Protein 1FO5 (pdb70)

Organism: Methanocaldococcus jannaschii (strain ATCC 43067 / DSM 2661 / JAL-1 / JCM 10045 / NBRC 100440) (NCBI:txid243232)

Structure (mmCIF, N/CA/C/O backbone):
data_1FO5
#
_entry.id   1FO5
#
_cell.length_a   1.000
_cell.length_b   1.000
_cell.length_c   1.000
_cell.angle_alpha   90.00
_cell.angle_beta   90.00
_cell.angle_gamma   90.00
#
_symmetry.space_group_name_H-M   'P 1'
#
loop_
_atom_site.group_PDB
_atom_site.id
_atom_site.type_symbol
_atom_site.label_atom_id
_atom_site.label_alt_id
_atom_site.label_comp_id
_atom_site.label_asym_id
_atom_site.label_entity_id
_atom_site.label_seq_id
_atom_site.pdbx_PDB_ins_code
_atom_site.Cartn_x
_atom_site.Cartn_y
_atom_site.Cartn_z
_atom_site.occupancy
_atom_site.B_iso_or_equiv
_atom_site.auth_seq_id
_atom_site.auth_comp_id
_atom_site.auth_asym_id
_atom_site.auth_atom_id
_atom_site.pdbx_PDB_model_num
ATOM 1 N N . MET A 1 1 ? 8.724 -8.170 13.552 1.00 0.00 0 MET A N 1
ATOM 2 C CA . MET A 1 1 ? 7.775 -8.618 14.587 1.00 0.00 0 MET A CA 1
ATOM 3 C C . MET A 1 1 ? 6.846 -7.457 14.918 1.00 0.00 0 MET A C 1
ATOM 4 O O . MET A 1 1 ? 6.877 -6.905 16.015 1.00 0.00 0 MET A O 1
ATOM 20 N N . SER A 1 2 ? 6.040 -7.078 13.929 1.00 0.00 1 SER A N 1
ATOM 21 C CA . SER A 1 2 ? 5.161 -5.918 13.929 1.00 0.00 1 SER A CA 1
ATOM 22 C C . SER A 1 2 ? 3.888 -6.186 13.107 1.00 0.00 1 SER A C 1
ATOM 23 O O . SER A 1 2 ? 3.061 -5.289 12.966 1.00 0.00 1 SER A O 1
ATOM 31 N N . LYS A 1 3 ? 3.720 -7.401 12.561 1.00 0.00 2 LYS A N 1
ATOM 32 C CA . LYS A 1 3 ? 2.763 -7.796 11.522 1.00 0.00 2 LYS A CA 1
ATOM 33 C C . LYS A 1 3 ? 3.063 -7.120 10.183 1.00 0.00 2 LYS A C 1
ATOM 34 O O . LYS A 1 3 ? 3.867 -6.187 10.117 1.00 0.00 2 LYS A O 1
ATOM 53 N N . VAL A 1 4 ? 2.511 -7.646 9.095 1.00 0.00 3 VAL A N 1
ATOM 54 C CA . VAL A 1 4 ? 2.774 -7.147 7.749 1.00 0.00 3 VAL A CA 1
ATOM 55 C C . VAL A 1 4 ? 2.032 -5.805 7.607 1.00 0.00 3 VAL A C 1
ATOM 56 O O . VAL A 1 4 ? 0.803 -5.776 7.502 1.00 0.00 3 VAL A O 1
ATOM 69 N N . LYS A 1 5 ? 2.763 -4.685 7.684 1.00 0.00 4 LYS A N 1
ATOM 70 C CA . LYS A 1 5 ? 2.206 -3.341 7.565 1.00 0.00 4 LYS A CA 1
ATOM 71 C C . LYS A 1 5 ? 2.110 -2.940 6.103 1.00 0.00 4 LYS A C 1
ATOM 72 O O . LYS A 1 5 ? 3.106 -2.941 5.377 1.00 0.00 4 LYS A O 1
ATOM 91 N N . ILE A 1 6 ? 0.905 -2.586 5.682 1.00 0.00 5 ILE A N 1
ATOM 92 C CA . ILE A 1 6 ? 0.595 -2.010 4.394 1.00 0.00 5 ILE A CA 1
ATOM 93 C C . ILE A 1 6 ? 0.094 -0.600 4.704 1.00 0.00 5 ILE A C 1
ATOM 94 O O . ILE A 1 6 ? -0.676 -0.389 5.646 1.00 0.00 5 ILE A O 1
ATOM 110 N N . GLU A 1 7 ? 0.466 0.368 3.873 1.00 0.00 6 GLU A N 1
ATOM 111 C CA . GLU A 1 7 ? -0.130 1.697 3.933 1.00 0.00 6 GLU A CA 1
ATOM 112 C C . GLU A 1 7 ? -0.450 2.124 2.508 1.00 0.00 6 GLU A C 1
ATOM 113 O O . GLU A 1 7 ? 0.261 1.760 1.566 1.00 0.00 6 GLU A O 1
ATOM 125 N N . LEU A 1 8 ? -1.526 2.888 2.357 1.00 0.00 7 LEU A N 1
ATOM 126 C CA . LEU A 1 8 ? -2.096 3.298 1.093 1.00 0.00 7 LEU A CA 1
ATOM 127 C C . LEU A 1 8 ? -2.269 4.809 1.153 1.00 0.00 7 LEU A C 1
ATOM 128 O O . LEU A 1 8 ? -3.313 5.300 1.582 1.00 0.00 7 LEU A O 1
ATOM 144 N N . PHE A 1 9 ? -1.228 5.533 0.760 1.00 0.00 8 PHE A N 1
ATOM 145 C CA . PHE A 1 9 ? -1.150 6.975 0.834 1.00 0.00 8 PHE A CA 1
ATOM 146 C C . PHE A 1 9 ? -1.309 7.526 -0.581 1.00 0.00 8 PHE A C 1
ATOM 147 O O . PHE A 1 9 ? -0.348 7.681 -1.335 1.00 0.00 8 PHE A O 1
ATOM 164 N N . THR A 1 10 ? -2.530 7.876 -0.966 1.00 0.00 9 THR A N 1
ATOM 165 C CA . THR A 1 10 ? -2.940 8.397 -2.272 1.00 0.00 9 THR A CA 1
ATOM 166 C C . THR A 1 10 ? -4.439 8.685 -2.148 1.00 0.00 9 THR A C 1
ATOM 167 O O . THR A 1 10 ? -5.119 8.126 -1.293 1.00 0.00 9 THR A O 1
ATOM 178 N N . SER A 1 11 ? -4.973 9.571 -2.977 1.00 0.00 10 SER A N 1
ATOM 179 C CA . SER A 1 11 ? -6.388 9.667 -3.271 1.00 0.00 10 SER A CA 1
ATOM 180 C C . SER A 1 11 ? -6.460 9.648 -4.803 1.00 0.00 10 SER A C 1
ATOM 181 O O . SER A 1 11 ? -6.374 10.709 -5.433 1.00 0.00 10 SER A O 1
ATOM 189 N N . PRO A 1 12 ? -6.487 8.451 -5.426 1.00 0.00 11 PRO A N 1
ATOM 190 C CA . PRO A 1 12 ? -6.598 8.335 -6.872 1.00 0.00 11 PRO A CA 1
ATOM 191 C C . PRO A 1 12 ? -8.000 8.806 -7.265 1.00 0.00 11 PRO A C 1
ATOM 192 O O . PRO A 1 12 ? -8.978 8.519 -6.568 1.00 0.00 11 PRO A O 1
ATOM 203 N N . MET A 1 13 ? -8.098 9.575 -8.344 1.00 0.00 12 MET A N 1
ATOM 204 C CA . MET A 1 13 ? -9.281 10.370 -8.648 1.00 0.00 12 MET A CA 1
ATOM 205 C C . MET A 1 13 ? -9.685 10.234 -10.113 1.00 0.00 12 MET A C 1
ATOM 206 O O . MET A 1 13 ? -10.884 10.268 -10.402 1.00 0.00 12 MET A O 1
ATOM 220 N N . CYS A 1 14 ? -8.741 10.025 -11.033 1.00 0.00 13 CYS A N 1
ATOM 221 C CA . CYS A 1 14 ? -9.056 9.620 -12.392 1.00 0.00 13 CYS A CA 1
ATOM 222 C C . CYS A 1 14 ? -9.399 8.120 -12.388 1.00 0.00 13 CYS A C 1
ATOM 223 O O . CYS A 1 14 ? -10.593 7.821 -12.406 1.00 0.00 13 CYS A O 1
ATOM 231 N N . PRO A 1 15 ? -8.466 7.147 -12.355 1.00 0.00 14 PRO A N 1
ATOM 232 C CA . PRO A 1 15 ? -8.838 5.746 -12.189 1.00 0.00 14 PRO A CA 1
ATOM 233 C C . PRO A 1 15 ? -9.246 5.500 -10.733 1.00 0.00 14 PRO A C 1
ATOM 234 O O . PRO A 1 15 ? -8.398 5.534 -9.838 1.00 0.00 14 PRO A O 1
ATOM 245 N N . HIS A 1 16 ? -10.529 5.235 -10.469 1.00 0.00 15 HIS A N 1
ATOM 246 C CA . HIS A 1 16 ? -11.002 4.834 -9.142 1.00 0.00 15 HIS A CA 1
ATOM 247 C C . HIS A 1 16 ? -10.564 3.400 -8.856 1.00 0.00 15 HIS A C 1
ATOM 248 O O . HIS A 1 16 ? -11.364 2.462 -8.894 1.00 0.00 15 HIS A O 1
ATOM 263 N N . CYS A 1 17 ? -9.269 3.226 -8.608 1.00 0.00 16 CYS A N 1
ATOM 264 C CA . CYS A 1 17 ? -8.652 1.950 -8.307 1.00 0.00 16 CYS A CA 1
ATOM 265 C C . CYS A 1 17 ? -9.239 1.403 -6.998 1.00 0.00 16 CYS A C 1
ATOM 266 O O . CYS A 1 17 ? -9.583 2.198 -6.120 1.00 0.00 16 CYS A O 1
ATOM 274 N N . PRO A 1 18 ? -9.260 0.075 -6.794 1.00 0.00 17 PRO A N 1
ATOM 275 C CA . PRO A 1 18 ? -9.589 -0.527 -5.506 1.00 0.00 17 PRO A CA 1
ATOM 276 C C . PRO A 1 18 ? -8.590 -0.141 -4.414 1.00 0.00 17 PRO A C 1
ATOM 277 O O . PRO A 1 18 ? -8.938 -0.191 -3.236 1.00 0.00 17 PRO A O 1
ATOM 288 N N . ALA A 1 19 ? -7.374 0.276 -4.788 1.00 0.00 18 ALA A N 1
ATOM 289 C CA . ALA A 1 19 ? -6.340 0.767 -3.892 1.00 0.00 18 ALA A CA 1
ATOM 290 C C . ALA A 1 19 ? -6.194 -0.173 -2.687 1.00 0.00 18 ALA A C 1
ATOM 291 O O . ALA A 1 19 ? -5.891 -1.355 -2.878 1.00 0.00 18 ALA A O 1
ATOM 298 N N . ALA A 1 20 ? -6.435 0.310 -1.461 1.00 0.00 19 ALA A N 1
ATOM 299 C CA . ALA A 1 20 ? -6.263 -0.493 -0.260 1.00 0.00 19 ALA A CA 1
ATOM 300 C C . ALA A 1 20 ? -7.123 -1.748 -0.286 1.00 0.00 19 ALA A C 1
ATOM 301 O O . ALA A 1 20 ? -6.703 -2.734 0.296 1.00 0.00 19 ALA A O 1
ATOM 308 N N . LYS A 1 21 ? -8.274 -1.754 -0.966 1.00 0.00 20 LYS A N 1
ATOM 309 C CA . LYS A 1 21 ? -9.108 -2.945 -1.067 1.00 0.00 20 LYS A CA 1
ATOM 310 C C . LYS A 1 21 ? -8.354 -4.065 -1.782 1.00 0.00 20 LYS A C 1
ATOM 311 O O . LYS A 1 21 ? -8.380 -5.197 -1.306 1.00 0.00 20 LYS A O 1
ATOM 330 N N . ARG A 1 22 ? -7.649 -3.781 -2.890 1.00 0.00 21 ARG A N 1
ATOM 331 C CA . ARG A 1 22 ? -6.805 -4.819 -3.483 1.00 0.00 21 ARG A CA 1
ATOM 332 C C . ARG A 1 22 ? -5.678 -5.152 -2.537 1.00 0.00 21 ARG A C 1
ATOM 333 O O . ARG A 1 22 ? -5.456 -6.333 -2.307 1.00 0.00 21 ARG A O 1
ATOM 354 N N . VAL A 1 23 ? -4.930 -4.148 -2.070 1.00 0.00 22 VAL A N 1
ATOM 355 C CA . VAL A 1 23 ? -3.700 -4.444 -1.348 1.00 0.00 22 VAL A CA 1
ATOM 356 C C . VAL A 1 23 ? -4.030 -5.275 -0.089 1.00 0.00 22 VAL A C 1
ATOM 357 O O . VAL A 1 23 ? -3.343 -6.269 0.139 1.00 0.00 22 VAL A O 1
ATOM 370 N N . VAL A 1 24 ? -5.105 -4.959 0.656 1.00 0.00 23 VAL A N 1
ATOM 371 C CA . VAL A 1 24 ? -5.563 -5.761 1.788 1.00 0.00 23 VAL A CA 1
ATOM 372 C C . VAL A 1 24 ? -5.972 -7.152 1.323 1.00 0.00 23 VAL A C 1
ATOM 373 O O . VAL A 1 24 ? -5.477 -8.106 1.908 1.00 0.00 23 VAL A O 1
ATOM 386 N N . GLU A 1 25 ? -6.824 -7.308 0.298 1.00 0.00 24 GLU A N 1
ATOM 387 C CA . GLU A 1 25 ? -7.291 -8.646 -0.065 1.00 0.00 24 GLU A CA 1
ATOM 388 C C . GLU A 1 25 ? -6.101 -9.531 -0.456 1.00 0.00 24 GLU A C 1
ATOM 389 O O . GLU A 1 25 ? -6.029 -10.711 -0.093 1.00 0.00 24 GLU A O 1
ATOM 401 N N . GLU A 1 26 ? -5.171 -8.948 -1.212 1.00 0.00 25 GLU A N 1
ATOM 402 C CA . GLU A 1 26 ? -4.003 -9.614 -1.742 1.00 0.00 25 GLU A CA 1
ATOM 403 C C . GLU A 1 26 ? -3.120 -10.116 -0.596 1.00 0.00 25 GLU A C 1
ATOM 404 O O . GLU A 1 26 ? -2.760 -11.296 -0.591 1.00 0.00 25 GLU A O 1
ATOM 416 N N . VAL A 1 27 ? -2.783 -9.264 0.380 1.00 0.00 26 VAL A N 1
ATOM 417 C CA . VAL A 1 27 ? -1.937 -9.696 1.493 1.00 0.00 26 VAL A CA 1
ATOM 418 C C . VAL A 1 27 ? -2.717 -10.522 2.512 1.00 0.00 26 VAL A C 1
ATOM 419 O O . VAL A 1 27 ? -2.126 -11.402 3.122 1.00 0.00 26 VAL A O 1
ATOM 432 N N . ALA A 1 28 ? -4.023 -10.309 2.694 1.00 0.00 27 ALA A N 1
ATOM 433 C CA . ALA A 1 28 ? -4.836 -11.131 3.581 1.00 0.00 27 ALA A CA 1
ATOM 434 C C . ALA A 1 28 ? -4.993 -12.539 3.015 1.00 0.00 27 ALA A C 1
ATOM 435 O O . ALA A 1 28 ? -5.282 -13.464 3.770 1.00 0.00 27 ALA A O 1
ATOM 442 N N . ASN A 1 29 ? -4.838 -12.727 1.700 1.00 0.00 28 ASN A N 1
ATOM 443 C CA . ASN A 1 29 ? -4.732 -14.073 1.135 1.00 0.00 28 ASN A CA 1
ATOM 444 C C . ASN A 1 29 ? -3.544 -14.818 1.745 1.00 0.00 28 ASN A C 1
ATOM 445 O O . ASN A 1 29 ? -3.639 -15.999 2.079 1.00 0.00 28 ASN A O 1
ATOM 456 N N . GLU A 1 30 ? -2.415 -14.124 1.852 1.00 0.00 29 GLU A N 1
ATOM 457 C CA . GLU A 1 30 ? -1.155 -14.593 2.406 1.00 0.00 29 GLU A CA 1
ATOM 458 C C . GLU A 1 30 ? -1.268 -14.753 3.926 1.00 0.00 29 GLU A C 1
ATOM 459 O O . GLU A 1 30 ? -0.997 -15.830 4.460 1.00 0.00 29 GLU A O 1
ATOM 471 N N . MET A 1 31 ? -1.671 -13.681 4.610 1.00 0.00 30 MET A N 1
ATOM 472 C CA . MET A 1 31 ? -1.616 -13.479 6.050 1.00 0.00 30 MET A CA 1
ATOM 473 C C . MET A 1 31 ? -2.954 -12.911 6.532 1.00 0.00 30 MET A C 1
ATOM 474 O O . MET A 1 31 ? -3.117 -11.693 6.637 1.00 0.00 30 MET A O 1
ATOM 488 N N . PRO A 1 32 ? -3.939 -13.777 6.807 1.00 0.00 31 PRO A N 1
ATOM 489 C CA . PRO A 1 32 ? -5.311 -13.399 7.119 1.00 0.00 31 PRO A CA 1
ATOM 490 C C . PRO A 1 32 ? -5.460 -12.950 8.585 1.00 0.00 31 PRO A C 1
ATOM 491 O O . PRO A 1 32 ? -6.462 -13.274 9.227 1.00 0.00 31 PRO A O 1
ATOM 502 N N . ASP A 1 33 ? -4.487 -12.215 9.135 1.00 0.00 32 ASP A N 1
ATOM 503 C CA . ASP A 1 33 ? -4.423 -11.873 10.557 1.00 0.00 32 ASP A CA 1
ATOM 504 C C . ASP A 1 33 ? -3.215 -10.990 10.845 1.00 0.00 32 ASP A C 1
ATOM 505 O O . ASP A 1 33 ? -3.378 -9.934 11.454 1.00 0.00 32 ASP A O 1
ATOM 514 N N . ALA A 1 34 ? -2.017 -11.369 10.386 1.00 0.00 33 ALA A N 1
ATOM 515 C CA . ALA A 1 34 ? -0.812 -10.556 10.520 1.00 0.00 33 ALA A CA 1
ATOM 516 C C . ALA A 1 34 ? -0.797 -9.423 9.487 1.00 0.00 33 ALA A C 1
ATOM 517 O O . ALA A 1 34 ? 0.211 -9.232 8.809 1.00 0.00 33 ALA A O 1
ATOM 524 N N . VAL A 1 35 ? -1.888 -8.680 9.341 1.00 0.00 34 VAL A N 1
ATOM 525 C CA . VAL A 1 35 ? -2.051 -7.653 8.327 1.00 0.00 34 VAL A CA 1
ATOM 526 C C . VAL A 1 35 ? -2.500 -6.376 9.036 1.00 0.00 34 VAL A C 1
ATOM 527 O O . VAL A 1 35 ? -3.371 -6.414 9.905 1.00 0.00 34 VAL A O 1
ATOM 540 N N . GLU A 1 36 ? -1.893 -5.245 8.693 1.00 0.00 35 GLU A N 1
ATOM 541 C CA . GLU A 1 36 ? -2.300 -3.910 9.117 1.00 0.00 35 GLU A CA 1
ATOM 542 C C . GLU A 1 36 ? -2.404 -3.092 7.838 1.00 0.00 35 GLU A C 1
ATOM 543 O O . GLU A 1 36 ? -1.493 -3.153 7.012 1.00 0.00 35 GLU A O 1
ATOM 555 N N . VAL A 1 37 ? -3.504 -2.362 7.656 1.00 0.00 36 VAL A N 1
ATOM 556 C CA . VAL A 1 37 ? -3.745 -1.543 6.476 1.00 0.00 36 VAL A CA 1
ATOM 557 C C . VAL A 1 37 ? -4.145 -0.142 6.912 1.00 0.00 36 VAL A C 1
ATOM 558 O O . VAL A 1 37 ? -5.230 0.066 7.470 1.00 0.00 36 VAL A O 1
ATOM 571 N N . GLU A 1 38 ? -3.269 0.831 6.675 1.00 0.00 37 GLU A N 1
ATOM 572 C CA . GLU A 1 38 ? -3.659 2.221 6.763 1.00 0.00 37 GLU A CA 1
ATOM 573 C C . GLU A 1 38 ? -4.135 2.629 5.379 1.00 0.00 37 GLU A C 1
ATOM 574 O O . GLU A 1 38 ? -3.326 2.801 4.472 1.00 0.00 37 GLU A O 1
ATOM 586 N N . TYR A 1 39 ? -5.452 2.708 5.183 1.00 0.00 38 TYR A N 1
ATOM 587 C CA . TYR A 1 39 ? -6.028 3.319 3.994 1.00 0.00 38 TYR A CA 1
ATOM 588 C C . TYR A 1 39 ? -6.133 4.807 4.306 1.00 0.00 38 TYR A C 1
ATOM 589 O O . TYR A 1 39 ? -7.074 5.217 4.989 1.00 0.00 38 TYR A O 1
ATOM 607 N N . ILE A 1 40 ? -5.157 5.607 3.879 1.00 0.00 39 ILE A N 1
ATOM 608 C CA . ILE A 1 40 ? -5.134 7.042 4.136 1.00 0.00 39 ILE A CA 1
ATOM 609 C C . ILE A 1 40 ? -5.325 7.762 2.802 1.00 0.00 39 ILE A C 1
ATOM 610 O O . ILE A 1 40 ? -4.377 8.113 2.100 1.00 0.00 39 ILE A O 1
ATOM 626 N N . ASN A 1 41 ? -6.602 7.923 2.433 1.00 0.00 40 ASN A N 1
ATOM 627 C CA . ASN A 1 41 ? -7.019 8.724 1.291 1.00 0.00 40 ASN A CA 1
ATOM 628 C C . ASN A 1 41 ? -6.436 10.124 1.473 1.00 0.00 40 ASN A C 1
ATOM 629 O O . ASN A 1 41 ? -6.709 10.786 2.473 1.00 0.00 40 ASN A O 1
ATOM 640 N N . VAL A 1 42 ? -5.554 10.525 0.558 1.00 0.00 41 VAL A N 1
ATOM 641 C CA . VAL A 1 42 ? -4.788 11.761 0.695 1.00 0.00 41 VAL A CA 1
ATOM 642 C C . VAL A 1 42 ? -5.698 12.980 0.579 1.00 0.00 41 VAL A C 1
ATOM 643 O O . VAL A 1 42 ? -6.035 13.438 -0.515 1.00 0.00 41 VAL A O 1
ATOM 656 N N . MET A 1 43 ? -6.013 13.488 1.764 1.00 0.00 42 MET A N 1
ATOM 657 C CA . MET A 1 43 ? -6.840 14.593 2.199 1.00 0.00 42 MET A CA 1
ATOM 658 C C . MET A 1 43 ? -6.685 14.587 3.723 1.00 0.00 42 MET A C 1
ATOM 659 O O . MET A 1 43 ? -6.372 13.540 4.302 1.00 0.00 42 MET A O 1
ATOM 673 N N . GLU A 1 44 ? -6.923 15.734 4.359 1.00 0.00 43 GLU A N 1
ATOM 674 C CA . GLU A 1 44 ? -7.176 15.910 5.792 1.00 0.00 43 GLU A CA 1
ATOM 675 C C . GLU A 1 44 ? -6.353 14.968 6.701 1.00 0.00 43 GLU A C 1
ATOM 676 O O . GLU A 1 44 ? -6.905 14.213 7.514 1.00 0.00 43 GLU A O 1
ATOM 688 N N . ASN A 1 45 ? -5.023 14.988 6.535 1.00 0.00 44 ASN A N 1
ATOM 689 C CA . ASN A 1 45 ? -4.033 14.101 7.155 1.00 0.00 44 ASN A CA 1
ATOM 690 C C . ASN A 1 45 ? -2.623 14.518 6.707 1.00 0.00 44 ASN A C 1
ATOM 691 O O . ASN A 1 45 ? -2.489 15.108 5.628 1.00 0.00 44 ASN A O 1
ATOM 702 N N . PRO A 1 46 ? -1.577 14.222 7.496 1.00 0.00 45 PRO A N 1
ATOM 703 C CA . PRO A 1 46 ? -0.240 14.742 7.257 1.00 0.00 45 PRO A CA 1
ATOM 704 C C . PRO A 1 46 ? 0.455 14.004 6.121 1.00 0.00 45 PRO A C 1
ATOM 705 O O . PRO A 1 46 ? 0.164 12.847 5.829 1.00 0.00 45 PRO A O 1
ATOM 716 N N . GLN A 1 47 ? 1.482 14.625 5.551 1.00 0.0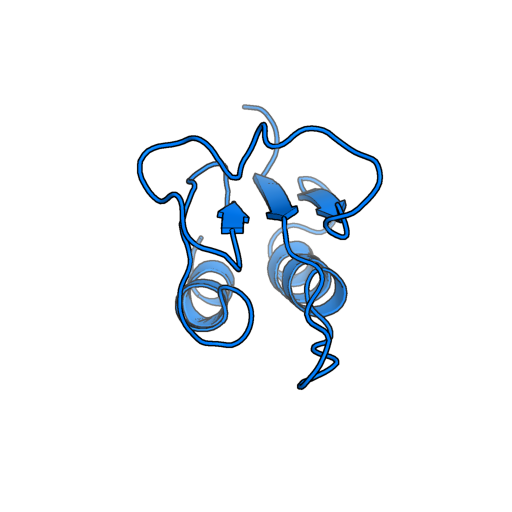0 46 GLN A N 1
ATOM 717 C CA . GLN A 1 47 ? 2.271 14.095 4.446 1.00 0.00 46 GLN A CA 1
ATOM 718 C C . GLN A 1 47 ? 3.294 13.059 4.936 1.00 0.00 46 GLN A C 1
ATOM 719 O O . GLN A 1 47 ? 4.318 12.855 4.286 1.00 0.00 46 GLN A O 1
ATOM 733 N N . LYS A 1 48 ? 3.043 12.388 6.065 1.00 0.00 47 LYS A N 1
ATOM 734 C CA . LYS A 1 48 ? 4.031 11.558 6.750 1.00 0.00 47 LYS A CA 1
ATOM 735 C C . LYS A 1 48 ? 4.585 10.420 5.886 1.00 0.00 47 LYS A C 1
ATOM 736 O O . LYS A 1 48 ? 5.677 9.938 6.178 1.00 0.00 47 LYS A O 1
ATOM 755 N N . ALA A 1 49 ? 3.837 9.957 4.878 1.00 0.00 48 ALA A N 1
ATOM 756 C CA . ALA A 1 49 ? 4.358 9.079 3.844 1.00 0.00 48 ALA A CA 1
ATOM 757 C C . ALA A 1 49 ? 4.887 9.840 2.621 1.00 0.00 48 ALA A C 1
ATOM 758 O O . ALA A 1 49 ? 5.818 9.387 1.970 1.00 0.00 48 ALA A O 1
ATOM 765 N N . MET A 1 50 ? 4.242 10.944 2.230 1.00 0.00 49 MET A N 1
ATOM 766 C CA . MET A 1 50 ? 4.588 11.723 1.033 1.00 0.00 49 MET A CA 1
ATOM 767 C C . MET A 1 50 ? 5.877 12.536 1.195 1.00 0.00 49 MET A C 1
ATOM 768 O O . MET A 1 50 ? 6.329 13.153 0.232 1.00 0.00 49 MET A O 1
ATOM 782 N N . GLU A 1 51 ? 6.464 12.570 2.388 1.00 0.00 50 GLU A N 1
ATOM 783 C CA . GLU A 1 51 ? 7.869 12.907 2.586 1.00 0.00 50 GLU A CA 1
ATOM 784 C C . GLU A 1 51 ? 8.745 11.768 2.018 1.00 0.00 50 GLU A C 1
ATOM 785 O O . GLU A 1 51 ? 8.614 11.456 0.834 1.00 0.00 50 GLU A O 1
ATOM 797 N N . TYR A 1 52 ? 9.576 11.096 2.832 1.00 0.00 51 TYR A N 1
ATOM 798 C CA . TYR A 1 52 ? 10.375 9.933 2.462 1.00 0.00 51 TYR A CA 1
ATOM 799 C C . TYR A 1 52 ? 11.353 10.295 1.327 1.00 0.00 51 TYR A C 1
ATOM 800 O O . TYR A 1 52 ? 11.519 11.464 0.967 1.00 0.00 51 TYR A O 1
ATOM 818 N N . GLY A 1 53 ? 12.030 9.293 0.766 1.00 0.00 52 GLY A N 1
ATOM 819 C CA . GLY A 1 53 ? 12.854 9.455 -0.424 1.00 0.00 52 GLY A CA 1
ATOM 820 C C . GLY A 1 53 ? 12.044 9.449 -1.723 1.00 0.00 52 GLY A C 1
ATOM 821 O O . GLY A 1 53 ? 12.583 9.827 -2.763 1.00 0.00 52 GLY A O 1
ATOM 825 N N . ILE A 1 54 ? 10.776 9.022 -1.704 1.00 0.00 53 ILE A N 1
ATOM 826 C CA . ILE A 1 54 ? 9.994 8.794 -2.924 1.00 0.00 53 ILE A CA 1
ATOM 827 C C . ILE A 1 54 ? 9.417 10.128 -3.408 1.00 0.00 53 ILE A C 1
ATOM 828 O O . ILE A 1 54 ? 9.590 10.476 -4.578 1.00 0.00 53 ILE A O 1
ATOM 844 N N . MET A 1 55 ? 8.773 10.874 -2.501 1.00 0.00 54 MET A N 1
ATOM 845 C CA . MET A 1 55 ? 8.077 12.144 -2.718 1.00 0.00 54 MET A CA 1
ATOM 846 C C . MET A 1 55 ? 7.272 12.124 -4.023 1.00 0.00 54 MET A C 1
ATOM 847 O O . MET A 1 55 ? 7.406 13.019 -4.865 1.00 0.00 54 MET A O 1
ATOM 861 N N . ALA A 1 56 ? 6.514 11.049 -4.243 1.00 0.00 55 ALA A N 1
ATOM 862 C CA . ALA A 1 56 ? 5.800 10.785 -5.479 1.00 0.00 55 ALA A CA 1
ATOM 863 C C . ALA A 1 56 ? 4.682 9.780 -5.205 1.00 0.00 55 ALA A C 1
ATOM 864 O O . ALA A 1 56 ? 4.913 8.597 -4.973 1.00 0.00 55 ALA A O 1
ATOM 871 N N . VAL A 1 57 ? 3.452 10.265 -5.204 1.00 0.00 56 VAL A N 1
ATOM 872 C CA . VAL A 1 57 ? 2.255 9.429 -5.214 1.00 0.00 56 VAL A CA 1
ATOM 873 C C . VAL A 1 57 ? 2.202 8.517 -6.461 1.00 0.00 56 VAL A C 1
ATOM 874 O O . VAL A 1 57 ? 2.754 8.868 -7.512 1.00 0.00 56 VAL A O 1
ATOM 887 N N . PRO A 1 58 ? 1.445 7.403 -6.430 1.00 0.00 57 PRO A N 1
ATOM 888 C CA . PRO A 1 58 ? 0.736 6.866 -5.275 1.00 0.00 57 PRO A CA 1
ATOM 889 C C . PRO A 1 58 ? 1.713 6.217 -4.300 1.00 0.00 57 PRO A C 1
ATOM 890 O O . PRO A 1 58 ? 2.411 5.277 -4.659 1.00 0.00 57 PRO A O 1
ATOM 901 N N . THR A 1 59 ? 1.783 6.737 -3.082 1.00 0.00 58 THR A N 1
ATOM 902 C CA . THR A 1 59 ? 2.766 6.398 -2.073 1.00 0.00 58 THR A CA 1
ATOM 903 C C . THR A 1 59 ? 2.237 5.183 -1.309 1.00 0.00 58 THR A C 1
ATOM 904 O O . THR A 1 59 ? 1.168 5.240 -0.705 1.00 0.00 58 THR A O 1
ATOM 915 N N . ILE A 1 60 ? 2.929 4.046 -1.375 1.00 0.00 59 ILE A N 1
ATOM 916 C CA . ILE A 1 60 ? 2.410 2.773 -0.897 1.00 0.00 59 ILE A CA 1
ATOM 917 C C . ILE A 1 60 ? 3.490 2.087 -0.075 1.00 0.00 59 ILE A C 1
ATOM 918 O O . ILE A 1 60 ? 4.660 2.042 -0.463 1.00 0.00 59 ILE A O 1
ATOM 934 N N . VAL A 1 61 ? 3.086 1.449 1.012 1.00 0.00 60 VAL A N 1
ATOM 935 C CA . VAL A 1 61 ? 3.953 0.660 1.863 1.00 0.00 60 VAL A CA 1
ATOM 936 C C . VAL A 1 61 ? 3.455 -0.775 1.726 1.00 0.00 60 VAL A C 1
ATOM 937 O O . VAL A 1 61 ? 2.244 -0.994 1.802 1.00 0.00 60 VAL A O 1
ATOM 950 N N . ILE A 1 62 ? 4.359 -1.724 1.451 1.00 0.00 61 ILE A N 1
ATOM 951 C CA . ILE A 1 62 ? 4.081 -3.166 1.559 1.00 0.00 61 ILE A CA 1
ATOM 952 C C . ILE A 1 62 ? 5.124 -3.763 2.485 1.00 0.00 61 ILE A C 1
ATOM 953 O O . ILE A 1 62 ? 6.256 -3.285 2.475 1.00 0.00 61 ILE A O 1
ATOM 969 N N . ASN A 1 63 ? 4.754 -4.785 3.258 1.00 0.00 62 ASN A N 1
ATOM 970 C CA . ASN A 1 63 ? 5.365 -5.303 4.498 1.00 0.00 62 ASN A CA 1
ATOM 971 C C . ASN A 1 63 ? 5.766 -4.265 5.563 1.00 0.00 62 ASN A C 1
ATOM 972 O O . ASN A 1 63 ? 5.556 -4.505 6.755 1.00 0.00 62 ASN A O 1
ATOM 983 N N . GLY A 1 64 ? 6.368 -3.155 5.147 1.00 0.00 63 GLY A N 1
ATOM 984 C CA . GLY A 1 64 ? 6.912 -2.031 5.881 1.00 0.00 63 GLY A CA 1
ATOM 985 C C . GLY A 1 64 ? 7.732 -1.113 4.953 1.00 0.00 63 GLY A C 1
ATOM 986 O O . GLY A 1 64 ? 8.089 -0.015 5.369 1.00 0.00 63 GLY A O 1
ATOM 990 N N . ASP A 1 65 ? 8.035 -1.509 3.707 1.00 0.00 64 ASP A N 1
ATOM 991 C CA . ASP A 1 65 ? 8.908 -0.783 2.781 1.00 0.00 64 ASP A CA 1
ATOM 992 C C . ASP A 1 65 ? 8.108 0.188 1.911 1.00 0.00 64 ASP A C 1
ATOM 993 O O . ASP A 1 65 ? 7.072 -0.174 1.330 1.00 0.00 64 ASP A O 1
ATOM 1002 N N . VAL A 1 66 ? 8.604 1.422 1.813 1.00 0.00 65 VAL A N 1
ATOM 1003 C CA . VAL A 1 66 ? 7.936 2.585 1.240 1.00 0.00 65 VAL A CA 1
ATOM 1004 C C . VAL A 1 66 ? 8.324 2.696 -0.243 1.00 0.00 65 VAL A C 1
ATOM 1005 O O . VAL A 1 66 ? 9.502 2.592 -0.585 1.00 0.00 65 VAL A O 1
ATOM 1018 N N . GLU A 1 67 ? 7.349 2.786 -1.151 1.00 0.00 66 GLU A N 1
ATOM 1019 C CA . GLU A 1 67 ? 7.585 2.711 -2.592 1.00 0.00 66 GLU A CA 1
ATOM 1020 C C . GLU A 1 67 ? 6.386 3.302 -3.348 1.00 0.00 66 GLU A C 1
ATOM 1021 O O . GLU A 1 67 ? 5.383 3.659 -2.728 1.00 0.00 66 GLU A O 1
ATOM 1033 N N . PHE A 1 68 ? 6.425 3.311 -4.681 1.00 0.00 67 PHE A N 1
ATOM 1034 C CA . PHE A 1 68 ? 5.318 3.678 -5.555 1.00 0.00 67 PHE A CA 1
ATOM 1035 C C . PHE A 1 68 ? 5.613 3.051 -6.908 1.00 0.00 67 PHE A C 1
ATOM 1036 O O . PHE A 1 68 ? 6.742 3.160 -7.383 1.00 0.00 67 PHE A O 1
ATOM 1053 N N . ILE A 1 69 ? 4.659 2.323 -7.496 1.00 0.00 68 ILE A N 1
ATOM 1054 C CA . ILE A 1 69 ? 4.909 1.608 -8.740 1.00 0.00 68 ILE A CA 1
ATOM 1055 C C . ILE A 1 69 ? 3.692 1.721 -9.649 1.00 0.00 68 ILE A C 1
ATOM 1056 O O . ILE A 1 69 ? 2.782 0.894 -9.575 1.00 0.00 68 ILE A O 1
ATOM 1072 N N . GLY A 1 70 ? 3.708 2.728 -10.518 1.00 0.00 69 GLY A N 1
ATOM 1073 C CA . GLY A 1 70 ? 2.748 2.904 -11.590 1.00 0.00 69 GLY A CA 1
ATOM 1074 C C . GLY A 1 70 ? 1.902 4.165 -11.406 1.00 0.00 69 GLY A C 1
ATOM 1075 O O . GLY A 1 70 ? 2.111 4.952 -10.476 1.00 0.00 69 GLY A O 1
ATOM 1079 N N . ALA A 1 71 ? 0.958 4.365 -12.327 1.00 0.00 70 ALA A N 1
ATOM 1080 C CA . ALA A 1 71 ? -0.184 5.252 -12.150 1.00 0.00 70 ALA A CA 1
ATOM 1081 C C . ALA A 1 71 ? -1.149 4.706 -11.086 1.00 0.00 70 ALA A C 1
ATOM 1082 O O . ALA A 1 71 ? -1.533 5.478 -10.201 1.00 0.00 70 ALA A O 1
ATOM 1089 N N . PRO A 1 72 ? -1.586 3.428 -11.128 1.00 0.00 71 PRO A N 1
ATOM 1090 C CA . PRO A 1 72 ? -2.249 2.830 -9.980 1.00 0.00 71 PRO A CA 1
ATOM 1091 C C . PRO A 1 72 ? -1.264 2.642 -8.825 1.00 0.00 71 PRO A C 1
ATOM 1092 O O . PRO A 1 72 ? -0.076 2.942 -8.921 1.00 0.00 71 PRO A O 1
ATOM 1103 N N . THR A 1 73 ? -1.797 2.128 -7.723 1.00 0.00 72 THR A N 1
ATOM 1104 C CA . THR A 1 73 ? -1.110 1.683 -6.525 1.00 0.00 72 THR A CA 1
ATOM 1105 C C . THR A 1 73 ? -0.076 0.579 -6.847 1.00 0.00 72 THR A C 1
ATOM 1106 O O . THR A 1 73 ? 0.200 0.300 -8.007 1.00 0.00 72 THR A O 1
ATOM 1117 N N . LYS A 1 74 ? 0.553 -0.029 -5.830 1.00 0.00 73 LYS A N 1
ATOM 1118 C CA . LYS A 1 74 ? 1.788 -0.833 -5.922 1.00 0.00 73 LYS A CA 1
ATOM 1119 C C . LYS A 1 74 ? 1.600 -2.194 -6.633 1.00 0.00 73 LYS A C 1
ATOM 1120 O O . LYS A 1 74 ? 2.148 -3.194 -6.180 1.00 0.00 73 LYS A O 1
ATOM 1139 N N . GLU A 1 75 ? 0.817 -2.282 -7.704 1.00 0.00 74 GLU A N 1
ATOM 1140 C CA . GLU A 1 75 ? 0.358 -3.518 -8.330 1.00 0.00 74 GLU A CA 1
ATOM 1141 C C . GLU A 1 75 ? 1.530 -4.390 -8.787 1.00 0.00 74 GLU A C 1
ATOM 1142 O O . GLU A 1 75 ? 1.503 -5.598 -8.568 1.00 0.00 74 GLU A O 1
ATOM 1154 N N . ALA A 1 76 ? 2.595 -3.777 -9.311 1.00 0.00 75 ALA A N 1
ATOM 1155 C CA . ALA A 1 76 ? 3.835 -4.455 -9.683 1.00 0.00 75 ALA A CA 1
ATOM 1156 C C . ALA A 1 76 ? 4.442 -5.273 -8.534 1.00 0.00 75 ALA A C 1
ATOM 1157 O O . ALA A 1 76 ? 4.935 -6.379 -8.759 1.00 0.00 75 ALA A O 1
ATOM 1164 N N . LEU A 1 77 ? 4.425 -4.730 -7.311 1.00 0.00 76 LEU A N 1
ATOM 1165 C CA . LEU A 1 77 ? 4.885 -5.458 -6.126 1.00 0.00 76 LEU A CA 1
ATOM 1166 C C . LEU A 1 77 ? 3.755 -6.319 -5.552 1.00 0.00 76 LEU A C 1
ATOM 1167 O O . LEU A 1 77 ? 4.031 -7.332 -4.921 1.00 0.00 76 LEU A O 1
ATOM 1183 N N . VAL A 1 78 ? 2.483 -5.968 -5.750 1.00 0.00 77 VAL A N 1
ATOM 1184 C CA . VAL A 1 78 ? 1.340 -6.749 -5.276 1.00 0.00 77 VAL A CA 1
ATOM 1185 C C . VAL A 1 78 ? 1.347 -8.139 -5.940 1.00 0.00 77 VAL A C 1
ATOM 1186 O O . VAL A 1 78 ? 1.085 -9.154 -5.288 1.00 0.00 77 VAL A O 1
ATOM 1199 N N . GLU A 1 79 ? 1.757 -8.203 -7.209 1.00 0.00 78 GLU A N 1
ATOM 1200 C CA . GLU A 1 79 ? 2.057 -9.394 -8.005 1.00 0.00 78 GLU A CA 1
ATOM 1201 C C . GLU A 1 79 ? 3.196 -10.252 -7.426 1.00 0.00 78 GLU A C 1
ATOM 1202 O O . GLU A 1 79 ? 3.433 -11.352 -7.938 1.00 0.00 78 GLU A O 1
ATOM 1214 N N . ALA A 1 80 ? 3.878 -9.791 -6.373 1.00 0.00 79 ALA A N 1
ATOM 1215 C CA . ALA A 1 80 ? 5.029 -10.436 -5.764 1.00 0.00 79 ALA A CA 1
ATOM 1216 C C . ALA A 1 80 ? 4.852 -10.648 -4.255 1.00 0.00 79 ALA A C 1
ATOM 1217 O O . ALA A 1 80 ? 5.201 -11.720 -3.764 1.00 0.00 79 ALA A O 1
ATOM 1224 N N . ILE A 1 81 ? 4.210 -9.740 -3.511 1.00 0.00 80 ILE A N 1
ATOM 1225 C CA . ILE A 1 81 ? 3.753 -10.060 -2.167 1.00 0.00 80 ILE A CA 1
ATOM 1226 C C . ILE A 1 81 ? 2.738 -11.212 -2.241 1.00 0.00 80 ILE A C 1
ATOM 1227 O O . ILE A 1 81 ? 2.744 -12.057 -1.356 1.00 0.00 80 ILE A O 1
ATOM 1243 N N . LYS A 1 82 ? 1.952 -11.341 -3.329 1.00 0.00 81 LYS A N 1
ATOM 1244 C CA . LYS A 1 82 ? 1.159 -12.561 -3.526 1.00 0.00 81 LYS A CA 1
ATOM 1245 C C . LYS A 1 82 ? 2.005 -13.826 -3.736 1.00 0.00 81 LYS A C 1
ATOM 1246 O O . LYS A 1 82 ? 1.470 -14.932 -3.631 1.00 0.00 81 LYS A O 1
ATOM 1265 N N . LYS A 1 83 ? 3.266 -13.698 -4.167 1.00 0.00 82 LYS A N 1
ATOM 1266 C CA . LYS A 1 83 ? 4.085 -14.815 -4.640 1.00 0.00 82 LYS A CA 1
ATOM 1267 C C . LYS A 1 83 ? 4.874 -15.413 -3.488 1.00 0.00 82 LYS A C 1
ATOM 1268 O O . LYS A 1 83 ? 4.873 -16.636 -3.351 1.00 0.00 82 LYS A O 1
ATOM 1287 N N . ARG A 1 84 ? 5.517 -14.563 -2.681 1.00 0.00 83 ARG A N 1
ATOM 1288 C CA . ARG A 1 84 ? 6.343 -14.898 -1.524 1.00 0.00 83 ARG A CA 1
ATOM 1289 C C . ARG A 1 84 ? 6.803 -13.567 -0.944 1.00 0.00 83 ARG A C 1
ATOM 1290 O O . ARG A 1 84 ? 7.906 -13.108 -1.256 1.00 0.00 83 ARG A O 1
ATOM 1311 N N . LEU A 1 85 ? 5.935 -12.927 -0.150 1.00 0.00 84 LEU A N 1
ATOM 1312 C CA . LEU A 1 85 ? 6.270 -11.656 0.493 1.00 0.00 84 LEU A CA 1
ATOM 1313 C C . LEU A 1 85 ? 7.515 -11.804 1.345 1.00 0.00 84 LEU A C 1
ATOM 1314 O O . LEU A 1 85 ? 8.202 -10.782 1.562 1.00 0.00 84 LEU A O 1
ATOM 1331 N N . MET A 1 1 ? 6.572 -3.355 10.438 1.00 0.00 0 MET A N 2
ATOM 1332 C CA . MET A 1 1 ? 6.513 -4.682 11.073 1.00 0.00 0 MET A CA 2
ATOM 1333 C C . MET A 1 1 ? 6.232 -5.762 10.030 1.00 0.00 0 MET A C 2
ATOM 1334 O O . MET A 1 1 ? 5.996 -5.451 8.859 1.00 0.00 0 MET A O 2
ATOM 1350 N N . SER A 1 2 ? 6.324 -7.037 10.416 1.00 0.00 1 SER A N 2
ATOM 1351 C CA . SER A 1 2 ? 6.120 -8.188 9.543 1.00 0.00 1 SER A CA 2
ATOM 1352 C C . SER A 1 2 ? 4.650 -8.354 9.130 1.00 0.00 1 SER A C 2
ATOM 1353 O O . SER A 1 2 ? 3.904 -9.149 9.711 1.00 0.00 1 SER A O 2
ATOM 1361 N N . LYS A 1 3 ? 4.229 -7.591 8.123 1.00 0.00 2 LYS A N 2
ATOM 1362 C CA . LYS A 1 3 ? 3.067 -7.851 7.279 1.00 0.00 2 LYS A CA 2
ATOM 1363 C C . LYS A 1 3 ? 3.373 -7.220 5.912 1.00 0.00 2 LYS A C 2
ATOM 1364 O O . LYS A 1 3 ? 4.336 -6.451 5.802 1.00 0.00 2 LYS A O 2
ATOM 1383 N N . VAL A 1 4 ? 2.639 -7.562 4.858 1.00 0.00 3 VAL A N 2
ATOM 1384 C CA . VAL A 1 4 ? 2.905 -7.058 3.510 1.00 0.00 3 VAL A CA 2
ATOM 1385 C C . VAL A 1 4 ? 2.393 -5.620 3.416 1.00 0.00 3 VAL A C 2
ATOM 1386 O O . VAL A 1 4 ? 1.182 -5.398 3.372 1.00 0.00 3 VAL A O 2
ATOM 1399 N N . LYS A 1 5 ? 3.294 -4.633 3.431 1.00 0.00 4 LYS A N 2
ATOM 1400 C CA . LYS A 1 5 ? 2.925 -3.220 3.413 1.00 0.00 4 LYS A CA 2
ATOM 1401 C C . LYS A 1 5 ? 2.831 -2.743 1.972 1.00 0.00 4 LYS A C 2
ATOM 1402 O O . LYS A 1 5 ? 3.833 -2.710 1.260 1.00 0.00 4 LYS A O 2
ATOM 1421 N N . ILE A 1 6 ? 1.635 -2.388 1.529 1.00 0.00 5 ILE A N 2
ATOM 1422 C CA . ILE A 1 6 ? 1.352 -1.881 0.202 1.00 0.00 5 ILE A CA 2
ATOM 1423 C C . ILE A 1 6 ? 0.615 -0.558 0.430 1.00 0.00 5 ILE A C 2
ATOM 1424 O O . ILE A 1 6 ? -0.220 -0.440 1.328 1.00 0.00 5 ILE A O 2
ATOM 1440 N N . GLU A 1 7 ? 0.904 0.459 -0.374 1.00 0.00 6 GLU A N 2
ATOM 1441 C CA . GLU A 1 7 ? 0.275 1.769 -0.247 1.00 0.00 6 GLU A CA 2
ATOM 1442 C C . GLU A 1 7 ? -0.066 2.241 -1.651 1.00 0.00 6 GLU A C 2
ATOM 1443 O O . GLU A 1 7 ? 0.751 2.086 -2.563 1.00 0.00 6 GLU A O 2
ATOM 1455 N N . LEU A 1 8 ? -1.240 2.839 -1.828 1.00 0.00 7 LEU A N 2
ATOM 1456 C CA . LEU A 1 8 ? -1.783 3.250 -3.113 1.00 0.00 7 LEU A CA 2
ATOM 1457 C C . LEU A 1 8 ? -1.984 4.765 -3.071 1.00 0.00 7 LEU A C 2
ATOM 1458 O O . LEU A 1 8 ? -3.047 5.229 -2.652 1.00 0.00 7 LEU A O 2
ATOM 1474 N N . PHE A 1 9 ? -0.969 5.528 -3.482 1.00 0.00 8 PHE A N 2
ATOM 1475 C CA . PHE A 1 9 ? -0.974 6.983 -3.480 1.00 0.00 8 PHE A CA 2
ATOM 1476 C C . PHE A 1 9 ? -1.134 7.431 -4.931 1.00 0.00 8 PHE A C 2
ATOM 1477 O O . PHE A 1 9 ? -0.190 7.779 -5.645 1.00 0.00 8 PHE A O 2
ATOM 1494 N N . THR A 1 10 ? -2.360 7.326 -5.432 1.00 0.00 9 THR A N 2
ATOM 1495 C CA . THR A 1 10 ? -2.787 7.826 -6.739 1.00 0.00 9 THR A CA 2
ATOM 1496 C C . THR A 1 10 ? -4.252 8.248 -6.586 1.00 0.00 9 THR A C 2
ATOM 1497 O O . THR A 1 10 ? -4.889 7.877 -5.606 1.00 0.00 9 THR A O 2
ATOM 1508 N N . SER A 1 11 ? -4.814 9.014 -7.514 1.00 0.00 10 SER A N 2
ATOM 1509 C CA . SER A 1 11 ? -6.239 9.302 -7.566 1.00 0.00 10 SER A CA 2
ATOM 1510 C C . SER A 1 11 ? -6.705 9.003 -8.991 1.00 0.00 10 SER A C 2
ATOM 1511 O O . SER A 1 11 ? -6.707 9.909 -9.831 1.00 0.00 10 SER A O 2
ATOM 1519 N N . PRO A 1 12 ? -7.042 7.738 -9.302 1.00 0.00 11 PRO A N 2
ATOM 1520 C CA . PRO A 1 12 ? -7.489 7.358 -10.630 1.00 0.00 11 PRO A CA 2
ATOM 1521 C C . PRO A 1 12 ? -8.819 8.058 -10.903 1.00 0.00 11 PRO A C 2
ATOM 1522 O O . PRO A 1 12 ? -9.822 7.787 -10.236 1.00 0.00 11 PRO A O 2
ATOM 1533 N N . MET A 1 13 ? -8.820 8.972 -11.868 1.00 0.00 12 MET A N 2
ATOM 1534 C CA . MET A 1 13 ? -9.991 9.745 -12.245 1.00 0.00 12 MET A CA 2
ATOM 1535 C C . MET A 1 13 ? -10.253 9.503 -13.722 1.00 0.00 12 MET A C 2
ATOM 1536 O O . MET A 1 13 ? -11.307 8.968 -14.059 1.00 0.00 12 MET A O 2
ATOM 1550 N N . CYS A 1 14 ? -9.279 9.792 -14.591 1.00 0.00 13 CYS A N 2
ATOM 1551 C CA . CYS A 1 14 ? -9.403 9.550 -16.019 1.00 0.00 13 CYS A CA 2
ATOM 1552 C C . CYS A 1 14 ? -9.732 8.074 -16.296 1.00 0.00 13 CYS A C 2
ATOM 1553 O O . CYS A 1 14 ? -10.795 7.837 -16.873 1.00 0.00 13 CYS A O 2
ATOM 1561 N N . PRO A 1 15 ? -8.925 7.076 -15.871 1.00 0.00 14 PRO A N 2
ATOM 1562 C CA . PRO A 1 15 ? -9.278 5.670 -16.043 1.00 0.00 14 PRO A CA 2
ATOM 1563 C C . PRO A 1 15 ? -10.260 5.172 -14.972 1.00 0.00 14 PRO A C 2
ATOM 1564 O O . PRO A 1 15 ? -10.790 4.071 -15.116 1.00 0.00 14 PRO A O 2
ATOM 1575 N N . HIS A 1 16 ? -10.458 5.939 -13.888 1.00 0.00 15 HIS A N 2
ATOM 1576 C CA . HIS A 1 16 ? -11.319 5.697 -12.723 1.00 0.00 15 HIS A CA 2
ATOM 1577 C C . HIS A 1 16 ? -11.237 4.299 -12.073 1.00 0.00 15 HIS A C 2
ATOM 1578 O O . HIS A 1 16 ? -12.122 3.941 -11.292 1.00 0.00 15 HIS A O 2
ATOM 1593 N N . CYS A 1 17 ? -10.202 3.514 -12.379 1.00 0.00 16 CYS A N 2
ATOM 1594 C CA . CYS A 1 17 ? -10.137 2.096 -12.054 1.00 0.00 16 CYS A CA 2
ATOM 1595 C C . CYS A 1 17 ? -10.098 1.806 -10.544 1.00 0.00 16 CYS A C 2
ATOM 1596 O O . CYS A 1 17 ? -9.617 2.638 -9.770 1.00 0.00 16 CYS A O 2
ATOM 1604 N N . PRO A 1 18 ? -10.513 0.589 -10.135 1.00 0.00 17 PRO A N 2
ATOM 1605 C CA . PRO A 1 18 ? -10.504 0.098 -8.756 1.00 0.00 17 PRO A CA 2
ATOM 1606 C C . PRO A 1 18 ? -9.082 -0.242 -8.279 1.00 0.00 17 PRO A C 2
ATOM 1607 O O . PRO A 1 18 ? -8.788 -1.386 -7.940 1.00 0.00 17 PRO A O 2
ATOM 1618 N N . ALA A 1 19 ? -8.197 0.758 -8.227 1.00 0.00 18 ALA A N 2
ATOM 1619 C CA . ALA A 1 19 ? -6.759 0.619 -8.012 1.00 0.00 18 ALA A CA 2
ATOM 1620 C C . ALA A 1 19 ? -6.424 -0.253 -6.798 1.00 0.00 18 ALA A C 2
ATOM 1621 O O . ALA A 1 19 ? -6.020 -1.404 -6.951 1.00 0.00 18 ALA A O 2
ATOM 1628 N N . ALA A 1 20 ? -6.598 0.271 -5.579 1.00 0.00 19 ALA A N 2
ATOM 1629 C CA . ALA A 1 20 ? -6.251 -0.476 -4.374 1.00 0.00 19 ALA A CA 2
ATOM 1630 C C . ALA A 1 20 ? -7.087 -1.745 -4.215 1.00 0.00 19 ALA A C 2
ATOM 1631 O O . ALA A 1 20 ? -6.688 -2.641 -3.482 1.00 0.00 19 ALA A O 2
ATOM 1638 N N . LYS A 1 21 ? -8.269 -1.803 -4.830 1.00 0.00 20 LYS A N 2
ATOM 1639 C CA . LYS A 1 21 ? -9.183 -2.928 -4.706 1.00 0.00 20 LYS A CA 2
ATOM 1640 C C . LYS A 1 21 ? -8.596 -4.109 -5.469 1.00 0.00 20 LYS A C 2
ATOM 1641 O O . LYS A 1 21 ? -8.365 -5.153 -4.859 1.00 0.00 20 LYS A O 2
ATOM 1660 N N . ARG A 1 22 ? -8.260 -3.946 -6.751 1.00 0.00 21 ARG A N 2
ATOM 1661 C CA . ARG A 1 22 ? -7.606 -5.034 -7.466 1.00 0.00 21 ARG A CA 2
ATOM 1662 C C . ARG A 1 22 ? -6.229 -5.310 -6.896 1.00 0.00 21 ARG A C 2
ATOM 1663 O O . ARG A 1 22 ? -5.859 -6.474 -6.847 1.00 0.00 21 ARG A O 2
ATOM 1684 N N . VAL A 1 23 ? -5.484 -4.301 -6.433 1.00 0.00 22 VAL A N 2
ATOM 1685 C CA . VAL A 1 23 ? -4.213 -4.557 -5.765 1.00 0.00 22 VAL A CA 2
ATOM 1686 C C . VAL A 1 23 ? -4.450 -5.466 -4.532 1.00 0.00 22 VAL A C 2
ATOM 1687 O O . VAL A 1 23 ? -3.789 -6.498 -4.434 1.00 0.00 22 VAL A O 2
ATOM 1700 N N . VAL A 1 24 ? -5.398 -5.168 -3.628 1.00 0.00 23 VAL A N 2
ATOM 1701 C CA . VAL A 1 24 ? -5.624 -5.996 -2.435 1.00 0.00 23 VAL A CA 2
ATOM 1702 C C . VAL A 1 24 ? -6.172 -7.378 -2.783 1.00 0.00 23 VAL A C 2
ATOM 1703 O O . VAL A 1 24 ? -5.825 -8.336 -2.107 1.00 0.00 23 VAL A O 2
ATOM 1716 N N . GLU A 1 25 ? -6.981 -7.509 -3.830 1.00 0.00 24 GLU A N 2
ATOM 1717 C CA . GLU A 1 25 ? -7.504 -8.784 -4.308 1.00 0.00 24 GLU A CA 2
ATOM 1718 C C . GLU A 1 25 ? -6.341 -9.658 -4.807 1.00 0.00 24 GLU A C 2
ATOM 1719 O O . GLU A 1 25 ? -6.208 -10.840 -4.451 1.00 0.00 24 GLU A O 2
ATOM 1731 N N . GLU A 1 26 ? -5.471 -9.044 -5.609 1.00 0.00 25 GLU A N 2
ATOM 1732 C CA . GLU A 1 26 ? -4.308 -9.650 -6.221 1.00 0.00 25 GLU A CA 2
ATOM 1733 C C . GLU A 1 26 ? -3.382 -10.223 -5.144 1.00 0.00 25 GLU A C 2
ATOM 1734 O O . GLU A 1 26 ? -3.015 -11.395 -5.248 1.00 0.00 25 GLU A O 2
ATOM 1746 N N . VAL A 1 27 ? -3.038 -9.451 -4.102 1.00 0.00 26 VAL A N 2
ATOM 1747 C CA . VAL A 1 27 ? -2.206 -9.987 -3.017 1.00 0.00 26 VAL A CA 2
ATOM 1748 C C . VAL A 1 27 ? -2.988 -10.829 -2.009 1.00 0.00 26 VAL A C 2
ATOM 1749 O O . VAL A 1 27 ? -2.390 -11.707 -1.390 1.00 0.00 26 VAL A O 2
ATOM 1762 N N . ALA A 1 28 ? -4.301 -10.637 -1.833 1.00 0.00 27 ALA A N 2
ATOM 1763 C CA . ALA A 1 28 ? -5.081 -11.508 -0.958 1.00 0.00 27 ALA A CA 2
ATOM 1764 C C . ALA A 1 28 ? -5.117 -12.925 -1.524 1.00 0.00 27 ALA A C 2
ATOM 1765 O O . ALA A 1 28 ? -5.272 -13.873 -0.755 1.00 0.00 27 ALA A O 2
ATOM 1772 N N . ASN A 1 29 ? -4.954 -13.083 -2.843 1.00 0.00 28 ASN A N 2
ATOM 1773 C CA . ASN A 1 29 ? -4.737 -14.396 -3.456 1.00 0.00 28 ASN A CA 2
ATOM 1774 C C . ASN A 1 29 ? -3.488 -15.139 -2.946 1.00 0.00 28 ASN A C 2
ATOM 1775 O O . ASN A 1 29 ? -3.333 -16.329 -3.233 1.00 0.00 28 ASN A O 2
ATOM 1786 N N . GLU A 1 30 ? -2.585 -14.455 -2.243 1.00 0.00 29 GLU A N 2
ATOM 1787 C CA . GLU A 1 30 ? -1.267 -14.930 -1.834 1.00 0.00 29 GLU A CA 2
ATOM 1788 C C . GLU A 1 30 ? -1.140 -14.878 -0.308 1.00 0.00 29 GLU A C 2
ATOM 1789 O O . GLU A 1 30 ? -0.911 -15.905 0.328 1.00 0.00 29 GLU A O 2
ATOM 1801 N N . MET A 1 31 ? -1.324 -13.702 0.297 1.00 0.00 30 MET A N 2
ATOM 1802 C CA . MET A 1 31 ? -1.325 -13.493 1.740 1.00 0.00 30 MET A CA 2
ATOM 1803 C C . MET A 1 31 ? -2.700 -12.951 2.141 1.00 0.00 30 MET A C 2
ATOM 1804 O O . MET A 1 31 ? -2.901 -11.736 2.145 1.00 0.00 30 MET A O 2
ATOM 1818 N N . PRO A 1 32 ? -3.674 -13.809 2.478 1.00 0.00 31 PRO A N 2
ATOM 1819 C CA . PRO A 1 32 ? -5.078 -13.427 2.603 1.00 0.00 31 PRO A CA 2
ATOM 1820 C C . PRO A 1 32 ? -5.414 -12.544 3.817 1.00 0.00 31 PRO A C 2
ATOM 1821 O O . PRO A 1 32 ? -6.600 -12.306 4.064 1.00 0.00 31 PRO A O 2
ATOM 1832 N N . ASP A 1 33 ? -4.444 -11.953 4.527 1.00 0.00 32 ASP A N 2
ATOM 1833 C CA . ASP A 1 33 ? -4.673 -11.227 5.786 1.00 0.00 32 ASP A CA 2
ATOM 1834 C C . ASP A 1 33 ? -3.393 -10.607 6.353 1.00 0.00 32 ASP A C 2
ATOM 1835 O O . ASP A 1 33 ? -3.487 -9.535 6.935 1.00 0.00 32 ASP A O 2
ATOM 1844 N N . ALA A 1 34 ? -2.183 -11.135 6.087 1.00 0.00 33 ALA A N 2
ATOM 1845 C CA . ALA A 1 34 ? -0.957 -10.336 6.287 1.00 0.00 33 ALA A CA 2
ATOM 1846 C C . ALA A 1 34 ? -0.901 -9.131 5.339 1.00 0.00 33 ALA A C 2
ATOM 1847 O O . ALA A 1 34 ? -0.012 -8.290 5.458 1.00 0.00 33 ALA A O 2
ATOM 1854 N N . VAL A 1 35 ? -1.809 -9.058 4.374 1.00 0.00 34 VAL A N 2
ATOM 1855 C CA . VAL A 1 35 ? -1.951 -7.956 3.462 1.00 0.00 34 VAL A CA 2
ATOM 1856 C C . VAL A 1 35 ? -2.317 -6.668 4.211 1.00 0.00 34 VAL A C 2
ATOM 1857 O O . VAL A 1 35 ? -3.204 -6.655 5.069 1.00 0.00 34 VAL A O 2
ATOM 1870 N N . GLU A 1 36 ? -1.695 -5.556 3.826 1.00 0.00 35 GLU A N 2
ATOM 1871 C CA . GLU A 1 36 ? -2.131 -4.216 4.166 1.00 0.00 35 GLU A CA 2
ATOM 1872 C C . GLU A 1 36 ? -2.005 -3.381 2.897 1.00 0.00 35 GLU A C 2
ATOM 1873 O O . GLU A 1 36 ? -0.900 -2.967 2.568 1.00 0.00 35 GLU A O 2
ATOM 1885 N N . VAL A 1 37 ? -3.097 -3.168 2.158 1.00 0.00 36 VAL A N 2
ATOM 1886 C CA . VAL A 1 37 ? -3.128 -2.226 1.039 1.00 0.00 36 VAL A CA 2
ATOM 1887 C C . VAL A 1 37 ? -3.834 -0.977 1.539 1.00 0.00 36 VAL A C 2
ATOM 1888 O O . VAL A 1 37 ? -5.065 -0.952 1.620 1.00 0.00 36 VAL A O 2
ATOM 1901 N N . GLU A 1 38 ? -3.085 0.052 1.911 1.00 0.00 37 GLU A N 2
ATOM 1902 C CA . GLU A 1 38 ? -3.670 1.325 2.283 1.00 0.00 37 GLU A CA 2
ATOM 1903 C C . GLU A 1 38 ? -4.035 2.049 0.989 1.00 0.00 37 GLU A C 2
ATOM 1904 O O . GLU A 1 38 ? -3.164 2.297 0.154 1.00 0.00 37 GLU A O 2
ATOM 1916 N N . TYR A 1 39 ? -5.321 2.329 0.777 1.00 0.00 38 TYR A N 2
ATOM 1917 C CA . TYR A 1 39 ? -5.792 3.164 -0.318 1.00 0.00 38 TYR A CA 2
ATOM 1918 C C . TYR A 1 39 ? -5.820 4.583 0.216 1.00 0.00 38 TYR A C 2
ATOM 1919 O O . TYR A 1 39 ? -6.537 4.853 1.183 1.00 0.00 38 TYR A O 2
ATOM 1937 N N . ILE A 1 40 ? -5.046 5.483 -0.382 1.00 0.00 39 ILE A N 2
ATOM 1938 C CA . ILE A 1 40 ? -5.095 6.897 -0.040 1.00 0.00 39 ILE A CA 2
ATOM 1939 C C . ILE A 1 40 ? -5.206 7.667 -1.343 1.00 0.00 39 ILE A C 2
ATOM 1940 O O . ILE A 1 40 ? -4.207 8.077 -1.935 1.00 0.00 39 ILE A O 2
ATOM 1956 N N . ASN A 1 41 ? -6.449 7.799 -1.820 1.00 0.00 40 ASN A N 2
ATOM 1957 C CA . ASN A 1 41 ? -6.714 8.496 -3.064 1.00 0.00 40 ASN A CA 2
ATOM 1958 C C . ASN A 1 41 ? -6.238 9.939 -2.942 1.00 0.00 40 ASN A C 2
ATOM 1959 O O . ASN A 1 41 ? -6.653 10.669 -2.040 1.00 0.00 40 ASN A O 2
ATOM 1970 N N . VAL A 1 42 ? -5.298 10.317 -3.802 1.00 0.00 41 VAL A N 2
ATOM 1971 C CA . VAL A 1 42 ? -4.594 11.592 -3.708 1.00 0.00 41 VAL A CA 2
ATOM 1972 C C . VAL A 1 42 ? -5.591 12.740 -3.921 1.00 0.00 41 VAL A C 2
ATOM 1973 O O . VAL A 1 42 ? -6.134 12.913 -5.010 1.00 0.00 41 VAL A O 2
ATOM 1986 N N . MET A 1 43 ? -5.873 13.494 -2.864 1.00 0.00 42 MET A N 2
ATOM 1987 C CA . MET A 1 43 ? -6.725 14.677 -2.868 1.00 0.00 42 MET A CA 2
ATOM 1988 C C . MET A 1 43 ? -6.069 15.691 -1.941 1.00 0.00 42 MET A C 2
ATOM 1989 O O . MET A 1 43 ? -5.727 16.803 -2.338 1.00 0.00 42 MET A O 2
ATOM 2003 N N . GLU A 1 44 ? -5.842 15.275 -0.697 1.00 0.00 43 GLU A N 2
ATOM 2004 C CA . GLU A 1 44 ? -5.152 16.036 0.330 1.00 0.00 43 GLU A CA 2
ATOM 2005 C C . GLU A 1 44 ? -3.639 16.056 0.079 1.00 0.00 43 GLU A C 2
ATOM 2006 O O . GLU A 1 44 ? -2.941 16.907 0.624 1.00 0.00 43 GLU A O 2
ATOM 2018 N N . ASN A 1 45 ? -3.154 15.151 -0.782 1.00 0.00 44 ASN A N 2
ATOM 2019 C CA . ASN A 1 45 ? -1.769 14.986 -1.228 1.00 0.00 44 ASN A CA 2
ATOM 2020 C C . ASN A 1 45 ? -0.736 15.275 -0.115 1.00 0.00 44 ASN A C 2
ATOM 2021 O O . ASN A 1 45 ? 0.084 16.186 -0.261 1.00 0.00 44 ASN A O 2
ATOM 2032 N N . PRO A 1 46 ? -0.788 14.547 1.020 1.00 0.00 45 PRO A N 2
ATOM 2033 C CA . PRO A 1 46 ? 0.065 14.795 2.181 1.00 0.00 45 PRO A CA 2
ATOM 2034 C C . PRO A 1 46 ? 1.536 14.447 1.921 1.00 0.00 45 PRO A C 2
ATOM 2035 O O . PRO A 1 46 ? 1.844 13.416 1.310 1.00 0.00 45 PRO A O 2
ATOM 2046 N N . GLN A 1 47 ? 2.447 15.223 2.525 1.00 0.00 46 GLN A N 2
ATOM 2047 C CA . GLN A 1 47 ? 3.883 14.934 2.535 1.00 0.00 46 GLN A CA 2
ATOM 2048 C C . GLN A 1 47 ? 4.207 13.565 3.134 1.00 0.00 46 GLN A C 2
ATOM 2049 O O . GLN A 1 47 ? 5.290 13.053 2.887 1.00 0.00 46 GLN A O 2
ATOM 2063 N N . LYS A 1 48 ? 3.308 12.941 3.899 1.00 0.00 47 LYS A N 2
ATOM 2064 C CA . LYS A 1 48 ? 3.542 11.617 4.475 1.00 0.00 47 LYS A CA 2
ATOM 2065 C C . LYS A 1 48 ? 3.957 10.576 3.427 1.00 0.00 47 LYS A C 2
ATOM 2066 O O . LYS A 1 48 ? 4.787 9.727 3.741 1.00 0.00 47 LYS A O 2
ATOM 2085 N N . ALA A 1 49 ? 3.367 10.588 2.225 1.00 0.00 48 ALA A N 2
ATOM 2086 C CA . ALA A 1 49 ? 3.922 9.900 1.060 1.00 0.00 48 ALA A CA 2
ATOM 2087 C C . ALA A 1 49 ? 4.838 10.804 0.229 1.00 0.00 48 ALA A C 2
ATOM 2088 O O . ALA A 1 49 ? 5.852 10.335 -0.265 1.00 0.00 48 ALA A O 2
ATOM 2095 N N . MET A 1 50 ? 4.486 12.082 0.024 1.00 0.00 49 MET A N 2
ATOM 2096 C CA . MET A 1 50 ? 5.234 12.982 -0.870 1.00 0.00 49 MET A CA 2
ATOM 2097 C C . MET A 1 50 ? 6.677 13.268 -0.396 1.00 0.00 49 MET A C 2
ATOM 2098 O O . MET A 1 50 ? 7.446 13.904 -1.112 1.00 0.00 49 MET A O 2
ATOM 2112 N N . GLU A 1 51 ? 7.076 12.803 0.789 1.00 0.00 50 GLU A N 2
ATOM 2113 C CA . GLU A 1 51 ? 8.458 12.749 1.257 1.00 0.00 50 GLU A CA 2
ATOM 2114 C C . GLU A 1 51 ? 9.319 11.798 0.411 1.00 0.00 50 GLU A C 2
ATOM 2115 O O . GLU A 1 51 ? 10.545 11.932 0.391 1.00 0.00 50 GLU A O 2
ATOM 2127 N N . TYR A 1 52 ? 8.697 10.819 -0.254 1.00 0.00 51 TYR A N 2
ATOM 2128 C CA . TYR A 1 52 ? 9.368 9.779 -1.017 1.00 0.00 51 TYR A CA 2
ATOM 2129 C C . TYR A 1 52 ? 10.169 10.364 -2.181 1.00 0.00 51 TYR A C 2
ATOM 2130 O O . TYR A 1 52 ? 9.916 11.478 -2.639 1.00 0.00 51 TYR A O 2
ATOM 2148 N N . GLY A 1 53 ? 11.114 9.576 -2.691 1.00 0.00 52 GLY A N 2
ATOM 2149 C CA . GLY A 1 53 ? 11.968 9.952 -3.804 1.00 0.00 52 GLY A CA 2
ATOM 2150 C C . GLY A 1 53 ? 11.166 10.093 -5.093 1.00 0.00 52 GLY A C 2
ATOM 2151 O O . GLY A 1 53 ? 11.429 11.019 -5.862 1.00 0.00 52 GLY A O 2
ATOM 2155 N N . ILE A 1 54 ? 10.196 9.201 -5.333 1.00 0.00 53 ILE A N 2
ATOM 2156 C CA . ILE A 1 54 ? 9.370 9.209 -6.536 1.00 0.00 53 ILE A CA 2
ATOM 2157 C C . ILE A 1 54 ? 8.740 10.586 -6.766 1.00 0.00 53 ILE A C 2
ATOM 2158 O O . ILE A 1 54 ? 8.939 11.168 -7.831 1.00 0.00 53 ILE A O 2
ATOM 2174 N N . MET A 1 55 ? 7.965 11.089 -5.800 1.00 0.00 54 MET A N 2
ATOM 2175 C CA . MET A 1 55 ? 7.089 12.267 -5.859 1.00 0.00 54 MET A CA 2
ATOM 2176 C C . MET A 1 55 ? 6.036 12.284 -6.981 1.00 0.00 54 MET A C 2
ATOM 2177 O O . MET A 1 55 ? 5.061 13.029 -6.868 1.00 0.00 54 MET A O 2
ATOM 2191 N N . ALA A 1 56 ? 6.204 11.499 -8.043 1.00 0.00 55 ALA A N 2
ATOM 2192 C CA . ALA A 1 56 ? 5.372 11.456 -9.230 1.00 0.00 55 ALA A CA 2
ATOM 2193 C C . ALA A 1 56 ? 4.022 10.781 -8.960 1.00 0.00 55 ALA A C 2
ATOM 2194 O O . ALA A 1 56 ? 3.640 10.479 -7.825 1.00 0.00 55 ALA A O 2
ATOM 2201 N N . VAL A 1 57 ? 3.285 10.539 -10.036 1.00 0.00 56 VAL A N 2
ATOM 2202 C CA . VAL A 1 57 ? 1.975 9.916 -10.031 1.00 0.00 56 VAL A CA 2
ATOM 2203 C C . VAL A 1 57 ? 1.937 8.941 -11.216 1.00 0.00 56 VAL A C 2
ATOM 2204 O O . VAL A 1 57 ? 2.352 9.322 -12.315 1.00 0.00 56 VAL A O 2
ATOM 2217 N N . PRO A 1 58 ? 1.396 7.721 -11.045 1.00 0.00 57 PRO A N 2
ATOM 2218 C CA . PRO A 1 58 ? 0.979 7.159 -9.763 1.00 0.00 57 PRO A CA 2
ATOM 2219 C C . PRO A 1 58 ? 2.185 6.953 -8.830 1.00 0.00 57 PRO A C 2
ATOM 2220 O O . PRO A 1 58 ? 3.314 6.905 -9.302 1.00 0.00 57 PRO A O 2
ATOM 2231 N N . THR A 1 59 ? 1.966 6.854 -7.518 1.00 0.00 58 THR A N 2
ATOM 2232 C CA . THR A 1 59 ? 2.965 6.439 -6.541 1.00 0.00 58 THR A CA 2
ATOM 2233 C C . THR A 1 59 ? 2.358 5.220 -5.852 1.00 0.00 58 THR A C 2
ATOM 2234 O O . THR A 1 59 ? 1.186 5.236 -5.455 1.00 0.00 58 THR A O 2
ATOM 2245 N N . ILE A 1 60 ? 3.114 4.122 -5.782 1.00 0.00 59 ILE A N 2
ATOM 2246 C CA . ILE A 1 60 ? 2.666 2.902 -5.142 1.00 0.00 59 ILE A CA 2
ATOM 2247 C C . ILE A 1 60 ? 3.798 2.467 -4.202 1.00 0.00 59 ILE A C 2
ATOM 2248 O O . ILE A 1 60 ? 4.950 2.872 -4.340 1.00 0.00 59 ILE A O 2
ATOM 2264 N N . VAL A 1 61 ? 3.498 1.589 -3.259 1.00 0.00 60 VAL A N 2
ATOM 2265 C CA . VAL A 1 61 ? 4.468 0.831 -2.481 1.00 0.00 60 VAL A CA 2
ATOM 2266 C C . VAL A 1 61 ? 3.933 -0.593 -2.535 1.00 0.00 60 VAL A C 2
ATOM 2267 O O . VAL A 1 61 ? 2.718 -0.750 -2.444 1.00 0.00 60 VAL A O 2
ATOM 2280 N N . ILE A 1 62 ? 4.773 -1.611 -2.744 1.00 0.00 61 ILE A N 2
ATOM 2281 C CA . ILE A 1 62 ? 4.351 -3.012 -2.575 1.00 0.00 61 ILE A CA 2
ATOM 2282 C C . ILE A 1 62 ? 5.334 -3.700 -1.637 1.00 0.00 61 ILE A C 2
ATOM 2283 O O . ILE A 1 62 ? 6.519 -3.374 -1.699 1.00 0.00 61 ILE A O 2
ATOM 2299 N N . ASN A 1 63 ? 4.862 -4.655 -0.828 1.00 0.00 62 ASN A N 2
ATOM 2300 C CA . ASN A 1 63 ? 5.522 -5.377 0.275 1.00 0.00 62 ASN A CA 2
ATOM 2301 C C . ASN A 1 63 ? 6.218 -4.528 1.359 1.00 0.00 62 ASN A C 2
ATOM 2302 O O . ASN A 1 63 ? 6.128 -4.862 2.546 1.00 0.00 62 ASN A O 2
ATOM 2313 N N . GLY A 1 64 ? 6.840 -3.423 0.963 1.00 0.00 63 GLY A N 2
ATOM 2314 C CA . GLY A 1 64 ? 7.371 -2.305 1.717 1.00 0.00 63 GLY A CA 2
ATOM 2315 C C . GLY A 1 64 ? 8.172 -1.356 0.804 1.00 0.00 63 GLY A C 2
ATOM 2316 O O . GLY A 1 64 ? 8.590 -0.295 1.266 1.00 0.00 63 GLY A O 2
ATOM 2320 N N . ASP A 1 65 ? 8.436 -1.724 -0.460 1.00 0.00 64 ASP A N 2
ATOM 2321 C CA . ASP A 1 65 ? 9.244 -0.982 -1.429 1.00 0.00 64 ASP A CA 2
ATOM 2322 C C . ASP A 1 65 ? 8.401 -0.030 -2.289 1.00 0.00 64 ASP A C 2
ATOM 2323 O O . ASP A 1 65 ? 7.457 -0.457 -2.971 1.00 0.00 64 ASP A O 2
ATOM 2332 N N . VAL A 1 66 ? 8.710 1.270 -2.226 1.00 0.00 65 VAL A N 2
ATOM 2333 C CA . VAL A 1 66 ? 8.041 2.326 -2.980 1.00 0.00 65 VAL A CA 2
ATOM 2334 C C . VAL A 1 66 ? 8.462 2.195 -4.449 1.00 0.00 65 VAL A C 2
ATOM 2335 O O . VAL A 1 66 ? 9.633 1.922 -4.715 1.00 0.00 65 VAL A O 2
ATOM 2348 N N . GLU A 1 67 ? 7.561 2.454 -5.405 1.00 0.00 66 GLU A N 2
ATOM 2349 C CA . GLU A 1 67 ? 7.815 2.411 -6.847 1.00 0.00 66 GLU A CA 2
ATOM 2350 C C . GLU A 1 67 ? 6.540 2.812 -7.612 1.00 0.00 66 GLU A C 2
ATOM 2351 O O . GLU A 1 67 ? 5.435 2.803 -7.063 1.00 0.00 66 GLU A O 2
ATOM 2363 N N . PHE A 1 68 ? 6.665 3.090 -8.905 1.00 0.00 67 PHE A N 2
ATOM 2364 C CA . PHE A 1 68 ? 5.558 3.181 -9.842 1.00 0.00 67 PHE A CA 2
ATOM 2365 C C . PHE A 1 68 ? 5.959 2.520 -11.150 1.00 0.00 67 PHE A C 2
ATOM 2366 O O . PHE A 1 68 ? 7.134 2.524 -11.515 1.00 0.00 67 PHE A O 2
ATOM 2383 N N . ILE A 1 69 ? 4.997 1.940 -11.863 1.00 0.00 68 ILE A N 2
ATOM 2384 C CA . ILE A 1 69 ? 5.220 1.338 -13.165 1.00 0.00 68 ILE A CA 2
ATOM 2385 C C . ILE A 1 69 ? 3.924 1.563 -13.948 1.00 0.00 68 ILE A C 2
ATOM 2386 O O . ILE A 1 69 ? 2.851 1.325 -13.392 1.00 0.00 68 ILE A O 2
ATOM 2402 N N . GLY A 1 70 ? 4.012 1.938 -15.225 1.00 0.00 69 GLY A N 2
ATOM 2403 C CA . GLY A 1 70 ? 2.871 1.946 -16.132 1.00 0.00 69 GLY A CA 2
ATOM 2404 C C . GLY A 1 70 ? 2.025 3.215 -16.045 1.00 0.00 69 GLY A C 2
ATOM 2405 O O . GLY A 1 70 ? 2.372 4.174 -15.352 1.00 0.00 69 GLY A O 2
ATOM 2409 N N . ALA A 1 71 ? 0.946 3.234 -16.834 1.00 0.00 70 ALA A N 2
ATOM 2410 C CA . ALA A 1 71 ? -0.171 4.164 -16.707 1.00 0.00 70 ALA A CA 2
ATOM 2411 C C . ALA A 1 71 ? -1.107 3.809 -15.537 1.00 0.00 70 ALA A C 2
ATOM 2412 O O . ALA A 1 71 ? -1.516 4.730 -14.826 1.00 0.00 70 ALA A O 2
ATOM 2419 N N . PRO A 1 72 ? -1.516 2.536 -15.324 1.00 0.00 71 PRO A N 2
ATOM 2420 C CA . PRO A 1 72 ? -2.246 2.171 -14.117 1.00 0.00 71 PRO A CA 2
ATOM 2421 C C . PRO A 1 72 ? -1.299 2.212 -12.911 1.00 0.00 71 PRO A C 2
ATOM 2422 O O . PRO A 1 72 ? -0.155 2.649 -13.009 1.00 0.00 71 PRO A O 2
ATOM 2433 N N . THR A 1 73 ? -1.773 1.755 -11.753 1.00 0.00 72 THR A N 2
ATOM 2434 C CA . THR A 1 73 ? -0.910 1.452 -10.618 1.00 0.00 72 THR A CA 2
ATOM 2435 C C . THR A 1 73 ? 0.032 0.272 -10.941 1.00 0.00 72 THR A C 2
ATOM 2436 O O . THR A 1 73 ? 0.270 -0.024 -12.107 1.00 0.00 72 THR A O 2
ATOM 2447 N N . LYS A 1 74 ? 0.645 -0.363 -9.935 1.00 0.00 73 LYS A N 2
ATOM 2448 C CA . LYS A 1 74 ? 1.870 -1.165 -10.089 1.00 0.00 73 LYS A CA 2
ATOM 2449 C C . LYS A 1 74 ? 1.705 -2.510 -10.840 1.00 0.00 73 LYS A C 2
ATOM 2450 O O . LYS A 1 74 ? 2.483 -3.414 -10.569 1.00 0.00 73 LYS A O 2
ATOM 2469 N N . GLU A 1 75 ? 0.744 -2.657 -11.751 1.00 0.00 74 GLU A N 2
ATOM 2470 C CA . GLU A 1 75 ? 0.403 -3.789 -12.622 1.00 0.00 74 GLU A CA 2
ATOM 2471 C C . GLU A 1 75 ? 1.610 -4.666 -12.995 1.00 0.00 74 GLU A C 2
ATOM 2472 O O . GLU A 1 75 ? 1.589 -5.872 -12.758 1.00 0.00 74 GLU A O 2
ATOM 2484 N N . ALA A 1 76 ? 2.677 -4.067 -13.526 1.00 0.00 75 ALA A N 2
ATOM 2485 C CA . ALA A 1 76 ? 3.886 -4.764 -13.946 1.00 0.00 75 ALA A CA 2
ATOM 2486 C C . ALA A 1 76 ? 4.469 -5.604 -12.814 1.00 0.00 75 ALA A C 2
ATOM 2487 O O . ALA A 1 76 ? 4.728 -6.800 -12.978 1.00 0.00 75 ALA A O 2
ATOM 2494 N N . LEU A 1 77 ? 4.718 -4.959 -11.673 1.00 0.00 76 LEU A N 2
ATOM 2495 C CA . LEU A 1 77 ? 5.179 -5.629 -10.468 1.00 0.00 76 LEU A CA 2
ATOM 2496 C C . LEU A 1 77 ? 4.053 -6.446 -9.844 1.00 0.00 76 LEU A C 2
ATOM 2497 O O . LEU A 1 77 ? 4.346 -7.429 -9.182 1.00 0.00 76 LEU A O 2
ATOM 2513 N N . VAL A 1 78 ? 2.782 -6.087 -10.031 1.00 0.00 77 VAL A N 2
ATOM 2514 C CA . VAL A 1 78 ? 1.645 -6.772 -9.432 1.00 0.00 77 VAL A CA 2
ATOM 2515 C C . VAL A 1 78 ? 1.629 -8.230 -9.898 1.00 0.00 77 VAL A C 2
ATOM 2516 O O . VAL A 1 78 ? 1.504 -9.145 -9.088 1.00 0.00 77 VAL A O 2
ATOM 2529 N N . GLU A 1 79 ? 1.881 -8.464 -11.184 1.00 0.00 78 GLU A N 2
ATOM 2530 C CA . GLU A 1 79 ? 1.959 -9.806 -11.753 1.00 0.00 78 GLU A CA 2
ATOM 2531 C C . GLU A 1 79 ? 3.125 -10.615 -11.161 1.00 0.00 78 GLU A C 2
ATOM 2532 O O . GLU A 1 79 ? 3.159 -11.834 -11.332 1.00 0.00 78 GLU A O 2
ATOM 2544 N N . ALA A 1 80 ? 4.058 -9.979 -10.443 1.00 0.00 79 ALA A N 2
ATOM 2545 C CA . ALA A 1 80 ? 5.128 -10.624 -9.701 1.00 0.00 79 ALA A CA 2
ATOM 2546 C C . ALA A 1 80 ? 4.806 -10.712 -8.201 1.00 0.00 79 ALA A C 2
ATOM 2547 O O . ALA A 1 80 ? 5.039 -11.769 -7.618 1.00 0.00 79 ALA A O 2
ATOM 2554 N N . ILE A 1 81 ? 4.195 -9.709 -7.559 1.00 0.00 80 ILE A N 2
ATOM 2555 C CA . ILE A 1 81 ? 3.775 -9.846 -6.167 1.00 0.00 80 ILE A CA 2
ATOM 2556 C C . ILE A 1 81 ? 2.843 -11.057 -6.016 1.00 0.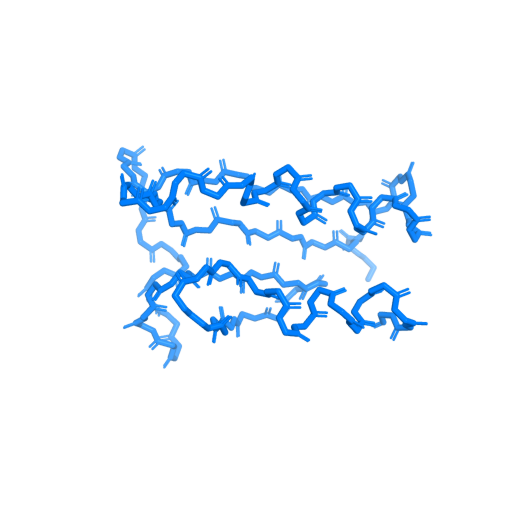00 80 ILE A C 2
ATOM 2557 O O . ILE A 1 81 ? 3.035 -11.860 -5.104 1.00 0.00 80 ILE A O 2
ATOM 2573 N N . LYS A 1 82 ? 1.913 -11.280 -6.955 1.00 0.00 81 LYS A N 2
ATOM 2574 C CA . LYS A 1 82 ? 1.067 -12.479 -6.951 1.00 0.00 81 LYS A CA 2
ATOM 2575 C C . LYS A 1 82 ? 1.776 -13.771 -7.354 1.00 0.00 81 LYS A C 2
ATOM 2576 O O . LYS A 1 82 ? 1.232 -14.837 -7.082 1.00 0.00 81 LYS A O 2
ATOM 2595 N N . LYS A 1 83 ? 2.924 -13.736 -8.048 1.00 0.00 82 LYS A N 2
ATOM 2596 C CA . LYS A 1 83 ? 3.663 -14.979 -8.299 1.00 0.00 82 LYS A CA 2
ATOM 2597 C C . LYS A 1 83 ? 4.509 -15.320 -7.079 1.00 0.00 82 LYS A C 2
ATOM 2598 O O . LYS A 1 83 ? 4.695 -16.510 -6.809 1.00 0.00 82 LYS A O 2
ATOM 2617 N N . ARG A 1 84 ? 4.970 -14.319 -6.319 1.00 0.00 83 ARG A N 2
ATOM 2618 C CA . ARG A 1 84 ? 5.710 -14.477 -5.071 1.00 0.00 83 ARG A CA 2
ATOM 2619 C C . ARG A 1 84 ? 6.036 -13.126 -4.428 1.00 0.00 83 ARG A C 2
ATOM 2620 O O . ARG A 1 84 ? 5.761 -12.956 -3.239 1.00 0.00 83 ARG A O 2
ATOM 2641 N N . LEU A 1 85 ? 6.705 -12.202 -5.136 1.00 0.00 84 LEU A N 2
ATOM 2642 C CA . LEU A 1 85 ? 7.354 -11.046 -4.527 1.00 0.00 84 LEU A CA 2
ATOM 2643 C C . LEU A 1 85 ? 7.513 -9.941 -5.546 1.00 0.00 84 LEU A C 2
ATOM 2644 O O . LEU A 1 85 ? 7.858 -10.273 -6.702 1.00 0.00 84 LEU A O 2
ATOM 2661 N N . MET A 1 1 ? 6.343 -13.396 14.807 1.00 0.00 0 MET A N 3
ATOM 2662 C CA . MET A 1 1 ? 5.736 -12.235 14.133 1.00 0.00 0 MET A CA 3
ATOM 2663 C C . MET A 1 1 ? 6.159 -12.205 12.671 1.00 0.00 0 MET A C 3
ATOM 2664 O O . MET A 1 1 ? 7.237 -12.679 12.310 1.00 0.00 0 MET A O 3
ATOM 2680 N N . SER A 1 2 ? 5.326 -11.628 11.809 1.00 0.00 1 SER A N 3
ATOM 2681 C CA . SER A 1 2 ? 5.658 -11.178 10.464 1.00 0.00 1 SER A CA 3
ATOM 2682 C C . SER A 1 2 ? 4.633 -10.108 10.095 1.00 0.00 1 SER A C 3
ATOM 2683 O O . SER A 1 2 ? 3.821 -10.291 9.194 1.00 0.00 1 SER A O 3
ATOM 2691 N N . LYS A 1 3 ? 4.626 -9.007 10.851 1.00 0.00 2 LYS A N 3
ATOM 2692 C CA . LYS A 1 3 ? 3.680 -7.915 10.681 1.00 0.00 2 LYS A CA 3
ATOM 2693 C C . LYS A 1 3 ? 4.014 -7.164 9.396 1.00 0.00 2 LYS A C 3
ATOM 2694 O O . LYS A 1 3 ? 4.938 -6.344 9.403 1.00 0.00 2 LYS A O 3
ATOM 2713 N N . VAL A 1 4 ? 3.302 -7.433 8.314 1.00 0.00 3 VAL A N 3
ATOM 2714 C CA . VAL A 1 4 ? 3.493 -6.754 7.038 1.00 0.00 3 VAL A CA 3
ATOM 2715 C C . VAL A 1 4 ? 2.627 -5.483 7.049 1.00 0.00 3 VAL A C 3
ATOM 2716 O O . VAL A 1 4 ? 1.578 -5.442 7.698 1.00 0.00 3 VAL A O 3
ATOM 2729 N N . LYS A 1 5 ? 3.051 -4.428 6.347 1.00 0.00 4 LYS A N 3
ATOM 2730 C CA . LYS A 1 5 ? 2.313 -3.174 6.235 1.00 0.00 4 LYS A CA 3
ATOM 2731 C C . LYS A 1 5 ? 2.196 -2.821 4.766 1.00 0.00 4 LYS A C 3
ATOM 2732 O O . LYS A 1 5 ? 3.213 -2.593 4.106 1.00 0.00 4 LYS A O 3
ATOM 2751 N N . ILE A 1 6 ? 0.970 -2.802 4.259 1.00 0.00 5 ILE A N 3
ATOM 2752 C CA . ILE A 1 6 ? 0.622 -2.167 3.006 1.00 0.00 5 ILE A CA 3
ATOM 2753 C C . ILE A 1 6 ? -0.036 -0.844 3.366 1.00 0.00 5 ILE A C 3
ATOM 2754 O O . ILE A 1 6 ? -0.799 -0.757 4.334 1.00 0.00 5 ILE A O 3
ATOM 2770 N N . GLU A 1 7 ? 0.217 0.177 2.552 1.00 0.00 6 GLU A N 3
ATOM 2771 C CA . GLU A 1 7 ? -0.504 1.437 2.652 1.00 0.00 6 GLU A CA 3
ATOM 2772 C C . GLU A 1 7 ? -0.757 1.988 1.243 1.00 0.00 6 GLU A C 3
ATOM 2773 O O . GLU A 1 7 ? -0.051 1.641 0.291 1.00 0.00 6 GLU A O 3
ATOM 2785 N N . LEU A 1 8 ? -1.768 2.846 1.101 1.00 0.00 7 LEU A N 3
ATOM 2786 C CA . LEU A 1 8 ? -2.330 3.286 -0.170 1.00 0.00 7 LEU A CA 3
ATOM 2787 C C . LEU A 1 8 ? -2.491 4.810 -0.144 1.00 0.00 7 LEU A C 3
ATOM 2788 O O . LEU A 1 8 ? -3.555 5.304 0.239 1.00 0.00 7 LEU A O 3
ATOM 2804 N N . PHE A 1 9 ? -1.460 5.561 -0.538 1.00 0.00 8 PHE A N 3
ATOM 2805 C CA . PHE A 1 9 ? -1.457 7.019 -0.482 1.00 0.00 8 PHE A CA 3
ATOM 2806 C C . PHE A 1 9 ? -1.527 7.573 -1.912 1.00 0.00 8 PHE A C 3
ATOM 2807 O O . PHE A 1 9 ? -0.568 7.477 -2.672 1.00 0.00 8 PHE A O 3
ATOM 2824 N N . THR A 1 10 ? -2.684 8.099 -2.329 1.00 0.00 9 THR A N 3
ATOM 2825 C CA . THR A 1 10 ? -2.911 8.706 -3.653 1.00 0.00 9 THR A CA 3
ATOM 2826 C C . THR A 1 10 ? -4.358 9.222 -3.750 1.00 0.00 9 THR A C 3
ATOM 2827 O O . THR A 1 10 ? -5.200 8.907 -2.908 1.00 0.00 9 THR A O 3
ATOM 2838 N N . SER A 1 11 ? -4.661 9.995 -4.792 1.00 0.00 10 SER A N 3
ATOM 2839 C CA . SER A 1 11 ? -5.984 10.447 -5.199 1.00 0.00 10 SER A CA 3
ATOM 2840 C C . SER A 1 11 ? -6.136 10.133 -6.699 1.00 0.00 10 SER A C 3
ATOM 2841 O O . SER A 1 11 ? -5.966 11.013 -7.544 1.00 0.00 10 SER A O 3
ATOM 2849 N N . PRO A 1 12 ? -6.393 8.870 -7.084 1.00 0.00 11 PRO A N 3
ATOM 2850 C CA . PRO A 1 12 ? -6.363 8.445 -8.482 1.00 0.00 11 PRO A CA 3
ATOM 2851 C C . PRO A 1 12 ? -7.629 8.892 -9.240 1.00 0.00 11 PRO A C 3
ATOM 2852 O O . PRO A 1 12 ? -8.458 8.063 -9.620 1.00 0.00 11 PRO A O 3
ATOM 2863 N N . MET A 1 13 ? -7.790 10.198 -9.485 1.00 0.00 12 MET A N 3
ATOM 2864 C CA . MET A 1 13 ? -8.977 10.792 -10.103 1.00 0.00 12 MET A CA 3
ATOM 2865 C C . MET A 1 13 ? -9.298 10.159 -11.457 1.00 0.00 12 MET A C 3
ATOM 2866 O O . MET A 1 13 ? -10.472 9.916 -11.742 1.00 0.00 12 MET A O 3
ATOM 2880 N N . CYS A 1 14 ? -8.283 9.905 -12.289 1.00 0.00 13 CYS A N 3
ATOM 2881 C CA . CYS A 1 14 ? -8.482 9.316 -13.605 1.00 0.00 13 CYS A CA 3
ATOM 2882 C C . CYS A 1 14 ? -8.664 7.790 -13.506 1.00 0.00 13 CYS A C 3
ATOM 2883 O O . CYS A 1 14 ? -9.792 7.343 -13.703 1.00 0.00 13 CYS A O 3
ATOM 2891 N N . PRO A 1 15 ? -7.641 6.960 -13.205 1.00 0.00 14 PRO A N 3
ATOM 2892 C CA . PRO A 1 15 ? -7.791 5.510 -13.322 1.00 0.00 14 PRO A CA 3
ATOM 2893 C C . PRO A 1 15 ? -8.667 4.899 -12.223 1.00 0.00 14 PRO A C 3
ATOM 2894 O O . PRO A 1 15 ? -9.270 3.853 -12.451 1.00 0.00 14 PRO A O 3
ATOM 2905 N N . HIS A 1 16 ? -8.752 5.525 -11.041 1.00 0.00 15 HIS A N 3
ATOM 2906 C CA . HIS A 1 16 ? -9.237 4.967 -9.775 1.00 0.00 15 HIS A CA 3
ATOM 2907 C C . HIS A 1 16 ? -8.465 3.732 -9.325 1.00 0.00 15 HIS A C 3
ATOM 2908 O O . HIS A 1 16 ? -7.861 3.779 -8.256 1.00 0.00 15 HIS A O 3
ATOM 2923 N N . CYS A 1 17 ? -8.484 2.661 -10.119 1.00 0.00 16 CYS A N 3
ATOM 2924 C CA . CYS A 1 17 ? -8.196 1.292 -9.721 1.00 0.00 16 CYS A CA 3
ATOM 2925 C C . CYS A 1 17 ? -9.163 0.843 -8.606 1.00 0.00 16 CYS A C 3
ATOM 2926 O O . CYS A 1 17 ? -9.872 1.656 -8.013 1.00 0.00 16 CYS A O 3
ATOM 2934 N N . PRO A 1 18 ? -9.196 -0.458 -8.279 1.00 0.00 17 PRO A N 3
ATOM 2935 C CA . PRO A 1 18 ? -9.759 -0.931 -7.016 1.00 0.00 17 PRO A CA 3
ATOM 2936 C C . PRO A 1 18 ? -8.925 -0.486 -5.800 1.00 0.00 17 PRO A C 3
ATOM 2937 O O . PRO A 1 18 ? -9.418 -0.560 -4.675 1.00 0.00 17 PRO A O 3
ATOM 2948 N N . ALA A 1 19 ? -7.691 -0.010 -6.021 1.00 0.00 18 ALA A N 3
ATOM 2949 C CA . ALA A 1 19 ? -6.746 0.473 -5.021 1.00 0.00 18 ALA A CA 3
ATOM 2950 C C . ALA A 1 19 ? -6.753 -0.429 -3.783 1.00 0.00 18 ALA A C 3
ATOM 2951 O O . ALA A 1 19 ? -6.569 -1.639 -3.953 1.00 0.00 18 ALA A O 3
ATOM 2958 N N . ALA A 1 20 ? -6.970 0.112 -2.572 1.00 0.00 19 ALA A N 3
ATOM 2959 C CA . ALA A 1 20 ? -6.937 -0.665 -1.344 1.00 0.00 19 ALA A CA 3
ATOM 2960 C C . ALA A 1 20 ? -7.751 -1.955 -1.419 1.00 0.00 19 ALA A C 3
ATOM 2961 O O . ALA A 1 20 ? -7.315 -2.926 -0.827 1.00 0.00 19 ALA A O 3
ATOM 2968 N N . LYS A 1 21 ? -8.867 -2.053 -2.162 1.00 0.00 20 LYS A N 3
ATOM 2969 C CA . LYS A 1 21 ? -9.556 -3.346 -2.258 1.00 0.00 20 LYS A CA 3
ATOM 2970 C C . LYS A 1 21 ? -8.621 -4.436 -2.770 1.00 0.00 20 LYS A C 3
ATOM 2971 O O . LYS A 1 21 ? -8.615 -5.522 -2.186 1.00 0.00 20 LYS A O 3
ATOM 2990 N N . ARG A 1 22 ? -7.873 -4.174 -3.842 1.00 0.00 21 ARG A N 3
ATOM 2991 C CA . ARG A 1 22 ? -6.984 -5.186 -4.385 1.00 0.00 21 ARG A CA 3
ATOM 2992 C C . ARG A 1 22 ? -5.696 -5.293 -3.613 1.00 0.00 21 ARG A C 3
ATOM 2993 O O . ARG A 1 22 ? -5.229 -6.417 -3.496 1.00 0.00 21 ARG A O 3
ATOM 3014 N N . VAL A 1 23 ? -5.130 -4.199 -3.102 1.00 0.00 22 VAL A N 3
ATOM 3015 C CA . VAL A 1 23 ? -3.902 -4.337 -2.322 1.00 0.00 22 VAL A CA 3
ATOM 3016 C C . VAL A 1 23 ? -4.233 -5.118 -1.015 1.00 0.00 22 VAL A C 3
ATOM 3017 O O . VAL A 1 23 ? -3.465 -5.974 -0.585 1.00 0.00 22 VAL A O 3
ATOM 3030 N N . VAL A 1 24 ? -5.451 -4.979 -0.463 1.00 0.00 23 VAL A N 3
ATOM 3031 C CA . VAL A 1 24 ? -5.980 -5.861 0.580 1.00 0.00 23 VAL A CA 3
ATOM 3032 C C . VAL A 1 24 ? -6.040 -7.304 0.082 1.00 0.00 23 VAL A C 3
ATOM 3033 O O . VAL A 1 24 ? -5.499 -8.167 0.756 1.00 0.00 23 VAL A O 3
ATOM 3046 N N . GLU A 1 25 ? -6.715 -7.606 -1.036 1.00 0.00 24 GLU A N 3
ATOM 3047 C CA . GLU A 1 25 ? -6.823 -8.991 -1.524 1.00 0.00 24 GLU A CA 3
ATOM 3048 C C . GLU A 1 25 ? -5.433 -9.623 -1.697 1.00 0.00 24 GLU A C 3
ATOM 3049 O O . GLU A 1 25 ? -5.216 -10.795 -1.372 1.00 0.00 24 GLU A O 3
ATOM 3061 N N . GLU A 1 26 ? -4.514 -8.833 -2.249 1.00 0.00 25 GLU A N 3
ATOM 3062 C CA . GLU A 1 26 ? -3.117 -9.129 -2.481 1.00 0.00 25 GLU A CA 3
ATOM 3063 C C . GLU A 1 26 ? -2.475 -9.620 -1.189 1.00 0.00 25 GLU A C 3
ATOM 3064 O O . GLU A 1 26 ? -2.202 -10.820 -1.100 1.00 0.00 25 GLU A O 3
ATOM 3076 N N . VAL A 1 27 ? -2.246 -8.759 -0.194 1.00 0.00 26 VAL A N 3
ATOM 3077 C CA . VAL A 1 27 ? -1.540 -9.240 0.993 1.00 0.00 26 VAL A CA 3
ATOM 3078 C C . VAL A 1 27 ? -2.414 -10.086 1.915 1.00 0.00 26 VAL A C 3
ATOM 3079 O O . VAL A 1 27 ? -1.866 -10.884 2.670 1.00 0.00 26 VAL A O 3
ATOM 3092 N N . ALA A 1 28 ? -3.743 -9.994 1.871 1.00 0.00 27 ALA A N 3
ATOM 3093 C CA . ALA A 1 28 ? -4.570 -10.885 2.673 1.00 0.00 27 ALA A CA 3
ATOM 3094 C C . ALA A 1 28 ? -4.440 -12.328 2.157 1.00 0.00 27 ALA A C 3
ATOM 3095 O O . ALA A 1 28 ? -4.552 -13.252 2.959 1.00 0.00 27 ALA A O 3
ATOM 3102 N N . ASN A 1 29 ? -4.175 -12.544 0.854 1.00 0.00 28 ASN A N 3
ATOM 3103 C CA . ASN A 1 29 ? -3.820 -13.881 0.348 1.00 0.00 28 ASN A CA 3
ATOM 3104 C C . ASN A 1 29 ? -2.574 -14.456 1.031 1.00 0.00 28 ASN A C 3
ATOM 3105 O O . ASN A 1 29 ? -2.414 -15.675 1.114 1.00 0.00 28 ASN A O 3
ATOM 3116 N N . GLU A 1 30 ? -1.661 -13.607 1.495 1.00 0.00 29 GLU A N 3
ATOM 3117 C CA . GLU A 1 30 ? -0.499 -14.011 2.271 1.00 0.00 29 GLU A CA 3
ATOM 3118 C C . GLU A 1 30 ? -0.908 -14.163 3.735 1.00 0.00 29 GLU A C 3
ATOM 3119 O O . GLU A 1 30 ? -0.879 -15.268 4.281 1.00 0.00 29 GLU A O 3
ATOM 3131 N N . MET A 1 31 ? -1.308 -13.062 4.368 1.00 0.00 30 MET A N 3
ATOM 3132 C CA . MET A 1 31 ? -1.463 -12.945 5.806 1.00 0.00 30 MET A CA 3
ATOM 3133 C C . MET A 1 31 ? -2.820 -12.333 6.147 1.00 0.00 30 MET A C 3
ATOM 3134 O O . MET A 1 31 ? -2.923 -11.127 6.376 1.00 0.00 30 MET A O 3
ATOM 3148 N N . PRO A 1 32 ? -3.873 -13.157 6.237 1.00 0.00 31 PRO A N 3
ATOM 3149 C CA . PRO A 1 32 ? -5.122 -12.786 6.873 1.00 0.00 31 PRO A CA 3
ATOM 3150 C C . PRO A 1 32 ? -4.907 -12.831 8.396 1.00 0.00 31 PRO A C 3
ATOM 3151 O O . PRO A 1 32 ? -5.385 -13.743 9.071 1.00 0.00 31 PRO A O 3
ATOM 3162 N N . ASP A 1 33 ? -4.113 -11.893 8.919 1.00 0.00 32 ASP A N 3
ATOM 3163 C CA . ASP A 1 33 ? -3.844 -11.625 10.332 1.00 0.00 32 ASP A CA 3
ATOM 3164 C C . ASP A 1 33 ? -2.888 -10.438 10.385 1.00 0.00 32 ASP A C 3
ATOM 3165 O O . ASP A 1 33 ? -3.210 -9.381 10.926 1.00 0.00 32 ASP A O 3
ATOM 3174 N N . ALA A 1 34 ? -1.690 -10.627 9.830 1.00 0.00 33 ALA A N 3
ATOM 3175 C CA . ALA A 1 34 ? -0.525 -9.805 10.114 1.00 0.00 33 ALA A CA 3
ATOM 3176 C C . ALA A 1 34 ? -0.395 -8.569 9.220 1.00 0.00 33 ALA A C 3
ATOM 3177 O O . ALA A 1 34 ? 0.621 -7.880 9.304 1.00 0.00 33 ALA A O 3
ATOM 3184 N N . VAL A 1 35 ? -1.365 -8.303 8.347 1.00 0.00 34 VAL A N 3
ATOM 3185 C CA . VAL A 1 35 ? -1.265 -7.318 7.279 1.00 0.00 34 VAL A CA 3
ATOM 3186 C C . VAL A 1 35 ? -2.058 -6.062 7.662 1.00 0.00 34 VAL A C 3
ATOM 3187 O O . VAL A 1 35 ? -3.280 -6.132 7.827 1.00 0.00 34 VAL A O 3
ATOM 3200 N N . GLU A 1 36 ? -1.368 -4.928 7.845 1.00 0.00 35 GLU A N 3
ATOM 3201 C CA . GLU A 1 36 ? -1.996 -3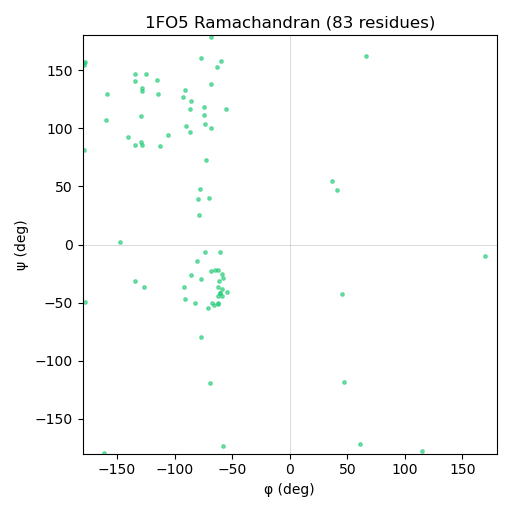.604 7.759 1.00 0.00 35 GLU A CA 3
ATOM 3202 C C . GLU A 1 36 ? -2.185 -3.270 6.281 1.00 0.00 35 GLU A C 3
ATOM 3203 O O . GLU A 1 36 ? -1.418 -3.750 5.445 1.00 0.00 35 GLU A O 3
ATOM 3215 N N . VAL A 1 37 ? -3.187 -2.450 5.974 1.00 0.00 36 VAL A N 3
ATOM 3216 C CA . VAL A 1 37 ? -3.696 -2.165 4.637 1.00 0.00 36 VAL A CA 3
ATOM 3217 C C . VAL A 1 37 ? -4.305 -0.756 4.651 1.00 0.00 36 VAL A C 3
ATOM 3218 O O . VAL A 1 37 ? -5.483 -0.561 4.335 1.00 0.00 36 VAL A O 3
ATOM 3231 N N . GLU A 1 38 ? -3.513 0.250 5.018 1.00 0.00 37 GLU A N 3
ATOM 3232 C CA . GLU A 1 38 ? -4.024 1.604 5.215 1.00 0.00 37 GLU A CA 3
ATOM 3233 C C . GLU A 1 38 ? -4.529 2.158 3.876 1.00 0.00 37 GLU A C 3
ATOM 3234 O O . GLU A 1 38 ? -3.846 2.001 2.858 1.00 0.00 37 GLU A O 3
ATOM 3246 N N . TYR A 1 39 ? -5.690 2.821 3.848 1.00 0.00 38 TYR A N 3
ATOM 3247 C CA . TYR A 1 39 ? -6.187 3.534 2.670 1.00 0.00 38 TYR A CA 3
ATOM 3248 C C . TYR A 1 39 ? -6.238 5.010 3.041 1.00 0.00 38 TYR A C 3
ATOM 3249 O O . TYR A 1 39 ? -7.121 5.426 3.786 1.00 0.00 38 TYR A O 3
ATOM 3267 N N . ILE A 1 40 ? -5.263 5.786 2.571 1.00 0.00 39 ILE A N 3
ATOM 3268 C CA . ILE A 1 40 ? -5.019 7.145 3.046 1.00 0.00 39 ILE A CA 3
ATOM 3269 C C . ILE A 1 40 ? -5.010 8.095 1.848 1.00 0.00 39 ILE A C 3
ATOM 3270 O O . ILE A 1 40 ? -3.969 8.468 1.309 1.00 0.00 39 ILE A O 3
ATOM 3286 N N . ASN A 1 41 ? -6.205 8.427 1.359 1.00 0.00 40 ASN A N 3
ATOM 3287 C CA . ASN A 1 41 ? -6.338 9.204 0.133 1.00 0.00 40 ASN A CA 3
ATOM 3288 C C . ASN A 1 41 ? -5.714 10.596 0.252 1.00 0.00 40 ASN A C 3
ATOM 3289 O O . ASN A 1 41 ? -5.751 11.222 1.307 1.00 0.00 40 ASN A O 3
ATOM 3300 N N . VAL A 1 42 ? -5.176 11.106 -0.854 1.00 0.00 41 VAL A N 3
ATOM 3301 C CA . VAL A 1 42 ? -4.672 12.471 -0.935 1.00 0.00 41 VAL A CA 3
ATOM 3302 C C . VAL A 1 42 ? -5.890 13.402 -0.915 1.00 0.00 41 VAL A C 3
ATOM 3303 O O . VAL A 1 42 ? -6.528 13.648 -1.943 1.00 0.00 41 VAL A O 3
ATOM 3316 N N . MET A 1 43 ? -6.255 13.859 0.280 1.00 0.00 42 MET A N 3
ATOM 3317 C CA . MET A 1 43 ? -7.394 14.720 0.559 1.00 0.00 42 MET A CA 3
ATOM 3318 C C . MET A 1 43 ? -7.067 15.511 1.819 1.00 0.00 42 MET A C 3
ATOM 3319 O O . MET A 1 43 ? -6.956 16.732 1.756 1.00 0.00 42 MET A O 3
ATOM 3333 N N . GLU A 1 44 ? -6.889 14.820 2.948 1.00 0.00 43 GLU A N 3
ATOM 3334 C CA . GLU A 1 44 ? -6.554 15.436 4.231 1.00 0.00 43 GLU A CA 3
ATOM 3335 C C . GLU A 1 44 ? -5.620 14.535 5.059 1.00 0.00 43 GLU A C 3
ATOM 3336 O O . GLU A 1 44 ? -5.422 14.748 6.258 1.00 0.00 43 GLU A O 3
ATOM 3348 N N . ASN A 1 45 ? -5.074 13.485 4.446 1.00 0.00 44 ASN A N 3
ATOM 3349 C CA . ASN A 1 45 ? -4.199 12.529 5.119 1.00 0.00 44 ASN A CA 3
ATOM 3350 C C . ASN A 1 45 ? -2.806 13.145 5.304 1.00 0.00 44 ASN A C 3
ATOM 3351 O O . ASN A 1 45 ? -2.390 13.950 4.460 1.00 0.00 44 ASN A O 3
ATOM 3362 N N . PRO A 1 46 ? -2.065 12.791 6.371 1.00 0.00 45 PRO A N 3
ATOM 3363 C CA . PRO A 1 46 ? -0.730 13.324 6.628 1.00 0.00 45 PRO A CA 3
ATOM 3364 C C . PRO A 1 46 ? 0.237 12.882 5.534 1.00 0.00 45 PRO A C 3
ATOM 3365 O O . PRO A 1 46 ? 0.235 11.718 5.137 1.00 0.00 45 PRO A O 3
ATOM 3376 N N . GLN A 1 47 ? 1.124 13.776 5.099 1.00 0.00 46 GLN A N 3
ATOM 3377 C CA . GLN A 1 47 ? 2.098 13.569 4.027 1.00 0.00 46 GLN A CA 3
ATOM 3378 C C . GLN A 1 47 ? 3.218 12.571 4.398 1.00 0.00 46 GLN A C 3
ATOM 3379 O O . GLN A 1 47 ? 4.260 12.546 3.745 1.00 0.00 46 GLN A O 3
ATOM 3393 N N . LYS A 1 48 ? 3.030 11.719 5.411 1.00 0.00 47 LYS A N 3
ATOM 3394 C CA . LYS A 1 48 ? 4.068 10.883 6.011 1.00 0.00 47 LYS A CA 3
ATOM 3395 C C . LYS A 1 48 ? 4.859 10.040 5.015 1.00 0.00 47 LYS A C 3
ATOM 3396 O O . LYS A 1 48 ? 6.025 9.753 5.269 1.00 0.00 47 LYS A O 3
ATOM 3415 N N . ALA A 1 49 ? 4.218 9.564 3.939 1.00 0.00 48 ALA A N 3
ATOM 3416 C CA . ALA A 1 49 ? 4.889 8.834 2.875 1.00 0.00 48 ALA A CA 3
ATOM 3417 C C . ALA A 1 49 ? 5.363 9.746 1.741 1.00 0.00 48 ALA A C 3
ATOM 3418 O O . ALA A 1 49 ? 6.298 9.425 1.013 1.00 0.00 48 ALA A O 3
ATOM 3425 N N . MET A 1 50 ? 4.679 10.869 1.564 1.00 0.00 49 MET A N 3
ATOM 3426 C CA . MET A 1 50 ? 4.980 11.896 0.576 1.00 0.00 49 MET A CA 3
ATOM 3427 C C . MET A 1 50 ? 6.285 12.632 0.874 1.00 0.00 49 MET A C 3
ATOM 3428 O O . MET A 1 50 ? 6.890 13.153 -0.053 1.00 0.00 49 MET A O 3
ATOM 3442 N N . GLU A 1 51 ? 6.729 12.705 2.130 1.00 0.00 50 GLU A N 3
ATOM 3443 C CA . GLU A 1 51 ? 7.958 13.413 2.506 1.00 0.00 50 GLU A CA 3
ATOM 3444 C C . GLU A 1 51 ? 9.236 12.754 1.966 1.00 0.00 50 GLU A C 3
ATOM 3445 O O . GLU A 1 51 ? 10.303 13.373 1.955 1.00 0.00 50 GLU A O 3
ATOM 3457 N N . TYR A 1 52 ? 9.144 11.490 1.559 1.00 0.00 51 TYR A N 3
ATOM 3458 C CA . TYR A 1 52 ? 10.233 10.688 1.028 1.00 0.00 51 TYR A CA 3
ATOM 3459 C C . TYR A 1 52 ? 10.679 11.259 -0.320 1.00 0.00 51 TYR A C 3
ATOM 3460 O O . TYR A 1 52 ? 9.825 11.655 -1.106 1.00 0.00 51 TYR A O 3
ATOM 3478 N N . GLY A 1 53 ? 11.973 11.194 -0.639 1.00 0.00 52 GLY A N 3
ATOM 3479 C CA . GLY A 1 53 ? 12.586 11.899 -1.763 1.00 0.00 52 GLY A CA 3
ATOM 3480 C C . GLY A 1 53 ? 11.940 11.716 -3.136 1.00 0.00 52 GLY A C 3
ATOM 3481 O O . GLY A 1 53 ? 12.023 12.641 -3.943 1.00 0.00 52 GLY A O 3
ATOM 3485 N N . ILE A 1 54 ? 11.310 10.570 -3.412 1.00 0.00 53 ILE A N 3
ATOM 3486 C CA . ILE A 1 54 ? 10.535 10.332 -4.630 1.00 0.00 53 ILE A CA 3
ATOM 3487 C C . ILE A 1 54 ? 9.464 11.415 -4.828 1.00 0.00 53 ILE A C 3
ATOM 3488 O O . ILE A 1 54 ? 9.277 11.892 -5.945 1.00 0.00 53 ILE A O 3
ATOM 3504 N N . MET A 1 55 ? 8.746 11.766 -3.756 1.00 0.00 54 MET A N 3
ATOM 3505 C CA . MET A 1 55 ? 7.618 12.694 -3.701 1.00 0.00 54 MET A CA 3
ATOM 3506 C C . MET A 1 55 ? 6.628 12.556 -4.875 1.00 0.00 54 MET A C 3
ATOM 3507 O O . MET A 1 55 ? 6.010 13.541 -5.291 1.00 0.00 54 MET A O 3
ATOM 3521 N N . ALA A 1 56 ? 6.446 11.337 -5.397 1.00 0.00 55 ALA A N 3
ATOM 3522 C CA . ALA A 1 56 ? 5.611 11.020 -6.551 1.00 0.00 55 ALA A CA 3
ATOM 3523 C C . ALA A 1 56 ? 4.525 10.014 -6.162 1.00 0.00 55 ALA A C 3
ATOM 3524 O O . ALA A 1 56 ? 4.384 9.637 -4.997 1.00 0.00 55 ALA A O 3
ATOM 3531 N N . VAL A 1 57 ? 3.719 9.618 -7.143 1.00 0.00 56 VAL A N 3
ATOM 3532 C CA . VAL A 1 57 ? 2.417 8.985 -6.963 1.00 0.00 56 VAL A CA 3
ATOM 3533 C C . VAL A 1 57 ? 2.231 7.864 -7.998 1.00 0.00 56 VAL A C 3
ATOM 3534 O O . VAL A 1 57 ? 2.856 7.939 -9.055 1.00 0.00 56 VAL A O 3
ATOM 3547 N N . PRO A 1 58 ? 1.314 6.902 -7.774 1.00 0.00 57 PRO A N 3
ATOM 3548 C CA . PRO A 1 58 ? 0.614 6.650 -6.519 1.00 0.00 57 PRO A CA 3
ATOM 3549 C C . PRO A 1 58 ? 1.582 6.094 -5.473 1.00 0.00 57 PRO A C 3
ATOM 3550 O O . PRO A 1 58 ? 2.276 5.116 -5.724 1.00 0.00 57 PRO A O 3
ATOM 3561 N N . THR A 1 59 ? 1.631 6.736 -4.314 1.00 0.00 58 THR A N 3
ATOM 3562 C CA . THR A 1 59 ? 2.571 6.503 -3.235 1.00 0.00 58 THR A CA 3
ATOM 3563 C C . THR A 1 59 ? 2.092 5.243 -2.496 1.00 0.00 58 THR A C 3
ATOM 3564 O O . THR A 1 59 ? 1.349 5.320 -1.515 1.00 0.00 58 THR A O 3
ATOM 3575 N N . ILE A 1 60 ? 2.398 4.052 -3.012 1.00 0.00 59 ILE A N 3
ATOM 3576 C CA . ILE A 1 60 ? 1.911 2.821 -2.401 1.00 0.00 59 ILE A CA 3
ATOM 3577 C C . ILE A 1 60 ? 3.008 2.370 -1.441 1.00 0.00 59 ILE A C 3
ATOM 3578 O O . ILE A 1 60 ? 4.181 2.637 -1.678 1.00 0.00 59 ILE A O 3
ATOM 3594 N N . VAL A 1 61 ? 2.690 1.609 -0.406 1.00 0.00 60 VAL A N 3
ATOM 3595 C CA . VAL A 1 61 ? 3.666 1.064 0.530 1.00 0.00 60 VAL A CA 3
ATOM 3596 C C . VAL A 1 61 ? 3.455 -0.441 0.517 1.00 0.00 60 VAL A C 3
ATOM 3597 O O . VAL A 1 61 ? 2.301 -0.864 0.591 1.00 0.00 60 VAL A O 3
ATOM 3610 N N . ILE A 1 62 ? 4.523 -1.224 0.315 1.00 0.00 61 ILE A N 3
ATOM 3611 C CA . ILE A 1 62 ? 4.484 -2.688 0.321 1.00 0.00 61 ILE A CA 3
ATOM 3612 C C . ILE A 1 62 ? 5.543 -3.253 1.263 1.00 0.00 61 ILE A C 3
ATOM 3613 O O . ILE A 1 62 ? 6.659 -2.736 1.313 1.00 0.00 61 ILE A O 3
ATOM 3629 N N . ASN A 1 63 ? 5.205 -4.348 1.955 1.00 0.00 62 ASN A N 3
ATOM 3630 C CA . ASN A 1 63 ? 5.840 -4.920 3.152 1.00 0.00 62 ASN A CA 3
ATOM 3631 C C . ASN A 1 63 ? 6.157 -3.931 4.283 1.00 0.00 62 ASN A C 3
ATOM 3632 O O . ASN A 1 63 ? 5.763 -4.183 5.421 1.00 0.00 62 ASN A O 3
ATOM 3643 N N . GLY A 1 64 ? 6.813 -2.818 3.981 1.00 0.00 63 GLY A N 3
ATOM 3644 C CA . GLY A 1 64 ? 6.831 -1.609 4.777 1.00 0.00 63 GLY A CA 3
ATOM 3645 C C . GLY A 1 64 ? 7.381 -0.409 3.997 1.00 0.00 63 GLY A C 3
ATOM 3646 O O . GLY A 1 64 ? 7.223 0.712 4.472 1.00 0.00 63 GLY A O 3
ATOM 3650 N N . ASP A 1 65 ? 8.039 -0.591 2.841 1.00 0.00 64 ASP A N 3
ATOM 3651 C CA . ASP A 1 65 ? 8.630 0.524 2.101 1.00 0.00 64 ASP A CA 3
ATOM 3652 C C . ASP A 1 65 ? 7.676 1.106 1.063 1.00 0.00 64 ASP A C 3
ATOM 3653 O O . ASP A 1 65 ? 6.818 0.401 0.525 1.00 0.00 64 ASP A O 3
ATOM 3662 N N . VAL A 1 66 ? 7.845 2.388 0.746 1.00 0.00 65 VAL A N 3
ATOM 3663 C CA . VAL A 1 66 ? 7.109 3.045 -0.325 1.00 0.00 65 VAL A CA 3
ATOM 3664 C C . VAL A 1 66 ? 7.556 2.481 -1.681 1.00 0.00 65 VAL A C 3
ATOM 3665 O O . VAL A 1 66 ? 8.653 1.937 -1.790 1.00 0.00 65 VAL A O 3
ATOM 3678 N N . GLU A 1 67 ? 6.740 2.679 -2.721 1.00 0.00 66 GLU A N 3
ATOM 3679 C CA . GLU A 1 67 ? 7.078 2.605 -4.140 1.00 0.00 66 GLU A CA 3
ATOM 3680 C C . GLU A 1 67 ? 5.816 2.944 -4.951 1.00 0.00 66 GLU A C 3
ATOM 3681 O O . GLU A 1 67 ? 4.692 2.829 -4.442 1.00 0.00 66 GLU A O 3
ATOM 3693 N N . PHE A 1 68 ? 5.971 3.221 -6.239 1.00 0.00 67 PHE A N 3
ATOM 3694 C CA . PHE A 1 68 ? 4.888 3.294 -7.214 1.00 0.00 67 PHE A CA 3
ATOM 3695 C C . PHE A 1 68 ? 5.307 2.454 -8.417 1.00 0.00 67 PHE A C 3
ATOM 3696 O O . PHE A 1 68 ? 6.498 2.264 -8.643 1.00 0.00 67 PHE A O 3
ATOM 3713 N N . ILE A 1 69 ? 4.358 1.930 -9.196 1.00 0.00 68 ILE A N 3
ATOM 3714 C CA . ILE A 1 69 ? 4.683 1.218 -10.423 1.00 0.00 68 ILE A CA 3
ATOM 3715 C C . ILE A 1 69 ? 3.812 1.798 -11.535 1.00 0.00 68 ILE A C 3
ATOM 3716 O O . ILE A 1 69 ? 2.823 1.206 -11.961 1.00 0.00 68 ILE A O 3
ATOM 3732 N N . GLY A 1 70 ? 4.230 2.960 -12.037 1.00 0.00 69 GLY A N 3
ATOM 3733 C CA . GLY A 1 70 ? 3.627 3.564 -13.210 1.00 0.00 69 GLY A CA 3
ATOM 3734 C C . GLY A 1 70 ? 2.421 4.427 -12.845 1.00 0.00 69 GLY A C 3
ATOM 3735 O O . GLY A 1 70 ? 2.250 4.835 -11.702 1.00 0.00 69 GLY A O 3
ATOM 3739 N N . ALA A 1 71 ? 1.609 4.743 -13.857 1.00 0.00 70 ALA A N 3
ATOM 3740 C CA . ALA A 1 71 ? 0.325 5.410 -13.680 1.00 0.00 70 ALA A CA 3
ATOM 3741 C C . ALA A 1 71 ? -0.735 4.601 -12.897 1.00 0.00 70 ALA A C 3
ATOM 3742 O O . ALA A 1 71 ? -1.568 5.251 -12.261 1.00 0.00 70 ALA A O 3
ATOM 3749 N N . PRO A 1 72 ? -0.815 3.250 -12.953 1.00 0.00 71 PRO A N 3
ATOM 3750 C CA . PRO A 1 72 ? -1.724 2.523 -12.073 1.00 0.00 71 PRO A CA 3
ATOM 3751 C C . PRO A 1 72 ? -1.166 2.504 -10.645 1.00 0.00 71 PRO A C 3
ATOM 3752 O O . PRO A 1 72 ? -0.068 2.984 -10.371 1.00 0.00 71 PRO A O 3
ATOM 3763 N N . THR A 1 73 ? -1.927 1.910 -9.728 1.00 0.00 72 THR A N 3
ATOM 3764 C CA . THR A 1 73 ? -1.441 1.426 -8.443 1.00 0.00 72 THR A CA 3
ATOM 3765 C C . THR A 1 73 ? -0.361 0.342 -8.670 1.00 0.00 72 THR A C 3
ATOM 3766 O O . THR A 1 73 ? 0.120 0.148 -9.786 1.00 0.00 72 THR A O 3
ATOM 3777 N N . LYS A 1 74 ? 0.118 -0.332 -7.615 1.00 0.00 73 LYS A N 3
ATOM 3778 C CA . LYS A 1 74 ? 1.407 -1.033 -7.670 1.00 0.00 73 LYS A CA 3
ATOM 3779 C C . LYS A 1 74 ? 1.372 -2.353 -8.479 1.00 0.00 73 LYS A C 3
ATOM 3780 O O . LYS A 1 74 ? 2.250 -3.186 -8.293 1.00 0.00 73 LYS A O 3
ATOM 3799 N N . GLU A 1 75 ? 0.394 -2.563 -9.359 1.00 0.00 74 GLU A N 3
ATOM 3800 C CA . GLU A 1 75 ? 0.008 -3.777 -10.082 1.00 0.00 74 GLU A CA 3
ATOM 3801 C C . GLU A 1 75 ? 1.131 -4.780 -10.388 1.00 0.00 74 GLU A C 3
ATOM 3802 O O . GLU A 1 75 ? 0.954 -5.965 -10.101 1.00 0.00 74 GLU A O 3
ATOM 3814 N N . ALA A 1 76 ? 2.269 -4.350 -10.949 1.00 0.00 75 ALA A N 3
ATOM 3815 C CA . ALA A 1 76 ? 3.372 -5.271 -11.231 1.00 0.00 75 ALA A CA 3
ATOM 3816 C C . ALA A 1 76 ? 3.877 -5.929 -9.944 1.00 0.00 75 ALA A C 3
ATOM 3817 O O . ALA A 1 76 ? 4.027 -7.148 -9.884 1.00 0.00 75 ALA A O 3
ATOM 3824 N N . LEU A 1 77 ? 4.167 -5.112 -8.926 1.00 0.00 76 LEU A N 3
ATOM 3825 C CA . LEU A 1 77 ? 4.620 -5.634 -7.641 1.00 0.00 76 LEU A CA 3
ATOM 3826 C C . LEU A 1 77 ? 3.470 -6.269 -6.865 1.00 0.00 76 LEU A C 3
ATOM 3827 O O . LEU A 1 77 ? 3.744 -7.196 -6.117 1.00 0.00 76 LEU A O 3
ATOM 3843 N N . VAL A 1 78 ? 2.219 -5.836 -7.054 1.00 0.00 77 VAL A N 3
ATOM 3844 C CA . VAL A 1 78 ? 1.041 -6.457 -6.439 1.00 0.00 77 VAL A CA 3
ATOM 3845 C C . VAL A 1 78 ? 1.039 -7.945 -6.799 1.00 0.00 77 VAL A C 3
ATOM 3846 O O . VAL A 1 78 ? 0.981 -8.803 -5.916 1.00 0.00 77 VAL A O 3
ATOM 3859 N N . GLU A 1 79 ? 1.127 -8.269 -8.096 1.00 0.00 78 GLU A N 3
ATOM 3860 C CA . GLU A 1 79 ? 1.061 -9.659 -8.540 1.00 0.00 78 GLU A CA 3
ATOM 3861 C C . GLU A 1 79 ? 2.234 -10.486 -7.996 1.00 0.00 78 GLU A C 3
ATOM 3862 O O . GLU A 1 79 ? 2.077 -11.682 -7.752 1.00 0.00 78 GLU A O 3
ATOM 3874 N N . ALA A 1 80 ? 3.388 -9.861 -7.742 1.00 0.00 79 ALA A N 3
ATOM 3875 C CA . ALA A 1 80 ? 4.487 -10.519 -7.058 1.00 0.00 79 ALA A CA 3
ATOM 3876 C C . ALA A 1 80 ? 4.140 -10.722 -5.584 1.00 0.00 79 ALA A C 3
ATOM 3877 O O . ALA A 1 80 ? 4.000 -11.864 -5.155 1.00 0.00 79 ALA A O 3
ATOM 3884 N N . ILE A 1 81 ? 4.015 -9.663 -4.786 1.00 0.00 80 ILE A N 3
ATOM 3885 C CA . ILE A 1 81 ? 3.945 -9.809 -3.340 1.00 0.00 80 ILE A CA 3
ATOM 3886 C C . ILE A 1 81 ? 2.747 -10.658 -2.885 1.00 0.00 80 ILE A C 3
ATOM 3887 O O . ILE A 1 81 ? 2.867 -11.334 -1.863 1.00 0.00 80 ILE A O 3
ATOM 3903 N N . LYS A 1 82 ? 1.646 -10.738 -3.656 1.00 0.00 81 LYS A N 3
ATOM 3904 C CA . LYS A 1 82 ? 0.556 -11.664 -3.324 1.00 0.00 81 LYS A CA 3
ATOM 3905 C C . LYS A 1 82 ? 0.929 -13.135 -3.466 1.00 0.00 81 LYS A C 3
ATOM 3906 O O . LYS A 1 82 ? 0.340 -13.947 -2.751 1.00 0.00 81 LYS A O 3
ATOM 3925 N N . LYS A 1 83 ? 1.821 -13.522 -4.391 1.00 0.00 82 LYS A N 3
ATOM 3926 C CA . LYS A 1 83 ? 2.314 -14.904 -4.414 1.00 0.00 82 LYS A CA 3
ATOM 3927 C C . LYS A 1 83 ? 3.340 -15.094 -3.304 1.00 0.00 82 LYS A C 3
ATOM 3928 O O . LYS A 1 83 ? 3.326 -16.136 -2.643 1.00 0.00 82 LYS A O 3
ATOM 3947 N N . ARG A 1 84 ? 4.203 -14.102 -3.104 1.00 0.00 83 ARG A N 3
ATOM 3948 C CA . ARG A 1 84 ? 5.332 -14.026 -2.201 1.00 0.00 83 ARG A CA 3
ATOM 3949 C C . ARG A 1 84 ? 6.025 -12.741 -2.612 1.00 0.00 83 ARG A C 3
ATOM 3950 O O . ARG A 1 84 ? 6.266 -12.550 -3.801 1.00 0.00 83 ARG A O 3
ATOM 3971 N N . LEU A 1 85 ? 6.374 -11.930 -1.626 1.00 0.00 84 LEU A N 3
ATOM 3972 C CA . LEU A 1 85 ? 7.328 -10.817 -1.688 1.00 0.00 84 LEU A CA 3
ATOM 3973 C C . LEU A 1 85 ? 8.302 -10.983 -2.854 1.00 0.00 84 LEU A C 3
ATOM 3974 O O . LEU A 1 85 ? 8.343 -10.104 -3.736 1.00 0.00 84 LEU A O 3
ATOM 3991 N N . MET A 1 1 ? 5.774 -15.689 13.002 1.00 0.00 0 MET A N 4
ATOM 3992 C CA . MET A 1 1 ? 4.733 -15.214 12.071 1.00 0.00 0 MET A CA 4
ATOM 3993 C C . MET A 1 1 ? 5.248 -13.959 11.356 1.00 0.00 0 MET A C 4
ATOM 3994 O O . MET A 1 1 ? 6.391 -14.004 10.889 1.00 0.00 0 MET A O 4
ATOM 4010 N N . SER A 1 2 ? 4.472 -12.878 11.187 1.00 0.00 1 SER A N 4
ATOM 4011 C CA . SER A 1 2 ? 4.814 -11.878 10.170 1.00 0.00 1 SER A CA 4
ATOM 4012 C C . SER A 1 2 ? 4.540 -10.419 10.526 1.00 0.00 1 SER A C 4
ATOM 4013 O O . SER A 1 2 ? 5.277 -9.565 10.025 1.00 0.00 1 SER A O 4
ATOM 4021 N N . LYS A 1 3 ? 3.538 -10.117 11.359 1.00 0.00 2 LYS A N 4
ATOM 4022 C CA . LYS A 1 3 ? 3.081 -8.769 11.711 1.00 0.00 2 LYS A CA 4
ATOM 4023 C C . LYS A 1 3 ? 3.151 -7.789 10.528 1.00 0.00 2 LYS A C 4
ATOM 4024 O O . LYS A 1 3 ? 3.792 -6.738 10.646 1.00 0.00 2 LYS A O 4
ATOM 4043 N N . VAL A 1 4 ? 2.609 -8.142 9.358 1.00 0.00 3 VAL A N 4
ATOM 4044 C CA . VAL A 1 4 ? 2.743 -7.221 8.230 1.00 0.00 3 VAL A CA 4
ATOM 4045 C C . VAL A 1 4 ? 1.791 -6.050 8.437 1.00 0.00 3 VAL A C 4
ATOM 4046 O O . VAL A 1 4 ? 0.700 -6.220 8.985 1.00 0.00 3 VAL A O 4
ATOM 4059 N N . LYS A 1 5 ? 2.187 -4.869 7.965 1.00 0.00 4 LYS A N 4
ATOM 4060 C CA . LYS A 1 5 ? 1.286 -3.741 7.797 1.00 0.00 4 LYS A CA 4
ATOM 4061 C C . LYS A 1 5 ? 1.192 -3.429 6.313 1.00 0.00 4 LYS A C 4
ATOM 4062 O O . LYS A 1 5 ? 2.108 -3.784 5.561 1.00 0.00 4 LYS A O 4
ATOM 4081 N N . ILE A 1 6 ? 0.165 -2.703 5.887 1.00 0.00 5 ILE A N 4
ATOM 4082 C CA . ILE A 1 6 ? 0.113 -2.129 4.553 1.00 0.00 5 ILE A CA 4
ATOM 4083 C C . ILE A 1 6 ? -0.469 -0.724 4.660 1.00 0.00 5 ILE A C 4
ATOM 4084 O O . ILE A 1 6 ? -1.418 -0.515 5.417 1.00 0.00 5 ILE A O 4
ATOM 4100 N N . GLU A 1 7 ? 0.077 0.237 3.919 1.00 0.00 6 GLU A N 4
ATOM 4101 C CA . GLU A 1 7 ? -0.402 1.614 3.937 1.00 0.00 6 GLU A CA 4
ATOM 4102 C C . GLU A 1 7 ? -0.656 2.061 2.509 1.00 0.00 6 GLU A C 4
ATOM 4103 O O . GLU A 1 7 ? 0.120 1.744 1.601 1.00 0.00 6 GLU A O 4
ATOM 4115 N N . LEU A 1 8 ? -1.740 2.810 2.330 1.00 0.00 7 LEU A N 4
ATOM 4116 C CA . LEU A 1 8 ? -2.223 3.323 1.065 1.00 0.00 7 LEU A CA 4
ATOM 4117 C C . LEU A 1 8 ? -2.425 4.823 1.229 1.00 0.00 7 LEU A C 4
ATOM 4118 O O . LEU A 1 8 ? -3.520 5.266 1.592 1.00 0.00 7 LEU A O 4
ATOM 4134 N N . PHE A 1 9 ? -1.379 5.596 0.958 1.00 0.00 8 PHE A N 4
ATOM 4135 C CA . PHE A 1 9 ? -1.405 7.049 0.944 1.00 0.00 8 PHE A CA 4
ATOM 4136 C C . PHE A 1 9 ? -1.498 7.452 -0.532 1.00 0.00 8 PHE A C 4
ATOM 4137 O O . PHE A 1 9 ? -0.503 7.688 -1.228 1.00 0.00 8 PHE A O 4
ATOM 4154 N N . THR A 1 10 ? -2.728 7.405 -1.049 1.00 0.00 9 THR A N 4
ATOM 4155 C CA . THR A 1 10 ? -3.062 7.530 -2.468 1.00 0.00 9 THR A CA 4
ATOM 4156 C C . THR A 1 10 ? -4.296 8.430 -2.611 1.00 0.00 9 THR A C 4
ATOM 4157 O O . THR A 1 10 ? -4.878 8.834 -1.602 1.00 0.00 9 THR A O 4
ATOM 4168 N N . SER A 1 11 ? -4.778 8.719 -3.820 1.00 0.00 10 SER A N 4
ATOM 4169 C CA . SER A 1 11 ? -6.118 9.276 -3.978 1.00 0.00 10 SER A CA 4
ATOM 4170 C C . SER A 1 11 ? -6.870 8.514 -5.071 1.00 0.00 10 SER A C 4
ATOM 4171 O O . SER A 1 11 ? -6.234 7.922 -5.955 1.00 0.00 10 SER A O 4
ATOM 4179 N N . PRO A 1 12 ? -8.211 8.475 -5.031 1.00 0.00 11 PRO A N 4
ATOM 4180 C CA . PRO A 1 12 ? -9.010 7.921 -6.107 1.00 0.00 11 PRO A CA 4
ATOM 4181 C C . PRO A 1 12 ? -9.019 8.944 -7.236 1.00 0.00 11 PRO A C 4
ATOM 4182 O O . PRO A 1 12 ? -9.812 9.892 -7.216 1.00 0.00 11 PRO A O 4
ATOM 4193 N N . MET A 1 13 ? -8.098 8.794 -8.194 1.00 0.00 12 MET A N 4
ATOM 4194 C CA . MET A 1 13 ? -7.950 9.788 -9.248 1.00 0.00 12 MET A CA 4
ATOM 4195 C C . MET A 1 13 ? -9.235 9.919 -10.071 1.00 0.00 12 MET A C 4
ATOM 4196 O O . MET A 1 13 ? -9.519 11.010 -10.557 1.00 0.00 12 MET A O 4
ATOM 4210 N N . CYS A 1 14 ? -9.973 8.806 -10.196 1.00 0.00 13 CYS A N 4
ATOM 4211 C CA . CYS A 1 14 ? -11.168 8.499 -10.984 1.00 0.00 13 CYS A CA 4
ATOM 4212 C C . CYS A 1 14 ? -10.966 7.163 -11.700 1.00 0.00 13 CYS A C 4
ATOM 4213 O O . CYS A 1 14 ? -11.733 6.244 -11.424 1.00 0.00 13 CYS A O 4
ATOM 4221 N N . PRO A 1 15 ? -9.956 6.995 -12.572 1.00 0.00 14 PRO A N 4
ATOM 4222 C CA . PRO A 1 15 ? -9.637 5.691 -13.135 1.00 0.00 14 PRO A CA 4
ATOM 4223 C C . PRO A 1 15 ? -9.165 4.744 -12.027 1.00 0.00 14 PRO A C 4
ATOM 4224 O O . PRO A 1 15 ? -9.916 3.859 -11.609 1.00 0.00 14 PRO A O 4
ATOM 4235 N N . HIS A 1 16 ? -7.948 4.927 -11.498 1.00 0.00 15 HIS A N 4
ATOM 4236 C CA . HIS A 1 16 ? -7.546 4.208 -10.295 1.00 0.00 15 HIS A CA 4
ATOM 4237 C C . HIS A 1 16 ? -8.394 4.719 -9.126 1.00 0.00 15 HIS A C 4
ATOM 4238 O O . HIS A 1 16 ? -8.490 5.938 -8.939 1.00 0.00 15 HIS A O 4
ATOM 4253 N N . CYS A 1 17 ? -9.007 3.813 -8.362 1.00 0.00 16 CYS A N 4
ATOM 4254 C CA . CYS A 1 17 ? -9.791 4.105 -7.160 1.00 0.00 16 CYS A CA 4
ATOM 4255 C C . CYS A 1 17 ? -9.696 3.013 -6.083 1.00 0.00 16 CYS A C 4
ATOM 4256 O O . CYS A 1 17 ? -9.517 3.384 -4.920 1.00 0.00 16 CYS A O 4
ATOM 4264 N N . PRO A 1 18 ? -9.887 1.705 -6.369 1.00 0.00 17 PRO A N 4
ATOM 4265 C CA . PRO A 1 18 ? -10.091 0.721 -5.305 1.00 0.00 17 PRO A CA 4
ATOM 4266 C C . PRO A 1 18 ? -8.940 0.545 -4.305 1.00 0.00 17 PRO A C 4
ATOM 4267 O O . PRO A 1 18 ? -9.219 0.031 -3.227 1.00 0.00 17 PRO A O 4
ATOM 4278 N N . ALA A 1 19 ? -7.705 0.961 -4.613 1.00 0.00 18 ALA A N 4
ATOM 4279 C CA . ALA A 1 19 ? -6.498 0.889 -3.782 1.00 0.00 18 ALA A CA 4
ATOM 4280 C C . ALA A 1 19 ? -6.568 -0.113 -2.625 1.00 0.00 18 ALA A C 4
ATOM 4281 O O . ALA A 1 19 ? -6.366 -1.308 -2.860 1.00 0.00 18 ALA A O 4
ATOM 4288 N N . ALA A 1 20 ? -6.838 0.351 -1.391 1.00 0.00 19 ALA A N 4
ATOM 4289 C CA . ALA A 1 20 ? -6.788 -0.516 -0.229 1.00 0.00 19 ALA A CA 4
ATOM 4290 C C . ALA A 1 20 ? -7.698 -1.720 -0.372 1.00 0.00 19 ALA A C 4
ATOM 4291 O O . ALA A 1 20 ? -7.292 -2.763 0.088 1.00 0.00 19 ALA A O 4
ATOM 4298 N N . LYS A 1 21 ? -8.861 -1.653 -1.022 1.00 0.00 20 LYS A N 4
ATOM 4299 C CA . LYS A 1 21 ? -9.773 -2.795 -1.087 1.00 0.00 20 LYS A CA 4
ATOM 4300 C C . LYS A 1 21 ? -9.021 -4.017 -1.635 1.00 0.00 20 LYS A C 4
ATOM 4301 O O . LYS A 1 21 ? -9.000 -5.054 -0.976 1.00 0.00 20 LYS A O 4
ATOM 4320 N N . ARG A 1 22 ? -8.326 -3.877 -2.771 1.00 0.00 21 ARG A N 4
ATOM 4321 C CA . ARG A 1 22 ? -7.470 -4.951 -3.277 1.00 0.00 21 ARG A CA 4
ATOM 4322 C C . ARG A 1 22 ? -6.265 -5.187 -2.395 1.00 0.00 21 ARG A C 4
ATOM 4323 O O . ARG A 1 22 ? -5.904 -6.326 -2.143 1.00 0.00 21 ARG A O 4
ATOM 4344 N N . VAL A 1 23 ? -5.554 -4.127 -2.025 1.00 0.00 22 VAL A N 4
ATOM 4345 C CA . VAL A 1 23 ? -4.260 -4.309 -1.391 1.00 0.00 22 VAL A CA 4
ATOM 4346 C C . VAL A 1 23 ? -4.448 -5.012 -0.027 1.00 0.00 22 VAL A C 4
ATOM 4347 O O . VAL A 1 23 ? -3.649 -5.886 0.304 1.00 0.00 22 VAL A O 4
ATOM 4360 N N . VAL A 1 24 ? -5.530 -4.740 0.716 1.00 0.00 23 VAL A N 4
ATOM 4361 C CA . VAL A 1 24 ? -5.906 -5.445 1.929 1.00 0.00 23 VAL A CA 4
ATOM 4362 C C . VAL A 1 24 ? -6.458 -6.833 1.628 1.00 0.00 23 VAL A C 4
ATOM 4363 O O . VAL A 1 24 ? -6.128 -7.754 2.370 1.00 0.00 23 VAL A O 4
ATOM 4376 N N . GLU A 1 25 ? -7.246 -7.008 0.558 1.00 0.00 24 GLU A N 4
ATOM 4377 C CA . GLU A 1 25 ? -7.618 -8.336 0.070 1.00 0.00 24 GLU A CA 4
ATOM 4378 C C . GLU A 1 25 ? -6.363 -9.199 -0.104 1.00 0.00 24 GLU A C 4
ATOM 4379 O O . GLU A 1 25 ? -6.353 -10.349 0.330 1.00 0.00 24 GLU A O 4
ATOM 4391 N N . GLU A 1 26 ? -5.288 -8.641 -0.656 1.00 0.00 25 GLU A N 4
ATOM 4392 C CA . GLU A 1 26 ? -4.089 -9.388 -0.981 1.00 0.00 25 GLU A CA 4
ATOM 4393 C C . GLU A 1 26 ? -3.191 -9.623 0.258 1.00 0.00 25 GLU A C 4
ATOM 4394 O O . GLU A 1 26 ? -2.606 -10.703 0.370 1.00 0.00 25 GLU A O 4
ATOM 4406 N N . VAL A 1 27 ? -3.091 -8.705 1.238 1.00 0.00 26 VAL A N 4
ATOM 4407 C CA . VAL A 1 27 ? -2.408 -9.075 2.496 1.00 0.00 26 VAL A CA 4
ATOM 4408 C C . VAL A 1 27 ? -3.225 -10.071 3.321 1.00 0.00 26 VAL A C 4
ATOM 4409 O O . VAL A 1 27 ? -2.640 -10.988 3.907 1.00 0.00 26 VAL A O 4
ATOM 4422 N N . ALA A 1 28 ? -4.549 -9.902 3.389 1.00 0.00 27 ALA A N 4
ATOM 4423 C CA . ALA A 1 28 ? -5.417 -10.773 4.167 1.00 0.00 27 ALA A CA 4
ATOM 4424 C C . ALA A 1 28 ? -5.571 -12.145 3.505 1.00 0.00 27 ALA A C 4
ATOM 4425 O O . ALA A 1 28 ? -5.851 -13.113 4.206 1.00 0.00 27 ALA A O 4
ATOM 4432 N N . ASN A 1 29 ? -5.368 -12.237 2.186 1.00 0.00 28 ASN A N 4
ATOM 4433 C CA . ASN A 1 29 ? -5.256 -13.495 1.453 1.00 0.00 28 ASN A CA 4
ATOM 4434 C C . ASN A 1 29 ? -4.198 -14.346 2.132 1.00 0.00 28 ASN A C 4
ATOM 4435 O O . ASN A 1 29 ? -4.495 -15.443 2.596 1.00 0.00 28 ASN A O 4
ATOM 4446 N N . GLU A 1 30 ? -2.965 -13.845 2.193 1.00 0.00 29 GLU A N 4
ATOM 4447 C CA . GLU A 1 30 ? -1.875 -14.627 2.738 1.00 0.00 29 GLU A CA 4
ATOM 4448 C C . GLU A 1 30 ? -2.020 -14.801 4.244 1.00 0.00 29 GLU A C 4
ATOM 4449 O O . GLU A 1 30 ? -1.916 -15.926 4.726 1.00 0.00 29 GLU A O 4
ATOM 4461 N N . MET A 1 31 ? -2.252 -13.722 4.996 1.00 0.00 30 MET A N 4
ATOM 4462 C CA . MET A 1 31 ? -2.277 -13.761 6.453 1.00 0.00 30 MET A CA 4
ATOM 4463 C C . MET A 1 31 ? -3.515 -13.041 6.974 1.00 0.00 30 MET A C 4
ATOM 4464 O O . MET A 1 31 ? -3.424 -11.869 7.340 1.00 0.00 30 MET A O 4
ATOM 4478 N N . PRO A 1 32 ? -4.664 -13.726 7.085 1.00 0.00 31 PRO A N 4
ATOM 4479 C CA . PRO A 1 32 ? -5.824 -13.222 7.802 1.00 0.00 31 PRO A CA 4
ATOM 4480 C C . PRO A 1 32 ? -5.561 -13.312 9.317 1.00 0.00 31 PRO A C 4
ATOM 4481 O O . PRO A 1 32 ? -6.214 -14.077 10.026 1.00 0.00 31 PRO A O 4
ATOM 4492 N N . ASP A 1 33 ? -4.571 -12.557 9.810 1.00 0.00 32 ASP A N 4
ATOM 4493 C CA . ASP A 1 33 ? -4.183 -12.394 11.213 1.00 0.00 32 ASP A CA 4
ATOM 4494 C C . ASP A 1 33 ? -3.018 -11.409 11.265 1.00 0.00 32 ASP A C 4
ATOM 4495 O O . ASP A 1 33 ? -3.170 -10.307 11.791 1.00 0.00 32 ASP A O 4
ATOM 4504 N N . ALA A 1 34 ? -1.866 -11.784 10.700 1.00 0.00 33 ALA A N 4
ATOM 4505 C CA . ALA A 1 34 ? -0.629 -11.006 10.724 1.00 0.00 33 ALA A CA 4
ATOM 4506 C C . ALA A 1 34 ? -0.659 -9.865 9.703 1.00 0.00 33 ALA A C 4
ATOM 4507 O O . ALA A 1 34 ? 0.228 -9.769 8.848 1.00 0.00 33 ALA A O 4
ATOM 4514 N N . VAL A 1 35 ? -1.687 -9.031 9.790 1.00 0.00 34 VAL A N 4
ATOM 4515 C CA . VAL A 1 35 ? -2.026 -7.985 8.854 1.00 0.00 34 VAL A CA 4
ATOM 4516 C C . VAL A 1 35 ? -2.535 -6.782 9.661 1.00 0.00 34 VAL A C 4
ATOM 4517 O O . VAL A 1 35 ? -3.385 -6.930 10.544 1.00 0.00 34 VAL A O 4
ATOM 4530 N N . GLU A 1 36 ? -2.017 -5.593 9.378 1.00 0.00 35 GLU A N 4
ATOM 4531 C CA . GLU A 1 36 ? -2.586 -4.292 9.719 1.00 0.00 35 GLU A CA 4
ATOM 4532 C C . GLU A 1 36 ? -2.727 -3.537 8.404 1.00 0.00 35 GLU A C 4
ATOM 4533 O O . GLU A 1 36 ? -1.936 -3.762 7.481 1.00 0.00 35 GLU A O 4
ATOM 4545 N N . VAL A 1 37 ? -3.698 -2.635 8.302 1.00 0.00 36 VAL A N 4
ATOM 4546 C CA . VAL A 1 37 ? -3.948 -1.902 7.072 1.00 0.00 36 VAL A CA 4
ATOM 4547 C C . VAL A 1 37 ? -4.274 -0.449 7.398 1.00 0.00 36 VAL A C 4
ATOM 4548 O O . VAL A 1 37 ? -4.945 -0.170 8.393 1.00 0.00 36 VAL A O 4
ATOM 4561 N N . GLU A 1 38 ? -3.857 0.479 6.542 1.00 0.00 37 GLU A N 4
ATOM 4562 C CA . GLU A 1 38 ? -4.151 1.896 6.667 1.00 0.00 37 GLU A CA 4
ATOM 4563 C C . GLU A 1 38 ? -4.502 2.400 5.264 1.00 0.00 37 GLU A C 4
ATOM 4564 O O . GLU A 1 38 ? -3.733 2.218 4.318 1.00 0.00 37 GLU A O 4
ATOM 4576 N N . TYR A 1 39 ? -5.683 2.995 5.105 1.00 0.00 38 TYR A N 4
ATOM 4577 C CA . TYR A 1 39 ? -6.147 3.613 3.870 1.00 0.00 38 TYR A CA 4
ATOM 4578 C C . TYR A 1 39 ? -6.362 5.086 4.174 1.00 0.00 38 TYR A C 4
ATOM 4579 O O . TYR A 1 39 ? -7.308 5.441 4.878 1.00 0.00 38 TYR A O 4
ATOM 4597 N N . ILE A 1 40 ? -5.467 5.936 3.689 1.00 0.00 39 ILE A N 4
ATOM 4598 C CA . ILE A 1 40 ? -5.368 7.328 4.093 1.00 0.00 39 ILE A CA 4
ATOM 4599 C C . ILE A 1 40 ? -5.329 8.162 2.816 1.00 0.00 39 ILE A C 4
ATOM 4600 O O . ILE A 1 40 ? -4.265 8.447 2.266 1.00 0.00 39 ILE A O 4
ATOM 4616 N N . ASN A 1 41 ? -6.512 8.511 2.296 1.00 0.00 40 ASN A N 4
ATOM 4617 C CA . ASN A 1 41 ? -6.601 9.280 1.055 1.00 0.00 40 ASN A CA 4
ATOM 4618 C C . ASN A 1 41 ? -5.848 10.606 1.215 1.00 0.00 40 ASN A C 4
ATOM 4619 O O . ASN A 1 41 ? -5.878 11.181 2.300 1.00 0.00 40 ASN A O 4
ATOM 4630 N N . VAL A 1 42 ? -5.151 11.063 0.171 1.00 0.00 41 VAL A N 4
ATOM 4631 C CA . VAL A 1 42 ? -4.239 12.211 0.194 1.00 0.00 41 VAL A CA 4
ATOM 4632 C C . VAL A 1 42 ? -5.024 13.507 0.445 1.00 0.00 41 VAL A C 4
ATOM 4633 O O . VAL A 1 42 ? -5.405 14.223 -0.481 1.00 0.00 41 VAL A O 4
ATOM 4646 N N . MET A 1 43 ? -5.256 13.798 1.719 1.00 0.00 42 MET A N 4
ATOM 4647 C CA . MET A 1 43 ? -5.923 14.941 2.317 1.00 0.00 42 MET A CA 4
ATOM 4648 C C . MET A 1 43 ? -5.838 14.696 3.825 1.00 0.00 42 MET A C 4
ATOM 4649 O O . MET A 1 43 ? -5.624 13.564 4.253 1.00 0.00 42 MET A O 4
ATOM 4663 N N . GLU A 1 44 ? -6.092 15.732 4.620 1.00 0.00 43 GLU A N 4
ATOM 4664 C CA . GLU A 1 44 ? -6.485 15.648 6.026 1.00 0.00 43 GLU A CA 4
ATOM 4665 C C . GLU A 1 44 ? -5.549 14.824 6.935 1.00 0.00 43 GLU A C 4
ATOM 4666 O O . GLU A 1 44 ? -5.921 14.442 8.046 1.00 0.00 43 GLU A O 4
ATOM 4678 N N . ASN A 1 45 ? -4.314 14.573 6.509 1.00 0.00 44 ASN A N 4
ATOM 4679 C CA . ASN A 1 45 ? -3.316 13.742 7.177 1.00 0.00 44 ASN A CA 4
ATOM 4680 C C . ASN A 1 45 ? -1.959 14.432 7.007 1.00 0.00 44 ASN A C 4
ATOM 4681 O O . ASN A 1 45 ? -1.740 15.024 5.943 1.00 0.00 44 ASN A O 4
ATOM 4692 N N . PRO A 1 46 ? -1.065 14.410 8.014 1.00 0.00 45 PRO A N 4
ATOM 4693 C CA . PRO A 1 46 ? 0.179 15.166 7.973 1.00 0.00 45 PRO A CA 4
ATOM 4694 C C . PRO A 1 46 ? 1.119 14.766 6.836 1.00 0.00 45 PRO A C 4
ATOM 4695 O O . PRO A 1 46 ? 1.000 13.721 6.195 1.00 0.00 45 PRO A O 4
ATOM 4706 N N . GLN A 1 47 ? 2.139 15.595 6.633 1.00 0.00 46 GLN A N 4
ATOM 4707 C CA . GLN A 1 47 ? 3.124 15.443 5.577 1.00 0.00 46 GLN A CA 4
ATOM 4708 C C . GLN A 1 47 ? 4.210 14.419 5.934 1.00 0.00 46 GLN A C 4
ATOM 4709 O O . GLN A 1 47 ? 5.246 14.385 5.272 1.00 0.00 46 GLN A O 4
ATOM 4723 N N . LYS A 1 48 ? 3.981 13.540 6.920 1.00 0.00 47 LYS A N 4
ATOM 4724 C CA . LYS A 1 48 ? 4.903 12.453 7.257 1.00 0.00 47 LYS A CA 4
ATOM 4725 C C . LYS A 1 48 ? 5.224 11.564 6.048 1.00 0.00 47 LYS A C 4
ATOM 4726 O O . LYS A 1 48 ? 6.277 10.942 6.010 1.00 0.00 47 LYS A O 4
ATOM 4745 N N . ALA A 1 49 ? 4.277 11.446 5.107 1.00 0.00 48 ALA A N 4
ATOM 4746 C CA . ALA A 1 49 ? 4.513 10.863 3.799 1.00 0.00 48 ALA A CA 4
ATOM 4747 C C . ALA A 1 49 ? 4.918 11.914 2.763 1.00 0.00 48 ALA A C 4
ATOM 4748 O O . ALA A 1 49 ? 5.719 11.635 1.878 1.00 0.00 48 ALA A O 4
ATOM 4755 N N . MET A 1 50 ? 4.340 13.118 2.803 1.00 0.00 49 MET A N 4
ATOM 4756 C CA . MET A 1 50 ? 4.615 14.105 1.756 1.00 0.00 49 MET A CA 4
ATOM 4757 C C . MET A 1 50 ? 6.062 14.603 1.769 1.00 0.00 49 MET A C 4
ATOM 4758 O O . MET A 1 50 ? 6.504 15.220 0.808 1.00 0.00 49 MET A O 4
ATOM 4772 N N . GLU A 1 51 ? 6.815 14.305 2.823 1.00 0.00 50 GLU A N 4
ATOM 4773 C CA . GLU A 1 51 ? 8.244 14.541 2.876 1.00 0.00 50 GLU A CA 4
ATOM 4774 C C . GLU A 1 51 ? 9.032 13.743 1.818 1.00 0.00 50 GLU A C 4
ATOM 4775 O O . GLU A 1 51 ? 10.190 14.087 1.567 1.00 0.00 50 GLU A O 4
ATOM 4787 N N . TYR A 1 52 ? 8.467 12.664 1.254 1.00 0.00 51 TYR A N 4
ATOM 4788 C CA . TYR A 1 52 ? 9.170 11.760 0.342 1.00 0.00 51 TYR A CA 4
ATOM 4789 C C . TYR A 1 52 ? 9.619 12.500 -0.929 1.00 0.00 51 TYR A C 4
ATOM 4790 O O . TYR A 1 52 ? 9.014 13.491 -1.346 1.00 0.00 51 TYR A O 4
ATOM 4808 N N . GLY A 1 53 ? 10.682 12.007 -1.568 1.00 0.00 52 GLY A N 4
ATOM 4809 C CA . GLY A 1 53 ? 11.254 12.593 -2.773 1.00 0.00 52 GLY A CA 4
ATOM 4810 C C . GLY A 1 53 ? 10.246 12.572 -3.913 1.00 0.00 52 GLY A C 4
ATOM 4811 O O . GLY A 1 53 ? 9.413 11.668 -3.980 1.00 0.00 52 GLY A O 4
ATOM 4815 N N . ILE A 1 54 ? 10.313 13.589 -4.782 1.00 0.00 53 ILE A N 4
ATOM 4816 C CA . ILE A 1 54 ? 9.318 13.990 -5.793 1.00 0.00 53 ILE A CA 4
ATOM 4817 C C . ILE A 1 54 ? 7.863 13.992 -5.277 1.00 0.00 53 ILE A C 4
ATOM 4818 O O . ILE A 1 54 ? 6.932 14.082 -6.080 1.00 0.00 53 ILE A O 4
ATOM 4834 N N . MET A 1 55 ? 7.658 13.914 -3.958 1.00 0.00 54 MET A N 4
ATOM 4835 C CA . MET A 1 55 ? 6.439 13.468 -3.303 1.00 0.00 54 MET A CA 4
ATOM 4836 C C . MET A 1 55 ? 5.802 12.340 -4.110 1.00 0.00 54 MET A C 4
ATOM 4837 O O . MET A 1 55 ? 4.680 12.453 -4.609 1.00 0.00 54 MET A O 4
ATOM 4851 N N . ALA A 1 56 ? 6.582 11.270 -4.275 1.00 0.00 55 ALA A N 4
ATOM 4852 C CA . ALA A 1 56 ? 6.257 10.130 -5.105 1.00 0.00 55 ALA A CA 4
ATOM 4853 C C . ALA A 1 56 ? 4.916 9.561 -4.678 1.00 0.00 55 ALA A C 4
ATOM 4854 O O . ALA A 1 56 ? 4.767 9.107 -3.544 1.00 0.00 55 ALA A O 4
ATOM 4861 N N . VAL A 1 57 ? 3.951 9.598 -5.579 1.00 0.00 56 VAL A N 4
ATOM 4862 C CA . VAL A 1 57 ? 2.607 9.089 -5.389 1.00 0.00 56 VAL A CA 4
ATOM 4863 C C . VAL A 1 57 ? 2.413 7.960 -6.405 1.00 0.00 56 VAL A C 4
ATOM 4864 O O . VAL A 1 57 ? 2.975 8.037 -7.503 1.00 0.00 56 VAL A O 4
ATOM 4877 N N . PRO A 1 58 ? 1.608 6.931 -6.090 1.00 0.00 57 PRO A N 4
ATOM 4878 C CA . PRO A 1 58 ? 0.975 6.680 -4.798 1.00 0.00 57 PRO A CA 4
ATOM 4879 C C . PRO A 1 58 ? 2.010 6.222 -3.772 1.00 0.00 57 PRO A C 4
ATOM 4880 O O . PRO A 1 58 ? 2.786 5.314 -4.054 1.00 0.00 57 PRO A O 4
ATOM 4891 N N . THR A 1 59 ? 1.997 6.805 -2.576 1.00 0.00 58 THR A 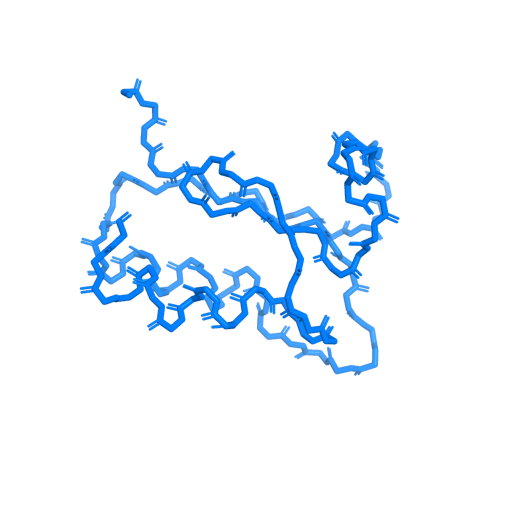N 4
ATOM 4892 C CA . THR A 1 59 ? 2.809 6.318 -1.476 1.00 0.00 58 THR A CA 4
ATOM 4893 C C . THR A 1 59 ? 2.175 5.005 -1.025 1.00 0.00 58 THR A C 4
ATOM 4894 O O . THR A 1 59 ? 1.005 4.974 -0.627 1.00 0.00 58 THR A O 4
ATOM 4905 N N . ILE A 1 60 ? 2.934 3.918 -1.099 1.00 0.00 59 ILE A N 4
ATOM 4906 C CA . ILE A 1 60 ? 2.522 2.615 -0.620 1.00 0.00 59 ILE A CA 4
ATOM 4907 C C . ILE A 1 60 ? 3.584 2.184 0.376 1.00 0.00 59 ILE A C 4
ATOM 4908 O O . ILE A 1 60 ? 4.775 2.318 0.096 1.00 0.00 59 ILE A O 4
ATOM 4924 N N . VAL A 1 61 ? 3.167 1.616 1.498 1.00 0.00 60 VAL A N 4
ATOM 4925 C CA . VAL A 1 61 ? 4.072 0.916 2.399 1.00 0.00 60 VAL A CA 4
ATOM 4926 C C . VAL A 1 61 ? 3.605 -0.539 2.374 1.00 0.00 60 VAL A C 4
ATOM 4927 O O . VAL A 1 61 ? 2.394 -0.783 2.394 1.00 0.00 60 VAL A O 4
ATOM 4940 N N . ILE A 1 62 ? 4.534 -1.492 2.251 1.00 0.00 61 ILE A N 4
ATOM 4941 C CA . ILE A 1 62 ? 4.252 -2.924 2.350 1.00 0.00 61 ILE A CA 4
ATOM 4942 C C . ILE A 1 62 ? 5.263 -3.546 3.310 1.00 0.00 61 ILE A C 4
ATOM 4943 O O . ILE A 1 62 ? 6.413 -3.100 3.361 1.00 0.00 61 ILE A O 4
ATOM 4959 N N . ASN A 1 63 ? 4.865 -4.613 4.017 1.00 0.00 62 ASN A N 4
ATOM 4960 C CA . ASN A 1 63 ? 5.552 -5.148 5.202 1.00 0.00 62 ASN A CA 4
ATOM 4961 C C . ASN A 1 63 ? 5.745 -4.040 6.250 1.00 0.00 62 ASN A C 4
ATOM 4962 O O . ASN A 1 63 ? 4.966 -3.999 7.203 1.00 0.00 62 ASN A O 4
ATOM 4973 N N . GLY A 1 64 ? 6.698 -3.126 6.031 1.00 0.00 63 GLY A N 4
ATOM 4974 C CA . GLY A 1 64 ? 6.781 -1.801 6.638 1.00 0.00 63 GLY A CA 4
ATOM 4975 C C . GLY A 1 64 ? 7.654 -0.806 5.852 1.00 0.00 63 GLY A C 4
ATOM 4976 O O . GLY A 1 64 ? 7.927 0.273 6.371 1.00 0.00 63 GLY A O 4
ATOM 4980 N N . ASP A 1 65 ? 8.169 -1.150 4.662 1.00 0.00 64 ASP A N 4
ATOM 4981 C CA . ASP A 1 65 ? 9.029 -0.279 3.835 1.00 0.00 64 ASP A CA 4
ATOM 4982 C C . ASP A 1 65 ? 8.202 0.548 2.826 1.00 0.00 64 ASP A C 4
ATOM 4983 O O . ASP A 1 65 ? 7.276 -0.015 2.235 1.00 0.00 64 ASP A O 4
ATOM 4992 N N . VAL A 1 66 ? 8.521 1.832 2.587 1.00 0.00 65 VAL A N 4
ATOM 4993 C CA . VAL A 1 66 ? 7.757 2.756 1.723 1.00 0.00 65 VAL A CA 4
ATOM 4994 C C . VAL A 1 66 ? 8.286 2.769 0.280 1.00 0.00 65 VAL A C 4
ATOM 4995 O O . VAL A 1 66 ? 9.486 2.626 0.053 1.00 0.00 65 VAL A O 4
ATOM 5008 N N . GLU A 1 67 ? 7.423 2.982 -0.719 1.00 0.00 66 GLU A N 4
ATOM 5009 C CA . GLU A 1 67 ? 7.675 2.641 -2.125 1.00 0.00 66 GLU A CA 4
ATOM 5010 C C . GLU A 1 67 ? 6.475 3.071 -2.995 1.00 0.00 66 GLU A C 4
ATOM 5011 O O . GLU A 1 67 ? 5.524 3.648 -2.458 1.00 0.00 66 GLU A O 4
ATOM 5023 N N . PHE A 1 68 ? 6.512 2.846 -4.320 1.00 0.00 67 PHE A N 4
ATOM 5024 C CA . PHE A 1 68 ? 5.479 3.287 -5.268 1.00 0.00 67 PHE A CA 4
ATOM 5025 C C . PHE A 1 68 ? 5.822 2.677 -6.626 1.00 0.00 67 PHE A C 4
ATOM 5026 O O . PHE A 1 68 ? 6.971 2.768 -7.060 1.00 0.00 67 PHE A O 4
ATOM 5043 N N . ILE A 1 69 ? 4.866 2.036 -7.309 1.00 0.00 68 ILE A N 4
ATOM 5044 C CA . ILE A 1 69 ? 5.116 1.428 -8.611 1.00 0.00 68 ILE A CA 4
ATOM 5045 C C . ILE A 1 69 ? 3.970 1.789 -9.547 1.00 0.00 68 ILE A C 4
ATOM 5046 O O . ILE A 1 69 ? 2.927 1.134 -9.529 1.00 0.00 68 ILE A O 4
ATOM 5062 N N . GLY A 1 70 ? 4.192 2.820 -10.363 1.00 0.00 69 GLY A N 4
ATOM 5063 C CA . GLY A 1 70 ? 3.242 3.295 -11.353 1.00 0.00 69 GLY A CA 4
ATOM 5064 C C . GLY A 1 70 ? 2.301 4.341 -10.772 1.00 0.00 69 GLY A C 4
ATOM 5065 O O . GLY A 1 70 ? 2.513 4.865 -9.680 1.00 0.00 69 GLY A O 4
ATOM 5069 N N . ALA A 1 71 ? 1.286 4.697 -11.553 1.00 0.00 70 ALA A N 4
ATOM 5070 C CA . ALA A 1 71 ? 0.118 5.440 -11.116 1.00 0.00 70 ALA A CA 4
ATOM 5071 C C . ALA A 1 71 ? -0.849 4.613 -10.247 1.00 0.00 70 ALA A C 4
ATOM 5072 O O . ALA A 1 71 ? -1.403 5.191 -9.303 1.00 0.00 70 ALA A O 4
ATOM 5079 N N . PRO A 1 72 ? -1.133 3.317 -10.507 1.00 0.00 71 PRO A N 4
ATOM 5080 C CA . PRO A 1 72 ? -1.894 2.522 -9.552 1.00 0.00 71 PRO A CA 4
ATOM 5081 C C . PRO A 1 72 ? -1.039 2.277 -8.307 1.00 0.00 71 PRO A C 4
ATOM 5082 O O . PRO A 1 72 ? 0.149 2.594 -8.268 1.00 0.00 71 PRO A O 4
ATOM 5093 N N . THR A 1 73 ? -1.647 1.674 -7.288 1.00 0.00 72 THR A N 4
ATOM 5094 C CA . THR A 1 73 ? -0.947 1.132 -6.132 1.00 0.00 72 THR A CA 4
ATOM 5095 C C . THR A 1 73 ? 0.155 0.152 -6.568 1.00 0.00 72 THR A C 4
ATOM 5096 O O . THR A 1 73 ? 0.281 -0.187 -7.742 1.00 0.00 72 THR A O 4
ATOM 5107 N N . LYS A 1 74 ? 0.913 -0.374 -5.601 1.00 0.00 73 LYS A N 4
ATOM 5108 C CA . LYS A 1 74 ? 2.092 -1.221 -5.796 1.00 0.00 73 LYS A CA 4
ATOM 5109 C C . LYS A 1 74 ? 1.718 -2.628 -6.306 1.00 0.00 73 LYS A C 4
ATOM 5110 O O . LYS A 1 74 ? 2.241 -3.603 -5.790 1.00 0.00 73 LYS A O 4
ATOM 5129 N N . GLU A 1 75 ? 0.810 -2.780 -7.269 1.00 0.00 74 GLU A N 4
ATOM 5130 C CA . GLU A 1 75 ? 0.335 -4.064 -7.784 1.00 0.00 74 GLU A CA 4
ATOM 5131 C C . GLU A 1 75 ? 1.511 -4.974 -8.159 1.00 0.00 74 GLU A C 4
ATOM 5132 O O . GLU A 1 75 ? 1.484 -6.168 -7.853 1.00 0.00 74 GLU A O 4
ATOM 5144 N N . ALA A 1 76 ? 2.559 -4.392 -8.750 1.00 0.00 75 ALA A N 4
ATOM 5145 C CA . ALA A 1 76 ? 3.817 -5.055 -9.050 1.00 0.00 75 ALA A CA 4
ATOM 5146 C C . ALA A 1 76 ? 4.399 -5.733 -7.803 1.00 0.00 75 ALA A C 4
ATOM 5147 O O . ALA A 1 76 ? 4.429 -6.961 -7.744 1.00 0.00 75 ALA A O 4
ATOM 5154 N N . LEU A 1 77 ? 4.870 -4.972 -6.805 1.00 0.00 76 LEU A N 4
ATOM 5155 C CA . LEU A 1 77 ? 5.511 -5.588 -5.630 1.00 0.00 76 LEU A CA 4
ATOM 5156 C C . LEU A 1 77 ? 4.500 -6.347 -4.760 1.00 0.00 76 LEU A C 4
ATOM 5157 O O . LEU A 1 77 ? 4.886 -7.244 -4.021 1.00 0.00 76 LEU A O 4
ATOM 5173 N N . VAL A 1 78 ? 3.208 -6.025 -4.826 1.00 0.00 77 VAL A N 4
ATOM 5174 C CA . VAL A 1 78 ? 2.148 -6.765 -4.148 1.00 0.00 77 VAL A CA 4
ATOM 5175 C C . VAL A 1 78 ? 2.069 -8.191 -4.724 1.00 0.00 77 VAL A C 4
ATOM 5176 O O . VAL A 1 78 ? 1.902 -9.145 -3.971 1.00 0.00 77 VAL A O 4
ATOM 5189 N N . GLU A 1 79 ? 2.317 -8.383 -6.021 1.00 0.00 78 GLU A N 4
ATOM 5190 C CA . GLU A 1 79 ? 2.501 -9.711 -6.616 1.00 0.00 78 GLU A CA 4
ATOM 5191 C C . GLU A 1 79 ? 3.694 -10.466 -5.999 1.00 0.00 78 GLU A C 4
ATOM 5192 O O . GLU A 1 79 ? 3.770 -11.686 -6.143 1.00 0.00 78 GLU A O 4
ATOM 5204 N N . ALA A 1 80 ? 4.619 -9.786 -5.306 1.00 0.00 79 ALA A N 4
ATOM 5205 C CA . ALA A 1 80 ? 5.699 -10.408 -4.548 1.00 0.00 79 ALA A CA 4
ATOM 5206 C C . ALA A 1 80 ? 5.270 -10.659 -3.102 1.00 0.00 79 ALA A C 4
ATOM 5207 O O . ALA A 1 80 ? 5.443 -11.783 -2.637 1.00 0.00 79 ALA A O 4
ATOM 5214 N N . ILE A 1 81 ? 4.642 -9.702 -2.397 1.00 0.00 80 ILE A N 4
ATOM 5215 C CA . ILE A 1 81 ? 4.118 -9.971 -1.050 1.00 0.00 80 ILE A CA 4
ATOM 5216 C C . ILE A 1 81 ? 3.249 -11.234 -1.027 1.00 0.00 80 ILE A C 4
ATOM 5217 O O . ILE A 1 81 ? 3.377 -12.046 -0.111 1.00 0.00 80 ILE A O 4
ATOM 5233 N N . LYS A 1 82 ? 2.430 -11.461 -2.061 1.00 0.00 81 LYS A N 4
ATOM 5234 C CA . LYS A 1 82 ? 1.635 -12.685 -2.169 1.00 0.00 81 LYS A CA 4
ATOM 5235 C C . LYS A 1 82 ? 2.379 -13.868 -2.787 1.00 0.00 81 LYS A C 4
ATOM 5236 O O . LYS A 1 82 ? 1.882 -14.990 -2.710 1.00 0.00 81 LYS A O 4
ATOM 5255 N N . LYS A 1 83 ? 3.561 -13.668 -3.378 1.00 0.00 82 LYS A N 4
ATOM 5256 C CA . LYS A 1 83 ? 4.502 -14.763 -3.608 1.00 0.00 82 LYS A CA 4
ATOM 5257 C C . LYS A 1 83 ? 4.957 -15.258 -2.239 1.00 0.00 82 LYS A C 4
ATOM 5258 O O . LYS A 1 83 ? 4.824 -16.444 -1.945 1.00 0.00 82 LYS A O 4
ATOM 5277 N N . ARG A 1 84 ? 5.455 -14.356 -1.387 1.00 0.00 83 ARG A N 4
ATOM 5278 C CA . ARG A 1 84 ? 5.931 -14.631 -0.032 1.00 0.00 83 ARG A CA 4
ATOM 5279 C C . ARG A 1 84 ? 6.388 -13.348 0.657 1.00 0.00 83 ARG A C 4
ATOM 5280 O O . ARG A 1 84 ? 6.137 -13.196 1.856 1.00 0.00 83 ARG A O 4
ATOM 5301 N N . LEU A 1 85 ? 7.057 -12.436 -0.047 1.00 0.00 84 LEU A N 4
ATOM 5302 C CA . LEU A 1 85 ? 7.587 -11.203 0.504 1.00 0.00 84 LEU A CA 4
ATOM 5303 C C . LEU A 1 85 ? 7.732 -10.216 -0.625 1.00 0.00 84 LEU A C 4
ATOM 5304 O O . LEU A 1 85 ? 8.108 -10.632 -1.738 1.00 0.00 84 LEU A O 4
ATOM 5321 N N . MET A 1 1 ? 5.774 -15.689 13.002 1.00 0.00 0 MET A N 5
ATOM 5322 C CA . MET A 1 1 ? 4.733 -15.214 12.071 1.00 0.00 0 MET A CA 5
ATOM 5323 C C . MET A 1 1 ? 5.248 -13.959 11.356 1.00 0.00 0 MET A C 5
ATOM 5324 O O . MET A 1 1 ? 6.391 -14.004 10.889 1.00 0.00 0 MET A O 5
ATOM 5340 N N . SER A 1 2 ? 4.472 -12.878 11.187 1.00 0.00 1 SER A N 5
ATOM 5341 C CA . SER A 1 2 ? 4.814 -11.878 10.170 1.00 0.00 1 SER A CA 5
ATOM 5342 C C . SER A 1 2 ? 4.540 -10.419 10.526 1.00 0.00 1 SER A C 5
ATOM 5343 O O . SER A 1 2 ? 5.277 -9.565 10.025 1.00 0.00 1 SER A O 5
ATOM 5351 N N . LYS A 1 3 ? 3.538 -10.117 11.359 1.00 0.00 2 LYS A N 5
ATOM 5352 C CA . LYS A 1 3 ? 3.081 -8.769 11.711 1.00 0.00 2 LYS A CA 5
ATOM 5353 C C . LYS A 1 3 ? 3.151 -7.789 10.528 1.00 0.00 2 LYS A C 5
ATOM 5354 O O . LYS A 1 3 ? 3.792 -6.738 10.646 1.00 0.00 2 LYS A O 5
ATOM 5373 N N . VAL A 1 4 ? 2.609 -8.142 9.358 1.00 0.00 3 VAL A N 5
ATOM 5374 C CA . VAL A 1 4 ? 2.743 -7.221 8.230 1.00 0.00 3 VAL A CA 5
ATOM 5375 C C . VAL A 1 4 ? 1.791 -6.050 8.437 1.00 0.00 3 VAL A C 5
ATOM 5376 O O . VAL A 1 4 ? 0.700 -6.220 8.985 1.00 0.00 3 VAL A O 5
ATOM 5389 N N . LYS A 1 5 ? 2.187 -4.869 7.965 1.00 0.00 4 LYS A N 5
ATOM 5390 C CA . LYS A 1 5 ? 1.286 -3.741 7.797 1.00 0.00 4 LYS A CA 5
ATOM 5391 C C . LYS A 1 5 ? 1.192 -3.429 6.313 1.00 0.00 4 LYS A C 5
ATOM 5392 O O . LYS A 1 5 ? 2.108 -3.784 5.561 1.00 0.00 4 LYS A O 5
ATOM 5411 N N . ILE A 1 6 ? 0.165 -2.703 5.887 1.00 0.00 5 ILE A N 5
ATOM 5412 C CA . ILE A 1 6 ? 0.113 -2.129 4.553 1.00 0.00 5 ILE A CA 5
ATOM 5413 C C . ILE A 1 6 ? -0.469 -0.724 4.660 1.00 0.00 5 ILE A C 5
ATOM 5414 O O . ILE A 1 6 ? -1.418 -0.515 5.417 1.00 0.00 5 ILE A O 5
ATOM 5430 N N . GLU A 1 7 ? 0.077 0.237 3.919 1.00 0.00 6 GLU A N 5
ATOM 5431 C CA . GLU A 1 7 ? -0.402 1.614 3.937 1.00 0.00 6 GLU A CA 5
ATOM 5432 C C . GLU A 1 7 ? -0.656 2.061 2.509 1.00 0.00 6 GLU A C 5
ATOM 5433 O O . GLU A 1 7 ? 0.120 1.744 1.601 1.00 0.00 6 GLU A O 5
ATOM 5445 N N . LEU A 1 8 ? -1.740 2.810 2.330 1.00 0.00 7 LEU A N 5
ATOM 5446 C CA . LEU A 1 8 ? -2.223 3.323 1.065 1.00 0.00 7 LEU A CA 5
ATOM 5447 C C . LEU A 1 8 ? -2.425 4.823 1.229 1.00 0.00 7 LEU A C 5
ATOM 5448 O O . LEU A 1 8 ? -3.520 5.266 1.592 1.00 0.00 7 LEU A O 5
ATOM 5464 N N . PHE A 1 9 ? -1.379 5.596 0.958 1.00 0.00 8 PHE A N 5
ATOM 5465 C CA . PHE A 1 9 ? -1.405 7.049 0.944 1.00 0.00 8 PHE A CA 5
ATOM 5466 C C . PHE A 1 9 ? -1.498 7.452 -0.532 1.00 0.00 8 PHE A C 5
ATOM 5467 O O . PHE A 1 9 ? -0.503 7.688 -1.228 1.00 0.00 8 PHE A O 5
ATOM 5484 N N . THR A 1 10 ? -2.728 7.405 -1.049 1.00 0.00 9 THR A N 5
ATOM 5485 C CA . THR A 1 10 ? -3.062 7.530 -2.468 1.00 0.00 9 THR A CA 5
ATOM 5486 C C . THR A 1 10 ? -4.296 8.430 -2.611 1.00 0.00 9 THR A C 5
ATOM 5487 O O . THR A 1 10 ? -4.878 8.834 -1.602 1.00 0.00 9 THR A O 5
ATOM 5498 N N . SER A 1 11 ? -4.778 8.719 -3.820 1.00 0.00 10 SER A N 5
ATOM 5499 C CA . SER A 1 11 ? -6.118 9.276 -3.978 1.00 0.00 10 SER A CA 5
ATOM 5500 C C . SER A 1 11 ? -6.870 8.514 -5.071 1.00 0.00 10 SER A C 5
ATOM 5501 O O . SER A 1 11 ? -6.234 7.922 -5.955 1.00 0.00 10 SER A O 5
ATOM 5509 N N . PRO A 1 12 ? -8.211 8.475 -5.031 1.00 0.00 11 PRO A N 5
ATOM 5510 C CA . PRO A 1 12 ? -9.010 7.921 -6.107 1.00 0.00 11 PRO A CA 5
ATOM 5511 C C . PRO A 1 12 ? -9.019 8.944 -7.236 1.00 0.00 11 PRO A C 5
ATOM 5512 O O . PRO A 1 12 ? -9.812 9.892 -7.216 1.00 0.00 11 PRO A O 5
ATOM 5523 N N . MET A 1 13 ? -8.098 8.794 -8.194 1.00 0.00 12 MET A N 5
ATOM 5524 C CA . MET A 1 13 ? -7.950 9.788 -9.248 1.00 0.00 12 MET A CA 5
ATOM 5525 C C . MET A 1 13 ? -9.235 9.919 -10.071 1.00 0.00 12 MET A C 5
ATOM 5526 O O . MET A 1 13 ? -9.519 11.010 -10.557 1.00 0.00 12 MET A O 5
ATOM 5540 N N . CYS A 1 14 ? -9.973 8.806 -10.196 1.00 0.00 13 CYS A N 5
ATOM 5541 C CA . CYS A 1 14 ? -11.168 8.499 -10.984 1.00 0.00 13 CYS A CA 5
ATOM 5542 C C . CYS A 1 14 ? -10.966 7.163 -11.700 1.00 0.00 13 CYS A C 5
ATOM 5543 O O . CYS A 1 14 ? -11.733 6.244 -11.424 1.00 0.00 13 CYS A O 5
ATOM 5551 N N . PRO A 1 15 ? -9.956 6.995 -12.572 1.00 0.00 14 PRO A N 5
ATOM 5552 C CA . PRO A 1 15 ? -9.637 5.691 -13.135 1.00 0.00 14 PRO A CA 5
ATOM 5553 C C . PRO A 1 15 ? -9.165 4.744 -12.027 1.00 0.00 14 PRO A C 5
ATOM 5554 O O . PRO A 1 15 ? -9.916 3.859 -11.609 1.00 0.00 14 PRO A O 5
ATOM 5565 N N . HIS A 1 16 ? -7.948 4.927 -11.498 1.00 0.00 15 HIS A N 5
ATOM 5566 C CA . HIS A 1 16 ? -7.546 4.208 -10.295 1.00 0.00 15 HIS A CA 5
ATOM 5567 C C . HIS A 1 16 ? -8.394 4.719 -9.126 1.00 0.00 15 HIS A C 5
ATOM 5568 O O . HIS A 1 16 ? -8.490 5.938 -8.939 1.00 0.00 15 HIS A O 5
ATOM 5583 N N . CYS A 1 17 ? -9.007 3.813 -8.362 1.00 0.00 16 CYS A N 5
ATOM 5584 C CA . CYS A 1 17 ? -9.791 4.105 -7.160 1.00 0.00 16 CYS A CA 5
ATOM 5585 C C . CYS A 1 17 ? -9.696 3.013 -6.083 1.00 0.00 16 CYS A C 5
ATOM 5586 O O . CYS A 1 17 ? -9.517 3.384 -4.920 1.00 0.00 16 CYS A O 5
ATOM 5594 N N . PRO A 1 18 ? -9.887 1.705 -6.369 1.00 0.00 17 PRO A N 5
ATOM 5595 C CA . PRO A 1 18 ? -10.091 0.721 -5.305 1.00 0.00 17 PRO A CA 5
ATOM 5596 C C . PRO A 1 18 ? -8.940 0.545 -4.305 1.00 0.00 17 PRO A C 5
ATOM 5597 O O . PRO A 1 18 ? -9.219 0.031 -3.227 1.00 0.00 17 PRO A O 5
ATOM 5608 N N . ALA A 1 19 ? -7.705 0.961 -4.613 1.00 0.00 18 ALA A N 5
ATOM 5609 C CA . ALA A 1 19 ? -6.498 0.889 -3.782 1.00 0.00 18 ALA A CA 5
ATOM 5610 C C . ALA A 1 19 ? -6.568 -0.113 -2.625 1.00 0.00 18 ALA A C 5
ATOM 5611 O O . ALA A 1 19 ? -6.366 -1.308 -2.860 1.00 0.00 18 ALA A O 5
ATOM 5618 N N . ALA A 1 20 ? -6.838 0.351 -1.391 1.00 0.00 19 ALA A N 5
ATOM 5619 C CA . ALA A 1 20 ? -6.788 -0.516 -0.229 1.00 0.00 19 ALA A CA 5
ATOM 5620 C C . ALA A 1 20 ? -7.698 -1.720 -0.372 1.00 0.00 19 ALA A C 5
ATOM 5621 O O . ALA A 1 20 ? -7.292 -2.763 0.088 1.00 0.00 19 ALA A O 5
ATOM 5628 N N . LYS A 1 21 ? -8.861 -1.653 -1.022 1.00 0.00 20 LYS A N 5
ATOM 5629 C CA . LYS A 1 21 ? -9.773 -2.795 -1.087 1.00 0.00 20 LYS A CA 5
ATOM 5630 C C . LYS A 1 21 ? -9.021 -4.017 -1.635 1.00 0.00 20 LYS A C 5
ATOM 5631 O O . LYS A 1 21 ? -9.000 -5.054 -0.976 1.00 0.00 20 LYS A O 5
ATOM 5650 N N . ARG A 1 22 ? -8.326 -3.877 -2.771 1.00 0.00 21 ARG A N 5
ATOM 5651 C CA . ARG A 1 22 ? -7.470 -4.951 -3.277 1.00 0.00 21 ARG A CA 5
ATOM 5652 C C . ARG A 1 22 ? -6.265 -5.187 -2.395 1.00 0.00 21 ARG A C 5
ATOM 5653 O O . ARG A 1 22 ? -5.904 -6.326 -2.143 1.00 0.00 21 ARG A O 5
ATOM 5674 N N . VAL A 1 23 ? -5.554 -4.127 -2.025 1.00 0.00 22 VAL A N 5
ATOM 5675 C CA . VAL A 1 23 ? -4.260 -4.309 -1.391 1.00 0.00 22 VAL A CA 5
ATOM 5676 C C . VAL A 1 23 ? -4.448 -5.012 -0.027 1.00 0.00 22 VAL A C 5
ATOM 5677 O O . VAL A 1 23 ? -3.649 -5.886 0.304 1.00 0.00 22 VAL A O 5
ATOM 5690 N N . VAL A 1 24 ? -5.530 -4.740 0.716 1.00 0.00 23 VAL A N 5
ATOM 5691 C CA . VAL A 1 24 ? -5.906 -5.445 1.929 1.00 0.00 23 VAL A CA 5
ATOM 5692 C C . VAL A 1 24 ? -6.458 -6.833 1.628 1.00 0.00 23 VAL A C 5
ATOM 5693 O O . VAL A 1 24 ? -6.128 -7.754 2.370 1.00 0.00 23 VAL A O 5
ATOM 5706 N N . GLU A 1 25 ? -7.246 -7.008 0.558 1.00 0.00 24 GLU A N 5
ATOM 5707 C CA . GLU A 1 25 ? -7.618 -8.336 0.070 1.00 0.00 24 GLU A CA 5
ATOM 5708 C C . GLU A 1 25 ? -6.363 -9.199 -0.104 1.00 0.00 24 GLU A C 5
ATOM 5709 O O . GLU A 1 25 ? -6.353 -10.349 0.330 1.00 0.00 24 GLU A O 5
ATOM 5721 N N . GLU A 1 26 ? -5.288 -8.641 -0.656 1.00 0.00 25 GLU A N 5
ATOM 5722 C CA . GLU A 1 26 ? -4.089 -9.388 -0.981 1.00 0.00 25 GLU A CA 5
ATOM 5723 C C . GLU A 1 26 ? -3.191 -9.623 0.258 1.00 0.00 25 GLU A C 5
ATOM 5724 O O . GLU A 1 26 ? -2.606 -10.703 0.370 1.00 0.00 25 GLU A O 5
ATOM 5736 N N . VAL A 1 27 ? -3.091 -8.705 1.238 1.00 0.00 26 VAL A N 5
ATOM 5737 C CA . VAL A 1 27 ? -2.408 -9.075 2.496 1.00 0.00 26 VAL A CA 5
ATOM 5738 C C . VAL A 1 27 ? -3.225 -10.071 3.321 1.00 0.00 26 VAL A C 5
ATOM 5739 O O . VAL A 1 27 ? -2.640 -10.988 3.907 1.00 0.00 26 VAL A O 5
ATOM 5752 N N . ALA A 1 28 ? -4.549 -9.902 3.389 1.00 0.00 27 ALA A N 5
ATOM 5753 C CA . ALA A 1 28 ? -5.417 -10.773 4.167 1.00 0.00 27 ALA A CA 5
ATOM 5754 C C . ALA A 1 28 ? -5.571 -12.145 3.505 1.00 0.00 27 ALA A C 5
ATOM 5755 O O . ALA A 1 28 ? -5.851 -13.113 4.206 1.00 0.00 27 ALA A O 5
ATOM 5762 N N . ASN A 1 29 ? -5.368 -12.237 2.186 1.00 0.00 28 ASN A N 5
ATOM 5763 C CA . ASN A 1 29 ? -5.256 -13.495 1.453 1.00 0.00 28 ASN A CA 5
ATOM 5764 C C . ASN A 1 29 ? -4.198 -14.346 2.132 1.00 0.00 28 ASN A C 5
ATOM 5765 O O . ASN A 1 29 ? -4.495 -15.443 2.596 1.00 0.00 28 ASN A O 5
ATOM 5776 N N . GLU A 1 30 ? -2.965 -13.845 2.193 1.00 0.00 29 GLU A N 5
ATOM 5777 C CA . GLU A 1 30 ? -1.875 -14.627 2.738 1.00 0.00 29 GLU A CA 5
ATOM 5778 C C . GLU A 1 30 ? -2.020 -14.801 4.244 1.00 0.00 29 GLU A C 5
ATOM 5779 O O . GLU A 1 30 ? -1.916 -15.926 4.726 1.00 0.00 29 GLU A O 5
ATOM 5791 N N . MET A 1 31 ? -2.252 -13.722 4.996 1.00 0.00 30 MET A N 5
ATOM 5792 C CA . MET A 1 31 ? -2.277 -13.761 6.453 1.00 0.00 30 MET A CA 5
ATOM 5793 C C . MET A 1 31 ? -3.515 -13.041 6.974 1.00 0.00 30 MET A C 5
ATOM 5794 O O . MET A 1 31 ? -3.424 -11.869 7.340 1.00 0.00 30 MET A O 5
ATOM 5808 N N . PRO A 1 32 ? -4.664 -13.726 7.085 1.00 0.00 31 PRO A N 5
ATOM 5809 C CA . PRO A 1 32 ? -5.824 -13.222 7.802 1.00 0.00 31 PRO A CA 5
ATOM 5810 C C . PRO A 1 32 ? -5.561 -13.312 9.317 1.00 0.00 31 PRO A C 5
ATOM 5811 O O . PRO A 1 32 ? -6.214 -14.077 10.026 1.00 0.00 31 PRO A O 5
ATOM 5822 N N . ASP A 1 33 ? -4.571 -12.557 9.810 1.00 0.00 32 ASP A N 5
ATOM 5823 C CA . ASP A 1 33 ? -4.183 -12.394 11.213 1.00 0.00 32 ASP A CA 5
ATOM 5824 C C . ASP A 1 33 ? -3.018 -11.409 11.265 1.00 0.00 32 ASP A C 5
ATOM 5825 O O . ASP A 1 33 ? -3.170 -10.307 11.791 1.00 0.00 32 ASP A O 5
ATOM 5834 N N . ALA A 1 34 ? -1.866 -11.784 10.700 1.00 0.00 33 ALA A N 5
ATOM 5835 C CA . ALA A 1 34 ? -0.629 -11.006 10.724 1.00 0.00 33 ALA A CA 5
ATOM 5836 C C . ALA A 1 34 ? -0.659 -9.865 9.703 1.00 0.00 33 ALA A C 5
ATOM 5837 O O . ALA A 1 34 ? 0.228 -9.769 8.848 1.00 0.00 33 ALA A O 5
ATOM 5844 N N . VAL A 1 35 ? -1.687 -9.031 9.790 1.00 0.00 34 VAL A N 5
ATOM 5845 C CA . VAL A 1 35 ? -2.026 -7.985 8.854 1.00 0.00 34 VAL A CA 5
ATOM 5846 C C . VAL A 1 35 ? -2.535 -6.782 9.661 1.00 0.00 34 VAL A C 5
ATOM 5847 O O . VAL A 1 35 ? -3.385 -6.930 10.544 1.00 0.00 34 VAL A O 5
ATOM 5860 N N . GLU A 1 36 ? -2.017 -5.593 9.378 1.00 0.00 35 GLU A N 5
ATOM 5861 C CA . GLU A 1 36 ? -2.586 -4.292 9.719 1.00 0.00 35 GLU A CA 5
ATOM 5862 C C . GLU A 1 36 ? -2.727 -3.537 8.404 1.00 0.00 35 GLU A C 5
ATOM 5863 O O . GLU A 1 36 ? -1.936 -3.762 7.481 1.00 0.00 35 GLU A O 5
ATOM 5875 N N . VAL A 1 37 ? -3.698 -2.635 8.302 1.00 0.00 36 VAL A N 5
ATOM 5876 C CA . VAL A 1 37 ? -3.948 -1.902 7.072 1.00 0.00 36 VAL A CA 5
ATOM 5877 C C . VAL A 1 37 ? -4.274 -0.449 7.398 1.00 0.00 36 VAL A C 5
ATOM 5878 O O . VAL A 1 37 ? -4.945 -0.170 8.393 1.00 0.00 36 VAL A O 5
ATOM 5891 N N . GLU A 1 38 ? -3.857 0.479 6.542 1.00 0.00 37 GLU A N 5
ATOM 5892 C CA . GLU A 1 38 ? -4.151 1.896 6.667 1.00 0.00 37 GLU A CA 5
ATOM 5893 C C . GLU A 1 38 ? -4.502 2.400 5.264 1.00 0.00 37 GLU A C 5
ATOM 5894 O O . GLU A 1 38 ? -3.733 2.218 4.318 1.00 0.00 37 GLU A O 5
ATOM 5906 N N . TYR A 1 39 ? -5.683 2.995 5.105 1.00 0.00 38 TYR A N 5
ATOM 5907 C CA . TYR A 1 39 ? -6.147 3.613 3.870 1.00 0.00 38 TYR A CA 5
ATOM 5908 C C . TYR A 1 39 ? -6.362 5.086 4.174 1.00 0.00 38 TYR A C 5
ATOM 5909 O O . TYR A 1 39 ? -7.308 5.441 4.878 1.00 0.00 38 TYR A O 5
ATOM 5927 N N . ILE A 1 40 ? -5.467 5.936 3.689 1.00 0.00 39 ILE A N 5
ATOM 5928 C CA . ILE A 1 40 ? -5.368 7.328 4.093 1.00 0.00 39 ILE A CA 5
ATOM 5929 C C . ILE A 1 40 ? -5.329 8.162 2.816 1.00 0.00 39 ILE A C 5
ATOM 5930 O O . ILE A 1 40 ? -4.265 8.447 2.266 1.00 0.00 39 ILE A O 5
ATOM 5946 N N . ASN A 1 41 ? -6.512 8.511 2.296 1.00 0.00 40 ASN A N 5
ATOM 5947 C CA . ASN A 1 41 ? -6.601 9.280 1.055 1.00 0.00 40 ASN A CA 5
ATOM 5948 C C . ASN A 1 41 ? -5.848 10.606 1.215 1.00 0.00 40 ASN A C 5
ATOM 5949 O O . ASN A 1 41 ? -5.878 11.181 2.300 1.00 0.00 40 ASN A O 5
ATOM 5960 N N . VAL A 1 42 ? -5.151 11.063 0.171 1.00 0.00 41 VAL A N 5
ATOM 5961 C CA . VAL A 1 42 ? -4.239 12.211 0.194 1.00 0.00 41 VAL A CA 5
ATOM 5962 C C . VAL A 1 42 ? -5.024 13.507 0.445 1.00 0.00 41 VAL A C 5
ATOM 5963 O O . VAL A 1 42 ? -5.405 14.223 -0.481 1.00 0.00 41 VAL A O 5
ATOM 5976 N N . MET A 1 43 ? -5.256 13.798 1.719 1.00 0.00 42 MET A N 5
ATOM 5977 C CA . MET A 1 43 ? -5.923 14.941 2.317 1.00 0.00 42 MET A CA 5
ATOM 5978 C C . MET A 1 43 ? -5.838 14.696 3.825 1.00 0.00 42 MET A C 5
ATOM 5979 O O . MET A 1 43 ? -5.624 13.564 4.253 1.00 0.00 42 MET A O 5
ATOM 5993 N N . GLU A 1 44 ? -6.092 15.732 4.620 1.00 0.00 43 GLU A N 5
ATOM 5994 C CA . GLU A 1 44 ? -6.485 15.648 6.026 1.00 0.00 43 GLU A CA 5
ATOM 5995 C C . GLU A 1 44 ? -5.549 14.824 6.935 1.00 0.00 43 GLU A C 5
ATOM 5996 O O . GLU A 1 44 ? -5.921 14.442 8.046 1.00 0.00 43 GLU A O 5
ATOM 6008 N N . ASN A 1 45 ? -4.314 14.573 6.509 1.00 0.00 44 ASN A N 5
ATOM 6009 C CA . ASN A 1 45 ? -3.316 13.742 7.177 1.00 0.00 44 ASN A CA 5
ATOM 6010 C C . ASN A 1 45 ? -1.959 14.432 7.007 1.00 0.00 44 ASN A C 5
ATOM 6011 O O . ASN A 1 45 ? -1.740 15.024 5.943 1.00 0.00 44 ASN A O 5
ATOM 6022 N N . PRO A 1 46 ? -1.065 14.410 8.014 1.00 0.00 45 PRO A N 5
ATOM 6023 C CA . PRO A 1 46 ? 0.179 15.166 7.973 1.00 0.00 45 PRO A CA 5
ATOM 6024 C C . PRO A 1 46 ? 1.119 14.766 6.836 1.00 0.00 45 PRO A C 5
ATOM 6025 O O . PRO A 1 46 ? 1.000 13.721 6.195 1.00 0.00 45 PRO A O 5
ATOM 6036 N N . GLN A 1 47 ? 2.139 15.595 6.633 1.00 0.00 46 GLN A N 5
ATOM 6037 C CA . GLN A 1 47 ? 3.124 15.443 5.577 1.00 0.00 46 GLN A CA 5
ATOM 6038 C C . GLN A 1 47 ? 4.210 14.419 5.934 1.00 0.00 46 GLN A C 5
ATOM 6039 O O . GLN A 1 47 ? 5.246 14.385 5.272 1.00 0.00 46 GLN A O 5
ATOM 6053 N N . LYS A 1 48 ? 3.981 13.540 6.920 1.00 0.00 47 LYS A N 5
ATOM 6054 C CA . LYS A 1 48 ? 4.903 12.453 7.257 1.00 0.00 47 LYS A CA 5
ATOM 6055 C C . LYS A 1 48 ? 5.224 11.564 6.048 1.00 0.00 47 LYS A C 5
ATOM 6056 O O . LYS A 1 48 ? 6.277 10.942 6.010 1.00 0.00 47 LYS A O 5
ATOM 6075 N N . ALA A 1 49 ? 4.277 11.446 5.107 1.00 0.00 48 ALA A N 5
ATOM 6076 C CA . ALA A 1 49 ? 4.513 10.863 3.799 1.00 0.00 48 ALA A CA 5
ATOM 6077 C C . ALA A 1 49 ? 4.918 11.914 2.763 1.00 0.00 48 ALA A C 5
ATOM 6078 O O . ALA A 1 49 ? 5.719 11.635 1.878 1.00 0.00 48 ALA A O 5
ATOM 6085 N N . MET A 1 50 ? 4.340 13.118 2.803 1.00 0.00 49 MET A N 5
ATOM 6086 C CA . MET A 1 50 ? 4.615 14.105 1.756 1.00 0.00 49 MET A CA 5
ATOM 6087 C C . MET A 1 50 ? 6.062 14.603 1.769 1.00 0.00 49 MET A C 5
ATOM 6088 O O . MET A 1 50 ? 6.504 15.220 0.808 1.00 0.00 49 MET A O 5
ATOM 6102 N N . GLU A 1 51 ? 6.815 14.305 2.823 1.00 0.00 50 GLU A N 5
ATOM 6103 C CA . GLU A 1 51 ? 8.244 14.541 2.876 1.00 0.00 50 GLU A CA 5
ATOM 6104 C C . GLU A 1 51 ? 9.032 13.743 1.818 1.00 0.00 50 GLU A C 5
ATOM 6105 O O . GLU A 1 51 ? 10.190 14.087 1.567 1.00 0.00 50 GLU A O 5
ATOM 6117 N N . TYR A 1 52 ? 8.467 12.664 1.254 1.00 0.00 51 TYR A N 5
ATOM 6118 C CA . TYR A 1 52 ? 9.170 11.760 0.342 1.00 0.00 51 TYR A CA 5
ATOM 6119 C C . TYR A 1 52 ? 9.619 12.500 -0.929 1.00 0.00 51 TYR A C 5
ATOM 6120 O O . TYR A 1 52 ? 9.014 13.491 -1.346 1.00 0.00 51 TYR A O 5
ATOM 6138 N N . GLY A 1 53 ? 10.682 12.007 -1.568 1.00 0.00 52 GLY A N 5
ATOM 6139 C CA . GLY A 1 53 ? 11.254 12.593 -2.773 1.00 0.00 52 GLY A CA 5
ATOM 6140 C C . GLY A 1 53 ? 10.246 12.572 -3.913 1.00 0.00 52 GLY A C 5
ATOM 6141 O O . GLY A 1 53 ? 9.413 11.668 -3.980 1.00 0.00 52 GLY A O 5
ATOM 6145 N N . ILE A 1 54 ? 10.313 13.589 -4.782 1.00 0.00 53 ILE A N 5
ATOM 6146 C CA . ILE A 1 54 ? 9.318 13.990 -5.793 1.00 0.00 53 ILE A CA 5
ATOM 6147 C C . ILE A 1 54 ? 7.863 13.992 -5.277 1.00 0.00 53 ILE A C 5
ATOM 6148 O O . ILE A 1 54 ? 6.932 14.082 -6.080 1.00 0.00 53 ILE A O 5
ATOM 6164 N N . MET A 1 55 ? 7.658 13.914 -3.958 1.00 0.00 54 MET A N 5
ATOM 6165 C CA . MET A 1 55 ? 6.439 13.468 -3.303 1.00 0.00 54 MET A CA 5
ATOM 6166 C C . MET A 1 55 ? 5.802 12.340 -4.110 1.00 0.00 54 MET A C 5
ATOM 6167 O O . MET A 1 55 ? 4.680 12.453 -4.609 1.00 0.00 54 MET A O 5
ATOM 6181 N N . ALA A 1 56 ? 6.582 11.270 -4.275 1.00 0.00 55 ALA A N 5
ATOM 6182 C CA . ALA A 1 56 ? 6.257 10.130 -5.105 1.00 0.00 55 ALA A CA 5
ATOM 6183 C C . ALA A 1 56 ? 4.916 9.561 -4.678 1.00 0.00 55 ALA A C 5
ATOM 6184 O O . ALA A 1 56 ? 4.767 9.107 -3.544 1.00 0.00 55 ALA A O 5
ATOM 6191 N N . VAL A 1 57 ? 3.951 9.598 -5.579 1.00 0.00 56 VAL A N 5
ATOM 6192 C CA . VAL A 1 57 ? 2.607 9.089 -5.389 1.00 0.00 56 VAL A CA 5
ATOM 6193 C C . VAL A 1 57 ? 2.413 7.960 -6.405 1.00 0.00 56 VAL A C 5
ATOM 6194 O O . VAL A 1 57 ? 2.975 8.037 -7.503 1.00 0.00 56 VAL A O 5
ATOM 6207 N N . PRO A 1 58 ? 1.608 6.931 -6.090 1.00 0.00 57 PRO A N 5
ATOM 6208 C CA . PRO A 1 58 ? 0.975 6.680 -4.798 1.00 0.00 57 PRO A CA 5
ATOM 6209 C C . PRO A 1 58 ? 2.010 6.222 -3.772 1.00 0.00 57 PRO A C 5
ATOM 6210 O O . PRO A 1 58 ? 2.786 5.314 -4.054 1.00 0.00 57 PRO A O 5
ATOM 6221 N N . THR A 1 59 ? 1.997 6.805 -2.576 1.00 0.00 58 THR A N 5
ATOM 6222 C CA . THR A 1 59 ? 2.809 6.318 -1.476 1.00 0.00 58 THR A CA 5
ATOM 6223 C C . THR A 1 59 ? 2.175 5.005 -1.025 1.00 0.00 58 THR A C 5
ATOM 6224 O O . THR A 1 59 ? 1.005 4.974 -0.627 1.00 0.00 58 THR A O 5
ATOM 6235 N N . ILE A 1 60 ? 2.934 3.918 -1.099 1.00 0.00 59 ILE A N 5
ATOM 6236 C CA . ILE A 1 60 ? 2.522 2.615 -0.620 1.00 0.00 59 ILE A CA 5
ATOM 6237 C C . ILE A 1 60 ? 3.584 2.184 0.376 1.00 0.00 59 ILE A C 5
ATOM 6238 O O . ILE A 1 60 ? 4.775 2.318 0.096 1.00 0.00 59 ILE A O 5
ATOM 6254 N N . VAL A 1 61 ? 3.167 1.616 1.498 1.00 0.00 60 VAL A N 5
ATOM 6255 C CA . VAL A 1 61 ? 4.072 0.916 2.399 1.00 0.00 60 VAL A CA 5
ATOM 6256 C C . VAL A 1 61 ? 3.605 -0.539 2.374 1.00 0.00 60 VAL A C 5
ATOM 6257 O O . VAL A 1 61 ? 2.394 -0.783 2.394 1.00 0.00 60 VAL A O 5
ATOM 6270 N N . ILE A 1 62 ? 4.534 -1.492 2.251 1.00 0.00 61 ILE A N 5
ATOM 6271 C CA . ILE A 1 62 ? 4.252 -2.924 2.350 1.00 0.00 61 ILE A CA 5
ATOM 6272 C C . ILE A 1 62 ? 5.263 -3.546 3.310 1.00 0.00 61 ILE A C 5
ATOM 6273 O O . ILE A 1 62 ? 6.413 -3.100 3.361 1.00 0.00 61 ILE A O 5
ATOM 6289 N N . ASN A 1 63 ? 4.865 -4.613 4.017 1.00 0.00 62 ASN A N 5
ATOM 6290 C CA . ASN A 1 63 ? 5.552 -5.148 5.202 1.00 0.00 62 ASN A CA 5
ATOM 6291 C C . ASN A 1 63 ? 5.745 -4.040 6.250 1.00 0.00 62 ASN A C 5
ATOM 6292 O O . ASN A 1 63 ? 4.966 -3.999 7.203 1.00 0.00 62 ASN A O 5
ATOM 6303 N N . GLY A 1 64 ? 6.698 -3.126 6.031 1.00 0.00 63 GLY A N 5
ATOM 6304 C CA . GLY A 1 64 ? 6.781 -1.801 6.638 1.00 0.00 63 GLY A CA 5
ATOM 6305 C C . GLY A 1 64 ? 7.654 -0.806 5.852 1.00 0.00 63 GLY A C 5
ATOM 6306 O O . GLY A 1 64 ? 7.927 0.273 6.371 1.00 0.00 63 GLY A O 5
ATOM 6310 N N . ASP A 1 65 ? 8.169 -1.150 4.662 1.00 0.00 64 ASP A N 5
ATOM 6311 C CA . ASP A 1 65 ? 9.029 -0.279 3.835 1.00 0.00 64 ASP A CA 5
ATOM 6312 C C . ASP A 1 65 ? 8.202 0.548 2.826 1.00 0.00 64 ASP A C 5
ATOM 6313 O O . ASP A 1 65 ? 7.276 -0.015 2.235 1.00 0.00 64 ASP A O 5
ATOM 6322 N N . VAL A 1 66 ? 8.521 1.832 2.587 1.00 0.00 65 VAL A N 5
ATOM 6323 C CA . VAL A 1 66 ? 7.757 2.756 1.723 1.00 0.00 65 VAL A CA 5
ATOM 6324 C C . VAL A 1 66 ? 8.286 2.769 0.280 1.00 0.00 65 VAL A C 5
ATOM 6325 O O . VAL A 1 66 ? 9.486 2.626 0.053 1.00 0.00 65 VAL A O 5
ATOM 6338 N N . GLU A 1 67 ? 7.423 2.982 -0.719 1.00 0.00 66 GLU A N 5
ATOM 6339 C CA . GLU A 1 67 ? 7.675 2.641 -2.125 1.00 0.00 66 GLU A CA 5
ATOM 6340 C C . GLU A 1 67 ? 6.475 3.071 -2.995 1.00 0.00 66 GLU A C 5
ATOM 6341 O O . GLU A 1 67 ? 5.524 3.648 -2.458 1.00 0.00 66 GLU A O 5
ATOM 6353 N N . PHE A 1 68 ? 6.512 2.846 -4.320 1.00 0.00 67 PHE A N 5
ATOM 6354 C CA . PHE A 1 68 ? 5.479 3.287 -5.268 1.00 0.00 67 PHE A CA 5
ATOM 6355 C C . PHE A 1 68 ? 5.822 2.677 -6.626 1.00 0.00 67 PHE A C 5
ATOM 6356 O O . PHE A 1 68 ? 6.971 2.768 -7.060 1.00 0.00 67 PHE A O 5
ATOM 6373 N N . ILE A 1 69 ? 4.866 2.036 -7.309 1.00 0.00 68 ILE A N 5
ATOM 6374 C CA . ILE A 1 69 ? 5.116 1.428 -8.611 1.00 0.00 68 ILE A CA 5
ATOM 6375 C C . ILE A 1 69 ? 3.970 1.789 -9.547 1.00 0.00 68 ILE A C 5
ATOM 6376 O O . ILE A 1 69 ? 2.927 1.134 -9.529 1.00 0.00 68 ILE A O 5
ATOM 6392 N N . GLY A 1 70 ? 4.192 2.820 -10.363 1.00 0.00 69 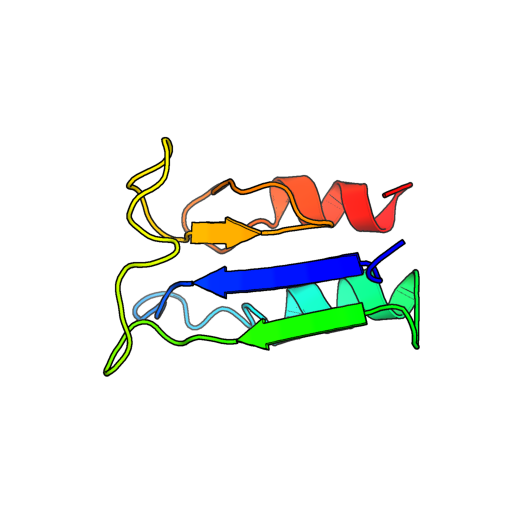GLY A N 5
ATOM 6393 C CA . GLY A 1 70 ? 3.242 3.295 -11.353 1.00 0.00 69 GLY A CA 5
ATOM 6394 C C . GLY A 1 70 ? 2.301 4.341 -10.772 1.00 0.00 69 GLY A C 5
ATOM 6395 O O . GLY A 1 70 ? 2.513 4.865 -9.680 1.00 0.00 69 GLY A O 5
ATOM 6399 N N . ALA A 1 71 ? 1.286 4.697 -11.553 1.00 0.00 70 ALA A N 5
ATOM 6400 C CA . ALA A 1 71 ? 0.118 5.440 -11.116 1.00 0.00 70 ALA A CA 5
ATOM 6401 C C . ALA A 1 71 ? -0.849 4.613 -10.247 1.00 0.00 70 ALA A C 5
ATOM 6402 O O . ALA A 1 71 ? -1.403 5.191 -9.303 1.00 0.00 70 ALA A O 5
ATOM 6409 N N . PRO A 1 72 ? -1.133 3.317 -10.507 1.00 0.00 71 PRO A N 5
ATOM 6410 C CA . PRO A 1 72 ? -1.894 2.522 -9.552 1.00 0.00 71 PRO A CA 5
ATOM 6411 C C . PRO A 1 72 ? -1.039 2.277 -8.307 1.00 0.00 71 PRO A C 5
ATOM 6412 O O . PRO A 1 72 ? 0.149 2.594 -8.268 1.00 0.00 71 PRO A O 5
ATOM 6423 N N . THR A 1 73 ? -1.647 1.674 -7.288 1.00 0.00 72 THR A N 5
ATOM 6424 C CA . THR A 1 73 ? -0.947 1.132 -6.132 1.00 0.00 72 THR A CA 5
ATOM 6425 C C . THR A 1 73 ? 0.155 0.152 -6.568 1.00 0.00 72 THR A C 5
ATOM 6426 O O . THR A 1 73 ? 0.281 -0.187 -7.742 1.00 0.00 72 THR A O 5
ATOM 6437 N N . LYS A 1 74 ? 0.913 -0.374 -5.601 1.00 0.00 73 LYS A N 5
ATOM 6438 C CA . LYS A 1 74 ? 2.092 -1.221 -5.796 1.00 0.00 73 LYS A CA 5
ATOM 6439 C C . LYS A 1 74 ? 1.718 -2.628 -6.306 1.00 0.00 73 LYS A C 5
ATOM 6440 O O . LYS A 1 74 ? 2.241 -3.603 -5.790 1.00 0.00 73 LYS A O 5
ATOM 6459 N N . GLU A 1 75 ? 0.810 -2.780 -7.269 1.00 0.00 74 GLU A N 5
ATOM 6460 C CA . GLU A 1 75 ? 0.335 -4.064 -7.784 1.00 0.00 74 GLU A CA 5
ATOM 6461 C C . GLU A 1 75 ? 1.511 -4.974 -8.159 1.00 0.00 74 GLU A C 5
ATOM 6462 O O . GLU A 1 75 ? 1.484 -6.168 -7.853 1.00 0.00 74 GLU A O 5
ATOM 6474 N N . ALA A 1 76 ? 2.559 -4.392 -8.750 1.00 0.00 75 ALA A N 5
ATOM 6475 C CA . ALA A 1 76 ? 3.817 -5.055 -9.050 1.00 0.00 75 ALA A CA 5
ATOM 6476 C C . ALA A 1 76 ? 4.399 -5.733 -7.803 1.00 0.00 75 ALA A C 5
ATOM 6477 O O . ALA A 1 76 ? 4.429 -6.961 -7.744 1.00 0.00 75 ALA A O 5
ATOM 6484 N N . LEU A 1 77 ? 4.870 -4.972 -6.805 1.00 0.00 76 LEU A N 5
ATOM 6485 C CA . LEU A 1 77 ? 5.511 -5.588 -5.630 1.00 0.00 76 LEU A CA 5
ATOM 6486 C C . LEU A 1 77 ? 4.500 -6.347 -4.760 1.00 0.00 76 LEU A C 5
ATOM 6487 O O . LEU A 1 77 ? 4.886 -7.244 -4.021 1.00 0.00 76 LEU A O 5
ATOM 6503 N N . VAL A 1 78 ? 3.208 -6.025 -4.826 1.00 0.00 77 VAL A N 5
ATOM 6504 C CA . VAL A 1 78 ? 2.148 -6.765 -4.148 1.00 0.00 77 VAL A CA 5
ATOM 6505 C C . VAL A 1 78 ? 2.069 -8.191 -4.724 1.00 0.00 77 VAL A C 5
ATOM 6506 O O . VAL A 1 78 ? 1.902 -9.145 -3.971 1.00 0.00 77 VAL A O 5
ATOM 6519 N N . GLU A 1 79 ? 2.317 -8.383 -6.021 1.00 0.00 78 GLU A N 5
ATOM 6520 C CA . GLU A 1 79 ? 2.501 -9.711 -6.616 1.00 0.00 78 GLU A CA 5
ATOM 6521 C C . GLU A 1 79 ? 3.694 -10.466 -5.999 1.00 0.00 78 GLU A C 5
ATOM 6522 O O . GLU A 1 79 ? 3.770 -11.686 -6.143 1.00 0.00 78 GLU A O 5
ATOM 6534 N N . ALA A 1 80 ? 4.619 -9.786 -5.306 1.00 0.00 79 ALA A N 5
ATOM 6535 C CA . ALA A 1 80 ? 5.699 -10.408 -4.548 1.00 0.00 79 ALA A CA 5
ATOM 6536 C C . ALA A 1 80 ? 5.270 -10.659 -3.102 1.00 0.00 79 ALA A C 5
ATOM 6537 O O . ALA A 1 80 ? 5.443 -11.783 -2.637 1.00 0.00 79 ALA A O 5
ATOM 6544 N N . ILE A 1 81 ? 4.642 -9.702 -2.397 1.00 0.00 80 ILE A N 5
ATOM 6545 C CA . ILE A 1 81 ? 4.118 -9.971 -1.050 1.00 0.00 80 ILE A CA 5
ATOM 6546 C C . ILE A 1 81 ? 3.249 -11.234 -1.027 1.00 0.00 80 ILE A C 5
ATOM 6547 O O . ILE A 1 81 ? 3.377 -12.046 -0.111 1.00 0.00 80 ILE A O 5
ATOM 6563 N N . LYS A 1 82 ? 2.430 -11.461 -2.061 1.00 0.00 81 LYS A N 5
ATOM 6564 C CA . LYS A 1 82 ? 1.635 -12.685 -2.169 1.00 0.00 81 LYS A CA 5
ATOM 6565 C C . LYS A 1 82 ? 2.379 -13.868 -2.787 1.00 0.00 81 LYS A C 5
ATOM 6566 O O . LYS A 1 82 ? 1.882 -14.990 -2.710 1.00 0.00 81 LYS A O 5
ATOM 6585 N N . LYS A 1 83 ? 3.561 -13.668 -3.378 1.00 0.00 82 LYS A N 5
ATOM 6586 C CA . LYS A 1 83 ? 4.502 -14.763 -3.608 1.00 0.00 82 LYS A CA 5
ATOM 6587 C C . LYS A 1 83 ? 4.957 -15.258 -2.239 1.00 0.00 82 LYS A C 5
ATOM 6588 O O . LYS A 1 83 ? 4.824 -16.444 -1.945 1.00 0.00 82 LYS A O 5
ATOM 6607 N N . ARG A 1 84 ? 5.455 -14.356 -1.387 1.00 0.00 83 ARG A N 5
ATOM 6608 C CA . ARG A 1 84 ? 5.931 -14.631 -0.032 1.00 0.00 83 ARG A CA 5
ATOM 6609 C C . ARG A 1 84 ? 6.388 -13.348 0.657 1.00 0.00 83 ARG A C 5
ATOM 6610 O O . ARG A 1 84 ? 6.137 -13.196 1.856 1.00 0.00 83 ARG A O 5
ATOM 6631 N N . LEU A 1 85 ? 7.057 -12.436 -0.047 1.00 0.00 84 LEU A N 5
ATOM 6632 C CA . LEU A 1 85 ? 7.587 -11.203 0.504 1.00 0.00 84 LEU A CA 5
ATOM 6633 C C . LEU A 1 85 ? 7.732 -10.216 -0.625 1.00 0.00 84 LEU A C 5
ATOM 6634 O O . LEU A 1 85 ? 8.108 -10.632 -1.738 1.00 0.00 84 LEU A O 5
ATOM 6651 N N . MET A 1 1 ? 4.318 -11.686 15.577 1.00 0.00 0 MET A N 6
ATOM 6652 C CA . MET A 1 1 ? 5.222 -10.657 15.040 1.00 0.00 0 MET A CA 6
ATOM 6653 C C . MET A 1 1 ? 5.306 -10.827 13.529 1.00 0.00 0 MET A C 6
ATOM 6654 O O . MET A 1 1 ? 4.853 -11.850 13.008 1.00 0.00 0 MET A O 6
ATOM 6670 N N . SER A 1 2 ? 5.884 -9.842 12.835 1.00 0.00 1 SER A N 6
ATOM 6671 C CA . SER A 1 2 ? 5.876 -9.692 11.389 1.00 0.00 1 SER A CA 6
ATOM 6672 C C . SER A 1 2 ? 4.485 -9.219 10.979 1.00 0.00 1 SER A C 6
ATOM 6673 O O . SER A 1 2 ? 3.550 -10.010 10.858 1.00 0.00 1 SER A O 6
ATOM 6681 N N . LYS A 1 3 ? 4.332 -7.899 10.879 1.00 0.00 2 LYS A N 6
ATOM 6682 C CA . LYS A 1 3 ? 3.117 -7.194 10.497 1.00 0.00 2 LYS A CA 6
ATOM 6683 C C . LYS A 1 3 ? 3.462 -6.434 9.229 1.00 0.00 2 LYS A C 6
ATOM 6684 O O . LYS A 1 3 ? 4.288 -5.518 9.273 1.00 0.00 2 LYS A O 6
ATOM 6703 N N . VAL A 1 4 ? 2.890 -6.853 8.106 1.00 0.00 3 VAL A N 6
ATOM 6704 C CA . VAL A 1 4 ? 2.957 -6.099 6.867 1.00 0.00 3 VAL A CA 6
ATOM 6705 C C . VAL A 1 4 ? 2.150 -4.813 7.053 1.00 0.00 3 VAL A C 6
ATOM 6706 O O . VAL A 1 4 ? 0.920 -4.843 7.181 1.00 0.00 3 VAL A O 6
ATOM 6719 N N . LYS A 1 5 ? 2.856 -3.679 7.052 1.00 0.00 4 LYS A N 6
ATOM 6720 C CA . LYS A 1 5 ? 2.226 -2.400 6.778 1.00 0.00 4 LYS A CA 6
ATOM 6721 C C . LYS A 1 5 ? 2.058 -2.329 5.271 1.00 0.00 4 LYS A C 6
ATOM 6722 O O . LYS A 1 5 ? 3.020 -2.552 4.531 1.00 0.00 4 LYS A O 6
ATOM 6741 N N . ILE A 1 6 ? 0.863 -1.990 4.818 1.00 0.00 5 ILE A N 6
ATOM 6742 C CA . ILE A 1 6 ? 0.648 -1.451 3.493 1.00 0.00 5 ILE A CA 6
ATOM 6743 C C . ILE A 1 6 ? -0.052 -0.124 3.733 1.00 0.00 5 ILE A C 6
ATOM 6744 O O . ILE A 1 6 ? -0.888 0.000 4.629 1.00 0.00 5 ILE A O 6
ATOM 6760 N N . GLU A 1 7 ? 0.239 0.859 2.895 1.00 0.00 6 GLU A N 6
ATOM 6761 C CA . GLU A 1 7 ? -0.470 2.123 2.902 1.00 0.00 6 GLU A CA 6
ATOM 6762 C C . GLU A 1 7 ? -0.748 2.506 1.462 1.00 0.00 6 GLU A C 6
ATOM 6763 O O . GLU A 1 7 ? 0.014 2.152 0.563 1.00 0.00 6 GLU A O 6
ATOM 6775 N N . LEU A 1 8 ? -1.819 3.262 1.251 1.00 0.00 7 LEU A N 6
ATOM 6776 C CA . LEU A 1 8 ? -2.176 3.879 -0.010 1.00 0.00 7 LEU A CA 6
ATOM 6777 C C . LEU A 1 8 ? -2.385 5.358 0.273 1.00 0.00 7 LEU A C 6
ATOM 6778 O O . LEU A 1 8 ? -3.521 5.829 0.402 1.00 0.00 7 LEU A O 6
ATOM 6794 N N . PHE A 1 9 ? -1.272 6.081 0.359 1.00 0.00 8 PHE A N 6
ATOM 6795 C CA . PHE A 1 9 ? -1.236 7.530 0.378 1.00 0.00 8 PHE A CA 6
ATOM 6796 C C . PHE A 1 9 ? -1.461 7.971 -1.073 1.00 0.00 8 PHE A C 6
ATOM 6797 O O . PHE A 1 9 ? -0.540 8.092 -1.879 1.00 0.00 8 PHE A O 6
ATOM 6814 N N . THR A 1 10 ? -2.725 8.070 -1.472 1.00 0.00 9 THR A N 6
ATOM 6815 C CA . THR A 1 10 ? -3.110 8.148 -2.880 1.00 0.00 9 THR A CA 6
ATOM 6816 C C . THR A 1 10 ? -4.185 9.220 -3.063 1.00 0.00 9 THR A C 6
ATOM 6817 O O . THR A 1 10 ? -4.716 9.706 -2.080 1.00 0.00 9 THR A O 6
ATOM 6828 N N . SER A 1 11 ? -4.497 9.665 -4.278 1.00 0.00 10 SER A N 6
ATOM 6829 C CA . SER A 1 11 ? -5.498 10.714 -4.492 1.00 0.00 10 SER A CA 6
ATOM 6830 C C . SER A 1 11 ? -5.914 10.761 -5.968 1.00 0.00 10 SER A C 6
ATOM 6831 O O . SER A 1 11 ? -7.116 10.787 -6.225 1.00 0.00 10 SER A O 6
ATOM 6839 N N . PRO A 1 12 ? -4.998 10.655 -6.961 1.00 0.00 11 PRO A N 6
ATOM 6840 C CA . PRO A 1 12 ? -5.393 10.348 -8.334 1.00 0.00 11 PRO A CA 6
ATOM 6841 C C . PRO A 1 12 ? -6.023 8.948 -8.394 1.00 0.00 11 PRO A C 6
ATOM 6842 O O . PRO A 1 12 ? -5.331 7.943 -8.558 1.00 0.00 11 PRO A O 6
ATOM 6853 N N . MET A 1 13 ? -7.342 8.888 -8.231 1.00 0.00 12 MET A N 6
ATOM 6854 C CA . MET A 1 13 ? -8.203 7.715 -8.219 1.00 0.00 12 MET A CA 6
ATOM 6855 C C . MET A 1 13 ? -9.405 8.001 -9.131 1.00 0.00 12 MET A C 6
ATOM 6856 O O . MET A 1 13 ? -9.473 9.072 -9.729 1.00 0.00 12 MET A O 6
ATOM 6870 N N . CYS A 1 14 ? -10.280 6.998 -9.298 1.00 0.00 13 CYS A N 6
ATOM 6871 C CA . CYS A 1 14 ? -11.443 6.866 -10.189 1.00 0.00 13 CYS A CA 6
ATOM 6872 C C . CYS A 1 14 ? -11.135 5.823 -11.273 1.00 0.00 13 CYS A C 6
ATOM 6873 O O . CYS A 1 14 ? -11.743 4.757 -11.207 1.00 0.00 13 CYS A O 6
ATOM 6881 N N . PRO A 1 15 ? -10.153 5.989 -12.187 1.00 0.00 14 PRO A N 6
ATOM 6882 C CA . PRO A 1 15 ? -9.665 4.896 -13.041 1.00 0.00 14 PRO A CA 6
ATOM 6883 C C . PRO A 1 15 ? -8.806 3.890 -12.238 1.00 0.00 14 PRO A C 6
ATOM 6884 O O . PRO A 1 15 ? -7.770 3.416 -12.695 1.00 0.00 14 PRO A O 6
ATOM 6895 N N . HIS A 1 16 ? -9.220 3.580 -11.010 1.00 0.00 15 HIS A N 6
ATOM 6896 C CA . HIS A 1 16 ? -8.616 2.663 -10.060 1.00 0.00 15 HIS A CA 6
ATOM 6897 C C . HIS A 1 16 ? -9.793 1.933 -9.424 1.00 0.00 15 HIS A C 6
ATOM 6898 O O . HIS A 1 16 ? -10.295 2.367 -8.390 1.00 0.00 15 HIS A O 6
ATOM 6913 N N . CYS A 1 17 ? -10.302 0.903 -10.100 1.00 0.00 16 CYS A N 6
ATOM 6914 C CA . CYS A 1 17 ? -11.264 -0.015 -9.504 1.00 0.00 16 CYS A CA 6
ATOM 6915 C C . CYS A 1 17 ? -10.581 -0.815 -8.381 1.00 0.00 16 CYS A C 6
ATOM 6916 O O . CYS A 1 17 ? -11.091 -0.803 -7.263 1.00 0.00 16 CYS A O 6
ATOM 6924 N N . PRO A 1 18 ? -9.427 -1.478 -8.609 1.00 0.00 17 PRO A N 6
ATOM 6925 C CA . PRO A 1 18 ? -8.572 -1.871 -7.497 1.00 0.00 17 PRO A CA 6
ATOM 6926 C C . PRO A 1 18 ? -7.956 -0.611 -6.870 1.00 0.00 17 PRO A C 6
ATOM 6927 O O . PRO A 1 18 ? -7.801 0.421 -7.523 1.00 0.00 17 PRO A O 6
ATOM 6938 N N . ALA A 1 19 ? -7.548 -0.743 -5.613 1.00 0.00 18 ALA A N 6
ATOM 6939 C CA . ALA A 1 19 ? -6.857 0.198 -4.741 1.00 0.00 18 ALA A CA 6
ATOM 6940 C C . ALA A 1 19 ? -6.664 -0.600 -3.447 1.00 0.00 18 ALA A C 6
ATOM 6941 O O . ALA A 1 19 ? -6.482 -1.817 -3.524 1.00 0.00 18 ALA A O 6
ATOM 6948 N N . ALA A 1 20 ? -6.773 0.035 -2.275 1.00 0.00 19 ALA A N 6
ATOM 6949 C CA . ALA A 1 20 ? -6.682 -0.601 -0.971 1.00 0.00 19 ALA A CA 6
ATOM 6950 C C . ALA A 1 20 ? -7.450 -1.920 -0.898 1.00 0.00 19 ALA A C 6
ATOM 6951 O O . ALA A 1 20 ? -6.900 -2.892 -0.402 1.00 0.00 19 ALA A O 6
ATOM 6958 N N . LYS A 1 21 ? -8.668 -1.992 -1.449 1.00 0.00 20 LYS A N 6
ATOM 6959 C CA . LYS A 1 21 ? -9.439 -3.233 -1.500 1.00 0.00 20 LYS A CA 6
ATOM 6960 C C . LYS A 1 21 ? -8.668 -4.370 -2.188 1.00 0.00 20 LYS A C 6
ATOM 6961 O O . LYS A 1 21 ? -8.611 -5.472 -1.645 1.00 0.00 20 LYS A O 6
ATOM 6980 N N . ARG A 1 22 ? -8.102 -4.133 -3.378 1.00 0.00 21 ARG A N 6
ATOM 6981 C CA . ARG A 1 22 ? -7.294 -5.157 -4.036 1.00 0.00 21 ARG A CA 6
ATOM 6982 C C . ARG A 1 22 ? -6.163 -5.503 -3.103 1.00 0.00 21 ARG A C 6
ATOM 6983 O O . ARG A 1 22 ? -6.089 -6.657 -2.721 1.00 0.00 21 ARG A O 6
ATOM 7004 N N . VAL A 1 23 ? -5.320 -4.524 -2.766 1.00 0.00 22 VAL A N 6
ATOM 7005 C CA . VAL A 1 23 ? -4.059 -4.800 -2.102 1.00 0.00 22 VAL A CA 6
ATOM 7006 C C . VAL A 1 23 ? -4.341 -5.569 -0.787 1.00 0.00 22 VAL A C 6
ATOM 7007 O O . VAL A 1 23 ? -3.673 -6.570 -0.542 1.00 0.00 22 VAL A O 6
ATOM 7020 N N . VAL A 1 24 ? -5.378 -5.217 -0.004 1.00 0.00 23 VAL A N 6
ATOM 7021 C CA . VAL A 1 24 ? -5.746 -5.973 1.196 1.00 0.00 23 VAL A CA 6
ATOM 7022 C C . VAL A 1 24 ? -6.168 -7.399 0.850 1.00 0.00 23 VAL A C 6
ATOM 7023 O O . VAL A 1 24 ? -5.627 -8.302 1.469 1.00 0.00 23 VAL A O 6
ATOM 7036 N N . GLU A 1 25 ? -7.067 -7.644 -0.115 1.00 0.00 24 GLU A N 6
ATOM 7037 C CA . GLU A 1 25 ? -7.471 -9.022 -0.440 1.00 0.00 24 GLU A CA 6
ATOM 7038 C C . GLU A 1 25 ? -6.243 -9.848 -0.868 1.00 0.00 24 GLU A C 6
ATOM 7039 O O . GLU A 1 25 ? -6.027 -10.998 -0.461 1.00 0.00 24 GLU A O 6
ATOM 7051 N N . GLU A 1 26 ? -5.443 -9.202 -1.709 1.00 0.00 25 GLU A N 6
ATOM 7052 C CA . GLU A 1 26 ? -4.292 -9.689 -2.433 1.00 0.00 25 GLU A CA 6
ATOM 7053 C C . GLU A 1 26 ? -3.184 -10.157 -1.491 1.00 0.00 25 GLU A C 6
ATOM 7054 O O . GLU A 1 26 ? -2.543 -11.167 -1.784 1.00 0.00 25 GLU A O 6
ATOM 7066 N N . VAL A 1 27 ? -2.989 -9.499 -0.344 1.00 0.00 26 VAL A N 6
ATOM 7067 C CA . VAL A 1 27 ? -2.026 -9.968 0.656 1.00 0.00 26 VAL A CA 6
ATOM 7068 C C . VAL A 1 27 ? -2.673 -10.606 1.885 1.00 0.00 26 VAL A C 6
ATOM 7069 O O . VAL A 1 27 ? -2.016 -11.413 2.538 1.00 0.00 26 VAL A O 6
ATOM 7082 N N . ALA A 1 28 ? -3.948 -10.350 2.191 1.00 0.00 27 ALA A N 6
ATOM 7083 C CA . ALA A 1 28 ? -4.670 -11.100 3.215 1.00 0.00 27 ALA A CA 6
ATOM 7084 C C . ALA A 1 28 ? -4.796 -12.565 2.804 1.00 0.00 27 ALA A C 6
ATOM 7085 O O . ALA A 1 28 ? -4.904 -13.432 3.668 1.00 0.00 27 ALA A O 6
ATOM 7092 N N . ASN A 1 29 ? -4.722 -12.860 1.502 1.00 0.00 28 ASN A N 6
ATOM 7093 C CA . ASN A 1 29 ? -4.493 -14.215 1.005 1.00 0.00 28 ASN A CA 6
ATOM 7094 C C . ASN A 1 29 ? -3.328 -14.902 1.725 1.00 0.00 28 ASN A C 6
ATOM 7095 O O . ASN A 1 29 ? -3.454 -16.066 2.103 1.00 0.00 28 ASN A O 6
ATOM 7106 N N . GLU A 1 30 ? -2.205 -14.214 1.930 1.00 0.00 29 GLU A N 6
ATOM 7107 C CA . GLU A 1 30 ? -1.038 -14.737 2.640 1.00 0.00 29 GLU A CA 6
ATOM 7108 C C . GLU A 1 30 ? -1.167 -14.528 4.154 1.00 0.00 29 GLU A C 6
ATOM 7109 O O . GLU A 1 30 ? -0.795 -15.409 4.934 1.00 0.00 29 GLU A O 6
ATOM 7121 N N . MET A 1 31 ? -1.655 -13.365 4.585 1.00 0.00 30 MET A N 6
ATOM 7122 C CA . MET A 1 31 ? -1.549 -12.881 5.958 1.00 0.00 30 MET A CA 6
ATOM 7123 C C . MET A 1 31 ? -2.865 -12.217 6.397 1.00 0.00 30 MET A C 6
ATOM 7124 O O . MET A 1 31 ? -2.946 -10.988 6.466 1.00 0.00 30 MET A O 6
ATOM 7138 N N . PRO A 1 32 ? -3.920 -12.993 6.700 1.00 0.00 31 PRO A N 6
ATOM 7139 C CA . PRO A 1 32 ? -5.242 -12.484 7.075 1.00 0.00 31 PRO A CA 6
ATOM 7140 C C . PRO A 1 32 ? -5.291 -11.892 8.503 1.00 0.00 31 PRO A C 6
ATOM 7141 O O . PRO A 1 32 ? -6.262 -12.107 9.230 1.00 0.00 31 PRO A O 6
ATOM 7152 N N . ASP A 1 33 ? -4.300 -11.095 8.912 1.00 0.00 32 ASP A N 6
ATOM 7153 C CA . ASP A 1 33 ? -4.149 -10.470 10.234 1.00 0.00 32 ASP A CA 6
ATOM 7154 C C . ASP A 1 33 ? -2.890 -9.611 10.233 1.00 0.00 32 ASP A C 6
ATOM 7155 O O . ASP A 1 33 ? -2.966 -8.417 10.529 1.00 0.00 32 ASP A O 6
ATOM 7164 N N . ALA A 1 34 ? -1.745 -10.197 9.862 1.00 0.00 33 ALA A N 6
ATOM 7165 C CA . ALA A 1 34 ? -0.484 -9.471 9.827 1.00 0.00 33 ALA A CA 6
ATOM 7166 C C . ALA A 1 34 ? -0.470 -8.399 8.743 1.00 0.00 33 ALA A C 6
ATOM 7167 O O . ALA A 1 34 ? 0.271 -7.432 8.890 1.00 0.00 33 ALA A O 6
ATOM 7174 N N . VAL A 1 35 ? -1.219 -8.560 7.652 1.00 0.00 34 VAL A N 6
ATOM 7175 C CA . VAL A 1 35 ? -1.416 -7.478 6.702 1.00 0.00 34 VAL A CA 6
ATOM 7176 C C . VAL A 1 35 ? -2.417 -6.511 7.294 1.00 0.00 34 VAL A C 6
ATOM 7177 O O . VAL A 1 35 ? -3.512 -6.931 7.679 1.00 0.00 34 VAL A O 6
ATOM 7190 N N . GLU A 1 36 ? -2.090 -5.224 7.249 1.00 0.00 35 GLU A N 6
ATOM 7191 C CA . GLU A 1 36 ? -3.093 -4.177 7.342 1.00 0.00 35 GLU A CA 6
ATOM 7192 C C . GLU A 1 36 ? -2.796 -3.142 6.257 1.00 0.00 35 GLU A C 6
ATOM 7193 O O . GLU A 1 36 ? -1.667 -3.048 5.768 1.00 0.00 35 GLU A O 6
ATOM 7205 N N . VAL A 1 37 ? -3.837 -2.422 5.842 1.00 0.00 36 VAL A N 6
ATOM 7206 C CA . VAL A 1 37 ? -3.836 -1.547 4.682 1.00 0.00 36 VAL A CA 6
ATOM 7207 C C . VAL A 1 37 ? -4.471 -0.239 5.127 1.00 0.00 36 VAL A C 6
ATOM 7208 O O . VAL A 1 37 ? -5.671 -0.206 5.420 1.00 0.00 36 VAL A O 6
ATOM 7221 N N . GLU A 1 38 ? -3.691 0.832 5.212 1.00 0.00 37 GLU A N 6
ATOM 7222 C CA . GLU A 1 38 ? -4.203 2.154 5.501 1.00 0.00 37 GLU A CA 6
ATOM 7223 C C . GLU A 1 38 ? -4.523 2.800 4.155 1.00 0.00 37 GLU A C 6
ATOM 7224 O O . GLU A 1 38 ? -3.622 3.159 3.399 1.00 0.00 37 GLU A O 6
ATOM 7236 N N . TYR A 1 39 ? -5.804 2.890 3.799 1.00 0.00 38 TYR A N 6
ATOM 7237 C CA . TYR A 1 39 ? -6.236 3.714 2.678 1.00 0.00 38 TYR A CA 6
ATOM 7238 C C . TYR A 1 39 ? -6.316 5.151 3.190 1.00 0.00 38 TYR A C 6
ATOM 7239 O O . TYR A 1 39 ? -7.220 5.449 3.971 1.00 0.00 38 TYR A O 6
ATOM 7257 N N . ILE A 1 40 ? -5.382 6.027 2.808 1.00 0.00 39 ILE A N 6
ATOM 7258 C CA . ILE A 1 40 ? -5.358 7.399 3.315 1.00 0.00 39 ILE A CA 6
ATOM 7259 C C . ILE A 1 40 ? -5.269 8.350 2.129 1.00 0.00 39 ILE A C 6
ATOM 7260 O O . ILE A 1 40 ? -4.182 8.687 1.660 1.00 0.00 39 ILE A O 6
ATOM 7276 N N . ASN A 1 41 ? -6.426 8.736 1.578 1.00 0.00 40 ASN A N 6
ATOM 7277 C CA . ASN A 1 41 ? -6.402 9.613 0.418 1.00 0.00 40 ASN A CA 6
ATOM 7278 C C . ASN A 1 41 ? -5.845 10.988 0.791 1.00 0.00 40 ASN A C 6
ATOM 7279 O O . ASN A 1 41 ? -6.364 11.625 1.709 1.00 0.00 40 ASN A O 6
ATOM 7290 N N . VAL A 1 42 ? -4.784 11.424 0.108 1.00 0.00 41 VAL A N 6
ATOM 7291 C CA . VAL A 1 42 ? -4.075 12.677 0.345 1.00 0.00 41 VAL A CA 6
ATOM 7292 C C . VAL A 1 42 ? -5.089 13.813 0.246 1.00 0.00 41 VAL A C 6
ATOM 7293 O O . VAL A 1 42 ? -5.675 14.027 -0.821 1.00 0.00 41 VAL A O 6
ATOM 7306 N N . MET A 1 43 ? -5.324 14.461 1.384 1.00 0.00 42 MET A N 6
ATOM 7307 C CA . MET A 1 43 ? -6.237 15.565 1.602 1.00 0.00 42 MET A CA 6
ATOM 7308 C C . MET A 1 43 ? -5.719 16.193 2.904 1.00 0.00 42 MET A C 6
ATOM 7309 O O . MET A 1 43 ? -4.560 16.601 2.917 1.00 0.00 42 MET A O 6
ATOM 7323 N N . GLU A 1 44 ? -6.450 16.148 4.022 1.00 0.00 43 GLU A N 6
ATOM 7324 C CA . GLU A 1 44 ? -5.893 16.477 5.343 1.00 0.00 43 GLU A CA 6
ATOM 7325 C C . GLU A 1 44 ? -4.879 15.418 5.795 1.00 0.00 43 GLU A C 6
ATOM 7326 O O . GLU A 1 44 ? -4.042 15.679 6.659 1.00 0.00 43 GLU A O 6
ATOM 7338 N N . ASN A 1 45 ? -4.978 14.214 5.223 1.00 0.00 44 ASN A N 6
ATOM 7339 C CA . ASN A 1 45 ? -4.115 13.067 5.508 1.00 0.00 44 ASN A CA 6
ATOM 7340 C C . ASN A 1 45 ? -2.641 13.471 5.366 1.00 0.00 44 ASN A C 6
ATOM 7341 O O . ASN A 1 45 ? -2.211 13.744 4.243 1.00 0.00 44 ASN A O 6
ATOM 7352 N N . PRO A 1 46 ? -1.863 13.526 6.466 1.00 0.00 45 PRO A N 6
ATOM 7353 C CA . PRO A 1 46 ? -0.579 14.214 6.487 1.00 0.00 45 PRO A CA 6
ATOM 7354 C C . PRO A 1 46 ? 0.479 13.486 5.662 1.00 0.00 45 PRO A C 6
ATOM 7355 O O . PRO A 1 46 ? 0.430 12.268 5.491 1.00 0.00 45 PRO A O 6
ATOM 7366 N N . GLN A 1 47 ? 1.517 14.224 5.260 1.00 0.00 46 GLN A N 6
ATOM 7367 C CA . GLN A 1 47 ? 2.663 13.781 4.462 1.00 0.00 46 GLN A CA 6
ATOM 7368 C C . GLN A 1 47 ? 3.563 12.733 5.147 1.00 0.00 46 GLN A C 6
ATOM 7369 O O . GLN A 1 47 ? 4.684 12.531 4.702 1.00 0.00 46 GLN A O 6
ATOM 7383 N N . LYS A 1 48 ? 3.112 12.011 6.175 1.00 0.00 47 LYS A N 6
ATOM 7384 C CA . LYS A 1 48 ? 3.896 10.959 6.831 1.00 0.00 47 LYS A CA 6
ATOM 7385 C C . LYS A 1 48 ? 4.356 9.840 5.882 1.00 0.00 47 LYS A C 6
ATOM 7386 O O . LYS A 1 48 ? 5.205 9.041 6.258 1.00 0.00 47 LYS A O 6
ATOM 7405 N N . ALA A 1 49 ? 3.712 9.670 4.721 1.00 0.00 48 ALA A N 6
ATOM 7406 C CA . ALA A 1 49 ? 4.235 8.854 3.634 1.00 0.00 48 ALA A CA 6
ATOM 7407 C C . ALA A 1 49 ? 5.070 9.675 2.645 1.00 0.00 48 ALA A C 6
ATOM 7408 O O . ALA A 1 49 ? 6.021 9.184 2.057 1.00 0.00 48 ALA A O 6
ATOM 7415 N N . MET A 1 50 ? 4.687 10.929 2.399 1.00 0.00 49 MET A N 6
ATOM 7416 C CA . MET A 1 50 ? 5.392 11.806 1.468 1.00 0.00 49 MET A CA 6
ATOM 7417 C C . MET A 1 50 ? 6.755 12.259 2.008 1.00 0.00 49 MET A C 6
ATOM 7418 O O . MET A 1 50 ? 7.519 12.861 1.264 1.00 0.00 49 MET A O 6
ATOM 7432 N N . GLU A 1 51 ? 7.074 11.981 3.274 1.00 0.00 50 GLU A N 6
ATOM 7433 C CA . GLU A 1 51 ? 8.414 12.127 3.827 1.00 0.00 50 GLU A CA 6
ATOM 7434 C C . GLU A 1 51 ? 9.419 11.214 3.101 1.00 0.00 50 GLU A C 6
ATOM 7435 O O . GLU A 1 51 ? 10.616 11.507 3.066 1.00 0.00 50 GLU A O 6
ATOM 7447 N N . TYR A 1 52 ? 8.949 10.096 2.534 1.00 0.00 51 TYR A N 6
ATOM 7448 C CA . TYR A 1 52 ? 9.795 9.119 1.876 1.00 0.00 51 TYR A CA 6
ATOM 7449 C C . TYR A 1 52 ? 10.329 9.688 0.579 1.00 0.00 51 TYR A C 6
ATOM 7450 O O . TYR A 1 52 ? 9.550 10.131 -0.260 1.00 0.00 51 TYR A O 6
ATOM 7468 N N . GLY A 1 53 ? 11.635 9.550 0.358 1.00 0.00 52 GLY A N 6
ATOM 7469 C CA . GLY A 1 53 ? 12.365 10.127 -0.761 1.00 0.00 52 GLY A CA 6
ATOM 7470 C C . GLY A 1 53 ? 11.938 9.694 -2.168 1.00 0.00 52 GLY A C 6
ATOM 7471 O O . GLY A 1 53 ? 12.544 10.163 -3.125 1.00 0.00 52 GLY A O 6
ATOM 7475 N N . ILE A 1 54 ? 10.931 8.827 -2.325 1.00 0.00 53 ILE A N 6
ATOM 7476 C CA . ILE A 1 54 ? 10.234 8.679 -3.598 1.00 0.00 53 ILE A CA 6
ATOM 7477 C C . ILE A 1 54 ? 9.507 9.988 -3.932 1.00 0.00 53 ILE A C 6
ATOM 7478 O O . ILE A 1 54 ? 9.622 10.490 -5.047 1.00 0.00 53 ILE A O 6
ATOM 7494 N N . MET A 1 55 ? 8.738 10.508 -2.971 1.00 0.00 54 MET A N 6
ATOM 7495 C CA . MET A 1 55 ? 7.876 11.693 -2.967 1.00 0.00 54 MET A CA 6
ATOM 7496 C C . MET A 1 55 ? 6.857 11.825 -4.114 1.00 0.00 54 MET A C 6
ATOM 7497 O O . MET A 1 55 ? 5.967 12.672 -4.042 1.00 0.00 54 MET A O 6
ATOM 7511 N N . ALA A 1 56 ? 6.923 10.974 -5.137 1.00 0.00 55 ALA A N 6
ATOM 7512 C CA . ALA A 1 56 ? 5.868 10.737 -6.103 1.00 0.00 55 ALA A CA 6
ATOM 7513 C C . ALA A 1 56 ? 4.691 9.998 -5.443 1.00 0.00 55 ALA A C 6
ATOM 7514 O O . ALA A 1 56 ? 4.667 9.764 -4.232 1.00 0.00 55 ALA A O 6
ATOM 7521 N N . VAL A 1 57 ? 3.721 9.573 -6.251 1.00 0.00 56 VAL A N 6
ATOM 7522 C CA . VAL A 1 57 ? 2.350 9.259 -5.852 1.00 0.00 56 VAL A CA 6
ATOM 7523 C C . VAL A 1 57 ? 1.619 8.765 -7.111 1.00 0.00 56 VAL A C 6
ATOM 7524 O O . VAL A 1 57 ? 1.929 9.284 -8.189 1.00 0.00 56 VAL A O 6
ATOM 7537 N N . PRO A 1 58 ? 0.677 7.792 -7.063 1.00 0.00 57 PRO A N 6
ATOM 7538 C CA . PRO A 1 58 ? 0.051 7.113 -5.913 1.00 0.00 57 PRO A CA 6
ATOM 7539 C C . PRO A 1 58 ? 1.027 6.357 -5.001 1.00 0.00 57 PRO A C 6
ATOM 7540 O O . PRO A 1 58 ? 1.523 5.313 -5.386 1.00 0.00 57 PRO A O 6
ATOM 7551 N N . THR A 1 59 ? 1.288 6.856 -3.796 1.00 0.00 58 THR A N 6
ATOM 7552 C CA . THR A 1 59 ? 2.345 6.406 -2.899 1.00 0.00 58 THR A CA 6
ATOM 7553 C C . THR A 1 59 ? 1.845 5.133 -2.203 1.00 0.00 58 THR A C 6
ATOM 7554 O O . THR A 1 59 ? 0.862 5.186 -1.453 1.00 0.00 58 THR A O 6
ATOM 7565 N N . ILE A 1 60 ? 2.470 3.986 -2.484 1.00 0.00 59 ILE A N 6
ATOM 7566 C CA . ILE A 1 60 ? 2.067 2.687 -1.961 1.00 0.00 59 ILE A CA 6
ATOM 7567 C C . ILE A 1 60 ? 3.214 2.148 -1.115 1.00 0.00 59 ILE A C 6
ATOM 7568 O O . ILE A 1 60 ? 4.290 1.841 -1.633 1.00 0.00 59 ILE A O 6
ATOM 7584 N N . VAL A 1 61 ? 2.978 2.016 0.183 1.00 0.00 60 VAL A N 6
ATOM 7585 C CA . VAL A 1 61 ? 3.840 1.229 1.051 1.00 0.00 60 VAL A CA 6
ATOM 7586 C C . VAL A 1 61 ? 3.366 -0.211 0.896 1.00 0.00 60 VAL A C 6
ATOM 7587 O O . VAL A 1 61 ? 2.154 -0.435 0.937 1.00 0.00 60 VAL A O 6
ATOM 7600 N N . ILE A 1 62 ? 4.274 -1.176 0.729 1.00 0.00 61 ILE A N 6
ATOM 7601 C CA . ILE A 1 62 ? 3.977 -2.599 0.954 1.00 0.00 61 ILE A CA 6
ATOM 7602 C C . ILE A 1 62 ? 5.078 -3.207 1.816 1.00 0.00 61 ILE A C 6
ATOM 7603 O O . ILE A 1 62 ? 6.188 -2.698 1.774 1.00 0.00 61 ILE A O 6
ATOM 7619 N N . ASN A 1 63 ? 4.837 -4.329 2.513 1.00 0.00 62 ASN A N 6
ATOM 7620 C CA . ASN A 1 63 ? 5.717 -4.895 3.558 1.00 0.00 62 ASN A CA 6
ATOM 7621 C C . ASN A 1 63 ? 6.111 -3.849 4.623 1.00 0.00 62 ASN A C 6
ATOM 7622 O O . ASN A 1 63 ? 5.589 -3.874 5.741 1.00 0.00 62 ASN A O 6
ATOM 7633 N N . GLY A 1 64 ? 7.056 -2.986 4.271 1.00 0.00 63 GLY A N 6
ATOM 7634 C CA . GLY A 1 64 ? 7.540 -1.781 4.918 1.00 0.00 63 GLY A CA 6
ATOM 7635 C C . GLY A 1 64 ? 8.522 -1.051 3.979 1.00 0.00 63 GLY A C 6
ATOM 7636 O O . GLY A 1 64 ? 9.383 -0.312 4.452 1.00 0.00 63 GLY A O 6
ATOM 7640 N N . ASP A 1 65 ? 8.442 -1.345 2.677 1.00 0.00 64 ASP A N 6
ATOM 7641 C CA . ASP A 1 65 ? 9.047 -0.722 1.500 1.00 0.00 64 ASP A CA 6
ATOM 7642 C C . ASP A 1 65 ? 8.066 0.342 0.989 1.00 0.00 64 ASP A C 6
ATOM 7643 O O . ASP A 1 65 ? 6.862 0.213 1.222 1.00 0.00 64 ASP A O 6
ATOM 7652 N N . VAL A 1 66 ? 8.548 1.402 0.334 1.00 0.00 65 VAL A N 6
ATOM 7653 C CA . VAL A 1 66 ? 7.791 2.628 0.085 1.00 0.00 65 VAL A CA 6
ATOM 7654 C C . VAL A 1 66 ? 8.006 3.049 -1.380 1.00 0.00 65 VAL A C 6
ATOM 7655 O O . VAL A 1 66 ? 9.119 3.399 -1.771 1.00 0.00 65 VAL A O 6
ATOM 7668 N N . GLU A 1 67 ? 6.972 2.948 -2.225 1.00 0.00 66 GLU A N 6
ATOM 7669 C CA . GLU A 1 67 ? 7.146 2.883 -3.678 1.00 0.00 66 GLU A CA 6
ATOM 7670 C C . GLU A 1 67 ? 5.948 3.496 -4.429 1.00 0.00 66 GLU A C 6
ATOM 7671 O O . GLU A 1 67 ? 4.995 3.964 -3.799 1.00 0.00 66 GLU A O 6
ATOM 7683 N N . PHE A 1 68 ? 5.957 3.459 -5.770 1.00 0.00 67 PHE A N 6
ATOM 7684 C CA . PHE A 1 68 ? 4.760 3.576 -6.597 1.00 0.00 67 PHE A CA 6
ATOM 7685 C C . PHE A 1 68 ? 5.060 2.990 -7.973 1.00 0.00 67 PHE A C 6
ATOM 7686 O O . PHE A 1 68 ? 5.872 3.526 -8.730 1.00 0.00 67 PHE A O 6
ATOM 7703 N N . ILE A 1 69 ? 4.383 1.905 -8.341 1.00 0.00 68 ILE A N 6
ATOM 7704 C CA . ILE A 1 69 ? 4.520 1.393 -9.692 1.00 0.00 68 ILE A CA 6
ATOM 7705 C C . ILE A 1 69 ? 3.540 2.157 -10.584 1.00 0.00 68 ILE A C 6
ATOM 7706 O O . ILE A 1 69 ? 2.545 1.620 -11.066 1.00 0.00 68 ILE A O 6
ATOM 7722 N N . GLY A 1 70 ? 3.868 3.409 -10.893 1.00 0.00 69 GLY A N 6
ATOM 7723 C CA . GLY A 1 70 ? 3.274 4.065 -12.040 1.00 0.00 69 GLY A CA 6
ATOM 7724 C C . GLY A 1 70 ? 1.882 4.634 -11.771 1.00 0.00 69 GLY A C 6
ATOM 7725 O O . GLY A 1 70 ? 1.472 4.889 -10.641 1.00 0.00 69 GLY A O 6
ATOM 7729 N N . ALA A 1 71 ? 1.158 4.862 -12.870 1.00 0.00 70 ALA A N 6
ATOM 7730 C CA . ALA A 1 71 ? -0.233 5.291 -12.873 1.00 0.00 70 ALA A CA 6
ATOM 7731 C C . ALA A 1 71 ? -1.258 4.320 -12.242 1.00 0.00 70 ALA A C 6
ATOM 7732 O O . ALA A 1 71 ? -2.325 4.827 -11.890 1.00 0.00 70 ALA A O 6
ATOM 7739 N N . PRO A 1 72 ? -1.070 2.983 -12.132 1.00 0.00 71 PRO A N 6
ATOM 7740 C CA . PRO A 1 72 ? -1.972 2.120 -11.357 1.00 0.00 71 PRO A CA 6
ATOM 7741 C C . PRO A 1 72 ? -1.737 2.344 -9.846 1.00 0.00 71 PRO A C 6
ATOM 7742 O O . PRO A 1 72 ? -1.835 3.484 -9.400 1.00 0.00 71 PRO A O 6
ATOM 7753 N N . THR A 1 73 ? -1.505 1.318 -9.024 1.00 0.00 72 THR A N 6
ATOM 7754 C CA . THR A 1 73 ? -1.020 1.470 -7.664 1.00 0.00 72 THR A CA 6
ATOM 7755 C C . THR A 1 73 ? 0.373 0.815 -7.589 1.00 0.00 72 THR A C 6
ATOM 7756 O O . THR A 1 73 ? 1.289 1.286 -8.253 1.00 0.00 72 THR A O 6
ATOM 7767 N N . LYS A 1 74 ? 0.581 -0.275 -6.831 1.00 0.00 73 LYS A N 6
ATOM 7768 C CA . LYS A 1 74 ? 1.890 -0.958 -6.801 1.00 0.00 73 LYS A CA 6
ATOM 7769 C C . LYS A 1 74 ? 1.967 -2.069 -7.859 1.00 0.00 73 LYS A C 6
ATOM 7770 O O . LYS A 1 74 ? 2.932 -2.816 -7.933 1.00 0.00 73 LYS A O 6
ATOM 7789 N N . GLU A 1 75 ? 0.937 -2.177 -8.684 1.00 0.00 74 GLU A N 6
ATOM 7790 C CA . GLU A 1 75 ? 0.544 -3.346 -9.455 1.00 0.00 74 GLU A CA 6
ATOM 7791 C C . GLU A 1 75 ? 1.641 -4.234 -10.072 1.00 0.00 74 GLU A C 6
ATOM 7792 O O . GLU A 1 75 ? 1.601 -5.430 -9.793 1.00 0.00 74 GLU A O 6
ATOM 7804 N N . ALA A 1 76 ? 2.665 -3.749 -10.789 1.00 0.00 75 ALA A N 6
ATOM 7805 C CA . ALA A 1 76 ? 3.678 -4.689 -11.315 1.00 0.00 75 ALA A CA 6
ATOM 7806 C C . ALA A 1 76 ? 4.456 -5.420 -10.204 1.00 0.00 75 ALA A C 6
ATOM 7807 O O . ALA A 1 76 ? 4.820 -6.579 -10.369 1.00 0.00 75 ALA A O 6
ATOM 7814 N N . LEU A 1 77 ? 4.719 -4.747 -9.082 1.00 0.00 76 LEU A N 6
ATOM 7815 C CA . LEU A 1 77 ? 5.357 -5.326 -7.900 1.00 0.00 76 LEU A CA 6
ATOM 7816 C C . LEU A 1 77 ? 4.287 -5.967 -7.009 1.00 0.00 76 LEU A C 6
ATOM 7817 O O . LEU A 1 77 ? 4.587 -6.899 -6.272 1.00 0.00 76 LEU A O 6
ATOM 7833 N N . VAL A 1 78 ? 3.018 -5.563 -7.101 1.00 0.00 77 VAL A N 6
ATOM 7834 C CA . VAL A 1 78 ? 1.926 -6.235 -6.400 1.00 0.00 77 VAL A CA 6
ATOM 7835 C C . VAL A 1 78 ? 1.786 -7.686 -6.897 1.00 0.00 77 VAL A C 6
ATOM 7836 O O . VAL A 1 78 ? 1.533 -8.587 -6.095 1.00 0.00 77 VAL A O 6
ATOM 7849 N N . GLU A 1 79 ? 2.051 -7.945 -8.186 1.00 0.00 78 GLU A N 6
ATOM 7850 C CA . GLU A 1 79 ? 2.124 -9.305 -8.715 1.00 0.00 78 GLU A CA 6
ATOM 7851 C C . GLU A 1 79 ? 3.173 -10.150 -7.963 1.00 0.00 78 GLU A C 6
ATOM 7852 O O . GLU A 1 79 ? 3.067 -11.376 -7.945 1.00 0.00 78 GLU A O 6
ATOM 7864 N N . ALA A 1 80 ? 4.159 -9.513 -7.317 1.00 0.00 79 ALA A N 6
ATOM 7865 C CA . ALA A 1 80 ? 5.151 -10.156 -6.470 1.00 0.00 79 ALA A CA 6
ATOM 7866 C C . ALA A 1 80 ? 4.629 -10.283 -5.035 1.00 0.00 79 ALA A C 6
ATOM 7867 O O . ALA A 1 80 ? 4.718 -11.377 -4.474 1.00 0.00 79 ALA A O 6
ATOM 7874 N N . ILE A 1 81 ? 4.078 -9.218 -4.426 1.00 0.00 80 ILE A N 6
ATOM 7875 C CA . ILE A 1 81 ? 3.614 -9.268 -3.037 1.00 0.00 80 ILE A CA 6
ATOM 7876 C C . ILE A 1 81 ? 2.581 -10.373 -2.831 1.00 0.00 80 ILE A C 6
ATOM 7877 O O . ILE A 1 81 ? 2.558 -11.011 -1.779 1.00 0.00 80 ILE A O 6
ATOM 7893 N N . LYS A 1 82 ? 1.732 -10.621 -3.830 1.00 0.00 81 LYS A N 6
ATOM 7894 C CA . LYS A 1 82 ? 0.668 -11.602 -3.689 1.00 0.00 81 LYS A CA 6
ATOM 7895 C C . LYS A 1 82 ? 1.204 -13.023 -3.565 1.00 0.00 81 LYS A C 6
ATOM 7896 O O . LYS A 1 82 ? 0.608 -13.818 -2.847 1.00 0.00 81 LYS A O 6
ATOM 7915 N N . LYS A 1 83 ? 2.332 -13.352 -4.216 1.00 0.00 82 LYS A N 6
ATOM 7916 C CA . LYS A 1 83 ? 2.987 -14.635 -3.965 1.00 0.00 82 LYS A CA 6
ATOM 7917 C C . LYS A 1 83 ? 3.803 -14.529 -2.679 1.00 0.00 82 LYS A C 6
ATOM 7918 O O . LYS A 1 83 ? 3.707 -15.418 -1.838 1.00 0.00 82 LYS A O 6
ATOM 7937 N N . ARG A 1 84 ? 4.642 -13.500 -2.528 1.00 0.00 83 ARG A N 6
ATOM 7938 C CA . ARG A 1 84 ? 5.376 -13.218 -1.297 1.00 0.00 83 ARG A CA 6
ATOM 7939 C C . ARG A 1 84 ? 5.861 -11.768 -1.276 1.00 0.00 83 ARG A C 6
ATOM 7940 O O . ARG A 1 84 ? 5.323 -10.969 -0.515 1.00 0.00 83 ARG A O 6
ATOM 7961 N N . LEU A 1 85 ? 6.860 -11.459 -2.116 1.00 0.00 84 LEU A N 6
ATOM 7962 C CA . LEU A 1 85 ? 7.787 -10.332 -1.997 1.00 0.00 84 LEU A CA 6
ATOM 7963 C C . LEU A 1 85 ? 8.524 -10.512 -0.685 1.00 0.00 84 LEU A C 6
ATOM 7964 O O . LEU A 1 85 ? 9.659 -11.031 -0.727 1.00 0.00 84 LEU A O 6
ATOM 7981 N N . MET A 1 1 ? 7.868 -11.158 15.949 1.00 0.00 0 MET A N 7
ATOM 7982 C CA . MET A 1 1 ? 7.322 -10.186 14.987 1.00 0.00 0 MET A CA 7
ATOM 7983 C C . MET A 1 1 ? 6.912 -10.914 13.721 1.00 0.00 0 MET A C 7
ATOM 7984 O O . MET A 1 1 ? 7.668 -11.757 13.239 1.00 0.00 0 MET A O 7
ATOM 8000 N N . SER A 1 2 ? 5.749 -10.578 13.166 1.00 0.00 1 SER A N 7
ATOM 8001 C CA . SER A 1 2 ? 5.315 -10.927 11.822 1.00 0.00 1 SER A CA 7
ATOM 8002 C C . SER A 1 2 ? 4.090 -10.050 11.553 1.00 0.00 1 SER A C 7
ATOM 8003 O O . SER A 1 2 ? 2.968 -10.432 11.893 1.00 0.00 1 SER A O 7
ATOM 8011 N N . LYS A 1 3 ? 4.289 -8.829 11.050 1.00 0.00 2 LYS A N 7
ATOM 8012 C CA . LYS A 1 3 ? 3.207 -7.890 10.758 1.00 0.00 2 LYS A CA 7
ATOM 8013 C C . LYS A 1 3 ? 3.594 -7.119 9.510 1.00 0.00 2 LYS A C 7
ATOM 8014 O O . LYS A 1 3 ? 4.682 -6.544 9.456 1.00 0.00 2 LYS A O 7
ATOM 8033 N N . VAL A 1 4 ? 2.761 -7.179 8.482 1.00 0.00 3 VAL A N 7
ATOM 8034 C CA . VAL A 1 4 ? 3.064 -6.661 7.161 1.00 0.00 3 VAL A CA 7
ATOM 8035 C C . VAL A 1 4 ? 2.397 -5.289 7.081 1.00 0.00 3 VAL A C 7
ATOM 8036 O O . VAL A 1 4 ? 1.170 -5.191 7.171 1.00 0.00 3 VAL A O 7
ATOM 8049 N N . LYS A 1 5 ? 3.186 -4.212 7.000 1.00 0.00 4 LYS A N 7
ATOM 8050 C CA . LYS A 1 5 ? 2.653 -2.874 6.755 1.00 0.00 4 LYS A CA 7
ATOM 8051 C C . LYS A 1 5 ? 2.367 -2.715 5.273 1.00 0.00 4 LYS A C 7
ATOM 8052 O O . LYS A 1 5 ? 3.182 -3.112 4.444 1.00 0.00 4 LYS A O 7
ATOM 8071 N N . ILE A 1 6 ? 1.246 -2.099 4.933 1.00 0.00 5 ILE A N 7
ATOM 8072 C CA . ILE A 1 6 ? 0.931 -1.672 3.585 1.00 0.00 5 ILE A CA 7
ATOM 8073 C C . ILE A 1 6 ? 0.389 -0.259 3.756 1.00 0.00 5 ILE A C 7
ATOM 8074 O O . ILE A 1 6 ? -0.409 -0.019 4.662 1.00 0.00 5 ILE A O 7
ATOM 8090 N N . GLU A 1 7 ? 0.784 0.671 2.895 1.00 0.00 6 GLU A N 7
ATOM 8091 C CA . GLU A 1 7 ? 0.264 2.038 2.916 1.00 0.00 6 GLU A CA 7
ATOM 8092 C C . GLU A 1 7 ? 0.001 2.429 1.474 1.00 0.00 6 GLU A C 7
ATOM 8093 O O . GLU A 1 7 ? 0.724 1.988 0.576 1.00 0.00 6 GLU A O 7
ATOM 8105 N N . LEU A 1 8 ? -1.019 3.250 1.241 1.00 0.00 7 LEU A N 7
ATOM 8106 C CA . LEU A 1 8 ? -1.458 3.592 -0.097 1.00 0.00 7 LEU A CA 7
ATOM 8107 C C . LEU A 1 8 ? -1.764 5.075 -0.167 1.00 0.00 7 LEU A C 7
ATOM 8108 O O . LEU A 1 8 ? -2.919 5.489 -0.061 1.00 0.00 7 LEU A O 7
ATOM 8124 N N . PHE A 1 9 ? -0.707 5.867 -0.314 1.00 0.00 8 PHE A N 7
ATOM 8125 C CA . PHE A 1 9 ? -0.773 7.307 -0.430 1.00 0.00 8 PHE A CA 7
ATOM 8126 C C . PHE A 1 9 ? -0.868 7.658 -1.908 1.00 0.00 8 PHE A C 7
ATOM 8127 O O . PHE A 1 9 ? 0.120 7.677 -2.640 1.00 0.00 8 PHE A O 7
ATOM 8144 N N . THR A 1 10 ? -2.096 7.880 -2.363 1.00 0.00 9 THR A N 7
ATOM 8145 C CA . THR A 1 10 ? -2.469 8.316 -3.701 1.00 0.00 9 THR A CA 7
ATOM 8146 C C . THR A 1 10 ? -3.994 8.459 -3.714 1.00 0.00 9 THR A C 7
ATOM 8147 O O . THR A 1 10 ? -4.669 8.157 -2.731 1.00 0.00 9 THR A O 7
ATOM 8158 N N . SER A 1 11 ? -4.538 8.962 -4.816 1.00 0.00 10 SER A N 7
ATOM 8159 C CA . SER A 1 11 ? -5.958 8.984 -5.106 1.00 0.00 10 SER A CA 7
ATOM 8160 C C . SER A 1 11 ? -6.135 8.630 -6.592 1.00 0.00 10 SER A C 7
ATOM 8161 O O . SER A 1 11 ? -6.584 9.463 -7.384 1.00 0.00 10 SER A O 7
ATOM 8169 N N . PRO A 1 12 ? -5.743 7.412 -7.017 1.00 0.00 11 PRO A N 7
ATOM 8170 C CA . PRO A 1 12 ? -5.650 7.056 -8.420 1.00 0.00 11 PRO A CA 7
ATOM 8171 C C . PRO A 1 12 ? -7.051 6.720 -8.933 1.00 0.00 11 PRO A C 7
ATOM 8172 O O . PRO A 1 12 ? -7.455 5.560 -8.947 1.00 0.00 11 PRO A O 7
ATOM 8183 N N . MET A 1 13 ? -7.807 7.740 -9.353 1.00 0.00 12 MET A N 7
ATOM 8184 C CA . MET A 1 13 ? -9.121 7.571 -9.970 1.00 0.00 12 MET A CA 7
ATOM 8185 C C . MET A 1 13 ? -10.049 6.764 -9.040 1.00 0.00 12 MET A C 7
ATOM 8186 O O . MET A 1 13 ? -10.800 5.923 -9.521 1.00 0.00 12 MET A O 7
ATOM 8200 N N . CYS A 1 14 ? -10.033 7.017 -7.724 1.00 0.00 13 CYS A N 7
ATOM 8201 C CA . CYS A 1 14 ? -10.701 6.195 -6.704 1.00 0.00 13 CYS A CA 7
ATOM 8202 C C . CYS A 1 14 ? -12.137 5.751 -7.062 1.00 0.00 13 CYS A C 7
ATOM 8203 O O . CYS A 1 14 ? -12.381 4.547 -7.062 1.00 0.00 13 CYS A O 7
ATOM 8211 N N . PRO A 1 15 ? -13.095 6.635 -7.428 1.00 0.00 14 PRO A N 7
ATOM 8212 C CA . PRO A 1 15 ? -14.440 6.223 -7.862 1.00 0.00 14 PRO A CA 7
ATOM 8213 C C . PRO A 1 15 ? -14.448 5.633 -9.293 1.00 0.00 14 PRO A C 7
ATOM 8214 O O . PRO A 1 15 ? -15.307 5.952 -10.111 1.00 0.00 14 PRO A O 7
ATOM 8225 N N . HIS A 1 16 ? -13.426 4.852 -9.643 1.00 0.00 15 HIS A N 7
ATOM 8226 C CA . HIS A 1 16 ? -13.225 4.124 -10.892 1.00 0.00 15 HIS A CA 7
ATOM 8227 C C . HIS A 1 16 ? -12.401 2.881 -10.543 1.00 0.00 15 HIS A C 7
ATOM 8228 O O . HIS A 1 16 ? -12.737 1.780 -10.963 1.00 0.00 15 HIS A O 7
ATOM 8243 N N . CYS A 1 17 ? -11.308 3.074 -9.798 1.00 0.00 16 CYS A N 7
ATOM 8244 C CA . CYS A 1 17 ? -10.288 2.084 -9.504 1.00 0.00 16 CYS A CA 7
ATOM 8245 C C . CYS A 1 17 ? -10.235 1.903 -7.984 1.00 0.00 16 CYS A C 7
ATOM 8246 O O . CYS A 1 17 ? -9.742 2.801 -7.298 1.00 0.00 16 CYS A O 7
ATOM 8254 N N . PRO A 1 18 ? -10.760 0.798 -7.430 1.00 0.00 17 PRO A N 7
ATOM 8255 C CA . PRO A 1 18 ? -10.825 0.591 -5.991 1.00 0.00 17 PRO A CA 7
ATOM 8256 C C . PRO A 1 18 ? -9.458 0.166 -5.433 1.00 0.00 17 PRO A C 7
ATOM 8257 O O . PRO A 1 18 ? -9.233 -1.000 -5.112 1.00 0.00 17 PRO A O 7
ATOM 8268 N N . ALA A 1 19 ? -8.557 1.148 -5.327 1.00 0.00 18 ALA A N 7
ATOM 8269 C CA . ALA A 1 19 ? -7.130 1.011 -5.069 1.00 0.00 18 ALA A CA 7
ATOM 8270 C C . ALA A 1 19 ? -6.833 0.130 -3.854 1.00 0.00 18 ALA A C 7
ATOM 8271 O O . ALA A 1 19 ? -6.432 -1.024 -4.027 1.00 0.00 18 ALA A O 7
ATOM 8278 N N . ALA A 1 20 ? -7.021 0.644 -2.625 1.00 0.00 19 ALA A N 7
ATOM 8279 C CA . ALA A 1 20 ? -6.710 -0.173 -1.465 1.00 0.00 19 ALA A CA 7
ATOM 8280 C C . ALA A 1 20 ? -7.564 -1.423 -1.443 1.00 0.00 19 ALA A C 7
ATOM 8281 O O . ALA A 1 20 ? -7.024 -2.436 -1.050 1.00 0.00 19 ALA A O 7
ATOM 8288 N N . LYS A 1 21 ? -8.819 -1.416 -1.911 1.00 0.00 20 LYS A N 7
ATOM 8289 C CA . LYS A 1 21 ? -9.629 -2.640 -1.906 1.00 0.00 20 LYS A CA 7
ATOM 8290 C C . LYS A 1 21 ? -8.864 -3.774 -2.589 1.00 0.00 20 LYS A C 7
ATOM 8291 O O . LYS A 1 21 ? -8.697 -4.823 -1.971 1.00 0.00 20 LYS A O 7
ATOM 8310 N N . ARG A 1 22 ? -8.330 -3.555 -3.803 1.00 0.00 21 ARG A N 7
ATOM 8311 C CA . ARG A 1 22 ? -7.434 -4.571 -4.365 1.00 0.00 21 ARG A CA 7
ATOM 8312 C C . ARG A 1 22 ? -6.238 -4.811 -3.471 1.00 0.00 21 ARG A C 7
ATOM 8313 O O . ARG A 1 22 ? -6.020 -5.961 -3.124 1.00 0.00 21 ARG A O 7
ATOM 8334 N N . VAL A 1 23 ? -5.436 -3.792 -3.157 1.00 0.00 22 VAL A N 7
ATOM 8335 C CA . VAL A 1 23 ? -4.154 -4.041 -2.500 1.00 0.00 22 VAL A CA 7
ATOM 8336 C C . VAL A 1 23 ? -4.356 -4.808 -1.170 1.00 0.00 22 VAL A C 7
ATOM 8337 O O . VAL A 1 23 ? -3.561 -5.690 -0.858 1.00 0.00 22 VAL A O 7
ATOM 8350 N N . VAL A 1 24 ? -5.419 -4.555 -0.400 1.00 0.00 23 VAL A N 7
ATOM 8351 C CA . VAL A 1 24 ? -5.689 -5.260 0.840 1.00 0.00 23 VAL A CA 7
ATOM 8352 C C . VAL A 1 24 ? -6.289 -6.650 0.591 1.00 0.00 23 VAL A C 7
ATOM 8353 O O . VAL A 1 24 ? -6.059 -7.538 1.412 1.00 0.00 23 VAL A O 7
ATOM 8366 N N . GLU A 1 25 ? -7.050 -6.867 -0.490 1.00 0.00 24 GLU A N 7
ATOM 8367 C CA . GLU A 1 25 ? -7.461 -8.207 -0.920 1.00 0.00 24 GLU A CA 7
ATOM 8368 C C . GLU A 1 25 ? -6.201 -9.035 -1.227 1.00 0.00 24 GLU A C 7
ATOM 8369 O O . GLU A 1 25 ? -6.058 -10.188 -0.804 1.00 0.00 24 GLU A O 7
ATOM 8381 N N . GLU A 1 26 ? -5.269 -8.399 -1.937 1.00 0.00 25 GLU A N 7
ATOM 8382 C CA . GLU A 1 26 ? -4.015 -8.937 -2.419 1.00 0.00 25 GLU A CA 7
ATOM 8383 C C . GLU A 1 26 ? -3.188 -9.457 -1.244 1.00 0.00 25 GLU A C 7
ATOM 8384 O O . GLU A 1 26 ? -2.839 -10.635 -1.226 1.00 0.00 25 GLU A O 7
ATOM 8396 N N . VAL A 1 27 ? -2.901 -8.621 -0.237 1.00 0.00 26 VAL A N 7
ATOM 8397 C CA . VAL A 1 27 ? -2.156 -9.124 0.921 1.00 0.00 26 VAL A CA 7
ATOM 8398 C C . VAL A 1 27 ? -2.989 -10.039 1.813 1.00 0.00 26 VAL A C 7
ATOM 8399 O O . VAL A 1 27 ? -2.406 -10.943 2.406 1.00 0.00 26 VAL A O 7
ATOM 8412 N N . ALA A 1 28 ? -4.319 -9.895 1.899 1.00 0.00 27 ALA A N 7
ATOM 8413 C CA . ALA A 1 28 ? -5.117 -10.869 2.646 1.00 0.00 27 ALA A CA 7
ATOM 8414 C C . ALA A 1 28 ? -5.015 -12.266 2.021 1.00 0.00 27 ALA A C 7
ATOM 8415 O O . ALA A 1 28 ? -5.173 -13.264 2.726 1.00 0.00 27 ALA A O 7
ATOM 8422 N N . ASN A 1 29 ? -4.705 -12.345 0.722 1.00 0.00 28 ASN A N 7
ATOM 8423 C CA . ASN A 1 29 ? -4.452 -13.608 0.031 1.00 0.00 28 ASN A CA 7
ATOM 8424 C C . ASN A 1 29 ? -3.285 -14.422 0.608 1.00 0.00 28 ASN A C 7
ATOM 8425 O O . ASN A 1 29 ? -3.171 -15.604 0.291 1.00 0.00 28 ASN A O 7
ATOM 8436 N N . GLU A 1 30 ? -2.409 -13.813 1.413 1.00 0.00 29 GLU A N 7
ATOM 8437 C CA . GLU A 1 30 ? -1.199 -14.444 1.948 1.00 0.00 29 GLU A CA 7
ATOM 8438 C C . GLU A 1 30 ? -1.047 -14.208 3.455 1.00 0.00 29 GLU A C 7
ATOM 8439 O O . GLU A 1 30 ? -0.521 -15.055 4.183 1.00 0.00 29 GLU A O 7
ATOM 8451 N N . MET A 1 31 ? -1.523 -13.062 3.941 1.00 0.00 30 MET A N 7
ATOM 8452 C CA . MET A 1 31 ? -1.446 -12.590 5.317 1.00 0.00 30 MET A CA 7
ATOM 8453 C C . MET A 1 31 ? -2.852 -12.180 5.766 1.00 0.00 30 MET A C 7
ATOM 8454 O O . MET A 1 31 ? -3.106 -11.002 5.996 1.00 0.00 30 MET A O 7
ATOM 8468 N N . PRO A 1 32 ? -3.778 -13.138 5.913 1.00 0.00 31 PRO A N 7
ATOM 8469 C CA . PRO A 1 32 ? -5.198 -12.928 6.216 1.00 0.00 31 PRO A CA 7
ATOM 8470 C C . PRO A 1 32 ? -5.473 -12.434 7.650 1.00 0.00 31 PRO A C 7
ATOM 8471 O O . PRO A 1 32 ? -6.520 -12.741 8.219 1.00 0.00 31 PRO A O 7
ATOM 8482 N N . ASP A 1 33 ? -4.590 -11.642 8.259 1.00 0.00 32 ASP A N 7
ATOM 8483 C CA . ASP A 1 33 ? -4.508 -11.466 9.709 1.00 0.00 32 ASP A CA 7
ATOM 8484 C C . ASP A 1 33 ? -3.409 -10.451 10.031 1.00 0.00 32 ASP A C 7
ATOM 8485 O O . ASP A 1 33 ? -3.694 -9.393 10.585 1.00 0.00 32 ASP A O 7
ATOM 8494 N N . ALA A 1 34 ? -2.171 -10.697 9.593 1.00 0.00 33 ALA A N 7
ATOM 8495 C CA . ALA A 1 34 ? -1.016 -9.812 9.783 1.00 0.00 33 ALA A CA 7
ATOM 8496 C C . ALA A 1 34 ? -1.050 -8.539 8.905 1.00 0.00 33 ALA A C 7
ATOM 8497 O O . ALA A 1 34 ? -0.013 -7.897 8.726 1.00 0.00 33 ALA A O 7
ATOM 8504 N N . VAL A 1 35 ? -2.192 -8.207 8.301 1.00 0.00 34 VAL A N 7
ATOM 8505 C CA . VAL A 1 35 ? -2.361 -7.226 7.235 1.00 0.00 34 VAL A CA 7
ATOM 8506 C C . VAL A 1 35 ? -2.659 -5.841 7.836 1.00 0.00 34 VAL A C 7
ATOM 8507 O O . VAL A 1 35 ? -3.817 -5.496 8.092 1.00 0.00 34 VAL A O 7
ATOM 8520 N N . GLU A 1 36 ? -1.623 -5.032 8.087 1.00 0.00 35 GLU A N 7
ATOM 8521 C CA . GLU A 1 36 ? -1.749 -3.683 8.640 1.00 0.00 35 GLU A CA 7
ATOM 8522 C C . GLU A 1 36 ? -1.729 -2.673 7.484 1.00 0.00 35 GLU A C 7
ATOM 8523 O O . GLU A 1 36 ? -0.682 -2.113 7.139 1.00 0.00 35 GLU A O 7
ATOM 8535 N N . VAL A 1 37 ? -2.894 -2.502 6.861 1.00 0.00 36 VAL A N 7
ATOM 8536 C CA . VAL A 1 37 ? -3.137 -1.730 5.647 1.00 0.00 36 VAL A CA 7
ATOM 8537 C C . VAL A 1 37 ? -3.610 -0.322 5.986 1.00 0.00 36 VAL A C 7
ATOM 8538 O O . VAL A 1 37 ? -4.484 -0.153 6.837 1.00 0.00 36 VAL A O 7
ATOM 8551 N N . GLU A 1 38 ? -3.121 0.680 5.262 1.00 0.00 37 GLU A N 7
ATOM 8552 C CA . GLU A 1 38 ? -3.531 2.058 5.400 1.00 0.00 37 GLU A CA 7
ATOM 8553 C C . GLU A 1 38 ? -3.883 2.570 4.002 1.00 0.00 37 GLU A C 7
ATOM 8554 O O . GLU A 1 38 ? -2.996 2.738 3.167 1.00 0.00 37 GLU A O 7
ATOM 8566 N N . TYR A 1 39 ? -5.169 2.749 3.694 1.00 0.00 38 TYR A N 7
ATOM 8567 C CA . TYR A 1 39 ? -5.588 3.530 2.532 1.00 0.00 38 TYR A CA 7
ATOM 8568 C C . TYR A 1 39 ? -5.513 4.998 2.945 1.00 0.00 38 TYR A C 7
ATOM 8569 O O . TYR A 1 39 ? -6.196 5.369 3.900 1.00 0.00 38 TYR A O 7
ATOM 8587 N N . ILE A 1 40 ? -4.723 5.835 2.269 1.00 0.00 39 ILE A N 7
ATOM 8588 C CA . ILE A 1 40 ? -4.720 7.274 2.527 1.00 0.00 39 ILE A CA 7
ATOM 8589 C C . ILE A 1 40 ? -4.862 8.038 1.213 1.00 0.00 39 ILE A C 7
ATOM 8590 O O . ILE A 1 40 ? -3.897 8.346 0.513 1.00 0.00 39 ILE A O 7
ATOM 8606 N N . ASN A 1 41 ? -6.123 8.321 0.894 1.00 0.00 40 ASN A N 7
ATOM 8607 C CA . ASN A 1 41 ? -6.575 9.169 -0.194 1.00 0.00 40 ASN A CA 7
ATOM 8608 C C . ASN A 1 41 ? -5.853 10.515 -0.167 1.00 0.00 40 ASN A C 7
ATOM 8609 O O . ASN A 1 41 ? -6.064 11.333 0.727 1.00 0.00 40 ASN A O 7
ATOM 8620 N N . VAL A 1 42 ? -5.027 10.764 -1.184 1.00 0.00 41 VAL A N 7
ATOM 8621 C CA . VAL A 1 42 ? -4.534 12.100 -1.508 1.00 0.00 41 VAL A CA 7
ATOM 8622 C C . VAL A 1 42 ? -5.748 13.010 -1.707 1.00 0.00 41 VAL A C 7
ATOM 8623 O O . VAL A 1 42 ? -6.506 12.843 -2.663 1.00 0.00 41 VAL A O 7
ATOM 8636 N N . MET A 1 43 ? -5.938 13.928 -0.767 1.00 0.00 42 MET A N 7
ATOM 8637 C CA . MET A 1 43 ? -7.042 14.864 -0.608 1.00 0.00 42 MET A CA 7
ATOM 8638 C C . MET A 1 43 ? -6.672 15.665 0.635 1.00 0.00 42 MET A C 7
ATOM 8639 O O . MET A 1 43 ? -6.469 16.873 0.571 1.00 0.00 42 MET A O 7
ATOM 8653 N N . GLU A 1 44 ? -6.552 14.960 1.757 1.00 0.00 43 GLU A N 7
ATOM 8654 C CA . GLU A 1 44 ? -6.546 15.467 3.106 1.00 0.00 43 GLU A CA 7
ATOM 8655 C C . GLU A 1 44 ? -5.778 14.388 3.855 1.00 0.00 43 GLU A C 7
ATOM 8656 O O . GLU A 1 44 ? -6.310 13.303 4.097 1.00 0.00 43 GLU A O 7
ATOM 8668 N N . ASN A 1 45 ? -4.488 14.597 4.099 1.00 0.00 44 ASN A N 7
ATOM 8669 C CA . ASN A 1 45 ? -3.731 13.693 4.960 1.00 0.00 44 ASN A CA 7
ATOM 8670 C C . ASN A 1 45 ? -2.542 14.399 5.609 1.00 0.00 44 ASN A C 7
ATOM 8671 O O . ASN A 1 45 ? -2.033 15.363 5.030 1.00 0.00 44 ASN A O 7
ATOM 8682 N N . PRO A 1 46 ? -2.051 13.902 6.758 1.00 0.00 45 PRO A N 7
ATOM 8683 C CA . PRO A 1 46 ? -0.779 14.331 7.325 1.00 0.00 45 PRO A CA 7
ATOM 8684 C C . PRO A 1 46 ? 0.415 14.036 6.408 1.00 0.00 45 PRO A C 7
ATOM 8685 O O . PRO A 1 46 ? 0.344 13.225 5.482 1.00 0.00 45 PRO A O 7
ATOM 8696 N N . GLN A 1 47 ? 1.545 14.683 6.702 1.00 0.00 46 GLN A N 7
ATOM 8697 C CA . GLN A 1 47 ? 2.743 14.695 5.869 1.00 0.00 46 GLN A CA 7
ATOM 8698 C C . GLN A 1 47 ? 3.503 13.368 5.905 1.00 0.00 46 GLN A C 7
ATOM 8699 O O . GLN A 1 47 ? 4.435 13.210 5.127 1.00 0.00 46 GLN A O 7
ATOM 8713 N N . LYS A 1 48 ? 3.130 12.410 6.757 1.00 0.00 47 LYS A N 7
ATOM 8714 C CA . LYS A 1 48 ? 3.869 11.168 6.992 1.00 0.00 47 LYS A CA 7
ATOM 8715 C C . LYS A 1 48 ? 4.376 10.461 5.729 1.00 0.00 47 LYS A C 7
ATOM 8716 O O . LYS A 1 48 ? 5.455 9.896 5.764 1.00 0.00 47 LYS A O 7
ATOM 8735 N N . ALA A 1 49 ? 3.616 10.468 4.630 1.00 0.00 48 ALA A N 7
ATOM 8736 C CA . ALA A 1 49 ? 4.021 9.880 3.358 1.00 0.00 48 ALA A CA 7
ATOM 8737 C C . ALA A 1 49 ? 4.725 10.878 2.432 1.00 0.00 48 ALA A C 7
ATOM 8738 O O . ALA A 1 49 ? 5.560 10.497 1.619 1.00 0.00 48 ALA A O 7
ATOM 8745 N N . MET A 1 50 ? 4.402 12.166 2.547 1.00 0.00 49 MET A N 7
ATOM 8746 C CA . MET A 1 50 ? 5.189 13.239 1.941 1.00 0.00 49 MET A CA 7
ATOM 8747 C C . MET A 1 50 ? 6.563 13.372 2.610 1.00 0.00 49 MET A C 7
ATOM 8748 O O . MET A 1 50 ? 7.399 14.109 2.101 1.00 0.00 49 MET A O 7
ATOM 8762 N N . GLU A 1 51 ? 6.821 12.691 3.732 1.00 0.00 50 GLU A N 7
ATOM 8763 C CA . GLU A 1 51 ? 8.156 12.627 4.315 1.00 0.00 50 GLU A CA 7
ATOM 8764 C C . GLU A 1 51 ? 9.128 11.864 3.391 1.00 0.00 50 GLU A C 7
ATOM 8765 O O . GLU A 1 51 ? 10.342 12.036 3.498 1.00 0.00 50 GLU A O 7
ATOM 8777 N N . TYR A 1 52 ? 8.602 10.959 2.552 1.00 0.00 51 TYR A N 7
ATOM 8778 C CA . TYR A 1 52 ? 9.389 9.932 1.887 1.00 0.00 51 TYR A CA 7
ATOM 8779 C C . TYR A 1 52 ? 10.270 10.515 0.780 1.00 0.00 51 TYR A C 7
ATOM 8780 O O . TYR A 1 52 ? 9.997 11.574 0.217 1.00 0.00 51 TYR A O 7
ATOM 8798 N N . GLY A 1 53 ? 11.315 9.765 0.415 1.00 0.00 52 GLY A N 7
ATOM 8799 C CA . GLY A 1 53 ? 12.212 10.108 -0.677 1.00 0.00 52 GLY A CA 7
ATOM 8800 C C . GLY A 1 53 ? 11.425 10.333 -1.966 1.00 0.00 52 GLY A C 7
ATOM 8801 O O . GLY A 1 53 ? 10.599 9.503 -2.333 1.00 0.00 52 GLY A O 7
ATOM 8805 N N . ILE A 1 54 ? 11.707 11.451 -2.640 1.00 0.00 53 ILE A N 7
ATOM 8806 C CA . ILE A 1 54 ? 11.105 11.994 -3.866 1.00 0.00 53 ILE A CA 7
ATOM 8807 C C . ILE A 1 54 ? 9.606 12.306 -3.794 1.00 0.00 53 ILE A C 7
ATOM 8808 O O . ILE A 1 54 ? 9.155 13.145 -4.574 1.00 0.00 53 ILE A O 7
ATOM 8824 N N . MET A 1 55 ? 8.853 11.667 -2.894 1.00 0.00 54 MET A N 7
ATOM 8825 C CA . MET A 1 55 ? 7.398 11.650 -2.776 1.00 0.00 54 MET A CA 7
ATOM 8826 C C . MET A 1 55 ? 6.731 11.067 -4.031 1.00 0.00 54 MET A C 7
ATOM 8827 O O . MET A 1 55 ? 6.096 10.015 -3.936 1.00 0.00 54 MET A O 7
ATOM 8841 N N . ALA A 1 56 ? 6.916 11.714 -5.190 1.00 0.00 55 ALA A N 7
ATOM 8842 C CA . ALA A 1 56 ? 6.358 11.479 -6.522 1.00 0.00 55 ALA A CA 7
ATOM 8843 C C . ALA A 1 56 ? 4.833 11.517 -6.541 1.00 0.00 55 ALA A C 7
ATOM 8844 O O . ALA A 1 56 ? 4.260 12.447 -7.104 1.00 0.00 55 ALA A O 7
ATOM 8851 N N . VAL A 1 57 ? 4.218 10.517 -5.919 1.00 0.00 56 VAL A N 7
ATOM 8852 C CA . VAL A 1 57 ? 2.814 10.127 -6.001 1.00 0.00 56 VAL A CA 7
ATOM 8853 C C . VAL A 1 57 ? 2.601 9.357 -7.325 1.00 0.00 56 VAL A C 7
ATOM 8854 O O . VAL A 1 57 ? 2.911 9.883 -8.393 1.00 0.00 56 VAL A O 7
ATOM 8867 N N . PRO A 1 58 ? 2.061 8.121 -7.300 1.00 0.00 57 PRO A N 7
ATOM 8868 C CA . PRO A 1 58 ? 1.630 7.400 -6.113 1.00 0.00 57 PRO A CA 7
ATOM 8869 C C . PRO A 1 58 ? 2.815 6.972 -5.244 1.00 0.00 57 PRO A C 7
ATOM 8870 O O . PRO A 1 58 ? 3.966 7.020 -5.662 1.00 0.00 57 PRO A O 7
ATOM 8881 N N . THR A 1 59 ? 2.511 6.589 -4.011 1.00 0.00 58 THR A N 7
ATOM 8882 C CA . THR A 1 59 ? 3.461 6.459 -2.925 1.00 0.00 58 THR A CA 7
ATOM 8883 C C . THR A 1 59 ? 2.934 5.267 -2.122 1.00 0.00 58 THR A C 7
ATOM 8884 O O . THR A 1 59 ? 1.895 5.375 -1.466 1.00 0.00 58 THR A O 7
ATOM 8895 N N . ILE A 1 60 ? 3.538 4.085 -2.270 1.00 0.00 59 ILE A N 7
ATOM 8896 C CA . ILE A 1 60 ? 2.953 2.840 -1.778 1.00 0.00 59 ILE A CA 7
ATOM 8897 C C . ILE A 1 60 ? 3.979 2.179 -0.863 1.00 0.00 59 ILE A C 7
ATOM 8898 O O . ILE A 1 60 ? 5.132 2.008 -1.251 1.00 0.00 59 ILE A O 7
ATOM 8914 N N . VAL A 1 61 ? 3.563 1.718 0.307 1.00 0.00 60 VAL A N 7
ATOM 8915 C CA . VAL A 1 61 ? 4.366 0.840 1.138 1.00 0.00 60 VAL A CA 7
ATOM 8916 C C . VAL A 1 61 ? 3.824 -0.551 0.881 1.00 0.00 60 VAL A C 7
ATOM 8917 O O . VAL A 1 61 ? 2.606 -0.748 0.907 1.00 0.00 60 VAL A O 7
ATOM 8930 N N . ILE A 1 62 ? 4.725 -1.497 0.628 1.00 0.00 61 ILE A N 7
ATOM 8931 C CA . ILE A 1 62 ? 4.438 -2.922 0.744 1.00 0.00 61 ILE A CA 7
ATOM 8932 C C . ILE A 1 62 ? 5.426 -3.449 1.766 1.00 0.00 61 ILE A C 7
ATOM 8933 O O . ILE A 1 62 ? 6.567 -2.991 1.791 1.00 0.00 61 ILE A O 7
ATOM 8949 N N . ASN A 1 63 ? 4.986 -4.383 2.598 1.00 0.00 62 ASN A N 7
ATOM 8950 C CA . ASN A 1 63 ? 5.615 -4.938 3.799 1.00 0.00 62 ASN A CA 7
ATOM 8951 C C . ASN A 1 63 ? 6.087 -3.926 4.862 1.00 0.00 62 ASN A C 7
ATOM 8952 O O . ASN A 1 63 ? 6.023 -4.243 6.052 1.00 0.00 62 ASN A O 7
ATOM 8963 N N . GLY A 1 64 ? 6.498 -2.721 4.476 1.00 0.00 63 GLY A N 7
ATOM 8964 C CA . GLY A 1 64 ? 7.109 -1.652 5.257 1.00 0.00 63 GLY A CA 7
ATOM 8965 C C . GLY A 1 64 ? 8.028 -0.786 4.381 1.00 0.00 63 GLY A C 7
ATOM 8966 O O . GLY A 1 64 ? 8.465 0.282 4.810 1.00 0.00 63 GLY A O 7
ATOM 8970 N N . ASP A 1 65 ? 8.334 -1.225 3.160 1.00 0.00 64 ASP A N 7
ATOM 8971 C CA . ASP A 1 65 ? 9.180 -0.562 2.176 1.00 0.00 64 ASP A CA 7
ATOM 8972 C C . ASP A 1 65 ? 8.361 0.331 1.228 1.00 0.00 64 ASP A C 7
ATOM 8973 O O . ASP A 1 65 ? 7.541 -0.162 0.434 1.00 0.00 64 ASP A O 7
ATOM 8982 N N . VAL A 1 66 ? 8.548 1.653 1.335 1.00 0.00 65 VAL A N 7
ATOM 8983 C CA . VAL A 1 66 ? 7.986 2.643 0.415 1.00 0.00 65 VAL A CA 7
ATOM 8984 C C . VAL A 1 66 ? 8.663 2.499 -0.957 1.00 0.00 65 VAL A C 7
ATOM 8985 O O . VAL A 1 66 ? 9.883 2.396 -1.048 1.00 0.00 65 VAL A O 7
ATOM 8998 N N . GLU A 1 67 ? 7.863 2.437 -2.021 1.00 0.00 66 GLU A N 7
ATOM 8999 C CA . GLU A 1 67 ? 8.284 2.321 -3.416 1.00 0.00 66 GLU A CA 7
ATOM 9000 C C . GLU A 1 67 ? 7.071 2.764 -4.284 1.00 0.00 66 GLU A C 7
ATOM 9001 O O . GLU A 1 67 ? 6.035 3.136 -3.713 1.00 0.00 66 GLU A O 7
ATOM 9013 N N . PHE A 1 68 ? 7.106 2.699 -5.624 1.00 0.00 67 PHE A N 7
ATOM 9014 C CA . PHE A 1 68 ? 5.959 3.060 -6.470 1.00 0.00 67 PHE A CA 7
ATOM 9015 C C . PHE A 1 68 ? 6.222 2.605 -7.900 1.00 0.00 67 PHE A C 7
ATOM 9016 O O . PHE A 1 68 ? 7.283 2.890 -8.450 1.00 0.00 67 PHE A O 7
ATOM 9033 N N . ILE A 1 69 ? 5.259 1.909 -8.518 1.00 0.00 68 ILE A N 7
ATOM 9034 C CA . ILE A 1 69 ? 5.478 1.314 -9.831 1.00 0.00 68 ILE A CA 7
ATOM 9035 C C . ILE A 1 69 ? 4.459 1.859 -10.821 1.00 0.00 68 ILE A C 7
ATOM 9036 O O . ILE A 1 69 ? 3.527 1.174 -11.242 1.00 0.00 68 ILE A O 7
ATOM 9052 N N . GLY A 1 70 ? 4.708 3.099 -11.240 1.00 0.00 69 GLY A N 7
ATOM 9053 C CA . GLY A 1 70 ? 4.015 3.729 -12.344 1.00 0.00 69 GLY A CA 7
ATOM 9054 C C . GLY A 1 70 ? 2.965 4.718 -11.848 1.00 0.00 69 GLY A C 7
ATOM 9055 O O . GLY A 1 70 ? 2.977 5.135 -10.693 1.00 0.00 69 GLY A O 7
ATOM 9059 N N . ALA A 1 71 ? 2.080 5.131 -12.759 1.00 0.00 70 ALA A N 7
ATOM 9060 C CA . ALA A 1 71 ? 0.860 5.850 -12.422 1.00 0.00 70 ALA A CA 7
ATOM 9061 C C . ALA A 1 71 ? -0.159 5.016 -11.616 1.00 0.00 70 ALA A C 7
ATOM 9062 O O . ALA A 1 71 ? -0.856 5.622 -10.799 1.00 0.00 70 ALA A O 7
ATOM 9069 N N . PRO A 1 72 ? -0.337 3.690 -11.824 1.00 0.00 71 PRO A N 7
ATOM 9070 C CA . PRO A 1 72 ? -1.156 2.902 -10.912 1.00 0.00 71 PRO A CA 7
ATOM 9071 C C . PRO A 1 72 ? -0.409 2.689 -9.590 1.00 0.00 71 PRO A C 7
ATOM 9072 O O . PRO A 1 72 ? 0.740 3.090 -9.413 1.00 0.00 71 PRO A O 7
ATOM 9083 N N . THR A 1 73 ? -1.079 2.044 -8.645 1.00 0.00 72 THR A N 7
ATOM 9084 C CA . THR A 1 73 ? -0.481 1.566 -7.413 1.00 0.00 72 THR A CA 7
ATOM 9085 C C . THR A 1 73 ? 0.558 0.460 -7.701 1.00 0.00 72 THR A C 7
ATOM 9086 O O . THR A 1 73 ? 0.883 0.174 -8.852 1.00 0.00 72 THR A O 7
ATOM 9097 N N . LYS A 1 74 ? 1.165 -0.124 -6.658 1.00 0.00 73 LYS A N 7
ATOM 9098 C CA . LYS A 1 74 ? 2.418 -0.897 -6.742 1.00 0.00 73 LYS A CA 7
ATOM 9099 C C . LYS A 1 74 ? 2.215 -2.287 -7.371 1.00 0.00 73 LYS A C 7
ATOM 9100 O O . LYS A 1 74 ? 2.892 -3.230 -6.986 1.00 0.00 73 LYS A O 7
ATOM 9119 N N . GLU A 1 75 ? 1.265 -2.475 -8.277 1.00 0.00 74 GLU A N 7
ATOM 9120 C CA . GLU A 1 75 ? 0.754 -3.791 -8.634 1.00 0.00 74 GLU A CA 7
ATOM 9121 C C . GLU A 1 75 ? 1.786 -4.717 -9.300 1.00 0.00 74 GLU A C 7
ATOM 9122 O O . GLU A 1 75 ? 1.688 -5.933 -9.160 1.00 0.00 74 GLU A O 7
ATOM 9134 N N . ALA A 1 76 ? 2.867 -4.179 -9.870 1.00 0.00 75 ALA A N 7
ATOM 9135 C CA . ALA A 1 76 ? 4.016 -4.990 -10.272 1.00 0.00 75 ALA A CA 7
ATOM 9136 C C . ALA A 1 76 ? 4.713 -5.653 -9.068 1.00 0.00 75 ALA A C 7
ATOM 9137 O O . ALA A 1 76 ? 4.991 -6.847 -9.107 1.00 0.00 75 ALA A O 7
ATOM 9144 N N . LEU A 1 77 ? 5.019 -4.903 -8.001 1.00 0.00 76 LEU A N 7
ATOM 9145 C CA . LEU A 1 77 ? 5.601 -5.482 -6.775 1.00 0.00 76 LEU A CA 7
ATOM 9146 C C . LEU A 1 77 ? 4.530 -6.227 -5.961 1.00 0.00 76 LEU A C 7
ATOM 9147 O O . LEU A 1 77 ? 4.829 -7.136 -5.181 1.00 0.00 76 LEU A O 7
ATOM 9163 N N . VAL A 1 78 ? 3.259 -5.863 -6.127 1.00 0.00 77 VAL A N 7
ATOM 9164 C CA . VAL A 1 78 ? 2.179 -6.542 -5.439 1.00 0.00 77 VAL A CA 7
ATOM 9165 C C . VAL A 1 78 ? 2.082 -7.981 -5.963 1.00 0.00 77 VAL A C 7
ATOM 9166 O O . VAL A 1 78 ? 1.931 -8.889 -5.154 1.00 0.00 77 VAL A O 7
ATOM 9179 N N . GLU A 1 79 ? 2.280 -8.230 -7.265 1.00 0.00 78 GLU A N 7
ATOM 9180 C CA . GLU A 1 79 ? 2.411 -9.595 -7.787 1.00 0.00 78 GLU A CA 7
ATOM 9181 C C . GLU A 1 79 ? 3.515 -10.376 -7.044 1.00 0.00 78 GLU A C 7
ATOM 9182 O O . GLU A 1 79 ? 3.431 -11.599 -6.924 1.00 0.00 78 GLU A O 7
ATOM 9194 N N . ALA A 1 80 ? 4.518 -9.697 -6.470 1.00 0.00 79 ALA A N 7
ATOM 9195 C CA . ALA A 1 80 ? 5.507 -10.337 -5.620 1.00 0.00 79 ALA A CA 7
ATOM 9196 C C . ALA A 1 80 ? 4.862 -10.686 -4.270 1.00 0.00 79 ALA A C 7
ATOM 9197 O O . ALA A 1 80 ? 4.877 -11.855 -3.853 1.00 0.00 79 ALA A O 7
ATOM 9204 N N . ILE A 1 81 ? 4.313 -9.687 -3.572 1.00 0.00 80 ILE A N 7
ATOM 9205 C CA . ILE A 1 81 ? 3.761 -9.949 -2.243 1.00 0.00 80 ILE A CA 7
ATOM 9206 C C . ILE A 1 81 ? 2.697 -11.066 -2.249 1.00 0.00 80 ILE A C 7
ATOM 9207 O O . ILE A 1 81 ? 2.697 -11.908 -1.351 1.00 0.00 80 ILE A O 7
ATOM 9223 N N . LYS A 1 82 ? 1.879 -11.178 -3.307 1.00 0.00 81 LYS A N 7
ATOM 9224 C CA . LYS A 1 82 ? 0.946 -12.303 -3.477 1.00 0.00 81 LYS A CA 7
ATOM 9225 C C . LYS A 1 82 ? 1.537 -13.555 -4.131 1.00 0.00 81 LYS A C 7
ATOM 9226 O O . LYS A 1 82 ? 0.896 -14.596 -4.002 1.00 0.00 81 LYS A O 7
ATOM 9245 N N . LYS A 1 83 ? 2.692 -13.540 -4.827 1.00 0.00 82 LYS A N 7
ATOM 9246 C CA . LYS A 1 83 ? 3.337 -14.832 -5.130 1.00 0.00 82 LYS A CA 7
ATOM 9247 C C . LYS A 1 83 ? 3.795 -15.484 -3.844 1.00 0.00 82 LYS A C 7
ATOM 9248 O O . LYS A 1 83 ? 3.799 -16.710 -3.814 1.00 0.00 82 LYS A O 7
ATOM 9267 N N . ARG A 1 84 ? 4.190 -14.679 -2.842 1.00 0.00 83 ARG A N 7
ATOM 9268 C CA . ARG A 1 84 ? 4.672 -15.078 -1.509 1.00 0.00 83 ARG A CA 7
ATOM 9269 C C . ARG A 1 84 ? 5.689 -14.052 -1.047 1.00 0.00 83 ARG A C 7
ATOM 9270 O O . ARG A 1 84 ? 6.823 -14.115 -1.524 1.00 0.00 83 ARG A O 7
ATOM 9291 N N . LEU A 1 85 ? 5.312 -13.221 -0.077 1.00 0.00 84 LEU A N 7
ATOM 9292 C CA . LEU A 1 85 ? 6.107 -12.238 0.645 1.00 0.00 84 LEU A CA 7
ATOM 9293 C C . LEU A 1 85 ? 6.630 -11.111 -0.234 1.00 0.00 84 LEU A C 7
ATOM 9294 O O . LEU A 1 85 ? 7.222 -11.372 -1.306 1.00 0.00 84 LEU A O 7
ATOM 9311 N N . MET A 1 1 ? 8.842 -10.522 11.170 1.00 0.00 0 MET A N 8
ATOM 9312 C CA . MET A 1 1 ? 7.519 -11.012 11.577 1.00 0.00 0 MET A CA 8
ATOM 9313 C C . MET A 1 1 ? 6.655 -11.021 10.320 1.00 0.00 0 MET A C 8
ATOM 9314 O O . MET A 1 1 ? 7.137 -11.487 9.286 1.00 0.00 0 MET A O 8
ATOM 9330 N N . SER A 1 2 ? 5.413 -10.525 10.328 1.00 0.00 1 SER A N 8
ATOM 9331 C CA . SER A 1 2 ? 4.657 -10.310 9.102 1.00 0.00 1 SER A CA 8
ATOM 9332 C C . SER A 1 2 ? 3.688 -9.146 9.276 1.00 0.00 1 SER A C 8
ATOM 9333 O O . SER A 1 2 ? 2.827 -9.164 10.156 1.00 0.00 1 SER A O 8
ATOM 9341 N N . LYS A 1 3 ? 3.836 -8.133 8.425 1.00 0.00 2 LYS A N 8
ATOM 9342 C CA . LYS A 1 3 ? 2.823 -7.143 8.108 1.00 0.00 2 LYS A CA 8
ATOM 9343 C C . LYS A 1 3 ? 3.212 -6.515 6.777 1.00 0.00 2 LYS A C 8
ATOM 9344 O O . LYS A 1 3 ? 4.208 -5.791 6.727 1.00 0.00 2 LYS A O 8
ATOM 9363 N N . VAL A 1 4 ? 2.488 -6.807 5.704 1.00 0.00 3 VAL A N 8
ATOM 9364 C CA . VAL A 1 4 ? 2.672 -6.105 4.449 1.00 0.00 3 VAL A CA 8
ATOM 9365 C C . VAL A 1 4 ? 2.025 -4.728 4.606 1.00 0.00 3 VAL A C 8
ATOM 9366 O O . VAL A 1 4 ? 0.809 -4.651 4.775 1.00 0.00 3 VAL A O 8
ATOM 9379 N N . LYS A 1 5 ? 2.829 -3.660 4.641 1.00 0.00 4 LYS A N 8
ATOM 9380 C CA . LYS A 1 5 ? 2.372 -2.285 4.846 1.00 0.00 4 LYS A CA 8
ATOM 9381 C C . LYS A 1 5 ? 2.014 -1.629 3.520 1.00 0.00 4 LYS A C 8
ATOM 9382 O O . LYS A 1 5 ? 2.644 -0.642 3.149 1.00 0.00 4 LYS A O 8
ATOM 9401 N N . ILE A 1 6 ? 1.030 -2.154 2.792 1.00 0.00 5 ILE A N 8
ATOM 9402 C CA . ILE A 1 6 ? 0.682 -1.545 1.519 1.00 0.00 5 ILE A CA 8
ATOM 9403 C C . ILE A 1 6 ? 0.092 -0.166 1.804 1.00 0.00 5 ILE A C 8
ATOM 9404 O O . ILE A 1 6 ? -0.758 -0.005 2.686 1.00 0.00 5 ILE A O 8
ATOM 9420 N N . GLU A 1 7 ? 0.509 0.826 1.022 1.00 0.00 6 GLU A N 8
ATOM 9421 C CA . GLU A 1 7 ? -0.053 2.168 1.065 1.00 0.00 6 GLU A CA 8
ATOM 9422 C C . GLU A 1 7 ? -0.226 2.638 -0.373 1.00 0.00 6 GLU A C 8
ATOM 9423 O O . GLU A 1 7 ? 0.576 2.302 -1.249 1.00 0.00 6 GLU A O 8
ATOM 9435 N N . LEU A 1 8 ? -1.327 3.343 -0.632 1.00 0.00 7 LEU A N 8
ATOM 9436 C CA . LEU A 1 8 ? -1.881 3.495 -1.971 1.00 0.00 7 LEU A CA 8
ATOM 9437 C C . LEU A 1 8 ? -2.144 4.982 -2.225 1.00 0.00 7 LEU A C 8
ATOM 9438 O O . LEU A 1 8 ? -3.257 5.461 -2.000 1.00 0.00 7 LEU A O 8
ATOM 9454 N N . PHE A 1 9 ? -1.122 5.715 -2.670 1.00 0.00 8 PHE A N 8
ATOM 9455 C CA . PHE A 1 9 ? -1.070 7.173 -2.679 1.00 0.00 8 PHE A CA 8
ATOM 9456 C C . PHE A 1 9 ? -1.178 7.671 -4.132 1.00 0.00 8 PHE A C 8
ATOM 9457 O O . PHE A 1 9 ? -0.180 7.861 -4.832 1.00 0.00 8 PHE A O 8
ATOM 9474 N N . THR A 1 10 ? -2.410 7.796 -4.639 1.00 0.00 9 THR A N 8
ATOM 9475 C CA . THR A 1 10 ? -2.697 7.994 -6.072 1.00 0.00 9 THR A CA 8
ATOM 9476 C C . THR A 1 10 ? -3.814 9.026 -6.274 1.00 0.00 9 THR A C 8
ATOM 9477 O O . THR A 1 10 ? -4.328 9.541 -5.293 1.00 0.00 9 THR A O 8
ATOM 9488 N N . SER A 1 11 ? -4.240 9.348 -7.500 1.00 0.00 10 SER A N 8
ATOM 9489 C CA . SER A 1 11 ? -5.444 10.162 -7.684 1.00 0.00 10 SER A CA 8
ATOM 9490 C C . SER A 1 11 ? -6.131 9.791 -9.002 1.00 0.00 10 SER A C 8
ATOM 9491 O O . SER A 1 11 ? -6.064 10.543 -9.974 1.00 0.00 10 SER A O 8
ATOM 9499 N N . PRO A 1 12 ? -6.759 8.608 -9.087 1.00 0.00 11 PRO A N 8
ATOM 9500 C CA . PRO A 1 12 ? -7.400 8.165 -10.314 1.00 0.00 11 PRO A CA 8
ATOM 9501 C C . PRO A 1 12 ? -8.660 9.004 -10.551 1.00 0.00 11 PRO A C 8
ATOM 9502 O O . PRO A 1 12 ? -9.455 9.208 -9.624 1.00 0.00 11 PRO A O 8
ATOM 9513 N N . MET A 1 13 ? -8.885 9.455 -11.788 1.00 0.00 12 MET A N 8
ATOM 9514 C CA . MET A 1 13 ? -10.017 10.310 -12.149 1.00 0.00 12 MET A CA 8
ATOM 9515 C C . MET A 1 13 ? -10.810 9.760 -13.339 1.00 0.00 12 MET A C 8
ATOM 9516 O O . MET A 1 13 ? -11.996 10.064 -13.469 1.00 0.00 12 MET A O 8
ATOM 9530 N N . CYS A 1 14 ? -10.198 8.934 -14.188 1.00 0.00 13 CYS A N 8
ATOM 9531 C CA . CYS A 1 14 ? -10.862 8.228 -15.278 1.00 0.00 13 CYS A CA 8
ATOM 9532 C C . CYS A 1 14 ? -10.912 6.705 -15.051 1.00 0.00 13 CYS A C 8
ATOM 9533 O O . CYS A 1 14 ? -11.981 6.128 -15.288 1.00 0.00 13 CYS A O 8
ATOM 9541 N N . PRO A 1 15 ? -9.836 6.006 -14.632 1.00 0.00 14 PRO A N 8
ATOM 9542 C CA . PRO A 1 15 ? -9.867 4.561 -14.444 1.00 0.00 14 PRO A CA 8
ATOM 9543 C C . PRO A 1 15 ? -10.383 4.240 -13.035 1.00 0.00 14 PRO A C 8
ATOM 9544 O O . PRO A 1 15 ? -9.621 3.786 -12.178 1.00 0.00 14 PRO A O 8
ATOM 9555 N N . HIS A 1 16 ? -11.677 4.490 -12.798 1.00 0.00 15 HIS A N 8
ATOM 9556 C CA . HIS A 1 16 ? -12.361 4.170 -11.547 1.00 0.00 15 HIS A CA 8
ATOM 9557 C C . HIS A 1 16 ? -12.392 2.648 -11.388 1.00 0.00 15 HIS A C 8
ATOM 9558 O O . HIS A 1 16 ? -13.349 1.999 -11.818 1.00 0.00 15 HIS A O 8
ATOM 9573 N N . CYS A 1 17 ? -11.338 2.081 -10.809 1.00 0.00 16 CYS A N 8
ATOM 9574 C CA . CYS A 1 17 ? -11.187 0.665 -10.506 1.00 0.00 16 CYS A CA 8
ATOM 9575 C C . CYS A 1 17 ? -11.213 0.463 -8.986 1.00 0.00 16 CYS A C 8
ATOM 9576 O O . CYS A 1 17 ? -10.933 1.418 -8.252 1.00 0.00 16 CYS A O 8
ATOM 9584 N N . PRO A 1 18 ? -11.450 -0.761 -8.489 1.00 0.00 17 PRO A N 8
ATOM 9585 C CA . PRO A 1 18 ? -11.057 -1.136 -7.142 1.00 0.00 17 PRO A CA 8
ATOM 9586 C C . PRO A 1 18 ? -9.532 -1.013 -7.083 1.00 0.00 17 PRO A C 8
ATOM 9587 O O . PRO A 1 18 ? -8.834 -1.807 -7.708 1.00 0.00 17 PRO A O 8
ATOM 9598 N N . ALA A 1 19 ? -9.015 0.023 -6.421 1.00 0.00 18 ALA A N 8
ATOM 9599 C CA . ALA A 1 19 ? -7.596 0.349 -6.426 1.00 0.00 18 ALA A CA 8
ATOM 9600 C C . ALA A 1 19 ? -6.948 -0.388 -5.259 1.00 0.00 18 ALA A C 8
ATOM 9601 O O . ALA A 1 19 ? -6.514 -1.534 -5.392 1.00 0.00 18 ALA A O 8
ATOM 9608 N N . ALA A 1 20 ? -6.983 0.240 -4.081 1.00 0.00 19 ALA A N 8
ATOM 9609 C CA . ALA A 1 20 ? -6.611 -0.381 -2.826 1.00 0.00 19 ALA A CA 8
ATOM 9610 C C . ALA A 1 20 ? -7.349 -1.711 -2.664 1.00 0.00 19 ALA A C 8
ATOM 9611 O O . ALA A 1 20 ? -6.706 -2.691 -2.323 1.00 0.00 19 ALA A O 8
ATOM 9618 N N . LYS A 1 21 ? -8.635 -1.793 -3.023 1.00 0.00 20 LYS A N 8
ATOM 9619 C CA . LYS A 1 21 ? -9.394 -3.048 -3.044 1.00 0.00 20 LYS A CA 8
ATOM 9620 C C . LYS A 1 21 ? -8.708 -4.166 -3.839 1.00 0.00 20 LYS A C 8
ATOM 9621 O O . LYS A 1 21 ? -8.685 -5.298 -3.362 1.00 0.00 20 LYS A O 8
ATOM 9640 N N . ARG A 1 22 ? -8.172 -3.905 -5.039 1.00 0.00 21 ARG A N 8
ATOM 9641 C CA . ARG A 1 22 ? -7.441 -4.954 -5.754 1.00 0.00 21 ARG A CA 8
ATOM 9642 C C . ARG A 1 22 ? -6.156 -5.274 -5.031 1.00 0.00 21 ARG A C 8
ATOM 9643 O O . ARG A 1 22 ? -5.825 -6.445 -4.930 1.00 0.00 21 ARG A O 8
ATOM 9664 N N . VAL A 1 23 ? -5.411 -4.275 -4.566 1.00 0.00 22 VAL A N 8
ATOM 9665 C CA . VAL A 1 23 ? -4.117 -4.564 -3.958 1.00 0.00 22 VAL A CA 8
ATOM 9666 C C . VAL A 1 23 ? -4.305 -5.322 -2.623 1.00 0.00 22 VAL A C 8
ATOM 9667 O O . VAL A 1 23 ? -3.502 -6.203 -2.322 1.00 0.00 22 VAL A O 8
ATOM 9680 N N . VAL A 1 24 ? -5.390 -5.061 -1.881 1.00 0.00 23 VAL A N 8
ATOM 9681 C CA . VAL A 1 24 ? -5.890 -5.883 -0.782 1.00 0.00 23 VAL A CA 8
ATOM 9682 C C . VAL A 1 24 ? -6.050 -7.300 -1.298 1.00 0.00 23 VAL A C 8
ATOM 9683 O O . VAL A 1 24 ? -5.398 -8.195 -0.776 1.00 0.00 23 VAL A O 8
ATOM 9696 N N . GLU A 1 25 ? -6.919 -7.518 -2.288 1.00 0.00 24 GLU A N 8
ATOM 9697 C CA . GLU A 1 25 ? -7.297 -8.866 -2.670 1.00 0.00 24 GLU A CA 8
ATOM 9698 C C . GLU A 1 25 ? -6.095 -9.649 -3.224 1.00 0.00 24 GLU A C 8
ATOM 9699 O O . GLU A 1 25 ? -5.954 -10.848 -2.962 1.00 0.00 24 GLU A O 8
ATOM 9711 N N . GLU A 1 26 ? -5.208 -8.958 -3.943 1.00 0.00 25 GLU A N 8
ATOM 9712 C CA . GLU A 1 26 ? -3.999 -9.519 -4.505 1.00 0.00 25 GLU A CA 8
ATOM 9713 C C . GLU A 1 26 ? -3.088 -10.015 -3.395 1.00 0.00 25 GLU A C 8
ATOM 9714 O O . GLU A 1 26 ? -2.653 -11.163 -3.434 1.00 0.00 25 GLU A O 8
ATOM 9726 N N . VAL A 1 27 ? -2.778 -9.165 -2.415 1.00 0.00 26 VAL A N 8
ATOM 9727 C CA . VAL A 1 27 ? -1.929 -9.586 -1.315 1.00 0.00 26 VAL A CA 8
ATOM 9728 C C . VAL A 1 27 ? -2.674 -10.633 -0.488 1.00 0.00 26 VAL A C 8
ATOM 9729 O O . VAL A 1 27 ? -2.047 -11.589 -0.053 1.00 0.00 26 VAL A O 8
ATOM 9742 N N . ALA A 1 28 ? -3.993 -10.525 -0.313 1.00 0.00 27 ALA A N 8
ATOM 9743 C CA . ALA A 1 28 ? -4.786 -11.481 0.442 1.00 0.00 27 ALA A CA 8
ATOM 9744 C C . ALA A 1 28 ? -4.779 -12.871 -0.195 1.00 0.00 27 ALA A C 8
ATOM 9745 O O . ALA A 1 28 ? -4.962 -13.855 0.520 1.00 0.00 27 ALA A O 8
ATOM 9752 N N . ASN A 1 29 ? -4.554 -12.992 -1.509 1.00 0.00 28 ASN A N 8
ATOM 9753 C CA . ASN A 1 29 ? -4.289 -14.297 -2.133 1.00 0.00 28 ASN A CA 8
ATOM 9754 C C . ASN A 1 29 ? -3.162 -15.033 -1.410 1.00 0.00 28 ASN A C 8
ATOM 9755 O O . ASN A 1 29 ? -3.191 -16.258 -1.288 1.00 0.00 28 ASN A O 8
ATOM 9766 N N . GLU A 1 30 ? -2.151 -14.290 -0.975 1.00 0.00 29 GLU A N 8
ATOM 9767 C CA . GLU A 1 30 ? -0.861 -14.791 -0.545 1.00 0.00 29 GLU A CA 8
ATOM 9768 C C . GLU A 1 30 ? -0.775 -14.726 0.983 1.00 0.00 29 GLU A C 8
ATOM 9769 O O . GLU A 1 30 ? -0.574 -15.745 1.643 1.00 0.00 29 GLU A O 8
ATOM 9781 N N . MET A 1 31 ? -1.000 -13.542 1.549 1.00 0.00 30 MET A N 8
ATOM 9782 C CA . MET A 1 31 ? -1.023 -13.225 2.966 1.00 0.00 30 MET A CA 8
ATOM 9783 C C . MET A 1 31 ? -2.424 -12.734 3.333 1.00 0.00 30 MET A C 8
ATOM 9784 O O . MET A 1 31 ? -2.614 -11.530 3.497 1.00 0.00 30 MET A O 8
ATOM 9798 N N . PRO A 1 32 ? -3.410 -13.626 3.526 1.00 0.00 31 PRO A N 8
ATOM 9799 C CA . PRO A 1 32 ? -4.771 -13.279 3.949 1.00 0.00 31 PRO A CA 8
ATOM 9800 C C . PRO A 1 32 ? -4.835 -12.786 5.408 1.00 0.00 31 PRO A C 8
ATOM 9801 O O . PRO A 1 32 ? -5.859 -12.953 6.069 1.00 0.00 31 PRO A O 8
ATOM 9812 N N . ASP A 1 33 ? -3.760 -12.213 5.953 1.00 0.00 32 ASP A N 8
ATOM 9813 C CA . ASP A 1 33 ? -3.671 -11.850 7.363 1.00 0.00 32 ASP A CA 8
ATOM 9814 C C . ASP A 1 33 ? -2.784 -10.631 7.550 1.00 0.00 32 ASP A C 8
ATOM 9815 O O . ASP A 1 33 ? -3.242 -9.606 8.049 1.00 0.00 32 ASP A O 8
ATOM 9824 N N . ALA A 1 34 ? -1.533 -10.702 7.095 1.00 0.00 33 ALA A N 8
ATOM 9825 C CA . ALA A 1 34 ? -0.550 -9.629 7.225 1.00 0.00 33 ALA A CA 8
ATOM 9826 C C . ALA A 1 34 ? -0.891 -8.370 6.402 1.00 0.00 33 ALA A C 8
ATOM 9827 O O . ALA A 1 34 ? -0.111 -7.425 6.405 1.00 0.00 33 ALA A O 8
ATOM 9834 N N . VAL A 1 35 ? -1.983 -8.382 5.643 1.00 0.00 34 VAL A N 8
ATOM 9835 C CA . VAL A 1 35 ? -2.331 -7.453 4.581 1.00 0.00 34 VAL A CA 8
ATOM 9836 C C . VAL A 1 35 ? -2.938 -6.151 5.145 1.00 0.00 34 VAL A C 8
ATOM 9837 O O . VAL A 1 35 ? -4.158 -6.028 5.286 1.00 0.00 34 VAL A O 8
ATOM 9850 N N . GLU A 1 36 ? -2.092 -5.168 5.477 1.00 0.00 35 GLU A N 8
ATOM 9851 C CA . GLU A 1 36 ? -2.510 -3.818 5.854 1.00 0.00 35 GLU A CA 8
ATOM 9852 C C . GLU A 1 36 ? -2.503 -2.960 4.586 1.00 0.00 35 GLU A C 8
ATOM 9853 O O . GLU A 1 36 ? -1.482 -2.928 3.902 1.00 0.00 35 GLU A O 8
ATOM 9865 N N . VAL A 1 37 ? -3.609 -2.287 4.240 1.00 0.00 36 VAL A N 8
ATOM 9866 C CA . VAL A 1 37 ? -3.699 -1.502 3.005 1.00 0.00 36 VAL A CA 8
ATOM 9867 C C . VAL A 1 37 ? -4.366 -0.153 3.265 1.00 0.00 36 VAL A C 8
ATOM 9868 O O . VAL A 1 37 ? -5.589 -0.086 3.417 1.00 0.00 36 VAL A O 8
ATOM 9881 N N . GLU A 1 38 ? -3.591 0.930 3.288 1.00 0.00 37 GLU A N 8
ATOM 9882 C CA . GLU A 1 38 ? -4.134 2.276 3.407 1.00 0.00 37 GLU A CA 8
ATOM 9883 C C . GLU A 1 38 ? -4.435 2.809 2.011 1.00 0.00 37 GLU A C 8
ATOM 9884 O O . GLU A 1 38 ? -3.517 2.920 1.195 1.00 0.00 37 GLU A O 8
ATOM 9896 N N . TYR A 1 39 ? -5.699 3.136 1.718 1.00 0.00 38 TYR A N 8
ATOM 9897 C CA . TYR A 1 39 ? -6.041 3.933 0.549 1.00 0.00 38 TYR A CA 8
ATOM 9898 C C . TYR A 1 39 ? -5.979 5.401 0.928 1.00 0.00 38 TYR A C 8
ATOM 9899 O O . TYR A 1 39 ? -6.696 5.834 1.834 1.00 0.00 38 TYR A O 8
ATOM 9917 N N . ILE A 1 40 ? -5.156 6.174 0.226 1.00 0.00 39 ILE A N 8
ATOM 9918 C CA . ILE A 1 40 ? -5.129 7.625 0.364 1.00 0.00 39 ILE A CA 8
ATOM 9919 C C . ILE A 1 40 ? -5.043 8.236 -1.026 1.00 0.00 39 ILE A C 8
ATOM 9920 O O . ILE A 1 40 ? -3.967 8.283 -1.615 1.00 0.00 39 ILE A O 8
ATOM 9936 N N . ASN A 1 41 ? -6.167 8.684 -1.593 1.00 0.00 40 ASN A N 8
ATOM 9937 C CA . ASN A 1 41 ? -6.021 9.524 -2.775 1.00 0.00 40 ASN A CA 8
ATOM 9938 C C . ASN A 1 41 ? -5.418 10.866 -2.361 1.00 0.00 40 ASN A C 8
ATOM 9939 O O . ASN A 1 41 ? -5.658 11.345 -1.252 1.00 0.00 40 ASN A O 8
ATOM 9950 N N . VAL A 1 42 ? -4.656 11.471 -3.271 1.00 0.00 41 VAL A N 8
ATOM 9951 C CA . VAL A 1 42 ? -4.084 12.804 -3.147 1.00 0.00 41 VAL A CA 8
ATOM 9952 C C . VAL A 1 42 ? -5.250 13.739 -2.821 1.00 0.00 41 VAL A C 8
ATOM 9953 O O . VAL A 1 42 ? -6.235 13.760 -3.569 1.00 0.00 41 VAL A O 8
ATOM 9966 N N . MET A 1 43 ? -5.169 14.472 -1.707 1.00 0.00 42 MET A N 8
ATOM 9967 C CA . MET A 1 43 ? -6.286 15.157 -1.057 1.00 0.00 42 MET A CA 8
ATOM 9968 C C . MET A 1 43 ? -5.730 15.904 0.162 1.00 0.00 42 MET A C 8
ATOM 9969 O O . MET A 1 43 ? -5.217 17.009 -0.022 1.00 0.00 42 MET A O 8
ATOM 9983 N N . GLU A 1 44 ? -5.749 15.343 1.378 1.00 0.00 43 GLU A N 8
ATOM 9984 C CA . GLU A 1 44 ? -5.088 15.950 2.538 1.00 0.00 43 GLU A CA 8
ATOM 9985 C C . GLU A 1 44 ? -3.569 15.999 2.327 1.00 0.00 43 GLU A C 8
ATOM 9986 O O . GLU A 1 44 ? -2.924 16.973 2.721 1.00 0.00 43 GLU A O 8
ATOM 9998 N N . ASN A 1 45 ? -3.021 14.963 1.680 1.00 0.00 44 ASN A N 8
ATOM 9999 C CA . ASN A 1 45 ? -1.595 14.739 1.450 1.00 0.00 44 ASN A CA 8
ATOM 10000 C C . ASN A 1 45 ? -0.798 14.783 2.765 1.00 0.00 44 ASN A C 8
ATOM 10001 O O . ASN A 1 45 ? -0.171 15.803 3.056 1.00 0.00 44 ASN A O 8
ATOM 10012 N N . PRO A 1 46 ? -0.805 13.705 3.577 1.00 0.00 45 PRO A N 8
ATOM 10013 C CA . PRO A 1 46 ? 0.027 13.605 4.777 1.00 0.00 45 PRO A CA 8
ATOM 10014 C C . PRO A 1 46 ? 1.510 13.419 4.414 1.00 0.00 45 PRO A C 8
ATOM 10015 O O . PRO A 1 46 ? 1.827 12.863 3.356 1.00 0.00 45 PRO A O 8
ATOM 10026 N N . GLN A 1 47 ? 2.426 13.770 5.329 1.00 0.00 46 GLN A N 8
ATOM 10027 C CA . GLN A 1 47 ? 3.863 13.635 5.076 1.00 0.00 46 GLN A CA 8
ATOM 10028 C C . GLN A 1 47 ? 4.275 12.175 4.927 1.00 0.00 46 GLN A C 8
ATOM 10029 O O . GLN A 1 47 ? 5.321 11.910 4.352 1.00 0.00 46 GLN A O 8
ATOM 10043 N N . LYS A 1 48 ? 3.480 11.223 5.424 1.00 0.00 47 LYS A N 8
ATOM 10044 C CA . LYS A 1 48 ? 3.885 9.824 5.500 1.00 0.00 47 LYS A CA 8
ATOM 10045 C C . LYS A 1 48 ? 4.352 9.243 4.165 1.00 0.00 47 LYS A C 8
ATOM 10046 O O . LYS A 1 48 ? 5.196 8.352 4.191 1.00 0.00 47 LYS A O 8
ATOM 10065 N N . ALA A 1 49 ? 3.814 9.679 3.018 1.00 0.00 48 ALA A N 8
ATOM 10066 C CA . ALA A 1 49 ? 4.442 9.442 1.718 1.00 0.00 48 ALA A CA 8
ATOM 10067 C C . ALA A 1 49 ? 5.386 10.564 1.283 1.00 0.00 48 ALA A C 8
ATOM 10068 O O . ALA A 1 49 ? 6.414 10.312 0.667 1.00 0.00 48 ALA A O 8
ATOM 10075 N N . MET A 1 50 ? 5.002 11.823 1.514 1.00 0.00 49 MET A N 8
ATOM 10076 C CA . MET A 1 50 ? 5.717 12.988 0.988 1.00 0.00 49 MET A CA 8
ATOM 10077 C C . MET A 1 50 ? 7.123 13.154 1.577 1.00 0.00 49 MET A C 8
ATOM 10078 O O . MET A 1 50 ? 7.926 13.925 1.053 1.00 0.00 49 MET A O 8
ATOM 10092 N N . GLU A 1 51 ? 7.446 12.424 2.638 1.00 0.00 50 GLU A N 8
ATOM 10093 C CA . GLU A 1 51 ? 8.774 12.287 3.202 1.00 0.00 50 GLU A CA 8
ATOM 10094 C C . GLU A 1 51 ? 9.737 11.551 2.253 1.00 0.00 50 GLU A C 8
ATOM 10095 O O . GLU A 1 51 ? 10.952 11.683 2.405 1.00 0.00 50 GLU A O 8
ATOM 10107 N N . TYR A 1 52 ? 9.240 10.774 1.283 1.00 0.00 51 TYR A N 8
ATOM 10108 C CA . TYR A 1 52 ? 10.081 10.078 0.310 1.00 0.00 51 TYR A CA 8
ATOM 10109 C C . TYR A 1 52 ? 10.568 11.071 -0.759 1.00 0.00 51 TYR A C 8
ATOM 10110 O O . TYR A 1 52 ? 10.125 12.225 -0.801 1.00 0.00 51 TYR A O 8
ATOM 10128 N N . GLY A 1 53 ? 11.477 10.638 -1.633 1.00 0.00 52 GLY A N 8
ATOM 10129 C CA . GLY A 1 53 ? 12.029 11.461 -2.699 1.00 0.00 52 GLY A CA 8
ATOM 10130 C C . GLY A 1 53 ? 11.059 11.542 -3.871 1.00 0.00 52 GLY A C 8
ATOM 10131 O O . GLY A 1 53 ? 10.497 12.607 -4.119 1.00 0.00 52 GLY A O 8
ATOM 10135 N N . ILE A 1 54 ? 10.821 10.442 -4.589 1.00 0.00 53 ILE A N 8
ATOM 10136 C CA . ILE A 1 54 ? 9.891 10.383 -5.713 1.00 0.00 53 ILE A CA 8
ATOM 10137 C C . ILE A 1 54 ? 8.514 10.003 -5.175 1.00 0.00 53 ILE A C 8
ATOM 10138 O O . ILE A 1 54 ? 8.040 8.868 -5.269 1.00 0.00 53 ILE A O 8
ATOM 10154 N N . MET A 1 55 ? 7.900 10.993 -4.540 1.00 0.00 54 MET A N 8
ATOM 10155 C CA . MET A 1 55 ? 6.659 10.877 -3.779 1.00 0.00 54 MET A CA 8
ATOM 10156 C C . MET A 1 55 ? 5.408 11.389 -4.507 1.00 0.00 54 MET A C 8
ATOM 10157 O O . MET A 1 55 ? 4.322 11.314 -3.930 1.00 0.00 54 MET A O 8
ATOM 10171 N N . ALA A 1 56 ? 5.519 11.867 -5.753 1.00 0.00 55 ALA A N 8
ATOM 10172 C CA . ALA A 1 56 ? 4.415 12.456 -6.517 1.00 0.00 55 ALA A CA 8
ATOM 10173 C C . ALA A 1 56 ? 3.204 11.519 -6.675 1.00 0.00 55 ALA A C 8
ATOM 10174 O O . ALA A 1 56 ? 2.235 11.639 -5.923 1.00 0.00 55 ALA A O 8
ATOM 10181 N N . VAL A 1 57 ? 3.240 10.593 -7.635 1.00 0.00 56 VAL A N 8
ATOM 10182 C CA . VAL A 1 57 ? 2.096 9.788 -8.079 1.00 0.00 56 VAL A CA 8
ATOM 10183 C C . VAL A 1 57 ? 2.561 8.809 -9.178 1.00 0.00 56 VAL A C 8
ATOM 10184 O O . VAL A 1 57 ? 3.505 9.141 -9.900 1.00 0.00 56 VAL A O 8
ATOM 10197 N N . PRO A 1 58 ? 1.927 7.638 -9.376 1.00 0.00 57 PRO A N 8
ATOM 10198 C CA . PRO A 1 58 ? 1.072 6.911 -8.445 1.00 0.00 57 PRO A CA 8
ATOM 10199 C C . PRO A 1 58 ? 1.961 6.270 -7.371 1.00 0.00 57 PRO A C 8
ATOM 10200 O O . PRO A 1 58 ? 2.507 5.195 -7.574 1.00 0.00 57 PRO A O 8
ATOM 10211 N N . THR A 1 59 ? 2.144 6.943 -6.242 1.00 0.00 58 THR A N 8
ATOM 10212 C CA . THR A 1 59 ? 3.065 6.559 -5.184 1.00 0.00 58 THR A CA 8
ATOM 10213 C C . THR A 1 59 ? 2.470 5.341 -4.470 1.00 0.00 58 THR A C 8
ATOM 10214 O O . THR A 1 59 ? 1.465 5.476 -3.776 1.00 0.00 58 THR A O 8
ATOM 10225 N N . ILE A 1 60 ? 3.028 4.139 -4.640 1.00 0.00 59 ILE A N 8
ATOM 10226 C CA . ILE A 1 60 ? 2.534 2.958 -3.933 1.00 0.00 59 ILE A CA 8
ATOM 10227 C C . ILE A 1 60 ? 3.636 2.539 -2.963 1.00 0.00 59 ILE A C 8
ATOM 10228 O O . ILE A 1 60 ? 4.819 2.731 -3.243 1.00 0.00 59 ILE A O 8
ATOM 10244 N N . VAL A 1 61 ? 3.307 1.847 -1.883 1.00 0.00 60 VAL A N 8
ATOM 10245 C CA . VAL A 1 61 ? 4.284 1.190 -1.028 1.00 0.00 60 VAL A CA 8
ATOM 10246 C C . VAL A 1 61 ? 3.766 -0.234 -0.835 1.00 0.00 60 VAL A C 8
ATOM 10247 O O . VAL A 1 61 ? 2.548 -0.437 -0.874 1.00 0.00 60 VAL A O 8
ATOM 10260 N N . ILE A 1 62 ? 4.672 -1.216 -0.795 1.00 0.00 61 ILE A N 8
ATOM 10261 C CA . ILE A 1 62 ? 4.327 -2.646 -0.771 1.00 0.00 61 ILE A CA 8
ATOM 10262 C C . ILE A 1 62 ? 4.593 -3.253 0.607 1.00 0.00 61 ILE A C 8
ATOM 10263 O O . ILE A 1 62 ? 3.955 -2.788 1.543 1.00 0.00 61 ILE A O 8
ATOM 10279 N N . ASN A 1 63 ? 5.461 -4.260 0.805 1.00 0.00 62 ASN A N 8
ATOM 10280 C CA . ASN A 1 63 ? 5.756 -4.694 2.183 1.00 0.00 62 ASN A CA 8
ATOM 10281 C C . ASN A 1 63 ? 6.201 -3.536 3.077 1.00 0.00 62 ASN A C 8
ATOM 10282 O O . ASN A 1 63 ? 5.852 -3.508 4.257 1.00 0.00 62 ASN A O 8
ATOM 10293 N N . GLY A 1 64 ? 6.899 -2.561 2.495 1.00 0.00 63 GLY A N 8
ATOM 10294 C CA . GLY A 1 64 ? 7.122 -1.251 3.081 1.00 0.00 63 GLY A CA 8
ATOM 10295 C C . GLY A 1 64 ? 7.775 -0.301 2.087 1.00 0.00 63 GLY A C 8
ATOM 10296 O O . GLY A 1 64 ? 7.572 0.908 2.189 1.00 0.00 63 GLY A O 8
ATOM 10300 N N . ASP A 1 65 ? 8.553 -0.829 1.133 1.00 0.00 64 ASP A N 8
ATOM 10301 C CA . ASP A 1 65 ? 9.299 0.022 0.210 1.00 0.00 64 ASP A CA 8
ATOM 10302 C C . ASP A 1 65 ? 8.369 0.695 -0.801 1.00 0.00 64 ASP A C 8
ATOM 10303 O O . ASP A 1 65 ? 7.265 0.204 -1.074 1.00 0.00 64 ASP A O 8
ATOM 10312 N N . VAL A 1 66 ? 8.831 1.805 -1.369 1.00 0.00 65 VAL A N 8
ATOM 10313 C CA . VAL A 1 66 ? 8.019 2.842 -1.989 1.00 0.00 65 VAL A CA 8
ATOM 10314 C C . VAL A 1 66 ? 8.400 2.926 -3.468 1.00 0.00 65 VAL A C 8
ATOM 10315 O O . VAL A 1 66 ? 9.577 3.034 -3.813 1.00 0.00 65 VAL A O 8
ATOM 10328 N N . GLU A 1 67 ? 7.426 2.705 -4.347 1.00 0.00 66 GLU A N 8
ATOM 10329 C CA . GLU A 1 67 ? 7.661 2.318 -5.731 1.00 0.00 66 GLU A CA 8
ATOM 10330 C C . GLU A 1 67 ? 6.374 2.614 -6.534 1.00 0.00 66 GLU A C 8
ATOM 10331 O O . GLU A 1 67 ? 5.284 2.672 -5.950 1.00 0.00 66 GLU A O 8
ATOM 10343 N N . PHE A 1 68 ? 6.446 2.741 -7.857 1.00 0.00 67 PHE A N 8
ATOM 10344 C CA . PHE A 1 68 ? 5.336 3.112 -8.741 1.00 0.00 67 PHE A CA 8
ATOM 10345 C C . PHE A 1 68 ? 5.694 2.541 -10.113 1.00 0.00 67 PHE A C 8
ATOM 10346 O O . PHE A 1 68 ? 6.832 2.672 -10.573 1.00 0.00 67 PHE A O 8
ATOM 10363 N N . ILE A 1 69 ? 4.749 1.865 -10.755 1.00 0.00 68 ILE A N 8
ATOM 10364 C CA . ILE A 1 69 ? 4.959 1.053 -11.946 1.00 0.00 68 ILE A CA 8
ATOM 10365 C C . ILE A 1 69 ? 3.828 1.388 -12.916 1.00 0.00 68 ILE A C 8
ATOM 10366 O O . ILE A 1 69 ? 2.660 1.164 -12.592 1.00 0.00 68 ILE A O 8
ATOM 10382 N N . GLY A 1 70 ? 4.160 1.910 -14.098 1.00 0.00 69 GLY A N 8
ATOM 10383 C CA . GLY A 1 70 ? 3.169 2.225 -15.113 1.00 0.00 69 GLY A CA 8
ATOM 10384 C C . GLY A 1 70 ? 2.355 3.464 -14.737 1.00 0.00 69 GLY A C 8
ATOM 10385 O O . GLY A 1 70 ? 2.759 4.274 -13.898 1.00 0.00 69 GLY A O 8
ATOM 10389 N N . ALA A 1 71 ? 1.232 3.642 -15.432 1.00 0.00 70 ALA A N 8
ATOM 10390 C CA . ALA A 1 71 ? 0.199 4.613 -15.102 1.00 0.00 70 ALA A CA 8
ATOM 10391 C C . ALA A 1 71 ? -0.775 4.157 -14.001 1.00 0.00 70 ALA A C 8
ATOM 10392 O O . ALA A 1 71 ? -1.267 5.043 -13.296 1.00 0.00 70 ALA A O 8
ATOM 10399 N N . PRO A 1 72 ? -1.161 2.868 -13.865 1.00 0.00 71 PRO A N 8
ATOM 10400 C CA . PRO A 1 72 ? -2.111 2.463 -12.835 1.00 0.00 71 PRO A CA 8
ATOM 10401 C C . PRO A 1 72 ? -1.410 2.419 -11.467 1.00 0.00 71 PRO A C 8
ATOM 10402 O O . PRO A 1 72 ? -0.400 3.084 -11.234 1.00 0.00 71 PRO A O 8
ATOM 10413 N N . THR A 1 73 ? -1.958 1.673 -10.517 1.00 0.00 72 THR A N 8
ATOM 10414 C CA . THR A 1 73 ? -1.225 1.206 -9.348 1.00 0.00 72 THR A CA 8
ATOM 10415 C C . THR A 1 73 ? -0.129 0.212 -9.781 1.00 0.00 72 THR A C 8
ATOM 10416 O O . THR A 1 73 ? 0.173 0.086 -10.969 1.00 0.00 72 THR A O 8
ATOM 10427 N N . LYS A 1 74 ? 0.535 -0.450 -8.829 1.00 0.00 73 LYS A N 8
ATOM 10428 C CA . LYS A 1 74 ? 1.854 -1.055 -9.013 1.00 0.00 73 LYS A CA 8
ATOM 10429 C C . LYS A 1 74 ? 1.829 -2.384 -9.788 1.00 0.00 73 LYS A C 8
ATOM 10430 O O . LYS A 1 74 ? 2.427 -3.358 -9.345 1.00 0.00 73 LYS A O 8
ATOM 10449 N N . GLU A 1 75 ? 1.162 -2.462 -10.932 1.00 0.00 74 GLU A N 8
ATOM 10450 C CA . GLU A 1 75 ? 0.689 -3.703 -11.535 1.00 0.00 74 GLU A CA 8
ATOM 10451 C C . GLU A 1 75 ? 1.771 -4.789 -11.708 1.00 0.00 74 GLU A C 8
ATOM 10452 O O . GLU A 1 75 ? 1.509 -5.960 -11.419 1.00 0.00 74 GLU A O 8
ATOM 10464 N N . ALA A 1 76 ? 2.997 -4.442 -12.126 1.00 0.00 75 ALA A N 8
ATOM 10465 C CA . ALA A 1 76 ? 4.053 -5.448 -12.270 1.00 0.00 75 ALA A CA 8
ATOM 10466 C C . ALA A 1 76 ? 4.538 -5.974 -10.915 1.00 0.00 75 ALA A C 8
ATOM 10467 O O . ALA A 1 76 ? 4.773 -7.174 -10.782 1.00 0.00 75 ALA A O 8
ATOM 10474 N N . LEU A 1 77 ? 4.712 -5.107 -9.907 1.00 0.00 76 LEU A N 8
ATOM 10475 C CA . LEU A 1 77 ? 5.134 -5.568 -8.578 1.00 0.00 76 LEU A CA 8
ATOM 10476 C C . LEU A 1 77 ? 3.959 -6.199 -7.818 1.00 0.00 76 LEU A C 8
ATOM 10477 O O . LEU A 1 77 ? 4.186 -7.063 -6.981 1.00 0.00 76 LEU A O 8
ATOM 10493 N N . VAL A 1 78 ? 2.713 -5.827 -8.117 1.00 0.00 77 VAL A N 8
ATOM 10494 C CA . VAL A 1 78 ? 1.487 -6.506 -7.686 1.00 0.00 77 VAL A CA 8
ATOM 10495 C C . VAL A 1 78 ? 1.580 -7.971 -8.133 1.00 0.00 77 VAL A C 8
ATOM 10496 O O . VAL A 1 78 ? 1.460 -8.881 -7.309 1.00 0.00 77 VAL A O 8
ATOM 10509 N N . GLU A 1 79 ? 1.945 -8.202 -9.398 1.00 0.00 78 GLU A N 8
ATOM 10510 C CA . GLU A 1 79 ? 2.172 -9.545 -9.922 1.00 0.00 78 GLU A CA 8
ATOM 10511 C C . GLU A 1 79 ? 3.350 -10.279 -9.248 1.00 0.00 78 GLU A C 8
ATOM 10512 O O . GLU A 1 79 ? 3.542 -11.472 -9.479 1.00 0.00 78 GLU A O 8
ATOM 10524 N N . ALA A 1 80 ? 4.141 -9.611 -8.407 1.00 0.00 79 ALA A N 8
ATOM 10525 C CA . ALA A 1 80 ? 5.228 -10.232 -7.669 1.00 0.00 79 ALA A CA 8
ATOM 10526 C C . ALA A 1 80 ? 4.798 -10.504 -6.227 1.00 0.00 79 ALA A C 8
ATOM 10527 O O . ALA A 1 80 ? 4.910 -11.637 -5.761 1.00 0.00 79 ALA A O 8
ATOM 10534 N N . ILE A 1 81 ? 4.265 -9.509 -5.511 1.00 0.00 80 ILE A N 8
ATOM 10535 C CA . ILE A 1 81 ? 3.769 -9.699 -4.152 1.00 0.00 80 ILE A CA 8
ATOM 10536 C C . ILE A 1 81 ? 2.641 -10.754 -4.100 1.00 0.00 80 ILE A C 8
ATOM 10537 O O . ILE A 1 81 ? 2.483 -11.393 -3.060 1.00 0.00 80 ILE A O 8
ATOM 10553 N N . LYS A 1 82 ? 1.925 -11.020 -5.210 1.00 0.00 81 LYS A N 8
ATOM 10554 C CA . LYS A 1 82 ? 0.985 -12.147 -5.287 1.00 0.00 81 LYS A CA 8
ATOM 10555 C C . LYS A 1 82 ? 1.663 -13.512 -5.121 1.00 0.00 81 LYS A C 8
ATOM 10556 O O . LYS A 1 82 ? 1.000 -14.440 -4.665 1.00 0.00 81 LYS A O 8
ATOM 10575 N N . LYS A 1 83 ? 2.917 -13.687 -5.565 1.00 0.00 82 LYS A N 8
ATOM 10576 C CA . LYS A 1 83 ? 3.664 -14.939 -5.392 1.00 0.00 82 LYS A CA 8
ATOM 10577 C C . LYS A 1 83 ? 4.485 -14.948 -4.111 1.00 0.00 82 LYS A C 8
ATOM 10578 O O . LYS A 1 83 ? 4.593 -15.980 -3.458 1.00 0.00 82 LYS A O 8
ATOM 10597 N N . ARG A 1 84 ? 5.133 -13.823 -3.822 1.00 0.00 83 ARG A N 8
ATOM 10598 C CA . ARG A 1 84 ? 6.133 -13.522 -2.797 1.00 0.00 83 ARG A CA 8
ATOM 10599 C C . ARG A 1 84 ? 7.160 -14.575 -2.361 1.00 0.00 83 ARG A C 8
ATOM 10600 O O . ARG A 1 84 ? 7.851 -14.333 -1.369 1.00 0.00 83 ARG A O 8
ATOM 10621 N N . LEU A 1 85 ? 7.356 -15.690 -3.065 1.00 0.00 84 LEU A N 8
ATOM 10622 C CA . LEU A 1 85 ? 8.597 -16.454 -2.932 1.00 0.00 84 LEU A CA 8
ATOM 10623 C C . LEU A 1 85 ? 9.767 -15.577 -3.362 1.00 0.00 84 LEU A C 8
ATOM 10624 O O . LEU A 1 85 ? 9.584 -14.667 -4.203 1.00 0.00 84 LEU A O 8
ATOM 10641 N N . MET A 1 1 ? 7.867 -8.055 9.937 1.00 0.00 0 MET A N 9
ATOM 10642 C CA . MET A 1 1 ? 7.777 -9.221 10.835 1.00 0.00 0 MET A CA 9
ATOM 10643 C C . MET A 1 1 ? 6.308 -9.605 11.023 1.00 0.00 0 MET A C 9
ATOM 10644 O O . MET A 1 1 ? 5.471 -9.172 10.231 1.00 0.00 0 MET A O 9
ATOM 10660 N N . SER A 1 2 ? 5.983 -10.369 12.071 1.00 0.00 1 SER A N 9
ATOM 10661 C CA . SER A 1 2 ? 4.630 -10.572 12.569 1.00 0.00 1 SER A CA 9
ATOM 10662 C C . SER A 1 2 ? 3.848 -9.253 12.573 1.00 0.00 1 SER A C 9
ATOM 10663 O O . SER A 1 2 ? 4.265 -8.283 13.206 1.00 0.00 1 SER A O 9
ATOM 10671 N N . LYS A 1 3 ? 2.719 -9.254 11.864 1.00 0.00 2 LYS A N 9
ATOM 10672 C CA . LYS A 1 3 ? 1.920 -8.106 11.452 1.00 0.00 2 LYS A CA 9
ATOM 10673 C C . LYS A 1 3 ? 2.652 -7.259 10.416 1.00 0.00 2 LYS A C 9
ATOM 10674 O O . LYS A 1 3 ? 3.379 -6.324 10.750 1.00 0.00 2 LYS A O 9
ATOM 10693 N N . VAL A 1 4 ? 2.397 -7.572 9.147 1.00 0.00 3 VAL A N 9
ATOM 10694 C CA . VAL A 1 4 ? 2.661 -6.644 8.051 1.00 0.00 3 VAL A CA 9
ATOM 10695 C C . VAL A 1 4 ? 1.857 -5.362 8.298 1.00 0.00 3 VAL A C 9
ATOM 10696 O O . VAL A 1 4 ? 0.699 -5.433 8.714 1.00 0.00 3 VAL A O 9
ATOM 10709 N N . LYS A 1 5 ? 2.445 -4.196 8.006 1.00 0.00 4 LYS A N 9
ATOM 10710 C CA . LYS A 1 5 ? 1.742 -2.916 7.996 1.00 0.00 4 LYS A CA 9
ATOM 10711 C C . LYS A 1 5 ? 1.659 -2.425 6.560 1.00 0.00 4 LYS A C 9
ATOM 10712 O O . LYS A 1 5 ? 2.566 -2.682 5.760 1.00 0.00 4 LYS A O 9
ATOM 10731 N N . ILE A 1 6 ? 0.574 -1.729 6.237 1.00 0.00 5 ILE A N 9
ATOM 10732 C CA . ILE A 1 6 ? 0.252 -1.282 4.898 1.00 0.00 5 ILE A CA 9
ATOM 10733 C C . ILE A 1 6 ? -0.354 0.110 5.030 1.00 0.00 5 ILE A C 9
ATOM 10734 O O . ILE A 1 6 ? -1.311 0.307 5.782 1.00 0.00 5 ILE A O 9
ATOM 10750 N N . GLU A 1 7 ? 0.150 1.071 4.261 1.00 0.00 6 GLU A N 9
ATOM 10751 C CA . GLU A 1 7 ? -0.455 2.403 4.207 1.00 0.00 6 GLU A CA 9
ATOM 10752 C C . GLU A 1 7 ? -0.676 2.743 2.741 1.00 0.00 6 GLU A C 9
ATOM 10753 O O . GLU A 1 7 ? 0.228 2.617 1.910 1.00 0.00 6 GLU A O 9
ATOM 10765 N N . LEU A 1 8 ? -1.908 3.134 2.430 1.00 0.00 7 LEU A N 9
ATOM 10766 C CA . LEU A 1 8 ? -2.392 3.510 1.114 1.00 0.00 7 LEU A CA 9
ATOM 10767 C C . LEU A 1 8 ? -2.444 5.037 1.104 1.00 0.00 7 LEU A C 9
ATOM 10768 O O . LEU A 1 8 ? -3.528 5.629 1.143 1.00 0.00 7 LEU A O 9
ATOM 10784 N N . PHE A 1 9 ? -1.267 5.673 1.115 1.00 0.00 8 PHE A N 9
ATOM 10785 C CA . PHE A 1 9 ? -1.114 7.119 1.174 1.00 0.00 8 PHE A CA 9
ATOM 10786 C C . PHE A 1 9 ? -1.298 7.643 -0.247 1.00 0.00 8 PHE A C 9
ATOM 10787 O O . PHE A 1 9 ? -0.362 7.791 -1.031 1.00 0.00 8 PHE A O 9
ATOM 10804 N N . THR A 1 10 ? -2.549 7.828 -0.638 1.00 0.00 9 THR A N 9
ATOM 10805 C CA . THR A 1 10 ? -2.942 8.040 -2.025 1.00 0.00 9 THR A CA 9
ATOM 10806 C C . THR A 1 10 ? -3.816 9.286 -2.095 1.00 0.00 9 THR A C 9
ATOM 10807 O O . THR A 1 10 ? -4.011 9.928 -1.065 1.00 0.00 9 THR A O 9
ATOM 10818 N N . SER A 1 11 ? -4.287 9.696 -3.278 1.00 0.00 10 SER A N 9
ATOM 10819 C CA . SER A 1 11 ? -5.279 10.763 -3.452 1.00 0.00 10 SER A CA 9
ATOM 10820 C C . SER A 1 11 ? -5.538 11.084 -4.932 1.00 0.00 10 SER A C 9
ATOM 10821 O O . SER A 1 11 ? -6.666 10.852 -5.366 1.00 0.00 10 SER A O 9
ATOM 10829 N N . PRO A 1 12 ? -4.568 11.581 -5.730 1.00 0.00 11 PRO A N 9
ATOM 10830 C CA . PRO A 1 12 ? -4.814 11.970 -7.113 1.00 0.00 11 PRO A CA 9
ATOM 10831 C C . PRO A 1 12 ? -4.932 10.766 -8.026 1.00 0.00 11 PRO A C 9
ATOM 10832 O O . PRO A 1 12 ? -3.958 10.290 -8.616 1.00 0.00 11 PRO A O 9
ATOM 10843 N N . MET A 1 13 ? -6.155 10.256 -8.095 1.00 0.00 12 MET A N 9
ATOM 10844 C CA . MET A 1 13 ? -6.518 9.072 -8.824 1.00 0.00 12 MET A CA 9
ATOM 10845 C C . MET A 1 13 ? -8.035 9.016 -8.939 1.00 0.00 12 MET A C 9
ATOM 10846 O O . MET A 1 13 ? -8.757 9.458 -8.042 1.00 0.00 12 MET A O 9
ATOM 10860 N N . CYS A 1 14 ? -8.527 8.416 -10.021 1.00 0.00 13 CYS A N 9
ATOM 10861 C CA . CYS A 1 14 ? -9.885 7.890 -10.043 1.00 0.00 13 CYS A CA 9
ATOM 10862 C C . CYS A 1 14 ? -9.907 6.666 -9.104 1.00 0.00 13 CYS A C 9
ATOM 10863 O O . CYS A 1 14 ? -8.835 6.133 -8.799 1.00 0.00 13 CYS A O 9
ATOM 10871 N N . PRO A 1 15 ? -11.073 6.104 -8.739 1.00 0.00 14 PRO A N 9
ATOM 10872 C CA . PRO A 1 15 ? -11.164 4.795 -8.083 1.00 0.00 14 PRO A CA 9
ATOM 10873 C C . PRO A 1 15 ? -10.829 3.642 -9.061 1.00 0.00 14 PRO A C 9
ATOM 10874 O O . PRO A 1 15 ? -11.539 2.645 -9.143 1.00 0.00 14 PRO A O 9
ATOM 10885 N N . HIS A 1 16 ? -9.744 3.779 -9.834 1.00 0.00 15 HIS A N 9
ATOM 10886 C CA . HIS A 1 16 ? -9.287 2.857 -10.871 1.00 0.00 15 HIS A CA 9
ATOM 10887 C C . HIS A 1 16 ? -8.993 1.446 -10.356 1.00 0.00 15 HIS A C 9
ATOM 10888 O O . HIS A 1 16 ? -9.043 0.508 -11.143 1.00 0.00 15 HIS A O 9
ATOM 10903 N N . CYS A 1 17 ? -8.728 1.296 -9.059 1.00 0.00 16 CYS A N 9
ATOM 10904 C CA . CYS A 1 17 ? -8.680 0.024 -8.360 1.00 0.00 16 CYS A CA 9
ATOM 10905 C C . CYS A 1 17 ? -9.489 0.220 -7.074 1.00 0.00 16 CYS A C 9
ATOM 10906 O O . CYS A 1 17 ? -9.462 1.329 -6.520 1.00 0.00 16 CYS A O 9
ATOM 10914 N N . PRO A 1 18 ? -10.144 -0.812 -6.521 1.00 0.00 17 PRO A N 9
ATOM 10915 C CA . PRO A 1 18 ? -10.551 -0.834 -5.119 1.00 0.00 17 PRO A CA 9
ATOM 10916 C C . PRO A 1 18 ? -9.285 -0.836 -4.236 1.00 0.00 17 PRO A C 9
ATOM 10917 O O . PRO A 1 18 ? -8.931 -1.861 -3.677 1.00 0.00 17 PRO A O 9
ATOM 10928 N N . ALA A 1 19 ? -8.569 0.288 -4.138 1.00 0.00 18 ALA A N 9
ATOM 10929 C CA . ALA A 1 19 ? -7.163 0.376 -3.738 1.00 0.00 18 ALA A CA 9
ATOM 10930 C C . ALA A 1 19 ? -6.821 -0.416 -2.467 1.00 0.00 18 ALA A C 9
ATOM 10931 O O . ALA A 1 19 ? -6.315 -1.539 -2.550 1.00 0.00 18 ALA A O 9
ATOM 10938 N N . ALA A 1 20 ? -7.108 0.139 -1.284 1.00 0.00 19 ALA A N 9
ATOM 10939 C CA . ALA A 1 20 ? -6.812 -0.570 -0.044 1.00 0.00 19 ALA A CA 9
ATOM 10940 C C . ALA A 1 20 ? -7.587 -1.881 0.063 1.00 0.00 19 ALA A C 9
ATOM 10941 O O . ALA A 1 20 ? -7.111 -2.786 0.737 1.00 0.00 19 ALA A O 9
ATOM 10948 N N . LYS A 1 21 ? -8.753 -2.001 -0.589 1.00 0.00 20 LYS A N 9
ATOM 10949 C CA . LYS A 1 21 ? -9.522 -3.240 -0.582 1.00 0.00 20 LYS A CA 9
ATOM 10950 C C . LYS A 1 21 ? -8.716 -4.366 -1.229 1.00 0.00 20 LYS A C 9
ATOM 10951 O O . LYS A 1 21 ? -8.614 -5.413 -0.603 1.00 0.00 20 LYS A O 9
ATOM 10970 N N . ARG A 1 22 ? -8.102 -4.172 -2.403 1.00 0.00 21 ARG A N 9
ATOM 10971 C CA . ARG A 1 22 ? -7.237 -5.209 -2.953 1.00 0.00 21 ARG A CA 9
ATOM 10972 C C . ARG A 1 22 ? -6.036 -5.374 -2.054 1.00 0.00 21 ARG A C 9
ATOM 10973 O O . ARG A 1 22 ? -5.707 -6.506 -1.761 1.00 0.00 21 ARG A O 9
ATOM 10994 N N . VAL A 1 23 ? -5.334 -4.308 -1.655 1.00 0.00 22 VAL A N 9
ATOM 10995 C CA . VAL A 1 23 ? -4.058 -4.549 -0.976 1.00 0.00 22 VAL A CA 9
ATOM 10996 C C . VAL A 1 23 ? -4.292 -5.308 0.361 1.00 0.00 22 VAL A C 9
ATOM 10997 O O . VAL A 1 23 ? -3.505 -6.204 0.686 1.00 0.00 22 VAL A O 9
ATOM 11010 N N . VAL A 1 24 ? -5.407 -5.064 1.076 1.00 0.00 23 VAL A N 9
ATOM 11011 C CA . VAL A 1 24 ? -5.769 -5.890 2.229 1.00 0.00 23 VAL A CA 9
ATOM 11012 C C . VAL A 1 24 ? -6.211 -7.286 1.801 1.00 0.00 23 VAL A C 9
ATOM 11013 O O . VAL A 1 24 ? -5.748 -8.227 2.420 1.00 0.00 23 VAL A O 9
ATOM 11026 N N . GLU A 1 25 ? -7.059 -7.457 0.782 1.00 0.00 24 GLU A N 9
ATOM 11027 C CA . GLU A 1 25 ? -7.491 -8.768 0.284 1.00 0.00 24 GLU A CA 9
ATOM 11028 C C . GLU A 1 25 ? -6.260 -9.627 -0.030 1.00 0.00 24 GLU A C 9
ATOM 11029 O O . GLU A 1 25 ? -6.167 -10.782 0.388 1.00 0.00 24 GLU A O 9
ATOM 11041 N N . GLU A 1 26 ? -5.320 -9.027 -0.755 1.00 0.00 25 GLU A N 9
ATOM 11042 C CA . GLU A 1 26 ? -4.093 -9.571 -1.289 1.00 0.00 25 GLU A CA 9
ATOM 11043 C C . GLU A 1 26 ? -3.198 -10.066 -0.156 1.00 0.00 25 GLU A C 9
ATOM 11044 O O . GLU A 1 26 ? -2.790 -11.230 -0.188 1.00 0.00 25 GLU A O 9
ATOM 11056 N N . VAL A 1 27 ? -2.893 -9.213 0.832 1.00 0.00 26 VAL A N 9
ATOM 11057 C CA . VAL A 1 27 ? -2.059 -9.640 1.955 1.00 0.00 26 VAL A CA 9
ATOM 11058 C C . VAL A 1 27 ? -2.849 -10.534 2.906 1.00 0.00 26 VAL A C 9
ATOM 11059 O O . VAL A 1 27 ? -2.293 -11.520 3.372 1.00 0.00 26 VAL A O 9
ATOM 11072 N N . ALA A 1 28 ? -4.128 -10.271 3.181 1.00 0.00 27 ALA A N 9
ATOM 11073 C CA . ALA A 1 28 ? -4.941 -11.116 4.052 1.00 0.00 27 ALA A CA 9
ATOM 11074 C C . ALA A 1 28 ? -5.018 -12.539 3.503 1.00 0.00 27 ALA A C 9
ATOM 11075 O O . ALA A 1 28 ? -5.122 -13.490 4.276 1.00 0.00 27 ALA A O 9
ATOM 11082 N N . ASN A 1 29 ? -4.906 -12.702 2.182 1.00 0.00 28 ASN A N 9
ATOM 11083 C CA . ASN A 1 29 ? -4.868 -13.994 1.509 1.00 0.00 28 ASN A CA 9
ATOM 11084 C C . ASN A 1 29 ? -3.736 -14.886 2.015 1.00 0.00 28 ASN A C 9
ATOM 11085 O O . ASN A 1 29 ? -3.844 -16.109 1.941 1.00 0.00 28 ASN A O 9
ATOM 11096 N N . GLU A 1 30 ? -2.661 -14.294 2.545 1.00 0.00 29 GLU A N 9
ATOM 11097 C CA . GLU A 1 30 ? -1.501 -15.009 3.060 1.00 0.00 29 GLU A CA 9
ATOM 11098 C C . GLU A 1 30 ? -1.262 -14.716 4.552 1.00 0.00 29 GLU A C 9
ATOM 11099 O O . GLU A 1 30 ? -0.732 -15.567 5.271 1.00 0.00 29 GLU A O 9
ATOM 11111 N N . MET A 1 31 ? -1.752 -13.586 5.066 1.00 0.00 30 MET A N 9
ATOM 11112 C CA . MET A 1 31 ? -1.697 -13.152 6.456 1.00 0.00 30 MET A CA 9
ATOM 11113 C C . MET A 1 31 ? -3.068 -12.630 6.915 1.00 0.00 30 MET A C 9
ATOM 11114 O O . MET A 1 31 ? -3.242 -11.417 7.045 1.00 0.00 30 MET A O 9
ATOM 11128 N N . PRO A 1 32 ? -4.052 -13.508 7.186 1.00 0.00 31 PRO A N 9
ATOM 11129 C CA . PRO A 1 32 ? -5.432 -13.134 7.521 1.00 0.00 31 PRO A CA 9
ATOM 11130 C C . PRO A 1 32 ? -5.594 -12.508 8.917 1.00 0.00 31 PRO A C 9
ATOM 11131 O O . PRO A 1 32 ? -6.650 -12.639 9.535 1.00 0.00 31 PRO A O 9
ATOM 11142 N N . ASP A 1 33 ? -4.586 -11.818 9.447 1.00 0.00 32 ASP A N 9
ATOM 11143 C CA . ASP A 1 33 ? -4.498 -11.465 10.860 1.00 0.00 32 ASP A CA 9
ATOM 11144 C C . ASP A 1 33 ? -3.241 -10.644 11.106 1.00 0.00 32 ASP A C 9
ATOM 11145 O O . ASP A 1 33 ? -3.337 -9.567 11.704 1.00 0.00 32 ASP A O 9
ATOM 11154 N N . ALA A 1 34 ? -2.083 -11.089 10.607 1.00 0.00 33 ALA A N 9
ATOM 11155 C CA . ALA A 1 34 ? -0.859 -10.295 10.590 1.00 0.00 33 ALA A CA 9
ATOM 11156 C C . ALA A 1 34 ? -0.907 -9.256 9.460 1.00 0.00 33 ALA A C 9
ATOM 11157 O O . ALA A 1 34 ? 0.018 -9.167 8.656 1.00 0.00 33 ALA A O 9
ATOM 11164 N N . VAL A 1 35 ? -1.950 -8.434 9.430 1.00 0.00 34 VAL A N 9
ATOM 11165 C CA . VAL A 1 35 ? -2.112 -7.352 8.478 1.00 0.00 34 VAL A CA 9
ATOM 11166 C C . VAL A 1 35 ? -2.629 -6.133 9.251 1.00 0.00 34 VAL A C 9
ATOM 11167 O O . VAL A 1 35 ? -3.511 -6.266 10.104 1.00 0.00 34 VAL A O 9
ATOM 11180 N N . GLU A 1 36 ? -2.083 -4.953 8.982 1.00 0.00 35 GLU A N 9
ATOM 11181 C CA . GLU A 1 36 ? -2.596 -3.662 9.418 1.00 0.00 35 GLU A CA 9
ATOM 11182 C C . GLU A 1 36 ? -2.662 -2.789 8.171 1.00 0.00 35 GLU A C 9
ATOM 11183 O O . GLU A 1 36 ? -1.753 -2.858 7.342 1.00 0.00 35 GLU A O 9
ATOM 11195 N N . VAL A 1 37 ? -3.733 -2.017 8.008 1.00 0.00 36 VAL A N 9
ATOM 11196 C CA . VAL A 1 37 ? -4.051 -1.309 6.776 1.00 0.00 36 VAL A CA 9
ATOM 11197 C C . VAL A 1 37 ? -4.657 0.048 7.106 1.00 0.00 36 VAL A C 9
ATOM 11198 O O . VAL A 1 37 ? -5.663 0.111 7.816 1.00 0.00 36 VAL A O 9
ATOM 11211 N N . GLU A 1 38 ? -4.109 1.130 6.547 1.00 0.00 37 GLU A N 9
ATOM 11212 C CA . GLU A 1 38 ? -4.748 2.438 6.581 1.00 0.00 37 GLU A CA 9
ATOM 11213 C C . GLU A 1 38 ? -4.827 2.991 5.162 1.00 0.00 37 GLU A C 9
ATOM 11214 O O . GLU A 1 38 ? -3.811 3.301 4.542 1.00 0.00 37 GLU A O 9
ATOM 11226 N N . TYR A 1 39 ? -6.041 3.078 4.620 1.00 0.00 38 TYR A N 9
ATOM 11227 C CA . TYR A 1 39 ? -6.346 3.833 3.417 1.00 0.00 38 TYR A CA 9
ATOM 11228 C C . TYR A 1 39 ? -6.412 5.301 3.826 1.00 0.00 38 TYR A C 9
ATOM 11229 O O . TYR A 1 39 ? -7.384 5.715 4.469 1.00 0.00 38 TYR A O 9
ATOM 11247 N N . ILE A 1 40 ? -5.406 6.097 3.467 1.00 0.00 39 ILE A N 9
ATOM 11248 C CA . ILE A 1 40 ? -5.387 7.522 3.756 1.00 0.00 39 ILE A CA 9
ATOM 11249 C C . ILE A 1 40 ? -5.300 8.253 2.423 1.00 0.00 39 ILE A C 9
ATOM 11250 O O . ILE A 1 40 ? -4.229 8.483 1.861 1.00 0.00 39 ILE A O 9
ATOM 11266 N N . ASN A 1 41 ? -6.476 8.566 1.876 1.00 0.00 40 ASN A N 9
ATOM 11267 C CA . ASN A 1 41 ? -6.572 9.584 0.848 1.00 0.00 40 ASN A CA 9
ATOM 11268 C C . ASN A 1 41 ? -6.200 10.901 1.519 1.00 0.00 40 ASN A C 9
ATOM 11269 O O . ASN A 1 41 ? -6.991 11.390 2.331 1.00 0.00 40 ASN A O 9
ATOM 11280 N N . VAL A 1 42 ? -5.027 11.442 1.189 1.00 0.00 41 VAL A N 9
ATOM 11281 C CA . VAL A 1 42 ? -4.479 12.697 1.698 1.00 0.00 41 VAL A CA 9
ATOM 11282 C C . VAL A 1 42 ? -5.581 13.763 1.698 1.00 0.00 41 VAL A C 9
ATOM 11283 O O . VAL A 1 42 ? -6.016 14.182 0.622 1.00 0.00 41 VAL A O 9
ATOM 11296 N N . MET A 1 43 ? -6.051 14.176 2.874 1.00 0.00 42 MET A N 9
ATOM 11297 C CA . MET A 1 43 ? -7.074 15.209 3.006 1.00 0.00 42 MET A CA 9
ATOM 11298 C C . MET A 1 43 ? -6.694 16.090 4.193 1.00 0.00 42 MET A C 9
ATOM 11299 O O . MET A 1 43 ? -6.246 17.225 4.015 1.00 0.00 42 MET A O 9
ATOM 11313 N N . GLU A 1 44 ? -6.751 15.531 5.400 1.00 0.00 43 GLU A N 9
ATOM 11314 C CA . GLU A 1 44 ? -6.327 16.130 6.655 1.00 0.00 43 GLU A CA 9
ATOM 11315 C C . GLU A 1 44 ? -5.497 15.053 7.335 1.00 0.00 43 GLU A C 9
ATOM 11316 O O . GLU A 1 44 ? -6.013 14.178 8.041 1.00 0.00 43 GLU A O 9
ATOM 11328 N N . ASN A 1 45 ? -4.214 15.034 6.994 1.00 0.00 44 ASN A N 9
ATOM 11329 C CA . ASN A 1 45 ? -3.286 14.010 7.423 1.00 0.00 44 ASN A CA 9
ATOM 11330 C C . ASN A 1 45 ? -1.958 14.657 7.776 1.00 0.00 44 ASN A C 9
ATOM 11331 O O . ASN A 1 45 ? -1.555 15.608 7.099 1.00 0.00 44 ASN A O 9
ATOM 11342 N N . PRO A 1 46 ? -1.209 14.101 8.740 1.00 0.00 45 PRO A N 9
ATOM 11343 C CA . PRO A 1 46 ? 0.194 14.421 8.840 1.00 0.00 45 PRO A CA 9
ATOM 11344 C C . PRO A 1 46 ? 0.836 13.934 7.547 1.00 0.00 45 PRO A C 9
ATOM 11345 O O . PRO A 1 46 ? 0.545 12.829 7.076 1.00 0.00 45 PRO A O 9
ATOM 11356 N N . GLN A 1 47 ? 1.735 14.729 6.979 1.00 0.00 46 GLN A N 9
ATOM 11357 C CA . GLN A 1 47 ? 2.474 14.385 5.770 1.00 0.00 46 GLN A CA 9
ATOM 11358 C C . GLN A 1 47 ? 3.542 13.319 6.071 1.00 0.00 46 GLN A C 9
ATOM 11359 O O . GLN A 1 47 ? 4.641 13.373 5.528 1.00 0.00 46 GLN A O 9
ATOM 11373 N N . LYS A 1 48 ? 3.245 12.328 6.918 1.00 0.00 47 LYS A N 9
ATOM 11374 C CA . LYS A 1 48 ? 4.218 11.361 7.401 1.00 0.00 47 LYS A CA 9
ATOM 11375 C C . LYS A 1 48 ? 4.845 10.554 6.279 1.00 0.00 47 LYS A C 9
ATOM 11376 O O . LYS A 1 48 ? 5.985 10.130 6.417 1.00 0.00 47 LYS A O 9
ATOM 11395 N N . ALA A 1 49 ? 4.106 10.304 5.195 1.00 0.00 48 ALA A N 9
ATOM 11396 C CA . ALA A 1 49 ? 4.663 9.627 4.041 1.00 0.00 48 ALA A CA 9
ATOM 11397 C C . ALA A 1 49 ? 5.235 10.625 3.023 1.00 0.00 48 ALA A C 9
ATOM 11398 O O . ALA A 1 49 ? 6.235 10.356 2.370 1.00 0.00 48 ALA A O 9
ATOM 11405 N N . MET A 1 50 ? 4.651 11.818 2.921 1.00 0.00 49 MET A N 9
ATOM 11406 C CA . MET A 1 50 ? 5.242 12.932 2.175 1.00 0.00 49 MET A CA 9
ATOM 11407 C C . MET A 1 50 ? 6.551 13.430 2.816 1.00 0.00 49 MET A C 9
ATOM 11408 O O . MET A 1 50 ? 7.233 14.267 2.224 1.00 0.00 49 MET A O 9
ATOM 11422 N N . GLU A 1 51 ? 6.909 12.934 4.005 1.00 0.00 50 GLU A N 9
ATOM 11423 C CA . GLU A 1 51 ? 8.201 13.160 4.635 1.00 0.00 50 GLU A CA 9
ATOM 11424 C C . GLU A 1 51 ? 9.305 12.369 3.924 1.00 0.00 50 GLU A C 9
ATOM 11425 O O . GLU A 1 51 ? 10.461 12.799 3.932 1.00 0.00 50 GLU A O 9
ATOM 11437 N N . TYR A 1 52 ? 8.965 11.212 3.348 1.00 0.00 51 TYR A N 9
ATOM 11438 C CA . TYR A 1 52 ? 9.915 10.320 2.705 1.00 0.00 51 TYR A CA 9
ATOM 11439 C C . TYR A 1 52 ? 10.495 10.977 1.450 1.00 0.00 51 TYR A C 9
ATOM 11440 O O . TYR A 1 52 ? 9.942 11.942 0.924 1.00 0.00 51 TYR A O 9
ATOM 11458 N N . GLY A 1 53 ? 11.540 10.369 0.889 1.00 0.00 52 GLY A N 9
ATOM 11459 C CA . GLY A 1 53 ? 12.109 10.783 -0.379 1.00 0.00 52 GLY A CA 9
ATOM 11460 C C . GLY A 1 53 ? 11.136 10.604 -1.544 1.00 0.00 52 GLY A C 9
ATOM 11461 O O . GLY A 1 53 ? 11.225 11.388 -2.488 1.00 0.00 52 GLY A O 9
ATOM 11465 N N . ILE A 1 54 ? 10.219 9.618 -1.505 1.00 0.00 53 ILE A N 9
ATOM 11466 C CA . ILE A 1 54 ? 9.248 9.378 -2.583 1.00 0.00 53 ILE A CA 9
ATOM 11467 C C . ILE A 1 54 ? 8.534 10.684 -2.919 1.00 0.00 53 ILE A C 9
ATOM 11468 O O . ILE A 1 54 ? 8.697 11.201 -4.021 1.00 0.00 53 ILE A O 9
ATOM 11484 N N . MET A 1 55 ? 7.744 11.193 -1.970 1.00 0.00 54 MET A N 9
ATOM 11485 C CA . MET A 1 55 ? 6.803 12.303 -2.085 1.00 0.00 54 MET A CA 9
ATOM 11486 C C . MET A 1 55 ? 5.700 12.104 -3.136 1.00 0.00 54 MET A C 9
ATOM 11487 O O . MET A 1 55 ? 4.552 12.461 -2.851 1.00 0.00 54 MET A O 9
ATOM 11501 N N . ALA A 1 56 ? 5.994 11.519 -4.299 1.00 0.00 55 ALA A N 9
ATOM 11502 C CA . ALA A 1 56 ? 5.048 11.181 -5.344 1.00 0.00 55 ALA A CA 9
ATOM 11503 C C . ALA A 1 56 ? 4.031 10.145 -4.850 1.00 0.00 55 ALA A C 9
ATOM 11504 O O . ALA A 1 56 ? 4.290 8.943 -4.779 1.00 0.00 55 ALA A O 9
ATOM 11511 N N . VAL A 1 57 ? 2.850 10.621 -4.489 1.00 0.00 56 VAL A N 9
ATOM 11512 C CA . VAL A 1 57 ? 1.652 9.796 -4.413 1.00 0.00 56 VAL A CA 9
ATOM 11513 C C . VAL A 1 57 ? 1.347 9.205 -5.806 1.00 0.00 56 VAL A C 9
ATOM 11514 O O . VAL A 1 57 ? 1.630 9.865 -6.810 1.00 0.00 56 VAL A O 9
ATOM 11527 N N . PRO A 1 58 ? 0.728 8.012 -5.927 1.00 0.00 57 PRO A N 9
ATOM 11528 C CA . PRO A 1 58 ? 0.238 7.130 -4.870 1.00 0.00 57 PRO A CA 9
ATOM 11529 C C . PRO A 1 58 ? 1.387 6.439 -4.121 1.00 0.00 57 PRO A C 9
ATOM 11530 O O . PRO A 1 58 ? 2.104 5.616 -4.676 1.00 0.00 57 PRO A O 9
ATOM 11541 N N . THR A 1 59 ? 1.555 6.785 -2.851 1.00 0.00 58 THR A N 9
ATOM 11542 C CA . THR A 1 59 ? 2.640 6.395 -1.972 1.00 0.00 58 THR A CA 9
ATOM 11543 C C . THR A 1 59 ? 2.129 5.200 -1.163 1.00 0.00 58 THR A C 9
ATOM 11544 O O . THR A 1 59 ? 1.116 5.290 -0.464 1.00 0.00 58 THR A O 9
ATOM 11555 N N . ILE A 1 60 ? 2.777 4.048 -1.317 1.00 0.00 59 ILE A N 9
ATOM 11556 C CA . ILE A 1 60 ? 2.267 2.774 -0.842 1.00 0.00 59 ILE A CA 9
ATOM 11557 C C . ILE A 1 60 ? 3.346 2.154 0.032 1.00 0.00 59 ILE A C 9
ATOM 11558 O O . ILE A 1 60 ? 4.427 1.846 -0.466 1.00 0.00 59 ILE A O 9
ATOM 11574 N N . VAL A 1 61 ? 3.084 1.904 1.308 1.00 0.00 60 VAL A N 9
ATOM 11575 C CA . VAL A 1 61 ? 3.987 1.102 2.126 1.00 0.00 60 VAL A CA 9
ATOM 11576 C C . VAL A 1 61 ? 3.377 -0.284 2.241 1.00 0.00 60 VAL A C 9
ATOM 11577 O O . VAL A 1 61 ? 2.175 -0.389 2.492 1.00 0.00 60 VAL A O 9
ATOM 11590 N N . ILE A 1 62 ? 4.204 -1.311 1.987 1.00 0.00 61 ILE A N 9
ATOM 11591 C CA . ILE A 1 62 ? 3.909 -2.729 2.263 1.00 0.00 61 ILE A CA 9
ATOM 11592 C C . ILE A 1 62 ? 5.069 -3.325 3.068 1.00 0.00 61 ILE A C 9
ATOM 11593 O O . ILE A 1 62 ? 6.159 -2.751 3.032 1.00 0.00 61 ILE A O 9
ATOM 11609 N N . ASN A 1 63 ? 4.880 -4.486 3.718 1.00 0.00 62 ASN A N 9
ATOM 11610 C CA . ASN A 1 63 ? 5.703 -4.972 4.841 1.00 0.00 62 ASN A CA 9
ATOM 11611 C C . ASN A 1 63 ? 5.908 -3.883 5.906 1.00 0.00 62 ASN A C 9
ATOM 11612 O O . ASN A 1 63 ? 5.279 -3.930 6.965 1.00 0.00 62 ASN A O 9
ATOM 11623 N N . GLY A 1 64 ? 6.777 -2.917 5.619 1.00 0.00 63 GLY A N 9
ATOM 11624 C CA . GLY A 1 64 ? 6.976 -1.659 6.308 1.00 0.00 63 GLY A CA 9
ATOM 11625 C C . GLY A 1 64 ? 7.713 -0.635 5.430 1.00 0.00 63 GLY A C 9
ATOM 11626 O O . GLY A 1 64 ? 7.902 0.493 5.887 1.00 0.00 63 GLY A O 9
ATOM 11630 N N . ASP A 1 65 ? 8.145 -0.980 4.208 1.00 0.00 64 ASP A N 9
ATOM 11631 C CA . ASP A 1 65 ? 8.834 -0.074 3.285 1.00 0.00 64 ASP A CA 9
ATOM 11632 C C . ASP A 1 65 ? 7.854 0.635 2.353 1.00 0.00 64 ASP A C 9
ATOM 11633 O O . ASP A 1 65 ? 7.024 0.004 1.679 1.00 0.00 64 ASP A O 9
ATOM 11642 N N . VAL A 1 66 ? 7.983 1.958 2.275 1.00 0.00 65 VAL A N 9
ATOM 11643 C CA . VAL A 1 66 ? 7.290 2.778 1.294 1.00 0.00 65 VAL A CA 9
ATOM 11644 C C . VAL A 1 66 ? 7.903 2.557 -0.089 1.00 0.00 65 VAL A C 9
ATOM 11645 O O . VAL A 1 66 ? 9.116 2.421 -0.235 1.00 0.00 65 VAL A O 9
ATOM 11658 N N . GLU A 1 67 ? 7.067 2.503 -1.118 1.00 0.00 66 GLU A N 9
ATOM 11659 C CA . GLU A 1 67 ? 7.447 2.387 -2.517 1.00 0.00 66 GLU A CA 9
ATOM 11660 C C . GLU A 1 67 ? 6.203 2.845 -3.317 1.00 0.00 66 GLU A C 9
ATOM 11661 O O . GLU A 1 67 ? 5.193 3.243 -2.729 1.00 0.00 66 GLU A O 9
ATOM 11673 N N . PHE A 1 68 ? 6.234 2.814 -4.641 1.00 0.00 67 PHE A N 9
ATOM 11674 C CA . PHE A 1 68 ? 5.187 3.318 -5.523 1.00 0.00 67 PHE A CA 9
ATOM 11675 C C . PHE A 1 68 ? 5.494 2.717 -6.885 1.00 0.00 67 PHE A C 9
ATOM 11676 O O . PHE A 1 68 ? 6.571 2.995 -7.413 1.00 0.00 67 PHE A O 9
ATOM 11693 N N . ILE A 1 69 ? 4.629 1.857 -7.437 1.00 0.00 68 ILE A N 9
ATOM 11694 C CA . ILE A 1 69 ? 4.949 1.142 -8.668 1.00 0.00 68 ILE A CA 9
ATOM 11695 C C . ILE A 1 69 ? 3.785 1.221 -9.648 1.00 0.00 68 ILE A C 9
ATOM 11696 O O . ILE A 1 69 ? 3.023 0.269 -9.833 1.00 0.00 68 ILE A O 9
ATOM 11712 N N . GLY A 1 70 ? 3.726 2.354 -10.339 1.00 0.00 69 GLY A N 9
ATOM 11713 C CA . GLY A 1 70 ? 2.890 2.546 -11.500 1.00 0.00 69 GLY A CA 9
ATOM 11714 C C . GLY A 1 70 ? 1.684 3.427 -11.196 1.00 0.00 69 GLY A C 9
ATOM 11715 O O . GLY A 1 70 ? 1.367 3.738 -10.049 1.00 0.00 69 GLY A O 9
ATOM 11719 N N . ALA A 1 71 ? 0.965 3.782 -12.260 1.00 0.00 70 ALA A N 9
ATOM 11720 C CA . ALA A 1 71 ? -0.269 4.546 -12.205 1.00 0.00 70 ALA A CA 9
ATOM 11721 C C . ALA A 1 71 ? -1.362 3.993 -11.263 1.00 0.00 70 ALA A C 9
ATOM 11722 O O . ALA A 1 71 ? -2.171 4.820 -10.829 1.00 0.00 70 ALA A O 9
ATOM 11729 N N . PRO A 1 72 ? -1.494 2.678 -10.966 1.00 0.00 71 PRO A N 9
ATOM 11730 C CA . PRO A 1 72 ? -2.450 2.215 -9.965 1.00 0.00 71 PRO A CA 9
ATOM 11731 C C . PRO A 1 72 ? -1.915 2.446 -8.542 1.00 0.00 71 PRO A C 9
ATOM 11732 O O . PRO A 1 72 ? -2.046 3.569 -8.046 1.00 0.00 71 PRO A O 9
ATOM 11743 N N . THR A 1 73 ? -1.373 1.436 -7.860 1.00 0.00 72 THR A N 9
ATOM 11744 C CA . THR A 1 73 ? -0.797 1.493 -6.546 1.00 0.00 72 THR A CA 9
ATOM 11745 C C . THR A 1 73 ? 0.537 0.718 -6.564 1.00 0.00 72 THR A C 9
ATOM 11746 O O . THR A 1 73 ? 1.430 1.065 -7.334 1.00 0.00 72 THR A O 9
ATOM 11757 N N . LYS A 1 74 ? 0.767 -0.237 -5.650 1.00 0.00 73 LYS A N 9
ATOM 11758 C CA . LYS A 1 74 ? 1.943 -1.112 -5.660 1.00 0.00 73 LYS A CA 9
ATOM 11759 C C . LYS A 1 74 ? 1.756 -2.443 -6.415 1.00 0.00 73 LYS A C 9
ATOM 11760 O O . LYS A 1 74 ? 2.485 -3.378 -6.099 1.00 0.00 73 LYS A O 9
ATOM 11779 N N . GLU A 1 75 ? 0.796 -2.600 -7.330 1.00 0.00 74 GLU A N 9
ATOM 11780 C CA . GLU A 1 75 ? 0.392 -3.890 -7.922 1.00 0.00 74 GLU A CA 9
ATOM 11781 C C . GLU A 1 75 ? 1.587 -4.802 -8.272 1.00 0.00 74 GLU A C 9
ATOM 11782 O O . GLU A 1 75 ? 1.599 -5.981 -7.915 1.00 0.00 74 GLU A O 9
ATOM 11794 N N . ALA A 1 76 ? 2.629 -4.243 -8.895 1.00 0.00 75 ALA A N 9
ATOM 11795 C CA . ALA A 1 76 ? 3.856 -4.949 -9.254 1.00 0.00 75 ALA A CA 9
ATOM 11796 C C . ALA A 1 76 ? 4.481 -5.720 -8.078 1.00 0.00 75 ALA A C 9
ATOM 11797 O O . ALA A 1 76 ? 4.827 -6.892 -8.224 1.00 0.00 75 ALA A O 9
ATOM 11804 N N . LEU A 1 77 ? 4.653 -5.071 -6.923 1.00 0.00 76 LEU A N 9
ATOM 11805 C CA . LEU A 1 77 ? 5.229 -5.686 -5.724 1.00 0.00 76 LEU A CA 9
ATOM 11806 C C . LEU A 1 77 ? 4.166 -6.416 -4.911 1.00 0.00 76 LEU A C 9
ATOM 11807 O O . LEU A 1 77 ? 4.499 -7.308 -4.134 1.00 0.00 76 LEU A O 9
ATOM 11823 N N . VAL A 1 78 ? 2.894 -6.060 -5.084 1.00 0.00 77 VAL A N 9
ATOM 11824 C CA . VAL A 1 78 ? 1.783 -6.792 -4.508 1.00 0.00 77 VAL A CA 9
ATOM 11825 C C . VAL A 1 78 ? 1.864 -8.248 -4.992 1.00 0.00 77 VAL A C 9
ATOM 11826 O O . VAL A 1 78 ? 1.741 -9.174 -4.192 1.00 0.00 77 VAL A O 9
ATOM 11839 N N . GLU A 1 79 ? 2.204 -8.467 -6.266 1.00 0.00 78 GLU A N 9
ATOM 11840 C CA . GLU A 1 79 ? 2.434 -9.803 -6.805 1.00 0.00 78 GLU A CA 9
ATOM 11841 C C . GLU A 1 79 ? 3.554 -10.560 -6.051 1.00 0.00 78 GLU A C 9
ATOM 11842 O O . GLU A 1 79 ? 3.482 -11.788 -5.939 1.00 0.00 78 GLU A O 9
ATOM 11854 N N . ALA A 1 80 ? 4.546 -9.865 -5.476 1.00 0.00 79 ALA A N 9
ATOM 11855 C CA . ALA A 1 80 ? 5.584 -10.496 -4.665 1.00 0.00 79 ALA A CA 9
ATOM 11856 C C . ALA A 1 80 ? 5.063 -10.836 -3.262 1.00 0.00 79 ALA A C 9
ATOM 11857 O O . ALA A 1 80 ? 5.234 -11.968 -2.808 1.00 0.00 79 ALA A O 9
ATOM 11864 N N . ILE A 1 81 ? 4.432 -9.893 -2.552 1.00 0.00 80 ILE A N 9
ATOM 11865 C CA . ILE A 1 81 ? 3.965 -10.161 -1.191 1.00 0.00 80 ILE A CA 9
ATOM 11866 C C . ILE A 1 81 ? 2.947 -11.311 -1.159 1.00 0.00 80 ILE A C 9
ATOM 11867 O O . ILE A 1 81 ? 3.042 -12.168 -0.284 1.00 0.00 80 ILE A O 9
ATOM 11883 N N . LYS A 1 82 ? 2.054 -11.434 -2.152 1.00 0.00 81 LYS A N 9
ATOM 11884 C CA . LYS A 1 82 ? 1.188 -12.620 -2.219 1.00 0.00 81 LYS A CA 9
ATOM 11885 C C . LYS A 1 82 ? 1.962 -13.921 -2.450 1.00 0.00 81 LYS A C 9
ATOM 11886 O O . LYS A 1 82 ? 1.571 -14.944 -1.882 1.00 0.00 81 LYS A O 9
ATOM 11905 N N . LYS A 1 83 ? 3.042 -13.938 -3.250 1.00 0.00 82 LYS A N 9
ATOM 11906 C CA . LYS A 1 83 ? 3.791 -15.191 -3.458 1.00 0.00 82 LYS A CA 9
ATOM 11907 C C . LYS A 1 83 ? 4.730 -15.520 -2.308 1.00 0.00 82 LYS A C 9
ATOM 11908 O O . LYS A 1 83 ? 5.062 -16.693 -2.160 1.00 0.00 82 LYS A O 9
ATOM 11927 N N . ARG A 1 84 ? 5.126 -14.539 -1.498 1.00 0.00 83 ARG A N 9
ATOM 11928 C CA . ARG A 1 84 ? 5.847 -14.702 -0.228 1.00 0.00 83 ARG A CA 9
ATOM 11929 C C . ARG A 1 84 ? 6.068 -13.334 0.404 1.00 0.00 83 ARG A C 9
ATOM 11930 O O . ARG A 1 84 ? 5.454 -13.044 1.423 1.00 0.00 83 ARG A O 9
ATOM 11951 N N . LEU A 1 85 ? 6.983 -12.522 -0.122 1.00 0.00 84 LEU A N 9
ATOM 11952 C CA . LEU A 1 85 ? 7.476 -11.286 0.469 1.00 0.00 84 LEU A CA 9
ATOM 11953 C C . LEU A 1 85 ? 8.142 -10.493 -0.637 1.00 0.00 84 LEU A C 9
ATOM 11954 O O . LEU A 1 85 ? 8.415 -11.091 -1.703 1.00 0.00 84 LEU A O 9
ATOM 11971 N N . MET A 1 1 ? 8.787 -11.378 11.155 1.00 0.00 0 MET A N 10
ATOM 11972 C CA . MET A 1 1 ? 7.641 -12.003 11.827 1.00 0.00 0 MET A CA 10
ATOM 11973 C C . MET A 1 1 ? 6.388 -11.251 11.409 1.00 0.00 0 MET A C 10
ATOM 11974 O O . MET A 1 1 ? 6.047 -10.231 12.010 1.00 0.00 0 MET A O 10
ATOM 11990 N N . SER A 1 2 ? 5.732 -11.751 10.361 1.00 0.00 1 SER A N 10
ATOM 11991 C CA . SER A 1 2 ? 4.469 -11.282 9.805 1.00 0.00 1 SER A CA 10
ATOM 11992 C C . SER A 1 2 ? 4.346 -9.744 9.820 1.00 0.00 1 SER A C 10
ATOM 11993 O O . SER A 1 2 ? 5.216 -9.099 9.232 1.00 0.00 1 SER A O 10
ATOM 12001 N N . LYS A 1 3 ? 3.292 -9.183 10.442 1.00 0.00 2 LYS A N 10
ATOM 12002 C CA . LYS A 1 3 ? 2.818 -7.797 10.344 1.00 0.00 2 LYS A CA 10
ATOM 12003 C C . LYS A 1 3 ? 3.178 -7.169 8.997 1.00 0.00 2 LYS A C 10
ATOM 12004 O O . LYS A 1 3 ? 4.068 -6.317 8.903 1.00 0.00 2 LYS A O 10
ATOM 12023 N N . VAL A 1 4 ? 2.476 -7.584 7.953 1.00 0.00 3 VAL A N 10
ATOM 12024 C CA . VAL A 1 4 ? 2.685 -7.049 6.623 1.00 0.00 3 VAL A CA 10
ATOM 12025 C C . VAL A 1 4 ? 1.911 -5.731 6.541 1.00 0.00 3 VAL A C 10
ATOM 12026 O O . VAL A 1 4 ? 0.684 -5.745 6.407 1.00 0.00 3 VAL A O 10
ATOM 12039 N N . LYS A 1 5 ? 2.613 -4.593 6.660 1.00 0.00 4 LYS A N 10
ATOM 12040 C CA . LYS A 1 5 ? 1.972 -3.302 6.430 1.00 0.00 4 LYS A CA 10
ATOM 12041 C C . LYS A 1 5 ? 1.689 -3.115 4.948 1.00 0.00 4 LYS A C 10
ATOM 12042 O O . LYS A 1 5 ? 2.298 -3.758 4.080 1.00 0.00 4 LYS A O 10
ATOM 12061 N N . ILE A 1 6 ? 0.767 -2.197 4.695 1.00 0.00 5 ILE A N 10
ATOM 12062 C CA . ILE A 1 6 ? 0.418 -1.582 3.445 1.00 0.00 5 ILE A CA 10
ATOM 12063 C C . ILE A 1 6 ? -0.026 -0.173 3.806 1.00 0.00 5 ILE A C 10
ATOM 12064 O O . ILE A 1 6 ? -0.803 0.011 4.747 1.00 0.00 5 ILE A O 10
ATOM 12080 N N . GLU A 1 7 ? 0.376 0.808 3.004 1.00 0.00 6 GLU A N 10
ATOM 12081 C CA . GLU A 1 7 ? -0.219 2.139 3.059 1.00 0.00 6 GLU A CA 10
ATOM 12082 C C . GLU A 1 7 ? -0.463 2.591 1.623 1.00 0.00 6 GLU A C 10
ATOM 12083 O O . GLU A 1 7 ? 0.308 2.231 0.727 1.00 0.00 6 GLU A O 10
ATOM 12095 N N . LEU A 1 8 ? -1.525 3.365 1.389 1.00 0.00 7 LEU A N 10
ATOM 12096 C CA . LEU A 1 8 ? -1.893 3.903 0.080 1.00 0.00 7 LEU A CA 10
ATOM 12097 C C . LEU A 1 8 ? -2.182 5.393 0.209 1.00 0.00 7 LEU A C 10
ATOM 12098 O O . LEU A 1 8 ? -3.343 5.805 0.290 1.00 0.00 7 LEU A O 10
ATOM 12114 N N . PHE A 1 9 ? -1.120 6.194 0.179 1.00 0.00 8 PHE A N 10
ATOM 12115 C CA . PHE A 1 9 ? -1.169 7.642 0.085 1.00 0.00 8 PHE A CA 10
ATOM 12116 C C . PHE A 1 9 ? -1.518 8.024 -1.357 1.00 0.00 8 PHE A C 10
ATOM 12117 O O . PHE A 1 9 ? -0.645 8.105 -2.225 1.00 0.00 8 PHE A O 10
ATOM 12134 N N . THR A 1 10 ? -2.808 8.154 -1.670 1.00 0.00 9 THR A N 10
ATOM 12135 C CA . THR A 1 10 ? -3.262 8.126 -3.060 1.00 0.00 9 THR A CA 10
ATOM 12136 C C . THR A 1 10 ? -4.289 9.217 -3.384 1.00 0.00 9 THR A C 10
ATOM 12137 O O . THR A 1 10 ? -4.613 10.062 -2.552 1.00 0.00 9 THR A O 10
ATOM 12148 N N . SER A 1 11 ? -4.735 9.244 -4.642 1.00 0.00 10 SER A N 10
ATOM 12149 C CA . SER A 1 11 ? -5.608 10.238 -5.249 1.00 0.00 10 SER A CA 10
ATOM 12150 C C . SER A 1 11 ? -5.817 9.859 -6.728 1.00 0.00 10 SER A C 10
ATOM 12151 O O . SER A 1 11 ? -6.962 9.605 -7.095 1.00 0.00 10 SER A O 10
ATOM 12159 N N . PRO A 1 12 ? -4.772 9.709 -7.576 1.00 0.00 11 PRO A N 10
ATOM 12160 C CA . PRO A 1 12 ? -4.944 9.278 -8.965 1.00 0.00 11 PRO A CA 10
ATOM 12161 C C . PRO A 1 12 ? -5.454 7.829 -9.041 1.00 0.00 11 PRO A C 10
ATOM 12162 O O . PRO A 1 12 ? -4.681 6.866 -9.002 1.00 0.00 11 PRO A O 10
ATOM 12173 N N . MET A 1 13 ? -6.773 7.673 -9.124 1.00 0.00 12 MET A N 10
ATOM 12174 C CA . MET A 1 13 ? -7.500 6.424 -8.975 1.00 0.00 12 MET A CA 10
ATOM 12175 C C . MET A 1 13 ? -8.776 6.545 -9.807 1.00 0.00 12 MET A C 10
ATOM 12176 O O . MET A 1 13 ? -9.770 7.092 -9.338 1.00 0.00 12 MET A O 10
ATOM 12190 N N . CYS A 1 14 ? -8.739 6.091 -11.064 1.00 0.00 13 CYS A N 10
ATOM 12191 C CA . CYS A 1 14 ? -9.924 6.062 -11.923 1.00 0.00 13 CYS A CA 10
ATOM 12192 C C . CYS A 1 14 ? -10.066 4.685 -12.592 1.00 0.00 13 CYS A C 10
ATOM 12193 O O . CYS A 1 14 ? -10.925 3.932 -12.147 1.00 0.00 13 CYS A O 10
ATOM 12201 N N . PRO A 1 15 ? -9.247 4.279 -13.589 1.00 0.00 14 PRO A N 10
ATOM 12202 C CA . PRO A 1 15 ? -9.420 2.972 -14.226 1.00 0.00 14 PRO A CA 10
ATOM 12203 C C . PRO A 1 15 ? -9.138 1.839 -13.236 1.00 0.00 14 PRO A C 10
ATOM 12204 O O . PRO A 1 15 ? -9.920 0.900 -13.119 1.00 0.00 14 PRO A O 10
ATOM 12215 N N . HIS A 1 16 ? -8.037 1.942 -12.484 1.00 0.00 15 HIS A N 10
ATOM 12216 C CA . HIS A 1 16 ? -7.736 1.056 -11.369 1.00 0.00 15 HIS A CA 10
ATOM 12217 C C . HIS A 1 16 ? -8.578 1.500 -10.162 1.00 0.00 15 HIS A C 10
ATOM 12218 O O . HIS A 1 16 ? -8.041 2.018 -9.187 1.00 0.00 15 HIS A O 10
ATOM 12233 N N . CYS A 1 17 ? -9.905 1.409 -10.279 1.00 0.00 16 CYS A N 10
ATOM 12234 C CA . CYS A 1 17 ? -10.835 1.932 -9.285 1.00 0.00 16 CYS A CA 10
ATOM 12235 C C . CYS A 1 17 ? -10.567 1.336 -7.896 1.00 0.00 16 CYS A C 10
ATOM 12236 O O . CYS A 1 17 ? -10.340 2.120 -6.976 1.00 0.00 16 CYS A O 10
ATOM 12244 N N . PRO A 1 18 ? -10.566 0.002 -7.692 1.00 0.00 17 PRO A N 10
ATOM 12245 C CA . PRO A 1 18 ? -10.215 -0.555 -6.395 1.00 0.00 17 PRO A CA 10
ATOM 12246 C C . PRO A 1 18 ? -8.732 -0.286 -6.112 1.00 0.00 17 PRO A C 10
ATOM 12247 O O . PRO A 1 18 ? -7.865 -0.733 -6.868 1.00 0.00 17 PRO A O 10
ATOM 12258 N N . ALA A 1 19 ? -8.431 0.451 -5.041 1.00 0.00 18 ALA A N 10
ATOM 12259 C CA . ALA A 1 19 ? -7.065 0.745 -4.629 1.00 0.00 18 ALA A CA 10
ATOM 12260 C C . ALA A 1 19 ? -6.716 -0.137 -3.435 1.00 0.00 18 ALA A C 10
ATOM 12261 O O . ALA A 1 19 ? -6.349 -1.301 -3.618 1.00 0.00 18 ALA A O 10
ATOM 12268 N N . ALA A 1 20 ? -6.891 0.374 -2.215 1.00 0.00 19 ALA A N 10
ATOM 12269 C CA . ALA A 1 20 ? -6.698 -0.404 -1.004 1.00 0.00 19 ALA A CA 10
ATOM 12270 C C . ALA A 1 20 ? -7.590 -1.647 -0.995 1.00 0.00 19 ALA A C 10
ATOM 12271 O O . ALA A 1 20 ? -7.199 -2.647 -0.407 1.00 0.00 19 ALA A O 10
ATOM 12278 N N . LYS A 1 21 ? -8.720 -1.638 -1.710 1.00 0.00 20 LYS A N 10
ATOM 12279 C CA . LYS A 1 21 ? -9.552 -2.814 -1.926 1.00 0.00 20 LYS A CA 10
ATOM 12280 C C . LYS A 1 21 ? -8.762 -3.958 -2.564 1.00 0.00 20 LYS A C 10
ATOM 12281 O O . LYS A 1 21 ? -8.729 -5.047 -1.989 1.00 0.00 20 LYS A O 10
ATOM 12300 N N . ARG A 1 22 ? -8.104 -3.725 -3.710 1.00 0.00 21 ARG A N 10
ATOM 12301 C CA . ARG A 1 22 ? -7.248 -4.753 -4.304 1.00 0.00 21 ARG A CA 10
ATOM 12302 C C . ARG A 1 22 ? -6.140 -5.106 -3.343 1.00 0.00 21 ARG A C 10
ATOM 12303 O O . ARG A 1 22 ? -5.828 -6.281 -3.200 1.00 0.00 21 ARG A O 10
ATOM 12324 N N . VAL A 1 23 ? -5.496 -4.113 -2.734 1.00 0.00 22 VAL A N 10
ATOM 12325 C CA . VAL A 1 23 ? -4.303 -4.433 -1.974 1.00 0.00 22 VAL A CA 10
ATOM 12326 C C . VAL A 1 23 ? -4.666 -5.249 -0.711 1.00 0.00 22 VAL A C 10
ATOM 12327 O O . VAL A 1 23 ? -3.917 -6.164 -0.378 1.00 0.00 22 VAL A O 10
ATOM 12340 N N . VAL A 1 24 ? -5.810 -5.026 -0.046 1.00 0.00 23 VAL A N 10
ATOM 12341 C CA . VAL A 1 24 ? -6.238 -5.877 1.069 1.00 0.00 23 VAL A CA 10
ATOM 12342 C C . VAL A 1 24 ? -6.708 -7.245 0.563 1.00 0.00 23 VAL A C 10
ATOM 12343 O O . VAL A 1 24 ? -6.525 -8.233 1.270 1.00 0.00 23 VAL A O 10
ATOM 12356 N N . GLU A 1 25 ? -7.303 -7.344 -0.631 1.00 0.00 24 GLU A N 10
ATOM 12357 C CA . GLU A 1 25 ? -7.637 -8.634 -1.239 1.00 0.00 24 GLU A CA 10
ATOM 12358 C C . GLU A 1 25 ? -6.352 -9.438 -1.441 1.00 0.00 24 GLU A C 10
ATOM 12359 O O . GLU A 1 25 ? -6.227 -10.573 -0.979 1.00 0.00 24 GLU A O 10
ATOM 12371 N N . GLU A 1 26 ? -5.380 -8.831 -2.115 1.00 0.00 25 GLU A N 10
ATOM 12372 C CA . GLU A 1 26 ? -4.163 -9.500 -2.510 1.00 0.00 25 GLU A CA 10
ATOM 12373 C C . GLU A 1 26 ? -3.281 -9.823 -1.303 1.00 0.00 25 GLU A C 10
ATOM 12374 O O . GLU A 1 26 ? -2.663 -10.884 -1.263 1.00 0.00 25 GLU A O 10
ATOM 12386 N N . VAL A 1 27 ? -3.218 -8.956 -0.294 1.00 0.00 26 VAL A N 10
ATOM 12387 C CA . VAL A 1 27 ? -2.435 -9.283 0.889 1.00 0.00 26 VAL A CA 10
ATOM 12388 C C . VAL A 1 27 ? -3.191 -10.318 1.713 1.00 0.00 26 VAL A C 10
ATOM 12389 O O . VAL A 1 27 ? -2.541 -11.219 2.233 1.00 0.00 26 VAL A O 10
ATOM 12402 N N . ALA A 1 28 ? -4.528 -10.286 1.789 1.00 0.00 27 ALA A N 10
ATOM 12403 C CA . ALA A 1 28 ? -5.257 -11.342 2.480 1.00 0.00 27 ALA A CA 10
ATOM 12404 C C . ALA A 1 28 ? -5.046 -12.699 1.797 1.00 0.00 27 ALA A C 10
ATOM 12405 O O . ALA A 1 28 ? -5.066 -13.723 2.482 1.00 0.00 27 ALA A O 10
ATOM 12412 N N . ASN A 1 29 ? -4.798 -12.729 0.478 1.00 0.00 28 ASN A N 10
ATOM 12413 C CA . ASN A 1 29 ? -4.424 -13.956 -0.236 1.00 0.00 28 ASN A CA 10
ATOM 12414 C C . ASN A 1 29 ? -3.160 -14.608 0.337 1.00 0.00 28 ASN A C 10
ATOM 12415 O O . ASN A 1 29 ? -2.990 -15.815 0.153 1.00 0.00 28 ASN A O 10
ATOM 12426 N N . GLU A 1 30 ? -2.292 -13.876 1.042 1.00 0.00 29 GLU A N 10
ATOM 12427 C CA . GLU A 1 30 ? -1.103 -14.428 1.690 1.00 0.00 29 GLU A CA 10
ATOM 12428 C C . GLU A 1 30 ? -1.202 -14.372 3.221 1.00 0.00 29 GLU A C 10
ATOM 12429 O O . GLU A 1 30 ? -0.685 -15.279 3.880 1.00 0.00 29 GLU A O 10
ATOM 12441 N N . MET A 1 31 ? -1.883 -13.378 3.798 1.00 0.00 30 MET A N 10
ATOM 12442 C CA . MET A 1 31 ? -2.053 -13.158 5.231 1.00 0.00 30 MET A CA 10
ATOM 12443 C C . MET A 1 31 ? -3.443 -12.577 5.520 1.00 0.00 30 MET A C 10
ATOM 12444 O O . MET A 1 31 ? -3.579 -11.359 5.647 1.00 0.00 30 MET A O 10
ATOM 12458 N N . PRO A 1 32 ? -4.484 -13.407 5.676 1.00 0.00 31 PRO A N 10
ATOM 12459 C CA . PRO A 1 32 ? -5.845 -12.969 5.974 1.00 0.00 31 PRO A CA 10
ATOM 12460 C C . PRO A 1 32 ? -5.991 -12.601 7.465 1.00 0.00 31 PRO A C 10
ATOM 12461 O O . PRO A 1 32 ? -6.961 -12.993 8.112 1.00 0.00 31 PRO A O 10
ATOM 12472 N N . ASP A 1 33 ? -5.038 -11.848 8.022 1.00 0.00 32 ASP A N 10
ATOM 12473 C CA . ASP A 1 33 ? -4.856 -11.624 9.456 1.00 0.00 32 ASP A CA 10
ATOM 12474 C C . ASP A 1 33 ? -3.685 -10.664 9.666 1.00 0.00 32 ASP A C 10
ATOM 12475 O O . ASP A 1 33 ? -3.907 -9.526 10.059 1.00 0.00 32 ASP A O 10
ATOM 12484 N N . ALA A 1 34 ? -2.448 -11.065 9.343 1.00 0.00 33 ALA A N 10
ATOM 12485 C CA . ALA A 1 34 ? -1.270 -10.218 9.555 1.00 0.00 33 ALA A CA 10
ATOM 12486 C C . ALA A 1 34 ? -1.188 -8.997 8.628 1.00 0.00 33 ALA A C 10
ATOM 12487 O O . ALA A 1 34 ? -0.193 -8.273 8.673 1.00 0.00 33 ALA A O 10
ATOM 12494 N N . VAL A 1 35 ? -2.172 -8.805 7.756 1.00 0.00 34 VAL A N 10
ATOM 12495 C CA . VAL A 1 35 ? -2.338 -7.629 6.929 1.00 0.00 34 VAL A CA 10
ATOM 12496 C C . VAL A 1 35 ? -2.573 -6.404 7.839 1.00 0.00 34 VAL A C 10
ATOM 12497 O O . VAL A 1 35 ? -3.277 -6.493 8.850 1.00 0.00 34 VAL A O 10
ATOM 12510 N N . GLU A 1 36 ? -2.004 -5.252 7.486 1.00 0.00 35 GLU A N 10
ATOM 12511 C CA . GLU A 1 36 ? -2.367 -3.939 8.014 1.00 0.00 35 GLU A CA 10
ATOM 12512 C C . GLU A 1 36 ? -2.387 -2.998 6.802 1.00 0.00 35 GLU A C 10
ATOM 12513 O O . GLU A 1 36 ? -1.464 -3.061 5.998 1.00 0.00 35 GLU A O 10
ATOM 12525 N N . VAL A 1 37 ? -3.448 -2.212 6.602 1.00 0.00 36 VAL A N 10
ATOM 12526 C CA . VAL A 1 37 ? -3.810 -1.604 5.316 1.00 0.00 36 VAL A CA 10
ATOM 12527 C C . VAL A 1 37 ? -4.415 -0.213 5.531 1.00 0.00 36 VAL A C 10
ATOM 12528 O O . VAL A 1 37 ? -5.631 -0.090 5.687 1.00 0.00 36 VAL A O 10
ATOM 12541 N N . GLU A 1 38 ? -3.609 0.849 5.504 1.00 0.00 37 GLU A N 10
ATOM 12542 C CA . GLU A 1 38 ? -4.114 2.204 5.631 1.00 0.00 37 GLU A CA 10
ATOM 12543 C C . GLU A 1 38 ? -4.310 2.764 4.231 1.00 0.00 37 GLU A C 10
ATOM 12544 O O . GLU A 1 38 ? -3.347 3.083 3.535 1.00 0.00 37 GLU A O 10
ATOM 12556 N N . TYR A 1 39 ? -5.563 2.837 3.784 1.00 0.00 38 TYR A N 10
ATOM 12557 C CA . TYR A 1 39 ? -5.937 3.721 2.695 1.00 0.00 38 TYR A CA 10
ATOM 12558 C C . TYR A 1 39 ? -5.981 5.136 3.260 1.00 0.00 38 TYR A C 10
ATOM 12559 O O . TYR A 1 39 ? -6.732 5.373 4.210 1.00 0.00 38 TYR A O 10
ATOM 12577 N N . ILE A 1 40 ? -5.194 6.057 2.702 1.00 0.00 39 ILE A N 10
ATOM 12578 C CA . ILE A 1 40 ? -5.195 7.458 3.089 1.00 0.00 39 ILE A CA 10
ATOM 12579 C C . ILE A 1 40 ? -5.138 8.285 1.803 1.00 0.00 39 ILE A C 10
ATOM 12580 O O . ILE A 1 40 ? -4.068 8.519 1.242 1.00 0.00 39 ILE A O 10
ATOM 12596 N N . ASN A 1 41 ? -6.293 8.676 1.260 1.00 0.00 40 ASN A N 10
ATOM 12597 C CA . ASN A 1 41 ? -6.281 9.627 0.153 1.00 0.00 40 ASN A CA 10
ATOM 12598 C C . ASN A 1 41 ? -5.704 10.964 0.620 1.00 0.00 40 ASN A C 10
ATOM 12599 O O . ASN A 1 41 ? -5.662 11.268 1.811 1.00 0.00 40 ASN A O 10
ATOM 12610 N N . VAL A 1 42 ? -5.286 11.784 -0.341 1.00 0.00 41 VAL A N 10
ATOM 12611 C CA . VAL A 1 42 ? -4.846 13.147 -0.097 1.00 0.00 41 VAL A CA 10
ATOM 12612 C C . VAL A 1 42 ? -5.993 13.923 0.575 1.00 0.00 41 VAL A C 10
ATOM 12613 O O . VAL A 1 42 ? -7.143 13.786 0.154 1.00 0.00 41 VAL A O 10
ATOM 12626 N N . MET A 1 43 ? -5.672 14.745 1.580 1.00 0.00 42 MET A N 10
ATOM 12627 C CA . MET A 1 43 ? -6.578 15.566 2.387 1.00 0.00 42 MET A CA 10
ATOM 12628 C C . MET A 1 43 ? -5.680 16.334 3.366 1.00 0.00 42 MET A C 10
ATOM 12629 O O . MET A 1 43 ? -5.201 17.407 3.006 1.00 0.00 42 MET A O 10
ATOM 12643 N N . GLU A 1 44 ? -5.345 15.772 4.532 1.00 0.00 43 GLU A N 10
ATOM 12644 C CA . GLU A 1 44 ? -4.570 16.436 5.589 1.00 0.00 43 GLU A CA 10
ATOM 12645 C C . GLU A 1 44 ? -3.118 16.682 5.167 1.00 0.00 43 GLU A C 10
ATOM 12646 O O . GLU A 1 44 ? -2.429 17.516 5.749 1.00 0.00 43 GLU A O 10
ATOM 12658 N N . ASN A 1 45 ? -2.669 15.949 4.145 1.00 0.00 44 ASN A N 10
ATOM 12659 C CA . ASN A 1 45 ? -1.306 15.952 3.605 1.00 0.00 44 ASN A CA 10
ATOM 12660 C C . ASN A 1 45 ? -0.253 15.804 4.721 1.00 0.00 44 ASN A C 10
ATOM 12661 O O . ASN A 1 45 ? 0.648 16.637 4.848 1.00 0.00 44 ASN A O 10
ATOM 12672 N N . PRO A 1 46 ? -0.320 14.742 5.548 1.00 0.00 45 PRO A N 10
ATOM 12673 C CA . PRO A 1 46 ? 0.624 14.572 6.636 1.00 0.00 45 PRO A CA 10
ATOM 12674 C C . PRO A 1 46 ? 2.032 14.353 6.076 1.00 0.00 45 PRO A C 10
ATOM 12675 O O . PRO A 1 46 ? 2.238 13.590 5.123 1.00 0.00 45 PRO A O 10
ATOM 12686 N N . GLN A 1 47 ? 3.029 14.949 6.736 1.00 0.00 46 GLN A N 10
ATOM 12687 C CA . GLN A 1 47 ? 4.436 14.753 6.386 1.00 0.00 46 GLN A CA 10
ATOM 12688 C C . GLN A 1 47 ? 4.862 13.290 6.539 1.00 0.00 46 GLN A C 10
ATOM 12689 O O . GLN A 1 47 ? 5.822 12.890 5.905 1.00 0.00 46 GLN A O 10
ATOM 12703 N N . LYS A 1 48 ? 4.080 12.461 7.239 1.00 0.00 47 LYS A N 10
ATOM 12704 C CA . LYS A 1 48 ? 4.130 11.001 7.183 1.00 0.00 47 LYS A CA 10
ATOM 12705 C C . LYS A 1 48 ? 4.337 10.483 5.766 1.00 0.00 47 LYS A C 10
ATOM 12706 O O . LYS A 1 48 ? 5.019 9.481 5.576 1.00 0.00 47 LYS A O 10
ATOM 12725 N N . ALA A 1 49 ? 3.604 11.028 4.792 1.00 0.00 48 ALA A N 10
ATOM 12726 C CA . ALA A 1 49 ? 3.880 10.790 3.386 1.00 0.00 48 ALA A CA 10
ATOM 12727 C C . ALA A 1 49 ? 4.807 11.832 2.775 1.00 0.00 48 ALA A C 10
ATOM 12728 O O . ALA A 1 49 ? 5.674 11.480 1.989 1.00 0.00 48 ALA A O 10
ATOM 12735 N N . MET A 1 50 ? 4.564 13.123 3.031 1.00 0.00 49 MET A N 10
ATOM 12736 C CA . MET A 1 50 ? 5.278 14.176 2.293 1.00 0.00 49 MET A CA 10
ATOM 12737 C C . MET A 1 50 ? 6.775 14.251 2.631 1.00 0.00 49 MET A C 10
ATOM 12738 O O . MET A 1 50 ? 7.505 14.987 1.974 1.00 0.00 49 MET A O 10
ATOM 12752 N N . GLU A 1 51 ? 7.255 13.471 3.602 1.00 0.00 50 GLU A N 10
ATOM 12753 C CA . GLU A 1 51 ? 8.666 13.189 3.806 1.00 0.00 50 GLU A CA 10
ATOM 12754 C C . GLU A 1 51 ? 9.294 12.541 2.557 1.00 0.00 50 GLU A C 10
ATOM 12755 O O . GLU A 1 51 ? 10.505 12.642 2.357 1.00 0.00 50 GLU A O 10
ATOM 12767 N N . TYR A 1 52 ? 8.508 11.845 1.725 1.00 0.00 51 TYR A N 10
ATOM 12768 C CA . TYR A 1 52 ? 8.993 11.088 0.581 1.00 0.00 51 TYR A CA 10
ATOM 12769 C C . TYR A 1 52 ? 9.340 12.025 -0.559 1.00 0.00 51 TYR A C 10
ATOM 12770 O O . TYR A 1 52 ? 8.460 12.657 -1.149 1.00 0.00 51 TYR A O 10
ATOM 12788 N N . GLY A 1 53 ? 10.607 12.024 -0.958 1.00 0.00 52 GLY A N 10
ATOM 12789 C CA . GLY A 1 53 ? 11.078 12.855 -2.045 1.00 0.00 52 GLY A CA 10
ATOM 12790 C C . GLY A 1 53 ? 10.499 12.508 -3.418 1.00 0.00 52 GLY A C 10
ATOM 12791 O O . GLY A 1 53 ? 10.787 13.229 -4.376 1.00 0.00 52 GLY A O 10
ATOM 12795 N N . ILE A 1 54 ? 9.714 11.434 -3.558 1.00 0.00 53 ILE A N 10
ATOM 12796 C CA . ILE A 1 54 ? 8.972 11.154 -4.785 1.00 0.00 53 ILE A CA 10
ATOM 12797 C C . ILE A 1 54 ? 7.862 12.200 -4.966 1.00 0.00 53 ILE A C 10
ATOM 12798 O O . ILE A 1 54 ? 7.706 12.729 -6.060 1.00 0.00 53 ILE A O 10
ATOM 12814 N N . MET A 1 55 ? 7.092 12.494 -3.905 1.00 0.00 54 MET A N 10
ATOM 12815 C CA . MET A 1 55 ? 5.846 13.279 -3.836 1.00 0.00 54 MET A CA 10
ATOM 12816 C C . MET A 1 55 ? 4.749 12.969 -4.882 1.00 0.00 54 MET A C 10
ATOM 12817 O O . MET A 1 55 ? 3.617 13.412 -4.713 1.00 0.00 54 MET A O 10
ATOM 12831 N N . ALA A 1 56 ? 5.041 12.193 -5.926 1.00 0.00 55 ALA A N 10
ATOM 12832 C CA . ALA A 1 56 ? 4.311 12.127 -7.185 1.00 0.00 55 ALA A CA 10
ATOM 12833 C C . ALA A 1 56 ? 2.879 11.592 -7.096 1.00 0.00 55 ALA A C 10
ATOM 12834 O O . ALA A 1 56 ? 2.064 11.947 -7.946 1.00 0.00 55 ALA A O 10
ATOM 12841 N N . VAL A 1 57 ? 2.602 10.739 -6.102 1.00 0.00 56 VAL A N 10
ATOM 12842 C CA . VAL A 1 57 ? 1.470 9.810 -5.990 1.00 0.00 56 VAL A CA 10
ATOM 12843 C C . VAL A 1 57 ? 1.274 8.910 -7.247 1.00 0.00 56 VAL A C 10
ATOM 12844 O O . VAL A 1 57 ? 1.901 9.154 -8.277 1.00 0.00 56 VAL A O 10
ATOM 12857 N N . PRO A 1 58 ? 0.461 7.825 -7.223 1.00 0.00 57 PRO A N 10
ATOM 12858 C CA . PRO A 1 58 ? -0.112 7.124 -6.072 1.00 0.00 57 PRO A CA 10
ATOM 12859 C C . PRO A 1 58 ? 1.004 6.471 -5.247 1.00 0.00 57 PRO A C 10
ATOM 12860 O O . PRO A 1 58 ? 1.587 5.473 -5.652 1.00 0.00 57 PRO A O 10
ATOM 12871 N N . THR A 1 59 ? 1.315 7.047 -4.097 1.00 0.00 58 THR A N 10
ATOM 12872 C CA . THR A 1 59 ? 2.386 6.642 -3.208 1.00 0.00 58 THR A CA 10
ATOM 12873 C C . THR A 1 59 ? 1.876 5.445 -2.408 1.00 0.00 58 THR A C 10
ATOM 12874 O O . THR A 1 59 ? 0.823 5.524 -1.776 1.00 0.00 58 THR A O 10
ATOM 12885 N N . ILE A 1 60 ? 2.594 4.325 -2.447 1.00 0.00 59 ILE A N 10
ATOM 12886 C CA . ILE A 1 60 ? 2.193 3.096 -1.784 1.00 0.00 59 ILE A CA 10
ATOM 12887 C C . ILE A 1 60 ? 3.317 2.724 -0.813 1.00 0.00 59 ILE A C 10
ATOM 12888 O O . ILE A 1 60 ? 4.433 3.243 -0.890 1.00 0.00 59 ILE A O 10
ATOM 12904 N N . VAL A 1 61 ? 3.046 1.791 0.084 1.00 0.00 60 VAL A N 10
ATOM 12905 C CA . VAL A 1 61 ? 4.004 1.187 0.987 1.00 0.00 60 VAL A CA 10
ATOM 12906 C C . VAL A 1 61 ? 3.547 -0.267 1.056 1.00 0.00 60 VAL A C 10
ATOM 12907 O O . VAL A 1 61 ? 2.337 -0.520 1.091 1.00 0.00 60 VAL A O 10
ATOM 12920 N N . ILE A 1 62 ? 4.486 -1.206 0.944 1.00 0.00 61 ILE A N 10
ATOM 12921 C CA . ILE A 1 62 ? 4.249 -2.646 1.150 1.00 0.00 61 ILE A CA 10
ATOM 12922 C C . ILE A 1 62 ? 4.750 -3.060 2.539 1.00 0.00 61 ILE A C 10
ATOM 12923 O O . ILE A 1 62 ? 4.825 -2.187 3.399 1.00 0.00 61 ILE A O 10
ATOM 12939 N N . ASN A 1 63 ? 5.047 -4.361 2.754 1.00 0.00 62 ASN A N 10
ATOM 12940 C CA . ASN A 1 63 ? 5.425 -4.997 4.031 1.00 0.00 62 ASN A CA 10
ATOM 12941 C C . ASN A 1 63 ? 6.015 -4.046 5.075 1.00 0.00 62 ASN A C 10
ATOM 12942 O O . ASN A 1 63 ? 5.564 -4.066 6.224 1.00 0.00 62 ASN A O 10
ATOM 12953 N N . GLY A 1 64 ? 7.023 -3.266 4.679 1.00 0.00 63 GLY A N 10
ATOM 12954 C CA . GLY A 1 64 ? 7.396 -2.036 5.361 1.00 0.00 63 GLY A CA 10
ATOM 12955 C C . GLY A 1 64 ? 7.776 -0.923 4.377 1.00 0.00 63 GLY A C 10
ATOM 12956 O O . GLY A 1 64 ? 7.651 0.250 4.720 1.00 0.00 63 GLY A O 10
ATOM 12960 N N . ASP A 1 65 ? 8.265 -1.242 3.171 1.00 0.00 64 ASP A N 10
ATOM 12961 C CA . ASP A 1 65 ? 8.973 -0.254 2.354 1.00 0.00 64 ASP A CA 10
ATOM 12962 C C . ASP A 1 65 ? 8.041 0.512 1.424 1.00 0.00 64 ASP A C 10
ATOM 12963 O O . ASP A 1 65 ? 7.145 -0.060 0.791 1.00 0.00 64 ASP A O 10
ATOM 12972 N N . VAL A 1 66 ? 8.301 1.808 1.289 1.00 0.00 65 VAL A N 10
ATOM 12973 C CA . VAL A 1 66 ? 7.569 2.774 0.477 1.00 0.00 65 VAL A CA 10
ATOM 12974 C C . VAL A 1 66 ? 7.980 2.587 -0.990 1.00 0.00 65 VAL A C 10
ATOM 12975 O O . VAL A 1 66 ? 9.139 2.253 -1.248 1.00 0.00 65 VAL A O 10
ATOM 12988 N N . GLU A 1 67 ? 7.074 2.825 -1.948 1.00 0.00 66 GLU A N 10
ATOM 12989 C CA . GLU A 1 67 ? 7.329 2.786 -3.391 1.00 0.00 66 GLU A CA 10
ATOM 12990 C C . GLU A 1 67 ? 6.040 3.152 -4.148 1.00 0.00 66 GLU A C 10
ATOM 12991 O O . GLU A 1 67 ? 4.937 2.973 -3.633 1.00 0.00 66 GLU A O 10
ATOM 13003 N N . PHE A 1 68 ? 6.145 3.563 -5.410 1.00 0.00 67 PHE A N 10
ATOM 13004 C CA . PHE A 1 68 ? 5.045 3.531 -6.375 1.00 0.00 67 PHE A CA 10
ATOM 13005 C C . PHE A 1 68 ? 5.580 2.883 -7.644 1.00 0.00 67 PHE A C 10
ATOM 13006 O O . PHE A 1 68 ? 6.759 3.043 -7.957 1.00 0.00 67 PHE A O 10
ATOM 13023 N N . ILE A 1 69 ? 4.744 2.145 -8.375 1.00 0.00 68 ILE A N 10
ATOM 13024 C CA . ILE A 1 69 ? 5.151 1.497 -9.615 1.00 0.00 68 ILE A CA 10
ATOM 13025 C C . ILE A 1 69 ? 4.174 1.978 -10.683 1.00 0.00 68 ILE A C 10
ATOM 13026 O O . ILE A 1 69 ? 3.134 1.354 -10.910 1.00 0.00 68 ILE A O 10
ATOM 13042 N N . GLY A 1 70 ? 4.508 3.103 -11.314 1.00 0.00 69 GLY A N 10
ATOM 13043 C CA . GLY A 1 70 ? 3.739 3.635 -12.422 1.00 0.00 69 GLY A CA 10
ATOM 13044 C C . GLY A 1 70 ? 2.472 4.359 -11.959 1.00 0.00 69 GLY A C 10
ATOM 13045 O O . GLY A 1 70 ? 2.334 4.740 -10.798 1.00 0.00 69 GLY A O 10
ATOM 13049 N N . ALA A 1 71 ? 1.567 4.601 -12.914 1.00 0.00 70 ALA A N 10
ATOM 13050 C CA . ALA A 1 71 ? 0.244 5.176 -12.691 1.00 0.00 70 ALA A CA 10
ATOM 13051 C C . ALA A 1 71 ? -0.805 4.258 -12.017 1.00 0.00 70 ALA A C 10
ATOM 13052 O O . ALA A 1 71 ? -1.779 4.818 -11.493 1.00 0.00 70 ALA A O 10
ATOM 13059 N N . PRO A 1 72 ? -0.741 2.904 -12.035 1.00 0.00 71 PRO A N 10
ATOM 13060 C CA . PRO A 1 72 ? -1.553 2.094 -11.120 1.00 0.00 71 PRO A CA 10
ATOM 13061 C C . PRO A 1 72 ? -1.119 2.323 -9.664 1.00 0.00 71 PRO A C 10
ATOM 13062 O O . PRO A 1 72 ? -0.173 3.056 -9.400 1.00 0.00 71 PRO A O 10
ATOM 13073 N N . THR A 1 73 ? -1.795 1.704 -8.690 1.00 0.00 72 THR A N 10
ATOM 13074 C CA . THR A 1 73 ? -1.201 1.511 -7.366 1.00 0.00 72 THR A CA 10
ATOM 13075 C C . THR A 1 73 ? -0.084 0.458 -7.512 1.00 0.00 72 THR A C 10
ATOM 13076 O O . THR A 1 73 ? 0.419 0.236 -8.615 1.00 0.00 72 THR A O 10
ATOM 13087 N N . LYS A 1 74 ? 0.361 -0.215 -6.444 1.00 0.00 73 LYS A N 10
ATOM 13088 C CA . LYS A 1 74 ? 1.551 -1.067 -6.531 1.00 0.00 73 LYS A CA 10
ATOM 13089 C C . LYS A 1 74 ? 1.269 -2.412 -7.213 1.00 0.00 73 LYS A C 10
ATOM 13090 O O . LYS A 1 74 ? 1.994 -3.359 -6.953 1.00 0.00 73 LYS A O 10
ATOM 13109 N N . GLU A 1 75 ? 0.233 -2.524 -8.040 1.00 0.00 74 GLU A N 10
ATOM 13110 C CA . GLU A 1 75 ? -0.265 -3.733 -8.696 1.00 0.00 74 GLU A CA 10
ATOM 13111 C C . GLU A 1 75 ? 0.869 -4.586 -9.302 1.00 0.00 74 GLU A C 10
ATOM 13112 O O . GLU A 1 75 ? 0.861 -5.810 -9.157 1.00 0.00 74 GLU A O 10
ATOM 13124 N N . ALA A 1 76 ? 1.899 -3.953 -9.874 1.00 0.00 75 ALA A N 10
ATOM 13125 C CA . ALA A 1 76 ? 3.138 -4.600 -10.289 1.00 0.00 75 ALA A CA 10
ATOM 13126 C C . ALA A 1 76 ? 3.750 -5.428 -9.152 1.00 0.00 75 ALA A C 10
ATOM 13127 O O . ALA A 1 76 ? 3.839 -6.650 -9.267 1.00 0.00 75 ALA A O 10
ATOM 13134 N N . LEU A 1 77 ? 4.207 -4.778 -8.074 1.00 0.00 76 LEU A N 10
ATOM 13135 C CA . LEU A 1 77 ? 4.791 -5.487 -6.931 1.00 0.00 76 LEU A CA 10
ATOM 13136 C C . LEU A 1 77 ? 3.736 -6.295 -6.168 1.00 0.00 76 LEU A C 10
ATOM 13137 O O . LEU A 1 77 ? 4.096 -7.267 -5.518 1.00 0.00 76 LEU A O 10
ATOM 13153 N N . VAL A 1 78 ? 2.444 -5.965 -6.241 1.00 0.00 77 VAL A N 10
ATOM 13154 C CA . VAL A 1 78 ? 1.391 -6.761 -5.614 1.00 0.00 77 VAL A CA 10
ATOM 13155 C C . VAL A 1 78 ? 1.411 -8.164 -6.226 1.00 0.00 77 VAL A C 10
ATOM 13156 O O . VAL A 1 78 ? 1.381 -9.142 -5.482 1.00 0.00 77 VAL A O 10
ATOM 13169 N N . GLU A 1 79 ? 1.625 -8.283 -7.542 1.00 0.00 78 GLU A N 10
ATOM 13170 C CA . GLU A 1 79 ? 1.839 -9.573 -8.193 1.00 0.00 78 GLU A CA 10
ATOM 13171 C C . GLU A 1 79 ? 3.101 -10.314 -7.698 1.00 0.00 78 GLU A C 10
ATOM 13172 O O . GLU A 1 79 ? 3.287 -11.478 -8.048 1.00 0.00 78 GLU A O 10
ATOM 13184 N N . ALA A 1 80 ? 3.958 -9.705 -6.871 1.00 0.00 79 ALA A N 10
ATOM 13185 C CA . ALA A 1 80 ? 5.091 -10.352 -6.213 1.00 0.00 79 ALA A CA 10
ATOM 13186 C C . ALA A 1 80 ? 4.821 -10.634 -4.724 1.00 0.00 79 ALA A C 10
ATOM 13187 O O . ALA A 1 80 ? 5.163 -11.725 -4.256 1.00 0.00 79 ALA A O 10
ATOM 13194 N N . ILE A 1 81 ? 4.131 -9.739 -3.993 1.00 0.00 80 ILE A N 10
ATOM 13195 C CA . ILE A 1 81 ? 3.697 -10.039 -2.629 1.00 0.00 80 ILE A CA 10
ATOM 13196 C C . ILE A 1 81 ? 2.854 -11.328 -2.654 1.00 0.00 80 ILE A C 10
ATOM 13197 O O . ILE A 1 81 ? 3.072 -12.221 -1.849 1.00 0.00 80 ILE A O 10
ATOM 13213 N N . LYS A 1 82 ? 1.951 -11.499 -3.627 1.00 0.00 81 LYS A N 10
ATOM 13214 C CA . LYS A 1 82 ? 1.214 -12.759 -3.771 1.00 0.00 81 LYS A CA 10
ATOM 13215 C C . LYS A 1 82 ? 2.047 -13.901 -4.346 1.00 0.00 81 LYS A C 10
ATOM 13216 O O . LYS A 1 82 ? 1.583 -15.041 -4.308 1.00 0.00 81 LYS A O 10
ATOM 13235 N N . LYS A 1 83 ? 3.213 -13.631 -4.945 1.00 0.00 82 LYS A N 10
ATOM 13236 C CA . LYS A 1 83 ? 4.055 -14.687 -5.497 1.00 0.00 82 LYS A CA 10
ATOM 13237 C C . LYS A 1 83 ? 4.763 -15.391 -4.351 1.00 0.00 82 LYS A C 10
ATOM 13238 O O . LYS A 1 83 ? 4.672 -16.616 -4.287 1.00 0.00 82 LYS A O 10
ATOM 13257 N N . ARG A 1 84 ? 5.459 -14.675 -3.457 1.00 0.00 83 ARG A N 10
ATOM 13258 C CA . ARG A 1 84 ? 6.057 -15.326 -2.280 1.00 0.00 83 ARG A CA 10
ATOM 13259 C C . ARG A 1 84 ? 6.360 -14.331 -1.157 1.00 0.00 83 ARG A C 10
ATOM 13260 O O . ARG A 1 84 ? 7.459 -14.376 -0.598 1.00 0.00 83 ARG A O 10
ATOM 13281 N N . LEU A 1 85 ? 5.396 -13.485 -0.790 1.00 0.00 84 LEU A N 10
ATOM 13282 C CA . LEU A 1 85 ? 5.560 -12.251 -0.012 1.00 0.00 84 LEU A CA 10
ATOM 13283 C C . LEU A 1 85 ? 6.778 -11.436 -0.411 1.00 0.00 84 LEU A C 10
ATOM 13284 O O . LEU A 1 85 ? 7.108 -10.486 0.323 1.00 0.00 84 LEU A O 10
ATOM 13301 N N . MET A 1 1 ? 2.973 -4.618 14.883 1.00 0.00 0 MET A N 11
ATOM 13302 C CA . MET A 1 1 ? 4.431 -4.745 14.743 1.00 0.00 0 MET A CA 11
ATOM 13303 C C . MET A 1 1 ? 4.755 -6.130 14.193 1.00 0.00 0 MET A C 11
ATOM 13304 O O . MET A 1 1 ? 3.931 -7.034 14.327 1.00 0.00 0 MET A O 11
ATOM 13320 N N . SER A 1 2 ? 5.922 -6.313 13.567 1.00 0.00 1 SER A N 11
ATOM 13321 C CA . SER A 1 2 ? 6.351 -7.576 12.968 1.00 0.00 1 SER A CA 11
ATOM 13322 C C . SER A 1 2 ? 5.260 -8.195 12.083 1.00 0.00 1 SER A C 11
ATOM 13323 O O . SER A 1 2 ? 4.977 -9.392 12.190 1.00 0.00 1 SER A O 11
ATOM 13331 N N . LYS A 1 3 ? 4.636 -7.389 11.216 1.00 0.00 2 LYS A N 11
ATOM 13332 C CA . LYS A 1 3 ? 3.565 -7.829 10.324 1.00 0.00 2 LYS A CA 11
ATOM 13333 C C . LYS A 1 3 ? 3.698 -7.139 8.961 1.00 0.00 2 LYS A C 11
ATOM 13334 O O . LYS A 1 3 ? 4.308 -6.065 8.898 1.00 0.00 2 LYS A O 11
ATOM 13353 N N . VAL A 1 4 ? 3.155 -7.704 7.877 1.00 0.00 3 VAL A N 11
ATOM 13354 C CA . VAL A 1 4 ? 3.234 -7.057 6.564 1.00 0.00 3 VAL A CA 11
ATOM 13355 C C . VAL A 1 4 ? 2.415 -5.760 6.610 1.00 0.00 3 VAL A C 11
ATOM 13356 O O . VAL A 1 4 ? 1.267 -5.768 7.051 1.00 0.00 3 VAL A O 11
ATOM 13369 N N . LYS A 1 5 ? 2.976 -4.635 6.157 1.00 0.00 4 LYS A N 11
ATOM 13370 C CA . LYS A 1 5 ? 2.233 -3.392 5.964 1.00 0.00 4 LYS A CA 11
ATOM 13371 C C . LYS A 1 5 ? 2.021 -3.162 4.479 1.00 0.00 4 LYS A C 11
ATOM 13372 O O . LYS A 1 5 ? 2.889 -3.477 3.662 1.00 0.00 4 LYS A O 11
ATOM 13391 N N . ILE A 1 6 ? 0.889 -2.554 4.149 1.00 0.00 5 ILE A N 11
ATOM 13392 C CA . ILE A 1 6 ? 0.510 -2.086 2.833 1.00 0.00 5 ILE A CA 11
ATOM 13393 C C . ILE A 1 6 ? -0.022 -0.671 3.057 1.00 0.00 5 ILE A C 11
ATOM 13394 O O . ILE A 1 6 ? -0.842 -0.468 3.954 1.00 0.00 5 ILE A O 11
ATOM 13410 N N . GLU A 1 7 ? 0.378 0.294 2.232 1.00 0.00 6 GLU A N 11
ATOM 13411 C CA . GLU A 1 7 ? -0.271 1.601 2.202 1.00 0.00 6 GLU A CA 11
ATOM 13412 C C . GLU A 1 7 ? -0.603 1.944 0.761 1.00 0.00 6 GLU A C 11
ATOM 13413 O O . GLU A 1 7 ? 0.175 1.654 -0.150 1.00 0.00 6 GLU A O 11
ATOM 13425 N N . LEU A 1 8 ? -1.740 2.603 0.568 1.00 0.00 7 LEU A N 11
ATOM 13426 C CA . LEU A 1 8 ? -2.227 3.140 -0.687 1.00 0.00 7 LEU A CA 11
ATOM 13427 C C . LEU A 1 8 ? -2.397 4.636 -0.431 1.00 0.00 7 LEU A C 11
ATOM 13428 O O . LEU A 1 8 ? -3.510 5.099 -0.161 1.00 0.00 7 LEU A O 11
ATOM 13444 N N . PHE A 1 9 ? -1.290 5.380 -0.458 1.00 0.00 8 PHE A N 11
ATOM 13445 C CA . PHE A 1 9 ? -1.279 6.823 -0.306 1.00 0.00 8 PHE A CA 11
ATOM 13446 C C . PHE A 1 9 ? -1.441 7.407 -1.712 1.00 0.00 8 PHE A C 11
ATOM 13447 O O . PHE A 1 9 ? -0.462 7.710 -2.398 1.00 0.00 8 PHE A O 11
ATOM 13464 N N . THR A 1 10 ? -2.672 7.454 -2.233 1.00 0.00 9 THR A N 11
ATOM 13465 C CA . THR A 1 10 ? -2.981 7.982 -3.573 1.00 0.00 9 THR A CA 11
ATOM 13466 C C . THR A 1 10 ? -4.415 8.529 -3.617 1.00 0.00 9 THR A C 11
ATOM 13467 O O . THR A 1 10 ? -5.251 8.149 -2.801 1.00 0.00 9 THR A O 11
ATOM 13478 N N . SER A 1 11 ? -4.728 9.401 -4.577 1.00 0.00 10 SER A N 11
ATOM 13479 C CA . SER A 1 11 ? -6.082 9.745 -4.994 1.00 0.00 10 SER A CA 11
ATOM 13480 C C . SER A 1 11 ? -5.988 9.998 -6.500 1.00 0.00 10 SER A C 11
ATOM 13481 O O . SER A 1 11 ? -5.379 10.993 -6.897 1.00 0.00 10 SER A O 11
ATOM 13489 N N . PRO A 1 12 ? -6.461 9.077 -7.351 1.00 0.00 11 PRO A N 11
ATOM 13490 C CA . PRO A 1 12 ? -6.338 9.225 -8.790 1.00 0.00 11 PRO A CA 11
ATOM 13491 C C . PRO A 1 12 ? -7.376 10.215 -9.323 1.00 0.00 11 PRO A C 11
ATOM 13492 O O . PRO A 1 12 ? -8.579 9.993 -9.157 1.00 0.00 11 PRO A O 11
ATOM 13503 N N . MET A 1 13 ? -6.950 11.283 -9.998 1.00 0.00 12 MET A N 11
ATOM 13504 C CA . MET A 1 13 ? -7.854 12.129 -10.766 1.00 0.00 12 MET A CA 11
ATOM 13505 C C . MET A 1 13 ? -7.882 11.593 -12.193 1.00 0.00 12 MET A C 11
ATOM 13506 O O . MET A 1 13 ? -7.030 11.952 -13.008 1.00 0.00 12 MET A O 11
ATOM 13520 N N . CYS A 1 14 ? -8.834 10.693 -12.445 1.00 0.00 13 CYS A N 11
ATOM 13521 C CA . CYS A 1 14 ? -9.197 9.997 -13.682 1.00 0.00 13 CYS A CA 11
ATOM 13522 C C . CYS A 1 14 ? -8.908 8.496 -13.574 1.00 0.00 13 CYS A C 11
ATOM 13523 O O . CYS A 1 14 ? -9.876 7.746 -13.717 1.00 0.00 13 CYS A O 11
ATOM 13531 N N . PRO A 1 15 ? -7.672 8.014 -13.312 1.00 0.00 14 PRO A N 11
ATOM 13532 C CA . PRO A 1 15 ? -7.355 6.589 -13.346 1.00 0.00 14 PRO A CA 11
ATOM 13533 C C . PRO A 1 15 ? -7.790 5.897 -12.045 1.00 0.00 14 PRO A C 11
ATOM 13534 O O . PRO A 1 15 ? -6.975 5.356 -11.291 1.00 0.00 14 PRO A O 11
ATOM 13545 N N . HIS A 1 16 ? -9.083 5.978 -11.731 1.00 0.00 15 HIS A N 11
ATOM 13546 C CA . HIS A 1 16 ? -9.706 5.323 -10.595 1.00 0.00 15 HIS A CA 11
ATOM 13547 C C . HIS A 1 16 ? -9.523 3.821 -10.801 1.00 0.00 15 HIS A C 11
ATOM 13548 O O . HIS A 1 16 ? -10.066 3.263 -11.754 1.00 0.00 15 HIS A O 11
ATOM 13563 N N . CYS A 1 17 ? -8.697 3.199 -9.966 1.00 0.00 16 CYS A N 11
ATOM 13564 C CA . CYS A 1 17 ? -8.329 1.791 -10.026 1.00 0.00 16 CYS A CA 11
ATOM 13565 C C . CYS A 1 17 ? -8.723 1.140 -8.701 1.00 0.00 16 CYS A C 11
ATOM 13566 O O . CYS A 1 17 ? -8.897 1.859 -7.714 1.00 0.00 16 CYS A O 11
ATOM 13574 N N . PRO A 1 18 ? -8.813 -0.201 -8.633 1.00 0.00 17 PRO A N 11
ATOM 13575 C CA . PRO A 1 18 ? -9.275 -0.878 -7.430 1.00 0.00 17 PRO A CA 11
ATOM 13576 C C . PRO A 1 18 ? -8.395 -0.629 -6.203 1.00 0.00 17 PRO A C 11
ATOM 13577 O O . PRO A 1 18 ? -8.905 -0.762 -5.092 1.00 0.00 17 PRO A O 11
ATOM 13588 N N . ALA A 1 19 ? -7.128 -0.228 -6.371 1.00 0.00 18 ALA A N 11
ATOM 13589 C CA . ALA A 1 19 ? -6.219 0.157 -5.298 1.00 0.00 18 ALA A CA 11
ATOM 13590 C C . ALA A 1 19 ? -6.335 -0.821 -4.123 1.00 0.00 18 ALA A C 11
ATOM 13591 O O . ALA A 1 19 ? -6.077 -2.011 -4.303 1.00 0.00 18 ALA A O 11
ATOM 13598 N N . ALA A 1 20 ? -6.765 -0.352 -2.944 1.00 0.00 19 ALA A N 11
ATOM 13599 C CA . ALA A 1 20 ? -6.893 -1.181 -1.760 1.00 0.00 19 ALA A CA 11
ATOM 13600 C C . ALA A 1 20 ? -7.694 -2.464 -1.976 1.00 0.00 19 ALA A C 11
ATOM 13601 O O . ALA A 1 20 ? -7.328 -3.440 -1.341 1.00 0.00 19 ALA A O 11
ATOM 13608 N N . LYS A 1 21 ? -8.717 -2.514 -2.846 1.00 0.00 20 LYS A N 11
ATOM 13609 C CA . LYS A 1 21 ? -9.476 -3.752 -3.075 1.00 0.00 20 LYS A CA 11
ATOM 13610 C C . LYS A 1 21 ? -8.533 -4.849 -3.566 1.00 0.00 20 LYS A C 11
ATOM 13611 O O . LYS A 1 21 ? -8.391 -5.871 -2.903 1.00 0.00 20 LYS A O 11
ATOM 13630 N N . ARG A 1 22 ? -7.848 -4.634 -4.695 1.00 0.00 21 ARG A N 11
ATOM 13631 C CA . ARG A 1 22 ? -6.895 -5.627 -5.191 1.00 0.00 21 ARG A CA 11
ATOM 13632 C C . ARG A 1 22 ? -5.788 -5.837 -4.196 1.00 0.00 21 ARG A C 11
ATOM 13633 O O . ARG A 1 22 ? -5.422 -6.978 -3.952 1.00 0.00 21 ARG A O 11
ATOM 13654 N N . VAL A 1 23 ? -5.177 -4.750 -3.731 1.00 0.00 22 VAL A N 11
ATOM 13655 C CA . VAL A 1 23 ? -3.924 -4.870 -3.024 1.00 0.00 22 VAL A CA 11
ATOM 13656 C C . VAL A 1 23 ? -4.177 -5.610 -1.702 1.00 0.00 22 VAL A C 11
ATOM 13657 O O . VAL A 1 23 ? -3.392 -6.509 -1.406 1.00 0.00 22 VAL A O 11
ATOM 13670 N N . VAL A 1 24 ? -5.277 -5.345 -0.970 1.00 0.00 23 VAL A N 11
ATOM 13671 C CA . VAL A 1 24 ? -5.641 -6.159 0.190 1.00 0.00 23 VAL A CA 11
ATOM 13672 C C . VAL A 1 24 ? -5.928 -7.584 -0.255 1.00 0.00 23 VAL A C 11
ATOM 13673 O O . VAL A 1 24 ? -5.417 -8.489 0.382 1.00 0.00 23 VAL A O 11
ATOM 13686 N N . GLU A 1 25 ? -6.701 -7.806 -1.324 1.00 0.00 24 GLU A N 11
ATOM 13687 C CA . GLU A 1 25 ? -7.082 -9.151 -1.734 1.00 0.00 24 GLU A CA 11
ATOM 13688 C C . GLU A 1 25 ? -5.843 -9.998 -2.022 1.00 0.00 24 GLU A C 11
ATOM 13689 O O . GLU A 1 25 ? -5.755 -11.151 -1.610 1.00 0.00 24 GLU A O 11
ATOM 13701 N N . GLU A 1 26 ? -4.873 -9.404 -2.712 1.00 0.00 25 GLU A N 11
ATOM 13702 C CA . GLU A 1 26 ? -3.618 -10.026 -3.067 1.00 0.00 25 GLU A CA 11
ATOM 13703 C C . GLU A 1 26 ? -2.817 -10.377 -1.814 1.00 0.00 25 GLU A C 11
ATOM 13704 O O . GLU A 1 26 ? -2.423 -11.534 -1.653 1.00 0.00 25 GLU A O 11
ATOM 13716 N N . VAL A 1 27 ? -2.557 -9.411 -0.924 1.00 0.00 26 VAL A N 11
ATOM 13717 C CA . VAL A 1 27 ? -1.750 -9.727 0.249 1.00 0.00 26 VAL A CA 11
ATOM 13718 C C . VAL A 1 27 ? -2.513 -10.599 1.244 1.00 0.00 26 VAL A C 11
ATOM 13719 O O . VAL A 1 27 ? -1.875 -11.380 1.936 1.00 0.00 26 VAL A O 11
ATOM 13732 N N . ALA A 1 28 ? -3.842 -10.507 1.320 1.00 0.00 27 ALA A N 11
ATOM 13733 C CA . ALA A 1 28 ? -4.667 -11.334 2.186 1.00 0.00 27 ALA A CA 11
ATOM 13734 C C . ALA A 1 28 ? -4.699 -12.766 1.668 1.00 0.00 27 ALA A C 11
ATOM 13735 O O . ALA A 1 28 ? -4.825 -13.691 2.464 1.00 0.00 27 ALA A O 11
ATOM 13742 N N . ASN A 1 29 ? -4.534 -12.967 0.357 1.00 0.00 28 ASN A N 11
ATOM 13743 C CA . ASN A 1 29 ? -4.347 -14.299 -0.196 1.00 0.00 28 ASN A CA 11
ATOM 13744 C C . ASN A 1 29 ? -3.127 -14.966 0.442 1.00 0.00 28 ASN A C 11
ATOM 13745 O O . ASN A 1 29 ? -3.172 -16.147 0.774 1.00 0.00 28 ASN A O 11
ATOM 13756 N N . GLU A 1 30 ? -2.055 -14.203 0.655 1.00 0.00 29 GLU A N 11
ATOM 13757 C CA . GLU A 1 30 ? -0.850 -14.652 1.339 1.00 0.00 29 GLU A CA 11
ATOM 13758 C C . GLU A 1 30 ? -1.045 -14.716 2.860 1.00 0.00 29 GLU A C 11
ATOM 13759 O O . GLU A 1 30 ? -0.733 -15.732 3.485 1.00 0.00 29 GLU A O 11
ATOM 13771 N N . MET A 1 31 ? -1.528 -13.632 3.466 1.00 0.00 30 MET A N 11
ATOM 13772 C CA . MET A 1 31 ? -1.562 -13.356 4.896 1.00 0.00 30 MET A CA 11
ATOM 13773 C C . MET A 1 31 ? -2.881 -12.661 5.231 1.00 0.00 30 MET A C 11
ATOM 13774 O O . MET A 1 31 ? -2.896 -11.438 5.345 1.00 0.00 30 MET A O 11
ATOM 13788 N N . PRO A 1 32 ? -3.995 -13.382 5.428 1.00 0.00 31 PRO A N 11
ATOM 13789 C CA . PRO A 1 32 ? -5.293 -12.758 5.675 1.00 0.00 31 PRO A CA 11
ATOM 13790 C C . PRO A 1 32 ? -5.401 -12.045 7.038 1.00 0.00 31 PRO A C 11
ATOM 13791 O O . PRO A 1 32 ? -6.498 -11.616 7.406 1.00 0.00 31 PRO A O 11
ATOM 13802 N N . ASP A 1 33 ? -4.307 -11.887 7.792 1.00 0.00 32 ASP A N 11
ATOM 13803 C CA . ASP A 1 33 ? -4.296 -11.273 9.119 1.00 0.00 32 ASP A CA 11
ATOM 13804 C C . ASP A 1 33 ? -2.968 -10.590 9.432 1.00 0.00 32 ASP A C 11
ATOM 13805 O O . ASP A 1 33 ? -2.986 -9.485 9.969 1.00 0.00 32 ASP A O 11
ATOM 13814 N N . ALA A 1 34 ? -1.817 -11.183 9.071 1.00 0.00 33 ALA A N 11
ATOM 13815 C CA . ALA A 1 34 ? -0.527 -10.505 9.244 1.00 0.00 33 ALA A CA 11
ATOM 13816 C C . ALA A 1 34 ? -0.393 -9.295 8.320 1.00 0.00 33 ALA A C 11
ATOM 13817 O O . ALA A 1 34 ? 0.576 -8.557 8.438 1.00 0.00 33 ALA A O 11
ATOM 13824 N N . VAL A 1 35 ? -1.328 -9.061 7.413 1.00 0.00 34 VAL A N 11
ATOM 13825 C CA . VAL A 1 35 ? -1.374 -7.843 6.639 1.00 0.00 34 VAL A CA 11
ATOM 13826 C C . VAL A 1 35 ? -2.017 -6.733 7.478 1.00 0.00 34 VAL A C 11
ATOM 13827 O O . VAL A 1 35 ? -2.928 -6.965 8.274 1.00 0.00 34 VAL A O 11
ATOM 13840 N N . GLU A 1 36 ? -1.531 -5.510 7.299 1.00 0.00 35 GLU A N 11
ATOM 13841 C CA . GLU A 1 36 ? -2.133 -4.255 7.720 1.00 0.00 35 GLU A CA 11
ATOM 13842 C C . GLU A 1 36 ? -2.296 -3.438 6.436 1.00 0.00 35 GLU A C 11
ATOM 13843 O O . GLU A 1 36 ? -1.408 -3.492 5.580 1.00 0.00 35 GLU A O 11
ATOM 13855 N N . VAL A 1 37 ? -3.393 -2.695 6.289 1.00 0.00 36 VAL A N 11
ATOM 13856 C CA . VAL A 1 37 ? -3.711 -1.938 5.082 1.00 0.00 36 VAL A CA 11
ATOM 13857 C C . VAL A 1 37 ? -4.123 -0.524 5.457 1.00 0.00 36 VAL A C 11
ATOM 13858 O O . VAL A 1 37 ? -5.007 -0.336 6.290 1.00 0.00 36 VAL A O 11
ATOM 13871 N N . GLU A 1 38 ? -3.512 0.473 4.826 1.00 0.00 37 GLU A N 11
ATOM 13872 C CA . GLU A 1 38 ? -3.845 1.867 5.045 1.00 0.00 37 GLU A CA 11
ATOM 13873 C C . GLU A 1 38 ? -4.265 2.408 3.675 1.00 0.00 37 GLU A C 11
ATOM 13874 O O . GLU A 1 38 ? -3.417 2.661 2.821 1.00 0.00 37 GLU A O 11
ATOM 13886 N N . TYR A 1 39 ? -5.571 2.470 3.396 1.00 0.00 38 TYR A N 11
ATOM 13887 C CA . TYR A 1 39 ? -6.106 3.129 2.208 1.00 0.00 38 TYR A CA 11
ATOM 13888 C C . TYR A 1 39 ? -6.266 4.602 2.566 1.00 0.00 38 TYR A C 11
ATOM 13889 O O . TYR A 1 39 ? -7.286 4.981 3.147 1.00 0.00 38 TYR A O 11
ATOM 13907 N N . ILE A 1 40 ? -5.262 5.433 2.281 1.00 0.00 39 ILE A N 11
ATOM 13908 C CA . ILE A 1 40 ? -5.244 6.808 2.770 1.00 0.00 39 ILE A CA 11
ATOM 13909 C C . ILE A 1 40 ? -5.302 7.732 1.563 1.00 0.00 39 ILE A C 11
ATOM 13910 O O . ILE A 1 40 ? -4.310 8.027 0.894 1.00 0.00 39 ILE A O 11
ATOM 13926 N N . ASN A 1 41 ? -6.533 8.100 1.217 1.00 0.00 40 ASN A N 11
ATOM 13927 C CA . ASN A 1 41 ? -6.813 8.850 0.014 1.00 0.00 40 ASN A CA 11
ATOM 13928 C C . ASN A 1 41 ? -6.155 10.229 0.093 1.00 0.00 40 ASN A C 11
ATOM 13929 O O . ASN A 1 41 ? -6.336 10.975 1.059 1.00 0.00 40 ASN A O 11
ATOM 13940 N N . VAL A 1 42 ? -5.328 10.544 -0.901 1.00 0.00 41 VAL A N 11
ATOM 13941 C CA . VAL A 1 42 ? -4.624 11.821 -0.970 1.00 0.00 41 VAL A CA 11
ATOM 13942 C C . VAL A 1 42 ? -5.659 12.931 -1.133 1.00 0.00 41 VAL A C 11
ATOM 13943 O O . VAL A 1 42 ? -6.394 12.962 -2.113 1.00 0.00 41 VAL A O 11
ATOM 13956 N N . MET A 1 43 ? -5.714 13.820 -0.149 1.00 0.00 42 MET A N 11
ATOM 13957 C CA . MET A 1 43 ? -6.682 14.890 0.020 1.00 0.00 42 MET A CA 11
ATOM 13958 C C . MET A 1 43 ? -6.235 15.598 1.287 1.00 0.00 42 MET A C 11
ATOM 13959 O O . MET A 1 43 ? -5.786 16.739 1.236 1.00 0.00 42 MET A O 11
ATOM 13973 N N . GLU A 1 44 ? -6.274 14.891 2.413 1.00 0.00 43 GLU A N 11
ATOM 13974 C CA . GLU A 1 44 ? -6.284 15.471 3.749 1.00 0.00 43 GLU A CA 11
ATOM 13975 C C . GLU A 1 44 ? -5.460 14.559 4.664 1.00 0.00 43 GLU A C 11
ATOM 13976 O O . GLU A 1 44 ? -5.941 14.074 5.688 1.00 0.00 43 GLU A O 11
ATOM 13988 N N . ASN A 1 45 ? -4.231 14.232 4.242 1.00 0.00 44 ASN A N 11
ATOM 13989 C CA . ASN A 1 45 ? -3.434 13.149 4.816 1.00 0.00 44 ASN A CA 11
ATOM 13990 C C . ASN A 1 45 ? -1.961 13.556 4.945 1.00 0.00 44 ASN A C 11
ATOM 13991 O O . ASN A 1 45 ? -1.485 14.363 4.147 1.00 0.00 44 ASN A O 11
ATOM 14002 N N . PRO A 1 46 ? -1.217 13.004 5.923 1.00 0.00 45 PRO A N 11
ATOM 14003 C CA . PRO A 1 46 ? 0.139 13.441 6.242 1.00 0.00 45 PRO A CA 11
ATOM 14004 C C . PRO A 1 46 ? 1.122 13.106 5.123 1.00 0.00 45 PRO A C 11
ATOM 14005 O O . PRO A 1 46 ? 1.197 11.962 4.677 1.00 0.00 45 PRO A O 11
ATOM 14016 N N . GLN A 1 47 ? 1.983 14.053 4.751 1.00 0.00 46 GLN A N 11
ATOM 14017 C CA . GLN A 1 47 ? 3.061 13.802 3.793 1.00 0.00 46 GLN A CA 11
ATOM 14018 C C . GLN A 1 47 ? 4.176 12.907 4.370 1.00 0.00 46 GLN A C 11
ATOM 14019 O O . GLN A 1 47 ? 5.166 12.658 3.693 1.00 0.00 46 GLN A O 11
ATOM 14033 N N . LYS A 1 48 ? 3.994 12.351 5.572 1.00 0.00 47 LYS A N 11
ATOM 14034 C CA . LYS A 1 48 ? 4.810 11.296 6.163 1.00 0.00 47 LYS A CA 11
ATOM 14035 C C . LYS A 1 48 ? 5.013 10.097 5.236 1.00 0.00 47 LYS A C 11
ATOM 14036 O O . LYS A 1 48 ? 6.011 9.399 5.367 1.00 0.00 47 LYS A O 11
ATOM 14055 N N . ALA A 1 49 ? 4.037 9.780 4.373 1.00 0.00 48 ALA A N 11
ATOM 14056 C CA . ALA A 1 49 ? 4.269 8.877 3.250 1.00 0.00 48 ALA A CA 11
ATOM 14057 C C . ALA A 1 49 ? 4.663 9.652 1.993 1.00 0.00 48 ALA A C 11
ATOM 14058 O O . ALA A 1 49 ? 5.515 9.191 1.250 1.00 0.00 48 ALA A O 11
ATOM 14065 N N . MET A 1 50 ? 4.018 10.786 1.713 1.00 0.00 49 MET A N 11
ATOM 14066 C CA . MET A 1 50 ? 4.224 11.554 0.481 1.00 0.00 49 MET A CA 11
ATOM 14067 C C . MET A 1 50 ? 5.619 12.187 0.376 1.00 0.00 49 MET A C 11
ATOM 14068 O O . MET A 1 50 ? 5.876 12.911 -0.581 1.00 0.00 49 MET A O 11
ATOM 14082 N N . GLU A 1 51 ? 6.489 12.014 1.368 1.00 0.00 50 GLU A N 11
ATOM 14083 C CA . GLU A 1 51 ? 7.930 12.168 1.255 1.00 0.00 50 GLU A CA 11
ATOM 14084 C C . GLU A 1 51 ? 8.502 11.061 0.334 1.00 0.00 50 GLU A C 11
ATOM 14085 O O . GLU A 1 51 ? 7.867 10.709 -0.659 1.00 0.00 50 GLU A O 11
ATOM 14097 N N . TYR A 1 52 ? 9.697 10.527 0.624 1.00 0.00 51 TYR A N 11
ATOM 14098 C CA . TYR A 1 52 ? 10.348 9.446 -0.116 1.00 0.00 51 TYR A CA 11
ATOM 14099 C C . TYR A 1 52 ? 10.765 9.893 -1.528 1.00 0.00 51 TYR A C 11
ATOM 14100 O O . TYR A 1 52 ? 10.822 11.080 -1.851 1.00 0.00 51 TYR A O 11
ATOM 14118 N N . GLY A 1 53 ? 11.140 8.924 -2.370 1.00 0.00 52 GLY A N 11
ATOM 14119 C CA . GLY A 1 53 ? 11.118 9.102 -3.811 1.00 0.00 52 GLY A CA 11
ATOM 14120 C C . GLY A 1 53 ? 9.667 8.906 -4.256 1.00 0.00 52 GLY A C 11
ATOM 14121 O O . GLY A 1 53 ? 8.876 8.318 -3.523 1.00 0.00 52 GLY A O 11
ATOM 14125 N N . ILE A 1 54 ? 9.329 9.359 -5.465 1.00 0.00 53 ILE A N 11
ATOM 14126 C CA . ILE A 1 54 ? 7.957 9.543 -5.932 1.00 0.00 53 ILE A CA 11
ATOM 14127 C C . ILE A 1 54 ? 7.046 10.159 -4.858 1.00 0.00 53 ILE A C 11
ATOM 14128 O O . ILE A 1 54 ? 5.998 9.629 -4.474 1.00 0.00 53 ILE A O 11
ATOM 14144 N N . MET A 1 55 ? 7.385 11.392 -4.492 1.00 0.00 54 MET A N 11
ATOM 14145 C CA . MET A 1 55 ? 6.453 12.244 -3.774 1.00 0.00 54 MET A CA 11
ATOM 14146 C C . MET A 1 55 ? 5.276 12.637 -4.673 1.00 0.00 54 MET A C 11
ATOM 14147 O O . MET A 1 55 ? 4.204 12.985 -4.190 1.00 0.00 54 MET A O 11
ATOM 14161 N N . ALA A 1 56 ? 5.466 12.577 -5.996 1.00 0.00 55 ALA A N 11
ATOM 14162 C CA . ALA A 1 56 ? 4.471 12.931 -6.997 1.00 0.00 55 ALA A CA 11
ATOM 14163 C C . ALA A 1 56 ? 3.284 11.958 -7.067 1.00 0.00 55 ALA A C 11
ATOM 14164 O O . ALA A 1 56 ? 2.395 12.185 -7.889 1.00 0.00 55 ALA A O 11
ATOM 14171 N N . VAL A 1 57 ? 3.235 10.909 -6.232 1.00 0.00 56 VAL A N 11
ATOM 14172 C CA . VAL A 1 57 ? 2.179 9.893 -6.206 1.00 0.00 56 VAL A CA 11
ATOM 14173 C C . VAL A 1 57 ? 2.260 8.992 -7.469 1.00 0.00 56 VAL A C 11
ATOM 14174 O O . VAL A 1 57 ? 2.922 9.353 -8.446 1.00 0.00 56 VAL A O 11
ATOM 14187 N N . PRO A 1 58 ? 1.612 7.812 -7.514 1.00 0.00 57 PRO A N 11
ATOM 14188 C CA . PRO A 1 58 ? 0.952 7.135 -6.411 1.00 0.00 57 PRO A CA 11
ATOM 14189 C C . PRO A 1 58 ? 1.966 6.554 -5.423 1.00 0.00 57 PRO A C 11
ATOM 14190 O O . PRO A 1 58 ? 2.861 5.813 -5.816 1.00 0.00 57 PRO A O 11
ATOM 14201 N N . THR A 1 59 ? 1.840 6.896 -4.144 1.00 0.00 58 THR A N 11
ATOM 14202 C CA . THR A 1 59 ? 2.814 6.578 -3.113 1.00 0.00 58 THR A CA 11
ATOM 14203 C C . THR A 1 59 ? 2.332 5.284 -2.439 1.00 0.00 58 THR A C 11
ATOM 14204 O O . THR A 1 59 ? 1.406 5.301 -1.628 1.00 0.00 58 THR A O 11
ATOM 14215 N N . ILE A 1 60 ? 2.876 4.129 -2.832 1.00 0.00 59 ILE A N 11
ATOM 14216 C CA . ILE A 1 60 ? 2.329 2.823 -2.465 1.00 0.00 59 ILE A CA 11
ATOM 14217 C C . ILE A 1 60 ? 3.404 2.072 -1.677 1.00 0.00 59 ILE A C 11
ATOM 14218 O O . ILE A 1 60 ? 4.500 1.807 -2.180 1.00 0.00 59 ILE A O 11
ATOM 14234 N N . VAL A 1 61 ? 3.111 1.699 -0.440 1.00 0.00 60 VAL A N 11
ATOM 14235 C CA . VAL A 1 61 ? 4.031 0.937 0.392 1.00 0.00 60 VAL A CA 11
ATOM 14236 C C . VAL A 1 61 ? 3.632 -0.526 0.230 1.00 0.00 60 VAL A C 11
ATOM 14237 O O . VAL A 1 61 ? 2.446 -0.834 0.363 1.00 0.00 60 VAL A O 11
ATOM 14250 N N . ILE A 1 62 ? 4.573 -1.419 -0.103 1.00 0.00 61 ILE A N 11
ATOM 14251 C CA . ILE A 1 62 ? 4.318 -2.865 -0.045 1.00 0.00 61 ILE A CA 11
ATOM 14252 C C . ILE A 1 62 ? 5.353 -3.539 0.851 1.00 0.00 61 ILE A C 11
ATOM 14253 O O . ILE A 1 62 ? 6.521 -3.153 0.833 1.00 0.00 61 ILE A O 11
ATOM 14269 N N . ASN A 1 63 ? 4.911 -4.541 1.621 1.00 0.00 62 ASN A N 11
ATOM 14270 C CA . ASN A 1 63 ? 5.503 -5.108 2.843 1.00 0.00 62 ASN A CA 11
ATOM 14271 C C . ASN A 1 63 ? 5.948 -4.112 3.927 1.00 0.00 62 ASN A C 11
ATOM 14272 O O . ASN A 1 63 ? 5.689 -4.343 5.111 1.00 0.00 62 ASN A O 11
ATOM 14283 N N . GLY A 1 64 ? 6.582 -3.015 3.538 1.00 0.00 63 GLY A N 11
ATOM 14284 C CA . GLY A 1 64 ? 7.109 -1.944 4.355 1.00 0.00 63 GLY A CA 11
ATOM 14285 C C . GLY A 1 64 ? 7.962 -0.978 3.523 1.00 0.00 63 GLY A C 11
ATOM 14286 O O . GLY A 1 64 ? 8.223 0.128 3.995 1.00 0.00 63 GLY A O 11
ATOM 14290 N N . ASP A 1 65 ? 8.387 -1.354 2.308 1.00 0.00 64 ASP A N 11
ATOM 14291 C CA . ASP A 1 65 ? 9.179 -0.519 1.404 1.00 0.00 64 ASP A CA 11
ATOM 14292 C C . ASP A 1 65 ? 8.257 0.278 0.478 1.00 0.00 64 ASP A C 11
ATOM 14293 O O . ASP A 1 65 ? 7.092 -0.078 0.275 1.00 0.00 64 ASP A O 11
ATOM 14302 N N . VAL A 1 66 ? 8.773 1.355 -0.116 1.00 0.00 65 VAL A N 11
ATOM 14303 C CA . VAL A 1 66 ? 7.969 2.455 -0.648 1.00 0.00 65 VAL A CA 11
ATOM 14304 C C . VAL A 1 66 ? 8.264 2.618 -2.144 1.00 0.00 65 VAL A C 11
ATOM 14305 O O . VAL A 1 66 ? 9.432 2.626 -2.530 1.00 0.00 65 VAL A O 11
ATOM 14318 N N . GLU A 1 67 ? 7.240 2.633 -3.012 1.00 0.00 66 GLU A N 11
ATOM 14319 C CA . GLU A 1 67 ? 7.450 2.643 -4.463 1.00 0.00 66 GLU A CA 11
ATOM 14320 C C . GLU A 1 67 ? 6.187 3.129 -5.201 1.00 0.00 66 GLU A C 11
ATOM 14321 O O . GLU A 1 67 ? 5.112 3.222 -4.605 1.00 0.00 66 GLU A O 11
ATOM 14333 N N . PHE A 1 68 ? 6.280 3.317 -6.518 1.00 0.00 67 PHE A N 11
ATOM 14334 C CA . PHE A 1 68 ? 5.158 3.351 -7.460 1.00 0.00 67 PHE A CA 11
ATOM 14335 C C . PHE A 1 68 ? 5.543 2.460 -8.641 1.00 0.00 67 PHE A C 11
ATOM 14336 O O . PHE A 1 68 ? 6.731 2.294 -8.911 1.00 0.00 67 PHE A O 11
ATOM 14353 N N . ILE A 1 69 ? 4.588 1.913 -9.386 1.00 0.00 68 ILE A N 11
ATOM 14354 C CA . ILE A 1 69 ? 4.861 1.295 -10.675 1.00 0.00 68 ILE A CA 11
ATOM 14355 C C . ILE A 1 69 ? 3.689 1.686 -11.567 1.00 0.00 68 ILE A C 11
ATOM 14356 O O . ILE A 1 69 ? 2.542 1.613 -11.125 1.00 0.00 68 ILE A O 11
ATOM 14372 N N . GLY A 1 70 ? 3.976 2.078 -12.807 1.00 0.00 69 GLY A N 11
ATOM 14373 C CA . GLY A 1 70 ? 2.959 2.529 -13.735 1.00 0.00 69 GLY A CA 11
ATOM 14374 C C . GLY A 1 70 ? 2.410 3.890 -13.330 1.00 0.00 69 GLY A C 11
ATOM 14375 O O . GLY A 1 70 ? 2.942 4.568 -12.449 1.00 0.00 69 GLY A O 11
ATOM 14379 N N . ALA A 1 71 ? 1.349 4.305 -14.016 1.00 0.00 70 ALA A N 11
ATOM 14380 C CA . ALA A 1 71 ? 0.503 5.391 -13.558 1.00 0.00 70 ALA A CA 11
ATOM 14381 C C . ALA A 1 71 ? -0.521 4.983 -12.472 1.00 0.00 70 ALA A C 11
ATOM 14382 O O . ALA A 1 71 ? -0.871 5.870 -11.687 1.00 0.00 70 ALA A O 11
ATOM 14389 N N . PRO A 1 72 ? -1.066 3.746 -12.400 1.00 0.00 71 PRO A N 11
ATOM 14390 C CA . PRO A 1 72 ? -2.009 3.366 -11.355 1.00 0.00 71 PRO A CA 11
ATOM 14391 C C . PRO A 1 72 ? -1.260 2.899 -10.097 1.00 0.00 71 PRO A C 11
ATOM 14392 O O . PRO A 1 72 ? -0.062 3.126 -9.935 1.00 0.00 71 PRO A O 11
ATOM 14403 N N . THR A 1 73 ? -1.975 2.266 -9.168 1.00 0.00 72 THR A N 11
ATOM 14404 C CA . THR A 1 73 ? -1.401 1.621 -7.998 1.00 0.00 72 THR A CA 11
ATOM 14405 C C . THR A 1 73 ? -0.474 0.450 -8.390 1.00 0.00 72 THR A C 11
ATOM 14406 O O . THR A 1 73 ? -0.306 0.123 -9.565 1.00 0.00 72 THR A O 11
ATOM 14417 N N . LYS A 1 74 ? 0.182 -0.161 -7.392 1.00 0.00 73 LYS A N 11
ATOM 14418 C CA . LYS A 1 74 ? 1.378 -1.002 -7.545 1.00 0.00 73 LYS A CA 11
ATOM 14419 C C . LYS A 1 74 ? 1.078 -2.418 -8.070 1.00 0.00 73 LYS A C 11
ATOM 14420 O O . LYS A 1 74 ? 1.877 -3.322 -7.842 1.00 0.00 73 LYS A O 11
ATOM 14439 N N . GLU A 1 75 ? -0.053 -2.642 -8.730 1.00 0.00 74 GLU A N 11
ATOM 14440 C CA . GLU A 1 75 ? -0.489 -3.894 -9.337 1.00 0.00 74 GLU A CA 11
ATOM 14441 C C . GLU A 1 75 ? 0.646 -4.742 -9.950 1.00 0.00 74 GLU A C 11
ATOM 14442 O O . GLU A 1 75 ? 0.662 -5.964 -9.769 1.00 0.00 74 GLU A O 11
ATOM 14454 N N . ALA A 1 76 ? 1.608 -4.109 -10.628 1.00 0.00 75 ALA A N 11
ATOM 14455 C CA . ALA A 1 76 ? 2.812 -4.725 -11.172 1.00 0.00 75 ALA A CA 11
ATOM 14456 C C . ALA A 1 76 ? 3.582 -5.503 -10.103 1.00 0.00 75 ALA A C 11
ATOM 14457 O O . ALA A 1 76 ? 3.730 -6.720 -10.197 1.00 0.00 75 ALA A O 11
ATOM 14464 N N . LEU A 1 77 ? 4.100 -4.798 -9.094 1.00 0.00 76 LEU A N 11
ATOM 14465 C CA . LEU A 1 77 ? 4.861 -5.406 -8.006 1.00 0.00 76 LEU A CA 11
ATOM 14466 C C . LEU A 1 77 ? 3.958 -6.269 -7.134 1.00 0.00 76 LEU A C 11
ATOM 14467 O O . LEU A 1 77 ? 4.420 -7.227 -6.527 1.00 0.00 76 LEU A O 11
ATOM 14483 N N . VAL A 1 78 ? 2.671 -5.950 -7.053 1.00 0.00 77 VAL A N 11
ATOM 14484 C CA . VAL A 1 78 ? 1.704 -6.717 -6.289 1.00 0.00 77 VAL A CA 11
ATOM 14485 C C . VAL A 1 78 ? 1.593 -8.136 -6.887 1.00 0.00 77 VAL A C 11
ATOM 14486 O O . VAL A 1 78 ? 1.546 -9.109 -6.134 1.00 0.00 77 VAL A O 11
ATOM 14499 N N . GLU A 1 79 ? 1.715 -8.305 -8.211 1.00 0.00 78 GLU A N 11
ATOM 14500 C CA . GLU A 1 79 ? 1.851 -9.640 -8.802 1.00 0.00 78 GLU A CA 11
ATOM 14501 C C . GLU A 1 79 ? 3.123 -10.393 -8.352 1.00 0.00 78 GLU A C 11
ATOM 14502 O O . GLU A 1 79 ? 3.166 -11.614 -8.509 1.00 0.00 78 GLU A O 11
ATOM 14514 N N . ALA A 1 80 ? 4.134 -9.730 -7.779 1.00 0.00 79 ALA A N 11
ATOM 14515 C CA . ALA A 1 80 ? 5.324 -10.367 -7.214 1.00 0.00 79 ALA A CA 11
ATOM 14516 C C . ALA A 1 80 ? 5.107 -10.688 -5.730 1.00 0.00 79 ALA A C 11
ATOM 14517 O O . ALA A 1 80 ? 5.402 -11.806 -5.287 1.00 0.00 79 ALA A O 11
ATOM 14524 N N . ILE A 1 81 ? 4.604 -9.724 -4.943 1.00 0.00 80 ILE A N 11
ATOM 14525 C CA . ILE A 1 81 ? 4.315 -9.945 -3.525 1.00 0.00 80 ILE A CA 11
ATOM 14526 C C . ILE A 1 81 ? 3.270 -11.049 -3.316 1.00 0.00 80 ILE A C 11
ATOM 14527 O O . ILE A 1 81 ? 3.262 -11.664 -2.252 1.00 0.00 80 ILE A O 11
ATOM 14543 N N . LYS A 1 82 ? 2.400 -11.319 -4.300 1.00 0.00 81 LYS A N 11
ATOM 14544 C CA . LYS A 1 82 ? 1.450 -12.428 -4.216 1.00 0.00 81 LYS A CA 11
ATOM 14545 C C . LYS A 1 82 ? 2.169 -13.769 -4.167 1.00 0.00 81 LYS A C 11
ATOM 14546 O O . LYS A 1 82 ? 1.783 -14.650 -3.403 1.00 0.00 81 LYS A O 11
ATOM 14565 N N . LYS A 1 83 ? 3.151 -13.951 -5.054 1.00 0.00 82 LYS A N 11
ATOM 14566 C CA . LYS A 1 83 ? 3.713 -15.262 -5.327 1.00 0.00 82 LYS A CA 11
ATOM 14567 C C . LYS A 1 83 ? 4.789 -15.553 -4.302 1.00 0.00 82 LYS A C 11
ATOM 14568 O O . LYS A 1 83 ? 4.750 -16.606 -3.677 1.00 0.00 82 LYS A O 11
ATOM 14587 N N . ARG A 1 84 ? 5.709 -14.602 -4.104 1.00 0.00 83 ARG A N 11
ATOM 14588 C CA . ARG A 1 84 ? 6.996 -14.692 -3.415 1.00 0.00 83 ARG A CA 11
ATOM 14589 C C . ARG A 1 84 ? 7.907 -15.810 -3.913 1.00 0.00 83 ARG A C 11
ATOM 14590 O O . ARG A 1 84 ? 9.034 -15.531 -4.318 1.00 0.00 83 ARG A O 11
ATOM 14611 N N . LEU A 1 85 ? 7.440 -17.044 -3.853 1.00 0.00 84 LEU A N 11
ATOM 14612 C CA . LEU A 1 85 ? 8.199 -18.269 -4.069 1.00 0.00 84 LEU A CA 11
ATOM 14613 C C . LEU A 1 85 ? 8.425 -18.498 -5.544 1.00 0.00 84 LEU A C 11
ATOM 14614 O O . LEU A 1 85 ? 9.283 -19.345 -5.879 1.00 0.00 84 LEU A O 11
ATOM 14631 N N . MET A 1 1 ? 6.919 -10.329 11.756 1.00 0.00 0 MET A N 12
ATOM 14632 C CA . MET A 1 1 ? 5.473 -10.113 11.624 1.00 0.00 0 MET A CA 12
ATOM 14633 C C . MET A 1 1 ? 5.154 -10.012 10.142 1.00 0.00 0 MET A C 12
ATOM 14634 O O . MET A 1 1 ? 5.607 -9.080 9.482 1.00 0.00 0 MET A O 12
ATOM 14650 N N . SER A 1 2 ? 4.428 -10.983 9.591 1.00 0.00 1 SER A N 12
ATOM 14651 C CA . SER A 1 2 ? 4.073 -10.995 8.181 1.00 0.00 1 SER A CA 12
ATOM 14652 C C . SER A 1 2 ? 3.109 -9.856 7.869 1.00 0.00 1 SER A C 12
ATOM 14653 O O . SER A 1 2 ? 1.973 -9.853 8.348 1.00 0.00 1 SER A O 12
ATOM 14661 N N . LYS A 1 3 ? 3.551 -8.886 7.070 1.00 0.00 2 LYS A N 12
ATOM 14662 C CA . LYS A 1 3 ? 2.689 -7.867 6.491 1.00 0.00 2 LYS A CA 12
ATOM 14663 C C . LYS A 1 3 ? 3.215 -7.564 5.093 1.00 0.00 2 LYS A C 12
ATOM 14664 O O . LYS A 1 3 ? 4.406 -7.269 4.959 1.00 0.00 2 LYS A O 12
ATOM 14683 N N . VAL A 1 4 ? 2.374 -7.647 4.067 1.00 0.00 3 VAL A N 12
ATOM 14684 C CA . VAL A 1 4 ? 2.690 -7.233 2.703 1.00 0.00 3 VAL A CA 12
ATOM 14685 C C . VAL A 1 4 ? 1.937 -5.915 2.503 1.00 0.00 3 VAL A C 12
ATOM 14686 O O . VAL A 1 4 ? 0.705 -5.892 2.427 1.00 0.00 3 VAL A O 12
ATOM 14699 N N . LYS A 1 5 ? 2.671 -4.798 2.559 1.00 0.00 4 LYS A N 12
ATOM 14700 C CA . LYS A 1 5 ? 2.078 -3.481 2.355 1.00 0.00 4 LYS A CA 12
ATOM 14701 C C . LYS A 1 5 ? 1.747 -3.292 0.883 1.00 0.00 4 LYS A C 12
ATOM 14702 O O . LYS A 1 5 ? 2.371 -3.903 0.014 1.00 0.00 4 LYS A O 12
ATOM 14721 N N . ILE A 1 6 ? 0.823 -2.375 0.619 1.00 0.00 5 ILE A N 12
ATOM 14722 C CA . ILE A 1 6 ? 0.596 -1.731 -0.651 1.00 0.00 5 ILE A CA 12
ATOM 14723 C C . ILE A 1 6 ? 0.213 -0.287 -0.319 1.00 0.00 5 ILE A C 12
ATOM 14724 O O . ILE A 1 6 ? -0.610 -0.052 0.569 1.00 0.00 5 ILE A O 12
ATOM 14740 N N . GLU A 1 7 ? 0.721 0.678 -1.081 1.00 0.00 6 GLU A N 12
ATOM 14741 C CA . GLU A 1 7 ? 0.191 2.042 -1.100 1.00 0.00 6 GLU A CA 12
ATOM 14742 C C . GLU A 1 7 ? -0.041 2.402 -2.566 1.00 0.00 6 GLU A C 12
ATOM 14743 O O . GLU A 1 7 ? 0.716 1.963 -3.431 1.00 0.00 6 GLU A O 12
ATOM 14755 N N . LEU A 1 8 ? -1.093 3.162 -2.875 1.00 0.00 7 LEU A N 12
ATOM 14756 C CA . LEU A 1 8 ? -1.549 3.426 -4.238 1.00 0.00 7 LEU A CA 12
ATOM 14757 C C . LEU A 1 8 ? -1.930 4.891 -4.342 1.00 0.00 7 LEU A C 12
ATOM 14758 O O . LEU A 1 8 ? -3.080 5.265 -4.098 1.00 0.00 7 LEU A O 12
ATOM 14774 N N . PHE A 1 9 ? -0.947 5.709 -4.697 1.00 0.00 8 PHE A N 12
ATOM 14775 C CA . PHE A 1 9 ? -0.946 7.150 -4.569 1.00 0.00 8 PHE A CA 12
ATOM 14776 C C . PHE A 1 9 ? -0.941 7.770 -5.962 1.00 0.00 8 PHE A C 12
ATOM 14777 O O . PHE A 1 9 ? 0.100 7.899 -6.603 1.00 0.00 8 PHE A O 12
ATOM 14794 N N . THR A 1 10 ? -2.113 8.151 -6.452 1.00 0.00 9 THR A N 12
ATOM 14795 C CA . THR A 1 10 ? -2.337 8.775 -7.752 1.00 0.00 9 THR A CA 12
ATOM 14796 C C . THR A 1 10 ? -3.846 9.054 -7.852 1.00 0.00 9 THR A C 12
ATOM 14797 O O . THR A 1 10 ? -4.590 8.805 -6.898 1.00 0.00 9 THR A O 12
ATOM 14808 N N . SER A 1 11 ? -4.315 9.577 -8.983 1.00 0.00 10 SER A N 12
ATOM 14809 C CA . SER A 1 11 ? -5.713 9.512 -9.381 1.00 0.00 10 SER A CA 12
ATOM 14810 C C . SER A 1 11 ? -5.783 9.703 -10.907 1.00 0.00 10 SER A C 12
ATOM 14811 O O . SER A 1 11 ? -6.249 10.741 -11.377 1.00 0.00 10 SER A O 12
ATOM 14819 N N . PRO A 1 12 ? -5.317 8.732 -11.718 1.00 0.00 11 PRO A N 12
ATOM 14820 C CA . PRO A 1 12 ? -5.273 8.887 -13.163 1.00 0.00 11 PRO A CA 12
ATOM 14821 C C . PRO A 1 12 ? -6.701 8.983 -13.704 1.00 0.00 11 PRO A C 12
ATOM 14822 O O . PRO A 1 12 ? -7.552 8.142 -13.394 1.00 0.00 11 PRO A O 12
ATOM 14833 N N . MET A 1 13 ? -6.963 10.028 -14.492 1.00 0.00 12 MET A N 12
ATOM 14834 C CA . MET A 1 13 ? -8.255 10.306 -15.098 1.00 0.00 12 MET A CA 12
ATOM 14835 C C . MET A 1 13 ? -8.695 9.092 -15.917 1.00 0.00 12 MET A C 12
ATOM 14836 O O . MET A 1 13 ? -8.116 8.821 -16.963 1.00 0.00 12 MET A O 12
ATOM 14850 N N . CYS A 1 14 ? -9.671 8.359 -15.371 1.00 0.00 13 CYS A N 12
ATOM 14851 C CA . CYS A 1 14 ? -10.329 7.136 -15.825 1.00 0.00 13 CYS A CA 12
ATOM 14852 C C . CYS A 1 14 ? -9.880 5.958 -14.944 1.00 0.00 13 CYS A C 12
ATOM 14853 O O . CYS A 1 14 ? -10.673 5.602 -14.074 1.00 0.00 13 CYS A O 12
ATOM 14861 N N . PRO A 1 15 ? -8.674 5.363 -15.059 1.00 0.00 14 PRO A N 12
ATOM 14862 C CA . PRO A 1 15 ? -8.332 4.149 -14.313 1.00 0.00 14 PRO A CA 12
ATOM 14863 C C . PRO A 1 15 ? -8.190 4.320 -12.787 1.00 0.00 14 PRO A C 12
ATOM 14864 O O . PRO A 1 15 ? -7.895 3.337 -12.105 1.00 0.00 14 PRO A O 12
ATOM 14875 N N . HIS A 1 16 ? -8.448 5.499 -12.205 1.00 0.00 15 HIS A N 12
ATOM 14876 C CA . HIS A 1 16 ? -8.688 5.669 -10.765 1.00 0.00 15 HIS A CA 12
ATOM 14877 C C . HIS A 1 16 ? -9.987 4.993 -10.276 1.00 0.00 15 HIS A C 12
ATOM 14878 O O . HIS A 1 16 ? -10.800 5.626 -9.606 1.00 0.00 15 HIS A O 12
ATOM 14893 N N . CYS A 1 17 ? -10.231 3.735 -10.647 1.00 0.00 16 CYS A N 12
ATOM 14894 C CA . CYS A 1 17 ? -11.355 2.928 -10.184 1.00 0.00 16 CYS A CA 12
ATOM 14895 C C . CYS A 1 17 ? -10.878 1.495 -9.896 1.00 0.00 16 CYS A C 12
ATOM 14896 O O . CYS A 1 17 ? -10.882 1.119 -8.725 1.00 0.00 16 CYS A O 12
ATOM 14904 N N . PRO A 1 18 ? -10.409 0.691 -10.877 1.00 0.00 17 PRO A N 12
ATOM 14905 C CA . PRO A 1 18 ? -9.994 -0.690 -10.614 1.00 0.00 17 PRO A CA 12
ATOM 14906 C C . PRO A 1 18 ? -8.730 -0.815 -9.748 1.00 0.00 17 PRO A C 12
ATOM 14907 O O . PRO A 1 18 ? -8.397 -1.932 -9.366 1.00 0.00 17 PRO A O 12
ATOM 14918 N N . ALA A 1 19 ? -8.031 0.291 -9.452 1.00 0.00 18 ALA A N 12
ATOM 14919 C CA . ALA A 1 19 ? -6.683 0.327 -8.893 1.00 0.00 18 ALA A CA 12
ATOM 14920 C C . ALA A 1 19 ? -6.513 -0.555 -7.647 1.00 0.00 18 ALA A C 12
ATOM 14921 O O . ALA A 1 19 ? -5.986 -1.660 -7.760 1.00 0.00 18 ALA A O 12
ATOM 14928 N N . ALA A 1 20 ? -6.914 -0.090 -6.457 1.00 0.00 19 ALA A N 12
ATOM 14929 C CA . ALA A 1 20 ? -6.743 -0.887 -5.247 1.00 0.00 19 ALA A CA 12
ATOM 14930 C C . ALA A 1 20 ? -7.553 -2.173 -5.265 1.00 0.00 19 ALA A C 12
ATOM 14931 O O . ALA A 1 20 ? -7.131 -3.117 -4.606 1.00 0.00 19 ALA A O 12
ATOM 14938 N N . LYS A 1 21 ? -8.657 -2.238 -6.016 1.00 0.00 20 LYS A N 12
ATOM 14939 C CA . LYS A 1 21 ? -9.458 -3.452 -6.119 1.00 0.00 20 LYS A CA 12
ATOM 14940 C C . LYS A 1 21 ? -8.616 -4.578 -6.715 1.00 0.00 20 LYS A C 12
ATOM 14941 O O . LYS A 1 21 ? -8.393 -5.588 -6.053 1.00 0.00 20 LYS A O 12
ATOM 14960 N N . ARG A 1 22 ? -8.089 -4.403 -7.930 1.00 0.00 21 ARG A N 12
ATOM 14961 C CA . ARG A 1 22 ? -7.230 -5.419 -8.532 1.00 0.00 21 ARG A CA 12
ATOM 14962 C C . ARG A 1 22 ? -5.989 -5.640 -7.701 1.00 0.00 21 ARG A C 12
ATOM 14963 O O . ARG A 1 22 ? -5.575 -6.779 -7.550 1.00 0.00 21 ARG A O 12
ATOM 14984 N N . VAL A 1 23 ? -5.353 -4.580 -7.209 1.00 0.00 22 VAL A N 12
ATOM 14985 C CA . VAL A 1 23 ? -4.081 -4.748 -6.531 1.00 0.00 22 VAL A CA 12
ATOM 14986 C C . VAL A 1 23 ? -4.284 -5.540 -5.216 1.00 0.00 22 VAL A C 12
ATOM 14987 O O . VAL A 1 23 ? -3.418 -6.350 -4.882 1.00 0.00 22 VAL A O 12
ATOM 15000 N N . VAL A 1 24 ? -5.416 -5.396 -4.503 1.00 0.00 23 VAL A N 12
ATOM 15001 C CA . VAL A 1 24 ? -5.701 -6.221 -3.327 1.00 0.00 23 VAL A CA 12
ATOM 15002 C C . VAL A 1 24 ? -6.213 -7.609 -3.715 1.00 0.00 23 VAL A C 12
ATOM 15003 O O . VAL A 1 24 ? -6.015 -8.540 -2.944 1.00 0.00 23 VAL A O 12
ATOM 15016 N N . GLU A 1 25 ? -6.860 -7.788 -4.870 1.00 0.00 24 GLU A N 12
ATOM 15017 C CA . GLU A 1 25 ? -7.194 -9.115 -5.381 1.00 0.00 24 GLU A CA 12
ATOM 15018 C C . GLU A 1 25 ? -5.891 -9.884 -5.605 1.00 0.00 24 GLU A C 12
ATOM 15019 O O . GLU A 1 25 ? -5.675 -10.954 -5.018 1.00 0.00 24 GLU A O 12
ATOM 15031 N N . GLU A 1 26 ? -5.028 -9.293 -6.438 1.00 0.00 25 GLU A N 12
ATOM 15032 C CA . GLU A 1 26 ? -3.737 -9.807 -6.841 1.00 0.00 25 GLU A CA 12
ATOM 15033 C C . GLU A 1 26 ? -2.991 -10.225 -5.580 1.00 0.00 25 GLU A C 12
ATOM 15034 O O . GLU A 1 26 ? -2.877 -11.423 -5.367 1.00 0.00 25 GLU A O 12
ATOM 15046 N N . VAL A 1 27 ? -2.619 -9.295 -4.690 1.00 0.00 26 VAL A N 12
ATOM 15047 C CA . VAL A 1 27 ? -1.834 -9.665 -3.511 1.00 0.00 26 VAL A CA 12
ATOM 15048 C C . VAL A 1 27 ? -2.603 -10.574 -2.544 1.00 0.00 26 VAL A C 12
ATOM 15049 O O . VAL A 1 27 ? -1.966 -11.369 -1.853 1.00 0.00 26 VAL A O 12
ATOM 15062 N N . ALA A 1 28 ? -3.940 -10.522 -2.469 1.00 0.00 27 ALA A N 12
ATOM 15063 C CA . ALA A 1 28 ? -4.660 -11.472 -1.625 1.00 0.00 27 ALA A CA 12
ATOM 15064 C C . ALA A 1 28 ? -4.505 -12.901 -2.143 1.00 0.00 27 ALA A C 12
ATOM 15065 O O . ALA A 1 28 ? -4.585 -13.827 -1.342 1.00 0.00 27 ALA A O 12
ATOM 15072 N N . ASN A 1 29 ? -4.267 -13.102 -3.445 1.00 0.00 28 ASN A N 12
ATOM 15073 C CA . ASN A 1 29 ? -3.834 -14.430 -3.910 1.00 0.00 28 ASN A CA 12
ATOM 15074 C C . ASN A 1 29 ? -2.606 -14.918 -3.143 1.00 0.00 28 ASN A C 12
ATOM 15075 O O . ASN A 1 29 ? -2.590 -16.071 -2.708 1.00 0.00 28 ASN A O 12
ATOM 15086 N N . GLU A 1 30 ? -1.566 -14.091 -3.009 1.00 0.00 29 GLU A N 12
ATOM 15087 C CA . GLU A 1 30 ? -0.370 -14.464 -2.264 1.00 0.00 29 GLU A CA 12
ATOM 15088 C C . GLU A 1 30 ? -0.700 -14.593 -0.777 1.00 0.00 29 GLU A C 12
ATOM 15089 O O . GLU A 1 30 ? -0.368 -15.606 -0.150 1.00 0.00 29 GLU A O 12
ATOM 15101 N N . MET A 1 31 ? -1.325 -13.566 -0.205 1.00 0.00 30 MET A N 12
ATOM 15102 C CA . MET A 1 31 ? -1.532 -13.389 1.220 1.00 0.00 30 MET A CA 12
ATOM 15103 C C . MET A 1 31 ? -2.914 -12.769 1.460 1.00 0.00 30 MET A C 12
ATOM 15104 O O . MET A 1 31 ? -3.027 -11.551 1.591 1.00 0.00 30 MET A O 12
ATOM 15118 N N . PRO A 1 32 ? -3.980 -13.573 1.597 1.00 0.00 31 PRO A N 12
ATOM 15119 C CA . PRO A 1 32 ? -5.340 -13.094 1.859 1.00 0.00 31 PRO A CA 12
ATOM 15120 C C . PRO A 1 32 ? -5.502 -12.675 3.332 1.00 0.00 31 PRO A C 12
ATOM 15121 O O . PRO A 1 32 ? -6.591 -12.781 3.904 1.00 0.00 31 PRO A O 12
ATOM 15132 N N . ASP A 1 33 ? -4.412 -12.262 3.978 1.00 0.00 32 ASP A N 12
ATOM 15133 C CA . ASP A 1 33 ? -4.250 -12.248 5.424 1.00 0.00 32 ASP A CA 12
ATOM 15134 C C . ASP A 1 33 ? -3.278 -11.134 5.794 1.00 0.00 32 ASP A C 12
ATOM 15135 O O . ASP A 1 33 ? -3.693 -10.121 6.350 1.00 0.00 32 ASP A O 12
ATOM 15144 N N . ALA A 1 34 ? -1.999 -11.283 5.434 1.00 0.00 33 ALA A N 12
ATOM 15145 C CA . ALA A 1 34 ? -0.956 -10.316 5.760 1.00 0.00 33 ALA A CA 12
ATOM 15146 C C . ALA A 1 34 ? -1.080 -9.007 4.964 1.00 0.00 33 ALA A C 12
ATOM 15147 O O . ALA A 1 34 ? -0.271 -8.103 5.159 1.00 0.00 33 ALA A O 12
ATOM 15154 N N . VAL A 1 35 ? -2.013 -8.908 4.018 1.00 0.00 34 VAL A N 12
ATOM 15155 C CA . VAL A 1 35 ? -2.104 -7.766 3.126 1.00 0.00 34 VAL A CA 12
ATOM 15156 C C . VAL A 1 35 ? -2.600 -6.528 3.893 1.00 0.00 34 VAL A C 12
ATOM 15157 O O . VAL A 1 35 ? -3.500 -6.631 4.735 1.00 0.00 34 VAL A O 12
ATOM 15170 N N . GLU A 1 36 ? -2.023 -5.358 3.611 1.00 0.00 35 GLU A N 12
ATOM 15171 C CA . GLU A 1 36 ? -2.551 -4.045 3.983 1.00 0.00 35 GLU A CA 12
ATOM 15172 C C . GLU A 1 36 ? -2.441 -3.157 2.753 1.00 0.00 35 GLU A C 12
ATOM 15173 O O . GLU A 1 36 ? -1.341 -2.996 2.230 1.00 0.00 35 GLU A O 12
ATOM 15185 N N . VAL A 1 37 ? -3.552 -2.581 2.294 1.00 0.00 36 VAL A N 12
ATOM 15186 C CA . VAL A 1 37 ? -3.572 -1.685 1.144 1.00 0.00 36 VAL A CA 12
ATOM 15187 C C . VAL A 1 37 ? -4.027 -0.306 1.602 1.00 0.00 36 VAL A C 12
ATOM 15188 O O . VAL A 1 37 ? -4.948 -0.186 2.416 1.00 0.00 36 VAL A O 12
ATOM 15201 N N . GLU A 1 38 ? -3.399 0.736 1.066 1.00 0.00 37 GLU A N 12
ATOM 15202 C CA . GLU A 1 38 ? -3.804 2.118 1.182 1.00 0.00 37 GLU A CA 12
ATOM 15203 C C . GLU A 1 38 ? -4.120 2.573 -0.237 1.00 0.00 37 GLU A C 12
ATOM 15204 O O . GLU A 1 38 ? -3.205 2.817 -1.024 1.00 0.00 37 GLU A O 12
ATOM 15216 N N . TYR A 1 39 ? -5.399 2.623 -0.607 1.00 0.00 38 TYR A N 12
ATOM 15217 C CA . TYR A 1 39 ? -5.841 3.413 -1.742 1.00 0.00 38 TYR A CA 12
ATOM 15218 C C . TYR A 1 39 ? -5.882 4.858 -1.275 1.00 0.00 38 TYR A C 12
ATOM 15219 O O . TYR A 1 39 ? -6.650 5.177 -0.365 1.00 0.00 38 TYR A O 12
ATOM 15237 N N . ILE A 1 40 ? -5.050 5.723 -1.849 1.00 0.00 39 ILE A N 12
ATOM 15238 C CA . ILE A 1 40 ? -5.045 7.137 -1.517 1.00 0.00 39 ILE A CA 12
ATOM 15239 C C . ILE A 1 40 ? -5.123 7.928 -2.827 1.00 0.00 39 ILE A C 12
ATOM 15240 O O . ILE A 1 40 ? -4.173 8.017 -3.612 1.00 0.00 39 ILE A O 12
ATOM 15256 N N . ASN A 1 41 ? -6.332 8.405 -3.111 1.00 0.00 40 ASN A N 12
ATOM 15257 C CA . ASN A 1 41 ? -6.651 9.261 -4.239 1.00 0.00 40 ASN A CA 12
ATOM 15258 C C . ASN A 1 41 ? -5.967 10.609 -4.027 1.00 0.00 40 ASN A C 12
ATOM 15259 O O . ASN A 1 41 ? -6.105 11.211 -2.963 1.00 0.00 40 ASN A O 12
ATOM 15270 N N . VAL A 1 42 ? -5.234 11.077 -5.038 1.00 0.00 41 VAL A N 12
ATOM 15271 C CA . VAL A 1 42 ? -4.662 12.419 -5.057 1.00 0.00 41 VAL A CA 12
ATOM 15272 C C . VAL A 1 42 ? -5.799 13.443 -4.979 1.00 0.00 41 VAL A C 12
ATOM 15273 O O . VAL A 1 42 ? -6.485 13.680 -5.975 1.00 0.00 41 VAL A O 12
ATOM 15286 N N . MET A 1 43 ? -5.982 14.026 -3.791 1.00 0.00 42 MET A N 12
ATOM 15287 C CA . MET A 1 43 ? -6.813 15.179 -3.465 1.00 0.00 42 MET A CA 12
ATOM 15288 C C . MET A 1 43 ? -6.630 15.431 -1.972 1.00 0.00 42 MET A C 12
ATOM 15289 O O . MET A 1 43 ? -5.983 16.400 -1.585 1.00 0.00 42 MET A O 12
ATOM 15303 N N . GLU A 1 44 ? -7.196 14.565 -1.125 1.00 0.00 43 GLU A N 12
ATOM 15304 C CA . GLU A 1 44 ? -7.136 14.737 0.323 1.00 0.00 43 GLU A CA 12
ATOM 15305 C C . GLU A 1 44 ? -5.742 14.390 0.836 1.00 0.00 43 GLU A C 12
ATOM 15306 O O . GLU A 1 44 ? -5.219 15.062 1.727 1.00 0.00 43 GLU A O 12
ATOM 15318 N N . ASN A 1 45 ? -5.167 13.311 0.302 1.00 0.00 44 ASN A N 12
ATOM 15319 C CA . ASN A 1 45 ? -3.973 12.674 0.838 1.00 0.00 44 ASN A CA 12
ATOM 15320 C C . ASN A 1 45 ? -2.777 13.637 0.892 1.00 0.00 44 ASN A C 12
ATOM 15321 O O . ASN A 1 45 ? -2.597 14.463 -0.004 1.00 0.00 44 ASN A O 12
ATOM 15332 N N . PRO A 1 46 ? -1.934 13.553 1.933 1.00 0.00 45 PRO A N 12
ATOM 15333 C CA . PRO A 1 46 ? -0.745 14.378 2.025 1.00 0.00 45 PRO A CA 12
ATOM 15334 C C . PRO A 1 46 ? 0.249 13.905 0.965 1.00 0.00 45 PRO A C 12
ATOM 15335 O O . PRO A 1 46 ? 0.477 12.704 0.816 1.00 0.00 45 PRO A O 12
ATOM 15346 N N . GLN A 1 47 ? 0.879 14.846 0.261 1.00 0.00 46 GLN A N 12
ATOM 15347 C CA . GLN A 1 47 ? 1.850 14.602 -0.812 1.00 0.00 46 GLN A CA 12
ATOM 15348 C C . GLN A 1 47 ? 3.050 13.750 -0.367 1.00 0.00 46 GLN A C 12
ATOM 15349 O O . GLN A 1 47 ? 3.787 13.250 -1.205 1.00 0.00 46 GLN A O 12
ATOM 15363 N N . LYS A 1 48 ? 3.243 13.544 0.934 1.00 0.00 47 LYS A N 12
ATOM 15364 C CA . LYS A 1 48 ? 4.326 12.822 1.596 1.00 0.00 47 LYS A CA 12
ATOM 15365 C C . LYS A 1 48 ? 4.644 11.393 1.132 1.00 0.00 47 LYS A C 12
ATOM 15366 O O . LYS A 1 48 ? 5.545 10.782 1.703 1.00 0.00 47 LYS A O 12
ATOM 15385 N N . ALA A 1 49 ? 3.905 10.780 0.203 1.00 0.00 48 ALA A N 12
ATOM 15386 C CA . ALA A 1 49 ? 4.438 9.651 -0.567 1.00 0.00 48 ALA A CA 12
ATOM 15387 C C . ALA A 1 49 ? 5.075 10.218 -1.835 1.00 0.00 48 ALA A C 12
ATOM 15388 O O . ALA A 1 49 ? 6.279 10.170 -2.017 1.00 0.00 48 ALA A O 12
ATOM 15395 N N . MET A 1 50 ? 4.240 10.827 -2.676 1.00 0.00 49 MET A N 12
ATOM 15396 C CA . MET A 1 50 ? 4.526 11.571 -3.904 1.00 0.00 49 MET A CA 12
ATOM 15397 C C . MET A 1 50 ? 5.761 12.494 -3.842 1.00 0.00 49 MET A C 12
ATOM 15398 O O . MET A 1 50 ? 6.326 12.797 -4.884 1.00 0.00 49 MET A O 12
ATOM 15412 N N . GLU A 1 51 ? 6.222 12.902 -2.657 1.00 0.00 50 GLU A N 12
ATOM 15413 C CA . GLU A 1 51 ? 7.489 13.593 -2.398 1.00 0.00 50 GLU A CA 12
ATOM 15414 C C . GLU A 1 51 ? 8.738 12.890 -2.966 1.00 0.00 50 GLU A C 12
ATOM 15415 O O . GLU A 1 51 ? 9.779 13.543 -3.081 1.00 0.00 50 GLU A O 12
ATOM 15427 N N . TYR A 1 52 ? 8.646 11.585 -3.249 1.00 0.00 51 TYR A N 12
ATOM 15428 C CA . TYR A 1 52 ? 9.717 10.619 -3.504 1.00 0.00 51 TYR A CA 12
ATOM 15429 C C . TYR A 1 52 ? 10.733 11.025 -4.584 1.00 0.00 51 TYR A C 12
ATOM 15430 O O . TYR A 1 52 ? 10.580 12.022 -5.290 1.00 0.00 51 TYR A O 12
ATOM 15448 N N . GLY A 1 53 ? 11.768 10.193 -4.756 1.00 0.00 52 GLY A N 12
ATOM 15449 C CA . GLY A 1 53 ? 12.656 10.198 -5.910 1.00 0.00 52 GLY A CA 12
ATOM 15450 C C . GLY A 1 53 ? 11.860 10.349 -7.209 1.00 0.00 52 GLY A C 12
ATOM 15451 O O . GLY A 1 53 ? 10.893 9.622 -7.440 1.00 0.00 52 GLY A O 12
ATOM 15455 N N . ILE A 1 54 ? 12.247 11.326 -8.027 1.00 0.00 53 ILE A N 12
ATOM 15456 C CA . ILE A 1 54 ? 11.596 11.841 -9.239 1.00 0.00 53 ILE A CA 12
ATOM 15457 C C . ILE A 1 54 ? 10.186 12.414 -9.050 1.00 0.00 53 ILE A C 12
ATOM 15458 O O . ILE A 1 54 ? 9.790 13.249 -9.869 1.00 0.00 53 ILE A O 12
ATOM 15474 N N . MET A 1 55 ? 9.451 12.007 -8.014 1.00 0.00 54 MET A N 12
ATOM 15475 C CA . MET A 1 55 ? 8.053 12.302 -7.717 1.00 0.00 54 MET A CA 12
ATOM 15476 C C . MET A 1 55 ? 7.141 11.757 -8.812 1.00 0.00 54 MET A C 12
ATOM 15477 O O . MET A 1 55 ? 6.459 10.758 -8.592 1.00 0.00 54 MET A O 12
ATOM 15491 N N . ALA A 1 56 ? 7.144 12.406 -9.982 1.00 0.00 55 ALA A N 12
ATOM 15492 C CA . ALA A 1 56 ? 6.293 12.177 -11.140 1.00 0.00 55 ALA A CA 12
ATOM 15493 C C . ALA A 1 56 ? 4.872 11.788 -10.709 1.00 0.00 55 ALA A C 12
ATOM 15494 O O . ALA A 1 56 ? 4.266 12.477 -9.879 1.00 0.00 55 ALA A O 12
ATOM 15501 N N . VAL A 1 57 ? 4.344 10.718 -11.289 1.00 0.00 56 VAL A N 12
ATOM 15502 C CA . VAL A 1 57 ? 3.070 10.062 -11.016 1.00 0.00 56 VAL A CA 12
ATOM 15503 C C . VAL A 1 57 ? 3.015 8.871 -11.988 1.00 0.00 56 VAL A C 12
ATOM 15504 O O . VAL A 1 57 ? 3.573 8.973 -13.084 1.00 0.00 56 VAL A O 12
ATOM 15517 N N . PRO A 1 58 ? 2.273 7.794 -11.674 1.00 0.00 57 PRO A N 12
ATOM 15518 C CA . PRO A 1 58 ? 1.708 7.477 -10.364 1.00 0.00 57 PRO A CA 12
ATOM 15519 C C . PRO A 1 58 ? 2.801 7.231 -9.309 1.00 0.00 57 PRO A C 12
ATOM 15520 O O . PRO A 1 58 ? 3.983 7.319 -9.607 1.00 0.00 57 PRO A O 12
ATOM 15531 N N . THR A 1 59 ? 2.407 6.931 -8.077 1.00 0.00 58 THR A N 12
ATOM 15532 C CA . THR A 1 59 ? 3.265 6.434 -7.009 1.00 0.00 58 THR A CA 12
ATOM 15533 C C . THR A 1 59 ? 2.569 5.181 -6.470 1.00 0.00 58 THR A C 12
ATOM 15534 O O . THR A 1 59 ? 1.370 5.218 -6.184 1.00 0.00 58 THR A O 12
ATOM 15545 N N . ILE A 1 60 ? 3.262 4.043 -6.391 1.00 0.00 59 ILE A N 12
ATOM 15546 C CA . ILE A 1 60 ? 2.747 2.813 -5.800 1.00 0.00 59 ILE A CA 12
ATOM 15547 C C . ILE A 1 60 ? 3.821 2.351 -4.808 1.00 0.00 59 ILE A C 12
ATOM 15548 O O . ILE A 1 60 ? 4.977 2.770 -4.869 1.00 0.00 59 ILE A O 12
ATOM 15564 N N . VAL A 1 61 ? 3.461 1.451 -3.909 1.00 0.00 60 VAL A N 12
ATOM 15565 C CA . VAL A 1 61 ? 4.355 0.723 -3.036 1.00 0.00 60 VAL A CA 12
ATOM 15566 C C . VAL A 1 61 ? 3.774 -0.690 -3.054 1.00 0.00 60 VAL A C 12
ATOM 15567 O O . VAL A 1 61 ? 2.552 -0.830 -2.978 1.00 0.00 60 VAL A O 12
ATOM 15580 N N . ILE A 1 62 ? 4.605 -1.711 -3.278 1.00 0.00 61 ILE A N 12
ATOM 15581 C CA . ILE A 1 62 ? 4.238 -3.129 -3.093 1.00 0.00 61 ILE A CA 12
ATOM 15582 C C . ILE A 1 62 ? 4.772 -3.608 -1.735 1.00 0.00 61 ILE A C 12
ATOM 15583 O O . ILE A 1 62 ? 5.088 -2.743 -0.924 1.00 0.00 61 ILE A O 12
ATOM 15599 N N . ASN A 1 63 ? 4.889 -4.934 -1.498 1.00 0.00 62 ASN A N 12
ATOM 15600 C CA . ASN A 1 63 ? 5.273 -5.598 -0.236 1.00 0.00 62 ASN A CA 12
ATOM 15601 C C . ASN A 1 63 ? 6.017 -4.699 0.745 1.00 0.00 62 ASN A C 12
ATOM 15602 O O . ASN A 1 63 ? 5.575 -4.547 1.886 1.00 0.00 62 ASN A O 12
ATOM 15613 N N . GLY A 1 64 ? 7.133 -4.111 0.305 1.00 0.00 63 GLY A N 12
ATOM 15614 C CA . GLY A 1 64 ? 7.680 -2.913 0.927 1.00 0.00 63 GLY A CA 12
ATOM 15615 C C . GLY A 1 64 ? 8.080 -1.845 -0.098 1.00 0.00 63 GLY A C 12
ATOM 15616 O O . GLY A 1 64 ? 8.370 -0.721 0.300 1.00 0.00 63 GLY A O 12
ATOM 15620 N N . ASP A 1 65 ? 8.165 -2.177 -1.391 1.00 0.00 64 ASP A N 12
ATOM 15621 C CA . ASP A 1 65 ? 8.935 -1.407 -2.369 1.00 0.00 64 ASP A CA 12
ATOM 15622 C C . ASP A 1 65 ? 8.112 -0.331 -3.068 1.00 0.00 64 ASP A C 12
ATOM 15623 O O . ASP A 1 65 ? 7.210 -0.650 -3.853 1.00 0.00 64 ASP A O 12
ATOM 15632 N N . VAL A 1 66 ? 8.457 0.933 -2.815 1.00 0.00 65 VAL A N 12
ATOM 15633 C CA . VAL A 1 66 ? 8.034 2.097 -3.589 1.00 0.00 65 VAL A CA 12
ATOM 15634 C C . VAL A 1 66 ? 8.495 1.891 -5.039 1.00 0.00 65 VAL A C 12
ATOM 15635 O O . VAL A 1 66 ? 9.645 1.502 -5.255 1.00 0.00 65 VAL A O 12
ATOM 15648 N N . GLU A 1 67 ? 7.629 2.169 -6.020 1.00 0.00 66 GLU A N 12
ATOM 15649 C CA . GLU A 1 67 ? 7.878 2.087 -7.462 1.00 0.00 66 GLU A CA 12
ATOM 15650 C C . GLU A 1 67 ? 6.596 2.538 -8.189 1.00 0.00 66 GLU A C 12
ATOM 15651 O O . GLU A 1 67 ? 5.528 2.632 -7.582 1.00 0.00 66 GLU A O 12
ATOM 15663 N N . PHE A 1 68 ? 6.635 2.757 -9.503 1.00 0.00 67 PHE A N 12
ATOM 15664 C CA . PHE A 1 68 ? 5.475 3.135 -10.295 1.00 0.00 67 PHE A CA 12
ATOM 15665 C C . PHE A 1 68 ? 5.795 2.776 -11.734 1.00 0.00 67 PHE A C 12
ATOM 15666 O O . PHE A 1 68 ? 6.944 2.914 -12.164 1.00 0.00 67 PHE A O 12
ATOM 15683 N N . ILE A 1 69 ? 4.807 2.244 -12.450 1.00 0.00 68 ILE A N 12
ATOM 15684 C CA . ILE A 1 69 ? 4.952 1.739 -13.804 1.00 0.00 68 ILE A CA 12
ATOM 15685 C C . ILE A 1 69 ? 3.580 1.909 -14.438 1.00 0.00 68 ILE A C 12
ATOM 15686 O O . ILE A 1 69 ? 2.590 1.528 -13.811 1.00 0.00 68 ILE A O 12
ATOM 15702 N N . GLY A 1 70 ? 3.533 2.437 -15.659 1.00 0.00 69 GLY A N 12
ATOM 15703 C CA . GLY A 1 70 ? 2.303 2.651 -16.400 1.00 0.00 69 GLY A CA 12
ATOM 15704 C C . GLY A 1 70 ? 1.654 3.992 -16.056 1.00 0.00 69 GLY A C 12
ATOM 15705 O O . GLY A 1 70 ? 2.143 4.748 -15.213 1.00 0.00 69 GLY A O 12
ATOM 15709 N N . ALA A 1 71 ? 0.570 4.302 -16.769 1.00 0.00 70 ALA A N 12
ATOM 15710 C CA . ALA A 1 71 ? -0.383 5.351 -16.420 1.00 0.00 70 ALA A CA 12
ATOM 15711 C C . ALA A 1 71 ? -1.364 4.923 -15.306 1.00 0.00 70 ALA A C 12
ATOM 15712 O O . ALA A 1 71 ? -1.647 5.753 -14.436 1.00 0.00 70 ALA A O 12
ATOM 15719 N N . PRO A 1 72 ? -1.938 3.696 -15.293 1.00 0.00 71 PRO A N 12
ATOM 15720 C CA . PRO A 1 72 ? -2.612 3.185 -14.106 1.00 0.00 71 PRO A CA 12
ATOM 15721 C C . PRO A 1 72 ? -1.569 2.857 -13.031 1.00 0.00 71 PRO A C 12
ATOM 15722 O O . PRO A 1 72 ? -0.378 3.097 -13.195 1.00 0.00 71 PRO A O 12
ATOM 15733 N N . THR A 1 73 ? -2.020 2.313 -11.904 1.00 0.00 72 THR A N 12
ATOM 15734 C CA . THR A 1 73 ? -1.149 1.793 -10.860 1.00 0.00 72 THR A CA 12
ATOM 15735 C C . THR A 1 73 ? -0.302 0.607 -11.380 1.00 0.00 72 THR A C 12
ATOM 15736 O O . THR A 1 73 ? -0.373 0.271 -12.558 1.00 0.00 72 THR A O 12
ATOM 15747 N N . LYS A 1 74 ? 0.495 -0.039 -10.513 1.00 0.00 73 LYS A N 12
ATOM 15748 C CA . LYS A 1 74 ? 1.673 -0.868 -10.840 1.00 0.00 73 LYS A CA 12
ATOM 15749 C C . LYS A 1 74 ? 1.345 -2.209 -11.521 1.00 0.00 73 LYS A C 12
ATOM 15750 O O . LYS A 1 74 ? 2.035 -3.191 -11.271 1.00 0.00 73 LYS A O 12
ATOM 15769 N N . GLU A 1 75 ? 0.303 -2.314 -12.339 1.00 0.00 74 GLU A N 12
ATOM 15770 C CA . GLU A 1 75 ? -0.187 -3.558 -12.914 1.00 0.00 74 GLU A CA 12
ATOM 15771 C C . GLU A 1 75 ? 0.913 -4.312 -13.679 1.00 0.00 74 GLU A C 12
ATOM 15772 O O . GLU A 1 75 ? 0.960 -5.544 -13.629 1.00 0.00 74 GLU A O 12
ATOM 15784 N N . ALA A 1 76 ? 1.821 -3.575 -14.330 1.00 0.00 75 ALA A N 12
ATOM 15785 C CA . ALA A 1 76 ? 2.990 -4.118 -15.012 1.00 0.00 75 ALA A CA 12
ATOM 15786 C C . ALA A 1 76 ? 3.819 -5.014 -14.088 1.00 0.00 75 ALA A C 12
ATOM 15787 O O . ALA A 1 76 ? 4.211 -6.106 -14.490 1.00 0.00 75 ALA A O 12
ATOM 15794 N N . LEU A 1 77 ? 4.115 -4.554 -12.867 1.00 0.00 76 LEU A N 12
ATOM 15795 C CA . LEU A 1 77 ? 4.802 -5.384 -11.876 1.00 0.00 76 LEU A CA 12
ATOM 15796 C C . LEU A 1 77 ? 3.818 -6.295 -11.153 1.00 0.00 76 LEU A C 12
ATOM 15797 O O . LEU A 1 77 ? 4.232 -7.359 -10.726 1.00 0.00 76 LEU A O 12
ATOM 15813 N N . VAL A 1 78 ? 2.543 -5.931 -10.993 1.00 0.00 77 VAL A N 12
ATOM 15814 C CA . VAL A 1 78 ? 1.580 -6.730 -10.232 1.00 0.00 77 VAL A CA 12
ATOM 15815 C C . VAL A 1 78 ? 1.447 -8.129 -10.858 1.00 0.00 77 VAL A C 12
ATOM 15816 O O . VAL A 1 78 ? 1.480 -9.142 -10.152 1.00 0.00 77 VAL A O 12
ATOM 15829 N N . GLU A 1 79 ? 1.434 -8.193 -12.197 1.00 0.00 78 GLU A N 12
ATOM 15830 C CA . GLU A 1 79 ? 1.373 -9.463 -12.911 1.00 0.00 78 GLU A CA 12
ATOM 15831 C C . GLU A 1 79 ? 2.597 -10.353 -12.642 1.00 0.00 78 GLU A C 12
ATOM 15832 O O . GLU A 1 79 ? 2.560 -11.540 -12.967 1.00 0.00 78 GLU A O 12
ATOM 15844 N N . ALA A 1 80 ? 3.654 -9.806 -12.036 1.00 0.00 79 ALA A N 12
ATOM 15845 C CA . ALA A 1 80 ? 4.867 -10.485 -11.631 1.00 0.00 79 ALA A CA 12
ATOM 15846 C C . ALA A 1 80 ? 4.932 -10.655 -10.107 1.00 0.00 79 ALA A C 12
ATOM 15847 O O . ALA A 1 80 ? 5.353 -11.724 -9.673 1.00 0.00 79 ALA A O 12
ATOM 15854 N N . ILE A 1 81 ? 4.481 -9.703 -9.270 1.00 0.00 80 ILE A N 12
ATOM 15855 C CA . ILE A 1 81 ? 4.407 -9.916 -7.827 1.00 0.00 80 ILE A CA 12
ATOM 15856 C C . ILE A 1 81 ? 3.562 -11.146 -7.518 1.00 0.00 80 ILE A C 12
ATOM 15857 O O . ILE A 1 81 ? 3.936 -11.915 -6.634 1.00 0.00 80 ILE A O 12
ATOM 15873 N N . LYS A 1 82 ? 2.521 -11.395 -8.329 1.00 0.00 81 LYS A N 12
ATOM 15874 C CA . LYS A 1 82 ? 1.671 -12.561 -8.133 1.00 0.00 81 LYS A CA 12
ATOM 15875 C C . LYS A 1 82 ? 2.450 -13.879 -8.077 1.00 0.00 81 LYS A C 12
ATOM 15876 O O . LYS A 1 82 ? 2.009 -14.821 -7.418 1.00 0.00 81 LYS A O 12
ATOM 15895 N N . LYS A 1 83 ? 3.533 -14.018 -8.851 1.00 0.00 82 LYS A N 12
ATOM 15896 C CA . LYS A 1 83 ? 4.471 -15.137 -8.739 1.00 0.00 82 LYS A CA 12
ATOM 15897 C C . LYS A 1 83 ? 5.632 -14.867 -7.782 1.00 0.00 82 LYS A C 12
ATOM 15898 O O . LYS A 1 83 ? 6.191 -15.813 -7.231 1.00 0.00 82 LYS A O 12
ATOM 15917 N N . ARG A 1 84 ? 6.072 -13.608 -7.661 1.00 0.00 83 ARG A N 12
ATOM 15918 C CA . ARG A 1 84 ? 7.296 -13.213 -6.959 1.00 0.00 83 ARG A CA 12
ATOM 15919 C C . ARG A 1 84 ? 7.347 -13.787 -5.551 1.00 0.00 83 ARG A C 12
ATOM 15920 O O . ARG A 1 84 ? 8.246 -14.590 -5.288 1.00 0.00 83 ARG A O 12
ATOM 15941 N N . LEU A 1 85 ? 6.466 -13.378 -4.635 1.00 0.00 84 LEU A N 12
ATOM 15942 C CA . LEU A 1 85 ? 6.451 -13.839 -3.246 1.00 0.00 84 LEU A CA 12
ATOM 15943 C C . LEU A 1 85 ? 5.132 -13.395 -2.652 1.00 0.00 84 LEU A C 12
ATOM 15944 O O . LEU A 1 85 ? 4.854 -12.173 -2.709 1.00 0.00 84 LEU A O 12
ATOM 15961 N N . MET A 1 1 ? 9.866 -10.658 15.510 1.00 0.00 0 MET A N 13
ATOM 15962 C CA . MET A 1 1 ? 9.527 -9.292 15.080 1.00 0.00 0 MET A CA 13
ATOM 15963 C C . MET A 1 1 ? 8.594 -9.405 13.886 1.00 0.00 0 MET A C 13
ATOM 15964 O O . MET A 1 1 ? 8.972 -9.998 12.875 1.00 0.00 0 MET A O 13
ATOM 15980 N N . SER A 1 2 ? 7.374 -8.885 14.005 1.00 0.00 1 SER A N 13
ATOM 15981 C CA . SER A 1 2 ? 6.284 -9.200 13.095 1.00 0.00 1 SER A CA 13
ATOM 15982 C C . SER A 1 2 ? 5.289 -8.041 12.998 1.00 0.00 1 SER A C 13
ATOM 15983 O O . SER A 1 2 ? 5.348 -7.111 13.804 1.00 0.00 1 SER A O 13
ATOM 15991 N N . LYS A 1 3 ? 4.370 -8.146 12.036 1.00 0.00 2 LYS A N 13
ATOM 15992 C CA . LYS A 1 3 ? 3.201 -7.320 11.729 1.00 0.00 2 LYS A CA 13
ATOM 15993 C C . LYS A 1 3 ? 3.500 -6.558 10.454 1.00 0.00 2 LYS A C 13
ATOM 15994 O O . LYS A 1 3 ? 4.291 -5.615 10.453 1.00 0.00 2 LYS A O 13
ATOM 16013 N N . VAL A 1 4 ? 2.898 -6.997 9.356 1.00 0.00 3 VAL A N 13
ATOM 16014 C CA . VAL A 1 4 ? 2.895 -6.236 8.124 1.00 0.00 3 VAL A CA 13
ATOM 16015 C C . VAL A 1 4 ? 2.093 -4.961 8.422 1.00 0.00 3 VAL A C 13
ATOM 16016 O O . VAL A 1 4 ? 0.990 -5.043 8.969 1.00 0.00 3 VAL A O 13
ATOM 16029 N N . LYS A 1 5 ? 2.643 -3.792 8.083 1.00 0.00 4 LYS A N 13
ATOM 16030 C CA . LYS A 1 5 ? 1.914 -2.531 8.007 1.00 0.00 4 LYS A CA 13
ATOM 16031 C C . LYS A 1 5 ? 1.635 -2.285 6.531 1.00 0.00 4 LYS A C 13
ATOM 16032 O O . LYS A 1 5 ? 2.475 -2.599 5.682 1.00 0.00 4 LYS A O 13
ATOM 16051 N N . ILE A 1 6 ? 0.452 -1.762 6.234 1.00 0.00 5 ILE A N 13
ATOM 16052 C CA . ILE A 1 6 ? -0.087 -1.580 4.902 1.00 0.00 5 ILE A CA 13
ATOM 16053 C C . ILE A 1 6 ? -0.751 -0.209 4.908 1.00 0.00 5 ILE A C 13
ATOM 16054 O O . ILE A 1 6 ? -1.950 -0.090 5.164 1.00 0.00 5 ILE A O 13
ATOM 16070 N N . GLU A 1 7 ? 0.026 0.842 4.658 1.00 0.00 6 GLU A N 13
ATOM 16071 C CA . GLU A 1 7 ? -0.548 2.160 4.427 1.00 0.00 6 GLU A CA 13
ATOM 16072 C C . GLU A 1 7 ? -0.718 2.329 2.925 1.00 0.00 6 GLU A C 13
ATOM 16073 O O . GLU A 1 7 ? 0.244 2.126 2.160 1.00 0.00 6 GLU A O 13
ATOM 16085 N N . LEU A 1 8 ? -1.927 2.714 2.514 1.00 0.00 7 LEU A N 13
ATOM 16086 C CA . LEU A 1 8 ? -2.190 3.236 1.183 1.00 0.00 7 LEU A CA 13
ATOM 16087 C C . LEU A 1 8 ? -2.258 4.754 1.296 1.00 0.00 7 LEU A C 13
ATOM 16088 O O . LEU A 1 8 ? -3.350 5.280 1.503 1.00 0.00 7 LEU A O 13
ATOM 16104 N N . PHE A 1 9 ? -1.126 5.454 1.200 1.00 0.00 8 PHE A N 13
ATOM 16105 C CA . PHE A 1 9 ? -1.075 6.907 1.314 1.00 0.00 8 PHE A CA 13
ATOM 16106 C C . PHE A 1 9 ? -1.227 7.514 -0.085 1.00 0.00 8 PHE A C 13
ATOM 16107 O O . PHE A 1 9 ? -0.266 7.634 -0.855 1.00 0.00 8 PHE A O 13
ATOM 16124 N N . THR A 1 10 ? -2.459 7.883 -0.429 1.00 0.00 9 THR A N 13
ATOM 16125 C CA . THR A 1 10 ? -2.864 8.449 -1.717 1.00 0.00 9 THR A CA 13
ATOM 16126 C C . THR A 1 10 ? -4.367 8.758 -1.652 1.00 0.00 9 THR A C 13
ATOM 16127 O O . THR A 1 10 ? -5.043 8.394 -0.699 1.00 0.00 9 THR A O 13
ATOM 16138 N N . SER A 1 11 ? -4.916 9.427 -2.659 1.00 0.00 10 SER A N 13
ATOM 16139 C CA . SER A 1 11 ? -6.346 9.516 -2.890 1.00 0.00 10 SER A CA 13
ATOM 16140 C C . SER A 1 11 ? -6.493 9.349 -4.404 1.00 0.00 10 SER A C 13
ATOM 16141 O O . SER A 1 11 ? -6.141 10.268 -5.145 1.00 0.00 10 SER A O 13
ATOM 16149 N N . PRO A 1 12 ? -6.886 8.162 -4.913 1.00 0.00 11 PRO A N 13
ATOM 16150 C CA . PRO A 1 12 ? -6.891 7.857 -6.343 1.00 0.00 11 PRO A CA 13
ATOM 16151 C C . PRO A 1 12 ? -8.091 8.518 -7.041 1.00 0.00 11 PRO A C 13
ATOM 16152 O O . PRO A 1 12 ? -8.914 7.854 -7.675 1.00 0.00 11 PRO A O 13
ATOM 16163 N N . MET A 1 13 ? -8.189 9.844 -6.955 1.00 0.00 12 MET A N 13
ATOM 16164 C CA . MET A 1 13 ? -9.270 10.648 -7.511 1.00 0.00 12 MET A CA 13
ATOM 16165 C C . MET A 1 13 ? -9.338 10.534 -9.038 1.00 0.00 12 MET A C 13
ATOM 16166 O O . MET A 1 13 ? -10.414 10.726 -9.606 1.00 0.00 12 MET A O 13
ATOM 16180 N N . CYS A 1 14 ? -8.229 10.177 -9.693 1.00 0.00 13 CYS A N 13
ATOM 16181 C CA . CYS A 1 14 ? -8.215 9.839 -11.107 1.00 0.00 13 CYS A CA 13
ATOM 16182 C C . CYS A 1 14 ? -8.726 8.398 -11.328 1.00 0.00 13 CYS A C 13
ATOM 16183 O O . CYS A 1 14 ? -9.847 8.278 -11.813 1.00 0.00 13 CYS A O 13
ATOM 16191 N N . PRO A 1 15 ? -8.001 7.303 -11.008 1.00 0.00 14 PRO A N 13
ATOM 16192 C CA . PRO A 1 15 ? -8.402 5.966 -11.460 1.00 0.00 14 PRO A CA 13
ATOM 16193 C C . PRO A 1 15 ? -9.427 5.236 -10.565 1.00 0.00 14 PRO A C 13
ATOM 16194 O O . PRO A 1 15 ? -9.952 4.209 -10.987 1.00 0.00 14 PRO A O 13
ATOM 16205 N N . HIS A 1 16 ? -9.750 5.727 -9.358 1.00 0.00 15 HIS A N 13
ATOM 16206 C CA . HIS A 1 16 ? -10.737 5.148 -8.423 1.00 0.00 15 HIS A CA 13
ATOM 16207 C C . HIS A 1 16 ? -10.533 3.663 -8.069 1.00 0.00 15 HIS A C 13
ATOM 16208 O O . HIS A 1 16 ? -11.496 3.010 -7.675 1.00 0.00 15 HIS A O 13
ATOM 16223 N N . CYS A 1 17 ? -9.307 3.144 -8.162 1.00 0.00 16 CYS A N 13
ATOM 16224 C CA . CYS A 1 17 ? -9.015 1.731 -7.938 1.00 0.00 16 CYS A CA 13
ATOM 16225 C C . CYS A 1 17 ? -9.507 1.243 -6.565 1.00 0.00 16 CYS A C 13
ATOM 16226 O O . CYS A 1 17 ? -9.497 2.026 -5.608 1.00 0.00 16 CYS A O 13
ATOM 16234 N N . PRO A 1 18 ? -9.798 -0.064 -6.407 1.00 0.00 17 PRO A N 13
ATOM 16235 C CA . PRO A 1 18 ? -10.002 -0.716 -5.112 1.00 0.00 17 PRO A CA 13
ATOM 16236 C C . PRO A 1 18 ? -8.646 -0.879 -4.396 1.00 0.00 17 PRO A C 13
ATOM 16237 O O . PRO A 1 18 ? -8.255 -1.990 -4.061 1.00 0.00 17 PRO A O 13
ATOM 16248 N N . ALA A 1 19 ? -7.927 0.227 -4.176 1.00 0.00 18 ALA A N 13
ATOM 16249 C CA . ALA A 1 19 ? -6.527 0.290 -3.771 1.00 0.00 18 ALA A CA 13
ATOM 16250 C C . ALA A 1 19 ? -6.253 -0.552 -2.523 1.00 0.00 18 ALA A C 13
ATOM 16251 O O . ALA A 1 19 ? -5.729 -1.669 -2.620 1.00 0.00 18 ALA A O 13
ATOM 16258 N N . ALA A 1 20 ? -6.634 -0.024 -1.350 1.00 0.00 19 ALA A N 13
ATOM 16259 C CA . ALA A 1 20 ? -6.473 -0.766 -0.113 1.00 0.00 19 ALA A CA 13
ATOM 16260 C C . ALA A 1 20 ? -7.183 -2.103 -0.248 1.00 0.00 19 ALA A C 13
ATOM 16261 O O . ALA A 1 20 ? -6.571 -3.109 0.041 1.00 0.00 19 ALA A O 13
ATOM 16268 N N . LYS A 1 21 ? -8.406 -2.149 -0.780 1.00 0.00 20 LYS A N 13
ATOM 16269 C CA . LYS A 1 21 ? -9.172 -3.387 -0.927 1.00 0.00 20 LYS A CA 13
ATOM 16270 C C . LYS A 1 21 ? -8.363 -4.531 -1.566 1.00 0.00 20 LYS A C 13
ATOM 16271 O O . LYS A 1 21 ? -8.369 -5.619 -0.994 1.00 0.00 20 LYS A O 13
ATOM 16290 N N . ARG A 1 22 ? -7.616 -4.322 -2.657 1.00 0.00 21 ARG A N 13
ATOM 16291 C CA . ARG A 1 22 ? -6.694 -5.357 -3.136 1.00 0.00 21 ARG A CA 13
ATOM 16292 C C . ARG A 1 22 ? -5.550 -5.554 -2.171 1.00 0.00 21 ARG A C 13
ATOM 16293 O O . ARG A 1 22 ? -5.264 -6.698 -1.849 1.00 0.00 21 ARG A O 13
ATOM 16314 N N . VAL A 1 23 ? -4.830 -4.495 -1.787 1.00 0.00 22 VAL A N 13
ATOM 16315 C CA . VAL A 1 23 ? -3.614 -4.723 -1.010 1.00 0.00 22 VAL A CA 13
ATOM 16316 C C . VAL A 1 23 ? -3.953 -5.482 0.292 1.00 0.00 22 VAL A C 13
ATOM 16317 O O . VAL A 1 23 ? -3.237 -6.420 0.623 1.00 0.00 22 VAL A O 13
ATOM 16330 N N . VAL A 1 24 ? -5.059 -5.168 0.977 1.00 0.00 23 VAL A N 13
ATOM 16331 C CA . VAL A 1 24 ? -5.531 -5.820 2.192 1.00 0.00 23 VAL A CA 13
ATOM 16332 C C . VAL A 1 24 ? -6.129 -7.204 1.924 1.00 0.00 23 VAL A C 13
ATOM 16333 O O . VAL A 1 24 ? -5.989 -8.077 2.781 1.00 0.00 23 VAL A O 13
ATOM 16346 N N . GLU A 1 25 ? -6.771 -7.437 0.769 1.00 0.00 24 GLU A N 13
ATOM 16347 C CA . GLU A 1 25 ? -7.082 -8.788 0.299 1.00 0.00 24 GLU A CA 13
ATOM 16348 C C . GLU A 1 25 ? -5.799 -9.610 0.335 1.00 0.00 24 GLU A C 13
ATOM 16349 O O . GLU A 1 25 ? -5.778 -10.730 0.849 1.00 0.00 24 GLU A O 13
ATOM 16361 N N . GLU A 1 26 ? -4.746 -9.037 -0.236 1.00 0.00 25 GLU A N 13
ATOM 16362 C CA . GLU A 1 26 ? -3.548 -9.741 -0.607 1.00 0.00 25 GLU A CA 13
ATOM 16363 C C . GLU A 1 26 ? -2.685 -10.020 0.627 1.00 0.00 25 GLU A C 13
ATOM 16364 O O . GLU A 1 26 ? -2.240 -11.150 0.817 1.00 0.00 25 GLU A O 13
ATOM 16376 N N . VAL A 1 27 ? -2.502 -9.045 1.520 1.00 0.00 26 VAL A N 13
ATOM 16377 C CA . VAL A 1 27 ? -1.804 -9.306 2.776 1.00 0.00 26 VAL A CA 13
ATOM 16378 C C . VAL A 1 27 ? -2.654 -10.131 3.741 1.00 0.00 26 VAL A C 13
ATOM 16379 O O . VAL A 1 27 ? -2.075 -10.854 4.543 1.00 0.00 26 VAL A O 13
ATOM 16392 N N . ALA A 1 28 ? -3.994 -10.098 3.681 1.00 0.00 27 ALA A N 13
ATOM 16393 C CA . ALA A 1 28 ? -4.780 -11.056 4.454 1.00 0.00 27 ALA A CA 13
ATOM 16394 C C . ALA A 1 28 ? -4.644 -12.463 3.856 1.00 0.00 27 ALA A C 13
ATOM 16395 O O . ALA A 1 28 ? -4.793 -13.450 4.576 1.00 0.00 27 ALA A O 13
ATOM 16402 N N . ASN A 1 29 ? -4.363 -12.567 2.552 1.00 0.00 28 ASN A N 13
ATOM 16403 C CA . ASN A 1 29 ? -4.048 -13.825 1.874 1.00 0.00 28 ASN A CA 13
ATOM 16404 C C . ASN A 1 29 ? -2.759 -14.416 2.447 1.00 0.00 28 ASN A C 13
ATOM 16405 O O . ASN A 1 29 ? -2.679 -15.627 2.659 1.00 0.00 28 ASN A O 13
ATOM 16416 N N . GLU A 1 30 ? -1.754 -13.573 2.707 1.00 0.00 29 GLU A N 13
ATOM 16417 C CA . GLU A 1 30 ? -0.547 -13.968 3.425 1.00 0.00 29 GLU A CA 13
ATOM 16418 C C . GLU A 1 30 ? -0.870 -14.289 4.889 1.00 0.00 29 GLU A C 13
ATOM 16419 O O . GLU A 1 30 ? -0.510 -15.356 5.384 1.00 0.00 29 GLU A O 13
ATOM 16431 N N . MET A 1 31 ? -1.459 -13.337 5.614 1.00 0.00 30 MET A N 13
ATOM 16432 C CA . MET A 1 31 ? -1.462 -13.266 7.069 1.00 0.00 30 MET A CA 13
ATOM 16433 C C . MET A 1 31 ? -2.780 -12.651 7.540 1.00 0.00 30 MET A C 13
ATOM 16434 O O . MET A 1 31 ? -2.825 -11.450 7.787 1.00 0.00 30 MET A O 13
ATOM 16448 N N . PRO A 1 32 ? -3.856 -13.427 7.738 1.00 0.00 31 PRO A N 13
ATOM 16449 C CA . PRO A 1 32 ? -5.116 -12.932 8.295 1.00 0.00 31 PRO A CA 13
ATOM 16450 C C . PRO A 1 32 ? -5.014 -12.701 9.817 1.00 0.00 31 PRO A C 13
ATOM 16451 O O . PRO A 1 32 ? -5.920 -13.051 10.576 1.00 0.00 31 PRO A O 13
ATOM 16462 N N . ASP A 1 33 ? -3.898 -12.144 10.282 1.00 0.00 32 ASP A N 13
ATOM 16463 C CA . ASP A 1 33 ? -3.547 -11.905 11.677 1.00 0.00 32 ASP A CA 13
ATOM 16464 C C . ASP A 1 33 ? -2.620 -10.692 11.731 1.00 0.00 32 ASP A C 13
ATOM 16465 O O . ASP A 1 33 ? -3.006 -9.634 12.222 1.00 0.00 32 ASP A O 13
ATOM 16474 N N . ALA A 1 34 ? -1.415 -10.828 11.172 1.00 0.00 33 ALA A N 13
ATOM 16475 C CA . ALA A 1 34 ? -0.330 -9.859 11.232 1.00 0.00 33 ALA A CA 13
ATOM 16476 C C . ALA A 1 34 ? -0.529 -8.715 10.220 1.00 0.00 33 ALA A C 13
ATOM 16477 O O . ALA A 1 34 ? 0.411 -8.370 9.505 1.00 0.00 33 ALA A O 13
ATOM 16484 N N . VAL A 1 35 ? -1.735 -8.152 10.125 1.00 0.00 34 VAL A N 13
ATOM 16485 C CA . VAL A 1 35 ? -2.198 -7.345 8.999 1.00 0.00 34 VAL A CA 13
ATOM 16486 C C . VAL A 1 35 ? -2.755 -6.003 9.509 1.00 0.00 34 VAL A C 13
ATOM 16487 O O . VAL A 1 35 ? -3.958 -5.835 9.725 1.00 0.00 34 VAL A O 13
ATOM 16500 N N . GLU A 1 36 ? -1.869 -5.030 9.735 1.00 0.00 35 GLU A N 13
ATOM 16501 C CA . GLU A 1 36 ? -2.234 -3.666 10.104 1.00 0.00 35 GLU A CA 13
ATOM 16502 C C . GLU A 1 36 ? -2.418 -2.856 8.821 1.00 0.00 35 GLU A C 13
ATOM 16503 O O . GLU A 1 36 ? -1.446 -2.616 8.109 1.00 0.00 35 GLU A O 13
ATOM 16515 N N . VAL A 1 37 ? -3.652 -2.463 8.497 1.00 0.00 36 VAL A N 13
ATOM 16516 C CA . VAL A 1 37 ? -3.984 -1.828 7.224 1.00 0.00 36 VAL A CA 13
ATOM 16517 C C . VAL A 1 37 ? -4.642 -0.476 7.471 1.00 0.00 36 VAL A C 13
ATOM 16518 O O . VAL A 1 37 ? -5.456 -0.377 8.393 1.00 0.00 36 VAL A O 13
ATOM 16531 N N . GLU A 1 38 ? -4.362 0.535 6.638 1.00 0.00 37 GLU A N 13
ATOM 16532 C CA . GLU A 1 38 ? -5.255 1.677 6.510 1.00 0.00 37 GLU A CA 13
ATOM 16533 C C . GLU A 1 38 ? -5.084 2.394 5.166 1.00 0.00 37 GLU A C 13
ATOM 16534 O O . GLU A 1 38 ? -4.023 2.372 4.536 1.00 0.00 37 GLU A O 13
ATOM 16546 N N . TYR A 1 39 ? -6.169 3.025 4.723 1.00 0.00 38 TYR A N 13
ATOM 16547 C CA . TYR A 1 39 ? -6.305 3.786 3.499 1.00 0.00 38 TYR A CA 13
ATOM 16548 C C . TYR A 1 39 ? -6.142 5.255 3.886 1.00 0.00 38 TYR A C 13
ATOM 16549 O O . TYR A 1 39 ? -7.102 5.910 4.292 1.00 0.00 38 TYR A O 13
ATOM 16567 N N . ILE A 1 40 ? -4.907 5.752 3.845 1.00 0.00 39 ILE A N 13
ATOM 16568 C CA . ILE A 1 40 ? -4.571 7.106 4.268 1.00 0.00 39 ILE A CA 13
ATOM 16569 C C . ILE A 1 40 ? -4.924 8.009 3.086 1.00 0.00 39 ILE A C 13
ATOM 16570 O O . ILE A 1 40 ? -4.100 8.265 2.205 1.00 0.00 39 ILE A O 13
ATOM 16586 N N . ASN A 1 41 ? -6.193 8.410 3.025 1.00 0.00 40 ASN A N 13
ATOM 16587 C CA . ASN A 1 41 ? -6.677 9.276 1.967 1.00 0.00 40 ASN A CA 13
ATOM 16588 C C . ASN A 1 41 ? -5.896 10.591 2.018 1.00 0.00 40 ASN A C 13
ATOM 16589 O O . ASN A 1 41 ? -5.823 11.240 3.057 1.00 0.00 40 ASN A O 13
ATOM 16600 N N . VAL A 1 42 ? -5.222 10.940 0.925 1.00 0.00 41 VAL A N 13
ATOM 16601 C CA . VAL A 1 42 ? -4.541 12.226 0.810 1.00 0.00 41 VAL A CA 13
ATOM 16602 C C . VAL A 1 42 ? -5.621 13.309 0.667 1.00 0.00 41 VAL A C 13
ATOM 16603 O O . VAL A 1 42 ? -6.098 13.557 -0.443 1.00 0.00 41 VAL A O 13
ATOM 16616 N N . MET A 1 43 ? -6.026 13.913 1.788 1.00 0.00 42 MET A N 13
ATOM 16617 C CA . MET A 1 43 ? -6.827 15.139 1.864 1.00 0.00 42 MET A CA 13
ATOM 16618 C C . MET A 1 43 ? -6.356 15.972 3.061 1.00 0.00 42 MET A C 13
ATOM 16619 O O . MET A 1 43 ? -6.027 17.146 2.915 1.00 0.00 42 MET A O 13
ATOM 16633 N N . GLU A 1 44 ? -6.308 15.358 4.244 1.00 0.00 43 GLU A N 13
ATOM 16634 C CA . GLU A 1 44 ? -6.102 15.980 5.558 1.00 0.00 43 GLU A CA 13
ATOM 16635 C C . GLU A 1 44 ? -4.955 15.287 6.319 1.00 0.00 43 GLU A C 13
ATOM 16636 O O . GLU A 1 44 ? -4.781 15.452 7.525 1.00 0.00 43 GLU A O 13
ATOM 16648 N N . ASN A 1 45 ? -4.195 14.477 5.586 1.00 0.00 44 ASN A N 13
ATOM 16649 C CA . ASN A 1 45 ? -3.327 13.412 6.056 1.00 0.00 44 ASN A CA 13
ATOM 16650 C C . ASN A 1 45 ? -2.225 13.839 7.046 1.00 0.00 44 ASN A C 13
ATOM 16651 O O . ASN A 1 45 ? -1.710 14.959 6.969 1.00 0.00 44 ASN A O 13
ATOM 16662 N N . PRO A 1 46 ? -1.744 12.917 7.903 1.00 0.00 45 PRO A N 13
ATOM 16663 C CA . PRO A 1 46 ? -0.568 13.149 8.735 1.00 0.00 45 PRO A CA 13
ATOM 16664 C C . PRO A 1 46 ? 0.689 13.282 7.867 1.00 0.00 45 PRO A C 13
ATOM 16665 O O . PRO A 1 46 ? 0.869 12.537 6.901 1.00 0.00 45 PRO A O 13
ATOM 16676 N N . GLN A 1 47 ? 1.633 14.139 8.271 1.00 0.00 46 GLN A N 13
ATOM 16677 C CA . GLN A 1 47 ? 2.940 14.249 7.615 1.00 0.00 46 GLN A CA 13
ATOM 16678 C C . GLN A 1 47 ? 3.758 12.972 7.804 1.00 0.00 46 GLN A C 13
ATOM 16679 O O . GLN A 1 47 ? 4.773 12.820 7.147 1.00 0.00 46 GLN A O 13
ATOM 16693 N N . LYS A 1 48 ? 3.333 12.034 8.654 1.00 0.00 47 LYS A N 13
ATOM 16694 C CA . LYS A 1 48 ? 4.102 10.837 8.969 1.00 0.00 47 LYS A CA 13
ATOM 16695 C C . LYS A 1 48 ? 4.386 9.933 7.771 1.00 0.00 47 LYS A C 13
ATOM 16696 O O . LYS A 1 48 ? 5.141 8.972 7.915 1.00 0.00 47 LYS A O 13
ATOM 16715 N N . ALA A 1 49 ? 3.662 10.053 6.651 1.00 0.00 48 ALA A N 13
ATOM 16716 C CA . ALA A 1 49 ? 4.160 9.511 5.388 1.00 0.00 48 ALA A CA 13
ATOM 16717 C C . ALA A 1 49 ? 4.946 10.550 4.587 1.00 0.00 48 ALA A C 13
ATOM 16718 O O . ALA A 1 49 ? 5.909 10.222 3.917 1.00 0.00 48 ALA A O 13
ATOM 16725 N N . MET A 1 50 ? 4.490 11.805 4.572 1.00 0.00 49 MET A N 13
ATOM 16726 C CA . MET A 1 50 ? 5.117 12.884 3.804 1.00 0.00 49 MET A CA 13
ATOM 16727 C C . MET A 1 50 ? 6.546 13.190 4.277 1.00 0.00 49 MET A C 13
ATOM 16728 O O . MET A 1 50 ? 7.285 13.876 3.577 1.00 0.00 49 MET A O 13
ATOM 16742 N N . GLU A 1 51 ? 6.949 12.674 5.439 1.00 0.00 50 GLU A N 13
ATOM 16743 C CA . GLU A 1 51 ? 8.323 12.676 5.909 1.00 0.00 50 GLU A CA 13
ATOM 16744 C C . GLU A 1 51 ? 9.232 11.869 4.957 1.00 0.00 50 GLU A C 13
ATOM 16745 O O . GLU A 1 51 ? 10.436 12.119 4.883 1.00 0.00 50 GLU A O 13
ATOM 16757 N N . TYR A 1 52 ? 8.673 10.886 4.234 1.00 0.00 51 TYR A N 13
ATOM 16758 C CA . TYR A 1 52 ? 9.401 10.040 3.310 1.00 0.00 51 TYR A CA 13
ATOM 16759 C C . TYR A 1 52 ? 9.888 10.886 2.145 1.00 0.00 51 TYR A C 13
ATOM 16760 O O . TYR A 1 52 ? 9.105 11.324 1.299 1.00 0.00 51 TYR A O 13
ATOM 16778 N N . GLY A 1 53 ? 11.201 11.018 2.025 1.00 0.00 52 GLY A N 13
ATOM 16779 C CA . GLY A 1 53 ? 11.806 11.883 1.035 1.00 0.00 52 GLY A CA 13
ATOM 16780 C C . GLY A 1 53 ? 11.682 11.443 -0.427 1.00 0.00 52 GLY A C 13
ATOM 16781 O O . GLY A 1 53 ? 12.319 12.060 -1.274 1.00 0.00 52 GLY A O 13
ATOM 16785 N N . ILE A 1 54 ? 10.903 10.401 -0.748 1.00 0.00 53 ILE A N 13
ATOM 16786 C CA . ILE A 1 54 ? 10.412 10.214 -2.112 1.00 0.00 53 ILE A CA 13
ATOM 16787 C C . ILE A 1 54 ? 9.378 11.305 -2.413 1.00 0.00 53 ILE A C 13
ATOM 16788 O O . ILE A 1 54 ? 9.470 11.964 -3.443 1.00 0.00 53 ILE A O 13
ATOM 16804 N N . MET A 1 55 ? 8.373 11.444 -1.541 1.00 0.00 54 MET A N 13
ATOM 16805 C CA . MET A 1 55 ? 7.137 12.224 -1.647 1.00 0.00 54 MET A CA 13
ATOM 16806 C C . MET A 1 55 ? 6.399 12.223 -3.002 1.00 0.00 54 MET A C 13
ATOM 16807 O O . MET A 1 55 ? 5.392 12.913 -3.162 1.00 0.00 54 MET A O 13
ATOM 16821 N N . ALA A 1 56 ? 6.824 11.398 -3.960 1.00 0.00 55 ALA A N 13
ATOM 16822 C CA . ALA A 1 56 ? 6.007 10.972 -5.077 1.00 0.00 55 ALA A CA 13
ATOM 16823 C C . ALA A 1 56 ? 4.828 10.137 -4.556 1.00 0.00 55 ALA A C 13
ATOM 16824 O O . ALA A 1 56 ? 4.627 9.919 -3.358 1.00 0.00 55 ALA A O 13
ATOM 16831 N N . VAL A 1 57 ? 4.018 9.657 -5.485 1.00 0.00 56 VAL A N 13
ATOM 16832 C CA . VAL A 1 57 ? 2.721 9.063 -5.206 1.00 0.00 56 VAL A CA 13
ATOM 16833 C C . VAL A 1 57 ? 2.463 7.940 -6.212 1.00 0.00 56 VAL A C 13
ATOM 16834 O O . VAL A 1 57 ? 3.032 7.983 -7.303 1.00 0.00 56 VAL A O 13
ATOM 16847 N N . PRO A 1 58 ? 1.571 6.983 -5.907 1.00 0.00 57 PRO A N 13
ATOM 16848 C CA . PRO A 1 58 ? 0.948 6.772 -4.600 1.00 0.00 57 PRO A CA 13
ATOM 16849 C C . PRO A 1 58 ? 1.986 6.240 -3.594 1.00 0.00 57 PRO A C 13
ATOM 16850 O O . PRO A 1 58 ? 2.695 5.290 -3.903 1.00 0.00 57 PRO A O 13
ATOM 16861 N N . THR A 1 59 ? 2.109 6.859 -2.416 1.00 0.00 58 THR A N 13
ATOM 16862 C CA . THR A 1 59 ? 3.078 6.460 -1.396 1.00 0.00 58 THR A CA 13
ATOM 16863 C C . THR A 1 59 ? 2.502 5.218 -0.704 1.00 0.00 58 THR A C 13
ATOM 16864 O O . THR A 1 59 ? 1.515 5.310 0.025 1.00 0.00 58 THR A O 13
ATOM 16875 N N . ILE A 1 60 ? 3.043 4.030 -0.974 1.00 0.00 59 ILE A N 13
ATOM 16876 C CA . ILE A 1 60 ? 2.489 2.783 -0.461 1.00 0.00 59 ILE A CA 13
ATOM 16877 C C . ILE A 1 60 ? 3.553 2.124 0.410 1.00 0.00 59 ILE A C 13
ATOM 16878 O O . ILE A 1 60 ? 4.628 1.798 -0.095 1.00 0.00 59 ILE A O 13
ATOM 16894 N N . VAL A 1 61 ? 3.270 1.865 1.688 1.00 0.00 60 VAL A N 13
ATOM 16895 C CA . VAL A 1 61 ? 4.223 1.156 2.545 1.00 0.00 60 VAL A CA 13
ATOM 16896 C C . VAL A 1 61 ? 3.615 -0.196 2.855 1.00 0.00 60 VAL A C 13
ATOM 16897 O O . VAL A 1 61 ? 2.558 -0.269 3.481 1.00 0.00 60 VAL A O 13
ATOM 16910 N N . ILE A 1 62 ? 4.229 -1.246 2.305 1.00 0.00 61 ILE A N 13
ATOM 16911 C CA . ILE A 1 62 ? 3.944 -2.638 2.661 1.00 0.00 61 ILE A CA 13
ATOM 16912 C C . ILE A 1 62 ? 5.048 -3.106 3.603 1.00 0.00 61 ILE A C 13
ATOM 16913 O O . ILE A 1 62 ? 6.093 -2.456 3.654 1.00 0.00 61 ILE A O 13
ATOM 16929 N N . ASN A 1 63 ? 4.864 -4.261 4.255 1.00 0.00 62 ASN A N 13
ATOM 16930 C CA . ASN A 1 63 ? 5.582 -4.698 5.462 1.00 0.00 62 ASN A CA 13
ATOM 16931 C C . ASN A 1 63 ? 6.034 -3.558 6.380 1.00 0.00 62 ASN A C 13
ATOM 16932 O O . ASN A 1 63 ? 5.359 -3.323 7.380 1.00 0.00 62 ASN A O 13
ATOM 16943 N N . GLY A 1 64 ? 7.147 -2.876 6.106 1.00 0.00 63 GLY A N 13
ATOM 16944 C CA . GLY A 1 64 ? 7.481 -1.609 6.746 1.00 0.00 63 GLY A CA 13
ATOM 16945 C C . GLY A 1 64 ? 8.242 -0.631 5.842 1.00 0.00 63 GLY A C 13
ATOM 16946 O O . GLY A 1 64 ? 8.755 0.364 6.349 1.00 0.00 63 GLY A O 13
ATOM 16950 N N . ASP A 1 65 ? 8.355 -0.898 4.538 1.00 0.00 64 ASP A N 13
ATOM 16951 C CA . ASP A 1 65 ? 9.274 -0.200 3.636 1.00 0.00 64 ASP A CA 13
ATOM 16952 C C . ASP A 1 65 ? 8.824 1.234 3.295 1.00 0.00 64 ASP A C 13
ATOM 16953 O O . ASP A 1 65 ? 9.272 2.163 3.963 1.00 0.00 64 ASP A O 13
ATOM 16962 N N . VAL A 1 66 ? 7.979 1.382 2.262 1.00 0.00 65 VAL A N 13
ATOM 16963 C CA . VAL A 1 66 ? 7.560 2.538 1.441 1.00 0.00 65 VAL A CA 13
ATOM 16964 C C . VAL A 1 66 ? 8.065 2.273 0.011 1.00 0.00 65 VAL A C 13
ATOM 16965 O O . VAL A 1 66 ? 9.177 1.771 -0.133 1.00 0.00 65 VAL A O 13
ATOM 16978 N N . GLU A 1 67 ? 7.245 2.489 -1.028 1.00 0.00 66 GLU A N 13
ATOM 16979 C CA . GLU A 1 67 ? 7.524 2.269 -2.458 1.00 0.00 66 GLU A CA 13
ATOM 16980 C C . GLU A 1 67 ? 6.272 2.698 -3.264 1.00 0.00 66 GLU A C 13
ATOM 16981 O O . GLU A 1 67 ? 5.201 2.875 -2.676 1.00 0.00 66 GLU A O 13
ATOM 16993 N N . PHE A 1 68 ? 6.353 2.843 -4.590 1.00 0.00 67 PHE A N 13
ATOM 16994 C CA . PHE A 1 68 ? 5.270 3.294 -5.470 1.00 0.00 67 PHE A CA 13
ATOM 16995 C C . PHE A 1 68 ? 5.485 2.653 -6.845 1.00 0.00 67 PHE A C 13
ATOM 16996 O O . PHE A 1 68 ? 6.525 2.841 -7.469 1.00 0.00 67 PHE A O 13
ATOM 17013 N N . ILE A 1 69 ? 4.553 1.806 -7.292 1.00 0.00 68 ILE A N 13
ATOM 17014 C CA . ILE A 1 69 ? 4.650 1.097 -8.568 1.00 0.00 68 ILE A CA 13
ATOM 17015 C C . ILE A 1 69 ? 3.246 1.031 -9.155 1.00 0.00 68 ILE A C 13
ATOM 17016 O O . ILE A 1 69 ? 2.286 0.918 -8.390 1.00 0.00 68 ILE A O 13
ATOM 17032 N N . GLY A 1 70 ? 3.156 0.999 -10.482 1.00 0.00 69 GLY A N 13
ATOM 17033 C CA . GLY A 1 70 ? 1.905 0.994 -11.219 1.00 0.00 69 GLY A CA 13
ATOM 17034 C C . GLY A 1 70 ? 1.412 2.415 -11.482 1.00 0.00 69 GLY A C 13
ATOM 17035 O O . GLY A 1 70 ? 2.010 3.398 -11.039 1.00 0.00 69 GLY A O 13
ATOM 17039 N N . ALA A 1 71 ? 0.357 2.515 -12.287 1.00 0.00 70 ALA A N 13
ATOM 17040 C CA . ALA A 1 71 ? -0.540 3.660 -12.339 1.00 0.00 70 ALA A CA 13
ATOM 17041 C C . ALA A 1 71 ? -1.629 3.574 -11.249 1.00 0.00 70 ALA A C 13
ATOM 17042 O O . ALA A 1 71 ? -2.027 4.628 -10.748 1.00 0.00 70 ALA A O 13
ATOM 17049 N N . PRO A 1 72 ? -2.140 2.385 -10.847 1.00 0.00 71 PRO A N 13
ATOM 17050 C CA . PRO A 1 72 ? -2.836 2.250 -9.575 1.00 0.00 71 PRO A CA 13
ATOM 17051 C C . PRO A 1 72 ? -1.836 2.354 -8.416 1.00 0.00 71 PRO A C 13
ATOM 17052 O O . PRO A 1 72 ? -0.701 2.804 -8.563 1.00 0.00 71 PRO A O 13
ATOM 17063 N N . THR A 1 73 ? -2.279 1.960 -7.228 1.00 0.00 72 THR A N 13
ATOM 17064 C CA . THR A 1 73 ? -1.406 1.629 -6.116 1.00 0.00 72 THR A CA 13
ATOM 17065 C C . THR A 1 73 ? -0.552 0.397 -6.470 1.00 0.00 72 THR A C 13
ATOM 17066 O O . THR A 1 73 ? -0.529 -0.052 -7.614 1.00 0.00 72 THR A O 13
ATOM 17077 N N . LYS A 1 74 ? 0.190 -0.122 -5.487 1.00 0.00 73 LYS A N 13
ATOM 17078 C CA . LYS A 1 74 ? 1.374 -0.972 -5.621 1.00 0.00 73 LYS A CA 13
ATOM 17079 C C . LYS A 1 74 ? 1.081 -2.406 -6.107 1.00 0.00 73 LYS A C 13
ATOM 17080 O O . LYS A 1 74 ? 1.594 -3.363 -5.535 1.00 0.00 73 LYS A O 13
ATOM 17099 N N . GLU A 1 75 ? 0.283 -2.581 -7.153 1.00 0.00 74 GLU A N 13
ATOM 17100 C CA . GLU A 1 75 ? -0.194 -3.854 -7.678 1.00 0.00 74 GLU A CA 13
ATOM 17101 C C . GLU A 1 75 ? 0.981 -4.760 -8.070 1.00 0.00 74 GLU A C 13
ATOM 17102 O O . GLU A 1 75 ? 1.041 -5.911 -7.645 1.00 0.00 74 GLU A O 13
ATOM 17114 N N . ALA A 1 76 ? 1.981 -4.208 -8.767 1.00 0.00 75 ALA A N 13
ATOM 17115 C CA . ALA A 1 76 ? 3.191 -4.917 -9.184 1.00 0.00 75 ALA A CA 13
ATOM 17116 C C . ALA A 1 76 ? 3.895 -5.629 -8.022 1.00 0.00 75 ALA A C 13
ATOM 17117 O O . ALA A 1 76 ? 4.432 -6.726 -8.171 1.00 0.00 75 ALA A O 13
ATOM 17124 N N . LEU A 1 77 ? 3.936 -4.971 -6.862 1.00 0.00 76 LEU A N 13
ATOM 17125 C CA . LEU A 1 77 ? 4.570 -5.486 -5.655 1.00 0.00 76 LEU A CA 13
ATOM 17126 C C . LEU A 1 77 ? 3.559 -6.266 -4.810 1.00 0.00 76 LEU A C 13
ATOM 17127 O O . LEU A 1 77 ? 3.961 -7.101 -4.013 1.00 0.00 76 LEU A O 13
ATOM 17143 N N . VAL A 1 78 ? 2.251 -6.062 -4.977 1.00 0.00 77 VAL A N 13
ATOM 17144 C CA . VAL A 1 78 ? 1.228 -6.944 -4.418 1.00 0.00 77 VAL A CA 13
ATOM 17145 C C . VAL A 1 78 ? 1.467 -8.360 -4.953 1.00 0.00 77 VAL A C 13
ATOM 17146 O O . VAL A 1 78 ? 1.412 -9.337 -4.207 1.00 0.00 77 VAL A O 13
ATOM 17159 N N . GLU A 1 79 ? 1.857 -8.469 -6.223 1.00 0.00 78 GLU A N 13
ATOM 17160 C CA . GLU A 1 79 ? 2.250 -9.729 -6.836 1.00 0.00 78 GLU A CA 13
ATOM 17161 C C . GLU A 1 79 ? 3.609 -10.247 -6.318 1.00 0.00 78 GLU A C 13
ATOM 17162 O O . GLU A 1 79 ? 4.031 -11.333 -6.711 1.00 0.00 78 GLU A O 13
ATOM 17174 N N . ALA A 1 80 ? 4.285 -9.532 -5.410 1.00 0.00 79 ALA A N 13
ATOM 17175 C CA . ALA A 1 80 ? 5.481 -9.975 -4.698 1.00 0.00 79 ALA A CA 13
ATOM 17176 C C . ALA A 1 80 ? 5.160 -10.331 -3.244 1.00 0.00 79 ALA A C 13
ATOM 17177 O O . ALA A 1 80 ? 5.486 -11.440 -2.822 1.00 0.00 79 ALA A O 13
ATOM 17184 N N . ILE A 1 81 ? 4.490 -9.463 -2.475 1.00 0.00 80 ILE A N 13
ATOM 17185 C CA . ILE A 1 81 ? 4.079 -9.792 -1.110 1.00 0.00 80 ILE A CA 13
ATOM 17186 C C . ILE A 1 81 ? 3.285 -11.117 -1.158 1.00 0.00 80 ILE A C 13
ATOM 17187 O O . ILE A 1 81 ? 3.586 -12.042 -0.408 1.00 0.00 80 ILE A O 13
ATOM 17203 N N . LYS A 1 82 ? 2.418 -11.318 -2.166 1.00 0.00 81 LYS A N 13
ATOM 17204 C CA . LYS A 1 82 ? 1.750 -12.606 -2.343 1.00 0.00 81 LYS A CA 13
ATOM 17205 C C . LYS A 1 82 ? 2.648 -13.727 -2.868 1.00 0.00 81 LYS A C 13
ATOM 17206 O O . LYS A 1 82 ? 2.356 -14.889 -2.590 1.00 0.00 81 LYS A O 13
ATOM 17225 N N . LYS A 1 83 ? 3.703 -13.469 -3.656 1.00 0.00 82 LYS A N 13
ATOM 17226 C CA . LYS A 1 83 ? 4.575 -14.578 -4.071 1.00 0.00 82 LYS A CA 13
ATOM 17227 C C . LYS A 1 83 ? 5.267 -15.160 -2.845 1.00 0.00 82 LYS A C 13
ATOM 17228 O O . LYS A 1 83 ? 5.543 -16.356 -2.821 1.00 0.00 82 LYS A O 13
ATOM 17247 N N . ARG A 1 84 ? 5.534 -14.332 -1.832 1.00 0.00 83 ARG A N 13
ATOM 17248 C CA . ARG A 1 84 ? 6.056 -14.742 -0.529 1.00 0.00 83 ARG A CA 13
ATOM 17249 C C . ARG A 1 84 ? 5.032 -15.492 0.347 1.00 0.00 83 ARG A C 13
ATOM 17250 O O . ARG A 1 84 ? 5.296 -15.699 1.538 1.00 0.00 83 ARG A O 13
ATOM 17271 N N . LEU A 1 85 ? 3.870 -15.909 -0.181 1.00 0.00 84 LEU A N 13
ATOM 17272 C CA . LEU A 1 85 ? 3.100 -16.987 0.445 1.00 0.00 84 LEU A CA 13
ATOM 17273 C C . LEU A 1 85 ? 3.988 -18.217 0.498 1.00 0.00 84 LEU A C 13
ATOM 17274 O O . LEU A 1 85 ? 4.869 -18.374 -0.378 1.00 0.00 84 LEU A O 13
ATOM 17291 N N . MET A 1 1 ? 5.163 -13.640 14.006 1.00 0.00 0 MET A N 14
ATOM 17292 C CA . MET A 1 1 ? 6.257 -12.727 14.380 1.00 0.00 0 MET A CA 14
ATOM 17293 C C . MET A 1 1 ? 5.790 -11.287 14.153 1.00 0.00 0 MET A C 14
ATOM 17294 O O . MET A 1 1 ? 4.781 -10.922 14.763 1.00 0.00 0 MET A O 14
ATOM 17310 N N . SER A 1 2 ? 6.443 -10.444 13.344 1.00 0.00 1 SER A N 14
ATOM 17311 C CA . SER A 1 2 ? 5.993 -9.072 13.119 1.00 0.00 1 SER A CA 14
ATOM 17312 C C . SER A 1 2 ? 4.651 -9.075 12.383 1.00 0.00 1 SER A C 14
ATOM 17313 O O . SER A 1 2 ? 4.410 -9.925 11.518 1.00 0.00 1 SER A O 14
ATOM 17321 N N . LYS A 1 3 ? 3.767 -8.133 12.712 1.00 0.00 2 LYS A N 14
ATOM 17322 C CA . LYS A 1 3 ? 2.553 -7.904 11.931 1.00 0.00 2 LYS A CA 14
ATOM 17323 C C . LYS A 1 3 ? 2.972 -7.213 10.637 1.00 0.00 2 LYS A C 14
ATOM 17324 O O . LYS A 1 3 ? 3.671 -6.202 10.722 1.00 0.00 2 LYS A O 14
ATOM 17343 N N . VAL A 1 4 ? 2.606 -7.740 9.469 1.00 0.00 3 VAL A N 14
ATOM 17344 C CA . VAL A 1 4 ? 2.955 -7.143 8.186 1.00 0.00 3 VAL A CA 14
ATOM 17345 C C . VAL A 1 4 ? 2.161 -5.849 8.035 1.00 0.00 3 VAL A C 14
ATOM 17346 O O . VAL A 1 4 ? 0.935 -5.895 7.911 1.00 0.00 3 VAL A O 14
ATOM 17359 N N . LYS A 1 5 ? 2.833 -4.695 8.093 1.00 0.00 4 LYS A N 14
ATOM 17360 C CA . LYS A 1 5 ? 2.154 -3.411 8.005 1.00 0.00 4 LYS A CA 14
ATOM 17361 C C . LYS A 1 5 ? 2.096 -2.971 6.555 1.00 0.00 4 LYS A C 14
ATOM 17362 O O . LYS A 1 5 ? 3.041 -3.187 5.794 1.00 0.00 4 LYS A O 14
ATOM 17381 N N . ILE A 1 6 ? 1.009 -2.316 6.183 1.00 0.00 5 ILE A N 14
ATOM 17382 C CA . ILE A 1 6 ? 0.846 -1.621 4.932 1.00 0.00 5 ILE A CA 14
ATOM 17383 C C . ILE A 1 6 ? 0.217 -0.283 5.311 1.00 0.00 5 ILE A C 14
ATOM 17384 O O . ILE A 1 6 ? -0.707 -0.238 6.125 1.00 0.00 5 ILE A O 14
ATOM 17400 N N . GLU A 1 7 ? 0.677 0.796 4.684 1.00 0.00 6 GLU A N 14
ATOM 17401 C CA . GLU A 1 7 ? 0.057 2.112 4.779 1.00 0.00 6 GLU A CA 14
ATOM 17402 C C . GLU A 1 7 ? -0.236 2.557 3.349 1.00 0.00 6 GLU A C 14
ATOM 17403 O O . GLU A 1 7 ? 0.609 2.409 2.461 1.00 0.00 6 GLU A O 14
ATOM 17415 N N . LEU A 1 8 ? -1.452 3.052 3.118 1.00 0.00 7 LEU A N 14
ATOM 17416 C CA . LEU A 1 8 ? -1.984 3.382 1.805 1.00 0.00 7 LEU A CA 14
ATOM 17417 C C . LEU A 1 8 ? -2.222 4.897 1.725 1.00 0.00 7 LEU A C 14
ATOM 17418 O O . LEU A 1 8 ? -3.305 5.357 2.098 1.00 0.00 7 LEU A O 14
ATOM 17434 N N . PHE A 1 9 ? -1.241 5.673 1.246 1.00 0.00 8 PHE A N 14
ATOM 17435 C CA . PHE A 1 9 ? -1.318 7.131 1.162 1.00 0.00 8 PHE A CA 14
ATOM 17436 C C . PHE A 1 9 ? -1.355 7.566 -0.305 1.00 0.00 8 PHE A C 14
ATOM 17437 O O . PHE A 1 9 ? -0.342 7.579 -0.999 1.00 0.00 8 PHE A O 14
ATOM 17454 N N . THR A 1 10 ? -2.534 7.953 -0.785 1.00 0.00 9 THR A N 14
ATOM 17455 C CA . THR A 1 10 ? -2.754 8.583 -2.093 1.00 0.00 9 THR A CA 14
ATOM 17456 C C . THR A 1 10 ? -4.248 8.902 -2.239 1.00 0.00 9 THR A C 14
ATOM 17457 O O . THR A 1 10 ? -5.043 8.479 -1.400 1.00 0.00 9 THR A O 14
ATOM 17468 N N . SER A 1 11 ? -4.646 9.645 -3.276 1.00 0.00 10 SER A N 14
ATOM 17469 C CA . SER A 1 11 ? -6.040 9.852 -3.662 1.00 0.00 10 SER A CA 14
ATOM 17470 C C . SER A 1 11 ? -6.108 10.458 -5.084 1.00 0.00 10 SER A C 14
ATOM 17471 O O . SER A 1 11 ? -6.812 11.449 -5.275 1.00 0.00 10 SER A O 14
ATOM 17479 N N . PRO A 1 12 ? -5.378 9.921 -6.082 1.00 0.00 11 PRO A N 14
ATOM 17480 C CA . PRO A 1 12 ? -5.073 10.640 -7.313 1.00 0.00 11 PRO A CA 14
ATOM 17481 C C . PRO A 1 12 ? -6.339 10.844 -8.133 1.00 0.00 11 PRO A C 14
ATOM 17482 O O . PRO A 1 12 ? -6.795 11.976 -8.284 1.00 0.00 11 PRO A O 14
ATOM 17493 N N . MET A 1 13 ? -6.940 9.761 -8.613 1.00 0.00 12 MET A N 14
ATOM 17494 C CA . MET A 1 13 ? -8.326 9.732 -9.020 1.00 0.00 12 MET A CA 14
ATOM 17495 C C . MET A 1 13 ? -8.748 8.267 -8.922 1.00 0.00 12 MET A C 14
ATOM 17496 O O . MET A 1 13 ? -8.723 7.726 -7.813 1.00 0.00 12 MET A O 14
ATOM 17510 N N . CYS A 1 14 ? -9.099 7.611 -10.041 1.00 0.00 13 CYS A N 14
ATOM 17511 C CA . CYS A 1 14 ? -9.902 6.390 -10.042 1.00 0.00 13 CYS A CA 14
ATOM 17512 C C . CYS A 1 14 ? -11.175 6.606 -9.189 1.00 0.00 13 CYS A C 14
ATOM 17513 O O . CYS A 1 14 ? -11.461 7.729 -8.768 1.00 0.00 13 CYS A O 14
ATOM 17521 N N . PRO A 1 15 ? -11.986 5.575 -8.911 1.00 0.00 14 PRO A N 14
ATOM 17522 C CA . PRO A 1 15 ? -13.008 5.685 -7.880 1.00 0.00 14 PRO A CA 14
ATOM 17523 C C . PRO A 1 15 ? -12.439 5.805 -6.457 1.00 0.00 14 PRO A C 14
ATOM 17524 O O . PRO A 1 15 ? -13.229 5.872 -5.519 1.00 0.00 14 PRO A O 14
ATOM 17535 N N . HIS A 1 16 ? -11.113 5.855 -6.259 1.00 0.00 15 HIS A N 14
ATOM 17536 C CA . HIS A 1 16 ? -10.389 5.939 -4.982 1.00 0.00 15 HIS A CA 14
ATOM 17537 C C . HIS A 1 16 ? -10.482 4.657 -4.142 1.00 0.00 15 HIS A C 14
ATOM 17538 O O . HIS A 1 16 ? -9.516 4.345 -3.444 1.00 0.00 15 HIS A O 14
ATOM 17553 N N . CYS A 1 17 ? -11.594 3.918 -4.221 1.00 0.00 16 CYS A N 14
ATOM 17554 C CA . CYS A 1 17 ? -11.837 2.653 -3.531 1.00 0.00 16 CYS A CA 14
ATOM 17555 C C . CYS A 1 17 ? -10.792 1.561 -3.826 1.00 0.00 16 CYS A C 14
ATOM 17556 O O . CYS A 1 17 ? -10.327 0.934 -2.871 1.00 0.00 16 CYS A O 14
ATOM 17564 N N . PRO A 1 18 ? -10.434 1.261 -5.098 1.00 0.00 17 PRO A N 14
ATOM 17565 C CA . PRO A 1 18 ? -9.530 0.159 -5.395 1.00 0.00 17 PRO A CA 14
ATOM 17566 C C . PRO A 1 18 ? -8.121 0.585 -4.994 1.00 0.00 17 PRO A C 14
ATOM 17567 O O . PRO A 1 18 ? -7.404 1.226 -5.764 1.00 0.00 17 PRO A O 14
ATOM 17578 N N . ALA A 1 19 ? -7.778 0.329 -3.737 1.00 0.00 18 ALA A N 14
ATOM 17579 C CA . ALA A 1 19 ? -6.521 0.682 -3.121 1.00 0.00 18 ALA A CA 14
ATOM 17580 C C . ALA A 1 19 ? -6.321 -0.280 -1.954 1.00 0.00 18 ALA A C 14
ATOM 17581 O O . ALA A 1 19 ? -5.988 -1.445 -2.177 1.00 0.00 18 ALA A O 14
ATOM 17588 N N . ALA A 1 20 ? -6.608 0.150 -0.720 1.00 0.00 19 ALA A N 14
ATOM 17589 C CA . ALA A 1 20 ? -6.548 -0.717 0.445 1.00 0.00 19 ALA A CA 14
ATOM 17590 C C . ALA A 1 20 ? -7.407 -1.973 0.258 1.00 0.00 19 ALA A C 14
ATOM 17591 O O . ALA A 1 20 ? -7.046 -3.018 0.791 1.00 0.00 19 ALA A O 14
ATOM 17598 N N . LYS A 1 21 ? -8.493 -1.904 -0.522 1.00 0.00 20 LYS A N 14
ATOM 17599 C CA . LYS A 1 21 ? -9.311 -3.048 -0.924 1.00 0.00 20 LYS A CA 14
ATOM 17600 C C . LYS A 1 21 ? -8.451 -4.172 -1.520 1.00 0.00 20 LYS A C 14
ATOM 17601 O O . LYS A 1 21 ? -8.338 -5.242 -0.925 1.00 0.00 20 LYS A O 14
ATOM 17620 N N . ARG A 1 22 ? -7.846 -3.962 -2.695 1.00 0.00 21 ARG A N 14
ATOM 17621 C CA . ARG A 1 22 ? -7.065 -5.020 -3.337 1.00 0.00 21 ARG A CA 14
ATOM 17622 C C . ARG A 1 22 ? -5.850 -5.372 -2.511 1.00 0.00 21 ARG A C 14
ATOM 17623 O O . ARG A 1 22 ? -5.488 -6.545 -2.478 1.00 0.00 21 ARG A O 14
ATOM 17644 N N . VAL A 1 23 ? -5.187 -4.380 -1.916 1.00 0.00 22 VAL A N 14
ATOM 17645 C CA . VAL A 1 23 ? -3.952 -4.645 -1.204 1.00 0.00 22 VAL A CA 14
ATOM 17646 C C . VAL A 1 23 ? -4.269 -5.541 0.008 1.00 0.00 22 VAL A C 14
ATOM 17647 O O . VAL A 1 23 ? -3.560 -6.526 0.204 1.00 0.00 22 VAL A O 14
ATOM 17660 N N . VAL A 1 24 ? -5.347 -5.290 0.771 1.00 0.00 23 VAL A N 14
ATOM 17661 C CA . VAL A 1 24 ? -5.717 -6.192 1.861 1.00 0.00 23 VAL A CA 14
ATOM 17662 C C . VAL A 1 24 ? -6.115 -7.553 1.306 1.00 0.00 23 VAL A C 14
ATOM 17663 O O . VAL A 1 24 ? -5.715 -8.543 1.897 1.00 0.00 23 VAL A O 14
ATOM 17676 N N . GLU A 1 25 ? -6.835 -7.642 0.182 1.00 0.00 24 GLU A N 14
ATOM 17677 C CA . GLU A 1 25 ? -7.167 -8.933 -0.415 1.00 0.00 24 GLU A CA 14
ATOM 17678 C C . GLU A 1 25 ? -5.891 -9.725 -0.731 1.00 0.00 24 GLU A C 14
ATOM 17679 O O . GLU A 1 25 ? -5.788 -10.912 -0.407 1.00 0.00 24 GLU A O 14
ATOM 17691 N N . GLU A 1 26 ? -4.908 -9.050 -1.325 1.00 0.00 25 GLU A N 14
ATOM 17692 C CA . GLU A 1 26 ? -3.640 -9.619 -1.733 1.00 0.00 25 GLU A CA 14
ATOM 17693 C C . GLU A 1 26 ? -2.916 -10.221 -0.525 1.00 0.00 25 GLU A C 14
ATOM 17694 O O . GLU A 1 26 ? -2.627 -11.420 -0.539 1.00 0.00 25 GLU A O 14
ATOM 17706 N N . VAL A 1 27 ? -2.592 -9.422 0.499 1.00 0.00 26 VAL A N 14
ATOM 17707 C CA . VAL A 1 27 ? -1.837 -9.958 1.633 1.00 0.00 26 VAL A CA 14
ATOM 17708 C C . VAL A 1 27 ? -2.719 -10.848 2.515 1.00 0.00 26 VAL A C 14
ATOM 17709 O O . VAL A 1 27 ? -2.215 -11.849 3.015 1.00 0.00 26 VAL A O 14
ATOM 17722 N N . ALA A 1 28 ? -4.022 -10.587 2.674 1.00 0.00 27 ALA A N 14
ATOM 17723 C CA . ALA A 1 28 ? -4.897 -11.454 3.465 1.00 0.00 27 ALA A CA 14
ATOM 17724 C C . ALA A 1 28 ? -4.992 -12.851 2.858 1.00 0.00 27 ALA A C 14
ATOM 17725 O O . ALA A 1 28 ? -5.178 -13.820 3.592 1.00 0.00 27 ALA A O 14
ATOM 17732 N N . ASN A 1 29 ? -4.834 -12.989 1.537 1.00 0.00 28 ASN A N 14
ATOM 17733 C CA . ASN A 1 29 ? -4.745 -14.303 0.903 1.00 0.00 28 ASN A CA 14
ATOM 17734 C C . ASN A 1 29 ? -3.552 -15.143 1.385 1.00 0.00 28 ASN A C 14
ATOM 17735 O O . ASN A 1 29 ? -3.517 -16.338 1.077 1.00 0.00 28 ASN A O 14
ATOM 17746 N N . GLU A 1 30 ? -2.576 -14.565 2.095 1.00 0.00 29 GLU A N 14
ATOM 17747 C CA . GLU A 1 30 ? -1.343 -15.242 2.500 1.00 0.00 29 GLU A CA 14
ATOM 17748 C C . GLU A 1 30 ? -0.935 -14.996 3.963 1.00 0.00 29 GLU A C 14
ATOM 17749 O O . GLU A 1 30 ? -0.181 -15.806 4.513 1.00 0.00 29 GLU A O 14
ATOM 17761 N N . MET A 1 31 ? -1.428 -13.939 4.611 1.00 0.00 30 MET A N 14
ATOM 17762 C CA . MET A 1 31 ? -1.353 -13.651 6.040 1.00 0.00 30 MET A CA 14
ATOM 17763 C C . MET A 1 31 ? -2.724 -13.097 6.468 1.00 0.00 30 MET A C 14
ATOM 17764 O O . MET A 1 31 ? -2.873 -11.884 6.607 1.00 0.00 30 MET A O 14
ATOM 17778 N N . PRO A 1 32 ? -3.746 -13.949 6.660 1.00 0.00 31 PRO A N 14
ATOM 17779 C CA . PRO A 1 32 ? -5.153 -13.561 6.842 1.00 0.00 31 PRO A CA 14
ATOM 17780 C C . PRO A 1 32 ? -5.473 -12.881 8.185 1.00 0.00 31 PRO A C 14
ATOM 17781 O O . PRO A 1 32 ? -6.620 -12.910 8.636 1.00 0.00 31 PRO A O 14
ATOM 17792 N N . ASP A 1 33 ? -4.511 -12.236 8.845 1.00 0.00 32 ASP A N 14
ATOM 17793 C CA . ASP A 1 33 ? -4.575 -11.933 10.276 1.00 0.00 32 ASP A CA 14
ATOM 17794 C C . ASP A 1 33 ? -3.342 -11.146 10.711 1.00 0.00 32 ASP A C 14
ATOM 17795 O O . ASP A 1 33 ? -3.493 -10.112 11.356 1.00 0.00 32 ASP A O 14
ATOM 17804 N N . ALA A 1 34 ? -2.133 -11.546 10.296 1.00 0.00 33 ALA A N 14
ATOM 17805 C CA . ALA A 1 34 ? -0.949 -10.706 10.491 1.00 0.00 33 ALA A CA 14
ATOM 17806 C C . ALA A 1 34 ? -0.922 -9.529 9.507 1.00 0.00 33 ALA A C 14
ATOM 17807 O O . ALA A 1 34 ? 0.070 -8.810 9.466 1.00 0.00 33 ALA A O 14
ATOM 17814 N N . VAL A 1 35 ? -1.949 -9.348 8.680 1.00 0.00 34 VAL A N 14
ATOM 17815 C CA . VAL A 1 35 ? -2.095 -8.204 7.804 1.00 0.00 34 VAL A CA 14
ATOM 17816 C C . VAL A 1 35 ? -2.539 -6.989 8.626 1.00 0.00 34 VAL A C 14
ATOM 17817 O O . VAL A 1 35 ? -3.448 -7.087 9.455 1.00 0.00 34 VAL A O 14
ATOM 17830 N N . GLU A 1 36 ? -1.947 -5.827 8.364 1.00 0.00 35 GLU A N 14
ATOM 17831 C CA . GLU A 1 36 ? -2.495 -4.523 8.698 1.00 0.00 35 GLU A CA 14
ATOM 17832 C C . GLU A 1 36 ? -2.443 -3.710 7.407 1.00 0.00 35 GLU A C 14
ATOM 17833 O O . GLU A 1 36 ? -1.372 -3.616 6.815 1.00 0.00 35 GLU A O 14
ATOM 17845 N N . VAL A 1 37 ? -3.560 -3.143 6.951 1.00 0.00 36 VAL A N 14
ATOM 17846 C CA . VAL A 1 37 ? -3.592 -2.228 5.813 1.00 0.00 36 VAL A CA 14
ATOM 17847 C C . VAL A 1 37 ? -4.320 -0.990 6.311 1.00 0.00 36 VAL A C 14
ATOM 17848 O O . VAL A 1 37 ? -5.543 -1.014 6.477 1.00 0.00 36 VAL A O 14
ATOM 17861 N N . GLU A 1 38 ? -3.566 0.061 6.616 1.00 0.00 37 GLU A N 14
ATOM 17862 C CA . GLU A 1 38 ? -4.091 1.321 7.100 1.00 0.00 37 GLU A CA 14
ATOM 17863 C C . GLU A 1 38 ? -4.310 2.191 5.864 1.00 0.00 37 GLU A C 14
ATOM 17864 O O . GLU A 1 38 ? -3.452 2.263 4.981 1.00 0.00 37 GLU A O 14
ATOM 17876 N N . TYR A 1 39 ? -5.495 2.783 5.757 1.00 0.00 38 TYR A N 14
ATOM 17877 C CA . TYR A 1 39 ? -6.010 3.453 4.575 1.00 0.00 38 TYR A CA 14
ATOM 17878 C C . TYR A 1 39 ? -6.100 4.934 4.922 1.00 0.00 38 TYR A C 14
ATOM 17879 O O . TYR A 1 39 ? -6.953 5.337 5.714 1.00 0.00 38 TYR A O 14
ATOM 17897 N N . ILE A 1 40 ? -5.170 5.734 4.406 1.00 0.00 39 ILE A N 14
ATOM 17898 C CA . ILE A 1 40 ? -5.020 7.141 4.753 1.00 0.00 39 ILE A CA 14
ATOM 17899 C C . ILE A 1 40 ? -5.030 7.928 3.448 1.00 0.00 39 ILE A C 14
ATOM 17900 O O . ILE A 1 40 ? -4.013 8.473 3.014 1.00 0.00 39 ILE A O 14
ATOM 17916 N N . ASN A 1 41 ? -6.189 7.933 2.778 1.00 0.00 40 ASN A N 14
ATOM 17917 C CA . ASN A 1 41 ? -6.286 8.617 1.498 1.00 0.00 40 ASN A CA 14
ATOM 17918 C C . ASN A 1 41 ? -5.934 10.091 1.676 1.00 0.00 40 ASN A C 14
ATOM 17919 O O . ASN A 1 41 ? -6.239 10.709 2.699 1.00 0.00 40 ASN A O 14
ATOM 17930 N N . VAL A 1 42 ? -5.276 10.652 0.668 1.00 0.00 41 VAL A N 14
ATOM 17931 C CA . VAL A 1 42 ? -4.945 12.066 0.629 1.00 0.00 41 VAL A CA 14
ATOM 17932 C C . VAL A 1 42 ? -6.260 12.853 0.622 1.00 0.00 41 VAL A C 14
ATOM 17933 O O . VAL A 1 42 ? -7.234 12.447 -0.016 1.00 0.00 41 VAL A O 14
ATOM 17946 N N . MET A 1 43 ? -6.255 13.976 1.337 1.00 0.00 42 MET A N 14
ATOM 17947 C CA . MET A 1 43 ? -7.367 14.866 1.628 1.00 0.00 42 MET A CA 14
ATOM 17948 C C . MET A 1 43 ? -6.752 15.994 2.455 1.00 0.00 42 MET A C 14
ATOM 17949 O O . MET A 1 43 ? -6.505 17.062 1.901 1.00 0.00 42 MET A O 14
ATOM 17963 N N . GLU A 1 44 ? -6.340 15.741 3.701 1.00 0.00 43 GLU A N 14
ATOM 17964 C CA . GLU A 1 44 ? -5.564 16.711 4.486 1.00 0.00 43 GLU A CA 14
ATOM 17965 C C . GLU A 1 44 ? -4.092 16.738 4.033 1.00 0.00 43 GLU A C 14
ATOM 17966 O O . GLU A 1 44 ? -3.326 17.613 4.431 1.00 0.00 43 GLU A O 14
ATOM 17978 N N . ASN A 1 45 ? -3.712 15.787 3.170 1.00 0.00 44 ASN A N 14
ATOM 17979 C CA . ASN A 1 45 ? -2.381 15.576 2.600 1.00 0.00 44 ASN A CA 14
ATOM 17980 C C . ASN A 1 45 ? -1.260 15.712 3.651 1.00 0.00 44 ASN A C 14
ATOM 17981 O O . ASN A 1 45 ? -0.361 16.539 3.495 1.00 0.00 44 ASN A O 14
ATOM 17992 N N . PRO A 1 46 ? -1.330 14.958 4.768 1.00 0.00 45 PRO A N 14
ATOM 17993 C CA . PRO A 1 46 ? -0.455 15.184 5.910 1.00 0.00 45 PRO A CA 14
ATOM 17994 C C . PRO A 1 46 ? 0.974 14.695 5.658 1.00 0.00 45 PRO A C 14
ATOM 17995 O O . PRO A 1 46 ? 1.198 13.695 4.969 1.00 0.00 45 PRO A O 14
ATOM 18006 N N . GLN A 1 47 ? 1.943 15.337 6.318 1.00 0.00 46 GLN A N 14
ATOM 18007 C CA . GLN A 1 47 ? 3.360 15.019 6.161 1.00 0.00 46 GLN A CA 14
ATOM 18008 C C . GLN A 1 47 ? 3.720 13.606 6.629 1.00 0.00 46 GLN A C 14
ATOM 18009 O O . GLN A 1 47 ? 4.806 13.141 6.295 1.00 0.00 46 GLN A O 14
ATOM 18023 N N . LYS A 1 48 ? 2.836 12.902 7.346 1.00 0.00 47 LYS A N 14
ATOM 18024 C CA . LYS A 1 48 ? 3.115 11.573 7.881 1.00 0.00 47 LYS A CA 14
ATOM 18025 C C . LYS A 1 48 ? 3.679 10.599 6.847 1.00 0.00 47 LYS A C 14
ATOM 18026 O O . LYS A 1 48 ? 4.503 9.756 7.201 1.00 0.00 47 LYS A O 14
ATOM 18045 N N . ALA A 1 49 ? 3.207 10.653 5.600 1.00 0.00 48 ALA A N 14
ATOM 18046 C CA . ALA A 1 49 ? 3.865 10.013 4.471 1.00 0.00 48 ALA A CA 14
ATOM 18047 C C . ALA A 1 49 ? 4.848 10.934 3.738 1.00 0.00 48 ALA A C 14
ATOM 18048 O O . ALA A 1 49 ? 5.867 10.475 3.236 1.00 0.00 48 ALA A O 14
ATOM 18055 N N . MET A 1 50 ? 4.523 12.228 3.593 1.00 0.00 49 MET A N 14
ATOM 18056 C CA . MET A 1 50 ? 5.306 13.128 2.740 1.00 0.00 49 MET A CA 14
ATOM 18057 C C . MET A 1 50 ? 6.732 13.369 3.248 1.00 0.00 49 MET A C 14
ATOM 18058 O O . MET A 1 50 ? 7.560 13.908 2.521 1.00 0.00 49 MET A O 14
ATOM 18072 N N . GLU A 1 51 ? 7.046 12.972 4.475 1.00 0.00 50 GLU A N 14
ATOM 18073 C CA . GLU A 1 51 ? 8.392 12.972 5.024 1.00 0.00 50 GLU A CA 14
ATOM 18074 C C . GLU A 1 51 ? 9.368 12.073 4.236 1.00 0.00 50 GLU A C 14
ATOM 18075 O O . GLU A 1 51 ? 10.581 12.279 4.338 1.00 0.00 50 GLU A O 14
ATOM 18087 N N . TYR A 1 52 ? 8.879 11.071 3.489 1.00 0.00 51 TYR A N 14
ATOM 18088 C CA . TYR A 1 52 ? 9.714 10.032 2.883 1.00 0.00 51 TYR A CA 14
ATOM 18089 C C . TYR A 1 52 ? 10.635 10.584 1.787 1.00 0.00 51 TYR A C 14
ATOM 18090 O O . TYR A 1 52 ? 10.288 11.531 1.069 1.00 0.00 51 TYR A O 14
ATOM 18108 N N . GLY A 1 53 ? 11.784 9.919 1.616 1.00 0.00 52 GLY A N 14
ATOM 18109 C CA . GLY A 1 53 ? 12.876 10.299 0.725 1.00 0.00 52 GLY A CA 14
ATOM 18110 C C . GLY A 1 53 ? 12.397 10.605 -0.683 1.00 0.00 52 GLY A C 14
ATOM 18111 O O . GLY A 1 53 ? 12.761 11.637 -1.248 1.00 0.00 52 GLY A O 14
ATOM 18115 N N . ILE A 1 54 ? 11.538 9.752 -1.237 1.00 0.00 53 ILE A N 14
ATOM 18116 C CA . ILE A 1 54 ? 10.680 10.133 -2.341 1.00 0.00 53 ILE A CA 14
ATOM 18117 C C . ILE A 1 54 ? 9.270 9.649 -2.038 1.00 0.00 53 ILE A C 14
ATOM 18118 O O . ILE A 1 54 ? 8.824 8.592 -2.482 1.00 0.00 53 ILE A O 14
ATOM 18134 N N . MET A 1 55 ? 8.556 10.463 -1.264 1.00 0.00 54 MET A N 14
ATOM 18135 C CA . MET A 1 55 ? 7.132 10.303 -1.028 1.00 0.00 54 MET A CA 14
ATOM 18136 C C . MET A 1 55 ? 6.336 10.231 -2.331 1.00 0.00 54 MET A C 14
ATOM 18137 O O . MET A 1 55 ? 5.374 9.471 -2.375 1.00 0.00 54 MET A O 14
ATOM 18151 N N . ALA A 1 56 ? 6.757 10.952 -3.382 1.00 0.00 55 ALA A N 14
ATOM 18152 C CA . ALA A 1 56 ? 6.106 11.106 -4.683 1.00 0.00 55 ALA A CA 14
ATOM 18153 C C . ALA A 1 56 ? 4.576 10.962 -4.589 1.00 0.00 55 ALA A C 14
ATOM 18154 O O . ALA A 1 56 ? 3.927 11.780 -3.933 1.00 0.00 55 ALA A O 14
ATOM 18161 N N . VAL A 1 57 ? 4.024 9.944 -5.244 1.00 0.00 56 VAL A N 14
ATOM 18162 C CA . VAL A 1 57 ? 2.694 9.342 -5.126 1.00 0.00 56 VAL A CA 14
ATOM 18163 C C . VAL A 1 57 ? 2.670 8.180 -6.144 1.00 0.00 56 VAL A C 14
ATOM 18164 O O . VAL A 1 57 ? 3.440 8.225 -7.112 1.00 0.00 56 VAL A O 14
ATOM 18177 N N . PRO A 1 58 ? 1.772 7.185 -6.026 1.00 0.00 57 PRO A N 14
ATOM 18178 C CA . PRO A 1 58 ? 0.953 6.867 -4.861 1.00 0.00 57 PRO A CA 14
ATOM 18179 C C . PRO A 1 58 ? 1.816 6.233 -3.768 1.00 0.00 57 PRO A C 14
ATOM 18180 O O . PRO A 1 58 ? 2.416 5.187 -3.977 1.00 0.00 57 PRO A O 14
ATOM 18191 N N . THR A 1 59 ? 1.880 6.875 -2.609 1.00 0.00 58 THR A N 14
ATOM 18192 C CA . THR A 1 59 ? 2.852 6.648 -1.556 1.00 0.00 58 THR A CA 14
ATOM 18193 C C . THR A 1 59 ? 2.407 5.421 -0.755 1.00 0.00 58 THR A C 14
ATOM 18194 O O . THR A 1 59 ? 1.501 5.528 0.077 1.00 0.00 58 THR A O 14
ATOM 18205 N N . ILE A 1 60 ? 2.967 4.232 -1.010 1.00 0.00 59 ILE A N 14
ATOM 18206 C CA . ILE A 1 60 ? 2.526 3.044 -0.287 1.00 0.00 59 ILE A CA 14
ATOM 18207 C C . ILE A 1 60 ? 3.667 2.662 0.650 1.00 0.00 59 ILE A C 14
ATOM 18208 O O . ILE A 1 60 ? 4.836 2.836 0.305 1.00 0.00 59 ILE A O 14
ATOM 18224 N N . VAL A 1 61 ? 3.379 2.027 1.778 1.00 0.00 60 VAL A N 14
ATOM 18225 C CA . VAL A 1 61 ? 4.394 1.299 2.535 1.00 0.00 60 VAL A CA 14
ATOM 18226 C C . VAL A 1 61 ? 3.915 -0.139 2.626 1.00 0.00 60 VAL A C 14
ATOM 18227 O O . VAL A 1 61 ? 2.705 -0.350 2.721 1.00 0.00 60 VAL A O 14
ATOM 18240 N N . ILE A 1 62 ? 4.821 -1.111 2.513 1.00 0.00 61 ILE A N 14
ATOM 18241 C CA . ILE A 1 62 ? 4.507 -2.534 2.634 1.00 0.00 61 ILE A CA 14
ATOM 18242 C C . ILE A 1 62 ? 5.557 -3.224 3.494 1.00 0.00 61 ILE A C 14
ATOM 18243 O O . ILE A 1 62 ? 6.733 -2.861 3.420 1.00 0.00 61 ILE A O 14
ATOM 18259 N N . ASN A 1 63 ? 5.137 -4.231 4.269 1.00 0.00 62 ASN A N 14
ATOM 18260 C CA . ASN A 1 63 ? 5.850 -4.832 5.401 1.00 0.00 62 ASN A CA 14
ATOM 18261 C C . ASN A 1 63 ? 6.188 -3.775 6.457 1.00 0.00 62 ASN A C 14
ATOM 18262 O O . ASN A 1 63 ? 5.661 -3.861 7.570 1.00 0.00 62 ASN A O 14
ATOM 18273 N N . GLY A 1 64 ? 6.993 -2.784 6.093 1.00 0.00 63 GLY A N 14
ATOM 18274 C CA . GLY A 1 64 ? 7.121 -1.487 6.729 1.00 0.00 63 GLY A CA 14
ATOM 18275 C C . GLY A 1 64 ? 7.847 -0.463 5.840 1.00 0.00 63 GLY A C 14
ATOM 18276 O O . GLY A 1 64 ? 7.991 0.683 6.265 1.00 0.00 63 GLY A O 14
ATOM 18280 N N . ASP A 1 65 ? 8.379 -0.841 4.664 1.00 0.00 64 ASP A N 14
ATOM 18281 C CA . ASP A 1 65 ? 9.142 0.061 3.794 1.00 0.00 64 ASP A CA 14
ATOM 18282 C C . ASP A 1 65 ? 8.343 0.805 2.731 1.00 0.00 64 ASP A C 14
ATOM 18283 O O . ASP A 1 65 ? 7.298 0.322 2.289 1.00 0.00 64 ASP A O 14
ATOM 18292 N N . VAL A 1 66 ? 8.848 1.963 2.297 1.00 0.00 65 VAL A N 14
ATOM 18293 C CA . VAL A 1 66 ? 8.097 3.001 1.591 1.00 0.00 65 VAL A CA 14
ATOM 18294 C C . VAL A 1 66 ? 8.476 2.968 0.103 1.00 0.00 65 VAL A C 14
ATOM 18295 O O . VAL A 1 66 ? 9.663 2.882 -0.225 1.00 0.00 65 VAL A O 14
ATOM 18308 N N . GLU A 1 67 ? 7.504 2.976 -0.818 1.00 0.00 66 GLU A N 14
ATOM 18309 C CA . GLU A 1 67 ? 7.708 2.642 -2.233 1.00 0.00 66 GLU A CA 14
ATOM 18310 C C . GLU A 1 67 ? 6.372 2.802 -2.988 1.00 0.00 66 GLU A C 14
ATOM 18311 O O . GLU A 1 67 ? 5.297 2.887 -2.376 1.00 0.00 66 GLU A O 14
ATOM 18323 N N . PHE A 1 68 ? 6.412 2.800 -4.319 1.00 0.00 67 PHE A N 14
ATOM 18324 C CA . PHE A 1 68 ? 5.293 3.126 -5.203 1.00 0.00 67 PHE A CA 14
ATOM 18325 C C . PHE A 1 68 ? 5.655 2.563 -6.570 1.00 0.00 67 PHE A C 14
ATOM 18326 O O . PHE A 1 68 ? 6.761 2.806 -7.054 1.00 0.00 67 PHE A O 14
ATOM 18343 N N . ILE A 1 69 ? 4.788 1.742 -7.150 1.00 0.00 68 ILE A N 14
ATOM 18344 C CA . ILE A 1 69 ? 5.031 1.068 -8.412 1.00 0.00 68 ILE A CA 14
ATOM 18345 C C . ILE A 1 69 ? 3.722 1.060 -9.183 1.00 0.00 68 ILE A C 14
ATOM 18346 O O . ILE A 1 69 ? 2.783 0.367 -8.785 1.00 0.00 68 ILE A O 14
ATOM 18362 N N . GLY A 1 70 ? 3.653 1.849 -10.248 1.00 0.00 69 GLY A N 14
ATOM 18363 C CA . GLY A 1 70 ? 2.499 1.969 -11.116 1.00 0.00 69 GLY A CA 14
ATOM 18364 C C . GLY A 1 70 ? 1.896 3.368 -11.007 1.00 0.00 69 GLY A C 14
ATOM 18365 O O . GLY A 1 70 ? 2.468 4.250 -10.364 1.00 0.00 69 GLY A O 14
ATOM 18369 N N . ALA A 1 71 ? 0.790 3.612 -11.709 1.00 0.00 70 ALA A N 14
ATOM 18370 C CA . ALA A 1 71 ? -0.120 4.722 -11.436 1.00 0.00 70 ALA A CA 14
ATOM 18371 C C . ALA A 1 71 ? -1.235 4.364 -10.432 1.00 0.00 70 ALA A C 14
ATOM 18372 O O . ALA A 1 71 ? -1.642 5.270 -9.698 1.00 0.00 70 ALA A O 14
ATOM 18379 N N . PRO A 1 72 ? -1.762 3.117 -10.363 1.00 0.00 71 PRO A N 14
ATOM 18380 C CA . PRO A 1 72 ? -2.494 2.662 -9.189 1.00 0.00 71 PRO A CA 14
ATOM 18381 C C . PRO A 1 72 ? -1.505 2.401 -8.046 1.00 0.00 71 PRO A C 14
ATOM 18382 O O . PRO A 1 72 ? -0.328 2.758 -8.119 1.00 0.00 71 PRO A O 14
ATOM 18393 N N . THR A 1 73 ? -1.990 1.804 -6.960 1.00 0.00 72 THR A N 14
ATOM 18394 C CA . THR A 1 73 ? -1.213 1.385 -5.799 1.00 0.00 72 THR A CA 14
ATOM 18395 C C . THR A 1 73 ? -0.137 0.348 -6.183 1.00 0.00 72 THR A C 14
ATOM 18396 O O . THR A 1 73 ? 0.059 0.061 -7.360 1.00 0.00 72 THR A O 14
ATOM 18407 N N . LYS A 1 74 ? 0.606 -0.188 -5.204 1.00 0.00 73 LYS A N 14
ATOM 18408 C CA . LYS A 1 74 ? 1.883 -0.912 -5.359 1.00 0.00 73 LYS A CA 14
ATOM 18409 C C . LYS A 1 74 ? 1.714 -2.312 -5.982 1.00 0.00 73 LYS A C 14
ATOM 18410 O O . LYS A 1 74 ? 2.379 -3.247 -5.551 1.00 0.00 73 LYS A O 14
ATOM 18429 N N . GLU A 1 75 ? 0.805 -2.493 -6.934 1.00 0.00 74 GLU A N 14
ATOM 18430 C CA . GLU A 1 75 ? 0.287 -3.772 -7.407 1.00 0.00 74 GLU A CA 14
ATOM 18431 C C . GLU A 1 75 ? 1.434 -4.735 -7.745 1.00 0.00 74 GLU A C 14
ATOM 18432 O O . GLU A 1 75 ? 1.429 -5.872 -7.270 1.00 0.00 74 GLU A O 14
ATOM 18444 N N . ALA A 1 76 ? 2.461 -4.238 -8.446 1.00 0.00 75 ALA A N 14
ATOM 18445 C CA . ALA A 1 76 ? 3.664 -4.969 -8.832 1.00 0.00 75 ALA A CA 14
ATOM 18446 C C . ALA A 1 76 ? 4.353 -5.668 -7.655 1.00 0.00 75 ALA A C 14
ATOM 18447 O O . ALA A 1 76 ? 4.769 -6.818 -7.775 1.00 0.00 75 ALA A O 14
ATOM 18454 N N . LEU A 1 77 ? 4.534 -4.963 -6.535 1.00 0.00 76 LEU A N 14
ATOM 18455 C CA . LEU A 1 77 ? 5.238 -5.491 -5.366 1.00 0.00 76 LEU A CA 14
ATOM 18456 C C . LEU A 1 77 ? 4.267 -6.175 -4.416 1.00 0.00 76 LEU A C 14
ATOM 18457 O O . LEU A 1 77 ? 4.653 -7.070 -3.683 1.00 0.00 76 LEU A O 14
ATOM 18473 N N . VAL A 1 78 ? 3.001 -5.775 -4.413 1.00 0.00 77 VAL A N 14
ATOM 18474 C CA . VAL A 1 78 ? 1.933 -6.387 -3.635 1.00 0.00 77 VAL A CA 14
ATOM 18475 C C . VAL A 1 78 ? 1.772 -7.855 -4.101 1.00 0.00 77 VAL A C 14
ATOM 18476 O O . VAL A 1 78 ? 1.735 -8.780 -3.279 1.00 0.00 77 VAL A O 14
ATOM 18489 N N . GLU A 1 79 ? 1.872 -8.087 -5.414 1.00 0.00 78 GLU A N 14
ATOM 18490 C CA . GLU A 1 79 ? 1.947 -9.406 -6.044 1.00 0.00 78 GLU A CA 14
ATOM 18491 C C . GLU A 1 79 ? 3.170 -10.221 -5.568 1.00 0.00 78 GLU A C 14
ATOM 18492 O O . GLU A 1 79 ? 3.212 -11.438 -5.760 1.00 0.00 78 GLU A O 14
ATOM 18504 N N . ALA A 1 80 ? 4.147 -9.592 -4.904 1.00 0.00 79 ALA A N 14
ATOM 18505 C CA . ALA A 1 80 ? 5.208 -10.280 -4.188 1.00 0.00 79 ALA A CA 14
ATOM 18506 C C . ALA A 1 80 ? 4.882 -10.408 -2.699 1.00 0.00 79 ALA A C 14
ATOM 18507 O O . ALA A 1 80 ? 5.035 -11.517 -2.189 1.00 0.00 79 ALA A O 14
ATOM 18514 N N . ILE A 1 81 ? 4.388 -9.366 -2.009 1.00 0.00 80 ILE A N 14
ATOM 18515 C CA . ILE A 1 81 ? 4.099 -9.446 -0.574 1.00 0.00 80 ILE A CA 14
ATOM 18516 C C . ILE A 1 81 ? 3.144 -10.581 -0.232 1.00 0.00 80 ILE A C 14
ATOM 18517 O O . ILE A 1 81 ? 3.237 -11.134 0.865 1.00 0.00 80 ILE A O 14
ATOM 18533 N N . LYS A 1 82 ? 2.239 -10.946 -1.151 1.00 0.00 81 LYS A N 14
ATOM 18534 C CA . LYS A 1 82 ? 1.522 -12.215 -1.012 1.00 0.00 81 LYS A CA 14
ATOM 18535 C C . LYS A 1 82 ? 2.497 -13.381 -0.800 1.00 0.00 81 LYS A C 14
ATOM 18536 O O . LYS A 1 82 ? 2.459 -14.044 0.233 1.00 0.00 81 LYS A O 14
ATOM 18555 N N . LYS A 1 83 ? 3.344 -13.679 -1.787 1.00 0.00 82 LYS A N 14
ATOM 18556 C CA . LYS A 1 83 ? 4.225 -14.837 -1.727 1.00 0.00 82 LYS A CA 14
ATOM 18557 C C . LYS A 1 83 ? 5.296 -14.688 -0.647 1.00 0.00 82 LYS A C 14
ATOM 18558 O O . LYS A 1 83 ? 5.361 -15.572 0.210 1.00 0.00 82 LYS A O 14
ATOM 18577 N N . ARG A 1 84 ? 6.157 -13.666 -0.705 1.00 0.00 83 ARG A N 14
ATOM 18578 C CA . ARG A 1 84 ? 7.219 -13.367 0.261 1.00 0.00 83 ARG A CA 14
ATOM 18579 C C . ARG A 1 84 ? 7.663 -11.902 0.112 1.00 0.00 83 ARG A C 14
ATOM 18580 O O . ARG A 1 84 ? 8.518 -11.649 -0.740 1.00 0.00 83 ARG A O 14
ATOM 18601 N N . LEU A 1 85 ? 7.188 -11.030 1.011 1.00 0.00 84 LEU A N 14
ATOM 18602 C CA . LEU A 1 85 ? 7.568 -9.625 1.256 1.00 0.00 84 LEU A CA 14
ATOM 18603 C C . LEU A 1 85 ? 7.687 -8.720 0.031 1.00 0.00 84 LEU A C 14
ATOM 18604 O O . LEU A 1 85 ? 8.084 -7.549 0.234 1.00 0.00 84 LEU A O 14
ATOM 18621 N N . MET A 1 1 ? 3.879 -12.767 10.602 1.00 0.00 0 MET A N 15
ATOM 18622 C CA . MET A 1 1 ? 4.516 -11.701 11.391 1.00 0.00 0 MET A CA 15
ATOM 18623 C C . MET A 1 1 ? 5.425 -10.872 10.485 1.00 0.00 0 MET A C 15
ATOM 18624 O O . MET A 1 1 ? 6.650 -10.912 10.625 1.00 0.00 0 MET A O 15
ATOM 18640 N N . SER A 1 2 ? 4.852 -10.121 9.541 1.00 0.00 1 SER A N 15
ATOM 18641 C CA . SER A 1 2 ? 5.629 -9.201 8.712 1.00 0.00 1 SER A CA 15
ATOM 18642 C C . SER A 1 2 ? 4.794 -7.988 8.331 1.00 0.00 1 SER A C 15
ATOM 18643 O O . SER A 1 2 ? 5.277 -6.863 8.471 1.00 0.00 1 SER A O 15
ATOM 18651 N N . LYS A 1 3 ? 3.534 -8.217 7.938 1.00 0.00 2 LYS A N 15
ATOM 18652 C CA . LYS A 1 3 ? 2.553 -7.194 7.603 1.00 0.00 2 LYS A CA 15
ATOM 18653 C C . LYS A 1 3 ? 3.041 -6.286 6.484 1.00 0.00 2 LYS A C 15
ATOM 18654 O O . LYS A 1 3 ? 3.734 -5.294 6.710 1.00 0.00 2 LYS A O 15
ATOM 18673 N N . VAL A 1 4 ? 2.702 -6.663 5.259 1.00 0.00 3 VAL A N 15
ATOM 18674 C CA . VAL A 1 4 ? 2.977 -5.864 4.085 1.00 0.00 3 VAL A CA 15
ATOM 18675 C C . VAL A 1 4 ? 2.143 -4.585 4.179 1.00 0.00 3 VAL A C 15
ATOM 18676 O O . VAL A 1 4 ? 1.006 -4.634 4.649 1.00 0.00 3 VAL A O 15
ATOM 18689 N N . LYS A 1 5 ? 2.712 -3.456 3.747 1.00 0.00 4 LYS A N 15
ATOM 18690 C CA . LYS A 1 5 ? 2.053 -2.171 3.546 1.00 0.00 4 LYS A CA 15
ATOM 18691 C C . LYS A 1 5 ? 1.729 -2.084 2.064 1.00 0.00 4 LYS A C 15
ATOM 18692 O O . LYS A 1 5 ? 2.579 -2.400 1.230 1.00 0.00 4 LYS A O 15
ATOM 18711 N N . ILE A 1 6 ? 0.506 -1.685 1.738 1.00 0.00 5 ILE A N 15
ATOM 18712 C CA . ILE A 1 6 ? -0.040 -1.674 0.397 1.00 0.00 5 ILE A CA 15
ATOM 18713 C C . ILE A 1 6 ? -0.718 -0.318 0.265 1.00 0.00 5 ILE A C 15
ATOM 18714 O O . ILE A 1 6 ? -1.921 -0.178 0.494 1.00 0.00 5 ILE A O 15
ATOM 18730 N N . GLU A 1 7 ? 0.074 0.704 -0.037 1.00 0.00 6 GLU A N 15
ATOM 18731 C CA . GLU A 1 7 ? -0.400 2.081 0.055 1.00 0.00 6 GLU A CA 15
ATOM 18732 C C . GLU A 1 7 ? -0.547 2.606 -1.357 1.00 0.00 6 GLU A C 15
ATOM 18733 O O . GLU A 1 7 ? 0.419 2.607 -2.117 1.00 0.00 6 GLU A O 15
ATOM 18745 N N . LEU A 1 8 ? -1.768 2.979 -1.732 1.00 0.00 7 LEU A N 15
ATOM 18746 C CA . LEU A 1 8 ? -2.129 3.473 -3.052 1.00 0.00 7 LEU A CA 15
ATOM 18747 C C . LEU A 1 8 ? -2.313 4.979 -2.932 1.00 0.00 7 LEU A C 15
ATOM 18748 O O . LEU A 1 8 ? -3.373 5.419 -2.486 1.00 0.00 7 LEU A O 15
ATOM 18764 N N . PHE A 1 9 ? -1.301 5.754 -3.322 1.00 0.00 8 PHE A N 15
ATOM 18765 C CA . PHE A 1 9 ? -1.311 7.209 -3.287 1.00 0.00 8 PHE A CA 15
ATOM 18766 C C . PHE A 1 9 ? -1.341 7.715 -4.732 1.00 0.00 8 PHE A C 15
ATOM 18767 O O . PHE A 1 9 ? -0.324 7.827 -5.414 1.00 0.00 8 PHE A O 15
ATOM 18784 N N . THR A 1 10 ? -2.537 8.025 -5.217 1.00 0.00 9 THR A N 15
ATOM 18785 C CA . THR A 1 10 ? -2.811 8.614 -6.520 1.00 0.00 9 THR A CA 15
ATOM 18786 C C . THR A 1 10 ? -4.325 8.823 -6.600 1.00 0.00 9 THR A C 15
ATOM 18787 O O . THR A 1 10 ? -5.074 8.384 -5.724 1.00 0.00 9 THR A O 15
ATOM 18798 N N . SER A 1 11 ? -4.783 9.517 -7.634 1.00 0.00 10 SER A N 15
ATOM 18799 C CA . SER A 1 11 ? -6.148 9.482 -8.113 1.00 0.00 10 SER A CA 15
ATOM 18800 C C . SER A 1 11 ? -6.079 9.973 -9.563 1.00 0.00 10 SER A C 15
ATOM 18801 O O . SER A 1 11 ? -6.187 11.173 -9.807 1.00 0.00 10 SER A O 15
ATOM 18809 N N . PRO A 1 12 ? -5.837 9.095 -10.555 1.00 0.00 11 PRO A N 15
ATOM 18810 C CA . PRO A 1 12 ? -5.597 9.491 -11.947 1.00 0.00 11 PRO A CA 15
ATOM 18811 C C . PRO A 1 12 ? -6.903 9.858 -12.685 1.00 0.00 11 PRO A C 15
ATOM 18812 O O . PRO A 1 12 ? -7.048 9.568 -13.871 1.00 0.00 11 PRO A O 15
ATOM 18823 N N . MET A 1 13 ? -7.862 10.477 -11.984 1.00 0.00 12 MET A N 15
ATOM 18824 C CA . MET A 1 13 ? -9.198 10.913 -12.389 1.00 0.00 12 MET A CA 15
ATOM 18825 C C . MET A 1 13 ? -10.094 9.806 -12.954 1.00 0.00 12 MET A C 15
ATOM 18826 O O . MET A 1 13 ? -11.177 9.591 -12.416 1.00 0.00 12 MET A O 15
ATOM 18840 N N . CYS A 1 14 ? -9.705 9.120 -14.029 1.00 0.00 13 CYS A N 15
ATOM 18841 C CA . CYS A 1 14 ? -10.479 8.030 -14.600 1.00 0.00 13 CYS A CA 15
ATOM 18842 C C . CYS A 1 14 ? -10.278 6.754 -13.754 1.00 0.00 13 CYS A C 15
ATOM 18843 O O . CYS A 1 14 ? -11.104 6.547 -12.857 1.00 0.00 13 CYS A O 15
ATOM 18851 N N . PRO A 1 15 ? -9.235 5.910 -13.939 1.00 0.00 14 PRO A N 15
ATOM 18852 C CA . PRO A 1 15 ? -9.096 4.647 -13.212 1.00 0.00 14 PRO A CA 15
ATOM 18853 C C . PRO A 1 15 ? -8.679 4.889 -11.753 1.00 0.00 14 PRO A C 15
ATOM 18854 O O . PRO A 1 15 ? -7.519 4.752 -11.380 1.00 0.00 14 PRO A O 15
ATOM 18865 N N . HIS A 1 16 ? -9.640 5.264 -10.908 1.00 0.00 15 HIS A N 15
ATOM 18866 C CA . HIS A 1 16 ? -9.424 5.593 -9.501 1.00 0.00 15 HIS A CA 15
ATOM 18867 C C . HIS A 1 16 ? -10.403 4.820 -8.611 1.00 0.00 15 HIS A C 15
ATOM 18868 O O . HIS A 1 16 ? -10.784 5.288 -7.538 1.00 0.00 15 HIS A O 15
ATOM 18883 N N . CYS A 1 17 ? -10.831 3.641 -9.064 1.00 0.00 16 CYS A N 15
ATOM 18884 C CA . CYS A 1 17 ? -11.638 2.697 -8.297 1.00 0.00 16 CYS A CA 15
ATOM 18885 C C . CYS A 1 17 ? -11.016 1.299 -8.446 1.00 0.00 16 CYS A C 15
ATOM 18886 O O . CYS A 1 17 ? -10.594 0.747 -7.429 1.00 0.00 16 CYS A O 15
ATOM 18894 N N . PRO A 1 18 ? -10.847 0.741 -9.666 1.00 0.00 17 PRO A N 15
ATOM 18895 C CA . PRO A 1 18 ? -9.978 -0.412 -9.870 1.00 0.00 17 PRO A CA 15
ATOM 18896 C C . PRO A 1 18 ? -8.516 0.026 -9.697 1.00 0.00 17 PRO A C 15
ATOM 18897 O O . PRO A 1 18 ? -7.849 0.404 -10.655 1.00 0.00 17 PRO A O 15
ATOM 18908 N N . ALA A 1 19 ? -8.046 0.033 -8.452 1.00 0.00 18 ALA A N 15
ATOM 18909 C CA . ALA A 1 19 ? -6.653 0.187 -8.068 1.00 0.00 18 ALA A CA 15
ATOM 18910 C C . ALA A 1 19 ? -6.486 -0.627 -6.788 1.00 0.00 18 ALA A C 15
ATOM 18911 O O . ALA A 1 19 ? -6.303 -1.846 -6.857 1.00 0.00 18 ALA A O 15
ATOM 18918 N N . ALA A 1 20 ? -6.669 0.015 -5.624 1.00 0.00 19 ALA A N 15
ATOM 18919 C CA . ALA A 1 20 ? -6.605 -0.632 -4.326 1.00 0.00 19 ALA A CA 15
ATOM 18920 C C . ALA A 1 20 ? -7.458 -1.894 -4.261 1.00 0.00 19 ALA A C 15
ATOM 18921 O O . ALA A 1 20 ? -7.015 -2.845 -3.637 1.00 0.00 19 ALA A O 15
ATOM 18928 N N . LYS A 1 21 ? -8.617 -1.954 -4.935 1.00 0.00 20 LYS A N 15
ATOM 18929 C CA . LYS A 1 21 ? -9.430 -3.171 -4.972 1.00 0.00 20 LYS A CA 15
ATOM 18930 C C . LYS A 1 21 ? -8.622 -4.377 -5.471 1.00 0.00 20 LYS A C 15
ATOM 18931 O O . LYS A 1 21 ? -8.639 -5.420 -4.823 1.00 0.00 20 LYS A O 15
ATOM 18950 N N . ARG A 1 22 ? -7.915 -4.267 -6.602 1.00 0.00 21 ARG A N 15
ATOM 18951 C CA . ARG A 1 22 ? -7.081 -5.384 -7.040 1.00 0.00 21 ARG A CA 15
ATOM 18952 C C . ARG A 1 22 ? -5.892 -5.552 -6.116 1.00 0.00 21 ARG A C 15
ATOM 18953 O O . ARG A 1 22 ? -5.538 -6.693 -5.841 1.00 0.00 21 ARG A O 15
ATOM 18974 N N . VAL A 1 23 ? -5.259 -4.470 -5.645 1.00 0.00 22 VAL A N 15
ATOM 18975 C CA . VAL A 1 23 ? -4.074 -4.682 -4.812 1.00 0.00 22 VAL A CA 15
ATOM 18976 C C . VAL A 1 23 ? -4.452 -5.353 -3.466 1.00 0.00 22 VAL A C 15
ATOM 18977 O O . VAL A 1 23 ? -3.671 -6.165 -2.978 1.00 0.00 22 VAL A O 15
ATOM 18990 N N . VAL A 1 24 ? -5.640 -5.117 -2.886 1.00 0.00 23 VAL A N 15
ATOM 18991 C CA . VAL A 1 24 ? -6.100 -5.830 -1.689 1.00 0.00 23 VAL A CA 15
ATOM 18992 C C . VAL A 1 24 ? -6.487 -7.266 -2.037 1.00 0.00 23 VAL A C 15
ATOM 18993 O O . VAL A 1 24 ? -6.192 -8.178 -1.269 1.00 0.00 23 VAL A O 15
ATOM 19006 N N . GLU A 1 25 ? -7.139 -7.490 -3.178 1.00 0.00 24 GLU A N 15
ATOM 19007 C CA . GLU A 1 25 ? -7.523 -8.816 -3.643 1.00 0.00 24 GLU A CA 15
ATOM 19008 C C . GLU A 1 25 ? -6.275 -9.697 -3.769 1.00 0.00 24 GLU A C 15
ATOM 19009 O O . GLU A 1 25 ? -6.234 -10.798 -3.213 1.00 0.00 24 GLU A O 15
ATOM 19021 N N . GLU A 1 26 ? -5.246 -9.177 -4.443 1.00 0.00 25 GLU A N 15
ATOM 19022 C CA . GLU A 1 26 ? -3.991 -9.865 -4.694 1.00 0.00 25 GLU A CA 15
ATOM 19023 C C . GLU A 1 26 ? -3.188 -10.042 -3.408 1.00 0.00 25 GLU A C 15
ATOM 19024 O O . GLU A 1 26 ? -2.786 -11.153 -3.077 1.00 0.00 25 GLU A O 15
ATOM 19036 N N . VAL A 1 27 ? -2.943 -8.979 -2.642 1.00 0.00 26 VAL A N 15
ATOM 19037 C CA . VAL A 1 27 ? -2.108 -9.147 -1.459 1.00 0.00 26 VAL A CA 15
ATOM 19038 C C . VAL A 1 27 ? -2.855 -9.970 -0.392 1.00 0.00 26 VAL A C 15
ATOM 19039 O O . VAL A 1 27 ? -2.191 -10.581 0.435 1.00 0.00 26 VAL A O 15
ATOM 19052 N N . ALA A 1 28 ? -4.189 -10.109 -0.443 1.00 0.00 27 ALA A N 15
ATOM 19053 C CA . ALA A 1 28 ? -4.909 -11.100 0.356 1.00 0.00 27 ALA A CA 15
ATOM 19054 C C . ALA A 1 28 ? -4.870 -12.510 -0.252 1.00 0.00 27 ALA A C 15
ATOM 19055 O O . ALA A 1 28 ? -4.964 -13.482 0.498 1.00 0.00 27 ALA A O 15
ATOM 19062 N N . ASN A 1 29 ? -4.728 -12.663 -1.578 1.00 0.00 28 ASN A N 15
ATOM 19063 C CA . ASN A 1 29 ? -4.408 -13.975 -2.165 1.00 0.00 28 ASN A CA 15
ATOM 19064 C C . ASN A 1 29 ? -3.164 -14.519 -1.486 1.00 0.00 28 ASN A C 15
ATOM 19065 O O . ASN A 1 29 ? -3.131 -15.672 -1.053 1.00 0.00 28 ASN A O 15
ATOM 19076 N N . GLU A 1 30 ? -2.143 -13.680 -1.391 1.00 0.00 29 GLU A N 15
ATOM 19077 C CA . GLU A 1 30 ? -0.843 -14.045 -0.866 1.00 0.00 29 GLU A CA 15
ATOM 19078 C C . GLU A 1 30 ? -0.870 -14.095 0.662 1.00 0.00 29 GLU A C 15
ATOM 19079 O O . GLU A 1 30 ? -0.431 -15.077 1.264 1.00 0.00 29 GLU A O 15
ATOM 19091 N N . MET A 1 31 ? -1.399 -13.060 1.308 1.00 0.00 30 MET A N 15
ATOM 19092 C CA . MET A 1 31 ? -1.291 -12.828 2.739 1.00 0.00 30 MET A CA 15
ATOM 19093 C C . MET A 1 31 ? -2.611 -12.285 3.297 1.00 0.00 30 MET A C 15
ATOM 19094 O O . MET A 1 31 ? -2.706 -11.092 3.587 1.00 0.00 30 MET A O 15
ATOM 19108 N N . PRO A 1 32 ? -3.625 -13.135 3.527 1.00 0.00 31 PRO A N 15
ATOM 19109 C CA . PRO A 1 32 ? -4.875 -12.749 4.181 1.00 0.00 31 PRO A CA 15
ATOM 19110 C C . PRO A 1 32 ? -4.667 -12.575 5.703 1.00 0.00 31 PRO A C 15
ATOM 19111 O O . PRO A 1 32 ? -5.319 -13.215 6.528 1.00 0.00 31 PRO A O 15
ATOM 19122 N N . ASP A 1 33 ? -3.686 -11.758 6.082 1.00 0.00 32 ASP A N 15
ATOM 19123 C CA . ASP A 1 33 ? -3.348 -11.307 7.432 1.00 0.00 32 ASP A CA 15
ATOM 19124 C C . ASP A 1 33 ? -2.501 -10.054 7.267 1.00 0.00 32 ASP A C 15
ATOM 19125 O O . ASP A 1 33 ? -2.882 -8.949 7.664 1.00 0.00 32 ASP A O 15
ATOM 19134 N N . ALA A 1 34 ? -1.334 -10.253 6.657 1.00 0.00 33 ALA A N 15
ATOM 19135 C CA . ALA A 1 34 ? -0.252 -9.305 6.544 1.00 0.00 33 ALA A CA 15
ATOM 19136 C C . ALA A 1 34 ? -0.515 -8.347 5.379 1.00 0.00 33 ALA A C 15
ATOM 19137 O O . ALA A 1 34 ? 0.346 -8.189 4.523 1.00 0.00 33 ALA A O 15
ATOM 19144 N N . VAL A 1 35 ? -1.688 -7.715 5.351 1.00 0.00 34 VAL A N 15
ATOM 19145 C CA . VAL A 1 35 ? -2.175 -6.895 4.252 1.00 0.00 34 VAL A CA 15
ATOM 19146 C C . VAL A 1 35 ? -2.706 -5.566 4.829 1.00 0.00 34 VAL A C 15
ATOM 19147 O O . VAL A 1 35 ? -3.889 -5.449 5.148 1.00 0.00 34 VAL A O 15
ATOM 19160 N N . GLU A 1 36 ? -1.829 -4.578 5.047 1.00 0.00 35 GLU A N 15
ATOM 19161 C CA . GLU A 1 36 ? -2.189 -3.207 5.428 1.00 0.00 35 GLU A CA 15
ATOM 19162 C C . GLU A 1 36 ? -2.474 -2.409 4.162 1.00 0.00 35 GLU A C 15
ATOM 19163 O O . GLU A 1 36 ? -1.586 -1.762 3.606 1.00 0.00 35 GLU A O 15
ATOM 19175 N N . VAL A 1 37 ? -3.707 -2.483 3.679 1.00 0.00 36 VAL A N 15
ATOM 19176 C CA . VAL A 1 37 ? -4.150 -1.738 2.512 1.00 0.00 36 VAL A CA 15
ATOM 19177 C C . VAL A 1 37 ? -4.679 -0.366 2.907 1.00 0.00 36 VAL A C 15
ATOM 19178 O O . VAL A 1 37 ? -5.552 -0.248 3.778 1.00 0.00 36 VAL A O 15
ATOM 19191 N N . GLU A 1 38 ? -4.183 0.665 2.223 1.00 0.00 37 GLU A N 15
ATOM 19192 C CA . GLU A 1 38 ? -4.642 2.033 2.366 1.00 0.00 37 GLU A CA 15
ATOM 19193 C C . GLU A 1 38 ? -4.845 2.587 0.961 1.00 0.00 37 GLU A C 15
ATOM 19194 O O . GLU A 1 38 ? -3.893 2.646 0.179 1.00 0.00 37 GLU A O 15
ATOM 19206 N N . TYR A 1 39 ? -6.085 2.938 0.607 1.00 0.00 38 TYR A N 15
ATOM 19207 C CA . TYR A 1 39 ? -6.357 3.652 -0.628 1.00 0.00 38 TYR A CA 15
ATOM 19208 C C . TYR A 1 39 ? -6.406 5.135 -0.291 1.00 0.00 38 TYR A C 15
ATOM 19209 O O . TYR A 1 39 ? -7.475 5.689 -0.027 1.00 0.00 38 TYR A O 15
ATOM 19227 N N . ILE A 1 40 ? -5.251 5.790 -0.305 1.00 0.00 39 ILE A N 15
ATOM 19228 C CA . ILE A 1 40 ? -5.172 7.212 -0.033 1.00 0.00 39 ILE A CA 15
ATOM 19229 C C . ILE A 1 40 ? -5.298 7.936 -1.373 1.00 0.00 39 ILE A C 15
ATOM 19230 O O . ILE A 1 40 ? -4.326 8.415 -1.958 1.00 0.00 39 ILE A O 15
ATOM 19246 N N . ASN A 1 41 ? -6.545 7.964 -1.864 1.00 0.00 40 ASN A N 15
ATOM 19247 C CA . ASN A 1 41 ? -6.984 8.766 -2.999 1.00 0.00 40 ASN A CA 15
ATOM 19248 C C . ASN A 1 41 ? -6.433 10.175 -2.807 1.00 0.00 40 ASN A C 15
ATOM 19249 O O . ASN A 1 41 ? -6.855 10.844 -1.865 1.00 0.00 40 ASN A O 15
ATOM 19260 N N . VAL A 1 42 ? -5.509 10.599 -3.673 1.00 0.00 41 VAL A N 15
ATOM 19261 C CA . VAL A 1 42 ? -4.788 11.863 -3.530 1.00 0.00 41 VAL A CA 15
ATOM 19262 C C . VAL A 1 42 ? -5.763 13.011 -3.250 1.00 0.00 41 VAL A C 15
ATOM 19263 O O . VAL A 1 42 ? -6.702 13.234 -4.016 1.00 0.00 41 VAL A O 15
ATOM 19276 N N . MET A 1 43 ? -5.480 13.682 -2.131 1.00 0.00 42 MET A N 15
ATOM 19277 C CA . MET A 1 43 ? -6.241 14.555 -1.240 1.00 0.00 42 MET A CA 15
ATOM 19278 C C . MET A 1 43 ? -5.874 14.084 0.183 1.00 0.00 42 MET A C 15
ATOM 19279 O O . MET A 1 43 ? -5.129 13.115 0.329 1.00 0.00 42 MET A O 15
ATOM 19293 N N . GLU A 1 44 ? -6.352 14.802 1.204 1.00 0.00 43 GLU A N 15
ATOM 19294 C CA . GLU A 1 44 ? -6.532 14.409 2.608 1.00 0.00 43 GLU A CA 15
ATOM 19295 C C . GLU A 1 44 ? -5.536 13.355 3.132 1.00 0.00 43 GLU A C 15
ATOM 19296 O O . GLU A 1 44 ? -5.914 12.312 3.669 1.00 0.00 43 GLU A O 15
ATOM 19308 N N . ASN A 1 45 ? -4.234 13.637 3.023 1.00 0.00 44 ASN A N 15
ATOM 19309 C CA . ASN A 1 45 ? -3.182 12.805 3.607 1.00 0.00 44 ASN A CA 15
ATOM 19310 C C . ASN A 1 45 ? -1.948 13.656 3.910 1.00 0.00 44 ASN A C 15
ATOM 19311 O O . ASN A 1 45 ? -1.756 14.678 3.246 1.00 0.00 44 ASN A O 15
ATOM 19322 N N . PRO A 1 46 ? -1.101 13.270 4.884 1.00 0.00 45 PRO A N 15
ATOM 19323 C CA . PRO A 1 46 ? 0.121 14.001 5.183 1.00 0.00 45 PRO A CA 15
ATOM 19324 C C . PRO A 1 46 ? 1.169 13.790 4.082 1.00 0.00 45 PRO A C 15
ATOM 19325 O O . PRO A 1 46 ? 1.014 12.954 3.187 1.00 0.00 45 PRO A O 15
ATOM 19336 N N . GLN A 1 47 ? 2.285 14.515 4.184 1.00 0.00 46 GLN A N 15
ATOM 19337 C CA . GLN A 1 47 ? 3.375 14.491 3.211 1.00 0.00 46 GLN A CA 15
ATOM 19338 C C . GLN A 1 47 ? 4.119 13.147 3.138 1.00 0.00 46 GLN A C 15
ATOM 19339 O O . GLN A 1 47 ? 5.076 13.047 2.381 1.00 0.00 46 GLN A O 15
ATOM 19353 N N . LYS A 1 48 ? 3.695 12.104 3.857 1.00 0.00 47 LYS A N 15
ATOM 19354 C CA . LYS A 1 48 ? 4.413 10.836 3.962 1.00 0.00 47 LYS A CA 15
ATOM 19355 C C . LYS A 1 48 ? 4.732 10.169 2.622 1.00 0.00 47 LYS A C 15
ATOM 19356 O O . LYS A 1 48 ? 5.660 9.376 2.529 1.00 0.00 47 LYS A O 15
ATOM 19375 N N . ALA A 1 49 ? 3.882 10.372 1.612 1.00 0.00 48 ALA A N 15
ATOM 19376 C CA . ALA A 1 49 ? 4.157 10.010 0.229 1.00 0.00 48 ALA A CA 15
ATOM 19377 C C . ALA A 1 49 ? 4.799 11.137 -0.587 1.00 0.00 48 ALA A C 15
ATOM 19378 O O . ALA A 1 49 ? 5.518 10.900 -1.553 1.00 0.00 48 ALA A O 15
ATOM 19385 N N . MET A 1 50 ? 4.472 12.381 -0.254 1.00 0.00 49 MET A N 15
ATOM 19386 C CA . MET A 1 50 ? 4.933 13.575 -0.955 1.00 0.00 49 MET A CA 15
ATOM 19387 C C . MET A 1 50 ? 6.433 13.826 -0.734 1.00 0.00 49 MET A C 15
ATOM 19388 O O . MET A 1 50 ? 7.025 14.607 -1.470 1.00 0.00 49 MET A O 15
ATOM 19402 N N . GLU A 1 51 ? 7.037 13.195 0.274 1.00 0.00 50 GLU A N 15
ATOM 19403 C CA . GLU A 1 51 ? 8.468 13.238 0.548 1.00 0.00 50 GLU A CA 15
ATOM 19404 C C . GLU A 1 51 ? 9.293 12.464 -0.497 1.00 0.00 50 GLU A C 15
ATOM 19405 O O . GLU A 1 51 ? 10.509 12.643 -0.569 1.00 0.00 50 GLU A O 15
ATOM 19417 N N . TYR A 1 52 ? 8.662 11.568 -1.265 1.00 0.00 51 TYR A N 15
ATOM 19418 C CA . TYR A 1 52 ? 9.366 10.629 -2.125 1.00 0.00 51 TYR A CA 15
ATOM 19419 C C . TYR A 1 52 ? 9.961 11.326 -3.355 1.00 0.00 51 TYR A C 15
ATOM 19420 O O . TYR A 1 52 ? 9.462 12.350 -3.828 1.00 0.00 51 TYR A O 15
ATOM 19438 N N . GLY A 1 53 ? 10.996 10.710 -3.933 1.00 0.00 52 GLY A N 15
ATOM 19439 C CA . GLY A 1 53 ? 11.642 11.151 -5.163 1.00 0.00 52 GLY A CA 15
ATOM 19440 C C . GLY A 1 53 ? 10.611 11.315 -6.280 1.00 0.00 52 GLY A C 15
ATOM 19441 O O . GLY A 1 53 ? 9.911 10.356 -6.602 1.00 0.00 52 GLY A O 15
ATOM 19445 N N . ILE A 1 54 ? 10.501 12.531 -6.840 1.00 0.00 53 ILE A N 15
ATOM 19446 C CA . ILE A 1 54 ? 9.506 12.987 -7.832 1.00 0.00 53 ILE A CA 15
ATOM 19447 C C . ILE A 1 54 ? 8.052 12.620 -7.472 1.00 0.00 53 ILE A C 15
ATOM 19448 O O . ILE A 1 54 ? 7.164 12.615 -8.326 1.00 0.00 53 ILE A O 15
ATOM 19464 N N . MET A 1 55 ? 7.824 12.265 -6.213 1.00 0.00 54 MET A N 15
ATOM 19465 C CA . MET A 1 55 ? 6.702 11.536 -5.662 1.00 0.00 54 MET A CA 15
ATOM 19466 C C . MET A 1 55 ? 6.301 10.254 -6.402 1.00 0.00 54 MET A C 15
ATOM 19467 O O . MET A 1 55 ? 5.312 9.646 -6.007 1.00 0.00 54 MET A O 15
ATOM 19481 N N . ALA A 1 56 ? 7.057 9.791 -7.403 1.00 0.00 55 ALA A N 15
ATOM 19482 C CA . ALA A 1 56 ? 6.830 8.569 -8.179 1.00 0.00 55 ALA A CA 15
ATOM 19483 C C . ALA A 1 56 ? 5.345 8.338 -8.518 1.00 0.00 55 ALA A C 15
ATOM 19484 O O . ALA A 1 56 ? 4.822 7.258 -8.278 1.00 0.00 55 ALA A O 15
ATOM 19491 N N . VAL A 1 57 ? 4.627 9.360 -8.993 1.00 0.00 56 VAL A N 15
ATOM 19492 C CA . VAL A 1 57 ? 3.174 9.287 -9.186 1.00 0.00 56 VAL A CA 15
ATOM 19493 C C . VAL A 1 57 ? 2.853 8.408 -10.416 1.00 0.00 56 VAL A C 15
ATOM 19494 O O . VAL A 1 57 ? 3.458 8.652 -11.462 1.00 0.00 56 VAL A O 15
ATOM 19507 N N . PRO A 1 58 ? 1.883 7.462 -10.380 1.00 0.00 57 PRO A N 15
ATOM 19508 C CA . PRO A 1 58 ? 1.069 7.046 -9.238 1.00 0.00 57 PRO A CA 15
ATOM 19509 C C . PRO A 1 58 ? 1.919 6.342 -8.190 1.00 0.00 57 PRO A C 15
ATOM 19510 O O . PRO A 1 58 ? 2.541 5.334 -8.478 1.00 0.00 57 PRO A O 15
ATOM 19521 N N . THR A 1 59 ? 1.915 6.849 -6.972 1.00 0.00 58 THR A N 15
ATOM 19522 C CA . THR A 1 59 ? 2.831 6.475 -5.918 1.00 0.00 58 THR A CA 15
ATOM 19523 C C . THR A 1 59 ? 2.277 5.205 -5.280 1.00 0.00 58 THR A C 15
ATOM 19524 O O . THR A 1 59 ? 1.134 5.241 -4.806 1.00 0.00 58 THR A O 15
ATOM 19535 N N . ILE A 1 60 ? 3.002 4.072 -5.265 1.00 0.00 59 ILE A N 15
ATOM 19536 C CA . ILE A 1 60 ? 2.472 2.906 -4.563 1.00 0.00 59 ILE A CA 15
ATOM 19537 C C . ILE A 1 60 ? 3.524 2.444 -3.558 1.00 0.00 59 ILE A C 15
ATOM 19538 O O . ILE A 1 60 ? 4.717 2.608 -3.805 1.00 0.00 59 ILE A O 15
ATOM 19554 N N . VAL A 1 61 ? 3.135 1.759 -2.486 1.00 0.00 60 VAL A N 15
ATOM 19555 C CA . VAL A 1 61 ? 4.059 0.970 -1.673 1.00 0.00 60 VAL A CA 15
ATOM 19556 C C . VAL A 1 61 ? 3.522 -0.458 -1.630 1.00 0.00 60 VAL A C 15
ATOM 19557 O O . VAL A 1 61 ? 2.301 -0.629 -1.593 1.00 0.00 60 VAL A O 15
ATOM 19570 N N . ILE A 1 62 ? 4.424 -1.440 -1.738 1.00 0.00 61 ILE A N 15
ATOM 19571 C CA . ILE A 1 62 ? 4.210 -2.889 -1.599 1.00 0.00 61 ILE A CA 15
ATOM 19572 C C . ILE A 1 62 ? 5.341 -3.411 -0.710 1.00 0.00 61 ILE A C 15
ATOM 19573 O O . ILE A 1 62 ? 6.379 -2.760 -0.665 1.00 0.00 61 ILE A O 15
ATOM 19589 N N . ASN A 1 63 ? 5.211 -4.578 -0.068 1.00 0.00 62 ASN A N 15
ATOM 19590 C CA . ASN A 1 63 ? 6.002 -4.978 1.117 1.00 0.00 62 ASN A CA 15
ATOM 19591 C C . ASN A 1 63 ? 6.247 -3.792 2.065 1.00 0.00 62 ASN A C 15
ATOM 19592 O O . ASN A 1 63 ? 5.412 -3.572 2.938 1.00 0.00 62 ASN A O 15
ATOM 19603 N N . GLY A 1 64 ? 7.325 -3.017 1.901 1.00 0.00 63 GLY A N 15
ATOM 19604 C CA . GLY A 1 64 ? 7.481 -1.690 2.502 1.00 0.00 63 GLY A CA 15
ATOM 19605 C C . GLY A 1 64 ? 8.019 -0.629 1.527 1.00 0.00 63 GLY A C 15
ATOM 19606 O O . GLY A 1 64 ? 8.277 0.504 1.940 1.00 0.00 63 GLY A O 15
ATOM 19610 N N . ASP A 1 65 ? 8.223 -0.988 0.258 1.00 0.00 64 ASP A N 15
ATOM 19611 C CA . ASP A 1 65 ? 8.940 -0.268 -0.789 1.00 0.00 64 ASP A CA 15
ATOM 19612 C C . ASP A 1 65 ? 8.015 0.674 -1.543 1.00 0.00 64 ASP A C 15
ATOM 19613 O O . ASP A 1 65 ? 7.112 0.216 -2.260 1.00 0.00 64 ASP A O 15
ATOM 19622 N N . VAL A 1 66 ? 8.286 1.979 -1.448 1.00 0.00 65 VAL A N 15
ATOM 19623 C CA . VAL A 1 66 ? 7.801 2.939 -2.427 1.00 0.00 65 VAL A CA 15
ATOM 19624 C C . VAL A 1 66 ? 8.332 2.500 -3.791 1.00 0.00 65 VAL A C 15
ATOM 19625 O O . VAL A 1 66 ? 9.522 2.225 -3.945 1.00 0.00 65 VAL A O 15
ATOM 19638 N N . GLU A 1 67 ? 7.433 2.379 -4.761 1.00 0.00 66 GLU A N 15
ATOM 19639 C CA . GLU A 1 67 ? 7.736 2.042 -6.141 1.00 0.00 66 GLU A CA 15
ATOM 19640 C C . GLU A 1 67 ? 6.522 2.489 -6.975 1.00 0.00 66 GLU A C 15
ATOM 19641 O O . GLU A 1 67 ? 5.410 2.657 -6.441 1.00 0.00 66 GLU A O 15
ATOM 19653 N N . PHE A 1 68 ? 6.697 2.578 -8.287 1.00 0.00 67 PHE A N 15
ATOM 19654 C CA . PHE A 1 68 ? 5.607 2.752 -9.237 1.00 0.00 67 PHE A CA 15
ATOM 19655 C C . PHE A 1 68 ? 5.999 2.117 -10.552 1.00 0.00 67 PHE A C 15
ATOM 19656 O O . PHE A 1 68 ? 7.185 1.975 -10.838 1.00 0.00 67 PHE A O 15
ATOM 19673 N N . ILE A 1 69 ? 5.009 1.694 -11.338 1.00 0.00 68 ILE A N 15
ATOM 19674 C CA . ILE A 1 69 ? 5.295 0.979 -12.563 1.00 0.00 68 ILE A CA 15
ATOM 19675 C C . ILE A 1 69 ? 4.421 1.540 -13.675 1.00 0.00 68 ILE A C 15
ATOM 19676 O O . ILE A 1 69 ? 3.388 0.972 -14.030 1.00 0.00 68 ILE A O 15
ATOM 19692 N N . GLY A 1 70 ? 4.881 2.639 -14.262 1.00 0.00 69 GLY A N 15
ATOM 19693 C CA . GLY A 1 70 ? 4.231 3.213 -15.419 1.00 0.00 69 GLY A CA 15
ATOM 19694 C C . GLY A 1 70 ? 3.086 4.134 -15.000 1.00 0.00 69 GLY A C 15
ATOM 19695 O O . GLY A 1 70 ? 3.001 4.567 -13.855 1.00 0.00 69 GLY A O 15
ATOM 19699 N N . ALA A 1 71 ? 2.216 4.455 -15.961 1.00 0.00 70 ALA A N 15
ATOM 19700 C CA . ALA A 1 71 ? 0.974 5.172 -15.706 1.00 0.00 70 ALA A CA 15
ATOM 19701 C C . ALA A 1 71 ? -0.057 4.421 -14.834 1.00 0.00 70 ALA A C 15
ATOM 19702 O O . ALA A 1 71 ? -0.831 5.119 -14.175 1.00 0.00 70 ALA A O 15
ATOM 19709 N N . PRO A 1 72 ? -0.182 3.073 -14.832 1.00 0.00 71 PRO A N 15
ATOM 19710 C CA . PRO A 1 72 ? -1.117 2.414 -13.926 1.00 0.00 71 PRO A CA 15
ATOM 19711 C C . PRO A 1 72 ? -0.550 2.371 -12.503 1.00 0.00 71 PRO A C 15
ATOM 19712 O O . PRO A 1 72 ? 0.634 2.607 -12.268 1.00 0.00 71 PRO A O 15
ATOM 19723 N N . THR A 1 73 ? -1.392 2.004 -11.538 1.00 0.00 72 THR A N 15
ATOM 19724 C CA . THR A 1 73 ? -0.932 1.590 -10.219 1.00 0.00 72 THR A CA 15
ATOM 19725 C C . THR A 1 73 ? -0.117 0.280 -10.343 1.00 0.00 72 THR A C 15
ATOM 19726 O O . THR A 1 73 ? 0.082 -0.240 -11.440 1.00 0.00 72 THR A O 15
ATOM 19737 N N . LYS A 1 74 ? 0.359 -0.299 -9.231 1.00 0.00 73 LYS A N 15
ATOM 19738 C CA . LYS A 1 74 ? 1.488 -1.240 -9.245 1.00 0.00 73 LYS A CA 15
ATOM 19739 C C . LYS A 1 74 ? 1.212 -2.645 -9.810 1.00 0.00 73 LYS A C 15
ATOM 19740 O O . LYS A 1 74 ? 1.946 -3.564 -9.467 1.00 0.00 73 LYS A O 15
ATOM 19759 N N . GLU A 1 75 ? 0.191 -2.854 -10.634 1.00 0.00 74 GLU A N 15
ATOM 19760 C CA . GLU A 1 75 ? -0.210 -4.163 -11.148 1.00 0.00 74 GLU A CA 15
ATOM 19761 C C . GLU A 1 75 ? 0.973 -4.932 -11.765 1.00 0.00 74 GLU A C 15
ATOM 19762 O O . GLU A 1 75 ? 1.157 -6.116 -11.500 1.00 0.00 74 GLU A O 15
ATOM 19774 N N . ALA A 1 76 ? 1.849 -4.243 -12.499 1.00 0.00 75 ALA A N 15
ATOM 19775 C CA . ALA A 1 76 ? 3.039 -4.843 -13.094 1.00 0.00 75 ALA A CA 15
ATOM 19776 C C . ALA A 1 76 ? 3.985 -5.473 -12.063 1.00 0.00 75 ALA A C 15
ATOM 19777 O O . ALA A 1 76 ? 4.547 -6.534 -12.326 1.00 0.00 75 ALA A O 15
ATOM 19784 N N . LEU A 1 77 ? 4.222 -4.829 -10.913 1.00 0.00 76 LEU A N 15
ATOM 19785 C CA . LEU A 1 77 ? 5.020 -5.451 -9.847 1.00 0.00 76 LEU A CA 15
ATOM 19786 C C . LEU A 1 77 ? 4.142 -6.381 -9.012 1.00 0.00 76 LEU A C 15
ATOM 19787 O O . LEU A 1 77 ? 4.675 -7.296 -8.406 1.00 0.00 76 LEU A O 15
ATOM 19803 N N . VAL A 1 78 ? 2.818 -6.217 -8.986 1.00 0.00 77 VAL A N 15
ATOM 19804 C CA . VAL A 1 78 ? 1.917 -7.165 -8.336 1.00 0.00 77 VAL A CA 15
ATOM 19805 C C . VAL A 1 78 ? 2.107 -8.558 -8.953 1.00 0.00 77 VAL A C 15
ATOM 19806 O O . VAL A 1 78 ? 2.271 -9.516 -8.203 1.00 0.00 77 VAL A O 15
ATOM 19819 N N . GLU A 1 79 ? 2.265 -8.663 -10.276 1.00 0.00 78 GLU A N 15
ATOM 19820 C CA . GLU A 1 79 ? 2.609 -9.918 -10.950 1.00 0.00 78 GLU A CA 15
ATOM 19821 C C . GLU A 1 79 ? 3.919 -10.524 -10.411 1.00 0.00 78 GLU A C 15
ATOM 19822 O O . GLU A 1 79 ? 4.109 -11.740 -10.474 1.00 0.00 78 GLU A O 15
ATOM 19834 N N . ALA A 1 80 ? 4.798 -9.709 -9.816 1.00 0.00 79 ALA A N 15
ATOM 19835 C CA . ALA A 1 80 ? 5.955 -10.173 -9.077 1.00 0.00 79 ALA A CA 15
ATOM 19836 C C . ALA A 1 80 ? 5.583 -10.517 -7.625 1.00 0.00 79 ALA A C 15
ATOM 19837 O O . ALA A 1 80 ? 5.939 -11.607 -7.188 1.00 0.00 79 ALA A O 15
ATOM 19844 N N . ILE A 1 81 ? 4.889 -9.657 -6.857 1.00 0.00 80 ILE A N 15
ATOM 19845 C CA . ILE A 1 81 ? 4.543 -9.937 -5.458 1.00 0.00 80 ILE A CA 15
ATOM 19846 C C . ILE A 1 81 ? 3.839 -11.290 -5.333 1.00 0.00 80 ILE A C 15
ATOM 19847 O O . ILE A 1 81 ? 4.112 -12.025 -4.381 1.00 0.00 80 ILE A O 15
ATOM 19863 N N . LYS A 1 82 ? 2.966 -11.636 -6.287 1.00 0.00 81 LYS A N 15
ATOM 19864 C CA . LYS A 1 82 ? 2.239 -12.899 -6.272 1.00 0.00 81 LYS A CA 15
ATOM 19865 C C . LYS A 1 82 ? 3.161 -14.088 -6.502 1.00 0.00 81 LYS A C 15
ATOM 19866 O O . LYS A 1 82 ? 3.065 -15.073 -5.771 1.00 0.00 81 LYS A O 15
ATOM 19885 N N . LYS A 1 83 ? 4.040 -14.048 -7.513 1.00 0.00 82 LYS A N 15
ATOM 19886 C CA . LYS A 1 83 ? 4.929 -15.182 -7.795 1.00 0.00 82 LYS A CA 15
ATOM 19887 C C . LYS A 1 83 ? 6.063 -15.288 -6.790 1.00 0.00 82 LYS A C 15
ATOM 19888 O O . LYS A 1 83 ? 6.673 -16.347 -6.676 1.00 0.00 82 LYS A O 15
ATOM 19907 N N . ARG A 1 84 ? 6.397 -14.202 -6.092 1.00 0.00 83 ARG A N 15
ATOM 19908 C CA . ARG A 1 84 ? 7.476 -14.169 -5.109 1.00 0.00 83 ARG A CA 15
ATOM 19909 C C . ARG A 1 84 ? 7.126 -14.961 -3.843 1.00 0.00 83 ARG A C 15
ATOM 19910 O O . ARG A 1 84 ? 7.979 -15.063 -2.961 1.00 0.00 83 ARG A O 15
ATOM 19931 N N . LEU A 1 85 ? 5.912 -15.504 -3.707 1.00 0.00 84 LEU A N 15
ATOM 19932 C CA . LEU A 1 85 ? 5.446 -16.217 -2.521 1.00 0.00 84 LEU A CA 15
ATOM 19933 C C . LEU A 1 85 ? 5.061 -17.634 -2.900 1.00 0.00 84 LEU A C 15
ATOM 19934 O O . LEU A 1 85 ? 4.987 -18.499 -1.998 1.00 0.00 84 LEU A O 15
ATOM 19951 N N . MET A 1 1 ? 7.492 -8.620 14.728 1.00 0.00 0 MET A N 16
ATOM 19952 C CA . MET A 1 1 ? 7.965 -9.670 13.807 1.00 0.00 0 MET A CA 16
ATOM 19953 C C . MET A 1 1 ? 6.794 -10.595 13.519 1.00 0.00 0 MET A C 16
ATOM 19954 O O . MET A 1 1 ? 6.684 -11.682 14.092 1.00 0.00 0 MET A O 16
ATOM 19970 N N . SER A 1 2 ? 5.871 -10.112 12.690 1.00 0.00 1 SER A N 16
ATOM 19971 C CA . SER A 1 2 ? 4.427 -10.310 12.772 1.00 0.00 1 SER A CA 16
ATOM 19972 C C . SER A 1 2 ? 3.762 -9.100 12.100 1.00 0.00 1 SER A C 16
ATOM 19973 O O . SER A 1 2 ? 4.477 -8.308 11.478 1.00 0.00 1 SER A O 16
ATOM 19981 N N . LYS A 1 3 ? 2.434 -8.958 12.248 1.00 0.00 2 LYS A N 16
ATOM 19982 C CA . LYS A 1 3 ? 1.576 -7.827 11.865 1.00 0.00 2 LYS A CA 16
ATOM 19983 C C . LYS A 1 3 ? 2.261 -6.848 10.914 1.00 0.00 2 LYS A C 16
ATOM 19984 O O . LYS A 1 3 ? 2.816 -5.834 11.348 1.00 0.00 2 LYS A O 16
ATOM 20003 N N . VAL A 1 4 ? 2.279 -7.209 9.634 1.00 0.00 3 VAL A N 16
ATOM 20004 C CA . VAL A 1 4 ? 3.088 -6.493 8.667 1.00 0.00 3 VAL A CA 16
ATOM 20005 C C . VAL A 1 4 ? 2.417 -5.154 8.336 1.00 0.00 3 VAL A C 16
ATOM 20006 O O . VAL A 1 4 ? 1.191 -5.020 8.427 1.00 0.00 3 VAL A O 16
ATOM 20019 N N . LYS A 1 5 ? 3.228 -4.150 7.986 1.00 0.00 4 LYS A N 16
ATOM 20020 C CA . LYS A 1 5 ? 2.789 -2.779 7.761 1.00 0.00 4 LYS A CA 16
ATOM 20021 C C . LYS A 1 5 ? 2.622 -2.552 6.274 1.00 0.00 4 LYS A C 16
ATOM 20022 O O . LYS A 1 5 ? 3.506 -2.876 5.482 1.00 0.00 4 LYS A O 16
ATOM 20041 N N . ILE A 1 6 ? 1.513 -1.933 5.903 1.00 0.00 5 ILE A N 16
ATOM 20042 C CA . ILE A 1 6 ? 1.264 -1.441 4.570 1.00 0.00 5 ILE A CA 16
ATOM 20043 C C . ILE A 1 6 ? 0.662 -0.046 4.761 1.00 0.00 5 ILE A C 16
ATOM 20044 O O . ILE A 1 6 ? -0.045 0.215 5.740 1.00 0.00 5 ILE A O 16
ATOM 20060 N N . GLU A 1 7 ? 0.892 0.859 3.818 1.00 0.00 6 GLU A N 16
ATOM 20061 C CA . GLU A 1 7 ? 0.171 2.119 3.745 1.00 0.00 6 GLU A CA 16
ATOM 20062 C C . GLU A 1 7 ? -0.158 2.373 2.280 1.00 0.00 6 GLU A C 16
ATOM 20063 O O . GLU A 1 7 ? 0.635 2.033 1.399 1.00 0.00 6 GLU A O 16
ATOM 20075 N N . LEU A 1 8 ? -1.304 2.996 2.016 1.00 0.00 7 LEU A N 16
ATOM 20076 C CA . LEU A 1 8 ? -1.812 3.234 0.676 1.00 0.00 7 LEU A CA 16
ATOM 20077 C C . LEU A 1 8 ? -2.180 4.707 0.556 1.00 0.00 7 LEU A C 16
ATOM 20078 O O . LEU A 1 8 ? -3.277 5.085 0.971 1.00 0.00 7 LEU A O 16
ATOM 20094 N N . PHE A 1 9 ? -1.293 5.541 0.011 1.00 0.00 8 PHE A N 16
ATOM 20095 C CA . PHE A 1 9 ? -1.416 6.992 0.037 1.00 0.00 8 PHE A CA 16
ATOM 20096 C C . PHE A 1 9 ? -1.422 7.552 -1.387 1.00 0.00 8 PHE A C 16
ATOM 20097 O O . PHE A 1 9 ? -0.383 7.878 -1.972 1.00 0.00 8 PHE A O 16
ATOM 20114 N N . THR A 1 10 ? -2.606 7.603 -1.997 1.00 0.00 9 THR A N 16
ATOM 20115 C CA . THR A 1 10 ? -2.887 8.205 -3.300 1.00 0.00 9 THR A CA 16
ATOM 20116 C C . THR A 1 10 ? -4.394 8.558 -3.344 1.00 0.00 9 THR A C 16
ATOM 20117 O O . THR A 1 10 ? -5.036 8.726 -2.300 1.00 0.00 9 THR A O 16
ATOM 20128 N N . SER A 1 11 ? -4.945 8.677 -4.557 1.00 0.00 10 SER A N 16
ATOM 20129 C CA . SER A 1 11 ? -6.271 9.070 -5.020 1.00 0.00 10 SER A CA 16
ATOM 20130 C C . SER A 1 11 ? -6.092 10.302 -5.910 1.00 0.00 10 SER A C 16
ATOM 20131 O O . SER A 1 11 ? -6.030 11.410 -5.386 1.00 0.00 10 SER A O 16
ATOM 20139 N N . PRO A 1 12 ? -5.961 10.140 -7.240 1.00 0.00 11 PRO A N 16
ATOM 20140 C CA . PRO A 1 12 ? -6.227 11.232 -8.163 1.00 0.00 11 PRO A CA 16
ATOM 20141 C C . PRO A 1 12 ? -7.727 11.533 -8.091 1.00 0.00 11 PRO A C 16
ATOM 20142 O O . PRO A 1 12 ? -8.132 12.527 -7.504 1.00 0.00 11 PRO A O 16
ATOM 20153 N N . MET A 1 13 ? -8.557 10.627 -8.611 1.00 0.00 12 MET A N 16
ATOM 20154 C CA . MET A 1 13 ? -9.989 10.568 -8.338 1.00 0.00 12 MET A CA 16
ATOM 20155 C C . MET A 1 13 ? -10.516 9.190 -8.739 1.00 0.00 12 MET A C 16
ATOM 20156 O O . MET A 1 13 ? -11.345 8.633 -8.035 1.00 0.00 12 MET A O 16
ATOM 20170 N N . CYS A 1 14 ? -10.018 8.616 -9.842 1.00 0.00 13 CYS A N 16
ATOM 20171 C CA . CYS A 1 14 ? -10.562 7.397 -10.434 1.00 0.00 13 CYS A CA 16
ATOM 20172 C C . CYS A 1 14 ? -10.721 6.228 -9.441 1.00 0.00 13 CYS A C 16
ATOM 20173 O O . CYS A 1 14 ? -11.854 5.763 -9.313 1.00 0.00 13 CYS A O 16
ATOM 20181 N N . PRO A 1 15 ? -9.669 5.720 -8.754 1.00 0.00 14 PRO A N 16
ATOM 20182 C CA . PRO A 1 15 ? -9.820 4.592 -7.837 1.00 0.00 14 PRO A CA 16
ATOM 20183 C C . PRO A 1 15 ? -10.624 5.028 -6.606 1.00 0.00 14 PRO A C 16
ATOM 20184 O O . PRO A 1 15 ? -11.826 4.779 -6.559 1.00 0.00 14 PRO A O 16
ATOM 20195 N N . HIS A 1 16 ? -9.981 5.690 -5.633 1.00 0.00 15 HIS A N 16
ATOM 20196 C CA . HIS A 1 16 ? -10.621 6.435 -4.545 1.00 0.00 15 HIS A CA 16
ATOM 20197 C C . HIS A 1 16 ? -11.722 5.640 -3.818 1.00 0.00 15 HIS A C 16
ATOM 20198 O O . HIS A 1 16 ? -12.753 6.204 -3.458 1.00 0.00 15 HIS A O 16
ATOM 20213 N N . CYS A 1 17 ? -11.508 4.333 -3.648 1.00 0.00 16 CYS A N 16
ATOM 20214 C CA . CYS A 1 17 ? -12.360 3.361 -2.973 1.00 0.00 16 CYS A CA 16
ATOM 20215 C C . CYS A 1 17 ? -11.600 2.026 -2.859 1.00 0.00 16 CYS A C 16
ATOM 20216 O O . CYS A 1 17 ? -11.422 1.581 -1.732 1.00 0.00 16 CYS A O 16
ATOM 20224 N N . PRO A 1 18 ? -11.165 1.372 -3.965 1.00 0.00 17 PRO A N 16
ATOM 20225 C CA . PRO A 1 18 ? -10.529 0.060 -3.907 1.00 0.00 17 PRO A CA 16
ATOM 20226 C C . PRO A 1 18 ? -9.089 0.176 -3.391 1.00 0.00 17 PRO A C 16
ATOM 20227 O O . PRO A 1 18 ? -8.900 0.309 -2.190 1.00 0.00 17 PRO A O 16
ATOM 20238 N N . ALA A 1 19 ? -8.068 0.162 -4.262 1.00 0.00 18 ALA A N 16
ATOM 20239 C CA . ALA A 1 19 ? -6.651 0.326 -3.935 1.00 0.00 18 ALA A CA 16
ATOM 20240 C C . ALA A 1 19 ? -6.202 -0.549 -2.746 1.00 0.00 18 ALA A C 16
ATOM 20241 O O . ALA A 1 19 ? -5.871 -1.729 -2.912 1.00 0.00 18 ALA A O 16
ATOM 20248 N N . ALA A 1 20 ? -6.249 0.008 -1.534 1.00 0.00 19 ALA A N 16
ATOM 20249 C CA . ALA A 1 20 ? -6.000 -0.693 -0.286 1.00 0.00 19 ALA A CA 16
ATOM 20250 C C . ALA A 1 20 ? -6.872 -1.934 -0.151 1.00 0.00 19 ALA A C 16
ATOM 20251 O O . ALA A 1 20 ? -6.430 -2.892 0.458 1.00 0.00 19 ALA A O 16
ATOM 20258 N N . LYS A 1 21 ? -8.069 -1.966 -0.736 1.00 0.00 20 LYS A N 16
ATOM 20259 C CA . LYS A 1 21 ? -8.895 -3.166 -0.795 1.00 0.00 20 LYS A CA 16
ATOM 20260 C C . LYS A 1 21 ? -8.157 -4.308 -1.493 1.00 0.00 20 LYS A C 16
ATOM 20261 O O . LYS A 1 21 ? -8.207 -5.437 -1.011 1.00 0.00 20 LYS A O 16
ATOM 20280 N N . ARG A 1 22 ? -7.467 -4.056 -2.608 1.00 0.00 21 ARG A N 16
ATOM 20281 C CA . ARG A 1 22 ? -6.691 -5.102 -3.279 1.00 0.00 21 ARG A CA 16
ATOM 20282 C C . ARG A 1 22 ? -5.478 -5.434 -2.446 1.00 0.00 21 ARG A C 16
ATOM 20283 O O . ARG A 1 22 ? -5.160 -6.609 -2.332 1.00 0.00 21 ARG A O 16
ATOM 20304 N N . VAL A 1 23 ? -4.800 -4.426 -1.897 1.00 0.00 22 VAL A N 16
ATOM 20305 C CA . VAL A 1 23 ? -3.600 -4.715 -1.119 1.00 0.00 22 VAL A CA 16
ATOM 20306 C C . VAL A 1 23 ? -3.981 -5.540 0.133 1.00 0.00 22 VAL A C 16
ATOM 20307 O O . VAL A 1 23 ? -3.364 -6.559 0.399 1.00 0.00 22 VAL A O 16
ATOM 20320 N N . VAL A 1 24 ? -5.049 -5.206 0.865 1.00 0.00 23 VAL A N 16
ATOM 20321 C CA . VAL A 1 24 ? -5.492 -5.971 2.033 1.00 0.00 23 VAL A CA 16
ATOM 20322 C C . VAL A 1 24 ? -5.965 -7.366 1.620 1.00 0.00 23 VAL A C 16
ATOM 20323 O O . VAL A 1 24 ? -5.733 -8.316 2.359 1.00 0.00 23 VAL A O 16
ATOM 20336 N N . GLU A 1 25 ? -6.586 -7.517 0.446 1.00 0.00 24 GLU A N 16
ATOM 20337 C CA . GLU A 1 25 ? -6.957 -8.810 -0.117 1.00 0.00 24 GLU A CA 16
ATOM 20338 C C . GLU A 1 25 ? -5.702 -9.674 -0.346 1.00 0.00 24 GLU A C 16
ATOM 20339 O O . GLU A 1 25 ? -5.633 -10.827 0.107 1.00 0.00 24 GLU A O 16
ATOM 20351 N N . GLU A 1 26 ? -4.707 -9.102 -1.026 1.00 0.00 25 GLU A N 16
ATOM 20352 C CA . GLU A 1 26 ? -3.388 -9.667 -1.271 1.00 0.00 25 GLU A CA 16
ATOM 20353 C C . GLU A 1 26 ? -2.765 -10.135 0.045 1.00 0.00 25 GLU A C 16
ATOM 20354 O O . GLU A 1 26 ? -2.552 -11.339 0.192 1.00 0.00 25 GLU A O 16
ATOM 20366 N N . VAL A 1 27 ? -2.531 -9.237 1.005 1.00 0.00 26 VAL A N 16
ATOM 20367 C CA . VAL A 1 27 ? -1.865 -9.597 2.251 1.00 0.00 26 VAL A CA 16
ATOM 20368 C C . VAL A 1 27 ? -2.688 -10.672 2.951 1.00 0.00 26 VAL A C 16
ATOM 20369 O O . VAL A 1 27 ? -2.127 -11.666 3.409 1.00 0.00 26 VAL A O 16
ATOM 20382 N N . ALA A 1 28 ? -4.014 -10.511 3.020 1.00 0.00 27 ALA A N 16
ATOM 20383 C CA . ALA A 1 28 ? -4.872 -11.443 3.726 1.00 0.00 27 ALA A CA 16
ATOM 20384 C C . ALA A 1 28 ? -4.865 -12.838 3.098 1.00 0.00 27 ALA A C 16
ATOM 20385 O O . ALA A 1 28 ? -5.213 -13.800 3.787 1.00 0.00 27 ALA A O 16
ATOM 20392 N N . ASN A 1 29 ? -4.527 -12.975 1.810 1.00 0.00 28 ASN A N 16
ATOM 20393 C CA . ASN A 1 29 ? -4.287 -14.309 1.243 1.00 0.00 28 ASN A CA 16
ATOM 20394 C C . ASN A 1 29 ? -3.168 -15.066 1.974 1.00 0.00 28 ASN A C 16
ATOM 20395 O O . ASN A 1 29 ? -3.297 -16.283 2.096 1.00 0.00 28 ASN A O 16
ATOM 20406 N N . GLU A 1 30 ? -2.097 -14.428 2.465 1.00 0.00 29 GLU A N 16
ATOM 20407 C CA . GLU A 1 30 ? -1.007 -15.156 3.145 1.00 0.00 29 GLU A CA 16
ATOM 20408 C C . GLU A 1 30 ? -1.027 -14.938 4.655 1.00 0.00 29 GLU A C 16
ATOM 20409 O O . GLU A 1 30 ? -0.768 -15.869 5.423 1.00 0.00 29 GLU A O 16
ATOM 20421 N N . MET A 1 31 ? -1.345 -13.721 5.084 1.00 0.00 30 MET A N 16
ATOM 20422 C CA . MET A 1 31 ? -1.406 -13.253 6.455 1.00 0.00 30 MET A CA 16
ATOM 20423 C C . MET A 1 31 ? -2.834 -12.755 6.696 1.00 0.00 30 MET A C 16
ATOM 20424 O O . MET A 1 31 ? -3.065 -11.547 6.720 1.00 0.00 30 MET A O 16
ATOM 20438 N N . PRO A 1 32 ? -3.812 -13.652 6.914 1.00 0.00 31 PRO A N 16
ATOM 20439 C CA . PRO A 1 32 ? -5.238 -13.326 7.048 1.00 0.00 31 PRO A CA 16
ATOM 20440 C C . PRO A 1 32 ? -5.578 -12.531 8.320 1.00 0.00 31 PRO A C 16
ATOM 20441 O O . PRO A 1 32 ? -6.749 -12.402 8.683 1.00 0.00 31 PRO A O 16
ATOM 20452 N N . ASP A 1 33 ? -4.583 -12.017 9.034 1.00 0.00 32 ASP A N 16
ATOM 20453 C CA . ASP A 1 33 ? -4.658 -11.627 10.434 1.00 0.00 32 ASP A CA 16
ATOM 20454 C C . ASP A 1 33 ? -3.656 -10.505 10.670 1.00 0.00 32 ASP A C 16
ATOM 20455 O O . ASP A 1 33 ? -4.044 -9.384 10.999 1.00 0.00 32 ASP A O 16
ATOM 20464 N N . ALA A 1 34 ? -2.380 -10.786 10.406 1.00 0.00 33 ALA A N 16
ATOM 20465 C CA . ALA A 1 34 ? -1.221 -9.912 10.532 1.00 0.00 33 ALA A CA 16
ATOM 20466 C C . ALA A 1 34 ? -1.134 -8.860 9.412 1.00 0.00 33 ALA A C 16
ATOM 20467 O O . ALA A 1 34 ? -0.086 -8.714 8.785 1.00 0.00 33 ALA A O 16
ATOM 20474 N N . VAL A 1 35 ? -2.218 -8.130 9.165 1.00 0.00 34 VAL A N 16
ATOM 20475 C CA . VAL A 1 35 ? -2.403 -7.305 7.982 1.00 0.00 34 VAL A CA 16
ATOM 20476 C C . VAL A 1 35 ? -2.800 -5.875 8.400 1.00 0.00 34 VAL A C 16
ATOM 20477 O O . VAL A 1 35 ? -3.985 -5.589 8.571 1.00 0.00 34 VAL A O 16
ATOM 20490 N N . GLU A 1 36 ? -1.835 -4.957 8.564 1.00 0.00 35 GLU A N 16
ATOM 20491 C CA . GLU A 1 36 ? -2.113 -3.543 8.848 1.00 0.00 35 GLU A CA 16
ATOM 20492 C C . GLU A 1 36 ? -1.942 -2.714 7.577 1.00 0.00 35 GLU A C 16
ATOM 20493 O O . GLU A 1 36 ? -0.981 -1.954 7.439 1.00 0.00 35 GLU A O 16
ATOM 20505 N N . VAL A 1 37 ? -2.892 -2.850 6.650 1.00 0.00 36 VAL A N 16
ATOM 20506 C CA . VAL A 1 37 ? -3.069 -1.923 5.539 1.00 0.00 36 VAL A C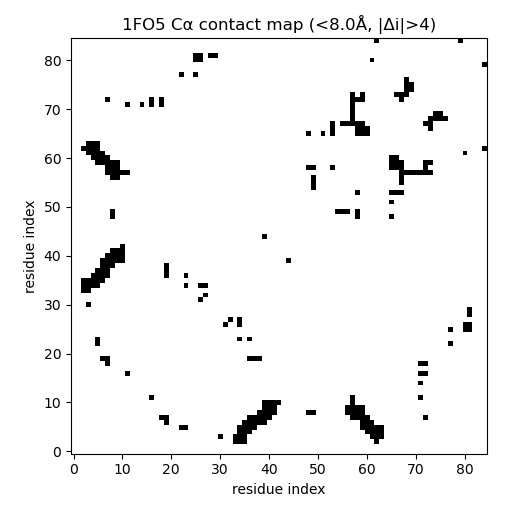A 16
ATOM 20507 C C . VAL A 1 37 ? -3.761 -0.682 6.079 1.00 0.00 36 VAL A C 16
ATOM 20508 O O . VAL A 1 37 ? -4.934 -0.739 6.452 1.00 0.00 36 VAL A O 16
ATOM 20521 N N . GLU A 1 38 ? -3.050 0.441 6.118 1.00 0.00 37 GLU A N 16
ATOM 20522 C CA . GLU A 1 38 ? -3.687 1.733 6.244 1.00 0.00 37 GLU A CA 16
ATOM 20523 C C . GLU A 1 38 ? -4.097 2.179 4.838 1.00 0.00 37 GLU A C 16
ATOM 20524 O O . GLU A 1 38 ? -3.235 2.350 3.974 1.00 0.00 37 GLU A O 16
ATOM 20536 N N . TYR A 1 39 ? -5.394 2.359 4.587 1.00 0.00 38 TYR A N 16
ATOM 20537 C CA . TYR A 1 39 ? -5.863 3.151 3.462 1.00 0.00 38 TYR A CA 16
ATOM 20538 C C . TYR A 1 39 ? -5.890 4.605 3.911 1.00 0.00 38 TYR A C 16
ATOM 20539 O O . TYR A 1 39 ? -6.567 4.932 4.887 1.00 0.00 38 TYR A O 16
ATOM 20557 N N . ILE A 1 40 ? -5.187 5.477 3.197 1.00 0.00 39 ILE A N 16
ATOM 20558 C CA . ILE A 1 40 ? -5.274 6.919 3.400 1.00 0.00 39 ILE A CA 16
ATOM 20559 C C . ILE A 1 40 ? -5.511 7.550 2.038 1.00 0.00 39 ILE A C 16
ATOM 20560 O O . ILE A 1 40 ? -4.581 7.743 1.252 1.00 0.00 39 ILE A O 16
ATOM 20576 N N . ASN A 1 41 ? -6.774 7.822 1.714 1.00 0.00 40 ASN A N 16
ATOM 20577 C CA . ASN A 1 41 ? -7.091 8.607 0.529 1.00 0.00 40 ASN A CA 16
ATOM 20578 C C . ASN A 1 41 ? -6.431 9.990 0.655 1.00 0.00 40 ASN A C 16
ATOM 20579 O O . ASN A 1 41 ? -6.096 10.407 1.763 1.00 0.00 40 ASN A O 16
ATOM 20590 N N . VAL A 1 42 ? -6.171 10.641 -0.479 1.00 0.00 41 VAL A N 16
ATOM 20591 C CA . VAL A 1 42 ? -5.456 11.914 -0.577 1.00 0.00 41 VAL A CA 16
ATOM 20592 C C . VAL A 1 42 ? -5.990 12.980 0.402 1.00 0.00 41 VAL A C 16
ATOM 20593 O O . VAL A 1 42 ? -7.186 13.011 0.683 1.00 0.00 41 VAL A O 16
ATOM 20606 N N . MET A 1 43 ? -5.106 13.896 0.831 1.00 0.00 42 MET A N 16
ATOM 20607 C CA . MET A 1 43 ? -5.323 14.939 1.840 1.00 0.00 42 MET A CA 16
ATOM 20608 C C . MET A 1 43 ? -5.835 14.348 3.157 1.00 0.00 42 MET A C 16
ATOM 20609 O O . MET A 1 43 ? -5.768 13.136 3.345 1.00 0.00 42 MET A O 16
ATOM 20623 N N . GLU A 1 44 ? -6.218 15.184 4.133 1.00 0.00 43 GLU A N 16
ATOM 20624 C CA . GLU A 1 44 ? -6.647 14.817 5.496 1.00 0.00 43 GLU A CA 16
ATOM 20625 C C . GLU A 1 44 ? -5.544 14.140 6.342 1.00 0.00 43 GLU A C 16
ATOM 20626 O O . GLU A 1 44 ? -5.613 14.115 7.573 1.00 0.00 43 GLU A O 16
ATOM 20638 N N . ASN A 1 45 ? -4.495 13.635 5.698 1.00 0.00 44 ASN A N 16
ATOM 20639 C CA . ASN A 1 45 ? -3.366 12.922 6.261 1.00 0.00 44 ASN A CA 16
ATOM 20640 C C . ASN A 1 45 ? -2.493 13.853 7.105 1.00 0.00 44 ASN A C 16
ATOM 20641 O O . ASN A 1 45 ? -2.338 15.020 6.739 1.00 0.00 44 ASN A O 16
ATOM 20652 N N . PRO A 1 46 ? -1.826 13.329 8.146 1.00 0.00 45 PRO A N 16
ATOM 20653 C CA . PRO A 1 46 ? -0.677 13.983 8.749 1.00 0.00 45 PRO A CA 16
ATOM 20654 C C . PRO A 1 46 ? 0.543 13.785 7.836 1.00 0.00 45 PRO A C 16
ATOM 20655 O O . PRO A 1 46 ? 0.493 13.016 6.862 1.00 0.00 45 PRO A O 16
ATOM 20666 N N . GLN A 1 47 ? 1.674 14.410 8.162 1.00 0.00 46 GLN A N 16
ATOM 20667 C CA . GLN A 1 47 ? 2.890 14.367 7.347 1.00 0.00 46 GLN A CA 16
ATOM 20668 C C . GLN A 1 47 ? 3.559 12.985 7.320 1.00 0.00 46 GLN A C 16
ATOM 20669 O O . GLN A 1 47 ? 4.551 12.818 6.617 1.00 0.00 46 GLN A O 16
ATOM 20683 N N . LYS A 1 48 ? 3.011 11.966 7.998 1.00 0.00 47 LYS A N 16
ATOM 20684 C CA . LYS A 1 48 ? 3.601 10.631 8.138 1.00 0.00 47 LYS A CA 16
ATOM 20685 C C . LYS A 1 48 ? 4.097 10.008 6.831 1.00 0.00 47 LYS A C 16
ATOM 20686 O O . LYS A 1 48 ? 4.987 9.170 6.878 1.00 0.00 47 LYS A O 16
ATOM 20705 N N . ALA A 1 49 ? 3.477 10.340 5.694 1.00 0.00 48 ALA A N 16
ATOM 20706 C CA . ALA A 1 49 ? 3.968 9.953 4.383 1.00 0.00 48 ALA A CA 16
ATOM 20707 C C . ALA A 1 49 ? 4.889 10.999 3.781 1.00 0.00 48 ALA A C 16
ATOM 20708 O O . ALA A 1 49 ? 5.965 10.689 3.296 1.00 0.00 48 ALA A O 16
ATOM 20715 N N . MET A 1 50 ? 4.418 12.240 3.720 1.00 0.00 49 MET A N 16
ATOM 20716 C CA . MET A 1 50 ? 5.101 13.313 3.006 1.00 0.00 49 MET A CA 16
ATOM 20717 C C . MET A 1 50 ? 6.442 13.697 3.650 1.00 0.00 49 MET A C 16
ATOM 20718 O O . MET A 1 50 ? 7.202 14.451 3.048 1.00 0.00 49 MET A O 16
ATOM 20732 N N . GLU A 1 51 ? 6.770 13.159 4.828 1.00 0.00 50 GLU A N 16
ATOM 20733 C CA . GLU A 1 51 ? 8.095 13.202 5.436 1.00 0.00 50 GLU A CA 16
ATOM 20734 C C . GLU A 1 51 ? 9.098 12.241 4.780 1.00 0.00 50 GLU A C 16
ATOM 20735 O O . GLU A 1 51 ? 10.307 12.454 4.919 1.00 0.00 50 GLU A O 16
ATOM 20747 N N . TYR A 1 52 ? 8.634 11.181 4.107 1.00 0.00 51 TYR A N 16
ATOM 20748 C CA . TYR A 1 52 ? 9.490 10.174 3.490 1.00 0.00 51 TYR A CA 16
ATOM 20749 C C . TYR A 1 52 ? 10.301 10.824 2.365 1.00 0.00 51 TYR A C 16
ATOM 20750 O O . TYR A 1 52 ? 9.855 11.795 1.745 1.00 0.00 51 TYR A O 16
ATOM 20768 N N . GLY A 1 53 ? 11.462 10.258 2.036 1.00 0.00 52 GLY A N 16
ATOM 20769 C CA . GLY A 1 53 ? 12.309 10.773 0.964 1.00 0.00 52 GLY A CA 16
ATOM 20770 C C . GLY A 1 53 ? 11.710 10.533 -0.422 1.00 0.00 52 GLY A C 16
ATOM 20771 O O . GLY A 1 53 ? 12.100 11.195 -1.380 1.00 0.00 52 GLY A O 16
ATOM 20775 N N . ILE A 1 54 ? 10.751 9.612 -0.542 1.00 0.00 53 ILE A N 16
ATOM 20776 C CA . ILE A 1 54 ? 10.140 9.227 -1.802 1.00 0.00 53 ILE A CA 16
ATOM 20777 C C . ILE A 1 54 ? 8.696 9.731 -1.824 1.00 0.00 53 ILE A C 16
ATOM 20778 O O . ILE A 1 54 ? 7.730 8.976 -1.731 1.00 0.00 53 ILE A O 16
ATOM 20794 N N . MET A 1 55 ? 8.543 11.044 -1.992 1.00 0.00 54 MET A N 16
ATOM 20795 C CA . MET A 1 55 ? 7.248 11.697 -2.190 1.00 0.00 54 MET A CA 16
ATOM 20796 C C . MET A 1 55 ? 6.676 11.444 -3.602 1.00 0.00 54 MET A C 16
ATOM 20797 O O . MET A 1 55 ? 5.919 12.274 -4.097 1.00 0.00 54 MET A O 16
ATOM 20811 N N . ALA A 1 56 ? 7.062 10.349 -4.272 1.00 0.00 55 ALA A N 16
ATOM 20812 C CA . ALA A 1 56 ? 6.873 10.130 -5.706 1.00 0.00 55 ALA A CA 16
ATOM 20813 C C . ALA A 1 56 ? 5.420 10.293 -6.155 1.00 0.00 55 ALA A C 16
ATOM 20814 O O . ALA A 1 56 ? 5.181 10.959 -7.159 1.00 0.00 55 ALA A O 16
ATOM 20821 N N . VAL A 1 57 ? 4.484 9.699 -5.402 1.00 0.00 56 VAL A N 16
ATOM 20822 C CA . VAL A 1 57 ? 3.096 9.437 -5.790 1.00 0.00 56 VAL A CA 16
ATOM 20823 C C . VAL A 1 57 ? 3.076 8.380 -6.919 1.00 0.00 56 VAL A C 16
ATOM 20824 O O . VAL A 1 57 ? 3.816 8.519 -7.891 1.00 0.00 56 VAL A O 16
ATOM 20837 N N . PRO A 1 58 ? 2.227 7.333 -6.874 1.00 0.00 57 PRO A N 16
ATOM 20838 C CA . PRO A 1 58 ? 1.377 6.890 -5.772 1.00 0.00 57 PRO A CA 16
ATOM 20839 C C . PRO A 1 58 ? 2.214 6.394 -4.591 1.00 0.00 57 PRO A C 16
ATOM 20840 O O . PRO A 1 58 ? 3.021 5.486 -4.746 1.00 0.00 57 PRO A O 16
ATOM 20851 N N . THR A 1 59 ? 2.063 6.993 -3.410 1.00 0.00 58 THR A N 16
ATOM 20852 C CA . THR A 1 59 ? 2.960 6.736 -2.293 1.00 0.00 58 THR A CA 16
ATOM 20853 C C . THR A 1 59 ? 2.464 5.464 -1.600 1.00 0.00 58 THR A C 16
ATOM 20854 O O . THR A 1 59 ? 1.418 5.508 -0.948 1.00 0.00 58 THR A O 16
ATOM 20865 N N . ILE A 1 60 ? 3.139 4.317 -1.750 1.00 0.00 59 ILE A N 16
ATOM 20866 C CA . ILE A 1 60 ? 2.683 3.076 -1.130 1.00 0.00 59 ILE A CA 16
ATOM 20867 C C . ILE A 1 60 ? 3.760 2.640 -0.136 1.00 0.00 59 ILE A C 16
ATOM 20868 O O . ILE A 1 60 ? 4.932 2.983 -0.276 1.00 0.00 59 ILE A O 16
ATOM 20884 N N . VAL A 1 61 ? 3.421 1.799 0.831 1.00 0.00 60 VAL A N 16
ATOM 20885 C CA . VAL A 1 61 ? 4.361 1.143 1.729 1.00 0.00 60 VAL A CA 16
ATOM 20886 C C . VAL A 1 61 ? 3.913 -0.319 1.750 1.00 0.00 60 VAL A C 16
ATOM 20887 O O . VAL A 1 61 ? 2.715 -0.551 1.883 1.00 0.00 60 VAL A O 16
ATOM 20900 N N . ILE A 1 62 ? 4.809 -1.286 1.516 1.00 0.00 61 ILE A N 16
ATOM 20901 C CA . ILE A 1 62 ? 4.512 -2.723 1.710 1.00 0.00 61 ILE A CA 16
ATOM 20902 C C . ILE A 1 62 ? 5.532 -3.310 2.675 1.00 0.00 61 ILE A C 16
ATOM 20903 O O . ILE A 1 62 ? 6.634 -2.778 2.700 1.00 0.00 61 ILE A O 16
ATOM 20919 N N . ASN A 1 63 ? 5.222 -4.413 3.375 1.00 0.00 62 ASN A N 16
ATOM 20920 C CA . ASN A 1 63 ? 5.952 -4.992 4.521 1.00 0.00 62 ASN A CA 16
ATOM 20921 C C . ASN A 1 63 ? 6.390 -3.974 5.586 1.00 0.00 62 ASN A C 16
ATOM 20922 O O . ASN A 1 63 ? 5.926 -4.032 6.729 1.00 0.00 62 ASN A O 16
ATOM 20933 N N . GLY A 1 64 ? 7.318 -3.084 5.244 1.00 0.00 63 GLY A N 16
ATOM 20934 C CA . GLY A 1 64 ? 7.582 -1.821 5.913 1.00 0.00 63 GLY A CA 16
ATOM 20935 C C . GLY A 1 64 ? 8.161 -0.749 4.973 1.00 0.00 63 GLY A C 16
ATOM 20936 O O . GLY A 1 64 ? 8.260 0.404 5.391 1.00 0.00 63 GLY A O 16
ATOM 20940 N N . ASP A 1 65 ? 8.551 -1.074 3.736 1.00 0.00 64 ASP A N 16
ATOM 20941 C CA . ASP A 1 65 ? 9.291 -0.203 2.821 1.00 0.00 64 ASP A CA 16
ATOM 20942 C C . ASP A 1 65 ? 8.356 0.623 1.937 1.00 0.00 64 ASP A C 16
ATOM 20943 O O . ASP A 1 65 ? 7.468 0.108 1.235 1.00 0.00 64 ASP A O 16
ATOM 20952 N N . VAL A 1 66 ? 8.560 1.937 1.983 1.00 0.00 65 VAL A N 16
ATOM 20953 C CA . VAL A 1 66 ? 7.892 2.923 1.150 1.00 0.00 65 VAL A CA 16
ATOM 20954 C C . VAL A 1 66 ? 8.453 2.786 -0.273 1.00 0.00 65 VAL A C 16
ATOM 20955 O O . VAL A 1 66 ? 9.650 2.564 -0.427 1.00 0.00 65 VAL A O 16
ATOM 20968 N N . GLU A 1 67 ? 7.594 2.900 -1.293 1.00 0.00 66 GLU A N 16
ATOM 20969 C CA . GLU A 1 67 ? 7.898 2.756 -2.721 1.00 0.00 66 GLU A CA 16
ATOM 20970 C C . GLU A 1 67 ? 6.596 3.007 -3.511 1.00 0.00 66 GLU A C 16
ATOM 20971 O O . GLU A 1 67 ? 5.501 2.925 -2.937 1.00 0.00 66 GLU A O 16
ATOM 20983 N N . PHE A 1 68 ? 6.680 3.198 -4.823 1.00 0.00 67 PHE A N 16
ATOM 20984 C CA . PHE A 1 68 ? 5.571 3.154 -5.774 1.00 0.00 67 PHE A CA 16
ATOM 20985 C C . PHE A 1 68 ? 5.958 2.159 -6.865 1.00 0.00 67 PHE A C 16
ATOM 20986 O O . PHE A 1 68 ? 7.142 1.976 -7.126 1.00 0.00 67 PHE A O 16
ATOM 21003 N N . ILE A 1 69 ? 4.995 1.515 -7.530 1.00 0.00 68 ILE A N 16
ATOM 21004 C CA . ILE A 1 69 ? 5.311 0.722 -8.710 1.00 0.00 68 ILE A CA 16
ATOM 21005 C C . ILE A 1 69 ? 4.360 1.138 -9.832 1.00 0.00 68 ILE A C 16
ATOM 21006 O O . ILE A 1 69 ? 3.398 0.444 -10.158 1.00 0.00 68 ILE A O 16
ATOM 21022 N N . GLY A 1 70 ? 4.682 2.270 -10.459 1.00 0.00 69 GLY A N 16
ATOM 21023 C CA . GLY A 1 70 ? 3.995 2.728 -11.653 1.00 0.00 69 GLY A CA 16
ATOM 21024 C C . GLY A 1 70 ? 2.747 3.540 -11.313 1.00 0.00 69 GLY A C 16
ATOM 21025 O O . GLY A 1 70 ? 2.581 4.014 -10.195 1.00 0.00 69 GLY A O 16
ATOM 21029 N N . ALA A 1 71 ? 1.886 3.725 -12.319 1.00 0.00 70 ALA A N 16
ATOM 21030 C CA . ALA A 1 71 ? 0.576 4.348 -12.171 1.00 0.00 70 ALA A CA 16
ATOM 21031 C C . ALA A 1 71 ? -0.462 3.569 -11.328 1.00 0.00 70 ALA A C 16
ATOM 21032 O O . ALA A 1 71 ? -1.368 4.242 -10.827 1.00 0.00 70 ALA A O 16
ATOM 21039 N N . PRO A 1 72 ? -0.443 2.222 -11.175 1.00 0.00 71 PRO A N 16
ATOM 21040 C CA . PRO A 1 72 ? -1.331 1.544 -10.225 1.00 0.00 71 PRO A CA 16
ATOM 21041 C C . PRO A 1 72 ? -0.837 1.781 -8.790 1.00 0.00 71 PRO A C 16
ATOM 21042 O O . PRO A 1 72 ? -0.099 2.729 -8.536 1.00 0.00 71 PRO A O 16
ATOM 21053 N N . THR A 1 73 ? -1.269 0.996 -7.803 1.00 0.00 72 THR A N 16
ATOM 21054 C CA . THR A 1 73 ? -0.606 0.997 -6.510 1.00 0.00 72 THR A CA 16
ATOM 21055 C C . THR A 1 73 ? 0.679 0.156 -6.643 1.00 0.00 72 THR A C 16
ATOM 21056 O O . THR A 1 73 ? 1.287 0.104 -7.712 1.00 0.00 72 THR A O 16
ATOM 21067 N N . LYS A 1 74 ? 1.166 -0.500 -5.587 1.00 0.00 73 LYS A N 16
ATOM 21068 C CA . LYS A 1 74 ? 2.453 -1.211 -5.621 1.00 0.00 73 LYS A CA 16
ATOM 21069 C C . LYS A 1 74 ? 2.307 -2.575 -6.319 1.00 0.00 73 LYS A C 16
ATOM 21070 O O . LYS A 1 74 ? 2.955 -3.541 -5.933 1.00 0.00 73 LYS A O 16
ATOM 21089 N N . GLU A 1 75 ? 1.448 -2.676 -7.328 1.00 0.00 74 GLU A N 16
ATOM 21090 C CA . GLU A 1 75 ? 0.862 -3.929 -7.783 1.00 0.00 74 GLU A CA 16
ATOM 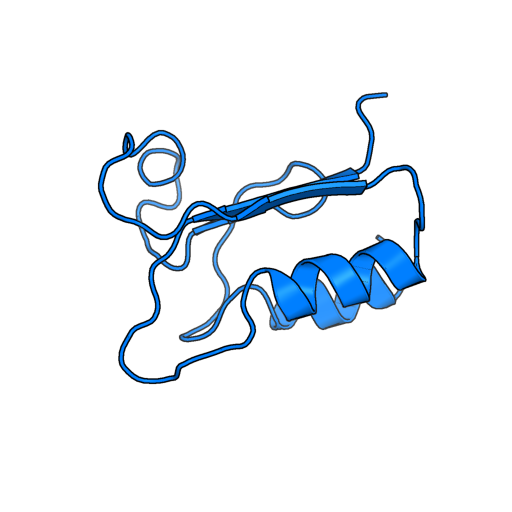21091 C C . GLU A 1 75 ? 1.852 -4.980 -8.313 1.00 0.00 74 GLU A C 16
ATOM 21092 O O . GLU A 1 75 ? 1.594 -6.173 -8.155 1.00 0.00 74 GLU A O 16
ATOM 21104 N N . ALA A 1 76 ? 3.030 -4.590 -8.815 1.00 0.00 75 ALA A N 16
ATOM 21105 C CA . ALA A 1 76 ? 4.065 -5.579 -9.129 1.00 0.00 75 ALA A CA 16
ATOM 21106 C C . ALA A 1 76 ? 4.591 -6.261 -7.860 1.00 0.00 75 ALA A C 16
ATOM 21107 O O . ALA A 1 76 ? 4.842 -7.462 -7.862 1.00 0.00 75 ALA A O 16
ATOM 21114 N N . LEU A 1 77 ? 4.812 -5.482 -6.794 1.00 0.00 76 LEU A N 16
ATOM 21115 C CA . LEU A 1 77 ? 5.354 -6.006 -5.540 1.00 0.00 76 LEU A CA 16
ATOM 21116 C C . LEU A 1 77 ? 4.273 -6.734 -4.742 1.00 0.00 76 LEU A C 16
ATOM 21117 O O . LEU A 1 77 ? 4.584 -7.741 -4.114 1.00 0.00 76 LEU A O 16
ATOM 21133 N N . VAL A 1 78 ? 3.020 -6.269 -4.815 1.00 0.00 77 VAL A N 16
ATOM 21134 C CA . VAL A 1 78 ? 1.812 -6.981 -4.380 1.00 0.00 77 VAL A CA 16
ATOM 21135 C C . VAL A 1 78 ? 1.875 -8.398 -4.963 1.00 0.00 77 VAL A C 16
ATOM 21136 O O . VAL A 1 78 ? 1.766 -9.372 -4.218 1.00 0.00 77 VAL A O 16
ATOM 21149 N N . GLU A 1 79 ? 2.131 -8.531 -6.274 1.00 0.00 78 GLU A N 16
ATOM 21150 C CA . GLU A 1 79 ? 2.183 -9.836 -6.930 1.00 0.00 78 GLU A CA 16
ATOM 21151 C C . GLU A 1 79 ? 3.300 -10.768 -6.400 1.00 0.00 78 GLU A C 16
ATOM 21152 O O . GLU A 1 79 ? 3.275 -11.968 -6.678 1.00 0.00 78 GLU A O 16
ATOM 21164 N N . ALA A 1 80 ? 4.240 -10.268 -5.585 1.00 0.00 79 ALA A N 16
ATOM 21165 C CA . ALA A 1 80 ? 5.326 -11.036 -4.980 1.00 0.00 79 ALA A CA 16
ATOM 21166 C C . ALA A 1 80 ? 5.108 -11.259 -3.478 1.00 0.00 79 ALA A C 16
ATOM 21167 O O . ALA A 1 80 ? 5.246 -12.397 -3.026 1.00 0.00 79 ALA A O 16
ATOM 21174 N N . ILE A 1 81 ? 4.754 -10.241 -2.687 1.00 0.00 80 ILE A N 16
ATOM 21175 C CA . ILE A 1 81 ? 4.452 -10.422 -1.266 1.00 0.00 80 ILE A CA 16
ATOM 21176 C C . ILE A 1 81 ? 3.214 -11.308 -1.069 1.00 0.00 80 ILE A C 16
ATOM 21177 O O . ILE A 1 81 ? 3.238 -12.156 -0.181 1.00 0.00 80 ILE A O 16
ATOM 21193 N N . LYS A 1 82 ? 2.209 -11.270 -1.964 1.00 0.00 81 LYS A N 16
ATOM 21194 C CA . LYS A 1 82 ? 1.117 -12.257 -1.939 1.00 0.00 81 LYS A CA 16
ATOM 21195 C C . LYS A 1 82 ? 1.645 -13.682 -2.059 1.00 0.00 81 LYS A C 16
ATOM 21196 O O . LYS A 1 82 ? 0.918 -14.637 -1.796 1.00 0.00 81 LYS A O 16
ATOM 21215 N N . LYS A 1 83 ? 2.827 -13.859 -2.654 1.00 0.00 82 LYS A N 16
ATOM 21216 C CA . LYS A 1 83 ? 3.370 -15.146 -2.999 1.00 0.00 82 LYS A CA 16
ATOM 21217 C C . LYS A 1 83 ? 4.219 -15.623 -1.820 1.00 0.00 82 LYS A C 16
ATOM 21218 O O . LYS A 1 83 ? 3.961 -16.731 -1.345 1.00 0.00 82 LYS A O 16
ATOM 21237 N N . ARG A 1 84 ? 5.224 -14.866 -1.365 1.00 0.00 83 ARG A N 16
ATOM 21238 C CA . ARG A 1 84 ? 5.894 -15.125 -0.084 1.00 0.00 83 ARG A CA 16
ATOM 21239 C C . ARG A 1 84 ? 5.555 -14.030 0.925 1.00 0.00 83 ARG A C 16
ATOM 21240 O O . ARG A 1 84 ? 4.634 -14.213 1.718 1.00 0.00 83 ARG A O 16
ATOM 21261 N N . LEU A 1 85 ? 6.391 -13.000 0.985 1.00 0.00 84 LEU A N 16
ATOM 21262 C CA . LEU A 1 85 ? 6.615 -12.024 2.029 1.00 0.00 84 LEU A CA 16
ATOM 21263 C C . LEU A 1 85 ? 7.825 -11.241 1.555 1.00 0.00 84 LEU A C 16
ATOM 21264 O O . LEU A 1 85 ? 8.594 -11.785 0.726 1.00 0.00 84 LEU A O 16
ATOM 21281 N N . MET A 1 1 ? 6.285 -4.769 11.852 1.00 0.00 0 MET A N 17
ATOM 21282 C CA . MET A 1 1 ? 6.210 -6.218 12.113 1.00 0.00 0 MET A CA 17
ATOM 21283 C C . MET A 1 1 ? 5.960 -6.940 10.792 1.00 0.00 0 MET A C 17
ATOM 21284 O O . MET A 1 1 ? 5.753 -6.275 9.781 1.00 0.00 0 MET A O 17
ATOM 21300 N N . SER A 1 2 ? 5.951 -8.277 10.778 1.00 0.00 1 SER A N 17
ATOM 21301 C CA . SER A 1 2 ? 5.714 -9.091 9.584 1.00 0.00 1 SER A CA 17
ATOM 21302 C C . SER A 1 2 ? 4.325 -8.923 8.936 1.00 0.00 1 SER A C 17
ATOM 21303 O O . SER A 1 2 ? 4.030 -9.630 7.969 1.00 0.00 1 SER A O 17
ATOM 21311 N N . LYS A 1 3 ? 3.425 -8.074 9.444 1.00 0.00 2 LYS A N 17
ATOM 21312 C CA . LYS A 1 3 ? 2.222 -7.725 8.696 1.00 0.00 2 LYS A CA 17
ATOM 21313 C C . LYS A 1 3 ? 2.660 -6.898 7.489 1.00 0.00 2 LYS A C 17
ATOM 21314 O O . LYS A 1 3 ? 3.525 -6.026 7.620 1.00 0.00 2 LYS A O 17
ATOM 21333 N N . VAL A 1 4 ? 2.108 -7.188 6.318 1.00 0.00 3 VAL A N 17
ATOM 21334 C CA . VAL A 1 4 ? 2.403 -6.382 5.131 1.00 0.00 3 VAL A CA 17
ATOM 21335 C C . VAL A 1 4 ? 1.535 -5.117 5.165 1.00 0.00 3 VAL A C 17
ATOM 21336 O O . VAL A 1 4 ? 0.460 -5.113 5.760 1.00 0.00 3 VAL A O 17
ATOM 21349 N N . LYS A 1 5 ? 1.976 -4.037 4.515 1.00 0.00 4 LYS A N 17
ATOM 21350 C CA . LYS A 1 5 ? 1.213 -2.805 4.361 1.00 0.00 4 LYS A CA 17
ATOM 21351 C C . LYS A 1 5 ? 1.088 -2.533 2.870 1.00 0.00 4 LYS A C 17
ATOM 21352 O O . LYS A 1 5 ? 2.109 -2.350 2.204 1.00 0.00 4 LYS A O 17
ATOM 21371 N N . ILE A 1 6 ? -0.135 -2.526 2.339 1.00 0.00 5 ILE A N 17
ATOM 21372 C CA . ILE A 1 6 ? -0.417 -2.120 0.969 1.00 0.00 5 ILE A CA 17
ATOM 21373 C C . ILE A 1 6 ? -1.088 -0.742 1.052 1.00 0.00 5 ILE A C 17
ATOM 21374 O O . ILE A 1 6 ? -2.285 -0.610 1.334 1.00 0.00 5 ILE A O 17
ATOM 21390 N N . GLU A 1 7 ? -0.291 0.311 0.876 1.00 0.00 6 GLU A N 17
ATOM 21391 C CA . GLU A 1 7 ? -0.775 1.688 0.935 1.00 0.00 6 GLU A CA 17
ATOM 21392 C C . GLU A 1 7 ? -0.885 2.195 -0.496 1.00 0.00 6 GLU A C 17
ATOM 21393 O O . GLU A 1 7 ? 0.003 1.935 -1.312 1.00 0.00 6 GLU A O 17
ATOM 21405 N N . LEU A 1 8 ? -1.941 2.946 -0.801 1.00 0.00 7 LEU A N 17
ATOM 21406 C CA . LEU A 1 8 ? -2.173 3.498 -2.124 1.00 0.00 7 LEU A CA 17
ATOM 21407 C C . LEU A 1 8 ? -2.525 4.968 -2.014 1.00 0.00 7 LEU A C 17
ATOM 21408 O O . LEU A 1 8 ? -3.668 5.310 -1.717 1.00 0.00 7 LEU A O 17
ATOM 21424 N N . PHE A 1 9 ? -1.537 5.810 -2.291 1.00 0.00 8 PHE A N 17
ATOM 21425 C CA . PHE A 1 9 ? -1.576 7.256 -2.242 1.00 0.00 8 PHE A CA 17
ATOM 21426 C C . PHE A 1 9 ? -1.465 7.749 -3.686 1.00 0.00 8 PHE A C 17
ATOM 21427 O O . PHE A 1 9 ? -0.397 8.072 -4.204 1.00 0.00 8 PHE A O 17
ATOM 21444 N N . THR A 1 10 ? -2.602 7.756 -4.375 1.00 0.00 9 THR A N 17
ATOM 21445 C CA . THR A 1 10 ? -2.798 8.425 -5.652 1.00 0.00 9 THR A CA 17
ATOM 21446 C C . THR A 1 10 ? -4.307 8.597 -5.862 1.00 0.00 9 THR A C 17
ATOM 21447 O O . THR A 1 10 ? -5.087 8.166 -5.015 1.00 0.00 9 THR A O 17
ATOM 21458 N N . SER A 1 11 ? -4.737 9.179 -6.980 1.00 0.00 10 SER A N 17
ATOM 21459 C CA . SER A 1 11 ? -6.125 9.170 -7.413 1.00 0.00 10 SER A CA 17
ATOM 21460 C C . SER A 1 11 ? -6.168 8.885 -8.916 1.00 0.00 10 SER A C 17
ATOM 21461 O O . SER A 1 11 ? -6.071 9.837 -9.697 1.00 0.00 10 SER A O 17
ATOM 21469 N N . PRO A 1 12 ? -6.308 7.616 -9.343 1.00 0.00 11 PRO A N 17
ATOM 21470 C CA . PRO A 1 12 ? -6.554 7.296 -10.742 1.00 0.00 11 PRO A CA 17
ATOM 21471 C C . PRO A 1 12 ? -7.953 7.790 -11.125 1.00 0.00 11 PRO A C 17
ATOM 21472 O O . PRO A 1 12 ? -8.644 8.391 -10.298 1.00 0.00 11 PRO A O 17
ATOM 21483 N N . MET A 1 13 ? -8.374 7.515 -12.358 1.00 0.00 12 MET A N 17
ATOM 21484 C CA . MET A 1 13 ? -9.685 7.827 -12.917 1.00 0.00 12 MET A CA 17
ATOM 21485 C C . MET A 1 13 ? -10.820 7.261 -12.059 1.00 0.00 12 MET A C 17
ATOM 21486 O O . MET A 1 13 ? -11.358 6.190 -12.327 1.00 0.00 12 MET A O 17
ATOM 21500 N N . CYS A 1 14 ? -11.190 8.043 -11.039 1.00 0.00 13 CYS A N 17
ATOM 21501 C CA . CYS A 1 14 ? -12.113 7.777 -9.943 1.00 0.00 13 CYS A CA 17
ATOM 21502 C C . CYS A 1 14 ? -11.826 6.444 -9.220 1.00 0.00 13 CYS A C 17
ATOM 21503 O O . CYS A 1 14 ? -10.976 5.670 -9.653 1.00 0.00 13 CYS A O 17
ATOM 21511 N N . PRO A 1 15 ? -12.574 6.094 -8.157 1.00 0.00 14 PRO A N 17
ATOM 21512 C CA . PRO A 1 15 ? -12.676 4.703 -7.710 1.00 0.00 14 PRO A CA 17
ATOM 21513 C C . PRO A 1 15 ? -13.347 3.792 -8.759 1.00 0.00 14 PRO A C 17
ATOM 21514 O O . PRO A 1 15 ? -13.538 2.602 -8.503 1.00 0.00 14 PRO A O 17
ATOM 21525 N N . HIS A 1 16 ? -13.734 4.316 -9.934 1.00 0.00 15 HIS A N 17
ATOM 21526 C CA . HIS A 1 16 ? -14.107 3.492 -11.074 1.00 0.00 15 HIS A CA 17
ATOM 21527 C C . HIS A 1 16 ? -12.893 2.662 -11.499 1.00 0.00 15 HIS A C 17
ATOM 21528 O O . HIS A 1 16 ? -13.009 1.445 -11.661 1.00 0.00 15 HIS A O 17
ATOM 21543 N N . CYS A 1 17 ? -11.719 3.289 -11.639 1.00 0.00 16 CYS A N 17
ATOM 21544 C CA . CYS A 1 17 ? -10.474 2.546 -11.720 1.00 0.00 16 CYS A CA 17
ATOM 21545 C C . CYS A 1 17 ? -10.272 1.805 -10.398 1.00 0.00 16 CYS A C 17
ATOM 21546 O O . CYS A 1 17 ? -10.404 2.422 -9.342 1.00 0.00 16 CYS A O 17
ATOM 21554 N N . PRO A 1 18 ? -9.948 0.504 -10.430 1.00 0.00 17 PRO A N 17
ATOM 21555 C CA . PRO A 1 18 ? -9.923 -0.285 -9.216 1.00 0.00 17 PRO A CA 17
ATOM 21556 C C . PRO A 1 18 ? -8.788 0.103 -8.271 1.00 0.00 17 PRO A C 17
ATOM 21557 O O . PRO A 1 18 ? -9.028 0.223 -7.068 1.00 0.00 17 PRO A O 17
ATOM 21568 N N . ALA A 1 19 ? -7.568 0.268 -8.798 1.00 0.00 18 ALA A N 17
ATOM 21569 C CA . ALA A 1 19 ? -6.324 0.417 -8.054 1.00 0.00 18 ALA A CA 17
ATOM 21570 C C . ALA A 1 19 ? -6.301 -0.481 -6.813 1.00 0.00 18 ALA A C 17
ATOM 21571 O O . ALA A 1 19 ? -6.122 -1.688 -6.988 1.00 0.00 18 ALA A O 17
ATOM 21578 N N . ALA A 1 20 ? -6.495 0.054 -5.593 1.00 0.00 19 ALA A N 17
ATOM 21579 C CA . ALA A 1 20 ? -6.344 -0.738 -4.376 1.00 0.00 19 ALA A CA 17
ATOM 21580 C C . ALA A 1 20 ? -7.196 -1.993 -4.438 1.00 0.00 19 ALA A C 17
ATOM 21581 O O . ALA A 1 20 ? -6.661 -3.042 -4.139 1.00 0.00 19 ALA A O 17
ATOM 21588 N N . LYS A 1 21 ? -8.446 -1.928 -4.904 1.00 0.00 20 LYS A N 17
ATOM 21589 C CA . LYS A 1 21 ? -9.321 -3.090 -5.090 1.00 0.00 20 LYS A CA 17
ATOM 21590 C C . LYS A 1 21 ? -8.530 -4.309 -5.610 1.00 0.00 20 LYS A C 17
ATOM 21591 O O . LYS A 1 21 ? -8.424 -5.325 -4.912 1.00 0.00 20 LYS A O 17
ATOM 21610 N N . ARG A 1 22 ? -7.896 -4.192 -6.784 1.00 0.00 21 ARG A N 17
ATOM 21611 C CA . ARG A 1 22 ? -7.118 -5.290 -7.359 1.00 0.00 21 ARG A CA 17
ATOM 21612 C C . ARG A 1 22 ? -5.787 -5.491 -6.657 1.00 0.00 21 ARG A C 17
ATOM 21613 O O . ARG A 1 22 ? -5.365 -6.641 -6.546 1.00 0.00 21 ARG A O 17
ATOM 21634 N N . VAL A 1 23 ? -5.074 -4.429 -6.268 1.00 0.00 22 VAL A N 17
ATOM 21635 C CA . VAL A 1 23 ? -3.758 -4.569 -5.642 1.00 0.00 22 VAL A CA 17
ATOM 21636 C C . VAL A 1 23 ? -3.928 -5.384 -4.352 1.00 0.00 22 VAL A C 17
ATOM 21637 O O . VAL A 1 23 ? -3.284 -6.421 -4.209 1.00 0.00 22 VAL A O 17
ATOM 21650 N N . VAL A 1 24 ? -4.837 -4.955 -3.473 1.00 0.00 23 VAL A N 17
ATOM 21651 C CA . VAL A 1 24 ? -5.278 -5.603 -2.246 1.00 0.00 23 VAL A CA 17
ATOM 21652 C C . VAL A 1 24 ? -5.683 -7.044 -2.537 1.00 0.00 23 VAL A C 17
ATOM 21653 O O . VAL A 1 24 ? -5.178 -7.936 -1.867 1.00 0.00 23 VAL A O 17
ATOM 21666 N N . GLU A 1 25 ? -6.563 -7.299 -3.510 1.00 0.00 24 GLU A N 17
ATOM 21667 C CA . GLU A 1 25 ? -6.993 -8.665 -3.803 1.00 0.00 24 GLU A CA 17
ATOM 21668 C C . GLU A 1 25 ? -5.792 -9.557 -4.167 1.00 0.00 24 GLU A C 17
ATOM 21669 O O . GLU A 1 25 ? -5.670 -10.675 -3.668 1.00 0.00 24 GLU A O 17
ATOM 21681 N N . GLU A 1 26 ? -4.885 -9.053 -5.006 1.00 0.00 25 GLU A N 17
ATOM 21682 C CA . GLU A 1 26 ? -3.713 -9.772 -5.491 1.00 0.00 25 GLU A CA 17
ATOM 21683 C C . GLU A 1 26 ? -2.782 -10.161 -4.328 1.00 0.00 25 GLU A C 17
ATOM 21684 O O . GLU A 1 26 ? -2.289 -11.293 -4.280 1.00 0.00 25 GLU A O 17
ATOM 21696 N N . VAL A 1 27 ? -2.545 -9.255 -3.374 1.00 0.00 26 VAL A N 17
ATOM 21697 C CA . VAL A 1 27 ? -1.712 -9.557 -2.203 1.00 0.00 26 VAL A CA 17
ATOM 21698 C C . VAL A 1 27 ? -2.461 -10.368 -1.143 1.00 0.00 26 VAL A C 17
ATOM 21699 O O . VAL A 1 27 ? -1.834 -11.141 -0.419 1.00 0.00 26 VAL A O 17
ATOM 21712 N N . ALA A 1 28 ? -3.780 -10.221 -1.033 1.00 0.00 27 ALA A N 17
ATOM 21713 C CA . ALA A 1 28 ? -4.611 -10.952 -0.089 1.00 0.00 27 ALA A CA 17
ATOM 21714 C C . ALA A 1 28 ? -4.784 -12.414 -0.500 1.00 0.00 27 ALA A C 17
ATOM 21715 O O . ALA A 1 28 ? -4.955 -13.283 0.356 1.00 0.00 27 ALA A O 17
ATOM 21722 N N . ASN A 1 29 ? -4.655 -12.717 -1.794 1.00 0.00 28 ASN A N 17
ATOM 21723 C CA . ASN A 1 29 ? -4.557 -14.095 -2.265 1.00 0.00 28 ASN A CA 17
ATOM 21724 C C . ASN A 1 29 ? -3.360 -14.805 -1.610 1.00 0.00 28 ASN A C 17
ATOM 21725 O O . ASN A 1 29 ? -3.360 -16.030 -1.488 1.00 0.00 28 ASN A O 17
ATOM 21736 N N . GLU A 1 30 ? -2.342 -14.062 -1.164 1.00 0.00 29 GLU A N 17
ATOM 21737 C CA . GLU A 1 30 ? -1.262 -14.553 -0.316 1.00 0.00 29 GLU A CA 17
ATOM 21738 C C . GLU A 1 30 ? -1.642 -14.398 1.166 1.00 0.00 29 GLU A C 17
ATOM 21739 O O . GLU A 1 30 ? -1.649 -15.392 1.890 1.00 0.00 29 GLU A O 17
ATOM 21751 N N . MET A 1 31 ? -1.944 -13.182 1.637 1.00 0.00 30 MET A N 17
ATOM 21752 C CA . MET A 1 31 ? -2.149 -12.868 3.054 1.00 0.00 30 MET A CA 17
ATOM 21753 C C . MET A 1 31 ? -3.462 -12.106 3.250 1.00 0.00 30 MET A C 17
ATOM 21754 O O . MET A 1 31 ? -3.458 -10.874 3.233 1.00 0.00 30 MET A O 17
ATOM 21768 N N . PRO A 1 32 ? -4.593 -12.796 3.457 1.00 0.00 31 PRO A N 17
ATOM 21769 C CA . PRO A 1 32 ? -5.934 -12.224 3.377 1.00 0.00 31 PRO A CA 17
ATOM 21770 C C . PRO A 1 32 ? -6.334 -11.447 4.641 1.00 0.00 31 PRO A C 17
ATOM 21771 O O . PRO A 1 32 ? -7.512 -11.448 5.001 1.00 0.00 31 PRO A O 17
ATOM 21782 N N . ASP A 1 33 ? -5.403 -10.771 5.317 1.00 0.00 32 ASP A N 17
ATOM 21783 C CA . ASP A 1 33 ? -5.616 -10.109 6.606 1.00 0.00 32 ASP A CA 17
ATOM 21784 C C . ASP A 1 33 ? -4.342 -9.398 7.063 1.00 0.00 32 ASP A C 17
ATOM 21785 O O . ASP A 1 33 ? -4.407 -8.203 7.360 1.00 0.00 32 ASP A O 17
ATOM 21794 N N . ALA A 1 34 ? -3.191 -10.092 7.089 1.00 0.00 33 ALA A N 17
ATOM 21795 C CA . ALA A 1 34 ? -1.920 -9.472 7.484 1.00 0.00 33 ALA A CA 17
ATOM 21796 C C . ALA A 1 34 ? -1.463 -8.414 6.500 1.00 0.00 33 ALA A C 17
ATOM 21797 O O . ALA A 1 34 ? -0.655 -7.572 6.875 1.00 0.00 33 ALA A O 17
ATOM 21804 N N . VAL A 1 35 ? -1.892 -8.491 5.243 1.00 0.00 34 VAL A N 17
ATOM 21805 C CA . VAL A 1 35 ? -1.779 -7.367 4.348 1.00 0.00 34 VAL A CA 17
ATOM 21806 C C . VAL A 1 35 ? -2.829 -6.374 4.850 1.00 0.00 34 VAL A C 17
ATOM 21807 O O . VAL A 1 35 ? -4.023 -6.536 4.594 1.00 0.00 34 VAL A O 17
ATOM 21820 N N . GLU A 1 36 ? -2.372 -5.397 5.623 1.00 0.00 35 GLU A N 17
ATOM 21821 C CA . GLU A 1 36 ? -3.128 -4.269 6.124 1.00 0.00 35 GLU A CA 17
ATOM 21822 C C . GLU A 1 36 ? -3.130 -3.210 5.018 1.00 0.00 35 GLU A C 17
ATOM 21823 O O . GLU A 1 36 ? -2.096 -3.009 4.372 1.00 0.00 35 GLU A O 17
ATOM 21835 N N . VAL A 1 37 ? -4.273 -2.578 4.729 1.00 0.00 36 VAL A N 17
ATOM 21836 C CA . VAL A 1 37 ? -4.429 -1.826 3.483 1.00 0.00 36 VAL A CA 17
ATOM 21837 C C . VAL A 1 37 ? -5.083 -0.468 3.698 1.00 0.00 36 VAL A C 17
ATOM 21838 O O . VAL A 1 37 ? -5.948 -0.305 4.567 1.00 0.00 36 VAL A O 17
ATOM 21851 N N . GLU A 1 38 ? -4.675 0.499 2.875 1.00 0.00 37 GLU A N 17
ATOM 21852 C CA . GLU A 1 38 ? -5.195 1.858 2.863 1.00 0.00 37 GLU A CA 17
ATOM 21853 C C . GLU A 1 38 ? -5.320 2.303 1.410 1.00 0.00 37 GLU A C 17
ATOM 21854 O O . GLU A 1 38 ? -4.315 2.335 0.695 1.00 0.00 37 GLU A O 17
ATOM 21866 N N . TYR A 1 39 ? -6.535 2.605 0.941 1.00 0.00 38 TYR A N 17
ATOM 21867 C CA . TYR A 1 39 ? -6.753 3.262 -0.347 1.00 0.00 38 TYR A CA 17
ATOM 21868 C C . TYR A 1 39 ? -6.992 4.731 -0.043 1.00 0.00 38 TYR A C 17
ATOM 21869 O O . TYR A 1 39 ? -8.140 5.161 0.131 1.00 0.00 38 TYR A O 17
ATOM 21887 N N . ILE A 1 40 ? -5.911 5.492 0.098 1.00 0.00 39 ILE A N 17
ATOM 21888 C CA . ILE A 1 40 ? -5.974 6.911 0.421 1.00 0.00 39 ILE A CA 17
ATOM 21889 C C . ILE A 1 40 ? -6.017 7.663 -0.905 1.00 0.00 39 ILE A C 17
ATOM 21890 O O . ILE A 1 40 ? -5.011 8.202 -1.369 1.00 0.00 39 ILE A O 17
ATOM 21906 N N . ASN A 1 41 ? -7.196 7.623 -1.543 1.00 0.00 40 ASN A N 17
ATOM 21907 C CA . ASN A 1 41 ? -7.458 8.212 -2.851 1.00 0.00 40 ASN A CA 17
ATOM 21908 C C . ASN A 1 41 ? -7.213 9.718 -2.789 1.00 0.00 40 ASN A C 17
ATOM 21909 O O . ASN A 1 41 ? -8.114 10.472 -2.422 1.00 0.00 40 ASN A O 17
ATOM 21920 N N . VAL A 1 42 ? -5.988 10.117 -3.114 1.00 0.00 41 VAL A N 17
ATOM 21921 C CA . VAL A 1 42 ? -5.309 11.396 -2.946 1.00 0.00 41 VAL A CA 17
ATOM 21922 C C . VAL A 1 42 ? -5.574 12.139 -1.633 1.00 0.00 41 VAL A C 17
ATOM 21923 O O . VAL A 1 42 ? -4.624 12.286 -0.874 1.00 0.00 41 VAL A O 17
ATOM 21936 N N . MET A 1 43 ? -6.789 12.638 -1.384 1.00 0.00 42 MET A N 17
ATOM 21937 C CA . MET A 1 43 ? -7.048 13.712 -0.432 1.00 0.00 42 MET A CA 17
ATOM 21938 C C . MET A 1 43 ? -6.514 13.409 0.967 1.00 0.00 42 MET A C 17
ATOM 21939 O O . MET A 1 43 ? -6.440 12.253 1.385 1.00 0.00 42 MET A O 17
ATOM 21953 N N . GLU A 1 44 ? -6.177 14.482 1.678 1.00 0.00 43 GLU A N 17
ATOM 21954 C CA . GLU A 1 44 ? -5.261 14.493 2.817 1.00 0.00 43 GLU A CA 17
ATOM 21955 C C . GLU A 1 44 ? -3.846 14.113 2.343 1.00 0.00 43 GLU A C 17
ATOM 21956 O O . GLU A 1 44 ? -3.097 13.434 3.042 1.00 0.00 43 GLU A O 17
ATOM 21968 N N . ASN A 1 45 ? -3.502 14.527 1.123 1.00 0.00 44 ASN A N 17
ATOM 21969 C CA . ASN A 1 45 ? -2.357 14.065 0.338 1.00 0.00 44 ASN A CA 17
ATOM 21970 C C . ASN A 1 45 ? -1.031 14.502 0.995 1.00 0.00 44 ASN A C 17
ATOM 21971 O O . ASN A 1 45 ? -0.716 15.696 0.976 1.00 0.00 44 ASN A O 17
ATOM 21982 N N . PRO A 1 46 ? -0.286 13.610 1.680 1.00 0.00 45 PRO A N 17
ATOM 21983 C CA . PRO A 1 46 ? 0.852 14.024 2.491 1.00 0.00 45 PRO A CA 17
ATOM 21984 C C . PRO A 1 46 ? 2.162 13.935 1.705 1.00 0.00 45 PRO A C 17
ATOM 21985 O O . PRO A 1 46 ? 2.435 12.912 1.078 1.00 0.00 45 PRO A O 17
ATOM 21996 N N . GLN A 1 47 ? 3.071 14.902 1.858 1.00 0.00 46 GLN A N 17
ATOM 21997 C CA . GLN A 1 47 ? 4.424 14.761 1.302 1.00 0.00 46 GLN A CA 17
ATOM 21998 C C . GLN A 1 47 ? 5.208 13.614 1.955 1.00 0.00 46 GLN A C 17
ATOM 21999 O O . GLN A 1 47 ? 6.280 13.259 1.473 1.00 0.00 46 GLN A O 17
ATOM 22013 N N . LYS A 1 48 ? 4.671 12.990 3.005 1.00 0.00 47 LYS A N 17
ATOM 22014 C CA . LYS A 1 48 ? 5.287 11.899 3.742 1.00 0.00 47 LYS A CA 17
ATOM 22015 C C . LYS A 1 48 ? 5.880 10.823 2.838 1.00 0.00 47 LYS A C 17
ATOM 22016 O O . LYS A 1 48 ? 6.938 10.312 3.167 1.00 0.00 47 LYS A O 17
ATOM 22035 N N . ALA A 1 49 ? 5.204 10.430 1.748 1.00 0.00 48 ALA A N 17
ATOM 22036 C CA . ALA A 1 49 ? 5.789 9.520 0.766 1.00 0.00 48 ALA A CA 17
ATOM 22037 C C . ALA A 1 49 ? 6.497 10.217 -0.396 1.00 0.00 48 ALA A C 17
ATOM 22038 O O . ALA A 1 49 ? 7.421 9.676 -0.986 1.00 0.00 48 ALA A O 17
ATOM 22045 N N . MET A 1 50 ? 6.081 11.427 -0.748 1.00 0.00 49 MET A N 17
ATOM 22046 C CA . MET A 1 50 ? 6.836 12.266 -1.689 1.00 0.00 49 MET A CA 17
ATOM 22047 C C . MET A 1 50 ? 8.225 12.633 -1.128 1.00 0.00 49 MET A C 17
ATOM 22048 O O . MET A 1 50 ? 9.014 13.272 -1.822 1.00 0.00 49 MET A O 17
ATOM 22062 N N . GLU A 1 51 ? 8.529 12.260 0.121 1.00 0.00 50 GLU A N 17
ATOM 22063 C CA . GLU A 1 51 ? 9.824 12.432 0.755 1.00 0.00 50 GLU A CA 17
ATOM 22064 C C . GLU A 1 51 ? 10.954 11.670 0.038 1.00 0.00 50 GLU A C 17
ATOM 22065 O O . GLU A 1 51 ? 12.116 12.032 0.225 1.00 0.00 50 GLU A O 17
ATOM 22077 N N . TYR A 1 52 ? 10.653 10.583 -0.685 1.00 0.00 51 TYR A N 17
ATOM 22078 C CA . TYR A 1 52 ? 11.632 9.625 -1.217 1.00 0.00 51 TYR A CA 17
ATOM 22079 C C . TYR A 1 52 ? 12.267 10.155 -2.509 1.00 0.00 51 TYR A C 17
ATOM 22080 O O . TYR A 1 52 ? 12.344 11.368 -2.741 1.00 0.00 51 TYR A O 17
ATOM 22098 N N . GLY A 1 53 ? 12.754 9.246 -3.361 1.00 0.00 52 GLY A N 17
ATOM 22099 C CA . GLY A 1 53 ? 12.953 9.530 -4.778 1.00 0.00 52 GLY A CA 17
ATOM 22100 C C . GLY A 1 53 ? 11.595 9.871 -5.405 1.00 0.00 52 GLY A C 17
ATOM 22101 O O . GLY A 1 53 ? 10.618 10.051 -4.679 1.00 0.00 52 GLY A O 17
ATOM 22105 N N . ILE A 1 54 ? 11.518 9.968 -6.735 1.00 0.00 53 ILE A N 17
ATOM 22106 C CA . ILE A 1 54 ? 10.479 10.678 -7.486 1.00 0.00 53 ILE A CA 17
ATOM 22107 C C . ILE A 1 54 ? 9.117 10.680 -6.782 1.00 0.00 53 ILE A C 17
ATOM 22108 O O . ILE A 1 54 ? 8.731 11.734 -6.281 1.00 0.00 53 ILE A O 17
ATOM 22124 N N . MET A 1 55 ? 8.470 9.510 -6.671 1.00 0.00 54 MET A N 17
ATOM 22125 C CA . MET A 1 55 ? 7.298 9.191 -5.837 1.00 0.00 54 MET A CA 17
ATOM 22126 C C . MET A 1 55 ? 6.266 10.326 -5.727 1.00 0.00 54 MET A C 17
ATOM 22127 O O . MET A 1 55 ? 5.641 10.518 -4.680 1.00 0.00 54 MET A O 17
ATOM 22141 N N . ALA A 1 56 ? 6.084 11.072 -6.819 1.00 0.00 55 ALA A N 17
ATOM 22142 C CA . ALA A 1 56 ? 5.155 12.180 -6.910 1.00 0.00 55 ALA A CA 17
ATOM 22143 C C . ALA A 1 56 ? 3.749 11.591 -6.882 1.00 0.00 55 ALA A C 17
ATOM 22144 O O . ALA A 1 56 ? 3.035 11.731 -5.893 1.00 0.00 55 ALA A O 17
ATOM 22151 N N . VAL A 1 57 ? 3.390 10.881 -7.948 1.00 0.00 56 VAL A N 17
ATOM 22152 C CA . VAL A 1 57 ? 2.325 9.889 -7.990 1.00 0.00 56 VAL A CA 17
ATOM 22153 C C . VAL A 1 57 ? 2.700 8.845 -9.066 1.00 0.00 56 VAL A C 17
ATOM 22154 O O . VAL A 1 57 ? 3.665 9.055 -9.808 1.00 0.00 56 VAL A O 17
ATOM 22167 N N . PRO A 1 58 ? 1.968 7.722 -9.179 1.00 0.00 57 PRO A N 17
ATOM 22168 C CA . PRO A 1 58 ? 1.115 7.168 -8.141 1.00 0.00 57 PRO A CA 17
ATOM 22169 C C . PRO A 1 58 ? 1.977 6.501 -7.067 1.00 0.00 57 PRO A C 17
ATOM 22170 O O . PRO A 1 58 ? 2.819 5.673 -7.391 1.00 0.00 57 PRO A O 17
ATOM 22181 N N . THR A 1 59 ? 1.773 6.826 -5.793 1.00 0.00 58 THR A N 17
ATOM 22182 C CA . THR A 1 59 ? 2.740 6.498 -4.755 1.00 0.00 58 THR A CA 17
ATOM 22183 C C . THR A 1 59 ? 2.189 5.346 -3.915 1.00 0.00 58 THR A C 17
ATOM 22184 O O . THR A 1 59 ? 1.127 5.452 -3.301 1.00 0.00 58 THR A O 17
ATOM 22195 N N . ILE A 1 60 ? 2.855 4.192 -3.979 1.00 0.00 59 ILE A N 17
ATOM 22196 C CA . ILE A 1 60 ? 2.294 2.897 -3.624 1.00 0.00 59 ILE A CA 17
ATOM 22197 C C . ILE A 1 60 ? 3.294 2.184 -2.716 1.00 0.00 59 ILE A C 17
ATOM 22198 O O . ILE A 1 60 ? 4.440 1.970 -3.110 1.00 0.00 59 ILE A O 17
ATOM 22214 N N . VAL A 1 61 ? 2.877 1.758 -1.530 1.00 0.00 60 VAL A N 17
ATOM 22215 C CA . VAL A 1 61 ? 3.666 0.864 -0.693 1.00 0.00 60 VAL A CA 17
ATOM 22216 C C . VAL A 1 61 ? 3.113 -0.520 -0.982 1.00 0.00 60 VAL A C 17
ATOM 22217 O O . VAL A 1 61 ? 1.894 -0.703 -0.940 1.00 0.00 60 VAL A O 17
ATOM 22230 N N . ILE A 1 62 ? 3.988 -1.469 -1.320 1.00 0.00 61 ILE A N 17
ATOM 22231 C CA . ILE A 1 62 ? 3.666 -2.894 -1.233 1.00 0.00 61 ILE A CA 17
ATOM 22232 C C . ILE A 1 62 ? 4.666 -3.518 -0.267 1.00 0.00 61 ILE A C 17
ATOM 22233 O O . ILE A 1 62 ? 5.727 -2.935 -0.077 1.00 0.00 61 ILE A O 17
ATOM 22249 N N . ASN A 1 63 ? 4.391 -4.704 0.285 1.00 0.00 62 ASN A N 17
ATOM 22250 C CA . ASN A 1 63 ? 5.161 -5.318 1.375 1.00 0.00 62 ASN A CA 17
ATOM 22251 C C . ASN A 1 63 ? 5.461 -4.304 2.485 1.00 0.00 62 ASN A C 17
ATOM 22252 O O . ASN A 1 63 ? 4.613 -4.108 3.358 1.00 0.00 62 ASN A O 17
ATOM 22263 N N . GLY A 1 64 ? 6.607 -3.622 2.427 1.00 0.00 63 GLY A N 17
ATOM 22264 C CA . GLY A 1 64 ? 6.851 -2.383 3.147 1.00 0.00 63 GLY A CA 17
ATOM 22265 C C . GLY A 1 64 ? 7.549 -1.316 2.296 1.00 0.00 63 GLY A C 17
ATOM 22266 O O . GLY A 1 64 ? 7.843 -0.244 2.817 1.00 0.00 63 GLY A O 17
ATOM 22270 N N . ASP A 1 65 ? 7.837 -1.586 1.020 1.00 0.00 64 ASP A N 17
ATOM 22271 C CA . ASP A 1 65 ? 8.560 -0.704 0.106 1.00 0.00 64 ASP A CA 17
ATOM 22272 C C . ASP A 1 65 ? 7.606 0.206 -0.666 1.00 0.00 64 ASP A C 17
ATOM 22273 O O . ASP A 1 65 ? 6.787 -0.239 -1.484 1.00 0.00 64 ASP A O 17
ATOM 22282 N N . VAL A 1 66 ? 7.731 1.508 -0.404 1.00 0.00 65 VAL A N 17
ATOM 22283 C CA . VAL A 1 66 ? 7.266 2.579 -1.266 1.00 0.00 65 VAL A CA 17
ATOM 22284 C C . VAL A 1 66 ? 7.910 2.449 -2.651 1.00 0.00 65 VAL A C 17
ATOM 22285 O O . VAL A 1 66 ? 9.086 2.105 -2.773 1.00 0.00 65 VAL A O 17
ATOM 22298 N N . GLU A 1 67 ? 7.142 2.723 -3.703 1.00 0.00 66 GLU A N 17
ATOM 22299 C CA . GLU A 1 67 ? 7.510 2.605 -5.108 1.00 0.00 66 GLU A CA 17
ATOM 22300 C C . GLU A 1 67 ? 6.284 3.072 -5.920 1.00 0.00 66 GLU A C 17
ATOM 22301 O O . GLU A 1 67 ? 5.259 3.434 -5.336 1.00 0.00 66 GLU A O 17
ATOM 22313 N N . PHE A 1 68 ? 6.341 3.040 -7.247 1.00 0.00 67 PHE A N 17
ATOM 22314 C CA . PHE A 1 68 ? 5.255 3.437 -8.136 1.00 0.00 67 PHE A CA 17
ATOM 22315 C C . PHE A 1 68 ? 5.111 2.495 -9.327 1.00 0.00 67 PHE A C 17
ATOM 22316 O O . PHE A 1 68 ? 3.989 2.166 -9.710 1.00 0.00 67 PHE A O 17
ATOM 22333 N N . ILE A 1 69 ? 6.225 1.990 -9.858 1.00 0.00 68 ILE A N 17
ATOM 22334 C CA . ILE A 1 69 ? 6.390 1.415 -11.185 1.00 0.00 68 ILE A CA 17
ATOM 22335 C C . ILE A 1 69 ? 5.824 2.327 -12.286 1.00 0.00 68 ILE A C 17
ATOM 22336 O O . ILE A 1 69 ? 6.608 2.916 -13.029 1.00 0.00 68 ILE A O 17
ATOM 22352 N N . GLY A 1 70 ? 4.505 2.426 -12.449 1.00 0.00 69 GLY A N 17
ATOM 22353 C CA . GLY A 1 70 ? 3.887 2.918 -13.673 1.00 0.00 69 GLY A CA 17
ATOM 22354 C C . GLY A 1 70 ? 3.353 4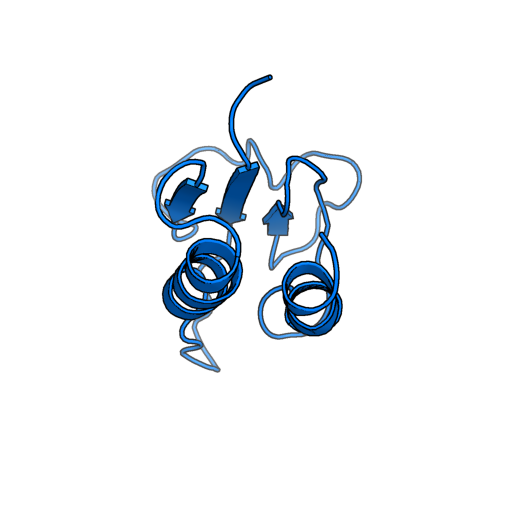.344 -13.573 1.00 0.00 69 GLY A C 17
ATOM 22355 O O . GLY A 1 70 ? 3.532 5.052 -12.582 1.00 0.00 69 GLY A O 17
ATOM 22359 N N . ALA A 1 71 ? 2.722 4.784 -14.660 1.00 0.00 70 ALA A N 17
ATOM 22360 C CA . ALA A 1 71 ? 1.770 5.883 -14.682 1.00 0.00 70 ALA A CA 17
ATOM 22361 C C . ALA A 1 71 ? 0.428 5.383 -14.128 1.00 0.00 70 ALA A C 17
ATOM 22362 O O . ALA A 1 71 ? -0.138 6.056 -13.257 1.00 0.00 70 ALA A O 17
ATOM 22369 N N . PRO A 1 72 ? -0.107 4.220 -14.559 1.00 0.00 71 PRO A N 17
ATOM 22370 C CA . PRO A 1 72 ? -1.091 3.517 -13.749 1.00 0.00 71 PRO A CA 17
ATOM 22371 C C . PRO A 1 72 ? -0.414 3.033 -12.454 1.00 0.00 71 PRO A C 17
ATOM 22372 O O . PRO A 1 72 ? 0.789 3.203 -12.255 1.00 0.00 71 PRO A O 17
ATOM 22383 N N . THR A 1 73 ? -1.195 2.457 -11.545 1.00 0.00 72 THR A N 17
ATOM 22384 C CA . THR A 1 73 ? -0.699 1.924 -10.282 1.00 0.00 72 THR A CA 17
ATOM 22385 C C . THR A 1 73 ? 0.288 0.757 -10.493 1.00 0.00 72 THR A C 17
ATOM 22386 O O . THR A 1 73 ? 0.596 0.400 -11.627 1.00 0.00 72 THR A O 17
ATOM 22397 N N . LYS A 1 74 ? 0.834 0.207 -9.398 1.00 0.00 73 LYS A N 17
ATOM 22398 C CA . LYS A 1 74 ? 2.071 -0.583 -9.344 1.00 0.00 73 LYS A CA 17
ATOM 22399 C C . LYS A 1 74 ? 1.966 -1.951 -10.047 1.00 0.00 73 LYS A C 17
ATOM 22400 O O . LYS A 1 74 ? 2.058 -2.986 -9.391 1.00 0.00 73 LYS A O 17
ATOM 22419 N N . GLU A 1 75 ? 1.772 -1.982 -11.361 1.00 0.00 74 GLU A N 17
ATOM 22420 C CA . GLU A 1 75 ? 1.255 -3.151 -12.054 1.00 0.00 74 GLU A CA 17
ATOM 22421 C C . GLU A 1 75 ? 2.316 -4.242 -12.197 1.00 0.00 74 GLU A C 17
ATOM 22422 O O . GLU A 1 75 ? 2.066 -5.374 -11.791 1.00 0.00 74 GLU A O 17
ATOM 22434 N N . ALA A 1 76 ? 3.515 -3.919 -12.704 1.00 0.00 75 ALA A N 17
ATOM 22435 C CA . ALA A 1 76 ? 4.554 -4.938 -12.865 1.00 0.00 75 ALA A CA 17
ATOM 22436 C C . ALA A 1 76 ? 4.925 -5.550 -11.515 1.00 0.00 75 ALA A C 17
ATOM 22437 O O . ALA A 1 76 ? 5.182 -6.751 -11.436 1.00 0.00 75 ALA A O 17
ATOM 22444 N N . LEU A 1 77 ? 4.942 -4.741 -10.445 1.00 0.00 76 LEU A N 17
ATOM 22445 C CA . LEU A 1 77 ? 5.195 -5.302 -9.121 1.00 0.00 76 LEU A CA 17
ATOM 22446 C C . LEU A 1 77 ? 3.991 -6.085 -8.594 1.00 0.00 76 LEU A C 17
ATOM 22447 O O . LEU A 1 77 ? 4.210 -7.057 -7.883 1.00 0.00 76 LEU A O 17
ATOM 22463 N N . VAL A 1 78 ? 2.747 -5.755 -8.957 1.00 0.00 77 VAL A N 17
ATOM 22464 C CA . VAL A 1 78 ? 1.580 -6.614 -8.726 1.00 0.00 77 VAL A CA 17
ATOM 22465 C C . VAL A 1 78 ? 1.850 -8.000 -9.326 1.00 0.00 77 VAL A C 17
ATOM 22466 O O . VAL A 1 78 ? 1.693 -9.025 -8.653 1.00 0.00 77 VAL A O 17
ATOM 22479 N N . GLU A 1 79 ? 2.355 -8.020 -10.560 1.00 0.00 78 GLU A N 17
ATOM 22480 C CA . GLU A 1 79 ? 2.695 -9.210 -11.325 1.00 0.00 78 GLU A CA 17
ATOM 22481 C C . GLU A 1 79 ? 3.847 -10.013 -10.688 1.00 0.00 78 GLU A C 17
ATOM 22482 O O . GLU A 1 79 ? 4.161 -11.105 -11.166 1.00 0.00 78 GLU A O 17
ATOM 22494 N N . ALA A 1 80 ? 4.450 -9.526 -9.594 1.00 0.00 79 ALA A N 17
ATOM 22495 C CA . ALA A 1 80 ? 5.556 -10.151 -8.885 1.00 0.00 79 ALA A CA 17
ATOM 22496 C C . ALA A 1 80 ? 5.206 -10.461 -7.421 1.00 0.00 79 ALA A C 17
ATOM 22497 O O . ALA A 1 80 ? 5.443 -11.587 -6.977 1.00 0.00 79 ALA A O 17
ATOM 22504 N N . ILE A 1 81 ? 4.589 -9.540 -6.671 1.00 0.00 80 ILE A N 17
ATOM 22505 C CA . ILE A 1 81 ? 4.068 -9.800 -5.332 1.00 0.00 80 ILE A CA 17
ATOM 22506 C C . ILE A 1 81 ? 2.983 -10.876 -5.369 1.00 0.00 80 ILE A C 17
ATOM 22507 O O . ILE A 1 81 ? 2.799 -11.570 -4.370 1.00 0.00 80 ILE A O 17
ATOM 22523 N N . LYS A 1 82 ? 2.309 -11.090 -6.511 1.00 0.00 81 LYS A N 17
ATOM 22524 C CA . LYS A 1 82 ? 1.438 -12.250 -6.644 1.00 0.00 81 LYS A CA 17
ATOM 22525 C C . LYS A 1 82 ? 2.180 -13.556 -6.352 1.00 0.00 81 LYS A C 17
ATOM 22526 O O . LYS A 1 82 ? 1.629 -14.406 -5.647 1.00 0.00 81 LYS A O 17
ATOM 22545 N N . LYS A 1 83 ? 3.413 -13.715 -6.858 1.00 0.00 82 LYS A N 17
ATOM 22546 C CA . LYS A 1 83 ? 4.199 -14.916 -6.607 1.00 0.00 82 LYS A CA 17
ATOM 22547 C C . LYS A 1 83 ? 4.892 -14.834 -5.252 1.00 0.00 82 LYS A C 17
ATOM 22548 O O . LYS A 1 83 ? 4.729 -15.744 -4.441 1.00 0.00 82 LYS A O 17
ATOM 22567 N N . ARG A 1 84 ? 5.651 -13.775 -4.981 1.00 0.00 83 ARG A N 17
ATOM 22568 C CA . ARG A 1 84 ? 6.388 -13.569 -3.732 1.00 0.00 83 ARG A CA 17
ATOM 22569 C C . ARG A 1 84 ? 6.579 -12.065 -3.574 1.00 0.00 83 ARG A C 17
ATOM 22570 O O . ARG A 1 84 ? 5.871 -11.414 -2.806 1.00 0.00 83 ARG A O 17
ATOM 22591 N N . LEU A 1 85 ? 7.527 -11.519 -4.322 1.00 0.00 84 LEU A N 17
ATOM 22592 C CA . LEU A 1 85 ? 7.855 -10.143 -4.631 1.00 0.00 84 LEU A CA 17
ATOM 22593 C C . LEU A 1 85 ? 8.633 -10.210 -5.933 1.00 0.00 84 LEU A C 17
ATOM 22594 O O . LEU A 1 85 ? 8.959 -9.168 -6.527 1.00 0.00 84 LEU A O 17
ATOM 22611 N N . MET A 1 1 ? 3.879 -12.767 10.602 1.00 0.00 0 MET A N 18
ATOM 22612 C CA . MET A 1 1 ? 4.516 -11.701 11.391 1.00 0.00 0 MET A CA 18
ATOM 22613 C C . MET A 1 1 ? 5.425 -10.872 10.485 1.00 0.00 0 MET A C 18
ATOM 22614 O O . MET A 1 1 ? 6.650 -10.912 10.625 1.00 0.00 0 MET A O 18
ATOM 22630 N N . SER A 1 2 ? 4.852 -10.121 9.541 1.00 0.00 1 SER A N 18
ATOM 22631 C CA . SER A 1 2 ? 5.629 -9.201 8.712 1.00 0.00 1 SER A CA 18
ATOM 22632 C C . SER A 1 2 ? 4.794 -7.988 8.331 1.00 0.00 1 SER A C 18
ATOM 22633 O O . SER A 1 2 ? 5.277 -6.863 8.471 1.00 0.00 1 SER A O 18
ATOM 22641 N N . LYS A 1 3 ? 3.534 -8.217 7.938 1.00 0.00 2 LYS A N 18
ATOM 22642 C CA . LYS A 1 3 ? 2.553 -7.194 7.603 1.00 0.00 2 LYS A CA 18
ATOM 22643 C C . LYS A 1 3 ? 3.041 -6.286 6.484 1.00 0.00 2 LYS A C 18
ATOM 22644 O O . LYS A 1 3 ? 3.734 -5.294 6.710 1.00 0.00 2 LYS A O 18
ATOM 22663 N N . VAL A 1 4 ? 2.702 -6.663 5.259 1.00 0.00 3 VAL A N 18
ATOM 22664 C CA . VAL A 1 4 ? 2.977 -5.864 4.085 1.00 0.00 3 VAL A CA 18
ATOM 22665 C C . VAL A 1 4 ? 2.143 -4.585 4.179 1.00 0.00 3 VAL A C 18
ATOM 22666 O O . VAL A 1 4 ? 1.006 -4.634 4.649 1.00 0.00 3 VAL A O 18
ATOM 22679 N N . LYS A 1 5 ? 2.712 -3.456 3.747 1.00 0.00 4 LYS A N 18
ATOM 22680 C CA . LYS A 1 5 ? 2.053 -2.171 3.546 1.00 0.00 4 LYS A CA 18
ATOM 22681 C C . LYS A 1 5 ? 1.729 -2.084 2.064 1.00 0.00 4 LYS A C 18
ATOM 22682 O O . LYS A 1 5 ? 2.579 -2.400 1.230 1.00 0.00 4 LYS A O 18
ATOM 22701 N N . ILE A 1 6 ? 0.506 -1.685 1.738 1.00 0.00 5 ILE A N 18
ATOM 22702 C CA . ILE A 1 6 ? -0.040 -1.674 0.397 1.00 0.00 5 ILE A CA 18
ATOM 22703 C C . ILE A 1 6 ? -0.718 -0.318 0.265 1.00 0.00 5 ILE A C 18
ATOM 22704 O O . ILE A 1 6 ? -1.921 -0.178 0.494 1.00 0.00 5 ILE A O 18
ATOM 22720 N N . GLU A 1 7 ? 0.074 0.704 -0.037 1.00 0.00 6 GLU A N 18
ATOM 22721 C CA . GLU A 1 7 ? -0.400 2.081 0.055 1.00 0.00 6 GLU A CA 18
ATOM 22722 C C . GLU A 1 7 ? -0.547 2.606 -1.357 1.00 0.00 6 GLU A C 18
ATOM 22723 O O . GLU A 1 7 ? 0.419 2.607 -2.117 1.00 0.00 6 GLU A O 18
ATOM 22735 N N . LEU A 1 8 ? -1.768 2.979 -1.732 1.00 0.00 7 LEU A N 18
ATOM 22736 C CA . LEU A 1 8 ? -2.129 3.473 -3.052 1.00 0.00 7 LEU A CA 18
ATOM 22737 C C . LEU A 1 8 ? -2.313 4.979 -2.932 1.00 0.00 7 LEU A C 18
ATOM 22738 O O . LEU A 1 8 ? -3.373 5.419 -2.486 1.00 0.00 7 LEU A O 18
ATOM 22754 N N . PHE A 1 9 ? -1.301 5.754 -3.322 1.00 0.00 8 PHE A N 18
ATOM 22755 C CA . PHE A 1 9 ? -1.311 7.209 -3.287 1.00 0.00 8 PHE A CA 18
ATOM 22756 C C . PHE A 1 9 ? -1.341 7.715 -4.732 1.00 0.00 8 PHE A C 18
ATOM 22757 O O . PHE A 1 9 ? -0.324 7.827 -5.414 1.00 0.00 8 PHE A O 18
ATOM 22774 N N . THR A 1 10 ? -2.537 8.025 -5.217 1.00 0.00 9 THR A N 18
ATOM 22775 C CA . THR A 1 10 ? -2.811 8.614 -6.520 1.00 0.00 9 THR A CA 18
ATOM 22776 C C . THR A 1 10 ? -4.325 8.823 -6.600 1.00 0.00 9 THR A C 18
ATOM 22777 O O . THR A 1 10 ? -5.074 8.384 -5.724 1.00 0.00 9 THR A O 18
ATOM 22788 N N . SER A 1 11 ? -4.783 9.517 -7.634 1.00 0.00 10 SER A N 18
ATOM 22789 C CA . SER A 1 11 ? -6.148 9.482 -8.113 1.00 0.00 10 SER A CA 18
ATOM 22790 C C . SER A 1 11 ? -6.079 9.973 -9.563 1.00 0.00 10 SER A C 18
ATOM 22791 O O . SER A 1 11 ? -6.187 11.173 -9.807 1.00 0.00 10 SER A O 18
ATOM 22799 N N . PRO A 1 12 ? -5.837 9.095 -10.555 1.00 0.00 11 PRO A N 18
ATOM 22800 C CA . PRO A 1 12 ? -5.597 9.491 -11.947 1.00 0.00 11 PRO A CA 18
ATOM 22801 C C . PRO A 1 12 ? -6.903 9.858 -12.685 1.00 0.00 11 PRO A C 18
ATOM 22802 O O . PRO A 1 12 ? -7.048 9.568 -13.871 1.00 0.00 11 PRO A O 18
ATOM 22813 N N . MET A 1 13 ? -7.862 10.477 -11.984 1.00 0.00 12 MET A N 18
ATOM 22814 C CA . MET A 1 13 ? -9.198 10.913 -12.389 1.00 0.00 12 MET A CA 18
ATOM 22815 C C . MET A 1 13 ? -10.094 9.806 -12.954 1.00 0.00 12 MET A C 18
ATOM 22816 O O . MET A 1 13 ? -11.177 9.591 -12.416 1.00 0.00 12 MET A O 18
ATOM 22830 N N . CYS A 1 14 ? -9.705 9.120 -14.029 1.00 0.00 13 CYS A N 18
ATOM 22831 C CA . CYS A 1 14 ? -10.479 8.030 -14.600 1.00 0.00 13 CYS A CA 18
ATOM 22832 C C . CYS A 1 14 ? -10.278 6.754 -13.754 1.00 0.00 13 CYS A C 18
ATOM 22833 O O . CYS A 1 14 ? -11.104 6.547 -12.857 1.00 0.00 13 CYS A O 18
ATOM 22841 N N . PRO A 1 15 ? -9.235 5.910 -13.939 1.00 0.00 14 PRO A N 18
ATOM 22842 C CA . PRO A 1 15 ? -9.096 4.647 -13.212 1.00 0.00 14 PRO A CA 18
ATOM 22843 C C . PRO A 1 15 ? -8.679 4.889 -11.753 1.00 0.00 14 PRO A C 18
ATOM 22844 O O . PRO A 1 15 ? -7.519 4.752 -11.380 1.00 0.00 14 PRO A O 18
ATOM 22855 N N . HIS A 1 16 ? -9.640 5.264 -10.908 1.00 0.00 15 HIS A N 18
ATOM 22856 C CA . HIS A 1 16 ? -9.424 5.593 -9.502 1.00 0.00 15 HIS A CA 18
ATOM 22857 C C . HIS A 1 16 ? -10.403 4.820 -8.611 1.00 0.00 15 HIS A C 18
ATOM 22858 O O . HIS A 1 16 ? -10.784 5.288 -7.538 1.00 0.00 15 HIS A O 18
ATOM 22873 N N . CYS A 1 17 ? -10.831 3.641 -9.064 1.00 0.00 16 CYS A N 18
ATOM 22874 C CA . CYS A 1 17 ? -11.638 2.697 -8.297 1.00 0.00 16 CYS A CA 18
ATOM 22875 C C . CYS A 1 17 ? -11.016 1.299 -8.446 1.00 0.00 16 CYS A C 18
ATOM 22876 O O . CYS A 1 17 ? -10.594 0.747 -7.429 1.00 0.00 16 CYS A O 18
ATOM 22884 N N . PRO A 1 18 ? -10.847 0.741 -9.666 1.00 0.00 17 PRO A N 18
ATOM 22885 C CA . PRO A 1 18 ? -9.978 -0.412 -9.870 1.00 0.00 17 PRO A CA 18
ATOM 22886 C C . PRO A 1 18 ? -8.516 0.026 -9.697 1.00 0.00 17 PRO A C 18
ATOM 22887 O O . PRO A 1 18 ? -7.849 0.404 -10.655 1.00 0.00 17 PRO A O 18
ATOM 22898 N N . ALA A 1 19 ? -8.046 0.033 -8.452 1.00 0.00 18 ALA A N 18
ATOM 22899 C CA . ALA A 1 19 ? -6.653 0.187 -8.068 1.00 0.00 18 ALA A CA 18
ATOM 22900 C C . ALA A 1 19 ? -6.486 -0.627 -6.788 1.00 0.00 18 ALA A C 18
ATOM 22901 O O . ALA A 1 19 ? -6.303 -1.846 -6.857 1.00 0.00 18 ALA A O 18
ATOM 22908 N N . ALA A 1 20 ? -6.669 0.015 -5.624 1.00 0.00 19 ALA A N 18
ATOM 22909 C CA . ALA A 1 20 ? -6.605 -0.632 -4.326 1.00 0.00 19 ALA A CA 18
ATOM 22910 C C . ALA A 1 20 ? -7.458 -1.894 -4.261 1.00 0.00 19 ALA A C 18
ATOM 22911 O O . ALA A 1 20 ? -7.015 -2.845 -3.637 1.00 0.00 19 ALA A O 18
ATOM 22918 N N . LYS A 1 21 ? -8.617 -1.954 -4.935 1.00 0.00 20 LYS A N 18
ATOM 22919 C CA . LYS A 1 21 ? -9.430 -3.171 -4.972 1.00 0.00 20 LYS A CA 18
ATOM 22920 C C . LYS A 1 21 ? -8.622 -4.377 -5.471 1.00 0.00 20 LYS A C 18
ATOM 22921 O O . LYS A 1 21 ? -8.639 -5.420 -4.823 1.00 0.00 20 LYS A O 18
ATOM 22940 N N . ARG A 1 22 ? -7.915 -4.267 -6.602 1.00 0.00 21 ARG A N 18
ATOM 22941 C CA . ARG A 1 22 ? -7.081 -5.384 -7.040 1.00 0.00 21 ARG A CA 18
ATOM 22942 C C . ARG A 1 22 ? -5.892 -5.552 -6.116 1.00 0.00 21 ARG A C 18
ATOM 22943 O O . ARG A 1 22 ? -5.538 -6.693 -5.841 1.00 0.00 21 ARG A O 18
ATOM 22964 N N . VAL A 1 23 ? -5.259 -4.470 -5.645 1.00 0.00 22 VAL A N 18
ATOM 22965 C CA . VAL A 1 23 ? -4.074 -4.682 -4.812 1.00 0.00 22 VAL A CA 18
ATOM 22966 C C . VAL A 1 23 ? -4.452 -5.353 -3.466 1.00 0.00 22 VAL A C 18
ATOM 22967 O O . VAL A 1 23 ? -3.671 -6.165 -2.978 1.00 0.00 22 VAL A O 18
ATOM 22980 N N . VAL A 1 24 ? -5.640 -5.117 -2.886 1.00 0.00 23 VAL A N 18
ATOM 22981 C CA . VAL A 1 24 ? -6.100 -5.830 -1.689 1.00 0.00 23 VAL A CA 18
ATOM 22982 C C . VAL A 1 24 ? -6.487 -7.266 -2.037 1.00 0.00 23 VAL A C 18
ATOM 22983 O O . VAL A 1 24 ? -6.192 -8.178 -1.269 1.00 0.00 23 VAL A O 18
ATOM 22996 N N . GLU A 1 25 ? -7.139 -7.490 -3.178 1.00 0.00 24 GLU A N 18
ATOM 22997 C CA . GLU A 1 25 ? -7.523 -8.816 -3.643 1.00 0.00 24 GLU A CA 18
ATOM 22998 C C . GLU A 1 25 ? -6.275 -9.697 -3.769 1.00 0.00 24 GLU A C 18
ATOM 22999 O O . GLU A 1 25 ? -6.234 -10.798 -3.212 1.00 0.00 24 GLU A O 18
ATOM 23011 N N . GLU A 1 26 ? -5.246 -9.177 -4.443 1.00 0.00 25 GLU A N 18
ATOM 23012 C CA . GLU A 1 26 ? -3.991 -9.865 -4.694 1.00 0.00 25 GLU A CA 18
ATOM 23013 C C . GLU A 1 26 ? -3.188 -10.042 -3.408 1.00 0.00 25 GLU A C 18
ATOM 23014 O O . GLU A 1 26 ? -2.786 -11.153 -3.077 1.00 0.00 25 GLU A O 18
ATOM 23026 N N . VAL A 1 27 ? -2.943 -8.979 -2.642 1.00 0.00 26 VAL A N 18
ATOM 23027 C CA . VAL A 1 27 ? -2.108 -9.147 -1.459 1.00 0.00 26 VAL A CA 18
ATOM 23028 C C . VAL A 1 27 ? -2.855 -9.970 -0.392 1.00 0.00 26 VAL A C 18
ATOM 23029 O O . VAL A 1 27 ? -2.191 -10.581 0.435 1.00 0.00 26 VAL A O 18
ATOM 23042 N N . ALA A 1 28 ? -4.189 -10.109 -0.443 1.00 0.00 27 ALA A N 18
ATOM 23043 C CA . ALA A 1 28 ? -4.909 -11.100 0.356 1.00 0.00 27 ALA A CA 18
ATOM 23044 C C . ALA A 1 28 ? -4.870 -12.510 -0.252 1.00 0.00 27 ALA A C 18
ATOM 23045 O O . ALA A 1 28 ? -4.964 -13.482 0.498 1.00 0.00 27 ALA A O 18
ATOM 23052 N N . ASN A 1 29 ? -4.728 -12.663 -1.578 1.00 0.00 28 ASN A N 18
ATOM 23053 C CA . ASN A 1 29 ? -4.408 -13.975 -2.165 1.00 0.00 28 ASN A CA 18
ATOM 23054 C C . ASN A 1 29 ? -3.164 -14.519 -1.486 1.00 0.00 28 ASN A C 18
ATOM 23055 O O . ASN A 1 29 ? -3.131 -15.672 -1.053 1.00 0.00 28 ASN A O 18
ATOM 23066 N N . GLU A 1 30 ? -2.143 -13.680 -1.391 1.00 0.00 29 GLU A N 18
ATOM 23067 C CA . GLU A 1 30 ? -0.843 -14.045 -0.866 1.00 0.00 29 GLU A CA 18
ATOM 23068 C C . GLU A 1 30 ? -0.870 -14.095 0.662 1.00 0.00 29 GLU A C 18
ATOM 23069 O O . GLU A 1 30 ? -0.431 -15.077 1.264 1.00 0.00 29 GLU A O 18
ATOM 23081 N N . MET A 1 31 ? -1.399 -13.060 1.308 1.00 0.00 30 MET A N 18
ATOM 23082 C CA . MET A 1 31 ? -1.291 -12.828 2.739 1.00 0.00 30 MET A CA 18
ATOM 23083 C C . MET A 1 31 ? -2.611 -12.285 3.297 1.00 0.00 30 MET A C 18
ATOM 23084 O O . MET A 1 31 ? -2.706 -11.092 3.587 1.00 0.00 30 MET A O 18
ATOM 23098 N N . PRO A 1 32 ? -3.625 -13.135 3.527 1.00 0.00 31 PRO A N 18
ATOM 23099 C CA . PRO A 1 32 ? -4.875 -12.749 4.181 1.00 0.00 31 PRO A CA 18
ATOM 23100 C C . PRO A 1 32 ? -4.667 -12.575 5.703 1.00 0.00 31 PRO A C 18
ATOM 23101 O O . PRO A 1 32 ? -5.319 -13.215 6.528 1.00 0.00 31 PRO A O 18
ATOM 23112 N N . ASP A 1 33 ? -3.686 -11.758 6.082 1.00 0.00 32 ASP A N 18
ATOM 23113 C CA . ASP A 1 33 ? -3.348 -11.307 7.432 1.00 0.00 32 ASP A CA 18
ATOM 23114 C C . ASP A 1 33 ? -2.501 -10.054 7.267 1.00 0.00 32 ASP A C 18
ATOM 23115 O O . ASP A 1 33 ? -2.882 -8.949 7.664 1.00 0.00 32 ASP A O 18
ATOM 23124 N N . ALA A 1 34 ? -1.334 -10.253 6.657 1.00 0.00 33 ALA A N 18
ATOM 23125 C CA . ALA A 1 34 ? -0.252 -9.305 6.544 1.00 0.00 33 ALA A CA 18
ATOM 23126 C C . ALA A 1 34 ? -0.515 -8.347 5.379 1.00 0.00 33 ALA A C 18
ATOM 23127 O O . ALA A 1 34 ? 0.346 -8.189 4.523 1.00 0.00 33 ALA A O 18
ATOM 23134 N N . VAL A 1 35 ? -1.688 -7.715 5.351 1.00 0.00 34 VAL A N 18
ATOM 23135 C CA . VAL A 1 35 ? -2.175 -6.895 4.252 1.00 0.00 34 VAL A CA 18
ATOM 23136 C C . VAL A 1 35 ? -2.706 -5.566 4.829 1.00 0.00 34 VAL A C 18
ATOM 23137 O O . VAL A 1 35 ? -3.889 -5.449 5.148 1.00 0.00 34 VAL A O 18
ATOM 23150 N N . GLU A 1 36 ? -1.829 -4.578 5.047 1.00 0.00 35 GLU A N 18
ATOM 23151 C CA . GLU A 1 36 ? -2.189 -3.207 5.428 1.00 0.00 35 GLU A CA 18
ATOM 23152 C C . GLU A 1 36 ? -2.474 -2.409 4.162 1.00 0.00 35 GLU A C 18
ATOM 23153 O O . GLU A 1 36 ? -1.586 -1.762 3.606 1.00 0.00 35 GLU A O 18
ATOM 23165 N N . VAL A 1 37 ? -3.707 -2.483 3.679 1.00 0.00 36 VAL A N 18
ATOM 23166 C CA . VAL A 1 37 ? -4.150 -1.738 2.512 1.00 0.00 36 VAL A CA 18
ATOM 23167 C C . VAL A 1 37 ? -4.679 -0.366 2.907 1.00 0.00 36 VAL A C 18
ATOM 23168 O O . VAL A 1 37 ? -5.552 -0.248 3.778 1.00 0.00 36 VAL A O 18
ATOM 23181 N N . GLU A 1 38 ? -4.183 0.665 2.223 1.00 0.00 37 GLU A N 18
ATOM 23182 C CA . GLU A 1 38 ? -4.642 2.033 2.366 1.00 0.00 37 GLU A CA 18
ATOM 23183 C C . GLU A 1 38 ? -4.845 2.588 0.961 1.00 0.00 37 GLU A C 18
ATOM 23184 O O . GLU A 1 38 ? -3.893 2.646 0.179 1.00 0.00 37 GLU A O 18
ATOM 23196 N N . TYR A 1 39 ? -6.085 2.938 0.607 1.00 0.00 38 TYR A N 18
ATOM 23197 C CA . TYR A 1 39 ? -6.357 3.652 -0.628 1.00 0.00 38 TYR A CA 18
ATOM 23198 C C . TYR A 1 39 ? -6.406 5.135 -0.291 1.00 0.00 38 TYR A C 18
ATOM 23199 O O . TYR A 1 39 ? -7.475 5.689 -0.027 1.00 0.00 38 TYR A O 18
ATOM 23217 N N . ILE A 1 40 ? -5.251 5.790 -0.305 1.00 0.00 39 ILE A N 18
ATOM 23218 C CA . ILE A 1 40 ? -5.172 7.212 -0.033 1.00 0.00 39 ILE A CA 18
ATOM 23219 C C . ILE A 1 40 ? -5.298 7.936 -1.373 1.00 0.00 39 ILE A C 18
ATOM 23220 O O . ILE A 1 40 ? -4.326 8.415 -1.958 1.00 0.00 39 ILE A O 18
ATOM 23236 N N . ASN A 1 41 ? -6.545 7.964 -1.864 1.00 0.00 40 ASN A N 18
ATOM 23237 C CA . ASN A 1 41 ? -6.984 8.766 -2.999 1.00 0.00 40 ASN A CA 18
ATOM 23238 C C . ASN A 1 41 ? -6.433 10.175 -2.807 1.00 0.00 40 ASN A C 18
ATOM 23239 O O . ASN A 1 41 ? -6.855 10.844 -1.865 1.00 0.00 40 ASN A O 18
ATOM 23250 N N . VAL A 1 42 ? -5.509 10.599 -3.673 1.00 0.00 41 VAL A N 18
ATOM 23251 C CA . VAL A 1 42 ? -4.788 11.863 -3.530 1.00 0.00 41 VAL A CA 18
ATOM 23252 C C . VAL A 1 42 ? -5.763 13.011 -3.250 1.00 0.00 41 VAL A C 18
ATOM 23253 O O . VAL A 1 42 ? -6.702 13.234 -4.016 1.00 0.00 41 VAL A O 18
ATOM 23266 N N . MET A 1 43 ? -5.480 13.682 -2.131 1.00 0.00 42 MET A N 18
ATOM 23267 C CA . MET A 1 43 ? -6.241 14.555 -1.240 1.00 0.00 42 MET A CA 18
ATOM 23268 C C . MET A 1 43 ? -5.874 14.084 0.183 1.00 0.00 42 MET A C 18
ATOM 23269 O O . MET A 1 43 ? -5.129 13.115 0.329 1.00 0.00 42 MET A O 18
ATOM 23283 N N . GLU A 1 44 ? -6.352 14.802 1.204 1.00 0.00 43 GLU A N 18
ATOM 23284 C CA . GLU A 1 44 ? -6.532 14.409 2.608 1.00 0.00 43 GLU A CA 18
ATOM 23285 C C . GLU A 1 44 ? -5.536 13.355 3.132 1.00 0.00 43 GLU A C 18
ATOM 23286 O O . GLU A 1 44 ? -5.914 12.312 3.669 1.00 0.00 43 GLU A O 18
ATOM 23298 N N . ASN A 1 45 ? -4.234 13.637 3.023 1.00 0.00 44 ASN A N 18
ATOM 23299 C CA . ASN A 1 45 ? -3.182 12.805 3.607 1.00 0.00 44 ASN A CA 18
ATOM 23300 C C . ASN A 1 45 ? -1.948 13.656 3.910 1.00 0.00 44 ASN A C 18
ATOM 23301 O O . ASN A 1 45 ? -1.756 14.678 3.246 1.00 0.00 44 ASN A O 18
ATOM 23312 N N . PRO A 1 46 ? -1.101 13.270 4.884 1.00 0.00 45 PRO A N 18
ATOM 23313 C CA . PRO A 1 46 ? 0.121 14.001 5.183 1.00 0.00 45 PRO A CA 18
ATOM 23314 C C . PRO A 1 46 ? 1.169 13.790 4.082 1.00 0.00 45 PRO A C 18
ATOM 23315 O O . PRO A 1 46 ? 1.014 12.954 3.187 1.00 0.00 45 PRO A O 18
ATOM 23326 N N . GLN A 1 47 ? 2.285 14.515 4.184 1.00 0.00 46 GLN A N 18
ATOM 23327 C CA . GLN A 1 47 ? 3.375 14.491 3.211 1.00 0.00 46 GLN A CA 18
ATOM 23328 C C . GLN A 1 47 ? 4.119 13.147 3.138 1.00 0.00 46 GLN A C 18
ATOM 23329 O O . GLN A 1 47 ? 5.076 13.047 2.381 1.00 0.00 46 GLN A O 18
ATOM 23343 N N . LYS A 1 48 ? 3.695 12.104 3.857 1.00 0.00 47 LYS A N 18
ATOM 23344 C CA . LYS A 1 48 ? 4.413 10.836 3.962 1.00 0.00 47 LYS A CA 18
ATOM 23345 C C . LYS A 1 48 ? 4.732 10.169 2.622 1.00 0.00 47 LYS A C 18
ATOM 23346 O O . LYS A 1 48 ? 5.660 9.376 2.529 1.00 0.00 47 LYS A O 18
ATOM 23365 N N . ALA A 1 49 ? 3.882 10.372 1.612 1.00 0.00 48 ALA A N 18
ATOM 23366 C CA . ALA A 1 49 ? 4.157 10.010 0.229 1.00 0.00 48 ALA A CA 18
ATOM 23367 C C . ALA A 1 49 ? 4.799 11.137 -0.587 1.00 0.00 48 ALA A C 18
ATOM 23368 O O . ALA A 1 49 ? 5.518 10.900 -1.553 1.00 0.00 48 ALA A O 18
ATOM 23375 N N . MET A 1 50 ? 4.472 12.381 -0.254 1.00 0.00 49 MET A N 18
ATOM 23376 C CA . MET A 1 50 ? 4.933 13.575 -0.955 1.00 0.00 49 MET A CA 18
ATOM 23377 C C . MET A 1 50 ? 6.433 13.826 -0.734 1.00 0.00 49 MET A C 18
ATOM 23378 O O . MET A 1 50 ? 7.025 14.607 -1.470 1.00 0.00 49 MET A O 18
ATOM 23392 N N . GLU A 1 51 ? 7.037 13.195 0.274 1.00 0.00 50 GLU A N 18
ATOM 23393 C CA . GLU A 1 51 ? 8.468 13.238 0.548 1.00 0.00 50 GLU A CA 18
ATOM 23394 C C . GLU A 1 51 ? 9.293 12.464 -0.497 1.00 0.00 50 GLU A C 18
ATOM 23395 O O . GLU A 1 51 ? 10.509 12.643 -0.569 1.00 0.00 50 GLU A O 18
ATOM 23407 N N . TYR A 1 52 ? 8.662 11.568 -1.265 1.00 0.00 51 TYR A N 18
ATOM 23408 C CA . TYR A 1 52 ? 9.366 10.629 -2.126 1.00 0.00 51 TYR A CA 18
ATOM 23409 C C . TYR A 1 52 ? 9.961 11.326 -3.355 1.00 0.00 51 TYR A C 18
ATOM 23410 O O . TYR A 1 52 ? 9.462 12.350 -3.828 1.00 0.00 51 TYR A O 18
ATOM 23428 N N . GLY A 1 53 ? 10.996 10.710 -3.933 1.00 0.00 52 GLY A N 18
ATOM 23429 C CA . GLY A 1 53 ? 11.642 11.151 -5.163 1.00 0.00 52 GLY A CA 18
ATOM 23430 C C . GLY A 1 53 ? 10.611 11.315 -6.280 1.00 0.00 52 GLY A C 18
ATOM 23431 O O . GLY A 1 53 ? 9.912 10.356 -6.602 1.00 0.00 52 GLY A O 18
ATOM 23435 N N . ILE A 1 54 ? 10.501 12.531 -6.840 1.00 0.00 53 ILE A N 18
ATOM 23436 C CA . ILE A 1 54 ? 9.506 12.987 -7.832 1.00 0.00 53 ILE A CA 18
ATOM 23437 C C . ILE A 1 54 ? 8.052 12.620 -7.472 1.00 0.00 53 ILE A C 18
ATOM 23438 O O . ILE A 1 54 ? 7.164 12.615 -8.326 1.00 0.00 53 ILE A O 18
ATOM 23454 N N . MET A 1 55 ? 7.824 12.265 -6.213 1.00 0.00 54 MET A N 18
ATOM 23455 C CA . MET A 1 55 ? 6.702 11.536 -5.662 1.00 0.00 54 MET A CA 18
ATOM 23456 C C . MET A 1 55 ? 6.301 10.254 -6.402 1.00 0.00 54 MET A C 18
ATOM 23457 O O . MET A 1 55 ? 5.312 9.646 -6.007 1.00 0.00 54 MET A O 18
ATOM 23471 N N . ALA A 1 56 ? 7.057 9.791 -7.403 1.00 0.00 55 ALA A N 18
ATOM 23472 C CA . ALA A 1 56 ? 6.830 8.569 -8.179 1.00 0.00 55 ALA A CA 18
ATOM 23473 C C . ALA A 1 56 ? 5.345 8.338 -8.518 1.00 0.00 55 ALA A C 18
ATOM 23474 O O . ALA A 1 56 ? 4.822 7.258 -8.278 1.00 0.00 55 ALA A O 18
ATOM 23481 N N . VAL A 1 57 ? 4.627 9.360 -8.993 1.00 0.00 56 VAL A N 18
ATOM 23482 C CA . VAL A 1 57 ? 3.174 9.287 -9.186 1.00 0.00 56 VAL A CA 18
ATOM 23483 C C . VAL A 1 57 ? 2.853 8.408 -10.416 1.00 0.00 56 VAL A C 18
ATOM 23484 O O . VAL A 1 57 ? 3.458 8.652 -11.462 1.00 0.00 56 VAL A O 18
ATOM 23497 N N . PRO A 1 58 ? 1.883 7.462 -10.380 1.00 0.00 57 PRO A N 18
ATOM 23498 C CA . PRO A 1 58 ? 1.069 7.046 -9.238 1.00 0.00 57 PRO A CA 18
ATOM 23499 C C . PRO A 1 58 ? 1.919 6.342 -8.190 1.00 0.00 57 PRO A C 18
ATOM 23500 O O . PRO A 1 58 ? 2.541 5.334 -8.478 1.00 0.00 57 PRO A O 18
ATOM 23511 N N . THR A 1 59 ? 1.915 6.849 -6.972 1.00 0.00 58 THR A N 18
ATOM 23512 C CA . THR A 1 59 ? 2.831 6.475 -5.918 1.00 0.00 58 THR A CA 18
ATOM 23513 C C . THR A 1 59 ? 2.277 5.205 -5.280 1.00 0.00 58 THR A C 18
ATOM 23514 O O . THR A 1 59 ? 1.134 5.241 -4.806 1.00 0.00 58 THR A O 18
ATOM 23525 N N . ILE A 1 60 ? 3.002 4.072 -5.265 1.00 0.00 59 ILE A N 18
ATOM 23526 C CA . ILE A 1 60 ? 2.472 2.906 -4.563 1.00 0.00 59 ILE A CA 18
ATOM 23527 C C . ILE A 1 60 ? 3.524 2.444 -3.558 1.00 0.00 59 ILE A C 18
ATOM 23528 O O . ILE A 1 60 ? 4.717 2.608 -3.805 1.00 0.00 59 ILE A O 18
ATOM 23544 N N . VAL A 1 61 ? 3.135 1.759 -2.486 1.00 0.00 60 VAL A N 18
ATOM 23545 C CA . VAL A 1 61 ? 4.059 0.970 -1.673 1.00 0.00 60 VAL A CA 18
ATOM 23546 C C . VAL A 1 61 ? 3.522 -0.458 -1.630 1.00 0.00 60 VAL A C 18
ATOM 23547 O O . VAL A 1 61 ? 2.301 -0.629 -1.593 1.00 0.00 60 VAL A O 18
ATOM 23560 N N . ILE A 1 62 ? 4.424 -1.440 -1.738 1.00 0.00 61 ILE A N 18
ATOM 23561 C CA . ILE A 1 62 ? 4.210 -2.889 -1.599 1.00 0.00 61 ILE A CA 18
ATOM 23562 C C . ILE A 1 62 ? 5.341 -3.411 -0.710 1.00 0.00 61 ILE A C 18
ATOM 23563 O O . ILE A 1 62 ? 6.379 -2.760 -0.665 1.00 0.00 61 ILE A O 18
ATOM 23579 N N . ASN A 1 63 ? 5.211 -4.578 -0.068 1.00 0.00 62 ASN A N 18
ATOM 23580 C CA . ASN A 1 63 ? 6.002 -4.978 1.117 1.00 0.00 62 ASN A CA 18
ATOM 23581 C C . ASN A 1 63 ? 6.247 -3.792 2.065 1.00 0.00 62 ASN A C 18
ATOM 23582 O O . ASN A 1 63 ? 5.412 -3.572 2.938 1.00 0.00 62 ASN A O 18
ATOM 23593 N N . GLY A 1 64 ? 7.325 -3.017 1.901 1.00 0.00 63 GLY A N 18
ATOM 23594 C CA . GLY A 1 64 ? 7.481 -1.690 2.502 1.00 0.00 63 GLY A CA 18
ATOM 23595 C C . GLY A 1 64 ? 8.019 -0.629 1.527 1.00 0.00 63 GLY A C 18
ATOM 23596 O O . GLY A 1 64 ? 8.277 0.504 1.940 1.00 0.00 63 GLY A O 18
ATOM 23600 N N . ASP A 1 65 ? 8.223 -0.988 0.258 1.00 0.00 64 ASP A N 18
ATOM 23601 C CA . ASP A 1 65 ? 8.940 -0.268 -0.789 1.00 0.00 64 ASP A CA 18
ATOM 23602 C C . ASP A 1 65 ? 8.015 0.674 -1.543 1.00 0.00 64 ASP A C 18
ATOM 23603 O O . ASP A 1 65 ? 7.112 0.216 -2.260 1.00 0.00 64 ASP A O 18
ATOM 23612 N N . VAL A 1 66 ? 8.286 1.979 -1.448 1.00 0.00 65 VAL A N 18
ATOM 23613 C CA . VAL A 1 66 ? 7.801 2.939 -2.427 1.00 0.00 65 VAL A CA 18
ATOM 23614 C C . VAL A 1 66 ? 8.332 2.500 -3.791 1.00 0.00 65 VAL A C 18
ATOM 23615 O O . VAL A 1 66 ? 9.522 2.225 -3.945 1.00 0.00 65 VAL A O 18
ATOM 23628 N N . GLU A 1 67 ? 7.433 2.379 -4.761 1.00 0.00 66 GLU A N 18
ATOM 23629 C CA . GLU A 1 67 ? 7.736 2.042 -6.141 1.00 0.00 66 GLU A CA 18
ATOM 23630 C C . GLU A 1 67 ? 6.522 2.489 -6.975 1.00 0.00 66 GLU A C 18
ATOM 23631 O O . GLU A 1 67 ? 5.410 2.657 -6.441 1.00 0.00 66 GLU A O 18
ATOM 23643 N N . PHE A 1 68 ? 6.697 2.578 -8.287 1.00 0.00 67 PHE A N 18
ATOM 23644 C CA . PHE A 1 68 ? 5.607 2.752 -9.237 1.00 0.00 67 PHE A CA 18
ATOM 23645 C C . PHE A 1 68 ? 5.999 2.117 -10.552 1.00 0.00 67 PHE A C 18
ATOM 23646 O O . PHE A 1 68 ? 7.185 1.975 -10.838 1.00 0.00 67 PHE A O 18
ATOM 23663 N N . ILE A 1 69 ? 5.009 1.694 -11.338 1.00 0.00 68 ILE A N 18
ATOM 23664 C CA . ILE A 1 69 ? 5.295 0.979 -12.563 1.00 0.00 68 ILE A CA 18
ATOM 23665 C C . ILE A 1 69 ? 4.421 1.540 -13.675 1.00 0.00 68 ILE A C 18
ATOM 23666 O O . ILE A 1 69 ? 3.388 0.972 -14.030 1.00 0.00 68 ILE A O 18
ATOM 23682 N N . GLY A 1 70 ? 4.881 2.639 -14.262 1.00 0.00 69 GLY A N 18
ATOM 23683 C CA . GLY A 1 70 ? 4.231 3.213 -15.419 1.00 0.00 69 GLY A CA 18
ATOM 23684 C C . GLY A 1 70 ? 3.086 4.134 -15.000 1.00 0.00 69 GLY A C 18
ATOM 23685 O O . GLY A 1 70 ? 3.001 4.567 -13.855 1.00 0.00 69 GLY A O 18
ATOM 23689 N N . ALA A 1 71 ? 2.215 4.455 -15.961 1.00 0.00 70 ALA A N 18
ATOM 23690 C CA . ALA A 1 71 ? 0.974 5.172 -15.706 1.00 0.00 70 ALA A CA 18
ATOM 23691 C C . ALA A 1 71 ? -0.057 4.421 -14.834 1.00 0.00 70 ALA A C 18
ATOM 23692 O O . ALA A 1 71 ? -0.831 5.119 -14.175 1.00 0.00 70 ALA A O 18
ATOM 23699 N N . PRO A 1 72 ? -0.182 3.073 -14.832 1.00 0.00 71 PRO A N 18
ATOM 23700 C CA . PRO A 1 72 ? -1.117 2.414 -13.926 1.00 0.00 71 PRO A CA 18
ATOM 23701 C C . PRO A 1 72 ? -0.550 2.371 -12.503 1.00 0.00 71 PRO A C 18
ATOM 23702 O O . PRO A 1 72 ? 0.634 2.607 -12.268 1.00 0.00 71 PRO A O 18
ATOM 23713 N N . THR A 1 73 ? -1.392 2.004 -11.538 1.00 0.00 72 THR A N 18
ATOM 23714 C CA . THR A 1 73 ? -0.932 1.590 -10.219 1.00 0.00 72 THR A CA 18
ATOM 23715 C C . THR A 1 73 ? -0.117 0.280 -10.343 1.00 0.00 72 THR A C 18
ATOM 23716 O O . THR A 1 73 ? 0.082 -0.240 -11.440 1.00 0.00 72 THR A O 18
ATOM 23727 N N . LYS A 1 74 ? 0.359 -0.299 -9.231 1.00 0.00 73 LYS A N 18
ATOM 23728 C CA . LYS A 1 74 ? 1.488 -1.240 -9.245 1.00 0.00 73 LYS A CA 18
ATOM 23729 C C . LYS A 1 74 ? 1.212 -2.645 -9.810 1.00 0.00 73 LYS A C 18
ATOM 23730 O O . LYS A 1 74 ? 1.946 -3.564 -9.467 1.00 0.00 73 LYS A O 18
ATOM 23749 N N . GLU A 1 75 ? 0.191 -2.854 -10.634 1.00 0.00 74 GLU A N 18
ATOM 23750 C CA . GLU A 1 75 ? -0.210 -4.163 -11.148 1.00 0.00 74 GLU A CA 18
ATOM 23751 C C . GLU A 1 75 ? 0.973 -4.932 -11.765 1.00 0.00 74 GLU A C 18
ATOM 23752 O O . GLU A 1 75 ? 1.157 -6.116 -11.500 1.00 0.00 74 GLU A O 18
ATOM 23764 N N . ALA A 1 76 ? 1.849 -4.243 -12.499 1.00 0.00 75 ALA A N 18
ATOM 23765 C CA . ALA A 1 76 ? 3.039 -4.843 -13.094 1.00 0.00 75 ALA A CA 18
ATOM 23766 C C . ALA A 1 76 ? 3.985 -5.473 -12.063 1.00 0.00 75 ALA A C 18
ATOM 23767 O O . ALA A 1 76 ? 4.547 -6.534 -12.326 1.00 0.00 75 ALA A O 18
ATOM 23774 N N . LEU A 1 77 ? 4.222 -4.829 -10.913 1.00 0.00 76 LEU A N 18
ATOM 23775 C CA . LEU A 1 77 ? 5.020 -5.451 -9.847 1.00 0.00 76 LEU A CA 18
ATOM 23776 C C . LEU A 1 77 ? 4.142 -6.381 -9.012 1.00 0.00 76 LEU A C 18
ATOM 23777 O O . LEU A 1 77 ? 4.675 -7.296 -8.406 1.00 0.00 76 LEU A O 18
ATOM 23793 N N . VAL A 1 78 ? 2.818 -6.217 -8.986 1.00 0.00 77 VAL A N 18
ATOM 23794 C CA . VAL A 1 78 ? 1.917 -7.165 -8.336 1.00 0.00 77 VAL A CA 18
ATOM 23795 C C . VAL A 1 78 ? 2.107 -8.558 -8.952 1.00 0.00 77 VAL A C 18
ATOM 23796 O O . VAL A 1 78 ? 2.271 -9.516 -8.203 1.00 0.00 77 VAL A O 18
ATOM 23809 N N . GLU A 1 79 ? 2.265 -8.663 -10.276 1.00 0.00 78 GLU A N 18
ATOM 23810 C CA . GLU A 1 79 ? 2.609 -9.918 -10.950 1.00 0.00 78 GLU A CA 18
ATOM 23811 C C . GLU A 1 79 ? 3.919 -10.524 -10.411 1.00 0.00 78 GLU A C 18
ATOM 23812 O O . GLU A 1 79 ? 4.109 -11.740 -10.474 1.00 0.00 78 GLU A O 18
ATOM 23824 N N . ALA A 1 80 ? 4.798 -9.709 -9.816 1.00 0.00 79 ALA A N 18
ATOM 23825 C CA . ALA A 1 80 ? 5.955 -10.173 -9.077 1.00 0.00 79 ALA A CA 18
ATOM 23826 C C . ALA A 1 80 ? 5.583 -10.517 -7.625 1.00 0.00 79 ALA A C 18
ATOM 23827 O O . ALA A 1 80 ? 5.939 -11.607 -7.188 1.00 0.00 79 ALA A O 18
ATOM 23834 N N . ILE A 1 81 ? 4.889 -9.657 -6.857 1.00 0.00 80 ILE A N 18
ATOM 23835 C CA . ILE A 1 81 ? 4.543 -9.937 -5.458 1.00 0.00 80 ILE A CA 18
ATOM 23836 C C . ILE A 1 81 ? 3.839 -11.290 -5.333 1.00 0.00 80 ILE A C 18
ATOM 23837 O O . ILE A 1 81 ? 4.112 -12.025 -4.381 1.00 0.00 80 ILE A O 18
ATOM 23853 N N . LYS A 1 82 ? 2.966 -11.636 -6.287 1.00 0.00 81 LYS A N 18
ATOM 23854 C CA . LYS A 1 82 ? 2.239 -12.899 -6.272 1.00 0.00 81 LYS A CA 18
ATOM 23855 C C . LYS A 1 82 ? 3.161 -14.088 -6.502 1.00 0.00 81 LYS A C 18
ATOM 23856 O O . LYS A 1 82 ? 3.065 -15.073 -5.771 1.00 0.00 81 LYS A O 18
ATOM 23875 N N . LYS A 1 83 ? 4.040 -14.048 -7.513 1.00 0.00 82 LYS A N 18
ATOM 23876 C CA . LYS A 1 83 ? 4.929 -15.182 -7.795 1.00 0.00 82 LYS A CA 18
ATOM 23877 C C . LYS A 1 83 ? 6.063 -15.288 -6.790 1.00 0.00 82 LYS A C 18
ATOM 23878 O O . LYS A 1 83 ? 6.673 -16.347 -6.676 1.00 0.00 82 LYS A O 18
ATOM 23897 N N . ARG A 1 84 ? 6.397 -14.202 -6.092 1.00 0.00 83 ARG A N 18
ATOM 23898 C CA . ARG A 1 84 ? 7.476 -14.169 -5.109 1.00 0.00 83 ARG A CA 18
ATOM 23899 C C . ARG A 1 84 ? 7.126 -14.961 -3.843 1.00 0.00 83 ARG A C 18
ATOM 23900 O O . ARG A 1 84 ? 7.979 -15.063 -2.961 1.00 0.00 83 ARG A O 18
ATOM 23921 N N . LEU A 1 85 ? 5.912 -15.504 -3.707 1.00 0.00 84 LEU A N 18
ATOM 23922 C CA . LEU A 1 85 ? 5.446 -16.217 -2.521 1.00 0.00 84 LEU A CA 18
ATOM 23923 C C . LEU A 1 85 ? 5.061 -17.634 -2.900 1.00 0.00 84 LEU A C 18
ATOM 23924 O O . LEU A 1 85 ? 4.987 -18.499 -1.998 1.00 0.00 84 LEU A O 18
ATOM 23941 N N . MET A 1 1 ? 4.910 -14.412 12.213 1.00 0.00 0 MET A N 19
ATOM 23942 C CA . MET A 1 1 ? 4.466 -13.012 12.172 1.00 0.00 0 MET A CA 19
ATOM 23943 C C . MET A 1 1 ? 5.374 -12.213 11.258 1.00 0.00 0 MET A C 19
ATOM 23944 O O . MET A 1 1 ? 6.519 -11.926 11.609 1.00 0.00 0 MET A O 19
ATOM 23960 N N . SER A 1 2 ? 4.890 -11.851 10.075 1.00 0.00 1 SER A N 19
ATOM 23961 C CA . SER A 1 2 ? 5.349 -10.714 9.283 1.00 0.00 1 SER A CA 19
ATOM 23962 C C . SER A 1 2 ? 4.177 -10.282 8.395 1.00 0.00 1 SER A C 19
ATOM 23963 O O . SER A 1 2 ? 3.305 -11.108 8.105 1.00 0.00 1 SER A O 19
ATOM 23971 N N . LYS A 1 3 ? 4.119 -9.028 7.951 1.00 0.00 2 LYS A N 19
ATOM 23972 C CA . LYS A 1 3 ? 3.055 -8.561 7.065 1.00 0.00 2 LYS A CA 19
ATOM 23973 C C . LYS A 1 3 ? 3.593 -7.628 5.992 1.00 0.00 2 LYS A C 19
ATOM 23974 O O . LYS A 1 3 ? 4.685 -7.074 6.141 1.00 0.00 2 LYS A O 19
ATOM 23993 N N . VAL A 1 4 ? 2.847 -7.515 4.903 1.00 0.00 3 VAL A N 19
ATOM 23994 C CA . VAL A 1 4 ? 3.116 -6.595 3.796 1.00 0.00 3 VAL A CA 19
ATOM 23995 C C . VAL A 1 4 ? 2.269 -5.326 3.965 1.00 0.00 3 VAL A C 19
ATOM 23996 O O . VAL A 1 4 ? 1.247 -5.331 4.661 1.00 0.00 3 VAL A O 19
ATOM 24009 N N . LYS A 1 5 ? 2.671 -4.237 3.298 1.00 0.00 4 LYS A N 19
ATOM 24010 C CA . LYS A 1 5 ? 1.835 -3.049 3.147 1.00 0.00 4 LYS A CA 19
ATOM 24011 C C . LYS A 1 5 ? 1.780 -2.667 1.679 1.00 0.00 4 LYS A C 19
ATOM 24012 O O . LYS A 1 5 ? 2.711 -2.982 0.934 1.00 0.00 4 LYS A O 19
ATOM 24031 N N . ILE A 1 6 ? 0.720 -1.979 1.270 1.00 0.00 5 ILE A N 19
ATOM 24032 C CA . ILE A 1 6 ? 0.484 -1.576 -0.103 1.00 0.00 5 ILE A CA 19
ATOM 24033 C C . ILE A 1 6 ? -0.204 -0.216 -0.100 1.00 0.00 5 ILE A C 19
ATOM 24034 O O . ILE A 1 6 ? -0.994 0.102 0.792 1.00 0.00 5 ILE A O 19
ATOM 24050 N N . GLU A 1 7 ? 0.057 0.571 -1.141 1.00 0.00 6 GLU A N 19
ATOM 24051 C CA . GLU A 1 7 ? -0.524 1.903 -1.257 1.00 0.00 6 GLU A CA 19
ATOM 24052 C C . GLU A 1 7 ? -1.043 2.139 -2.659 1.00 0.00 6 GLU A C 19
ATOM 24053 O O . GLU A 1 7 ? -0.460 1.669 -3.639 1.00 0.00 6 GLU A O 19
ATOM 24065 N N . LEU A 1 8 ? -2.074 2.977 -2.729 1.00 0.00 7 LEU A N 19
ATOM 24066 C CA . LEU A 1 8 ? -2.633 3.601 -3.908 1.00 0.00 7 LEU A CA 19
ATOM 24067 C C . LEU A 1 8 ? -2.584 5.108 -3.671 1.00 0.00 7 LEU A C 19
ATOM 24068 O O . LEU A 1 8 ? -3.521 5.677 -3.111 1.00 0.00 7 LEU A O 19
ATOM 24084 N N . PHE A 1 9 ? -1.498 5.752 -4.096 1.00 0.00 8 PHE A N 19
ATOM 24085 C CA . PHE A 1 9 ? -1.351 7.200 -4.144 1.00 0.00 8 PHE A CA 19
ATOM 24086 C C . PHE A 1 9 ? -1.737 7.618 -5.566 1.00 0.00 8 PHE A C 19
ATOM 24087 O O . PHE A 1 9 ? -0.899 7.730 -6.467 1.00 0.00 8 PHE A O 19
ATOM 24104 N N . THR A 1 10 ? -3.042 7.753 -5.817 1.00 0.00 9 THR A N 19
ATOM 24105 C CA . THR A 1 10 ? -3.587 8.045 -7.146 1.00 0.00 9 THR A CA 19
ATOM 24106 C C . THR A 1 10 ? -4.748 9.035 -7.024 1.00 0.00 9 THR A C 19
ATOM 24107 O O . THR A 1 10 ? -5.190 9.310 -5.915 1.00 0.00 9 THR A O 19
ATOM 24118 N N . SER A 1 11 ? -5.248 9.586 -8.132 1.00 0.00 10 SER A N 19
ATOM 24119 C CA . SER A 1 11 ? -6.400 10.487 -8.139 1.00 0.00 10 SER A CA 19
ATOM 24120 C C . SER A 1 11 ? -6.936 10.615 -9.569 1.00 0.00 10 SER A C 19
ATOM 24121 O O . SER A 1 11 ? -8.055 10.163 -9.810 1.00 0.00 10 SER A O 19
ATOM 24129 N N . PRO A 1 12 ? -6.157 11.081 -10.572 1.00 0.00 11 PRO A N 19
ATOM 24130 C CA . PRO A 1 12 ? -6.572 10.928 -11.961 1.00 0.00 11 PRO A CA 19
ATOM 24131 C C . PRO A 1 12 ? -6.731 9.433 -12.251 1.00 0.00 11 PRO A C 19
ATOM 24132 O O . PRO A 1 12 ? -5.879 8.627 -11.859 1.00 0.00 11 PRO A O 19
ATOM 24143 N N . MET A 1 13 ? -7.836 9.059 -12.896 1.00 0.00 12 MET A N 19
ATOM 24144 C CA . MET A 1 13 ? -8.312 7.693 -13.108 1.00 0.00 12 MET A CA 19
ATOM 24145 C C . MET A 1 13 ? -8.854 7.575 -14.541 1.00 0.00 12 MET A C 19
ATOM 24146 O O . MET A 1 13 ? -8.618 8.468 -15.351 1.00 0.00 12 MET A O 19
ATOM 24160 N N . CYS A 1 14 ? -9.497 6.443 -14.857 1.00 0.00 13 CYS A N 19
ATOM 24161 C CA . CYS A 1 14 ? -10.061 5.949 -16.122 1.00 0.00 13 CYS A CA 19
ATOM 24162 C C . CYS A 1 14 ? -9.340 4.639 -16.472 1.00 0.00 13 CYS A C 19
ATOM 24163 O O . CYS A 1 14 ? -9.890 3.588 -16.152 1.00 0.00 13 CYS A O 19
ATOM 24171 N N . PRO A 1 15 ? -8.084 4.622 -16.970 1.00 0.00 14 PRO A N 19
ATOM 24172 C CA . PRO A 1 15 ? -7.364 3.373 -17.248 1.00 0.00 14 PRO A CA 19
ATOM 24173 C C . PRO A 1 15 ? -7.052 2.544 -15.989 1.00 0.00 14 PRO A C 19
ATOM 24174 O O . PRO A 1 15 ? -6.530 1.439 -16.095 1.00 0.00 14 PRO A O 19
ATOM 24185 N N . HIS A 1 16 ? -7.365 3.052 -14.794 1.00 0.00 15 HIS A N 19
ATOM 24186 C CA . HIS A 1 16 ? -7.297 2.323 -13.536 1.00 0.00 15 HIS A CA 19
ATOM 24187 C C . HIS A 1 16 ? -8.488 2.712 -12.659 1.00 0.00 15 HIS A C 19
ATOM 24188 O O . HIS A 1 16 ? -8.305 3.199 -11.551 1.00 0.00 15 HIS A O 19
ATOM 24203 N N . CYS A 1 17 ? -9.723 2.559 -13.147 1.00 0.00 16 CYS A N 19
ATOM 24204 C CA . CYS A 1 17 ? -10.890 2.669 -12.270 1.00 0.00 16 CYS A CA 19
ATOM 24205 C C . CYS A 1 17 ? -10.821 1.682 -11.085 1.00 0.00 16 CYS A C 19
ATOM 24206 O O . CYS A 1 17 ? -10.928 2.145 -9.953 1.00 0.00 16 CYS A O 19
ATOM 24214 N N . PRO A 1 18 ? -10.635 0.360 -11.269 1.00 0.00 17 PRO A N 19
ATOM 24215 C CA . PRO A 1 18 ? -10.525 -0.574 -10.148 1.00 0.00 17 PRO A CA 19
ATOM 24216 C C . PRO A 1 18 ? -9.109 -0.529 -9.540 1.00 0.00 17 PRO A C 19
ATOM 24217 O O . PRO A 1 18 ? -8.399 -1.527 -9.592 1.00 0.00 17 PRO A O 19
ATOM 24228 N N . ALA A 1 19 ? -8.668 0.619 -9.011 1.00 0.00 18 ALA A N 19
ATOM 24229 C CA . ALA A 1 19 ? -7.275 0.853 -8.625 1.00 0.00 18 ALA A CA 19
ATOM 24230 C C . ALA A 1 19 ? -6.873 0.001 -7.404 1.00 0.00 18 ALA A C 19
ATOM 24231 O O . ALA A 1 19 ? -6.319 -1.091 -7.567 1.00 0.00 18 ALA A O 19
ATOM 24238 N N . ALA A 1 20 ? -7.210 0.439 -6.178 1.00 0.00 19 ALA A N 19
ATOM 24239 C CA . ALA A 1 20 ? -6.971 -0.370 -4.985 1.00 0.00 19 ALA A CA 19
ATOM 24240 C C . ALA A 1 20 ? -7.692 -1.716 -5.052 1.00 0.00 19 ALA A C 19
ATOM 24241 O O . ALA A 1 20 ? -7.311 -2.627 -4.330 1.00 0.00 19 ALA A O 19
ATOM 24248 N N . LYS A 1 21 ? -8.717 -1.863 -5.903 1.00 0.00 20 LYS A N 19
ATOM 24249 C CA . LYS A 1 21 ? -9.350 -3.155 -6.123 1.00 0.00 20 LYS A CA 19
ATOM 24250 C C . LYS A 1 21 ? -8.353 -4.120 -6.774 1.00 0.00 20 LYS A C 19
ATOM 24251 O O . LYS A 1 21 ? -8.000 -5.099 -6.128 1.00 0.00 20 LYS A O 19
ATOM 24270 N N . ARG A 1 22 ? -7.816 -3.815 -7.967 1.00 0.00 21 ARG A N 19
ATOM 24271 C CA . ARG A 1 22 ? -6.809 -4.684 -8.578 1.00 0.00 21 ARG A CA 19
ATOM 24272 C C . ARG A 1 22 ? -5.646 -4.916 -7.640 1.00 0.00 21 ARG A C 19
ATOM 24273 O O . ARG A 1 22 ? -5.198 -6.054 -7.566 1.00 0.00 21 ARG A O 19
ATOM 24294 N N . VAL A 1 23 ? -5.130 -3.871 -6.992 1.00 0.00 22 VAL A N 19
ATOM 24295 C CA . VAL A 1 23 ? -3.934 -4.080 -6.188 1.00 0.00 22 VAL A CA 19
ATOM 24296 C C . VAL A 1 23 ? -4.272 -4.940 -4.948 1.00 0.00 22 VAL A C 19
ATOM 24297 O O . VAL A 1 23 ? -3.504 -5.836 -4.613 1.00 0.00 22 VAL A O 19
ATOM 24310 N N . VAL A 1 24 ? -5.441 -4.792 -4.301 1.00 0.00 23 VAL A N 19
ATOM 24311 C CA . VAL A 1 24 ? -5.771 -5.713 -3.214 1.00 0.00 23 VAL A CA 19
ATOM 24312 C C . VAL A 1 24 ? -5.997 -7.133 -3.751 1.00 0.00 23 VAL A C 19
ATOM 24313 O O . VAL A 1 24 ? -5.627 -8.069 -3.060 1.00 0.00 23 VAL A O 19
ATOM 24326 N N . GLU A 1 25 ? -6.539 -7.334 -4.960 1.00 0.00 24 GLU A N 19
ATOM 24327 C CA . GLU A 1 25 ? -6.645 -8.668 -5.562 1.00 0.00 24 GLU A CA 19
ATOM 24328 C C . GLU A 1 25 ? -5.247 -9.289 -5.726 1.00 0.00 24 GLU A C 19
ATOM 24329 O O . GLU A 1 25 ? -4.996 -10.418 -5.274 1.00 0.00 24 GLU A O 19
ATOM 24341 N N . GLU A 1 26 ? -4.367 -8.535 -6.393 1.00 0.00 25 GLU A N 19
ATOM 24342 C CA . GLU A 1 26 ? -2.981 -8.845 -6.710 1.00 0.00 25 GLU A CA 19
ATOM 24343 C C . GLU A 1 26 ? -2.287 -9.398 -5.474 1.00 0.00 25 GLU A C 19
ATOM 24344 O O . GLU A 1 26 ? -1.818 -10.536 -5.494 1.00 0.00 25 GLU A O 19
ATOM 24356 N N . VAL A 1 27 ? -2.226 -8.609 -4.411 1.00 0.00 26 VAL A N 19
ATOM 24357 C CA . VAL A 1 27 ? -1.472 -8.980 -3.231 1.00 0.00 26 VAL A CA 19
ATOM 24358 C C . VAL A 1 27 ? -2.208 -10.014 -2.376 1.00 0.00 26 VAL A C 19
ATOM 24359 O O . VAL A 1 27 ? -1.576 -10.946 -1.868 1.00 0.00 26 VAL A O 19
ATOM 24372 N N . ALA A 1 28 ? -3.531 -9.876 -2.212 1.00 0.00 27 ALA A N 19
ATOM 24373 C CA . ALA A 1 28 ? -4.329 -10.783 -1.403 1.00 0.00 27 ALA A CA 19
ATOM 24374 C C . ALA A 1 28 ? -4.213 -12.212 -1.939 1.00 0.00 27 ALA A C 19
ATOM 24375 O O . ALA A 1 28 ? -4.351 -13.150 -1.158 1.00 0.00 27 ALA A O 19
ATOM 24382 N N . ASN A 1 29 ? -3.919 -12.390 -3.239 1.00 0.00 28 ASN A N 19
ATOM 24383 C CA . ASN A 1 29 ? -3.479 -13.674 -3.799 1.00 0.00 28 ASN A CA 19
ATOM 24384 C C . ASN A 1 29 ? -2.541 -14.403 -2.831 1.00 0.00 28 ASN A C 19
ATOM 24385 O O . ASN A 1 29 ? -2.800 -15.546 -2.454 1.00 0.00 28 ASN A O 19
ATOM 24396 N N . GLU A 1 30 ? -1.463 -13.742 -2.407 1.00 0.00 29 GLU A N 19
ATOM 24397 C CA . GLU A 1 30 ? -0.420 -14.319 -1.570 1.00 0.00 29 GLU A CA 19
ATOM 24398 C C . GLU A 1 30 ? -0.618 -14.017 -0.084 1.00 0.00 29 GLU A C 19
ATOM 24399 O O . GLU A 1 30 ? -0.145 -14.787 0.757 1.00 0.00 29 GLU A O 19
ATOM 24411 N N . MET A 1 31 ? -1.318 -12.941 0.273 1.00 0.00 30 MET A N 19
ATOM 24412 C CA . MET A 1 31 ? -1.522 -12.514 1.654 1.00 0.00 30 MET A CA 19
ATOM 24413 C C . MET A 1 31 ? -2.923 -11.911 1.799 1.00 0.00 30 MET A C 19
ATOM 24414 O O . MET A 1 31 ? -3.059 -10.688 1.850 1.00 0.00 30 MET A O 19
ATOM 24428 N N . PRO A 1 32 ? -3.978 -12.736 1.895 1.00 0.00 31 PRO A N 19
ATOM 24429 C CA . PRO A 1 32 ? -5.370 -12.283 1.939 1.00 0.00 31 PRO A CA 19
ATOM 24430 C C . PRO A 1 32 ? -5.764 -11.679 3.297 1.00 0.00 31 PRO A C 19
ATOM 24431 O O . PRO A 1 32 ? -6.893 -11.864 3.752 1.00 0.00 31 PRO A O 19
ATOM 24442 N N . ASP A 1 33 ? -4.847 -10.986 3.978 1.00 0.00 32 ASP A N 19
ATOM 24443 C CA . ASP A 1 33 ? -5.058 -10.443 5.321 1.00 0.00 32 ASP A CA 19
ATOM 24444 C C . ASP A 1 33 ? -3.812 -9.698 5.762 1.00 0.00 32 ASP A C 19
ATOM 24445 O O . ASP A 1 33 ? -3.913 -8.553 6.195 1.00 0.00 32 ASP A O 19
ATOM 24454 N N . ALA A 1 34 ? -2.629 -10.310 5.622 1.00 0.00 33 ALA A N 19
ATOM 24455 C CA . ALA A 1 34 ? -1.362 -9.665 5.960 1.00 0.00 33 ALA A CA 19
ATOM 24456 C C . ALA A 1 34 ? -0.981 -8.548 4.988 1.00 0.00 33 ALA A C 19
ATOM 24457 O O . ALA A 1 34 ? 0.189 -8.187 4.960 1.00 0.00 33 ALA A O 19
ATOM 24464 N N . VAL A 1 35 ? -1.877 -8.047 4.145 1.00 0.00 34 VAL A N 19
ATOM 24465 C CA . VAL A 1 35 ? -1.591 -6.934 3.284 1.00 0.00 34 VAL A CA 19
ATOM 24466 C C . VAL A 1 35 ? -2.429 -5.752 3.768 1.00 0.00 34 VAL A C 19
ATOM 24467 O O . VAL A 1 35 ? -3.637 -5.691 3.545 1.00 0.00 34 VAL A O 19
ATOM 24480 N N . GLU A 1 36 ? -1.766 -4.825 4.463 1.00 0.00 35 GLU A N 19
ATOM 24481 C CA . GLU A 1 36 ? -2.349 -3.545 4.845 1.00 0.00 35 GLU A CA 19
ATOM 24482 C C . GLU A 1 36 ? -2.348 -2.656 3.595 1.00 0.00 35 GLU A C 19
ATOM 24483 O O . GLU A 1 36 ? -1.305 -2.098 3.251 1.00 0.00 35 GLU A O 19
ATOM 24495 N N . VAL A 1 37 ? -3.461 -2.584 2.863 1.00 0.00 36 VAL A N 19
ATOM 24496 C CA . VAL A 1 37 ? -3.604 -1.655 1.742 1.00 0.00 36 VAL A CA 19
ATOM 24497 C C . VAL A 1 37 ? -4.079 -0.287 2.243 1.00 0.00 36 VAL A C 19
ATOM 24498 O O . VAL A 1 37 ? -4.818 -0.236 3.230 1.00 0.00 36 VAL A O 19
ATOM 24511 N N . GLU A 1 38 ? -3.761 0.795 1.525 1.00 0.00 37 GLU A N 19
ATOM 24512 C CA . GLU A 1 38 ? -4.527 2.041 1.641 1.00 0.00 37 GLU A CA 19
ATOM 24513 C C . GLU A 1 38 ? -4.709 2.689 0.259 1.00 0.00 37 GLU A C 19
ATOM 24514 O O . GLU A 1 38 ? -3.835 2.571 -0.603 1.00 0.00 37 GLU A O 19
ATOM 24526 N N . TYR A 1 39 ? -5.839 3.363 0.035 1.00 0.00 38 TYR A N 19
ATOM 24527 C CA . TYR A 1 39 ? -6.227 4.079 -1.176 1.00 0.00 38 TYR A CA 19
ATOM 24528 C C . TYR A 1 39 ? -6.142 5.581 -0.872 1.00 0.00 38 TYR A C 19
ATOM 24529 O O . TYR A 1 39 ? -7.163 6.275 -0.828 1.00 0.00 38 TYR A O 19
ATOM 24547 N N . ILE A 1 40 ? -4.924 6.107 -0.706 1.00 0.00 39 ILE A N 19
ATOM 24548 C CA . ILE A 1 40 ? -4.739 7.492 -0.291 1.00 0.00 39 ILE A CA 19
ATOM 24549 C C . ILE A 1 40 ? -4.922 8.383 -1.520 1.00 0.00 39 ILE A C 19
ATOM 24550 O O . ILE A 1 40 ? -3.964 8.726 -2.218 1.00 0.00 39 ILE A O 19
ATOM 24566 N N . ASN A 1 41 ? -6.174 8.732 -1.829 1.00 0.00 40 ASN A N 19
ATOM 24567 C CA . ASN A 1 41 ? -6.463 9.559 -2.994 1.00 0.00 40 ASN A CA 19
ATOM 24568 C C . ASN A 1 41 ? -5.792 10.932 -2.863 1.00 0.00 40 ASN A C 19
ATOM 24569 O O . ASN A 1 41 ? -5.873 11.587 -1.823 1.00 0.00 40 ASN A O 19
ATOM 24580 N N . VAL A 1 42 ? -5.042 11.337 -3.881 1.00 0.00 41 VAL A N 19
ATOM 24581 C CA . VAL A 1 42 ? -4.315 12.599 -3.901 1.00 0.00 41 VAL A CA 19
ATOM 24582 C C . VAL A 1 42 ? -5.354 13.708 -4.118 1.00 0.00 41 VAL A C 19
ATOM 24583 O O . VAL A 1 42 ? -6.024 13.715 -5.150 1.00 0.00 41 VAL A O 19
ATOM 24596 N N . MET A 1 43 ? -5.469 14.654 -3.187 1.00 0.00 42 MET A N 19
ATOM 24597 C CA . MET A 1 43 ? -6.560 15.621 -3.054 1.00 0.00 42 MET A CA 19
ATOM 24598 C C . MET A 1 43 ? -6.170 16.496 -1.864 1.00 0.00 42 MET A C 19
ATOM 24599 O O . MET A 1 43 ? -5.653 17.590 -2.061 1.00 0.00 42 MET A O 19
ATOM 24613 N N . GLU A 1 44 ? -6.298 15.976 -0.645 1.00 0.00 43 GLU A N 19
ATOM 24614 C CA . GLU A 1 44 ? -5.856 16.571 0.597 1.00 0.00 43 GLU A CA 19
ATOM 24615 C C . GLU A 1 44 ? -5.151 15.394 1.251 1.00 0.00 43 GLU A C 19
ATOM 24616 O O . GLU A 1 44 ? -5.786 14.460 1.736 1.00 0.00 43 GLU A O 19
ATOM 24628 N N . ASN A 1 45 ? -3.843 15.316 1.020 1.00 0.00 44 ASN A N 19
ATOM 24629 C CA . ASN A 1 45 ? -3.071 14.089 1.167 1.00 0.00 44 ASN A CA 19
ATOM 24630 C C . ASN A 1 45 ? -1.679 14.438 1.694 1.00 0.00 44 ASN A C 19
ATOM 24631 O O . ASN A 1 45 ? -1.079 15.379 1.168 1.00 0.00 44 ASN A O 19
ATOM 24642 N N . PRO A 1 46 ? -1.154 13.740 2.715 1.00 0.00 45 PRO A N 19
ATOM 24643 C CA . PRO A 1 46 ? 0.187 13.999 3.222 1.00 0.00 45 PRO A CA 19
ATOM 24644 C C . PRO A 1 46 ? 1.249 13.769 2.140 1.00 0.00 45 PRO A C 19
ATOM 24645 O O . PRO A 1 46 ? 1.119 12.898 1.282 1.00 0.00 45 PRO A O 19
ATOM 24656 N N . GLN A 1 47 ? 2.377 14.477 2.243 1.00 0.00 46 GLN A N 19
ATOM 24657 C CA . GLN A 1 47 ? 3.492 14.394 1.296 1.00 0.00 46 GLN A CA 19
ATOM 24658 C C . GLN A 1 47 ? 4.172 13.016 1.252 1.00 0.00 46 GLN A C 19
ATOM 24659 O O . GLN A 1 47 ? 5.179 12.882 0.567 1.00 0.00 46 GLN A O 19
ATOM 24673 N N . LYS A 1 48 ? 3.682 11.982 1.938 1.00 0.00 47 LYS A N 19
ATOM 24674 C CA . LYS A 1 48 ? 4.395 10.716 2.075 1.00 0.00 47 LYS A CA 19
ATOM 24675 C C . LYS A 1 48 ? 4.680 9.978 0.763 1.00 0.00 47 LYS A C 19
ATOM 24676 O O . LYS A 1 48 ? 5.281 8.921 0.828 1.00 0.00 47 LYS A O 19
ATOM 24695 N N . ALA A 1 49 ? 4.126 10.327 -0.404 1.00 0.00 48 ALA A N 19
ATOM 24696 C CA . ALA A 1 49 ? 4.748 9.919 -1.668 1.00 0.00 48 ALA A CA 19
ATOM 24697 C C . ALA A 1 49 ? 5.721 10.919 -2.281 1.00 0.00 48 ALA A C 19
ATOM 24698 O O . ALA A 1 49 ? 6.658 10.558 -2.984 1.00 0.00 48 ALA A O 19
ATOM 24705 N N . MET A 1 50 ? 5.438 12.196 -2.093 1.00 0.00 49 MET A N 19
ATOM 24706 C CA . MET A 1 50 ? 6.300 13.288 -2.521 1.00 0.00 49 MET A CA 19
ATOM 24707 C C . MET A 1 50 ? 7.598 13.337 -1.696 1.00 0.00 49 MET A C 19
ATOM 24708 O O . MET A 1 50 ? 8.500 14.095 -2.035 1.00 0.00 49 MET A O 19
ATOM 24722 N N . GLU A 1 51 ? 7.720 12.517 -0.647 1.00 0.00 50 GLU A N 19
ATOM 24723 C CA . GLU A 1 51 ? 8.986 12.199 0.000 1.00 0.00 50 GLU A CA 19
ATOM 24724 C C . GLU A 1 51 ? 9.940 11.446 -0.953 1.00 0.00 50 GLU A C 19
ATOM 24725 O O . GLU A 1 51 ? 11.157 11.506 -0.773 1.00 0.00 50 GLU A O 19
ATOM 24737 N N . TYR A 1 52 ? 9.416 10.734 -1.961 1.00 0.00 51 TYR A N 19
ATOM 24738 C CA . TYR A 1 52 ? 10.211 9.926 -2.879 1.00 0.00 51 TYR A CA 19
ATOM 24739 C C . TYR A 1 52 ? 10.765 10.787 -4.009 1.00 0.00 51 TYR A C 19
ATOM 24740 O O . TYR A 1 52 ? 10.119 11.732 -4.461 1.00 0.00 51 TYR A O 19
ATOM 24758 N N . GLY A 1 53 ? 11.895 10.368 -4.584 1.00 0.00 52 GLY A N 19
ATOM 24759 C CA . GLY A 1 53 ? 12.527 10.995 -5.742 1.00 0.00 52 GLY A CA 19
ATOM 24760 C C . GLY A 1 53 ? 11.812 10.683 -7.059 1.00 0.00 52 GLY A C 19
ATOM 24761 O O . GLY A 1 53 ? 12.470 10.401 -8.055 1.00 0.00 52 GLY A O 19
ATOM 24765 N N . ILE A 1 54 ? 10.480 10.718 -7.066 1.00 0.00 53 ILE A N 19
ATOM 24766 C CA . ILE A 1 54 ? 9.628 10.553 -8.239 1.00 0.00 53 ILE A CA 19
ATOM 24767 C C . ILE A 1 54 ? 8.488 11.565 -8.148 1.00 0.00 53 ILE A C 19
ATOM 24768 O O . ILE A 1 54 ? 8.258 12.312 -9.094 1.00 0.00 53 ILE A O 19
ATOM 24784 N N . MET A 1 55 ? 7.775 11.589 -7.017 1.00 0.00 54 MET A N 19
ATOM 24785 C CA . MET A 1 55 ? 6.657 12.479 -6.687 1.00 0.00 54 MET A CA 19
ATOM 24786 C C . MET A 1 55 ? 5.450 12.424 -7.646 1.00 0.00 54 MET A C 19
ATOM 24787 O O . MET A 1 55 ? 4.458 13.113 -7.414 1.00 0.00 54 MET A O 19
ATOM 24801 N N . ALA A 1 56 ? 5.529 11.624 -8.711 1.00 0.00 55 ALA A N 19
ATOM 24802 C CA . ALA A 1 56 ? 4.549 11.498 -9.775 1.00 0.00 55 ALA A CA 19
ATOM 24803 C C . ALA A 1 56 ? 3.341 10.653 -9.341 1.00 0.00 55 ALA A C 19
ATOM 24804 O O . ALA A 1 56 ? 3.055 10.471 -8.156 1.00 0.00 55 ALA A O 19
ATOM 24811 N N . VAL A 1 57 ? 2.599 10.158 -10.329 1.00 0.00 56 VAL A N 19
ATOM 24812 C CA . VAL A 1 57 ? 1.360 9.402 -10.211 1.00 0.00 56 VAL A CA 19
ATOM 24813 C C . VAL A 1 57 ? 1.243 8.559 -11.500 1.00 0.00 56 VAL A C 19
ATOM 24814 O O . VAL A 1 57 ? 1.817 8.967 -12.515 1.00 0.00 56 VAL A O 19
ATOM 24827 N N . PRO A 1 58 ? 0.458 7.462 -11.546 1.00 0.00 57 PRO A N 19
ATOM 24828 C CA . PRO A 1 58 ? -0.225 6.792 -10.442 1.00 0.00 57 PRO A CA 19
ATOM 24829 C C . PRO A 1 58 ? 0.771 6.011 -9.579 1.00 0.00 57 PRO A C 19
ATOM 24830 O O . PRO A 1 58 ? 1.304 5.002 -10.023 1.00 0.00 57 PRO A O 19
ATOM 24841 N N . THR A 1 59 ? 1.026 6.474 -8.361 1.00 0.00 58 THR A N 19
ATOM 24842 C CA . THR A 1 59 ? 2.099 5.972 -7.519 1.00 0.00 58 THR A CA 19
ATOM 24843 C C . THR A 1 59 ? 1.529 4.877 -6.623 1.00 0.00 58 THR A C 19
ATOM 24844 O O . THR A 1 59 ? 0.441 5.026 -6.063 1.00 0.00 58 THR A O 19
ATOM 24855 N N . ILE A 1 60 ? 2.232 3.747 -6.541 1.00 0.00 59 ILE A N 19
ATOM 24856 C CA . ILE A 1 60 ? 1.736 2.519 -5.944 1.00 0.00 59 ILE A CA 19
ATOM 24857 C C . ILE A 1 60 ? 2.853 1.974 -5.051 1.00 0.00 59 ILE A C 19
ATOM 24858 O O . ILE A 1 60 ? 4.031 2.039 -5.409 1.00 0.00 59 ILE A O 19
ATOM 24874 N N . VAL A 1 61 ? 2.514 1.335 -3.940 1.00 0.00 60 VAL A N 19
ATOM 24875 C CA . VAL A 1 61 ? 3.472 0.608 -3.118 1.00 0.00 60 VAL A CA 19
ATOM 24876 C C . VAL A 1 61 ? 3.044 -0.841 -3.222 1.00 0.00 60 VAL A C 19
ATOM 24877 O O . VAL A 1 61 ? 1.889 -1.128 -2.906 1.00 0.00 60 VAL A O 19
ATOM 24890 N N . ILE A 1 62 ? 3.948 -1.703 -3.708 1.00 0.00 61 ILE A N 19
ATOM 24891 C CA . ILE A 1 62 ? 3.794 -3.164 -3.639 1.00 0.00 61 ILE A CA 19
ATOM 24892 C C . ILE A 1 62 ? 4.805 -3.699 -2.633 1.00 0.00 61 ILE A C 19
ATOM 24893 O O . ILE A 1 62 ? 5.904 -3.153 -2.573 1.00 0.00 61 ILE A O 19
ATOM 24909 N N . ASN A 1 63 ? 4.476 -4.753 -1.872 1.00 0.00 62 ASN A N 19
ATOM 24910 C CA . ASN A 1 63 ? 5.216 -5.272 -0.700 1.00 0.00 62 ASN A CA 19
ATOM 24911 C C . ASN A 1 63 ? 5.432 -4.265 0.461 1.00 0.00 62 ASN A C 19
ATOM 24912 O O . ASN A 1 63 ? 5.235 -4.590 1.639 1.00 0.00 62 ASN A O 19
ATOM 24923 N N . GLY A 1 64 ? 5.847 -3.050 0.127 1.00 0.00 63 GLY A N 19
ATOM 24924 C CA . GLY A 1 64 ? 6.349 -1.972 0.952 1.00 0.00 63 GLY A CA 19
ATOM 24925 C C . GLY A 1 64 ? 7.218 -1.024 0.107 1.00 0.00 63 GLY A C 19
ATOM 24926 O O . GLY A 1 64 ? 7.540 0.068 0.572 1.00 0.00 63 GLY A O 19
ATOM 24930 N N . ASP A 1 65 ? 7.585 -1.412 -1.122 1.00 0.00 64 ASP A N 19
ATOM 24931 C CA . ASP A 1 65 ? 8.376 -0.657 -2.089 1.00 0.00 64 ASP A CA 19
ATOM 24932 C C . ASP A 1 65 ? 7.519 0.187 -3.043 1.00 0.00 64 ASP A C 19
ATOM 24933 O O . ASP A 1 65 ? 6.619 -0.332 -3.724 1.00 0.00 64 ASP A O 19
ATOM 24942 N N . VAL A 1 66 ? 7.772 1.496 -3.102 1.00 0.00 65 VAL A N 19
ATOM 24943 C CA . VAL A 1 66 ? 7.075 2.414 -4.000 1.00 0.00 65 VAL A CA 19
ATOM 24944 C C . VAL A 1 66 ? 7.580 2.240 -5.438 1.00 0.00 65 VAL A C 19
ATOM 24945 O O . VAL A 1 66 ? 8.744 1.905 -5.648 1.00 0.00 65 VAL A O 19
ATOM 24958 N N . GLU A 1 67 ? 6.715 2.490 -6.431 1.00 0.00 66 GLU A N 19
ATOM 24959 C CA . GLU A 1 67 ? 7.011 2.519 -7.864 1.00 0.00 66 GLU A CA 19
ATOM 24960 C C . GLU A 1 67 ? 5.720 2.886 -8.622 1.00 0.00 66 GLU A C 19
ATOM 24961 O O . GLU A 1 67 ? 4.634 2.859 -8.035 1.00 0.00 66 GLU A O 19
ATOM 24973 N N . PHE A 1 68 ? 5.789 3.136 -9.928 1.00 0.00 67 PHE A N 19
ATOM 24974 C CA . PHE A 1 68 ? 4.630 3.229 -10.812 1.00 0.00 67 PHE A CA 19
ATOM 24975 C C . PHE A 1 68 ? 4.927 2.500 -12.118 1.00 0.00 67 PHE A C 19
ATOM 24976 O O . PHE A 1 68 ? 6.030 2.608 -12.645 1.00 0.00 67 PHE A O 19
ATOM 24993 N N . ILE A 1 69 ? 3.957 1.754 -12.661 1.00 0.00 68 ILE A N 19
ATOM 24994 C CA . ILE A 1 69 ? 4.114 1.084 -13.948 1.00 0.00 68 ILE A CA 19
ATOM 24995 C C . ILE A 1 69 ? 3.014 1.584 -14.888 1.00 0.00 68 ILE A C 19
ATOM 24996 O O . ILE A 1 69 ? 2.102 0.856 -15.287 1.00 0.00 68 ILE A O 19
ATOM 25012 N N . GLY A 1 70 ? 3.159 2.838 -15.317 1.00 0.00 69 GLY A N 19
ATOM 25013 C CA . GLY A 1 70 ? 2.472 3.323 -16.499 1.00 0.00 69 GLY A CA 19
ATOM 25014 C C . GLY A 1 70 ? 1.143 4.011 -16.190 1.00 0.00 69 GLY A C 19
ATOM 25015 O O . GLY A 1 70 ? 0.846 4.393 -15.063 1.00 0.00 69 GLY A O 19
ATOM 25019 N N . ALA A 1 71 ? 0.334 4.175 -17.239 1.00 0.00 70 ALA A N 19
ATOM 25020 C CA . ALA A 1 71 ? -1.034 4.667 -17.145 1.00 0.00 70 ALA A CA 19
ATOM 25021 C C . ALA A 1 71 ? -1.997 3.819 -16.279 1.00 0.00 70 ALA A C 19
ATOM 25022 O O . ALA A 1 71 ? -2.961 4.418 -15.785 1.00 0.00 70 ALA A O 19
ATOM 25029 N N . PRO A 1 72 ? -1.865 2.480 -16.120 1.00 0.00 71 PRO A N 19
ATOM 25030 C CA . PRO A 1 72 ? -2.749 1.718 -15.243 1.00 0.00 71 PRO A CA 19
ATOM 25031 C C . PRO A 1 72 ? -2.317 1.949 -13.781 1.00 0.00 71 PRO A C 19
ATOM 25032 O O . PRO A 1 72 ? -2.512 3.056 -13.288 1.00 0.00 71 PRO A O 19
ATOM 25043 N N . THR A 1 73 ? -1.770 0.978 -13.055 1.00 0.00 72 THR A N 19
ATOM 25044 C CA . THR A 1 73 ? -1.203 1.144 -11.744 1.00 0.00 72 THR A CA 19
ATOM 25045 C C . THR A 1 73 ? 0.230 0.592 -11.779 1.00 0.00 72 THR A C 19
ATOM 25046 O O . THR A 1 73 ? 1.087 1.147 -12.461 1.00 0.00 72 THR A O 19
ATOM 25057 N N . LYS A 1 74 ? 0.534 -0.452 -11.010 1.00 0.00 73 LYS A N 19
ATOM 25058 C CA . LYS A 1 74 ? 1.786 -1.194 -11.028 1.00 0.00 73 LYS A CA 19
ATOM 25059 C C . LYS A 1 74 ? 1.765 -2.419 -11.979 1.00 0.00 73 LYS A C 19
ATOM 25060 O O . LYS A 1 74 ? 2.633 -3.273 -11.871 1.00 0.00 73 LYS A O 19
ATOM 25079 N N . GLU A 1 75 ? 0.807 -2.553 -12.897 1.00 0.00 74 GLU A N 19
ATOM 25080 C CA . GLU A 1 75 ? 0.431 -3.768 -13.647 1.00 0.00 74 GLU A CA 19
ATOM 25081 C C . GLU A 1 75 ? 1.535 -4.805 -13.949 1.00 0.00 74 GLU A C 19
ATOM 25082 O O . GLU A 1 75 ? 1.327 -5.997 -13.692 1.00 0.00 74 GLU A O 19
ATOM 25094 N N . ALA A 1 76 ? 2.686 -4.400 -14.502 1.00 0.00 75 ALA A N 19
ATOM 25095 C CA . ALA A 1 76 ? 3.744 -5.357 -14.826 1.00 0.00 75 ALA A CA 19
ATOM 25096 C C . ALA A 1 76 ? 4.371 -5.962 -13.562 1.00 0.00 75 ALA A C 19
ATOM 25097 O O . ALA A 1 76 ? 4.590 -7.175 -13.515 1.00 0.00 75 ALA A O 19
ATOM 25104 N N . LEU A 1 77 ? 4.646 -5.129 -12.550 1.00 0.00 76 LEU A N 19
ATOM 25105 C CA . LEU A 1 77 ? 5.167 -5.579 -11.254 1.00 0.00 76 LEU A CA 19
ATOM 25106 C C . LEU A 1 77 ? 4.066 -6.304 -10.470 1.00 0.00 76 LEU A C 19
ATOM 25107 O O . LEU A 1 77 ? 4.357 -7.268 -9.771 1.00 0.00 76 LEU A O 19
ATOM 25123 N N . VAL A 1 78 ? 2.809 -5.874 -10.614 1.00 0.00 77 VAL A N 19
ATOM 25124 C CA . VAL A 1 78 ? 1.609 -6.535 -10.092 1.00 0.00 77 VAL A CA 19
ATOM 25125 C C . VAL A 1 78 ? 1.671 -8.014 -10.470 1.00 0.00 77 VAL A C 19
ATOM 25126 O O . VAL A 1 78 ? 1.630 -8.889 -9.604 1.00 0.00 77 VAL A O 19
ATOM 25139 N N . GLU A 1 79 ? 1.848 -8.310 -11.760 1.00 0.00 78 GLU A N 19
ATOM 25140 C CA . GLU A 1 79 ? 1.884 -9.696 -12.216 1.00 0.00 78 GLU A CA 19
ATOM 25141 C C . GLU A 1 79 ? 3.126 -10.447 -11.704 1.00 0.00 78 GLU A C 19
ATOM 25142 O O . GLU A 1 79 ? 3.146 -11.679 -11.720 1.00 0.00 78 GLU A O 19
ATOM 25154 N N . ALA A 1 80 ? 4.152 -9.733 -11.223 1.00 0.00 79 ALA A N 19
ATOM 25155 C CA . ALA A 1 80 ? 5.360 -10.328 -10.681 1.00 0.00 79 ALA A CA 19
ATOM 25156 C C . ALA A 1 80 ? 5.151 -10.713 -9.219 1.00 0.00 79 ALA A C 19
ATOM 25157 O O . ALA A 1 80 ? 5.436 -11.860 -8.874 1.00 0.00 79 ALA A O 19
ATOM 25164 N N . ILE A 1 81 ? 4.627 -9.829 -8.356 1.00 0.00 80 ILE A N 19
ATOM 25165 C CA . ILE A 1 81 ? 4.316 -10.214 -6.982 1.00 0.00 80 ILE A CA 19
ATOM 25166 C C . ILE A 1 81 ? 3.284 -11.347 -6.979 1.00 0.00 80 ILE A C 19
ATOM 25167 O O . ILE A 1 81 ? 3.385 -12.284 -6.189 1.00 0.00 80 ILE A O 19
ATOM 25183 N N . LYS A 1 82 ? 2.351 -11.318 -7.938 1.00 0.00 81 LYS A N 19
ATOM 25184 C CA . LYS A 1 82 ? 1.367 -12.370 -8.156 1.00 0.00 81 LYS A CA 19
ATOM 25185 C C . LYS A 1 82 ? 1.987 -13.733 -8.451 1.00 0.00 81 LYS A C 19
ATOM 25186 O O . LYS A 1 82 ? 1.267 -14.726 -8.312 1.00 0.00 81 LYS A O 19
ATOM 25205 N N . LYS A 1 83 ? 3.254 -13.827 -8.877 1.00 0.00 82 LYS A N 19
ATOM 25206 C CA . LYS A 1 83 ? 4.017 -15.066 -8.744 1.00 0.00 82 LYS A CA 19
ATOM 25207 C C . LYS A 1 83 ? 4.766 -15.051 -7.420 1.00 0.00 82 LYS A C 19
ATOM 25208 O O . LYS A 1 83 ? 4.463 -15.880 -6.558 1.00 0.00 82 LYS A O 19
ATOM 25227 N N . ARG A 1 84 ? 5.756 -14.174 -7.251 1.00 0.00 83 ARG A N 19
ATOM 25228 C CA . ARG A 1 84 ? 6.556 -14.056 -6.032 1.00 0.00 83 ARG A CA 19
ATOM 25229 C C . ARG A 1 84 ? 6.847 -12.586 -5.775 1.00 0.00 83 ARG A C 19
ATOM 25230 O O . ARG A 1 84 ? 6.323 -12.011 -4.821 1.00 0.00 83 ARG A O 19
ATOM 25251 N N . LEU A 1 85 ? 7.714 -12.013 -6.597 1.00 0.00 84 LEU A N 19
ATOM 25252 C CA . LEU A 1 85 ? 8.147 -10.632 -6.728 1.00 0.00 84 LEU A CA 19
ATOM 25253 C C . LEU A 1 85 ? 8.832 -10.591 -8.089 1.00 0.00 84 LEU A C 19
ATOM 25254 O O . LEU A 1 85 ? 9.310 -9.533 -8.533 1.00 0.00 84 LEU A O 19
ATOM 25271 N N . MET A 1 1 ? 5.404 -13.495 10.737 1.00 0.00 0 MET A N 20
ATOM 25272 C CA . MET A 1 1 ? 5.232 -12.152 11.301 1.00 0.00 0 MET A CA 20
ATOM 25273 C C . MET A 1 1 ? 5.910 -11.129 10.390 1.00 0.00 0 MET A C 20
ATOM 25274 O O . MET A 1 1 ? 7.018 -10.648 10.664 1.00 0.00 0 MET A O 20
ATOM 25290 N N . SER A 1 2 ? 5.246 -10.802 9.282 1.00 0.00 1 SER A N 20
ATOM 25291 C CA . SER A 1 2 ? 5.480 -9.715 8.335 1.00 0.00 1 SER A CA 20
ATOM 25292 C C . SER A 1 2 ? 4.229 -9.658 7.454 1.00 0.00 1 SER A C 20
ATOM 25293 O O . SER A 1 2 ? 3.640 -10.713 7.187 1.00 0.00 1 SER A O 20
ATOM 25301 N N . LYS A 1 3 ? 3.859 -8.492 6.915 1.00 0.00 2 LYS A N 20
ATOM 25302 C CA . LYS A 1 3 ? 2.804 -8.418 5.902 1.00 0.00 2 LYS A CA 20
ATOM 25303 C C . LYS A 1 3 ? 3.257 -7.633 4.684 1.00 0.00 2 LYS A C 20
ATOM 25304 O O . LYS A 1 3 ? 4.246 -6.901 4.759 1.00 0.00 2 LYS A O 20
ATOM 25323 N N . VAL A 1 4 ? 2.560 -7.792 3.565 1.00 0.00 3 VAL A N 20
ATOM 25324 C CA . VAL A 1 4 ? 2.781 -6.974 2.379 1.00 0.00 3 VAL A CA 20
ATOM 25325 C C . VAL A 1 4 ? 2.020 -5.659 2.610 1.00 0.00 3 VAL A C 20
ATOM 25326 O O . VAL A 1 4 ? 0.870 -5.706 3.059 1.00 0.00 3 VAL A O 20
ATOM 25339 N N . LYS A 1 5 ? 2.637 -4.494 2.354 1.00 0.00 4 LYS A N 20
ATOM 25340 C CA . LYS A 1 5 ? 1.998 -3.192 2.571 1.00 0.00 4 LYS A CA 20
ATOM 25341 C C . LYS A 1 5 ? 2.029 -2.388 1.280 1.00 0.00 4 LYS A C 20
ATOM 25342 O O . LYS A 1 5 ? 3.104 -2.079 0.762 1.00 0.00 4 LYS A O 20
ATOM 25361 N N . ILE A 1 6 ? 0.857 -2.074 0.748 1.00 0.00 5 ILE A N 20
ATOM 25362 C CA . ILE A 1 6 ? 0.648 -1.452 -0.545 1.00 0.00 5 ILE A CA 20
ATOM 25363 C C . ILE A 1 6 ? -0.090 -0.127 -0.311 1.00 0.00 5 ILE A C 20
ATOM 25364 O O . ILE A 1 6 ? -0.874 0.002 0.633 1.00 0.00 5 ILE A O 20
ATOM 25380 N N . GLU A 1 7 ? 0.127 0.851 -1.188 1.00 0.00 6 GLU A N 20
ATOM 25381 C CA . GLU A 1 7 ? -0.578 2.132 -1.191 1.00 0.00 6 GLU A CA 20
ATOM 25382 C C . GLU A 1 7 ? -0.866 2.503 -2.640 1.00 0.00 6 GLU A C 20
ATOM 25383 O O . GLU A 1 7 ? 0.002 2.326 -3.495 1.00 0.00 6 GLU A O 20
ATOM 25395 N N . LEU A 1 8 ? -2.057 3.032 -2.920 1.00 0.00 7 LEU A N 20
ATOM 25396 C CA . LEU A 1 8 ? -2.468 3.561 -4.217 1.00 0.00 7 LEU A CA 20
ATOM 25397 C C . LEU A 1 8 ? -2.676 5.065 -4.030 1.00 0.00 7 LEU A C 20
ATOM 25398 O O . LEU A 1 8 ? -3.818 5.520 -3.893 1.00 0.00 7 LEU A O 20
ATOM 25414 N N . PHE A 1 9 ? -1.584 5.833 -3.997 1.00 0.00 8 PHE A N 20
ATOM 25415 C CA . PHE A 1 9 ? -1.611 7.289 -3.922 1.00 0.00 8 PHE A CA 20
ATOM 25416 C C . PHE A 1 9 ? -1.874 7.823 -5.328 1.00 0.00 8 PHE A C 20
ATOM 25417 O O . PHE A 1 9 ? -0.972 8.004 -6.152 1.00 0.00 8 PHE A O 20
ATOM 25434 N N . THR A 1 10 ? -3.155 7.954 -5.646 1.00 0.00 9 THR A N 20
ATOM 25435 C CA . THR A 1 10 ? -3.648 8.176 -6.995 1.00 0.00 9 THR A CA 20
ATOM 25436 C C . THR A 1 10 ? -4.823 9.159 -6.905 1.00 0.00 9 THR A C 20
ATOM 25437 O O . THR A 1 10 ? -4.808 10.018 -6.030 1.00 0.00 9 THR A O 20
ATOM 25448 N N . SER A 1 11 ? -5.811 9.072 -7.801 1.00 0.00 10 SER A N 20
ATOM 25449 C CA . SER A 1 11 ? -7.014 9.896 -7.924 1.00 0.00 10 SER A CA 20
ATOM 25450 C C . SER A 1 11 ? -7.555 9.739 -9.351 1.00 0.00 10 SER A C 20
ATOM 25451 O O . SER A 1 11 ? -8.623 9.142 -9.498 1.00 0.00 10 SER A O 20
ATOM 25459 N N . PRO A 1 12 ? -6.848 10.190 -10.411 1.00 0.00 11 PRO A N 20
ATOM 25460 C CA . PRO A 1 12 ? -7.372 10.088 -11.765 1.00 0.00 11 PRO A CA 20
ATOM 25461 C C . PRO A 1 12 ? -7.586 8.624 -12.158 1.00 0.00 11 PRO A C 20
ATOM 25462 O O . PRO A 1 12 ? -6.879 7.722 -11.692 1.00 0.00 11 PRO A O 20
ATOM 25473 N N . MET A 1 13 ? -8.567 8.406 -13.029 1.00 0.00 12 MET A N 20
ATOM 25474 C CA . MET A 1 13 ? -8.996 7.128 -13.569 1.00 0.00 12 MET A CA 20
ATOM 25475 C C . MET A 1 13 ? -9.323 7.339 -15.043 1.00 0.00 12 MET A C 20
ATOM 25476 O O . MET A 1 13 ? -9.609 8.470 -15.448 1.00 0.00 12 MET A O 20
ATOM 25490 N N . CYS A 1 14 ? -9.314 6.237 -15.793 1.00 0.00 13 CYS A N 20
ATOM 25491 C CA . CYS A 1 14 ? -9.359 6.041 -17.241 1.00 0.00 13 CYS A CA 20
ATOM 25492 C C . CYS A 1 14 ? -8.427 4.869 -17.569 1.00 0.00 13 CYS A C 20
ATOM 25493 O O . CYS A 1 14 ? -8.948 3.783 -17.819 1.00 0.00 13 CYS A O 20
ATOM 25501 N N . PRO A 1 15 ? -7.086 4.995 -17.501 1.00 0.00 14 PRO A N 20
ATOM 25502 C CA . PRO A 1 15 ? -6.179 3.894 -17.821 1.00 0.00 14 PRO A CA 20
ATOM 25503 C C . PRO A 1 15 ? -6.275 2.755 -16.801 1.00 0.00 14 PRO A C 20
ATOM 25504 O O . PRO A 1 15 ? -5.921 1.622 -17.104 1.00 0.00 14 PRO A O 20
ATOM 25515 N N . HIS A 1 16 ? -6.803 3.038 -15.610 1.00 0.00 15 HIS A N 20
ATOM 25516 C CA . HIS A 1 16 ? -7.348 2.058 -14.691 1.00 0.00 15 HIS A CA 20
ATOM 25517 C C . HIS A 1 16 ? -8.690 2.590 -14.217 1.00 0.00 15 HIS A C 20
ATOM 25518 O O . HIS A 1 16 ? -8.900 3.809 -14.226 1.00 0.00 15 HIS A O 20
ATOM 25533 N N . CYS A 1 17 ? -9.502 1.695 -13.666 1.00 0.00 16 CYS A N 20
ATOM 25534 C CA . CYS A 1 17 ? -10.590 2.057 -12.774 1.00 0.00 16 CYS A CA 20
ATOM 25535 C C . CYS A 1 17 ? -10.240 1.442 -11.410 1.00 0.00 16 CYS A C 20
ATOM 25536 O O . CYS A 1 17 ? -9.577 2.153 -10.653 1.00 0.00 16 CYS A O 20
ATOM 25544 N N . PRO A 1 18 ? -10.496 0.145 -11.123 1.00 0.00 17 PRO A N 20
ATOM 25545 C CA . PRO A 1 18 ? -10.549 -0.412 -9.764 1.00 0.00 17 PRO A CA 20
ATOM 25546 C C . PRO A 1 18 ? -9.318 -0.225 -8.865 1.00 0.00 17 PRO A C 20
ATOM 25547 O O . PRO A 1 18 ? -9.489 -0.267 -7.646 1.00 0.00 17 PRO A O 20
ATOM 25558 N N . ALA A 1 19 ? -8.121 0.005 -9.424 1.00 0.00 18 ALA A N 20
ATOM 25559 C CA . ALA A 1 19 ? -6.872 0.318 -8.726 1.00 0.00 18 ALA A CA 20
ATOM 25560 C C . ALA A 1 19 ? -6.649 -0.576 -7.502 1.00 0.00 18 ALA A C 20
ATOM 25561 O O . ALA A 1 19 ? -6.223 -1.722 -7.654 1.00 0.00 18 ALA A O 20
ATOM 25568 N N . ALA A 1 20 ? -6.944 -0.073 -6.300 1.00 0.00 19 ALA A N 20
ATOM 25569 C CA . ALA A 1 20 ? -6.706 -0.784 -5.058 1.00 0.00 19 ALA A CA 20
ATOM 25570 C C . ALA A 1 20 ? -7.413 -2.135 -5.042 1.00 0.00 19 ALA A C 20
ATOM 25571 O O . ALA A 1 20 ? -6.801 -3.093 -4.587 1.00 0.00 19 ALA A O 20
ATOM 25578 N N . LYS A 1 21 ? -8.630 -2.271 -5.587 1.00 0.00 20 LYS A N 20
ATOM 25579 C CA . LYS A 1 21 ? -9.282 -3.584 -5.616 1.00 0.00 20 LYS A CA 20
ATOM 25580 C C . LYS A 1 21 ? -8.463 -4.596 -6.416 1.00 0.00 20 LYS A C 20
ATOM 25581 O O . LYS A 1 21 ? -8.395 -5.755 -6.004 1.00 0.00 20 LYS A O 20
ATOM 25600 N N . ARG A 1 22 ? -7.818 -4.180 -7.517 1.00 0.00 21 ARG A N 20
ATOM 25601 C CA . ARG A 1 22 ? -6.908 -5.069 -8.230 1.00 0.00 21 ARG A CA 20
ATOM 25602 C C . ARG A 1 22 ? -5.701 -5.383 -7.386 1.00 0.00 21 ARG A C 20
ATOM 25603 O O . ARG A 1 22 ? -5.375 -6.554 -7.283 1.00 0.00 21 ARG A O 20
ATOM 25624 N N . VAL A 1 23 ? -4.999 -4.391 -6.836 1.00 0.00 22 VAL A N 20
ATOM 25625 C CA . VAL A 1 23 ? -3.757 -4.719 -6.139 1.00 0.00 22 VAL A CA 20
ATOM 25626 C C . VAL A 1 23 ? -4.058 -5.574 -4.886 1.00 0.00 22 VAL A C 20
ATOM 25627 O O . VAL A 1 23 ? -3.280 -6.482 -4.591 1.00 0.00 22 VAL A O 20
ATOM 25640 N N . VAL A 1 24 ? -5.213 -5.379 -4.226 1.00 0.00 23 VAL A N 20
ATOM 25641 C CA . VAL A 1 24 ? -5.751 -6.313 -3.238 1.00 0.00 23 VAL A CA 20
ATOM 25642 C C . VAL A 1 24 ? -5.850 -7.691 -3.871 1.00 0.00 23 VAL A C 20
ATOM 25643 O O . VAL A 1 24 ? -5.182 -8.586 -3.386 1.00 0.00 23 VAL A O 20
ATOM 25656 N N . GLU A 1 25 ? -6.671 -7.889 -4.904 1.00 0.00 24 GLU A N 20
ATOM 25657 C CA . GLU A 1 25 ? -6.968 -9.215 -5.442 1.00 0.00 24 GLU A CA 20
ATOM 25658 C C . GLU A 1 25 ? -5.687 -9.919 -5.912 1.00 0.00 24 GLU A C 20
ATOM 25659 O O . GLU A 1 25 ? -5.520 -11.120 -5.695 1.00 0.00 24 GLU A O 20
ATOM 25671 N N . GLU A 1 26 ? -4.770 -9.162 -6.513 1.00 0.00 25 GLU A N 20
ATOM 25672 C CA . GLU A 1 26 ? -3.490 -9.622 -7.017 1.00 0.00 25 GLU A CA 20
ATOM 25673 C C . GLU A 1 26 ? -2.649 -10.195 -5.875 1.00 0.00 25 GLU A C 20
ATOM 25674 O O . GLU A 1 26 ? -2.183 -11.331 -5.973 1.00 0.00 25 GLU A O 20
ATOM 25686 N N . VAL A 1 27 ? -2.446 -9.422 -4.801 1.00 0.00 26 VAL A N 20
ATOM 25687 C CA . VAL A 1 27 ? -1.658 -9.876 -3.659 1.00 0.00 26 VAL A CA 20
ATOM 25688 C C . VAL A 1 27 ? -2.435 -10.945 -2.890 1.00 0.00 26 VAL A C 20
ATOM 25689 O O . VAL A 1 27 ? -1.837 -11.923 -2.452 1.00 0.00 26 VAL A O 20
ATOM 25702 N N . ALA A 1 28 ? -3.750 -10.790 -2.737 1.00 0.00 27 ALA A N 20
ATOM 25703 C CA . ALA A 1 28 ? -4.624 -11.675 -1.983 1.00 0.00 27 ALA A CA 20
ATOM 25704 C C . ALA A 1 28 ? -4.692 -13.066 -2.602 1.00 0.00 27 ALA A C 20
ATOM 25705 O O . ALA A 1 28 ? -4.924 -14.034 -1.883 1.00 0.00 27 ALA A O 20
ATOM 25712 N N . ASN A 1 29 ? -4.445 -13.171 -3.909 1.00 0.00 28 ASN A N 20
ATOM 25713 C CA . ASN A 1 29 ? -4.256 -14.440 -4.602 1.00 0.00 28 ASN A CA 20
ATOM 25714 C C . ASN A 1 29 ? -3.176 -15.273 -3.890 1.00 0.00 28 ASN A C 20
ATOM 25715 O O . ASN A 1 29 ? -3.305 -16.487 -3.713 1.00 0.00 28 ASN A O 20
ATOM 25726 N N . GLU A 1 30 ? -2.113 -14.603 -3.438 1.00 0.00 29 GLU A N 20
ATOM 25727 C CA . GLU A 1 30 ? -0.970 -15.207 -2.775 1.00 0.00 29 GLU A CA 20
ATOM 25728 C C . GLU A 1 30 ? -1.133 -15.194 -1.253 1.00 0.00 29 GLU A C 20
ATOM 25729 O O . GLU A 1 30 ? -0.885 -16.211 -0.603 1.00 0.00 29 GLU A O 20
ATOM 25741 N N . MET A 1 31 ? -1.528 -14.056 -0.679 1.00 0.00 30 MET A N 20
ATOM 25742 C CA . MET A 1 31 ? -1.665 -13.822 0.748 1.00 0.00 30 MET A CA 20
ATOM 25743 C C . MET A 1 31 ? -3.029 -13.185 0.995 1.00 0.00 30 MET A C 20
ATOM 25744 O O . MET A 1 31 ? -3.123 -11.962 1.045 1.00 0.00 30 MET A O 20
ATOM 25758 N N . PRO A 1 32 ? -4.110 -13.956 1.179 1.00 0.00 31 PRO A N 20
ATOM 25759 C CA . PRO A 1 32 ? -5.458 -13.409 1.343 1.00 0.00 31 PRO A CA 20
ATOM 25760 C C . PRO A 1 32 ? -5.660 -12.713 2.700 1.00 0.00 31 PRO A C 20
ATOM 25761 O O . PRO A 1 32 ? -6.801 -12.470 3.095 1.00 0.00 31 PRO A O 20
ATOM 25772 N N . ASP A 1 33 ? -4.588 -12.441 3.444 1.00 0.00 32 ASP A N 20
ATOM 25773 C CA . ASP A 1 33 ? -4.572 -12.119 4.866 1.00 0.00 32 ASP A CA 20
ATOM 25774 C C . ASP A 1 33 ? -3.514 -11.054 5.149 1.00 0.00 32 ASP A C 20
ATOM 25775 O O . ASP A 1 33 ? -3.834 -10.002 5.694 1.00 0.00 32 ASP A O 20
ATOM 25784 N N . ALA A 1 34 ? -2.257 -11.288 4.762 1.00 0.00 33 ALA A N 20
ATOM 25785 C CA . ALA A 1 34 ? -1.162 -10.356 5.013 1.00 0.00 33 ALA A CA 20
ATOM 25786 C C . ALA A 1 34 ? -1.104 -9.269 3.927 1.00 0.00 33 ALA A C 20
ATOM 25787 O O . ALA A 1 34 ? -0.039 -9.021 3.360 1.00 0.00 33 ALA A O 20
ATOM 25794 N N . VAL A 1 35 ? -2.241 -8.648 3.614 1.00 0.00 34 VAL A N 20
ATOM 25795 C CA . VAL A 1 35 ? -2.440 -7.842 2.417 1.00 0.00 34 VAL A CA 20
ATOM 25796 C C . VAL A 1 35 ? -3.030 -6.486 2.823 1.00 0.00 34 VAL A C 20
ATOM 25797 O O . VAL A 1 35 ? -4.247 -6.276 2.835 1.00 0.00 34 VAL A O 20
ATOM 25810 N N . GLU A 1 36 ? -2.159 -5.561 3.226 1.00 0.00 35 GLU A N 20
ATOM 25811 C CA . GLU A 1 36 ? -2.539 -4.188 3.533 1.00 0.00 35 GLU A CA 20
ATOM 25812 C C . GLU A 1 36 ? -2.452 -3.397 2.222 1.00 0.00 35 GLU A C 20
ATOM 25813 O O . GLU A 1 36 ? -1.440 -3.491 1.532 1.00 0.00 35 GLU A O 20
ATOM 25825 N N . VAL A 1 37 ? -3.500 -2.660 1.850 1.00 0.00 36 VAL A N 20
ATOM 25826 C CA . VAL A 1 37 ? -3.614 -1.918 0.599 1.00 0.00 36 VAL A CA 20
ATOM 25827 C C . VAL A 1 37 ? -4.430 -0.661 0.896 1.00 0.00 36 VAL A C 20
ATOM 25828 O O . VAL A 1 37 ? -5.660 -0.740 0.909 1.00 0.00 36 VAL A O 20
ATOM 25841 N N . GLU A 1 38 ? -3.804 0.493 1.136 1.00 0.00 37 GLU A N 20
ATOM 25842 C CA . GLU A 1 38 ? -4.584 1.723 1.214 1.00 0.00 37 GLU A CA 20
ATOM 25843 C C . GLU A 1 38 ? -4.896 2.226 -0.187 1.00 0.00 37 GLU A C 20
ATOM 25844 O O . GLU A 1 38 ? -4.059 2.151 -1.092 1.00 0.00 37 GLU A O 20
ATOM 25856 N N . TYR A 1 39 ? -6.088 2.795 -0.344 1.00 0.00 38 TYR A N 20
ATOM 25857 C CA . TYR A 1 39 ? -6.475 3.569 -1.508 1.00 0.00 38 TYR A CA 20
ATOM 25858 C C . TYR A 1 39 ? -6.577 5.000 -1.022 1.00 0.00 38 TYR A C 20
ATOM 25859 O O . TYR A 1 39 ? -7.403 5.278 -0.148 1.00 0.00 38 TYR A O 20
ATOM 25877 N N . ILE A 1 40 ? -5.727 5.890 -1.528 1.00 0.00 39 ILE A N 20
ATOM 25878 C CA . ILE A 1 40 ? -5.748 7.289 -1.150 1.00 0.00 39 ILE A CA 20
ATOM 25879 C C . ILE A 1 40 ? -5.772 8.107 -2.437 1.00 0.00 39 ILE A C 20
ATOM 25880 O O . ILE A 1 40 ? -4.743 8.486 -3.001 1.00 0.00 39 ILE A O 20
ATOM 25896 N N . ASN A 1 41 ? -6.993 8.317 -2.931 1.00 0.00 40 ASN A N 20
ATOM 25897 C CA . ASN A 1 41 ? -7.313 9.393 -3.854 1.00 0.00 40 ASN A CA 20
ATOM 25898 C C . ASN A 1 41 ? -6.861 10.700 -3.199 1.00 0.00 40 ASN A C 20
ATOM 25899 O O . ASN A 1 41 ? -7.246 10.974 -2.062 1.00 0.00 40 ASN A O 20
ATOM 25910 N N . VAL A 1 42 ? -6.063 11.486 -3.917 1.00 0.00 41 VAL A N 20
ATOM 25911 C CA . VAL A 1 42 ? -5.432 12.709 -3.448 1.00 0.00 41 VAL A CA 20
ATOM 25912 C C . VAL A 1 42 ? -6.442 13.666 -2.793 1.00 0.00 41 VAL A C 20
ATOM 25913 O O . VAL A 1 42 ? -7.578 13.810 -3.252 1.00 0.00 41 VAL A O 20
ATOM 25926 N N . MET A 1 43 ? -5.997 14.351 -1.739 1.00 0.00 42 MET A N 20
ATOM 25927 C CA . MET A 1 43 ? -6.740 15.401 -1.059 1.00 0.00 42 MET A CA 20
ATOM 25928 C C . MET A 1 43 ? -5.723 16.469 -0.668 1.00 0.00 42 MET A C 20
ATOM 25929 O O . MET A 1 43 ? -5.513 17.411 -1.421 1.00 0.00 42 MET A O 20
ATOM 25943 N N . GLU A 1 44 ? -5.016 16.282 0.448 1.00 0.00 43 GLU A N 20
ATOM 25944 C CA . GLU A 1 44 ? -4.062 17.251 0.999 1.00 0.00 43 GLU A CA 20
ATOM 25945 C C . GLU A 1 44 ? -2.751 17.312 0.196 1.00 0.00 43 GLU A C 20
ATOM 25946 O O . GLU A 1 44 ? -1.865 18.094 0.525 1.00 0.00 43 GLU A O 20
ATOM 25958 N N . ASN A 1 45 ? -2.614 16.466 -0.834 1.00 0.00 44 ASN A N 20
ATOM 25959 C CA . ASN A 1 45 ? -1.394 16.174 -1.590 1.00 0.00 44 ASN A CA 20
ATOM 25960 C C . ASN A 1 45 ? -0.134 16.182 -0.699 1.00 0.00 44 ASN A C 20
ATOM 25961 O O . ASN A 1 45 ? 0.797 16.952 -0.947 1.00 0.00 44 ASN A O 20
ATOM 25972 N N . PRO A 1 46 ? -0.076 15.349 0.360 1.00 0.00 45 PRO A N 20
ATOM 25973 C CA . PRO A 1 46 ? 1.028 15.406 1.302 1.00 0.00 45 PRO A CA 20
ATOM 25974 C C . PRO A 1 46 ? 2.309 14.925 0.628 1.00 0.00 45 PRO A C 20
ATOM 25975 O O . PRO A 1 46 ? 2.322 13.883 -0.043 1.00 0.00 45 PRO A O 20
ATOM 25986 N N . GLN A 1 47 ? 3.410 15.640 0.880 1.00 0.00 46 GLN A N 20
ATOM 25987 C CA . GLN A 1 47 ? 4.701 15.264 0.316 1.00 0.00 46 GLN A CA 20
ATOM 25988 C C . GLN A 1 47 ? 5.134 13.870 0.750 1.00 0.00 46 GLN A C 20
ATOM 25989 O O . GLN A 1 47 ? 5.833 13.253 -0.034 1.00 0.00 46 GLN A O 20
ATOM 26003 N N . LYS A 1 48 ? 4.602 13.313 1.848 1.00 0.00 47 LYS A N 20
ATOM 26004 C CA . LYS A 1 48 ? 4.803 11.920 2.249 1.00 0.00 47 LYS A CA 20
ATOM 26005 C C . LYS A 1 48 ? 4.837 10.975 1.058 1.00 0.00 47 LYS A C 20
ATOM 26006 O O . LYS A 1 48 ? 5.607 10.017 1.095 1.00 0.00 47 LYS A O 20
ATOM 26025 N N . ALA A 1 49 ? 3.886 11.069 0.119 1.00 0.00 48 ALA A N 20
ATOM 26026 C CA . ALA A 1 49 ? 3.979 10.357 -1.155 1.00 0.00 48 ALA A CA 20
ATOM 26027 C C . ALA A 1 49 ? 4.646 11.090 -2.319 1.00 0.00 48 ALA A C 20
ATOM 26028 O O . ALA A 1 49 ? 5.135 10.470 -3.256 1.00 0.00 48 ALA A O 20
ATOM 26035 N N . MET A 1 50 ? 4.480 12.407 -2.374 1.00 0.00 49 MET A N 20
ATOM 26036 C CA . MET A 1 50 ? 4.924 13.221 -3.508 1.00 0.00 49 MET A CA 20
ATOM 26037 C C . MET A 1 50 ? 6.420 13.567 -3.446 1.00 0.00 49 MET A C 20
ATOM 26038 O O . MET A 1 50 ? 6.906 14.313 -4.293 1.00 0.00 49 MET A O 20
ATOM 26052 N N . GLU A 1 51 ? 7.142 13.058 -2.449 1.00 0.00 50 GLU A N 20
ATOM 26053 C CA . GLU A 1 51 ? 8.589 13.068 -2.326 1.00 0.00 50 GLU A CA 20
ATOM 26054 C C . GLU A 1 51 ? 9.184 11.886 -3.128 1.00 0.00 50 GLU A C 20
ATOM 26055 O O . GLU A 1 51 ? 8.683 11.527 -4.202 1.00 0.00 50 GLU A O 20
ATOM 26067 N N . TYR A 1 52 ? 10.256 11.280 -2.605 1.00 0.00 51 TYR A N 20
ATOM 26068 C CA . TYR A 1 52 ? 10.971 10.134 -3.156 1.00 0.00 51 TYR A CA 20
ATOM 26069 C C . TYR A 1 52 ? 11.716 10.512 -4.448 1.00 0.00 51 TYR A C 20
ATOM 26070 O O . TYR A 1 52 ? 11.868 11.686 -4.775 1.00 0.00 51 TYR A O 20
ATOM 26088 N N . GLY A 1 53 ? 12.200 9.513 -5.191 1.00 0.00 52 GLY A N 20
ATOM 26089 C CA . GLY A 1 53 ? 12.764 9.686 -6.527 1.00 0.00 52 GLY A CA 20
ATOM 26090 C C . GLY A 1 53 ? 11.732 9.538 -7.648 1.00 0.00 52 GLY A C 20
ATOM 26091 O O . GLY A 1 53 ? 12.118 9.508 -8.818 1.00 0.00 52 GLY A O 20
ATOM 26095 N N . ILE A 1 54 ? 10.448 9.392 -7.311 1.00 0.00 53 ILE A N 20
ATOM 26096 C CA . ILE A 1 54 ? 9.341 9.277 -8.259 1.00 0.00 53 ILE A CA 20
ATOM 26097 C C . ILE A 1 54 ? 8.745 10.667 -8.455 1.00 0.00 53 ILE A C 20
ATOM 26098 O O . ILE A 1 54 ? 8.733 11.154 -9.581 1.00 0.00 53 ILE A O 20
ATOM 26114 N N . MET A 1 55 ? 8.256 11.298 -7.379 1.00 0.00 54 MET A N 20
ATOM 26115 C CA . MET A 1 55 ? 7.591 12.606 -7.382 1.00 0.00 54 MET A CA 20
ATOM 26116 C C . MET A 1 55 ? 6.463 12.759 -8.431 1.00 0.00 54 MET A C 20
ATOM 26117 O O . MET A 1 55 ? 5.996 13.870 -8.673 1.00 0.00 54 MET A O 20
ATOM 26131 N N . ALA A 1 56 ? 5.987 11.673 -9.054 1.00 0.00 55 ALA A N 20
ATOM 26132 C CA . ALA A 1 56 ? 5.117 11.684 -10.219 1.00 0.00 55 ALA A CA 20
ATOM 26133 C C . ALA A 1 56 ? 4.065 10.583 -10.085 1.00 0.00 55 ALA A C 20
ATOM 26134 O O . ALA A 1 56 ? 4.366 9.403 -10.244 1.00 0.00 55 ALA A O 20
ATOM 26141 N N . VAL A 1 57 ? 2.828 10.979 -9.794 1.00 0.00 56 VAL A N 20
ATOM 26142 C CA . VAL A 1 57 ? 1.667 10.088 -9.747 1.00 0.00 56 VAL A CA 20
ATOM 26143 C C . VAL A 1 57 ? 1.470 9.339 -11.085 1.00 0.00 56 VAL A C 20
ATOM 26144 O O . VAL A 1 57 ? 1.889 9.868 -12.121 1.00 0.00 56 VAL A O 20
ATOM 26157 N N . PRO A 1 58 ? 0.771 8.181 -11.140 1.00 0.00 57 PRO A N 20
ATOM 26158 C CA . PRO A 1 58 ? 0.129 7.461 -10.037 1.00 0.00 57 PRO A CA 20
ATOM 26159 C C . PRO A 1 58 ? 1.175 6.811 -9.119 1.00 0.00 57 PRO A C 20
ATOM 26160 O O . PRO A 1 58 ? 1.882 5.895 -9.528 1.00 0.00 57 PRO A O 20
ATOM 26171 N N . THR A 1 59 ? 1.278 7.299 -7.885 1.00 0.00 58 THR A N 20
ATOM 26172 C CA . THR A 1 59 ? 2.331 6.972 -6.940 1.00 0.00 58 THR A CA 20
ATOM 26173 C C . THR A 1 59 ? 1.896 5.718 -6.195 1.00 0.00 58 THR A C 20
ATOM 26174 O O . THR A 1 59 ? 0.917 5.755 -5.449 1.00 0.00 58 THR A O 20
ATOM 26185 N N . ILE A 1 60 ? 2.554 4.580 -6.424 1.00 0.00 59 ILE A N 20
ATOM 26186 C CA . ILE A 1 60 ? 2.105 3.333 -5.832 1.00 0.00 59 ILE A CA 20
ATOM 26187 C C . ILE A 1 60 ? 3.196 2.868 -4.872 1.00 0.00 59 ILE A C 20
ATOM 26188 O O . ILE A 1 60 ? 4.379 3.078 -5.125 1.00 0.00 59 ILE A O 20
ATOM 26204 N N . VAL A 1 61 ? 2.849 2.126 -3.832 1.00 0.00 60 VAL A N 20
ATOM 26205 C CA . VAL A 1 61 ? 3.795 1.351 -3.037 1.00 0.00 60 VAL A CA 20
ATOM 26206 C C . VAL A 1 61 ? 3.347 -0.093 -3.192 1.00 0.00 60 VAL A C 20
ATOM 26207 O O . VAL A 1 61 ? 2.145 -0.340 -3.109 1.00 0.00 60 VAL A O 20
ATOM 26220 N N . ILE A 1 62 ? 4.261 -1.028 -3.473 1.00 0.00 61 ILE A N 20
ATOM 26221 C CA . ILE A 1 62 ? 3.982 -2.455 -3.246 1.00 0.00 61 ILE A CA 20
ATOM 26222 C C . ILE A 1 62 ? 5.033 -3.015 -2.307 1.00 0.00 61 ILE A C 20
ATOM 26223 O O . ILE A 1 62 ? 6.147 -2.507 -2.310 1.00 0.00 61 ILE A O 20
ATOM 26239 N N . ASN A 1 63 ? 4.700 -4.072 -1.563 1.00 0.00 62 ASN A N 20
ATOM 26240 C CA . ASN A 1 63 ? 5.446 -4.698 -0.465 1.00 0.00 62 ASN A CA 20
ATOM 26241 C C . ASN A 1 63 ? 5.980 -3.686 0.560 1.00 0.00 62 ASN A C 20
ATOM 26242 O O . ASN A 1 63 ? 5.475 -3.657 1.685 1.00 0.00 62 ASN A O 20
ATOM 26253 N N . GLY A 1 64 ? 6.971 -2.872 0.183 1.00 0.00 63 GLY A N 20
ATOM 26254 C CA . GLY A 1 64 ? 7.375 -1.635 0.837 1.00 0.00 63 GLY A CA 20
ATOM 26255 C C . GLY A 1 64 ? 8.078 -0.637 -0.102 1.00 0.00 63 GLY A C 20
ATOM 26256 O O . GLY A 1 64 ? 8.585 0.373 0.380 1.00 0.00 63 GLY A O 20
ATOM 26260 N N . ASP A 1 65 ? 8.187 -0.924 -1.405 1.00 0.00 64 ASP A N 20
ATOM 26261 C CA . ASP A 1 65 ? 8.868 -0.124 -2.424 1.00 0.00 64 ASP A CA 20
ATOM 26262 C C . ASP A 1 65 ? 7.886 0.857 -3.065 1.00 0.00 64 ASP A C 20
ATOM 26263 O O . ASP A 1 65 ? 6.905 0.414 -3.685 1.00 0.00 64 ASP A O 20
ATOM 26272 N N . VAL A 1 66 ? 8.138 2.167 -2.982 1.00 0.00 65 VAL A N 20
ATOM 26273 C CA . VAL A 1 66 ? 7.420 3.138 -3.811 1.00 0.00 65 VAL A CA 20
ATOM 26274 C C . VAL A 1 66 ? 7.917 3.032 -5.265 1.00 0.00 65 VAL A C 20
ATOM 26275 O O . VAL A 1 66 ? 9.119 2.943 -5.505 1.00 0.00 65 VAL A O 20
ATOM 26288 N N . GLU A 1 67 ? 6.987 2.999 -6.227 1.00 0.00 66 GLU A N 20
ATOM 26289 C CA . GLU A 1 67 ? 7.234 2.986 -7.668 1.00 0.00 66 GLU A CA 20
ATOM 26290 C C . GLU A 1 67 ? 5.938 3.411 -8.388 1.00 0.00 66 GLU A C 20
ATOM 26291 O O . GLU A 1 67 ? 4.849 3.276 -7.821 1.00 0.00 66 GLU A O 20
ATOM 26303 N N . PHE A 1 68 ? 6.018 3.799 -9.660 1.00 0.00 67 PHE A N 20
ATOM 26304 C CA . PHE A 1 68 ? 4.893 3.822 -10.600 1.00 0.00 67 PHE A CA 20
ATOM 26305 C C . PHE A 1 68 ? 5.339 3.018 -11.815 1.00 0.00 67 PHE A C 20
ATOM 26306 O O . PHE A 1 68 ? 6.535 2.947 -12.105 1.00 0.00 67 PHE A O 20
ATOM 26323 N N . ILE A 1 69 ? 4.399 2.434 -12.552 1.00 0.00 68 ILE A N 20
ATOM 26324 C CA . ILE A 1 69 ? 4.681 1.806 -13.829 1.00 0.00 68 ILE A CA 20
ATOM 26325 C C . ILE A 1 69 ? 3.488 2.128 -14.724 1.00 0.00 68 ILE A C 20
ATOM 26326 O O . ILE A 1 69 ? 2.366 2.202 -14.228 1.00 0.00 68 ILE A O 20
ATOM 26342 N N . GLY A 1 70 ? 3.718 2.248 -16.028 1.00 0.00 69 GLY A N 20
ATOM 26343 C CA . GLY A 1 70 ? 2.665 2.246 -17.025 1.00 0.00 69 GLY A CA 20
ATOM 26344 C C . GLY A 1 70 ? 1.721 3.440 -16.909 1.00 0.00 69 GLY A C 20
ATOM 26345 O O . GLY A 1 70 ? 2.014 4.453 -16.265 1.00 0.00 69 GLY A O 20
ATOM 26349 N N . ALA A 1 71 ? 0.603 3.337 -17.619 1.00 0.00 70 ALA A N 20
ATOM 26350 C CA . ALA A 1 71 ? -0.534 4.228 -17.469 1.00 0.00 70 ALA A CA 20
ATOM 26351 C C . ALA A 1 71 ? -1.441 3.936 -16.252 1.00 0.00 70 ALA A C 20
ATOM 26352 O O . ALA A 1 71 ? -2.038 4.896 -15.762 1.00 0.00 70 ALA A O 20
ATOM 26359 N N . PRO A 1 72 ? -1.664 2.680 -15.802 1.00 0.00 71 PRO A N 20
ATOM 26360 C CA . PRO A 1 72 ? -2.753 2.370 -14.881 1.00 0.00 71 PRO A CA 20
ATOM 26361 C C . PRO A 1 72 ? -2.341 2.667 -13.431 1.00 0.00 71 PRO A C 20
ATOM 26362 O O . PRO A 1 72 ? -2.239 3.834 -13.056 1.00 0.00 71 PRO A O 20
ATOM 26373 N N . THR A 1 73 ? -2.143 1.662 -12.583 1.00 0.00 72 THR A N 20
ATOM 26374 C CA . THR A 1 73 ? -1.371 1.753 -11.376 1.00 0.00 72 THR A CA 20
ATOM 26375 C C . THR A 1 73 ? -0.171 0.833 -11.589 1.00 0.00 72 THR A C 20
ATOM 26376 O O . THR A 1 73 ? 0.318 0.714 -12.711 1.00 0.00 72 THR A O 20
ATOM 26387 N N . LYS A 1 74 ? 0.354 0.173 -10.560 1.00 0.00 73 LYS A N 20
ATOM 26388 C CA . LYS A 1 74 ? 1.633 -0.525 -10.684 1.00 0.00 73 LYS A CA 20
ATOM 26389 C C . LYS A 1 74 ? 1.468 -1.873 -11.390 1.00 0.00 73 LYS A C 20
ATOM 26390 O O . LYS A 1 74 ? 2.269 -2.774 -11.170 1.00 0.00 73 LYS A O 20
ATOM 26409 N N . GLU A 1 75 ? 0.402 -2.084 -12.147 1.00 0.00 74 GLU A N 20
ATOM 26410 C CA . GLU A 1 75 ? -0.076 -3.413 -12.477 1.00 0.00 74 GLU A CA 20
ATOM 26411 C C . GLU A 1 75 ? 0.917 -4.265 -13.265 1.00 0.00 74 GLU A C 20
ATOM 26412 O O . GLU A 1 75 ? 0.995 -5.460 -13.000 1.00 0.00 74 GLU A O 20
ATOM 26424 N N . ALA A 1 76 ? 1.788 -3.645 -14.062 1.00 0.00 75 ALA A N 20
ATOM 26425 C CA . ALA A 1 76 ? 2.973 -4.274 -14.636 1.00 0.00 75 ALA A CA 20
ATOM 26426 C C . ALA A 1 76 ? 3.801 -5.030 -13.587 1.00 0.00 75 ALA A C 20
ATOM 26427 O O . ALA A 1 76 ? 4.222 -6.168 -13.810 1.00 0.00 75 ALA A O 20
ATOM 26434 N N . LEU A 1 77 ? 4.080 -4.380 -12.456 1.00 0.00 76 LEU A N 20
ATOM 26435 C CA . LEU A 1 77 ? 4.809 -4.961 -11.342 1.00 0.00 76 LEU A CA 20
ATOM 26436 C C . LEU A 1 77 ? 3.878 -5.840 -10.514 1.00 0.00 76 LEU A C 20
ATOM 26437 O O . LEU A 1 77 ? 4.369 -6.817 -9.982 1.00 0.00 76 LEU A O 20
ATOM 26453 N N . VAL A 1 78 ? 2.577 -5.560 -10.344 1.00 0.00 77 VAL A N 20
ATOM 26454 C CA . VAL A 1 78 ? 1.749 -6.377 -9.457 1.00 0.00 77 VAL A CA 20
ATOM 26455 C C . VAL A 1 78 ? 1.552 -7.792 -10.035 1.00 0.00 77 VAL A C 20
ATOM 26456 O O . VAL A 1 78 ? 1.731 -8.799 -9.344 1.00 0.00 77 VAL A O 20
ATOM 26469 N N . GLU A 1 79 ? 1.400 -7.868 -11.354 1.00 0.00 78 GLU A N 20
ATOM 26470 C CA . GLU A 1 79 ? 1.480 -9.064 -12.184 1.00 0.00 78 GLU A CA 20
ATOM 26471 C C . GLU A 1 79 ? 2.803 -9.820 -11.949 1.00 0.00 78 GLU A C 20
ATOM 26472 O O . GLU A 1 79 ? 2.871 -11.018 -12.225 1.00 0.00 78 GLU A O 20
ATOM 26484 N N . ALA A 1 80 ? 3.839 -9.175 -11.395 1.00 0.00 79 ALA A N 20
ATOM 26485 C CA . ALA A 1 80 ? 5.033 -9.813 -10.859 1.00 0.00 79 ALA A CA 20
ATOM 26486 C C . ALA A 1 80 ? 4.948 -10.058 -9.342 1.00 0.00 79 ALA A C 20
ATOM 26487 O O . ALA A 1 80 ? 5.283 -11.170 -8.947 1.00 0.00 79 ALA A O 20
ATOM 26494 N N . ILE A 1 81 ? 4.518 -9.113 -8.484 1.00 0.00 80 ILE A N 20
ATOM 26495 C CA . ILE A 1 81 ? 4.487 -9.282 -7.028 1.00 0.00 80 ILE A CA 20
ATOM 26496 C C . ILE A 1 81 ? 3.730 -10.532 -6.614 1.00 0.00 80 ILE A C 20
ATOM 26497 O O . ILE A 1 81 ? 4.077 -11.097 -5.577 1.00 0.00 80 ILE A O 20
ATOM 26513 N N . LYS A 1 82 ? 2.742 -10.968 -7.411 1.00 0.00 81 LYS A N 20
ATOM 26514 C CA . LYS A 1 82 ? 2.222 -12.319 -7.237 1.00 0.00 81 LYS A CA 20
ATOM 26515 C C . LYS A 1 82 ? 3.291 -13.392 -7.483 1.00 0.00 81 LYS A C 20
ATOM 26516 O O . LYS A 1 82 ? 3.833 -13.949 -6.537 1.00 0.00 81 LYS A O 20
ATOM 26535 N N . LYS A 1 83 ? 3.590 -13.706 -8.749 1.00 0.00 82 LYS A N 20
ATOM 26536 C CA . LYS A 1 83 ? 4.437 -14.841 -9.150 1.00 0.00 82 LYS A CA 20
ATOM 26537 C C . LYS A 1 83 ? 5.861 -14.798 -8.593 1.00 0.00 82 LYS A C 20
ATOM 26538 O O . LYS A 1 83 ? 6.582 -15.790 -8.677 1.00 0.00 82 LYS A O 20
ATOM 26557 N N . ARG A 1 84 ? 6.315 -13.646 -8.103 1.00 0.00 83 ARG A N 20
ATOM 26558 C CA . ARG A 1 84 ? 7.599 -13.513 -7.417 1.00 0.00 83 ARG A CA 20
ATOM 26559 C C . ARG A 1 84 ? 7.646 -14.239 -6.069 1.00 0.00 83 ARG A C 20
ATOM 26560 O O . ARG A 1 84 ? 8.745 -14.335 -5.512 1.00 0.00 83 ARG A O 20
ATOM 26581 N N . LEU A 1 85 ? 6.538 -14.735 -5.521 1.00 0.00 84 LEU A N 20
ATOM 26582 C CA . LEU A 1 85 ? 6.510 -15.604 -4.353 1.00 0.00 84 LEU A CA 20
ATOM 26583 C C . LEU A 1 85 ? 5.487 -16.697 -4.585 1.00 0.00 84 LEU A C 20
ATOM 26584 O O . LEU A 1 85 ? 5.011 -16.846 -5.726 1.00 0.00 84 LEU A O 20
#

Nearest PDB structures (foldseek):
  1fo5-assembly1_A  TM=9.168E-01  e=5.374E-13  Methanocaldococcus jannaschii
  3hz4-assembly1_B  TM=6.110E-01  e=4.250E-04  Methanosarcina mazei
  2o89-assembly1_A  TM=5.950E-01  e=1.413E-03  Staphylococcus aureus
  4hu7-assembly3_B-2  TM=6.218E-01  e=2.944E-03  Escherichia coli K-12
  3gnj-assembly1_A  TM=5.905E-01  e=4.542E-02  Desulfitobacterium hafniense DCB-2

CATH classification: 3.40.30.10

Sequence (85 aa):
MSKVKIELFTSPMCPHCPAAKRVVEEVANEMPDAVEVEYINVMENPQKAMEYGIMAVPTIVINGDVEFIGAPTKEALVEAIKKRLMSKVKIELFTSPMCPHCPAAKRVVEEVANEMPDAVEVEYINVMENPQKAMEYGIMAVPTIVINGDVEFIGAPTKEALVEAIKKRLMSKVKIELFTSPMCPHCPAAKRVVEEVANEMPDAVEVEYINVMENPQKAMEYGIMAVPTIVINGDVEFIGAPTKEALVEAIKKRLMSKVKIELFTSPMCPHCPAAKRVVEEVANEMPDAVEVEYINVMENPQKAMEYGIMAVPTIVINGDVEFIGAPTKEALVEAIKKRLMSKVKIELFTSPMCPHCPAAKRVVEEVANEMPDAVEVEYINVMENPQKAMEYGIMAVPTIVINGDVEFIGAPTKEALVEAIKKRLMSKVKIELFTSPMCPHCPAAKRVVEEVANEMPDAVEVEYINVMENPQKAMEYGIMAVPTIVINGDVEFIGAPTKEALVEAIKKRLMSKVKIELFTSPMCPHCPAAKRVVEEVANEMPDAVEVEYINVMENPQKAMEYGIMAVPTIVINGDVEFIGAPTKEALVEAIKKRLMSKVKIELFTSPMCPHCPAAKRVVEEVANEMPDAVEVEYINVMENPQKAMEYGIMAVPTIVINGDVEFIGAPTKEALVEAIKKRLMSKVKIELFTSPMCPHCPAAKRVVEEVANEMPDAVEVEYINVMENPQKAMEYGIMAVPTIVINGDVEFIGAPTKEALVEAIKKRLMSKVKIELFTSPMCPHCPAAKRVVEEVANEMPDAVEVEYINVMENPQKAMEYGIMAVPTIVINGDVEFIGAPTKEALVEAIKKRLMSKVKIELFTSPMCPHCPAAKRVVEEVANEMPDAVEVEYINVMENPQKAMEYGIMAVPTIVINGDVEFIGAPTKEALVEAIKKRLMSKVKIELFTSPMCPHCPAAKRVVEEVANEMPDAVEVEYINVMENPQKAMEYGIMAVPTIVINGDVEFIGAPTKEALVEAIKKRLMSKVKIELFTSPMCPHCPAAKRVVEEVANEMPDAVEVEYINVMENPQKAMEYGIMAVPTIVINGDVEFIGAPTKEALVEAIKKRLMSKVKIELFTSPMCPHCPAAKRVVEEVANEMPDAVEVEYINVMENPQKAMEYGIMAVPTIVINGDVEFIGAPTKEALVEAIKKRLMSKVKIELFTSPMCPHCPAAKRVVEEVANEMPDAVEVEYINVMENPQKAMEYGIMAVPTIVINGDVEFIGAPTKEALVEAIKKRLMSKVKIELFTSPMCPHCPAAKRVVEEVANEMPDAVEVEYINVMENPQKAMEYGIMAVPTIVINGDVEFIGAPTKEALVEAIKKRLMSKVKIELFTSPMCPHCPAAKRVVEEVANEMPDAVEVEYINVMENPQKAMEYGIMAVPTIVINGDVEFIGAPTKEALVEAIKKRLMSKVKIELFTSPMCPHCPAAKRVVEEVANEMPDAVEVEYINVMENPQKAMEYGIMAVPTIVINGDVEFIGAPTKEALVEAIKKRLMSKVKIELFTSPMCPHCPAAKRVVEEVANEMPDAVEVEYINVMENPQKAMEYGIMAVPTIVINGDVEFIGAPTKEALVEAIKKRLMSKVKIELFTSPMCPHCPAAKRVVEEVANEMPDAVEVEYINVMENPQKAMEYGIMAVPTIVINGDVEFIGAPTKEALVEAIKKRL

Radius of gyration: 11.96 Å; Cα contacts (8 Å, |Δi|>4): 141; chains: 1; bounding box: 24×31×27 Å

Secondary structure (DSSP, 8-state):
---EEEEEEE---SS---THHHHHHHHHHH-SSSEEEEEEESSSS--TTTSTTT--SSEEEETTEEE--SSSSSHHHHHHHHHH-

InterPro domains:
  IPR004502 Thioredoxins/glutaredoxin [TIGR00411] (4-84)
  IPR011767 Glutaredoxin active site [PS00195] (8-24)
  IPR012336 Thioredoxin-like fold [PF13192] (5-81)
  IPR013766 Thioredoxin domain [PS51352] (1-85)
  IPR036249 Thioredoxin-like superfamily [SSF52833] (3-84)

Foldseek 3Di:
DAAKAKEQAAADDDLHDPRQVVLQVLVCVVVVPSGHYYYDRDDVNDVVQCPDPCVDPSWMAISHDIDADDDYGNVVCSVVVRVVD

Solvent-accessible surface area: 5359 Å² total; per-residue (Å²): 235,63,102,20,65,1,37,0,2,13,32,33,145,110,74,153,26,65,0,5,135,88,2,36,120,32,1,30,130,62,80,105,125,32,34,53,55,79,112,27,71,49,124,187,45,84,121,87,0,61,104,75,72,30,127,28,68,10,0,0,4,9,48,45,94,52,79,85,55,51,87,44,4,1,48,52,57,0,116,37,2,121,160,186,58